Protein 5XKD (pdb70)

Sequence (1780 aa):
RQLHLAGFFSAGNVTHAHGAWRHVGATNGFLTGEFYKQIARTLERGKFDLLFLPDGLAIEDSYGDNLETGVGLGGQGAVALEPTSVIATMAAVTQRLGLGATVSTTYYPPYHVARVFATLDNLSDGRISWNVVTSLNDSEARNFGVDEHLEHDIRYDRADEFLEAVKKLWSSWSEDALLLDKVGGRFADPKKVQYVNHRGRWLSVRGPLQVPRSRQGEPVILQAGLSPRGRRFAGRWAEAVFSVSPNLDIMRAVYQDIKAHVAAAGRDPEQTKVFTAVMPVLGETEQVARERLEYLNSLVHPEVGLSTLSSHSGLNLSKYPLDTKFSDIVADLGDRHVPTMLQMFSAVAGGGADLTLAELGRRYGTNVGFVPQWAGTAEQIADQLISHFEAGAADGFIISPAYLPGIYEEFVDQVVPLLQQRGVFRTEYEGTTLREHLGLAHPEVRQLHLAGFFSAGNVTHAHGAWRHVGATNGFLTGEFYKQIARTLERGKFDLLFLPDGLAIEDSYGDNLETGVGLGGQGAVALEPTSVIATMAAVTQRLGLGATVSTTYYPPYHVARVFATLDNLSDGRISWNVVTSLNDSEARNFGVDEHLEHDIRYDRADEFLEAVKKLWSSWSEDALLLDKVGGRFADPKKVQYVNHRGRWLSVRGPLQVPRSRQGEPVILQAGLSPRGRRFAGRWAEAVFSVSPNLDIMRAVYQDIKAHVAAAGRDPEQTKVFTAVMPVLGETEQVARERLEYLNSLVHPEVGLSTLSSHSGLNLSKYPLDTKFSDIVADLGDRHVPTMLQMFSAVAGGGADLTLAELGRRYGTNVGFVPQWAGTAEQIADQLISHFEAGAADGFIISPAYLPGIYEEFVDQVVPLLQQRGVFRTEYEGTTLREHLGLAHPEVRQLHLAGFFSAGNVTHAHGAWRHVGATNGFLTGEFYKQIARTLERGKFDLLFLPDGLAIEDSYGDNLETGVGLGGQGAVALEPTSVIATMAAVTQRLGLGATVSTTYYPPYHVARVFATLDNLSDGRISWNVVTSLNDSEARNFGVDEHLEHDIRYDRADEFLEAVKKLWSSWSEDALLLDKVGGRFADPKKVQYVNHRGRWLSVRGPLQVPRSRQGEPVILQAGLSPRGRRFAGRWAEAVFSVSPNLDIMRAVYQDIKAHVAAAGRDPEQTKVFTAVMPVLGETEQVARERLEYLNSLVHPEVGLSTLSSHSGLNLSKYPLDTKFSDIVADLGDRHVPTMLQMFSAVAGGGADLTLAELGRRYGTNVGFVPQWAGTAEQIADQLISHFEAGAADGFIISPAYLPGIYEEFVDQVVPLLQQRGVFRTEYEGTTLREHLGLAHPEVRQLHLAGFFSAGNVTHAHGAWRHVGATNGFLTGEFYKQIARTLERGKFDLLFLPDGLAIEDSYGDNLETGVGLGGQGAVALEPTSVIATMAAVTQRLGLGATVSTTYYPPYHVARVFATLDNLSDGRISWNVVTSLNDSEARNFGVDEHLEHDIRYDRADEFLEAVKKLWSSWSEDALLLDKVGGRFADPKKVQYVNHRGRWLSVRGPLQVPRSRQGEPVILQAGLSPRGRRFAGRWAEAVFSVSPNLDIMRAVYQDIKAHVAAAGRDPEQTKVFTAVMPVLGETEQVARERLEYLNSLVHPEVGLSTLSSHSGLNLSKYPLDTKFSDIVADLGDRHVPTMLQMFSAVAGGGADLTLAELGRRYGTNVGFVPQWAGTAEQIADQLISHFEAGAADGFIISPAYLPGIYEEFVDQVVPLLQQRGVFRTEYEGTTLREHLGLAHPEV

Foldseek 3Di:
DFFAEEAEAFLAQGRFQLLFCVPPPFPRCSVDLVQLQVQLVLVVLLVHLAYEYEDDQAQQQPLPNDPCPCCVRPFPPVPGDQGLVNVLSNLQNDFFHAYEYEDAPPLDALLVVLQSQLVSCASNQFRYAYAYDQDDDVRSCVVSPDDDCQDDLVSLVLVVVSVVLSVLQLQQAAQQQADPPPVVPDGGNVVRGDWRQDDDPRDGDTDNHPHHAGPLSGHAYEYEDQPPSRLLSCLQHAQEYEEFAQDLVVLQVSLVSSLVSVVVNVHHSLSYFYAYEAAEFADQFLVRQVVVLVVLLVSFFLSSLLSLVCVVQVHNPSVDDQQDWVVVVCVVQPVVRGRPVVVVLVCVQCVNDTGGSSVSSSSCSRGVSTHYYHGGHLLVVLVVQVVSCVSNSTSYYYHHYSYPDPVSSVCSVRNSVVCVVVPRHDPHQPDRHSCSRSVHDRDHD/DFFAEEAEAFLAQGRFLQLQNVPPPFPRCSVDLVQLQVQLVLVVLLVHLAYEYEDDQAQDCVFPNHCCCCCVRPFPPVPGDQGLVNVLSNLQNHFFHAYEYEDAPPQDALLVVLQSQLVSCASSQFRYEYAYDLDDDVRSCVVSVDPPDDDPLVSLVLVVLSVVLSVLQLQQAAPQFADPPPVVPDGGNNVRGDWSQDDDPRHGDTDNRPHHAGPLSGHAYEYEDDDPSRLLSCLQHHQEYEEFAQDLVVLQVSLVSSLVSVVVNVHHSLRYFYAYEAEEFADQFLVRLVVVLVVLLVSFFLSSLLSLVCVVQVHRPSPDDQQDWVVVVCVVPPVVPGGPVSVVLCCVQCVNDGGGSSVSSSSCSRGVSTHYYHGGHLVVVLVVQVVSVVSRSTSYYHHYYSYPDPVSNVCSVRNSVVNVVVVNHDPHQPDRHSCSSSVHDRDHD/DFFAEEAEDFLAQGDFQQLQNVPPPFPRCSVDLVQLQVLLVLVVLLVHLAYEYEDDQAQLCVQPVDCCLCCVRPFPPVPGDDGLVNVLSNLQNDFFHAYEYEDAPPQDALLVVLQSQLVSCASNQFRYAYAYDQDDDVRSCVVSVHPDDDDDLVSLVLVVLSVVLSVLLLQQAAPQFADPPPVVPDGGNVVRGDWRQDDDPRHGDTDNRPGHAGPLSGHAYEYEDDDPSRLLSCLQHHQEYEEFAQDLVVLQVSLVSSLVSVVVNVHHSLRYFYAYEAEEFADQFLVRQVVVLVVLLVSFQLVSLLSLLCVVFVHRCSVDDQQQKPVNVCVVQPVPGGGPVSVVQVCVVVVHDIGGSSVSSSVCSRGVRTHYYHTGHLLVVLVVQVVSVVSRSTSYYHHYYSYPDPVSNVCSVRNSVVSVVVVNHDPHQPDRHSCSSSVHHRDRD/DFFAEEAEFFLAQGRQLQLQNVDPPFPRCSVDLVQLLVLLVLVVLLVHLAYEYEDDQAQLCVLPVHCCQCCVRPFPPVPGDQGLVNVLSNLQNHFFHAYEYEDAPPQDALLVVLQSQLVSCASNQFRYAYAYDQDDDDRNCVVSPHDDDDDPLVSLVLVVLSVVLSVLLLQQAAPQFADPPVVVPDGGNVVRGDWRQDDDDRHGDTDNRPHHAGPLSGHAYEYEDQDPSRLLSCLQHHQEYEEFAQDLVRLQVSLVSSLVSVVVNVHHSLRYFYAYEAEEFADQFLVRQVVVLVVSLVSFFLVSLLSVVCVVQVPHPNPDDQQRFVVVVCPVLPVVRGRCVLVVLCVLLPVVDGDGSSSSSSCCSRGVSTHYYHTGHLVVVLVVQVVSVVSRSTSYYYHYYSYPDPVSSVCSVRNSVVNVVVVNHDPDQPDRHSCSSSVHDRDRD

Structure (mmCIF, N/CA/C/O backbone):
data_5XKD
#
_entry.id   5XKD
#
_cell.length_a   131.616
_cell.length_b   175.890
_cell.length_c   84.934
_cell.angle_alpha   90.00
_cell.angle_beta   90.00
_cell.angle_gamma   90.00
#
_symmetry.space_group_name_H-M   'P 21 21 2'
#
loop_
_entity.id
_entity.type
_entity.pdbx_description
1 polymer 'Dibenzothiophene desulfurization enzyme A'
2 non-polymer 'FLAVIN MONONUCLEOTIDE'
3 water water
#
loop_
_atom_site.group_PDB
_atom_site.id
_atom_site.type_symbol
_atom_site.label_atom_id
_atom_site.label_alt_id
_atom_site.label_comp_id
_atom_site.label_asym_id
_atom_site.label_entity_id
_atom_site.label_seq_id
_atom_site.pdbx_PDB_ins_code
_atom_site.Cartn_x
_atom_site.Cartn_y
_atom_site.Cartn_z
_atom_site.occupancy
_atom_site.B_iso_or_equiv
_atom_site.auth_seq_id
_atom_site.auth_comp_id
_atom_site.auth_asym_id
_atom_site.auth_atom_id
_atom_site.pdbx_PDB_model_num
ATOM 1 N N . ARG A 1 5 ? 2.958 -42.411 1.368 1.00 56.15 5 ARG A N 1
ATOM 2 C CA . ARG A 1 5 ? 2.498 -41.033 1.197 1.00 55.60 5 ARG A CA 1
ATOM 3 C C . ARG A 1 5 ? 0.991 -40.930 1.340 1.00 52.92 5 ARG A C 1
ATOM 4 O O . ARG A 1 5 ? 0.258 -41.251 0.409 1.00 50.58 5 ARG A O 1
ATOM 12 N N . GLN A 1 6 ? 0.519 -40.439 2.480 1.00 48.37 6 GLN A N 1
ATOM 13 C CA . GLN A 1 6 ? -0.921 -40.427 2.692 1.00 45.36 6 GLN A CA 1
ATOM 14 C C . GLN A 1 6 ? -1.465 -39.014 2.779 1.00 41.99 6 GLN A C 1
ATOM 15 O O . GLN A 1 6 ? -0.775 -38.096 3.217 1.00 41.23 6 GLN A O 1
ATOM 21 N N . LEU A 1 7 ? -2.702 -38.849 2.322 1.00 35.09 7 LEU A N 1
ATOM 22 C CA . LEU A 1 7 ? -3.379 -37.567 2.377 1.00 41.63 7 LEU A CA 1
ATOM 23 C C . LEU A 1 7 ? -4.158 -37.438 3.695 1.00 39.57 7 LEU A C 1
ATOM 24 O O . LEU A 1 7 ? -4.415 -38.442 4.368 1.00 36.46 7 LEU A O 1
ATOM 29 N N . HIS A 1 8 ? -4.511 -36.204 4.049 1.00 32.59 8 HIS A N 1
ATOM 30 C CA . HIS A 1 8 ? -5.314 -35.931 5.232 1.00 33.34 8 HIS A CA 1
ATOM 31 C C . HIS A 1 8 ? -6.736 -35.477 4.880 1.00 32.42 8 HIS A C 1
ATOM 32 O O . HIS A 1 8 ? -7.004 -34.942 3.788 1.00 29.29 8 HIS A O 1
ATOM 39 N N . LEU A 1 9 ? -7.643 -35.688 5.826 1.00 31.04 9 LEU A N 1
ATOM 40 C CA . LEU A 1 9 ? -9.045 -35.348 5.642 1.00 29.38 9 LEU A CA 1
ATOM 41 C C . LEU A 1 9 ? -9.488 -34.529 6.819 1.00 30.63 9 LEU A C 1
ATOM 42 O O . LEU A 1 9 ? -9.143 -34.866 7.957 1.00 30.63 9 LEU A O 1
ATOM 47 N N . ALA A 1 10 ? -10.241 -33.457 6.555 1.00 27.31 10 ALA A N 1
ATOM 48 C CA . ALA A 1 10 ? -10.776 -32.611 7.623 1.00 28.04 10 ALA A CA 1
ATOM 49 C C . ALA A 1 10 ? -12.244 -32.324 7.359 1.00 28.24 10 ALA A C 1
ATOM 50 O O . ALA A 1 10 ? -12.655 -32.248 6.208 1.00 24.33 10 ALA A O 1
ATOM 52 N N . GLY A 1 11 ? -13.033 -32.190 8.425 1.00 25.73 11 GLY A N 1
ATOM 53 C CA . GLY A 1 11 ? -14.418 -31.756 8.306 1.00 25.88 11 GLY A CA 1
ATOM 54 C C . GLY A 1 11 ? -14.482 -30.264 8.607 1.00 29.17 11 GLY A C 1
ATOM 55 O O . GLY A 1 11 ? -13.587 -29.716 9.241 1.00 32.80 11 GLY A O 1
ATOM 56 N N . PHE A 1 12 ? -15.524 -29.598 8.142 1.00 28.77 12 PHE A N 1
ATOM 57 C CA . PHE A 1 12 ? -15.656 -28.154 8.307 1.00 30.21 12 PHE A CA 1
ATOM 58 C C . PHE A 1 12 ? -17.099 -27.756 8.098 1.00 30.39 12 PHE A C 1
ATOM 59 O O . PHE A 1 12 ? -17.685 -28.112 7.094 1.00 32.38 12 PHE A O 1
ATOM 67 N N . PHE A 1 13 ? -17.676 -27.045 9.047 1.00 25.59 13 PHE A N 1
ATOM 68 C CA . PHE A 1 13 ? -19.044 -26.558 8.906 1.00 28.28 13 PHE A CA 1
ATOM 69 C C . PHE A 1 13 ? -19.255 -25.581 10.027 1.00 25.98 13 PHE A C 1
ATOM 70 O O . PHE A 1 13 ? -18.591 -25.667 11.049 1.00 30.66 13 PHE A O 1
ATOM 78 N N . SER A 1 14 ? -20.176 -24.653 9.846 1.00 30.46 14 SER A N 1
ATOM 79 C CA . SER A 1 14 ? -20.469 -23.699 10.903 1.00 33.44 14 SER A CA 1
ATOM 80 C C . SER A 1 14 ? -21.412 -24.318 11.925 1.00 34.30 14 SER A C 1
ATOM 81 O O . SER A 1 14 ? -22.297 -25.098 11.571 1.00 29.53 14 SER A O 1
ATOM 84 N N . ALA A 1 15 ? -21.224 -23.962 13.193 1.00 33.99 15 ALA A N 1
ATOM 85 C CA . ALA A 1 15 ? -22.184 -24.328 14.220 1.00 32.93 15 ALA A CA 1
ATOM 86 C C . ALA A 1 15 ? -23.444 -23.481 14.023 1.00 35.00 15 ALA A C 1
ATOM 87 O O . ALA A 1 15 ? -23.691 -22.513 14.741 1.00 33.11 15 ALA A O 1
ATOM 89 N N . GLY A 1 16 ? -24.204 -23.809 12.980 1.00 34.13 16 GLY A N 1
ATOM 90 C CA . GLY A 1 16 ? -25.347 -22.995 12.612 1.00 32.31 16 GLY A CA 1
ATOM 91 C C . GLY A 1 16 ? -26.012 -23.453 11.333 1.00 32.94 16 GLY A C 1
ATOM 92 O O . GLY A 1 16 ? -25.812 -24.576 10.884 1.00 37.01 16 GLY A O 1
ATOM 93 N N . ASN A 1 17 ? -26.779 -22.562 10.718 1.00 35.98 17 ASN A N 1
ATOM 94 C CA . ASN A 1 17 ? -27.674 -22.953 9.647 1.00 35.78 17 ASN A CA 1
ATOM 95 C C . ASN A 1 17 ? -26.996 -23.177 8.294 1.00 35.00 17 ASN A C 1
ATOM 96 O O . ASN A 1 17 ? -27.458 -24.000 7.524 1.00 39.21 17 ASN A O 1
ATOM 101 N N . VAL A 1 18 ? -25.912 -22.470 7.998 1.00 33.14 18 VAL A N 1
ATOM 102 C CA . VAL A 1 18 ? -25.339 -22.545 6.654 1.00 33.00 18 VAL A CA 1
ATOM 103 C C . VAL A 1 18 ? -23.810 -22.542 6.657 1.00 30.76 18 VAL A C 1
ATOM 104 O O . VAL A 1 18 ? -23.193 -21.848 7.448 1.00 28.23 18 VAL A O 1
ATOM 108 N N . THR A 1 19 ? -23.191 -23.328 5.781 1.00 26.04 19 THR A N 1
ATOM 109 C CA . THR A 1 19 ? -21.743 -23.269 5.659 1.00 26.21 19 THR A CA 1
ATOM 110 C C . THR A 1 19 ? -21.405 -22.662 4.279 1.00 35.26 19 THR A C 1
ATOM 111 O O . THR A 1 19 ? -21.257 -21.441 4.165 1.00 32.42 19 THR A O 1
ATOM 115 N N . HIS A 1 20 ? -21.311 -23.499 3.242 1.00 30.68 20 HIS A N 1
ATOM 116 C CA . HIS A 1 20 ? -21.065 -23.023 1.869 1.00 34.22 20 HIS A CA 1
ATOM 117 C C . HIS A 1 20 ? -22.293 -23.149 0.949 1.00 31.37 20 HIS A C 1
ATOM 118 O O . HIS A 1 20 ? -22.586 -22.241 0.175 1.00 36.23 20 HIS A O 1
ATOM 125 N N . ALA A 1 21 ? -23.011 -24.258 1.048 1.00 28.65 21 ALA A N 1
ATOM 126 C CA . ALA A 1 21 ? -24.239 -24.484 0.291 1.00 29.54 21 ALA A CA 1
ATOM 127 C C . ALA A 1 21 ? -25.408 -23.759 0.931 1.00 34.57 21 ALA A C 1
ATOM 128 O O . ALA A 1 21 ? -25.872 -24.143 2.021 1.00 31.60 21 ALA A O 1
ATOM 130 N N . HIS A 1 22 ? -25.900 -22.713 0.281 1.00 31.93 22 HIS A N 1
ATOM 131 C CA . HIS A 1 22 ? -26.862 -21.846 0.953 1.00 31.56 22 HIS A CA 1
ATOM 132 C C . HIS A 1 22 ? -28.267 -22.441 0.958 1.00 34.32 22 HIS A C 1
ATOM 133 O O . HIS A 1 22 ? -29.178 -21.888 1.562 1.00 36.16 22 HIS A O 1
ATOM 140 N N . GLY A 1 23 ? -28.452 -23.570 0.287 1.00 34.24 23 GLY A N 1
ATOM 141 C CA . GLY A 1 23 ? -29.729 -24.248 0.361 1.00 32.50 23 GLY A CA 1
ATOM 142 C C . GLY A 1 23 ? -29.718 -25.407 1.346 1.00 36.82 23 GLY A C 1
ATOM 143 O O . GLY A 1 23 ? -30.720 -26.129 1.448 1.00 32.58 23 GLY A O 1
ATOM 144 N N . ALA A 1 24 ? -28.598 -25.581 2.059 1.00 30.05 24 ALA A N 1
ATOM 145 C CA . ALA A 1 24 ? -28.397 -26.760 2.919 1.00 31.55 24 ALA A CA 1
ATOM 146 C C . ALA A 1 24 ? -29.510 -26.964 3.946 1.00 31.04 24 ALA A C 1
ATOM 147 O O . ALA A 1 24 ? -29.969 -28.077 4.127 1.00 35.80 24 ALA A O 1
ATOM 149 N N . TRP A 1 25 ? -29.972 -25.913 4.605 1.00 29.57 25 TRP A N 1
ATOM 150 C CA . TRP A 1 25 ? -30.994 -26.114 5.636 1.00 33.19 25 TRP A CA 1
ATOM 151 C C . TRP A 1 25 ? -32.336 -26.552 5.033 1.00 33.28 25 TRP A C 1
ATOM 152 O O . TRP A 1 25 ? -33.221 -27.060 5.726 1.00 29.76 25 TRP A O 1
ATOM 163 N N . ARG A 1 26 ? -32.484 -26.384 3.725 1.00 34.08 26 ARG A N 1
ATOM 164 C CA . ARG A 1 26 ? -33.756 -26.728 3.085 1.00 31.62 26 ARG A CA 1
ATOM 165 C C . ARG A 1 26 ? -33.751 -28.142 2.533 1.00 29.27 26 ARG A C 1
ATOM 166 O O . ARG A 1 26 ? -34.788 -28.673 2.136 1.00 29.98 26 ARG A O 1
ATOM 174 N N . HIS A 1 27 ? -32.569 -28.739 2.491 1.00 27.09 27 HIS A N 1
ATOM 175 C CA . HIS A 1 27 ? -32.404 -30.087 1.976 1.00 29.72 27 HIS A CA 1
ATOM 176 C C . HIS A 1 27 ? -33.293 -31.052 2.741 1.00 30.64 27 HIS A C 1
ATOM 177 O O . HIS A 1 27 ? -33.418 -30.968 3.970 1.00 33.20 27 HIS A O 1
ATOM 184 N N . VAL A 1 28 ? -33.953 -31.937 2.011 1.00 30.69 28 VAL A N 1
ATOM 185 C CA . VAL A 1 28 ? -34.849 -32.907 2.627 1.00 34.15 28 VAL A CA 1
ATOM 186 C C . VAL A 1 28 ? -34.129 -33.694 3.732 1.00 33.78 28 VAL A C 1
ATOM 187 O O . VAL A 1 28 ? -34.767 -34.135 4.687 1.00 35.11 28 VAL A O 1
ATOM 191 N N . GLY A 1 29 ? -32.805 -33.832 3.618 1.00 31.00 29 GLY A N 1
ATOM 192 C CA . GLY A 1 29 ? -32.028 -34.598 4.574 1.00 31.25 29 GLY A CA 1
ATOM 193 C C . GLY A 1 29 ? -31.486 -33.812 5.765 1.00 36.85 29 GLY A C 1
ATOM 194 O O . GLY A 1 29 ? -31.077 -34.415 6.770 1.00 35.29 29 GLY A O 1
ATOM 195 N N . ALA A 1 30 ? -31.519 -32.481 5.682 1.00 32.58 30 ALA A N 1
ATOM 196 C CA . ALA A 1 30 ? -31.037 -31.623 6.772 1.00 32.26 30 ALA A CA 1
ATOM 197 C C . ALA A 1 30 ? -31.868 -31.770 8.037 1.00 33.56 30 ALA A C 1
ATOM 198 O O . ALA A 1 30 ? -33.065 -31.484 8.018 1.00 33.74 30 ALA A O 1
ATOM 200 N N . THR A 1 31 ? -31.233 -32.135 9.151 1.00 32.44 31 THR A N 1
ATOM 201 C CA . THR A 1 31 ? -31.958 -32.233 10.415 1.00 32.41 31 THR A CA 1
ATOM 202 C C . THR A 1 31 ? -32.100 -30.880 11.059 1.00 30.83 31 THR A C 1
ATOM 203 O O . THR A 1 31 ? -32.977 -30.687 11.882 1.00 33.03 31 THR A O 1
ATOM 207 N N . ASN A 1 32 ? -31.212 -29.957 10.698 1.00 34.60 32 ASN A N 1
ATOM 208 C CA . ASN A 1 32 ? -31.136 -28.635 11.325 1.00 34.69 32 ASN A CA 1
ATOM 209 C C . ASN A 1 32 ? -31.050 -28.758 12.858 1.00 34.04 32 ASN A C 1
ATOM 210 O O . ASN A 1 32 ? -31.620 -27.953 13.588 1.00 33.86 32 ASN A O 1
ATOM 215 N N . GLY A 1 33 ? -30.313 -29.760 13.328 1.00 29.13 33 GLY A N 1
ATOM 216 C CA . GLY A 1 33 ? -30.115 -29.984 14.745 1.00 29.01 33 GLY A CA 1
ATOM 217 C C . GLY A 1 33 ? -28.994 -29.125 15.316 1.00 35.56 33 GLY A C 1
ATOM 218 O O . GLY A 1 33 ? -28.493 -29.430 16.400 1.00 33.38 33 GLY A O 1
ATOM 219 N N . PHE A 1 34 ? -28.628 -28.040 14.616 1.00 29.35 34 PHE A N 1
ATOM 220 C CA . PHE A 1 34 ? -27.481 -27.210 15.010 1.00 32.19 34 PHE A CA 1
ATOM 221 C C . PHE A 1 34 ? -27.650 -26.437 16.343 1.00 31.45 34 PHE A C 1
ATOM 222 O O . PHE A 1 34 ? -26.751 -25.708 16.731 1.00 28.40 34 PHE A O 1
ATOM 230 N N . LEU A 1 35 ? -28.793 -26.572 17.018 1.00 30.70 35 LEU A N 1
ATOM 231 C CA . LEU A 1 35 ? -28.957 -26.015 18.365 1.00 33.01 35 LEU A CA 1
ATOM 232 C C . LEU A 1 35 ? -28.749 -27.069 19.480 1.00 34.50 35 LEU A C 1
ATOM 233 O O . LEU A 1 35 ? -28.696 -26.731 20.672 1.00 36.03 35 LEU A O 1
ATOM 238 N N . THR A 1 36 ? -28.623 -28.335 19.091 1.00 31.22 36 THR A N 1
ATOM 239 C CA . THR A 1 36 ? -28.566 -29.459 20.040 1.00 32.61 36 THR A CA 1
ATOM 240 C C . THR A 1 36 ? -27.158 -30.057 20.132 1.00 34.30 36 THR A C 1
ATOM 241 O O . THR A 1 36 ? -26.424 -30.061 19.137 1.00 35.12 36 THR A O 1
ATOM 245 N N . GLY A 1 37 ? -26.800 -30.600 21.297 1.00 30.57 37 GLY A N 1
ATOM 246 C CA . GLY A 1 37 ? -25.533 -31.293 21.470 1.00 29.14 37 GLY A CA 1
ATOM 247 C C . GLY A 1 37 ? -25.429 -32.522 20.569 1.00 35.24 37 GLY A C 1
ATOM 248 O O . GLY A 1 37 ? -24.358 -32.825 20.013 1.00 31.92 37 GLY A O 1
ATOM 249 N N . GLU A 1 38 ? -26.548 -33.229 20.422 1.00 34.63 38 GLU A N 1
ATOM 250 C CA . GLU A 1 38 ? -26.605 -34.483 19.663 1.00 34.51 38 GLU A CA 1
ATOM 251 C C . GLU A 1 38 ? -26.111 -34.391 18.219 1.00 35.88 38 GLU A C 1
ATOM 252 O O . GLU A 1 38 ? -25.334 -35.236 17.756 1.00 34.67 38 GLU A O 1
ATOM 258 N N . PHE A 1 39 ? -26.567 -33.357 17.526 1.00 34.34 39 PHE A N 1
ATOM 259 C CA . PHE A 1 39 ? -26.146 -33.039 16.169 1.00 32.75 39 PHE A CA 1
ATOM 260 C C . PHE A 1 39 ? -24.631 -32.999 16.076 1.00 34.69 39 PHE A C 1
ATOM 261 O O . PHE A 1 39 ? -24.033 -33.679 15.239 1.00 31.20 39 PHE A O 1
ATOM 269 N N . TYR A 1 40 ? -24.003 -32.234 16.965 1.00 30.80 40 TYR A N 1
ATOM 270 C CA . TYR A 1 40 ? -22.550 -32.114 16.917 1.00 32.18 40 TYR A CA 1
ATOM 271 C C . TYR A 1 40 ? -21.843 -33.409 17.327 1.00 33.02 40 TYR A C 1
ATOM 272 O O . TYR A 1 40 ? -20.815 -33.766 16.736 1.00 34.10 40 TYR A O 1
ATOM 281 N N . LYS A 1 41 ? -22.403 -34.122 18.303 1.00 34.23 41 LYS A N 1
ATOM 282 C CA . LYS A 1 41 ? -21.844 -35.397 18.741 1.00 33.28 41 LYS A CA 1
ATOM 283 C C . LYS A 1 41 ? -21.947 -36.441 17.644 1.00 32.01 41 LYS A C 1
ATOM 284 O O . LYS A 1 41 ? -20.997 -37.160 17.387 1.00 30.27 41 LYS A O 1
ATOM 290 N N . GLN A 1 42 ? -23.088 -36.514 16.969 1.00 32.13 42 GLN A N 1
ATOM 291 C CA . GLN A 1 42 ? -23.212 -37.471 15.882 1.00 35.17 42 GLN A CA 1
ATOM 292 C C . GLN A 1 42 ? -22.130 -37.255 14.800 1.00 36.38 42 GLN A C 1
ATOM 293 O O . GLN A 1 42 ? -21.440 -38.205 14.375 1.00 34.39 42 GLN A O 1
ATOM 299 N N . ILE A 1 43 ? -21.971 -36.000 14.377 1.00 31.22 43 ILE A N 1
ATOM 300 C CA . ILE A 1 43 ? -21.025 -35.668 13.317 1.00 30.52 43 ILE A CA 1
ATOM 301 C C . ILE A 1 43 ? -19.587 -35.947 13.745 1.00 33.45 43 ILE A C 1
ATOM 302 O O . ILE A 1 43 ? -18.797 -36.537 12.983 1.00 30.41 43 ILE A O 1
ATOM 307 N N . ALA A 1 44 ? -19.243 -35.543 14.968 1.00 29.22 44 ALA A N 1
ATOM 308 C CA . ALA A 1 44 ? -17.885 -35.772 15.446 1.00 27.09 44 ALA A CA 1
ATOM 309 C C . ALA A 1 44 ? -17.576 -37.274 15.550 1.00 30.45 44 ALA A C 1
ATOM 310 O O . ALA A 1 44 ? -16.472 -37.714 15.203 1.00 33.48 44 ALA A O 1
ATOM 312 N N . ARG A 1 45 ? -18.528 -38.077 16.016 1.00 28.74 45 ARG A N 1
ATOM 313 C CA . ARG A 1 45 ? -18.265 -39.523 16.086 1.00 33.99 45 ARG A CA 1
ATOM 314 C C . ARG A 1 45 ? -18.167 -40.125 14.692 1.00 31.98 45 ARG A C 1
ATOM 315 O O . ARG A 1 45 ? -17.361 -41.020 14.460 1.00 30.61 45 ARG A O 1
ATOM 323 N N . THR A 1 46 ? -18.980 -39.628 13.764 1.00 32.52 46 THR A N 1
ATOM 324 C CA . THR A 1 46 ? -18.931 -40.114 12.380 1.00 33.25 46 THR A CA 1
ATOM 325 C C . THR A 1 46 ? -17.561 -39.868 11.732 1.00 30.79 46 THR A C 1
ATOM 326 O O . THR A 1 46 ? -16.970 -40.776 11.132 1.00 28.51 46 THR A O 1
ATOM 330 N N . LEU A 1 47 ? -17.029 -38.663 11.887 1.00 28.99 47 LEU A N 1
ATOM 331 C CA . LEU A 1 47 ? -15.737 -38.369 11.291 1.00 28.74 47 LEU A CA 1
ATOM 332 C C . LEU A 1 47 ? -14.610 -39.161 11.951 1.00 28.86 47 LEU A C 1
ATOM 333 O O . LEU A 1 47 ? -13.642 -39.505 11.280 1.00 30.63 47 LEU A O 1
ATOM 338 N N . GLU A 1 48 ? -14.730 -39.455 13.246 1.00 29.83 48 GLU A N 1
ATOM 339 C CA . GLU A 1 48 ? -13.738 -40.283 13.940 1.00 29.08 48 GLU A CA 1
ATOM 340 C C . GLU A 1 48 ? -13.854 -41.715 13.466 1.00 31.05 48 GLU A C 1
ATOM 341 O O . GLU A 1 48 ? -12.857 -42.425 13.325 1.00 33.15 48 GLU A O 1
ATOM 347 N N . ARG A 1 49 ? -15.084 -42.155 13.238 1.00 27.94 49 ARG A N 1
ATOM 348 C CA . ARG A 1 49 ? -15.284 -43.480 12.684 1.00 31.57 49 ARG A CA 1
ATOM 349 C C . ARG A 1 49 ? -14.540 -43.561 11.321 1.00 33.28 49 ARG A C 1
ATOM 350 O O . ARG A 1 49 ? -13.945 -44.575 10.991 1.00 34.37 49 ARG A O 1
ATOM 358 N N . GLY A 1 50 ? -14.537 -42.469 10.566 1.00 29.14 50 GLY A N 1
ATOM 359 C CA . GLY A 1 50 ? -13.850 -42.418 9.281 1.00 29.51 50 GLY A CA 1
ATOM 360 C C . GLY A 1 50 ? -12.380 -42.021 9.348 1.00 32.05 50 GLY A C 1
ATOM 361 O O . GLY A 1 50 ? -11.783 -41.708 8.317 1.00 31.93 50 GLY A O 1
ATOM 362 N N . LYS A 1 51 ? -11.834 -41.954 10.569 1.00 32.54 51 LYS A N 1
ATOM 363 C CA . LYS A 1 51 ? -10.407 -41.720 10.818 1.00 28.01 51 LYS A CA 1
ATOM 364 C C . LYS A 1 51 ? -9.912 -40.359 10.345 1.00 29.19 51 LYS A C 1
ATOM 365 O O . LYS A 1 51 ? -8.726 -40.202 10.046 1.00 32.69 51 LYS A O 1
ATOM 371 N N . PHE A 1 52 ? -10.809 -39.385 10.251 1.00 27.12 52 PHE A N 1
ATOM 372 C CA . PHE A 1 52 ? -10.428 -38.034 9.868 1.00 26.02 52 PHE A CA 1
ATOM 373 C C . PHE A 1 52 ? -9.354 -37.477 10.806 1.00 31.36 52 PHE A C 1
ATOM 374 O O . PHE A 1 52 ? -9.337 -37.764 12.025 1.00 28.28 52 PHE A O 1
ATOM 382 N N . ASP A 1 53 ? -8.454 -36.682 10.241 1.00 31.21 53 ASP A N 1
ATOM 383 C CA . ASP A 1 53 ? -7.457 -35.970 11.032 1.00 32.19 53 ASP A CA 1
ATOM 384 C C . ASP A 1 53 ? -8.152 -35.012 11.970 1.00 33.06 53 ASP A C 1
ATOM 385 O O . ASP A 1 53 ? -7.830 -34.948 13.152 1.00 25.93 53 ASP A O 1
ATOM 390 N N . LEU A 1 54 ? -9.110 -34.259 11.442 1.00 30.37 54 LEU A N 1
ATOM 391 C CA . LEU A 1 54 ? -9.699 -33.204 12.255 1.00 31.52 54 LEU A CA 1
ATOM 392 C C . LEU A 1 54 ? -11.007 -32.675 11.703 1.00 31.71 54 LEU A C 1
ATOM 393 O O . LEU A 1 54 ? -11.409 -32.970 10.585 1.00 34.61 54 LEU A O 1
ATOM 398 N N . LEU A 1 55 ? -11.652 -31.890 12.548 1.00 32.08 55 LEU A N 1
ATOM 399 C CA . LEU A 1 55 ? -12.878 -31.160 12.287 1.00 32.32 55 LEU A CA 1
ATOM 400 C C . LEU A 1 55 ? -12.662 -29.752 12.862 1.00 32.90 55 LEU A C 1
ATOM 401 O O . LEU A 1 55 ? -12.142 -29.637 13.964 1.00 33.81 55 LEU A O 1
ATOM 406 N N . PHE A 1 56 ? -12.981 -28.691 12.122 1.00 31.71 56 PHE A N 1
ATOM 407 C CA . PHE A 1 56 ? -12.928 -27.352 12.708 1.00 27.48 56 PHE A CA 1
ATOM 408 C C . PHE A 1 56 ? -14.116 -26.516 12.252 1.00 30.00 56 PHE A C 1
ATOM 409 O O . PHE A 1 56 ? -14.821 -26.865 11.309 1.00 32.67 56 PHE A O 1
ATOM 417 N N . LEU A 1 57 ? -14.355 -25.438 12.979 1.00 29.58 57 LEU A N 1
ATOM 418 C CA . LEU A 1 57 ? -15.536 -24.610 12.822 1.00 30.20 57 LEU A CA 1
ATOM 419 C C . LEU A 1 57 ? -15.089 -23.196 12.510 1.00 35.71 57 LEU A C 1
ATOM 420 O O . LEU A 1 57 ? -14.130 -22.702 13.118 1.00 35.13 57 LEU A O 1
ATOM 425 N N . PRO A 1 58 ? -15.786 -22.530 11.584 1.00 30.12 58 PRO A N 1
ATOM 426 C CA . PRO A 1 58 ? -15.537 -21.110 11.324 1.00 37.05 58 PRO A CA 1
ATOM 427 C C . PRO A 1 58 ? -16.243 -20.302 12.394 1.00 37.23 58 PRO A C 1
ATOM 428 O O . PRO A 1 58 ? -16.934 -20.887 13.223 1.00 35.15 58 PRO A O 1
ATOM 432 N N . ASP A 1 59 ? -16.107 -18.984 12.366 1.00 35.21 59 ASP A N 1
ATOM 433 C CA . ASP A 1 59 ? -16.910 -18.169 13.239 1.00 39.36 59 ASP A CA 1
ATOM 434 C C . ASP A 1 59 ? -17.060 -16.715 12.772 1.00 41.28 59 ASP A C 1
ATOM 435 O O . ASP A 1 59 ? -16.119 -16.087 12.294 1.00 38.90 59 ASP A O 1
ATOM 440 N N . GLY A 1 60 ? -18.277 -16.210 12.965 1.00 43.16 60 GLY A N 1
ATOM 441 C CA . GLY A 1 60 ? -18.624 -14.820 12.783 1.00 50.39 60 GLY A CA 1
ATOM 442 C C . GLY A 1 60 ? -19.479 -14.372 13.964 1.00 61.05 60 GLY A C 1
ATOM 443 O O . GLY A 1 60 ? -20.397 -15.073 14.423 1.00 60.89 60 GLY A O 1
ATOM 444 N N . LEU A 1 61 ? -19.152 -13.188 14.469 1.00 66.04 61 LEU A N 1
ATOM 445 C CA . LEU A 1 61 ? -19.764 -12.659 15.689 1.00 66.98 61 LEU A CA 1
ATOM 446 C C . LEU A 1 61 ? -20.883 -11.657 15.413 1.00 66.89 61 LEU A C 1
ATOM 447 O O . LEU A 1 61 ? -21.067 -10.698 16.172 1.00 65.45 61 LEU A O 1
ATOM 452 N N . ALA A 1 62 ? -21.609 -11.861 14.321 1.00 63.03 62 ALA A N 1
ATOM 453 C CA . ALA A 1 62 ? -22.769 -11.051 13.977 1.00 66.68 62 ALA A CA 1
ATOM 454 C C . ALA A 1 62 ? -23.551 -11.673 12.839 1.00 65.89 62 ALA A C 1
ATOM 455 O O . ALA A 1 62 ? -22.985 -12.269 11.940 1.00 63.52 62 ALA A O 1
ATOM 457 N N . ILE A 1 63 ? -24.861 -11.513 12.879 1.00 64.14 63 ILE A N 1
ATOM 458 C CA . ILE A 1 63 ? -25.686 -11.875 11.759 1.00 67.05 63 ILE A CA 1
ATOM 459 C C . ILE A 1 63 ? -25.285 -10.934 10.652 1.00 73.99 63 ILE A C 1
ATOM 460 O O . ILE A 1 63 ? -25.264 -9.735 10.858 1.00 74.68 63 ILE A O 1
ATOM 465 N N . GLU A 1 64 ? -24.937 -11.470 9.493 1.00 67.39 64 GLU A N 1
ATOM 466 C CA . GLU A 1 64 ? -24.537 -10.634 8.385 1.00 73.28 64 GLU A CA 1
ATOM 467 C C . GLU A 1 64 ? -25.781 -9.894 7.967 1.00 75.37 64 GLU A C 1
ATOM 468 O O . GLU A 1 64 ? -26.807 -10.499 7.754 1.00 76.52 64 GLU A O 1
ATOM 474 N N . ASP A 1 65 ? -25.721 -8.574 8.029 1.00 75.30 65 ASP A N 1
ATOM 475 C CA . ASP A 1 65 ? -26.899 -7.747 7.837 1.00 82.66 65 ASP A CA 1
ATOM 476 C C . ASP A 1 65 ? -26.703 -6.579 6.884 1.00 85.46 65 ASP A C 1
ATOM 477 O O . ASP A 1 65 ? -27.568 -5.722 6.750 1.00 85.04 65 ASP A O 1
ATOM 482 N N . SER A 1 66 ? -25.561 -6.533 6.229 1.00 86.95 66 SER A N 1
ATOM 483 C CA . SER A 1 66 ? -25.281 -5.427 5.326 1.00 87.23 66 SER A CA 1
ATOM 484 C C . SER A 1 66 ? -26.185 -5.267 4.114 1.00 90.22 66 SER A C 1
ATOM 485 O O . SER A 1 66 ? -26.457 -4.148 3.732 1.00 89.90 66 SER A O 1
ATOM 488 N N . TYR A 1 67 ? -26.612 -6.342 3.459 1.00 88.81 67 TYR A N 1
ATOM 489 C CA . TYR A 1 67 ? -27.386 -6.089 2.264 1.00 80.73 67 TYR A CA 1
ATOM 490 C C . TYR A 1 67 ? -28.899 -6.027 2.508 1.00 83.57 67 TYR A C 1
ATOM 491 O O . TYR A 1 67 ? -29.596 -7.007 2.594 1.00 82.14 67 TYR A O 1
ATOM 500 N N . GLY A 1 68 ? -29.397 -4.806 2.454 1.00 84.10 68 GLY A N 1
ATOM 501 C CA . GLY A 1 68 ? -28.497 -3.731 2.763 1.00 84.91 68 GLY A CA 1
ATOM 502 C C . GLY A 1 68 ? -28.993 -3.328 4.139 1.00 90.44 68 GLY A C 1
ATOM 503 O O . GLY A 1 68 ? -30.118 -2.886 4.290 1.00 94.40 68 GLY A O 1
ATOM 504 N N . ASP A 1 69 ? -28.141 -3.575 5.126 1.00 90.48 69 ASP A N 1
ATOM 505 C CA . ASP A 1 69 ? -28.371 -3.245 6.522 1.00 89.72 69 ASP A CA 1
ATOM 506 C C . ASP A 1 69 ? -29.664 -3.765 7.140 1.00 88.82 69 ASP A C 1
ATOM 507 O O . ASP A 1 69 ? -30.320 -3.060 7.901 1.00 91.01 69 ASP A O 1
ATOM 512 N N . ASN A 1 70 ? -30.054 -4.986 6.817 1.00 85.67 70 ASN A N 1
ATOM 513 C CA . ASN A 1 70 ? -31.243 -5.512 7.450 1.00 79.70 70 ASN A CA 1
ATOM 514 C C . ASN A 1 70 ? -31.217 -6.971 7.869 1.00 78.26 70 ASN A C 1
ATOM 515 O O . ASN A 1 70 ? -30.523 -7.815 7.333 1.00 77.31 70 ASN A O 1
ATOM 520 N N . LEU A 1 71 ? -31.990 -7.204 8.897 1.00 77.43 71 LEU A N 1
ATOM 521 C CA . LEU A 1 71 ? -32.284 -8.489 9.447 1.00 69.91 71 LEU A CA 1
ATOM 522 C C . LEU A 1 71 ? -33.050 -9.366 8.474 1.00 64.46 71 LEU A C 1
ATOM 523 O O . LEU A 1 71 ? -32.858 -10.547 8.410 1.00 63.30 71 LEU A O 1
ATOM 528 N N . GLU A 1 72 ? -33.956 -8.769 7.734 1.00 67.11 72 GLU A N 1
ATOM 529 C CA . GLU A 1 72 ? -34.909 -9.516 6.961 1.00 66.23 72 GLU A CA 1
ATOM 530 C C . GLU A 1 72 ? -34.400 -10.524 5.964 1.00 60.54 72 GLU A C 1
ATOM 531 O O . GLU A 1 72 ? -34.991 -11.557 5.830 1.00 62.13 72 GLU A O 1
ATOM 537 N N . THR A 1 73 ? -33.337 -10.258 5.242 1.00 58.29 73 THR A N 1
ATOM 538 C CA . THR A 1 73 ? -32.890 -11.290 4.343 1.00 56.14 73 THR A CA 1
ATOM 539 C C . THR A 1 73 ? -32.141 -12.410 5.004 1.00 49.11 73 THR A C 1
ATOM 540 O O . THR A 1 73 ? -32.436 -13.543 4.787 1.00 48.74 73 THR A O 1
ATOM 544 N N . GLY A 1 74 ? -31.193 -12.060 5.848 1.00 47.93 74 GLY A N 1
ATOM 545 C CA . GLY A 1 74 ? -30.424 -13.007 6.639 1.00 48.93 74 GLY A CA 1
ATOM 546 C C . GLY A 1 74 ? -31.279 -13.910 7.511 1.00 48.81 74 GLY A C 1
ATOM 547 O O . GLY A 1 74 ? -31.196 -15.128 7.443 1.00 46.63 74 GLY A O 1
ATOM 548 N N . VAL A 1 75 ? -32.133 -13.302 8.316 1.00 46.46 75 VAL A N 1
ATOM 549 C CA . VAL A 1 75 ? -32.954 -14.044 9.246 1.00 46.99 75 VAL A CA 1
ATOM 550 C C . VAL A 1 75 ? -34.143 -14.720 8.565 1.00 44.95 75 VAL A C 1
ATOM 551 O O . VAL A 1 75 ? -34.448 -15.895 8.827 1.00 41.32 75 VAL A O 1
ATOM 555 N N . GLY A 1 76 ? -34.813 -13.993 7.683 1.00 45.88 76 GLY A N 1
ATOM 556 C CA . GLY A 1 76 ? -35.994 -14.534 7.024 1.00 40.97 76 GLY A CA 1
ATOM 557 C C . GLY A 1 76 ? -35.700 -15.725 6.123 1.00 40.30 76 GLY A C 1
ATOM 558 O O . GLY A 1 76 ? -36.494 -16.666 6.026 1.00 38.04 76 GLY A O 1
ATOM 559 N N . LEU A 1 77 ? -34.559 -15.690 5.447 1.00 36.55 77 LEU A N 1
ATOM 560 C CA . LEU A 1 77 ? -34.261 -16.717 4.461 1.00 41.27 77 LEU A CA 1
ATOM 561 C C . LEU A 1 77 ? -33.109 -17.630 4.890 1.00 40.93 77 LEU A C 1
ATOM 562 O O . LEU A 1 77 ? -32.808 -18.614 4.228 1.00 42.65 77 LEU A O 1
ATOM 567 N N . GLY A 1 78 ? -32.478 -17.315 6.011 1.00 41.63 78 GLY A N 1
ATOM 568 C CA . GLY A 1 78 ? -31.437 -18.175 6.527 1.00 39.86 78 GLY A CA 1
ATOM 569 C C . GLY A 1 78 ? -30.059 -17.975 5.943 1.00 39.06 78 GLY A C 1
ATOM 570 O O . GLY A 1 78 ? -29.399 -18.930 5.559 1.00 42.81 78 GLY A O 1
ATOM 571 N N . GLY A 1 79 ? -29.605 -16.732 5.934 1.00 38.76 79 GLY A N 1
ATOM 572 C CA . GLY A 1 79 ? -28.292 -16.401 5.428 1.00 40.05 79 GLY A CA 1
ATOM 573 C C . GLY A 1 79 ? -27.173 -16.709 6.398 1.00 46.85 79 GLY A C 1
ATOM 574 O O . GLY A 1 79 ? -27.385 -17.337 7.439 1.00 49.97 79 GLY A O 1
ATOM 575 N N . GLN A 1 80 ? -25.972 -16.266 6.041 1.00 51.17 80 GLN A N 1
ATOM 576 C CA . GLN A 1 80 ? -24.763 -16.479 6.826 1.00 49.22 80 GLN A CA 1
ATOM 577 C C . GLN A 1 80 ? -24.900 -15.949 8.239 1.00 53.15 80 GLN A C 1
ATOM 578 O O . GLN A 1 80 ? -25.284 -14.792 8.439 1.00 57.16 80 GLN A O 1
ATOM 584 N N . GLY A 1 81 ? -24.597 -16.798 9.219 1.00 48.81 81 GLY A N 1
ATOM 585 C CA . GLY A 1 81 ? -24.545 -16.367 10.601 1.00 43.72 81 GLY A CA 1
ATOM 586 C C . GLY A 1 81 ? -25.884 -15.999 11.198 1.00 43.63 81 GLY A C 1
ATOM 587 O O . GLY A 1 81 ? -25.931 -15.320 12.220 1.00 50.52 81 GLY A O 1
ATOM 588 N N . ALA A 1 82 ? -26.971 -16.430 10.568 1.00 41.35 82 ALA A N 1
ATOM 589 C CA . ALA A 1 82 ? -28.304 -16.204 11.122 1.00 44.27 82 ALA A CA 1
ATOM 590 C C . ALA A 1 82 ? -28.402 -16.878 12.489 1.00 43.68 82 ALA A C 1
ATOM 591 O O . ALA A 1 82 ? -28.926 -16.310 13.444 1.00 42.15 82 ALA A O 1
ATOM 593 N N . VAL A 1 83 ? -27.891 -18.104 12.564 1.00 41.09 83 VAL A N 1
ATOM 594 C CA . VAL A 1 83 ? -27.625 -18.754 13.835 1.00 37.19 83 VAL A CA 1
ATOM 595 C C . VAL A 1 83 ? -26.129 -19.069 13.844 1.00 38.95 83 VAL A C 1
ATOM 596 O O . VAL A 1 83 ? -25.602 -19.597 12.863 1.00 40.89 83 VAL A O 1
ATOM 600 N N . ALA A 1 84 ? -25.448 -18.728 14.931 1.00 36.78 84 ALA A N 1
ATOM 601 C CA . ALA A 1 84 ? -24.008 -18.953 15.062 1.00 35.02 84 ALA A CA 1
ATOM 602 C C . ALA A 1 84 ? -23.606 -19.208 16.529 1.00 35.99 84 ALA A C 1
ATOM 603 O O . ALA A 1 84 ? -23.388 -18.274 17.287 1.00 35.30 84 ALA A O 1
ATOM 605 N N . LEU A 1 85 ? -23.473 -20.471 16.903 1.00 36.28 85 LEU A N 1
ATOM 606 C CA . LEU A 1 85 ? -23.080 -20.844 18.262 1.00 35.95 85 LEU A CA 1
ATOM 607 C C . LEU A 1 85 ? -21.606 -20.509 18.555 1.00 34.37 85 LEU A C 1
ATOM 608 O O . LEU A 1 85 ? -20.779 -20.501 17.648 1.00 35.41 85 LEU A O 1
ATOM 613 N N . GLU A 1 86 ? -21.274 -20.211 19.807 1.00 32.78 86 GLU A N 1
ATOM 614 C CA . GLU A 1 86 ? -19.876 -19.961 20.150 1.00 33.85 86 GLU A CA 1
ATOM 615 C C . GLU A 1 86 ? -19.107 -21.242 19.865 1.00 30.67 86 GLU A C 1
ATOM 616 O O . GLU A 1 86 ? -19.458 -22.294 20.373 1.00 30.69 86 GLU A O 1
ATOM 622 N N . PRO A 1 87 ? -18.070 -21.160 19.018 1.00 36.06 87 PRO A N 1
ATOM 623 C CA . PRO A 1 87 ? -17.450 -22.388 18.513 1.00 35.13 87 PRO A CA 1
ATOM 624 C C . PRO A 1 87 ? -16.650 -23.212 19.542 1.00 34.35 87 PRO A C 1
ATOM 625 O O . PRO A 1 87 ? -16.669 -24.443 19.434 1.00 31.14 87 PRO A O 1
ATOM 629 N N . THR A 1 88 ? -15.966 -22.584 20.495 1.00 32.60 88 THR A N 1
ATOM 630 C CA . THR A 1 88 ? -15.140 -23.359 21.429 1.00 28.61 88 THR A CA 1
ATOM 631 C C . THR A 1 88 ? -15.991 -24.265 22.310 1.00 30.95 88 THR A C 1
ATOM 632 O O . THR A 1 88 ? -15.588 -25.412 22.589 1.00 30.95 88 THR A O 1
ATOM 636 N N . SER A 1 89 ? -17.168 -23.782 22.726 1.00 30.98 89 SER A N 1
ATOM 637 C CA . SER A 1 89 ? -18.131 -24.619 23.482 1.00 30.88 89 SER A CA 1
ATOM 638 C C . SER A 1 89 ? -18.498 -25.859 22.680 1.00 32.20 89 SER A C 1
ATOM 639 O O . SER A 1 89 ? -18.591 -26.974 23.204 1.00 30.03 89 SER A O 1
ATOM 642 N N . VAL A 1 90 ? -18.731 -25.634 21.390 1.00 30.65 90 VAL A N 1
ATOM 643 C CA . VAL A 1 90 ? -19.163 -26.688 20.513 1.00 30.43 90 VAL A CA 1
ATOM 644 C C . VAL A 1 90 ? -18.083 -27.752 20.393 1.00 29.81 90 VAL A C 1
ATOM 645 O O . VAL A 1 90 ? -18.395 -28.942 20.456 1.00 32.15 90 VAL A O 1
ATOM 649 N N . ILE A 1 91 ? -16.820 -27.375 20.208 1.00 26.10 91 ILE A N 1
ATOM 650 C CA . ILE A 1 91 ? -15.845 -28.459 20.053 1.00 29.73 91 ILE A CA 1
ATOM 651 C C . ILE A 1 91 ? -15.526 -29.119 21.394 1.00 32.05 91 ILE A C 1
ATOM 652 O O . ILE A 1 91 ? -15.146 -30.290 21.419 1.00 35.84 91 ILE A O 1
ATOM 657 N N . ALA A 1 92 ? -15.719 -28.404 22.504 1.00 27.74 92 ALA A N 1
ATOM 658 C CA . ALA A 1 92 ? -15.599 -29.033 23.805 1.00 29.53 92 ALA A CA 1
ATOM 659 C C . ALA A 1 92 ? -16.612 -30.165 23.908 1.00 28.73 92 ALA A C 1
ATOM 660 O O . ALA A 1 92 ? -16.295 -31.235 24.408 1.00 29.14 92 ALA A O 1
ATOM 662 N N . THR A 1 93 ? -17.830 -29.921 23.424 1.00 33.33 93 THR A N 1
ATOM 663 C CA . THR A 1 93 ? -18.888 -30.937 23.373 1.00 30.52 93 THR A CA 1
ATOM 664 C C . THR A 1 93 ? -18.447 -32.159 22.564 1.00 32.65 93 THR A C 1
ATOM 665 O O . THR A 1 93 ? -18.644 -33.295 22.970 1.00 29.80 93 THR A O 1
ATOM 669 N N . MET A 1 94 ? -17.823 -31.907 21.424 1.00 33.22 94 MET A N 1
ATOM 670 C CA . MET A 1 94 ? -17.380 -32.979 20.546 1.00 31.67 94 MET A CA 1
ATOM 671 C C . MET A 1 94 ? -16.242 -33.751 21.143 1.00 30.21 94 MET A C 1
ATOM 672 O O . MET A 1 94 ? -16.113 -34.957 20.908 1.00 28.46 94 MET A O 1
ATOM 677 N N . ALA A 1 95 ? -15.375 -33.041 21.858 1.00 29.30 95 ALA A N 1
ATOM 678 C CA . ALA A 1 95 ? -14.196 -33.668 22.420 1.00 25.94 95 ALA A CA 1
ATOM 679 C C . ALA A 1 95 ? -14.572 -34.688 23.491 1.00 30.54 95 ALA A C 1
ATOM 680 O O . ALA A 1 95 ? -13.929 -35.737 23.609 1.00 31.04 95 ALA A O 1
ATOM 682 N N . ALA A 1 96 ? -15.633 -34.392 24.239 1.00 31.53 96 ALA A N 1
ATOM 683 C CA . ALA A 1 96 ? -16.052 -35.228 25.368 1.00 34.06 96 ALA A CA 1
ATOM 684 C C . ALA A 1 96 ? -16.511 -36.574 24.869 1.00 33.51 96 ALA A C 1
ATOM 685 O O . ALA A 1 96 ? -16.559 -37.526 25.637 1.00 33.91 96 ALA A O 1
ATOM 687 N N . VAL A 1 97 ? -16.879 -36.661 23.589 1.00 33.05 97 VAL A N 1
ATOM 688 C CA . VAL A 1 97 ? -17.407 -37.932 23.099 1.00 33.71 97 VAL A CA 1
ATOM 689 C C . VAL A 1 97 ? -16.553 -38.573 22.022 1.00 32.05 97 VAL A C 1
ATOM 690 O O . VAL A 1 97 ? -16.992 -39.503 21.367 1.00 35.13 97 VAL A O 1
ATOM 694 N N . THR A 1 98 ? -15.326 -38.095 21.862 1.00 30.02 98 THR A N 1
ATOM 695 C CA . THR A 1 98 ? -14.367 -38.712 20.942 1.00 32.63 98 THR A CA 1
ATOM 696 C C . THR A 1 98 ? -13.030 -38.895 21.639 1.00 32.35 98 THR A C 1
ATOM 697 O O . THR A 1 98 ? -12.811 -38.324 22.695 1.00 32.32 98 THR A O 1
ATOM 701 N N . GLN A 1 99 ? -12.103 -39.618 21.014 1.00 37.71 99 GLN A N 1
ATOM 702 C CA . GLN A 1 99 ? -10.798 -39.822 21.635 1.00 34.53 99 GLN A CA 1
ATOM 703 C C . GLN A 1 99 ? -9.622 -39.716 20.666 1.00 35.59 99 GLN A C 1
ATOM 704 O O . GLN A 1 99 ? -8.472 -39.900 21.071 1.00 33.78 99 GLN A O 1
ATOM 710 N N . ARG A 1 100 ? -9.900 -39.452 19.387 1.00 37.98 100 ARG A N 1
ATOM 711 C CA . ARG A 1 100 ? -8.822 -39.358 18.399 1.00 35.15 100 ARG A CA 1
ATOM 712 C C . ARG A 1 100 ? -8.948 -38.172 17.463 1.00 33.46 100 ARG A C 1
ATOM 713 O O . ARG A 1 100 ? -7.952 -37.520 17.148 1.00 35.21 100 ARG A O 1
ATOM 721 N N . LEU A 1 101 ? -10.165 -37.925 16.992 1.00 30.77 101 LEU A N 1
ATOM 722 C CA . LEU A 1 101 ? -10.434 -36.823 16.084 1.00 29.87 101 LEU A CA 1
ATOM 723 C C . LEU A 1 101 ? -9.870 -35.487 16.596 1.00 33.01 101 LEU A C 1
ATOM 724 O O . LEU A 1 101 ? -10.040 -35.143 17.765 1.00 30.95 101 LEU A O 1
ATOM 729 N N . GLY A 1 102 ? -9.179 -34.758 15.727 1.00 26.59 102 GLY A N 1
ATOM 730 C CA . GLY A 1 102 ? -8.718 -33.418 16.054 1.00 30.05 102 GLY A CA 1
ATOM 731 C C . GLY A 1 102 ? -9.871 -32.424 15.981 1.00 32.15 102 GLY A C 1
ATOM 732 O O . GLY A 1 102 ? -10.830 -32.638 15.232 1.00 30.76 102 GLY A O 1
ATOM 733 N N . LEU A 1 103 ? -9.803 -31.347 16.766 1.00 31.37 103 LEU A N 1
ATOM 734 C CA . LEU A 1 103 ? -10.905 -30.379 16.819 1.00 31.94 103 LEU A CA 1
ATOM 735 C C . LEU A 1 103 ? -10.390 -28.958 16.874 1.00 33.70 103 LEU A C 1
ATOM 736 O O . LEU A 1 103 ? -9.583 -28.617 17.752 1.00 32.49 103 LEU A O 1
ATOM 741 N N . GLY A 1 104 ? -10.892 -28.122 15.964 1.00 26.45 104 GLY A N 1
ATOM 742 C CA . GLY A 1 104 ? -10.407 -26.771 15.850 1.00 23.69 104 GLY A CA 1
ATOM 743 C C . GLY A 1 104 ? -11.521 -25.758 15.900 1.00 27.77 104 GLY A C 1
ATOM 744 O O . GLY A 1 104 ? -12.683 -26.029 15.559 1.00 27.41 104 GLY A O 1
ATOM 745 N N . ALA A 1 105 ? -11.177 -24.570 16.365 1.00 27.46 105 ALA A N 1
ATOM 746 C CA . ALA A 1 105 ? -12.149 -23.501 16.393 1.00 31.82 105 ALA A CA 1
ATOM 747 C C . ALA A 1 105 ? -11.503 -22.218 15.899 1.00 33.74 105 ALA A C 1
ATOM 748 O O . ALA A 1 105 ? -10.351 -21.918 16.230 1.00 32.21 105 ALA A O 1
ATOM 750 N N . THR A 1 106 ? -12.277 -21.469 15.129 1.00 29.93 106 THR A N 1
ATOM 751 C CA . THR A 1 106 ? -11.857 -20.185 14.632 1.00 35.49 106 THR A CA 1
ATOM 752 C C . THR A 1 106 ? -12.123 -19.098 15.656 1.00 37.09 106 THR A C 1
ATOM 753 O O . THR A 1 106 ? -13.279 -18.866 16.050 1.00 38.40 106 THR A O 1
ATOM 757 N N . VAL A 1 107 ? -11.058 -18.407 16.059 1.00 33.38 107 VAL A N 1
ATOM 758 C CA . VAL A 1 107 ? -11.186 -17.270 16.965 1.00 36.40 107 VAL A CA 1
ATOM 759 C C . VAL A 1 107 ? -10.342 -16.107 16.469 1.00 31.72 107 VAL A C 1
ATOM 760 O O . VAL A 1 107 ? -9.157 -16.267 16.179 1.00 33.65 107 VAL A O 1
ATOM 764 N N . SER A 1 108 ? -10.940 -14.929 16.398 1.00 33.66 108 SER A N 1
ATOM 765 C CA . SER A 1 108 ? -10.204 -13.771 15.915 1.00 41.14 108 SER A CA 1
ATOM 766 C C . SER A 1 108 ? -9.269 -13.141 16.950 1.00 40.27 108 SER A C 1
ATOM 767 O O . SER A 1 108 ? -9.639 -12.968 18.103 1.00 43.17 108 SER A O 1
ATOM 770 N N . THR A 1 109 ? -8.066 -12.774 16.513 1.00 40.46 109 THR A N 1
ATOM 771 C CA . THR A 1 109 ? -7.129 -12.023 17.344 1.00 39.02 109 THR A CA 1
ATOM 772 C C . THR A 1 109 ? -7.640 -10.629 17.639 1.00 45.03 109 THR A C 1
ATOM 773 O O . THR A 1 109 ? -7.079 -9.927 18.474 1.00 47.37 109 THR A O 1
ATOM 777 N N . THR A 1 110 ? -8.665 -10.198 16.919 1.00 44.92 110 THR A N 1
ATOM 778 C CA . THR A 1 110 ? -9.192 -8.867 17.141 1.00 48.46 110 THR A CA 1
ATOM 779 C C . THR A 1 110 ? -9.922 -8.724 18.473 1.00 53.77 110 THR A C 1
ATOM 780 O O . THR A 1 110 ? -9.650 -7.807 19.239 1.00 54.62 110 THR A O 1
ATOM 784 N N . TYR A 1 111 ? -10.834 -9.647 18.760 1.00 56.40 111 TYR A N 1
ATOM 785 C CA . TYR A 1 111 ? -11.833 -9.424 19.807 1.00 50.89 111 TYR A CA 1
ATOM 786 C C . TYR A 1 111 ? -11.493 -9.980 21.188 1.00 52.36 111 TYR A C 1
ATOM 787 O O . TYR A 1 111 ? -12.246 -9.774 22.133 1.00 54.83 111 TYR A O 1
ATOM 796 N N . TYR A 1 112 ? -10.429 -10.764 21.304 1.00 52.53 112 TYR A N 1
ATOM 797 C CA . TYR A 1 112 ? -10.069 -11.320 22.610 1.00 47.11 112 TYR A CA 1
ATOM 798 C C . TYR A 1 112 ? -8.606 -11.060 22.976 1.00 48.95 112 TYR A C 1
ATOM 799 O O . TYR A 1 112 ? -7.748 -11.008 22.100 1.00 53.29 112 TYR A O 1
ATOM 808 N N . PRO A 1 113 ? -8.312 -10.909 24.274 1.00 49.44 113 PRO A N 1
ATOM 809 C CA . PRO A 1 113 ? -6.916 -10.801 24.727 1.00 44.42 113 PRO A CA 1
ATOM 810 C C . PRO A 1 113 ? -6.145 -12.120 24.588 1.00 49.70 113 PRO A C 1
ATOM 811 O O . PRO A 1 113 ? -6.748 -13.191 24.742 1.00 48.00 113 PRO A O 1
ATOM 815 N N . PRO A 1 114 ? -4.823 -12.052 24.331 1.00 48.78 114 PRO A N 1
ATOM 816 C CA . PRO A 1 114 ? -4.053 -13.297 24.215 1.00 41.42 114 PRO A CA 1
ATOM 817 C C . PRO A 1 114 ? -4.195 -14.190 25.447 1.00 41.32 114 PRO A C 1
ATOM 818 O O . PRO A 1 114 ? -4.098 -15.410 25.300 1.00 42.74 114 PRO A O 1
ATOM 822 N N . TYR A 1 115 ? -4.417 -13.618 26.628 1.00 43.07 115 TYR A N 1
ATOM 823 C CA . TYR A 1 115 ? -4.545 -14.447 27.825 1.00 43.84 115 TYR A CA 1
ATOM 824 C C . TYR A 1 115 ? -5.757 -15.363 27.733 1.00 40.14 115 TYR A C 1
ATOM 825 O O . TYR A 1 115 ? -5.687 -16.532 28.116 1.00 37.72 115 TYR A O 1
ATOM 834 N N . HIS A 1 116 ? -6.858 -14.827 27.218 1.00 40.40 116 HIS A N 1
ATOM 835 C CA . HIS A 1 116 ? -8.092 -15.592 27.066 1.00 47.51 116 HIS A CA 1
ATOM 836 C C . HIS A 1 116 ? -7.960 -16.738 26.051 1.00 43.45 116 HIS A C 1
ATOM 837 O O . HIS A 1 116 ? -8.320 -17.899 26.341 1.00 38.30 116 HIS A O 1
ATOM 844 N N . VAL A 1 117 ? -7.456 -16.398 24.869 1.00 37.19 117 VAL A N 1
ATOM 845 C CA . VAL A 1 117 ? -7.216 -17.383 23.826 1.00 35.54 117 VAL A CA 1
ATOM 846 C C . VAL A 1 117 ? -6.312 -18.489 24.338 1.00 32.82 117 VAL A C 1
ATOM 847 O O . VAL A 1 117 ? -6.638 -19.670 24.195 1.00 32.42 117 VAL A O 1
ATOM 851 N N . ALA A 1 118 ? -5.202 -18.112 24.970 1.00 31.69 118 ALA A N 1
ATOM 852 C CA . ALA A 1 118 ? -4.279 -19.117 25.496 1.00 36.76 118 ALA A CA 1
ATOM 853 C C . ALA A 1 118 ? -4.944 -20.045 26.510 1.00 34.91 118 ALA A C 1
ATOM 854 O O . ALA A 1 118 ? -4.769 -21.271 26.417 1.00 36.25 118 ALA A O 1
ATOM 856 N N . ARG A 1 119 ? -5.721 -19.488 27.448 1.00 33.70 119 ARG A N 1
ATOM 857 C CA . ARG A 1 119 ? -6.302 -20.311 28.527 1.00 37.86 119 ARG A CA 1
ATOM 858 C C . ARG A 1 119 ? -7.430 -21.225 27.994 1.00 35.39 119 ARG A C 1
ATOM 859 O O . ARG A 1 119 ? -7.507 -22.411 28.353 1.00 37.12 119 ARG A O 1
ATOM 867 N N . VAL A 1 120 ? -8.299 -20.678 27.152 1.00 30.70 120 VAL A N 1
ATOM 868 C CA . VAL A 1 120 ? -9.342 -21.472 26.533 1.00 34.26 120 VAL A CA 1
ATOM 869 C C . VAL A 1 120 ? -8.776 -22.662 25.757 1.00 35.25 120 VAL A C 1
ATOM 870 O O . VAL A 1 120 ? -9.186 -23.799 25.992 1.00 35.77 120 VAL A O 1
ATOM 874 N N . PHE A 1 121 ? -7.807 -22.440 24.874 1.00 33.42 121 PHE A N 1
ATOM 875 C CA . PHE A 1 121 ? -7.305 -23.578 24.090 1.00 33.20 121 PHE A CA 1
ATOM 876 C C . PHE A 1 121 ? -6.413 -24.518 24.887 1.00 34.88 121 PHE A C 1
ATOM 877 O O . PHE A 1 121 ? -6.424 -25.737 24.652 1.00 32.81 121 PHE A O 1
ATOM 885 N N . ALA A 1 122 ? -5.673 -23.984 25.856 1.00 33.86 122 ALA A N 1
ATOM 886 C CA . ALA A 1 122 ? -4.904 -24.862 26.734 1.00 33.97 122 ALA A CA 1
ATOM 887 C C . ALA A 1 122 ? -5.845 -25.782 27.509 1.00 33.27 122 ALA A C 1
ATOM 888 O O . ALA A 1 122 ? -5.545 -26.966 27.737 1.00 32.08 122 ALA A O 1
ATOM 890 N N . THR A 1 123 ? -6.981 -25.226 27.920 1.00 32.48 123 THR A N 1
ATOM 891 C CA . THR A 1 123 ? -7.980 -26.005 28.637 1.00 35.47 123 THR A CA 1
ATOM 892 C C . THR A 1 123 ? -8.525 -27.106 27.748 1.00 31.00 123 THR A C 1
ATOM 893 O O . THR A 1 123 ? -8.533 -28.290 28.134 1.00 30.27 123 THR A O 1
ATOM 897 N N . LEU A 1 124 ? -8.965 -26.710 26.551 1.00 34.18 124 LEU A N 1
ATOM 898 C CA . LEU A 1 124 ? -9.499 -27.661 25.577 1.00 34.44 124 LEU A CA 1
ATOM 899 C C . LEU A 1 124 ? -8.437 -28.672 25.196 1.00 30.52 124 LEU A C 1
ATOM 900 O O . LEU A 1 124 ? -8.724 -29.861 25.075 1.00 30.01 124 LEU A O 1
ATOM 905 N N . ASP A 1 125 ? -7.196 -28.214 25.070 1.00 30.19 125 ASP A N 1
ATOM 906 C CA . ASP A 1 125 ? -6.120 -29.132 24.723 1.00 31.56 125 ASP A CA 1
ATOM 907 C C . ASP A 1 125 ? -5.917 -30.177 25.826 1.00 32.21 125 ASP A C 1
ATOM 908 O O . ASP A 1 125 ? -5.667 -31.368 25.557 1.00 31.08 125 ASP A O 1
ATOM 913 N N . ASN A 1 126 ? -6.022 -29.746 27.078 1.00 35.53 126 ASN A N 1
ATOM 914 C CA . ASN A 1 126 ? -5.965 -30.713 28.179 1.00 33.95 126 ASN A CA 1
ATOM 915 C C . ASN A 1 126 ? -7.224 -31.580 28.274 1.00 32.86 126 ASN A C 1
ATOM 916 O O . ASN A 1 126 ? -7.116 -32.798 28.428 1.00 34.49 126 ASN A O 1
ATOM 921 N N . LEU A 1 127 ? -8.405 -30.974 28.189 1.00 29.80 127 LEU A N 1
ATOM 922 C CA . LEU A 1 127 ? -9.650 -31.750 28.234 1.00 31.61 127 LEU A CA 1
ATOM 923 C C . LEU A 1 127 ? -9.711 -32.812 27.138 1.00 35.23 127 LEU A C 1
ATOM 924 O O . LEU A 1 127 ? -10.276 -33.887 27.349 1.00 37.72 127 LEU A O 1
ATOM 929 N N . SER A 1 128 ? -9.100 -32.534 25.982 1.00 35.21 128 SER A N 1
ATOM 930 C CA . SER A 1 128 ? -9.190 -33.456 24.848 1.00 36.52 128 SER A CA 1
ATOM 931 C C . SER A 1 128 ? -7.959 -34.348 24.744 1.00 35.67 128 SER A C 1
ATOM 932 O O . SER A 1 128 ? -7.797 -35.098 23.762 1.00 36.06 128 SER A O 1
ATOM 935 N N . ASP A 1 129 ? -7.082 -34.235 25.734 1.00 31.54 129 ASP A N 1
ATOM 936 C CA . ASP A 1 129 ? -5.845 -35.007 25.774 1.00 32.37 129 ASP A CA 1
ATOM 937 C C . ASP A 1 129 ? -4.961 -34.762 24.536 1.00 36.13 129 ASP A C 1
ATOM 938 O O . ASP A 1 129 ? -4.357 -35.691 23.996 1.00 35.22 129 ASP A O 1
ATOM 943 N N . GLY A 1 130 ? -4.854 -33.504 24.116 1.00 33.88 130 GLY A N 1
ATOM 944 C CA . GLY A 1 130 ? -3.925 -33.142 23.053 1.00 34.69 130 GLY A CA 1
ATOM 945 C C . GLY A 1 130 ? -4.471 -33.227 21.632 1.00 36.29 130 GLY A C 1
ATOM 946 O O . GLY A 1 130 ? -3.777 -33.650 20.710 1.00 34.65 130 GLY A O 1
ATOM 947 N N . ARG A 1 131 ? -5.724 -32.828 21.451 1.00 36.82 131 ARG A N 1
ATOM 948 C CA . ARG A 1 131 ? -6.365 -32.939 20.153 1.00 31.72 131 ARG A CA 1
ATOM 949 C C . ARG A 1 131 ? -6.860 -31.603 19.588 1.00 33.52 131 ARG A C 1
ATOM 950 O O . ARG A 1 131 ? -7.543 -31.581 18.552 1.00 35.20 131 ARG A O 1
ATOM 958 N N . ILE A 1 132 ? -6.504 -30.492 20.228 1.00 26.27 132 ILE A N 1
ATOM 959 C CA . ILE A 1 132 ? -7.140 -29.231 19.885 1.00 29.84 132 ILE A CA 1
ATOM 960 C C . ILE A 1 132 ? -6.326 -28.380 18.921 1.00 29.39 132 ILE A C 1
ATOM 961 O O . ILE A 1 132 ? -5.097 -28.485 18.837 1.00 30.87 132 ILE A O 1
ATOM 966 N N . SER A 1 133 ? -7.036 -27.509 18.214 1.00 30.98 133 SER A N 1
ATOM 967 C CA . SER A 1 133 ? -6.422 -26.570 17.283 1.00 28.88 133 SER A CA 1
ATOM 968 C C . SER A 1 133 ? -7.114 -25.216 17.387 1.00 28.45 133 SER A C 1
ATOM 969 O O . SER A 1 133 ? -8.339 -25.136 17.555 1.00 28.12 133 SER A O 1
ATOM 972 N N . TRP A 1 134 ? -6.324 -24.150 17.304 1.00 28.72 134 TRP A N 1
ATOM 973 C CA . TRP A 1 134 ? -6.866 -22.809 17.165 1.00 29.62 134 TRP A CA 1
ATOM 974 C C . TRP A 1 134 ? -6.704 -22.353 15.700 1.00 34.06 134 TRP A C 1
ATOM 975 O O . TRP A 1 134 ? -5.585 -22.304 15.167 1.00 32.70 134 TRP A O 1
ATOM 986 N N . ASN A 1 135 ? -7.815 -22.043 15.035 1.00 33.93 135 ASN A N 1
ATOM 987 C CA . ASN A 1 135 ? -7.724 -21.462 13.704 1.00 31.20 135 ASN A CA 1
ATOM 988 C C . ASN A 1 135 ? -7.641 -19.957 13.832 1.00 33.65 135 ASN A C 1
ATOM 989 O O . ASN A 1 135 ? -8.632 -19.294 14.143 1.00 33.06 135 ASN A O 1
ATOM 994 N N . VAL A 1 136 ? -6.445 -19.431 13.589 1.00 33.58 136 VAL A N 1
ATOM 995 C CA . VAL A 1 136 ? -6.166 -18.018 13.751 1.00 33.17 136 VAL A CA 1
ATOM 996 C C . VAL A 1 136 ? -6.713 -17.189 12.593 1.00 38.34 136 VAL A C 1
ATOM 997 O O . VAL A 1 136 ? -6.436 -17.433 11.400 1.00 36.58 136 VAL A O 1
ATOM 1001 N N . VAL A 1 137 ? -7.468 -16.170 12.959 1.00 39.21 137 VAL A N 1
ATOM 1002 C CA . VAL A 1 137 ? -8.091 -15.309 11.981 1.00 37.24 137 VAL A CA 1
ATOM 1003 C C . VAL A 1 137 ? -7.911 -13.900 12.535 1.00 41.06 137 VAL A C 1
ATOM 1004 O O . VAL A 1 137 ? -7.771 -13.738 13.753 1.00 39.06 137 VAL A O 1
ATOM 1008 N N . THR A 1 138 ? -7.882 -12.897 11.680 1.00 42.41 138 THR A N 1
ATOM 1009 C CA . THR A 1 138 ? -7.618 -11.541 12.113 1.00 43.75 138 THR A CA 1
ATOM 1010 C C . THR A 1 138 ? -8.697 -10.572 11.751 1.00 46.39 138 THR A C 1
ATOM 1011 O O . THR A 1 138 ? -8.491 -9.397 11.748 1.00 48.24 138 THR A O 1
ATOM 1015 N N . SER A 1 139 ? -9.866 -11.083 11.472 1.00 43.41 139 SER A N 1
ATOM 1016 C CA . SER A 1 139 ? -10.958 -10.277 11.020 1.00 46.56 139 SER A CA 1
ATOM 1017 C C . SER A 1 139 ? -11.321 -9.147 11.911 1.00 48.68 139 SER A C 1
ATOM 1018 O O . SER A 1 139 ? -10.992 -9.130 13.053 1.00 52.10 139 SER A O 1
ATOM 1021 N N . LEU A 1 140 ? -12.053 -8.217 11.346 1.00 51.83 140 LEU A N 1
ATOM 1022 C CA . LEU A 1 140 ? -12.686 -7.137 12.057 1.00 56.44 140 LEU A CA 1
ATOM 1023 C C . LEU A 1 140 ? -13.641 -6.448 11.125 1.00 61.19 140 LEU A C 1
ATOM 1024 O O . LEU A 1 140 ? -13.229 -5.749 10.238 1.00 65.35 140 LEU A O 1
ATOM 1029 N N . ASN A 1 141 ? -14.922 -6.651 11.312 1.00 60.57 141 ASN A N 1
ATOM 1030 C CA . ASN A 1 141 ? -15.892 -5.964 10.468 1.00 72.80 141 ASN A CA 1
ATOM 1031 C C . ASN A 1 141 ? -16.799 -5.206 11.415 1.00 77.42 141 ASN A C 1
ATOM 1032 O O . ASN A 1 141 ? -16.920 -5.605 12.566 1.00 72.96 141 ASN A O 1
ATOM 1037 N N . ASP A 1 142 ? -17.482 -4.177 10.919 1.00 77.16 142 ASP A N 1
ATOM 1038 C CA . ASP A 1 142 ? -18.228 -3.242 11.762 1.00 78.69 142 ASP A CA 1
ATOM 1039 C C . ASP A 1 142 ? -19.367 -3.876 12.567 1.00 79.91 142 ASP A C 1
ATOM 1040 O O . ASP A 1 142 ? -19.553 -3.546 13.738 1.00 73.89 142 ASP A O 1
ATOM 1045 N N . SER A 1 143 ? -20.131 -4.779 11.993 1.00 81.49 143 SER A N 1
ATOM 1046 C CA . SER A 1 143 ? -21.217 -5.345 12.778 1.00 79.26 143 SER A CA 1
ATOM 1047 C C . SER A 1 143 ? -20.755 -6.106 14.018 1.00 78.66 143 SER A C 1
ATOM 1048 O O . SER A 1 143 ? -21.310 -5.911 15.075 1.00 76.48 143 SER A O 1
ATOM 1051 N N . GLU A 1 144 ? -19.717 -6.924 13.894 1.00 77.98 144 GLU A N 1
ATOM 1052 C CA . GLU A 1 144 ? -19.174 -7.683 15.019 1.00 73.08 144 GLU A CA 1
ATOM 1053 C C . GLU A 1 144 ? -18.641 -6.727 16.072 1.00 73.66 144 GLU A C 1
ATOM 1054 O O . GLU A 1 144 ? -18.763 -6.946 17.254 1.00 70.42 144 GLU A O 1
ATOM 1060 N N . ALA A 1 145 ? -18.014 -5.674 15.597 1.00 77.85 145 ALA A N 1
ATOM 1061 C CA . ALA A 1 145 ? -17.513 -4.595 16.423 1.00 80.59 145 ALA A CA 1
ATOM 1062 C C . ALA A 1 145 ? -18.697 -3.936 17.107 1.00 83.22 145 ALA A C 1
ATOM 1063 O O . ALA A 1 145 ? -18.608 -3.517 18.245 1.00 78.33 145 ALA A O 1
ATOM 1065 N N . ARG A 1 146 ? -19.795 -3.801 16.376 1.00 81.84 146 ARG A N 1
ATOM 1066 C CA . ARG A 1 146 ? -20.973 -3.133 16.911 1.00 82.58 146 ARG A CA 1
ATOM 1067 C C . ARG A 1 146 ? -21.482 -3.913 18.105 1.00 78.89 146 ARG A C 1
ATOM 1068 O O . ARG A 1 146 ? -21.917 -3.311 19.078 1.00 77.80 146 ARG A O 1
ATOM 1076 N N . ASN A 1 147 ? -21.454 -5.242 18.000 1.00 77.01 147 ASN A N 1
ATOM 1077 C CA . ASN A 1 147 ? -21.793 -6.187 19.079 1.00 70.89 147 ASN A CA 1
ATOM 1078 C C . ASN A 1 147 ? -20.856 -6.121 20.292 1.00 65.84 147 ASN A C 1
ATOM 1079 O O . ASN A 1 147 ? -21.274 -6.236 21.404 1.00 65.04 147 ASN A O 1
ATOM 1084 N N . PHE A 1 148 ? -19.571 -6.016 20.020 1.00 68.66 148 PHE A N 1
ATOM 1085 C CA . PHE A 1 148 ? -18.551 -5.992 21.036 1.00 70.57 148 PHE A CA 1
ATOM 1086 C C . PHE A 1 148 ? -18.462 -4.555 21.421 1.00 76.75 148 PHE A C 1
ATOM 1087 O O . PHE A 1 148 ? -17.635 -4.152 22.223 1.00 75.61 148 PHE A O 1
ATOM 1095 N N . GLY A 1 149 ? -19.279 -3.766 20.753 1.00 75.91 149 GLY A N 1
ATOM 1096 C CA . GLY A 1 149 ? -19.401 -2.372 21.059 1.00 79.57 149 GLY A CA 1
ATOM 1097 C C . GLY A 1 149 ? -18.106 -1.624 21.034 1.00 87.72 149 GLY A C 1
ATOM 1098 O O . GLY A 1 149 ? -17.900 -0.784 21.898 1.00 89.14 149 GLY A O 1
ATOM 1099 N N . VAL A 1 150 ? -17.231 -1.852 20.060 1.00 92.40 150 VAL A N 1
ATOM 1100 C CA . VAL A 1 150 ? -15.953 -1.122 20.051 1.00 96.68 150 VAL A CA 1
ATOM 1101 C C . VAL A 1 150 ? -15.706 -0.194 18.872 1.00 101.32 150 VAL A C 1
ATOM 1102 O O . VAL A 1 150 ? -16.179 -0.427 17.774 1.00 101.83 150 VAL A O 1
ATOM 1106 N N . ASP A 1 151 ? -14.959 0.876 19.112 1.00 105.01 151 ASP A N 1
ATOM 1107 C CA . ASP A 1 151 ? -14.616 1.751 18.024 1.00 107.30 151 ASP A CA 1
ATOM 1108 C C . ASP A 1 151 ? -13.167 1.434 17.691 1.00 108.40 151 ASP A C 1
ATOM 1109 O O . ASP A 1 151 ? -12.245 1.804 18.401 1.00 109.32 151 ASP A O 1
ATOM 1114 N N . GLU A 1 152 ? -12.954 0.762 16.582 1.00 105.63 152 GLU A N 1
ATOM 1115 C CA . GLU A 1 152 ? -11.611 0.504 16.150 1.00 102.18 152 GLU A CA 1
ATOM 1116 C C . GLU A 1 152 ? -11.712 0.263 14.691 1.00 97.87 152 GLU A C 1
ATOM 1117 O O . GLU A 1 152 ? -12.737 -0.164 14.192 1.00 97.90 152 GLU A O 1
ATOM 1123 N N . HIS A 1 153 ? -10.633 0.504 14.004 1.00 91.25 153 HIS A N 1
ATOM 1124 C CA . HIS A 1 153 ? -10.569 0.159 12.632 1.00 87.32 153 HIS A CA 1
ATOM 1125 C C . HIS A 1 153 ? -9.117 0.011 12.492 1.00 83.83 153 HIS A C 1
ATOM 1126 O O . HIS A 1 153 ? -8.412 0.972 12.315 1.00 89.02 153 HIS A O 1
ATOM 1133 N N . LEU A 1 154 ? -8.645 -1.198 12.591 1.00 76.48 154 LEU A N 1
ATOM 1134 C CA . LEU A 1 154 ? -7.247 -1.360 12.443 1.00 70.33 154 LEU A CA 1
ATOM 1135 C C . LEU A 1 154 ? -7.339 -1.785 11.035 1.00 71.73 154 LEU A C 1
ATOM 1136 O O . LEU A 1 154 ? -8.274 -2.449 10.671 1.00 73.16 154 LEU A O 1
ATOM 1141 N N . GLU A 1 155 ? -6.400 -1.358 10.226 1.00 67.82 155 GLU A N 1
ATOM 1142 C CA . GLU A 1 155 ? -6.443 -1.626 8.796 1.00 67.00 155 GLU A CA 1
ATOM 1143 C C . GLU A 1 155 ? -5.964 -3.059 8.608 1.00 60.02 155 GLU A C 1
ATOM 1144 O O . GLU A 1 155 ? -5.182 -3.566 9.419 1.00 55.23 155 GLU A O 1
ATOM 1150 N N . HIS A 1 156 ? -6.457 -3.703 7.557 1.00 53.46 156 HIS A N 1
ATOM 1151 C CA . HIS A 1 156 ? -6.247 -5.129 7.306 1.00 53.41 156 HIS A CA 1
ATOM 1152 C C . HIS A 1 156 ? -4.810 -5.642 7.559 1.00 53.10 156 HIS A C 1
ATOM 1153 O O . HIS A 1 156 ? -4.619 -6.558 8.355 1.00 49.20 156 HIS A O 1
ATOM 1160 N N . ASP A 1 157 ? -3.802 -5.061 6.916 1.00 56.03 157 ASP A N 1
ATOM 1161 C CA . ASP A 1 157 ? -2.434 -5.571 7.075 1.00 51.13 157 ASP A CA 1
ATOM 1162 C C . ASP A 1 157 ? -1.860 -5.293 8.467 1.00 52.45 157 ASP A C 1
ATOM 1163 O O . ASP A 1 157 ? -0.965 -6.003 8.944 1.00 48.29 157 ASP A O 1
ATOM 1168 N N . ILE A 1 158 ? -2.360 -4.254 9.120 1.00 51.42 158 ILE A N 1
ATOM 1169 C CA . ILE A 1 158 ? -1.859 -3.944 10.445 1.00 57.09 158 ILE A CA 1
ATOM 1170 C C . ILE A 1 158 ? -2.397 -4.975 11.436 1.00 50.81 158 ILE A C 1
ATOM 1171 O O . ILE A 1 158 ? -1.673 -5.390 12.341 1.00 48.59 158 ILE A O 1
ATOM 1176 N N . ARG A 1 159 ? -3.644 -5.415 11.234 1.00 53.24 159 ARG A N 1
ATOM 1177 C CA . ARG A 1 159 ? -4.232 -6.477 12.060 1.00 52.24 159 ARG A CA 1
ATOM 1178 C C . ARG A 1 159 ? -3.325 -7.701 12.086 1.00 46.90 159 ARG A C 1
ATOM 1179 O O . ARG A 1 159 ? -3.170 -8.339 13.139 1.00 42.33 159 ARG A O 1
ATOM 1187 N N . TYR A 1 160 ? -2.702 -8.016 10.950 1.00 41.67 160 TYR A N 1
ATOM 1188 C CA . TYR A 1 160 ? -1.734 -9.117 10.929 1.00 45.66 160 TYR A CA 1
ATOM 1189 C C . TYR A 1 160 ? -0.445 -8.835 11.733 1.00 46.46 160 TYR A C 1
ATOM 1190 O O . TYR A 1 160 ? 0.125 -9.762 12.323 1.00 45.09 160 TYR A O 1
ATOM 1199 N N . ASP A 1 161 ? 0.026 -7.580 11.743 1.00 48.43 161 ASP A N 1
ATOM 1200 C CA . ASP A 1 161 ? 1.237 -7.229 12.491 1.00 45.26 161 ASP A CA 1
ATOM 1201 C C . ASP A 1 161 ? 0.991 -7.427 13.991 1.00 47.24 161 ASP A C 1
ATOM 1202 O O . ASP A 1 161 ? 1.801 -8.026 14.701 1.00 42.29 161 ASP A O 1
ATOM 1207 N N . ARG A 1 162 ? -0.150 -6.937 14.457 1.00 48.08 162 ARG A N 1
ATOM 1208 C CA . ARG A 1 162 ? -0.579 -7.147 15.828 1.00 48.02 162 ARG A CA 1
ATOM 1209 C C . ARG A 1 162 ? -0.687 -8.651 16.111 1.00 49.69 162 ARG A C 1
ATOM 1210 O O . ARG A 1 162 ? -0.264 -9.129 17.173 1.00 48.79 162 ARG A O 1
ATOM 1218 N N . ALA A 1 163 ? -1.217 -9.400 15.142 1.00 45.51 163 ALA A N 1
ATOM 1219 C CA . ALA A 1 163 ? -1.378 -10.844 15.310 1.00 46.55 163 ALA A CA 1
ATOM 1220 C C . ALA A 1 163 ? -0.035 -11.555 15.504 1.00 49.23 163 ALA A C 1
ATOM 1221 O O . ALA A 1 163 ? 0.041 -12.557 16.235 1.00 45.13 163 ALA A O 1
ATOM 1223 N N . ASP A 1 164 ? 1.026 -11.025 14.891 1.00 44.87 164 ASP A N 1
ATOM 1224 C CA . ASP A 1 164 ? 2.351 -11.609 15.091 1.00 43.95 164 ASP A CA 1
ATOM 1225 C C . ASP A 1 164 ? 2.715 -11.585 16.568 1.00 46.44 164 ASP A C 1
ATOM 1226 O O . ASP A 1 164 ? 3.192 -12.578 17.124 1.00 44.26 164 ASP A O 1
ATOM 1231 N N . GLU A 1 165 ? 2.467 -10.451 17.210 1.00 44.95 165 GLU A N 1
ATOM 1232 C CA . GLU A 1 165 ? 2.871 -10.299 18.600 1.00 53.38 165 GLU A CA 1
ATOM 1233 C C . GLU A 1 165 ? 1.919 -11.111 19.461 1.00 45.07 165 GLU A C 1
ATOM 1234 O O . GLU A 1 165 ? 2.337 -11.758 20.418 1.00 44.85 165 GLU A O 1
ATOM 1240 N N . PHE A 1 166 ? 0.653 -11.126 19.045 1.00 44.71 166 PHE A N 1
ATOM 1241 C CA . PHE A 1 166 ? -0.398 -11.905 19.692 1.00 44.57 166 PHE A CA 1
ATOM 1242 C C . PHE A 1 166 ? -0.007 -13.383 19.809 1.00 43.75 166 PHE A C 1
ATOM 1243 O O . PHE A 1 166 ? -0.022 -13.943 20.910 1.00 44.80 166 PHE A O 1
ATOM 1251 N N . LEU A 1 167 ? 0.364 -13.995 18.683 1.00 39.97 167 LEU A N 1
ATOM 1252 C CA . LEU A 1 167 ? 0.795 -15.393 18.655 1.00 40.88 167 LEU A CA 1
ATOM 1253 C C . LEU A 1 167 ? 1.989 -15.628 19.539 1.00 43.03 167 LEU A C 1
ATOM 1254 O O . LEU A 1 167 ? 2.114 -16.672 20.186 1.00 41.38 167 LEU A O 1
ATOM 1259 N N . GLU A 1 168 ? 2.892 -14.662 19.524 1.00 43.35 168 GLU A N 1
ATOM 1260 C CA . GLU A 1 168 ? 4.091 -14.747 20.331 1.00 46.41 168 GLU A CA 1
ATOM 1261 C C . GLU A 1 168 ? 3.687 -14.769 21.808 1.00 45.94 168 GLU A C 1
ATOM 1262 O O . GLU A 1 168 ? 4.209 -15.566 22.592 1.00 48.04 168 GLU A O 1
ATOM 1268 N N . ALA A 1 169 ? 2.717 -13.933 22.173 1.00 44.68 169 ALA A N 1
ATOM 1269 C CA . ALA A 1 169 ? 2.241 -13.885 23.551 1.00 49.08 169 ALA A CA 1
ATOM 1270 C C . ALA A 1 169 ? 1.580 -15.211 23.950 1.00 49.11 169 ALA A C 1
ATOM 1271 O O . ALA A 1 169 ? 1.826 -15.743 25.046 1.00 40.93 169 ALA A O 1
ATOM 1273 N N . VAL A 1 170 ? 0.735 -15.738 23.059 1.00 45.86 170 VAL A N 1
ATOM 1274 C CA . VAL A 1 170 ? 0.036 -16.988 23.342 1.00 39.96 170 VAL A CA 1
ATOM 1275 C C . VAL A 1 170 ? 1.050 -18.115 23.487 1.00 39.22 170 VAL A C 1
ATOM 1276 O O . VAL A 1 170 ? 0.939 -18.951 24.383 1.00 42.26 170 VAL A O 1
ATOM 1280 N N . LYS A 1 171 ? 2.064 -18.125 22.636 1.00 38.69 171 LYS A N 1
ATOM 1281 C CA . LYS A 1 171 ? 3.046 -19.194 22.712 1.00 42.69 171 LYS A CA 1
ATOM 1282 C C . LYS A 1 171 ? 3.907 -19.073 23.968 1.00 43.29 171 LYS A C 1
ATOM 1283 O O . LYS A 1 171 ? 4.322 -20.089 24.510 1.00 42.06 171 LYS A O 1
ATOM 1289 N N . LYS A 1 172 ? 4.175 -17.848 24.432 1.00 39.55 172 LYS A N 1
ATOM 1290 C CA . LYS A 1 172 ? 4.880 -17.656 25.712 1.00 42.78 172 LYS A CA 1
ATOM 1291 C C . LYS A 1 172 ? 4.052 -18.242 26.850 1.00 42.62 172 LYS A C 1
ATOM 1292 O O . LYS A 1 172 ? 4.553 -19.023 27.657 1.00 40.46 172 LYS A O 1
ATOM 1298 N N . LEU A 1 173 ? 2.779 -17.866 26.890 1.00 36.87 173 LEU A N 1
ATOM 1299 C CA . LEU A 1 173 ? 1.863 -18.372 27.890 1.00 35.06 173 LEU A CA 1
ATOM 1300 C C . LEU A 1 173 ? 1.792 -19.905 27.897 1.00 42.76 173 LEU A C 1
ATOM 1301 O O . LEU A 1 173 ? 1.783 -20.516 28.981 1.00 42.81 173 LEU A O 1
ATOM 1306 N N . TRP A 1 174 ? 1.756 -20.530 26.713 1.00 37.79 174 TRP A N 1
ATOM 1307 C CA . TRP A 1 174 ? 1.691 -21.998 26.631 1.00 38.48 174 TRP A CA 1
ATOM 1308 C C . TRP A 1 174 ? 3.001 -22.611 27.069 1.00 38.56 174 TRP A C 1
ATOM 1309 O O . TRP A 1 174 ? 3.064 -23.808 27.321 1.00 36.18 174 TRP A O 1
ATOM 1320 N N . SER A 1 175 ? 4.040 -21.791 27.183 1.00 39.01 175 SER A N 1
ATOM 1321 C CA . SER A 1 175 ? 5.304 -22.287 27.722 1.00 46.98 175 SER A CA 1
ATOM 1322 C C . SER A 1 175 ? 5.510 -21.945 29.211 1.00 44.39 175 SER A C 1
ATOM 1323 O O . SER A 1 175 ? 6.590 -22.183 29.752 1.00 47.73 175 SER A O 1
ATOM 1326 N N . SER A 1 176 ? 4.481 -21.413 29.865 1.00 39.62 176 SER A N 1
ATOM 1327 C CA . SER A 1 176 ? 4.543 -21.153 31.312 1.00 48.47 176 SER A CA 1
ATOM 1328 C C . SER A 1 176 ? 4.990 -22.381 32.107 1.00 47.57 176 SER A C 1
ATOM 1329 O O . SER A 1 176 ? 5.846 -22.283 32.981 1.00 52.18 176 SER A O 1
ATOM 1332 N N . TRP A 1 177 ? 4.376 -23.523 31.808 1.00 40.59 177 TRP A N 1
ATOM 1333 C CA . TRP A 1 177 ? 4.684 -24.779 32.469 1.00 45.19 177 TRP A CA 1
ATOM 1334 C C . TRP A 1 177 ? 5.600 -25.653 31.629 1.00 42.64 177 TRP A C 1
ATOM 1335 O O . TRP A 1 177 ? 5.241 -26.032 30.530 1.00 49.34 177 TRP A O 1
ATOM 1346 N N . SER A 1 178 ? 6.763 -25.999 32.157 1.00 41.67 178 SER A N 1
ATOM 1347 C CA . SER A 1 178 ? 7.547 -27.075 31.579 1.00 45.03 178 SER A CA 1
ATOM 1348 C C . SER A 1 178 ? 6.752 -28.357 31.705 1.00 47.26 178 SER A C 1
ATOM 1349 O O . SER A 1 178 ? 5.910 -28.501 32.590 1.00 49.39 178 SER A O 1
ATOM 1352 N N . GLU A 1 179 ? 7.052 -29.311 30.842 1.00 51.88 179 GLU A N 1
ATOM 1353 C CA . GLU A 1 179 ? 6.286 -30.542 30.797 1.00 54.27 179 GLU A CA 1
ATOM 1354 C C . GLU A 1 179 ? 6.622 -31.481 31.947 1.00 53.86 179 GLU A C 1
ATOM 1355 O O . GLU A 1 179 ? 5.989 -32.525 32.110 1.00 55.69 179 GLU A O 1
ATOM 1361 N N . ASP A 1 180 ? 7.608 -31.096 32.753 1.00 52.00 180 ASP A N 1
ATOM 1362 C CA . ASP A 1 180 ? 7.964 -31.871 33.935 1.00 54.44 180 ASP A CA 1
ATOM 1363 C C . ASP A 1 180 ? 7.810 -31.056 35.220 1.00 48.93 180 ASP A C 1
ATOM 1364 O O . ASP A 1 180 ? 8.331 -31.439 36.262 1.00 58.20 180 ASP A O 1
ATOM 1369 N N . ALA A 1 181 ? 7.088 -29.943 35.146 1.00 42.39 181 ALA A N 1
ATOM 1370 C CA . ALA A 1 181 ? 6.884 -29.085 36.309 1.00 45.66 181 ALA A CA 1
ATOM 1371 C C . ALA A 1 181 ? 5.933 -29.733 37.327 1.00 49.43 181 ALA A C 1
ATOM 1372 O O . ALA A 1 181 ? 6.169 -29.671 38.544 1.00 52.18 181 ALA A O 1
ATOM 1374 N N . LEU A 1 182 ? 4.864 -30.357 36.834 1.00 43.28 182 LEU A N 1
ATOM 1375 C CA . LEU A 1 182 ? 3.858 -30.944 37.711 1.00 45.29 182 LEU A CA 1
ATOM 1376 C C . LEU A 1 182 ? 4.412 -32.190 38.385 1.00 41.64 182 LEU A C 1
ATOM 1377 O O . LEU A 1 182 ? 4.942 -33.067 37.728 1.00 43.69 182 LEU A O 1
ATOM 1382 N N . LEU A 1 183 ? 4.313 -32.251 39.710 1.00 44.18 183 LEU A N 1
ATOM 1383 C CA . LEU A 1 183 ? 4.894 -33.364 40.460 1.00 40.84 183 LEU A CA 1
ATOM 1384 C C . LEU A 1 183 ? 3.854 -34.256 41.130 1.00 41.96 183 LEU A C 1
ATOM 1385 O O . LEU A 1 183 ? 3.915 -35.482 41.016 1.00 37.57 183 LEU A O 1
ATOM 1390 N N . LEU A 1 184 ? 2.896 -33.636 41.819 1.00 43.45 184 LEU A N 1
ATOM 1391 C CA . LEU A 1 184 ? 1.883 -34.373 42.577 1.00 40.04 184 LEU A CA 1
ATOM 1392 C C . LEU A 1 184 ? 2.507 -35.352 43.574 1.00 42.02 184 LEU A C 1
ATOM 1393 O O . LEU A 1 184 ? 2.049 -36.493 43.720 1.00 40.96 184 LEU A O 1
ATOM 1398 N N . ASP A 1 185 ? 3.563 -34.910 44.247 1.00 41.46 185 ASP A N 1
ATOM 1399 C CA . ASP A 1 185 ? 4.193 -35.726 45.275 1.00 43.14 185 ASP A CA 1
ATOM 1400 C C . ASP A 1 185 ? 3.404 -35.566 46.568 1.00 39.19 185 ASP A C 1
ATOM 1401 O O . ASP A 1 185 ? 3.655 -34.640 47.336 1.00 45.00 185 ASP A O 1
ATOM 1406 N N . LYS A 1 186 ? 2.450 -36.459 46.794 1.00 35.96 186 LYS A N 1
ATOM 1407 C CA . LYS A 1 186 ? 1.547 -36.366 47.929 1.00 41.29 186 LYS A CA 1
ATOM 1408 C C . LYS A 1 186 ? 2.277 -36.528 49.264 1.00 44.91 186 LYS A C 1
ATOM 1409 O O . LYS A 1 186 ? 2.112 -35.714 50.187 1.00 36.94 186 LYS A O 1
ATOM 1415 N N . VAL A 1 187 ? 3.103 -37.570 49.352 1.00 42.50 187 VAL A N 1
ATOM 1416 C CA . VAL A 1 187 ? 3.825 -37.856 50.586 1.00 42.86 187 VAL A CA 1
ATOM 1417 C C . VAL A 1 187 ? 4.670 -36.647 51.000 1.00 43.90 187 VAL A C 1
ATOM 1418 O O . VAL A 1 187 ? 4.600 -36.190 52.138 1.00 41.78 187 VAL A O 1
ATOM 1422 N N . GLY A 1 188 ? 5.421 -36.089 50.065 1.00 42.18 188 GLY A N 1
ATOM 1423 C CA . GLY A 1 188 ? 6.289 -34.973 50.383 1.00 40.49 188 GLY A CA 1
ATOM 1424 C C . GLY A 1 188 ? 5.591 -33.623 50.385 1.00 42.78 188 GLY A C 1
ATOM 1425 O O . GLY A 1 188 ? 6.167 -32.631 50.809 1.00 46.30 188 GLY A O 1
ATOM 1426 N N . GLY A 1 189 ? 4.357 -33.568 49.896 1.00 43.19 189 GLY A N 1
ATOM 1427 C CA . GLY A 1 189 ? 3.634 -32.310 49.858 1.00 38.80 189 GLY A CA 1
ATOM 1428 C C . GLY A 1 189 ? 4.113 -31.395 48.731 1.00 43.25 189 GLY A C 1
ATOM 1429 O O . GLY A 1 189 ? 3.861 -30.192 48.752 1.00 44.93 189 GLY A O 1
ATOM 1430 N N . ARG A 1 190 ? 4.834 -31.936 47.754 1.00 42.22 190 ARG A N 1
ATOM 1431 C CA . ARG A 1 190 ? 5.291 -31.095 46.644 1.00 44.92 190 ARG A CA 1
ATOM 1432 C C . ARG A 1 190 ? 4.398 -31.225 45.409 1.00 40.77 190 ARG A C 1
ATOM 1433 O O . ARG A 1 190 ? 4.464 -32.209 44.670 1.00 39.19 190 ARG A O 1
ATOM 1441 N N . PHE A 1 191 ? 3.575 -30.209 45.194 1.00 41.17 191 PHE A N 1
ATOM 1442 C CA . PHE A 1 191 ? 2.639 -30.182 44.080 1.00 41.17 191 PHE A CA 1
ATOM 1443 C C . PHE A 1 191 ? 3.362 -30.087 42.730 1.00 44.82 191 PHE A C 1
ATOM 1444 O O . PHE A 1 191 ? 3.153 -30.909 41.827 1.00 41.97 191 PHE A O 1
ATOM 1452 N N . ALA A 1 192 ? 4.222 -29.082 42.624 1.00 40.47 192 ALA A N 1
ATOM 1453 C CA . ALA A 1 192 ? 4.940 -28.784 41.405 1.00 47.11 192 ALA A CA 1
ATOM 1454 C C . ALA A 1 192 ? 6.258 -28.094 41.714 1.00 47.78 192 ALA A C 1
ATOM 1455 O O . ALA A 1 192 ? 6.424 -27.503 42.779 1.00 49.73 192 ALA A O 1
ATOM 1457 N N . ASP A 1 193 ? 7.198 -28.204 40.785 1.00 54.36 193 ASP A N 1
ATOM 1458 C CA . ASP A 1 193 ? 8.493 -27.548 40.885 1.00 51.42 193 ASP A CA 1
ATOM 1459 C C . ASP A 1 193 ? 8.363 -26.094 40.420 1.00 54.75 193 ASP A C 1
ATOM 1460 O O . ASP A 1 193 ? 8.249 -25.828 39.221 1.00 53.46 193 ASP A O 1
ATOM 1465 N N . PRO A 1 194 ? 8.409 -25.141 41.365 1.00 55.38 194 PRO A N 1
ATOM 1466 C CA . PRO A 1 194 ? 8.168 -23.744 40.990 1.00 54.46 194 PRO A CA 1
ATOM 1467 C C . PRO A 1 194 ? 9.302 -23.170 40.139 1.00 55.55 194 PRO A C 1
ATOM 1468 O O . PRO A 1 194 ? 9.138 -22.094 39.564 1.00 55.88 194 PRO A O 1
ATOM 1472 N N . LYS A 1 195 ? 10.424 -23.877 40.038 1.00 54.17 195 LYS A N 1
ATOM 1473 C CA . LYS A 1 195 ? 11.497 -23.404 39.175 1.00 55.79 195 LYS A CA 1
ATOM 1474 C C . LYS A 1 195 ? 11.211 -23.775 37.713 1.00 54.95 195 LYS A C 1
ATOM 1475 O O . LYS A 1 195 ? 11.909 -23.324 36.823 1.00 53.50 195 LYS A O 1
ATOM 1481 N N . LYS A 1 196 ? 10.167 -24.565 37.466 1.00 53.68 196 LYS A N 1
ATOM 1482 C CA . LYS A 1 196 ? 9.805 -24.956 36.106 1.00 46.53 196 LYS A CA 1
ATOM 1483 C C . LYS A 1 196 ? 8.472 -24.346 35.681 1.00 49.18 196 LYS A C 1
ATOM 1484 O O . LYS A 1 196 ? 7.879 -24.744 34.681 1.00 48.63 196 LYS A O 1
ATOM 1490 N N . VAL A 1 197 ? 8.017 -23.364 36.445 1.00 48.82 197 VAL A N 1
ATOM 1491 C CA . VAL A 1 197 ? 6.843 -22.584 36.094 1.00 50.15 197 VAL A CA 1
ATOM 1492 C C . VAL A 1 197 ? 7.240 -21.128 36.089 1.00 52.40 197 VAL A C 1
ATOM 1493 O O . VAL A 1 197 ? 7.589 -20.562 37.125 1.00 58.33 197 VAL A O 1
ATOM 1497 N N . GLN A 1 198 ? 7.148 -20.509 34.925 1.00 53.22 198 GLN A N 1
ATOM 1498 C CA . GLN A 1 198 ? 7.782 -19.222 34.705 1.00 56.01 198 GLN A CA 1
ATOM 1499 C C . GLN A 1 198 ? 6.773 -18.102 34.458 1.00 56.54 198 GLN A C 1
ATOM 1500 O O . GLN A 1 198 ? 5.739 -18.316 33.821 1.00 52.29 198 GLN A O 1
ATOM 1506 N N . TYR A 1 199 ? 7.056 -16.923 35.014 1.00 56.31 199 TYR A N 1
ATOM 1507 C CA . TYR A 1 199 ? 6.312 -15.713 34.675 1.00 58.67 199 TYR A CA 1
ATOM 1508 C C . TYR A 1 199 ? 6.504 -15.396 33.208 1.00 60.38 199 TYR A C 1
ATOM 1509 O O . TYR A 1 199 ? 7.516 -15.769 32.624 1.00 66.04 199 TYR A O 1
ATOM 1518 N N . VAL A 1 200 ? 5.559 -14.696 32.603 1.00 59.87 200 VAL A N 1
ATOM 1519 C CA . VAL A 1 200 ? 5.687 -14.418 31.176 1.00 68.03 200 VAL A CA 1
ATOM 1520 C C . VAL A 1 200 ? 6.226 -12.998 30.974 1.00 66.13 200 VAL A C 1
ATOM 1521 O O . VAL A 1 200 ? 7.186 -12.797 30.223 1.00 67.11 200 VAL A O 1
ATOM 1525 N N . ASN A 1 201 ? 5.631 -12.034 31.670 1.00 64.07 201 ASN A N 1
ATOM 1526 C CA . ASN A 1 201 ? 6.081 -10.646 31.620 1.00 70.65 201 ASN A CA 1
ATOM 1527 C C . ASN A 1 201 ? 6.243 -10.137 30.184 1.00 69.15 201 ASN A C 1
ATOM 1528 O O . ASN A 1 201 ? 7.299 -9.623 29.822 1.00 71.26 201 ASN A O 1
ATOM 1533 N N . HIS A 1 202 ? 5.212 -10.291 29.364 1.00 65.21 202 HIS A N 1
ATOM 1534 C CA . HIS A 1 202 ? 5.284 -9.825 27.988 1.00 62.68 202 HIS A CA 1
ATOM 1535 C C . HIS A 1 202 ? 4.818 -8.394 27.879 1.00 61.66 202 HIS A C 1
ATOM 1536 O O . HIS A 1 202 ? 3.679 -8.081 28.227 1.00 59.70 202 HIS A O 1
ATOM 1543 N N . ARG A 1 203 ? 5.670 -7.538 27.338 1.00 62.83 203 ARG A N 1
ATOM 1544 C CA . ARG A 1 203 ? 5.259 -6.168 27.104 1.00 66.61 203 ARG A CA 1
ATOM 1545 C C . ARG A 1 203 ? 5.800 -5.777 25.734 1.00 64.99 203 ARG A C 1
ATOM 1546 O O . ARG A 1 203 ? 6.990 -5.478 25.577 1.00 65.93 203 ARG A O 1
ATOM 1554 N N . GLY A 1 204 ? 4.916 -5.781 24.745 1.00 61.54 204 GLY A N 1
ATOM 1555 C CA . GLY A 1 204 ? 5.284 -5.452 23.385 1.00 58.20 204 GLY A CA 1
ATOM 1556 C C . GLY A 1 204 ? 4.519 -4.225 22.947 1.00 60.87 204 GLY A C 1
ATOM 1557 O O . GLY A 1 204 ? 3.857 -3.577 23.751 1.00 65.18 204 GLY A O 1
ATOM 1558 N N . ARG A 1 205 ? 4.632 -3.883 21.671 1.00 63.55 205 ARG A N 1
ATOM 1559 C CA . ARG A 1 205 ? 3.969 -2.704 21.137 1.00 63.63 205 ARG A CA 1
ATOM 1560 C C . ARG A 1 205 ? 2.435 -2.795 21.279 1.00 65.03 205 ARG A C 1
ATOM 1561 O O . ARG A 1 205 ? 1.777 -1.802 21.596 1.00 65.47 205 ARG A O 1
ATOM 1569 N N . TRP A 1 206 ? 1.866 -3.980 21.091 1.00 62.42 206 TRP A N 1
ATOM 1570 C CA . TRP A 1 206 ? 0.420 -4.101 21.048 1.00 61.24 206 TRP A CA 1
ATOM 1571 C C . TRP A 1 206 ? -0.180 -4.629 22.356 1.00 61.49 206 TRP A C 1
ATOM 1572 O O . TRP A 1 206 ? -1.273 -4.230 22.771 1.00 58.54 206 TRP A O 1
ATOM 1583 N N . LEU A 1 207 ? 0.518 -5.552 22.998 1.00 57.37 207 LEU A N 1
ATOM 1584 C CA . LEU A 1 207 ? -0.114 -6.273 24.090 1.00 59.63 207 LEU A CA 1
ATOM 1585 C C . LEU A 1 207 ? 0.775 -6.405 25.314 1.00 59.98 207 LEU A C 1
ATOM 1586 O O . LEU A 1 207 ? 2.001 -6.338 25.219 1.00 63.07 207 LEU A O 1
ATOM 1591 N N . SER A 1 208 ? 0.142 -6.564 26.471 1.00 57.44 208 SER A N 1
ATOM 1592 C CA . SER A 1 208 ? 0.874 -6.886 27.682 1.00 60.09 208 SER A CA 1
ATOM 1593 C C . SER A 1 208 ? 0.146 -7.974 28.495 1.00 61.67 208 SER A C 1
ATOM 1594 O O . SER A 1 208 ? -1.015 -7.806 28.869 1.00 64.34 208 SER A O 1
ATOM 1597 N N . VAL A 1 209 ? 0.839 -9.078 28.769 1.00 57.82 209 VAL A N 1
ATOM 1598 C CA . VAL A 1 209 ? 0.313 -10.170 29.595 1.00 59.92 209 VAL A CA 1
ATOM 1599 C C . VAL A 1 209 ? 1.404 -10.673 30.562 1.00 60.87 209 VAL A C 1
ATOM 1600 O O . VAL A 1 209 ? 2.541 -10.841 30.146 1.00 59.36 209 VAL A O 1
ATOM 1604 N N . ARG A 1 210 ? 1.095 -10.895 31.841 1.00 62.13 210 ARG A N 1
ATOM 1605 C CA . ARG A 1 210 ? 2.159 -11.294 32.771 1.00 64.88 210 ARG A CA 1
ATOM 1606 C C . ARG A 1 210 ? 2.344 -12.795 32.959 1.00 65.83 210 ARG A C 1
ATOM 1607 O O . ARG A 1 210 ? 3.482 -13.272 32.987 1.00 65.89 210 ARG A O 1
ATOM 1615 N N . GLY A 1 211 ? 1.257 -13.542 33.111 1.00 59.80 211 GLY A N 1
ATOM 1616 C CA . GLY A 1 211 ? 1.406 -14.968 33.344 1.00 56.15 211 GLY A CA 1
ATOM 1617 C C . GLY A 1 211 ? 1.812 -15.272 34.779 1.00 60.49 211 GLY A C 1
ATOM 1618 O O . GLY A 1 211 ? 1.883 -14.370 35.614 1.00 61.25 211 GLY A O 1
ATOM 1619 N N . PRO A 1 212 ? 2.083 -16.550 35.080 1.00 55.08 212 PRO A N 1
ATOM 1620 C CA . PRO A 1 212 ? 2.019 -17.646 34.108 1.00 51.43 212 PRO A CA 1
ATOM 1621 C C . PRO A 1 212 ? 0.604 -18.128 33.800 1.00 48.51 212 PRO A C 1
ATOM 1622 O O . PRO A 1 212 ? -0.356 -17.739 34.456 1.00 45.88 212 PRO A O 1
ATOM 1626 N N . LEU A 1 213 ? 0.491 -18.968 32.779 1.00 45.55 213 LEU A N 1
ATOM 1627 C CA . LEU A 1 213 ? -0.766 -19.631 32.498 1.00 44.76 213 LEU A CA 1
ATOM 1628 C C . LEU A 1 213 ? -1.014 -20.628 33.611 1.00 42.23 213 LEU A C 1
ATOM 1629 O O . LEU A 1 213 ? -0.085 -21.296 34.083 1.00 39.51 213 LEU A O 1
ATOM 1634 N N . GLN A 1 214 ? -2.263 -20.697 34.046 1.00 37.86 214 GLN A N 1
ATOM 1635 C CA . GLN A 1 214 ? -2.673 -21.634 35.080 1.00 42.75 214 GLN A CA 1
ATOM 1636 C C . GLN A 1 214 ? -3.016 -23.011 34.524 1.00 40.67 214 GLN A C 1
ATOM 1637 O O . GLN A 1 214 ? -3.763 -23.770 35.146 1.00 39.26 214 GLN A O 1
ATOM 1643 N N . VAL A 1 215 ? -2.526 -23.311 33.328 1.00 38.97 215 VAL A N 1
ATOM 1644 C CA . VAL A 1 215 ? -2.876 -24.550 32.657 1.00 38.32 215 VAL A CA 1
ATOM 1645 C C . VAL A 1 215 ? -1.602 -25.162 32.106 1.00 35.22 215 VAL A C 1
ATOM 1646 O O . VAL A 1 215 ? -0.928 -24.547 31.308 1.00 40.82 215 VAL A O 1
ATOM 1650 N N . PRO A 1 216 ? -1.248 -26.365 32.566 1.00 37.68 216 PRO A N 1
ATOM 1651 C CA . PRO A 1 216 ? -0.070 -27.080 32.069 1.00 36.06 216 PRO A CA 1
ATOM 1652 C C . PRO A 1 216 ? -0.232 -27.500 30.611 1.00 39.43 216 PRO A C 1
ATOM 1653 O O . PRO A 1 216 ? -1.311 -27.337 30.009 1.00 38.22 216 PRO A O 1
ATOM 1657 N N . ARG A 1 217 ? 0.834 -28.055 30.048 1.00 41.80 217 ARG A N 1
ATOM 1658 C CA . ARG A 1 217 ? 0.846 -28.467 28.638 1.00 34.91 217 ARG A CA 1
ATOM 1659 C C . ARG A 1 217 ? 0.243 -29.846 28.476 1.00 39.28 217 ARG A C 1
ATOM 1660 O O . ARG A 1 217 ? 0.451 -30.724 29.337 1.00 37.59 217 ARG A O 1
ATOM 1668 N N . SER A 1 218 ? -0.504 -30.047 27.388 1.00 38.16 218 SER A N 1
ATOM 1669 C CA . SER A 1 218 ? -1.084 -31.364 27.082 1.00 32.18 218 SER A CA 1
ATOM 1670 C C . SER A 1 218 ? -0.006 -32.303 26.541 1.00 30.82 218 SER A C 1
ATOM 1671 O O . SER A 1 218 ? 1.151 -31.922 26.454 1.00 36.70 218 SER A O 1
ATOM 1674 N N . ARG A 1 219 ? -0.369 -33.530 26.186 1.00 33.58 219 ARG A N 1
ATOM 1675 C CA . ARG A 1 219 ? 0.601 -34.458 25.620 1.00 38.94 219 ARG A CA 1
ATOM 1676 C C . ARG A 1 219 ? 1.086 -34.058 24.207 1.00 37.39 219 ARG A C 1
ATOM 1677 O O . ARG A 1 219 ? 2.048 -3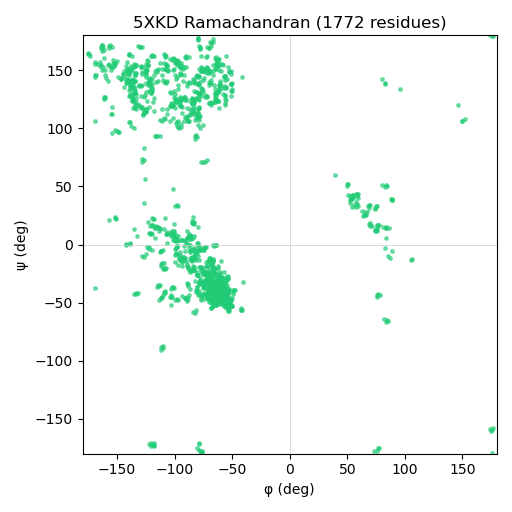4.646 23.714 1.00 34.85 219 ARG A O 1
ATOM 1685 N N . GLN A 1 220 ? 0.422 -33.104 23.545 1.00 34.14 220 GLN A N 1
ATOM 1686 C CA . GLN A 1 220 ? 0.912 -32.642 22.235 1.00 35.69 220 GLN A CA 1
ATOM 1687 C C . GLN A 1 220 ? 1.614 -31.290 22.367 1.00 39.10 220 GLN A C 1
ATOM 1688 O O . GLN A 1 220 ? 1.916 -30.629 21.367 1.00 36.89 220 GLN A O 1
ATOM 1694 N N . GLY A 1 221 ? 1.860 -30.885 23.614 1.00 36.13 221 GLY A N 1
ATOM 1695 C CA . GLY A 1 221 ? 2.633 -29.691 23.915 1.00 36.99 221 GLY A CA 1
ATOM 1696 C C . GLY A 1 221 ? 1.829 -28.411 23.873 1.00 39.35 221 GLY A C 1
ATOM 1697 O O . GLY A 1 221 ? 1.629 -27.757 24.893 1.00 43.52 221 GLY A O 1
ATOM 1698 N N . GLU A 1 222 ? 1.375 -28.060 22.675 1.00 39.32 222 GLU A N 1
ATOM 1699 C CA . GLU A 1 222 ? 0.609 -26.853 22.417 1.00 38.79 222 GLU A CA 1
ATOM 1700 C C . GLU A 1 222 ? -0.438 -27.206 21.387 1.00 37.86 222 GLU A C 1
ATOM 1701 O O . GLU A 1 222 ? -0.260 -28.156 20.625 1.00 40.35 222 GLU A O 1
ATOM 1707 N N . PRO A 1 223 ? -1.551 -26.477 21.384 1.00 38.33 223 PRO A N 1
ATOM 1708 C CA . PRO A 1 223 ? -2.513 -26.570 20.285 1.00 35.24 223 PRO A CA 1
ATOM 1709 C C . PRO A 1 223 ? -1.838 -26.397 18.918 1.00 36.07 223 PRO A C 1
ATOM 1710 O O . PRO A 1 223 ? -0.824 -25.706 18.783 1.00 36.46 223 PRO A O 1
ATOM 1714 N N . VAL A 1 224 ? -2.397 -27.052 17.913 1.00 34.03 224 VAL A N 1
ATOM 1715 C CA . VAL A 1 224 ? -1.937 -26.914 16.550 1.00 29.26 224 VAL A CA 1
ATOM 1716 C C . VAL A 1 224 ? -2.471 -25.582 16.013 1.00 32.65 224 VAL A C 1
ATOM 1717 O O . VAL A 1 224 ? -3.661 -25.288 16.147 1.00 33.52 224 VAL A O 1
ATOM 1721 N N . ILE A 1 225 ? -1.611 -24.776 15.400 1.00 30.25 225 ILE A N 1
ATOM 1722 C CA . ILE A 1 225 ? -2.058 -23.509 14.820 1.00 31.45 225 ILE A CA 1
ATOM 1723 C C . ILE A 1 225 ? -2.634 -23.719 13.394 1.00 36.32 225 ILE A C 1
ATOM 1724 O O . ILE A 1 225 ? -1.915 -24.061 12.464 1.00 32.41 225 ILE A O 1
ATOM 1729 N N . LEU A 1 226 ? -3.937 -23.514 13.239 1.00 38.01 226 LEU A N 1
ATOM 1730 C CA . LEU A 1 226 ? -4.555 -23.511 11.923 1.00 36.22 226 LEU A CA 1
ATOM 1731 C C . LEU A 1 226 ? -4.498 -22.089 11.425 1.00 36.82 226 LEU A C 1
ATOM 1732 O O . LEU A 1 226 ? -4.456 -21.155 12.207 1.00 37.23 226 LEU A O 1
ATOM 1737 N N . GLN A 1 227 ? -4.477 -21.861 10.130 1.00 40.77 227 GLN A N 1
ATOM 1738 C CA . GLN A 1 227 ? -4.741 -20.490 9.757 1.00 34.69 227 GLN A CA 1
ATOM 1739 C C . GLN A 1 227 ? -5.533 -20.384 8.497 1.00 37.00 227 GLN A C 1
ATOM 1740 O O . GLN A 1 227 ? -5.525 -21.283 7.640 1.00 36.01 227 GLN A O 1
ATOM 1746 N N . ALA A 1 228 ? -6.312 -19.305 8.460 1.00 36.59 228 ALA A N 1
ATOM 1747 C CA . ALA A 1 228 ? -7.143 -18.951 7.308 1.00 39.38 228 ALA A CA 1
ATOM 1748 C C . ALA A 1 228 ? -7.050 -17.438 6.970 1.00 45.85 228 ALA A C 1
ATOM 1749 O O . ALA A 1 228 ? -7.323 -16.556 7.815 1.00 40.24 228 ALA A O 1
ATOM 1751 N N . GLY A 1 229 ? -6.708 -17.158 5.713 1.00 45.04 229 GLY A N 1
ATOM 1752 C CA . GLY A 1 229 ? -6.463 -15.806 5.217 1.00 44.04 229 GLY A CA 1
ATOM 1753 C C . GLY A 1 229 ? -5.431 -15.866 4.096 1.00 42.58 229 GLY A C 1
ATOM 1754 O O . GLY A 1 229 ? -4.245 -16.088 4.361 1.00 43.35 229 GLY A O 1
ATOM 1755 N N . LEU A 1 230 ? -5.879 -15.693 2.852 1.00 44.00 230 LEU A N 1
ATOM 1756 C CA . LEU A 1 230 ? -5.022 -15.892 1.671 1.00 47.62 230 LEU A CA 1
ATOM 1757 C C . LEU A 1 230 ? -4.593 -14.584 0.983 1.00 48.73 230 LEU A C 1
ATOM 1758 O O . LEU A 1 230 ? -4.030 -14.610 -0.122 1.00 40.03 230 LEU A O 1
ATOM 1763 N N . SER A 1 231 ? -4.850 -13.453 1.640 1.00 44.65 231 SER A N 1
ATOM 1764 C CA . SER A 1 231 ? -4.322 -12.166 1.195 1.00 45.09 231 SER A CA 1
ATOM 1765 C C . SER A 1 231 ? -2.799 -12.235 1.234 1.00 47.09 231 SER A C 1
ATOM 1766 O O . SER A 1 231 ? -2.238 -13.107 1.912 1.00 48.58 231 SER A O 1
ATOM 1769 N N . PRO A 1 232 ? -2.117 -11.352 0.485 1.00 48.03 232 PRO A N 1
ATOM 1770 C CA . PRO A 1 232 ? -0.648 -11.401 0.493 1.00 47.43 232 PRO A CA 1
ATOM 1771 C C . PRO A 1 232 ? -0.055 -11.289 1.909 1.00 44.64 232 PRO A C 1
ATOM 1772 O O . PRO A 1 232 ? 0.937 -11.947 2.217 1.00 42.49 232 PRO A O 1
ATOM 1776 N N . ARG A 1 233 ? -0.640 -10.460 2.761 1.00 45.12 233 ARG A N 1
ATOM 1777 C CA . ARG A 1 233 ? -0.141 -10.356 4.133 1.00 46.48 233 ARG A CA 1
ATOM 1778 C C . ARG A 1 233 ? -0.414 -11.649 4.926 1.00 44.78 233 ARG A C 1
ATOM 1779 O O . ARG A 1 233 ? 0.461 -12.153 5.639 1.00 43.19 233 ARG A O 1
ATOM 1787 N N . GLY A 1 234 ? -1.590 -12.232 4.703 1.00 43.86 234 GLY A N 1
ATOM 1788 C CA . GLY A 1 234 ? -1.994 -13.474 5.340 1.00 43.21 234 GLY A CA 1
ATOM 1789 C C . GLY A 1 234 ? -1.111 -14.657 5.006 1.00 42.63 234 GLY A C 1
ATOM 1790 O O . GLY A 1 234 ? -0.885 -15.537 5.849 1.00 42.89 234 GLY A O 1
ATOM 1791 N N . ARG A 1 235 ? -0.668 -14.729 3.754 1.00 42.80 235 ARG A N 1
ATOM 1792 C CA . ARG A 1 235 ? 0.240 -15.796 3.358 1.00 43.02 235 ARG A CA 1
ATOM 1793 C C . ARG A 1 235 ? 1.602 -15.635 4.044 1.00 43.22 235 ARG A C 1
ATOM 1794 O O . ARG A 1 235 ? 2.263 -16.630 4.357 1.00 38.65 235 ARG A O 1
ATOM 1802 N N . ARG A 1 236 ? 2.016 -14.389 4.269 1.00 40.84 236 ARG A N 1
ATOM 1803 C CA . ARG A 1 236 ? 3.249 -14.119 4.999 1.00 44.96 236 ARG A CA 1
ATOM 1804 C C . ARG A 1 236 ? 3.077 -14.599 6.440 1.00 40.16 236 ARG A C 1
ATOM 1805 O O . ARG A 1 236 ? 3.944 -15.258 7.023 1.00 37.16 236 ARG A O 1
ATOM 1813 N N . PHE A 1 237 ? 1.925 -14.257 6.996 1.00 38.69 237 PHE A N 1
ATOM 1814 C CA . PHE A 1 237 ? 1.572 -14.674 8.335 1.00 44.62 237 PHE A CA 1
ATOM 1815 C C . PHE A 1 237 ? 1.553 -16.197 8.418 1.00 42.85 237 PHE A C 1
ATOM 1816 O O . PHE A 1 237 ? 2.123 -16.783 9.346 1.00 41.86 237 PHE A O 1
ATOM 1824 N N . ALA A 1 238 ? 0.960 -16.839 7.414 1.00 35.83 238 ALA A N 1
ATOM 1825 C CA . ALA A 1 238 ? 0.906 -18.299 7.416 1.00 38.28 238 ALA A CA 1
ATOM 1826 C C . ALA A 1 238 ? 2.313 -18.860 7.358 1.00 34.27 238 ALA A C 1
ATOM 1827 O O . ALA A 1 238 ? 2.615 -19.876 7.976 1.00 35.95 238 ALA A O 1
ATOM 1829 N N . GLY A 1 239 ? 3.180 -18.176 6.622 1.00 40.78 239 GLY A N 1
ATOM 1830 C CA . GLY A 1 239 ? 4.557 -18.606 6.485 1.00 44.15 239 GLY A CA 1
ATOM 1831 C C . GLY A 1 239 ? 5.229 -18.723 7.833 1.00 41.13 239 GLY A C 1
ATOM 1832 O O . GLY A 1 239 ? 5.942 -19.685 8.103 1.00 43.98 239 GLY A O 1
ATOM 1833 N N . ARG A 1 240 ? 4.966 -17.748 8.692 1.00 41.38 240 ARG A N 1
ATOM 1834 C CA . ARG A 1 240 ? 5.615 -17.694 9.995 1.00 43.53 240 ARG A CA 1
ATOM 1835 C C . ARG A 1 240 ? 4.950 -18.606 11.027 1.00 43.62 240 ARG A C 1
ATOM 1836 O O . ARG A 1 240 ? 5.637 -19.318 11.764 1.00 41.17 240 ARG A O 1
ATOM 1844 N N . TRP A 1 241 ? 3.619 -18.649 11.039 1.00 44.00 241 TRP A N 1
ATOM 1845 C CA . TRP A 1 241 ? 2.908 -19.281 12.162 1.00 39.86 241 TRP A CA 1
ATOM 1846 C C . TRP A 1 241 ? 2.136 -20.575 11.862 1.00 38.49 241 TRP A C 1
ATOM 1847 O O . TRP A 1 241 ? 2.033 -21.442 12.730 1.00 38.75 241 TRP A O 1
ATOM 1858 N N . ALA A 1 242 ? 1.558 -20.683 10.666 1.00 37.50 242 ALA A N 1
ATOM 1859 C CA . ALA A 1 242 ? 0.659 -21.793 10.343 1.00 36.23 242 ALA A CA 1
ATOM 1860 C C . ALA A 1 242 ? 1.329 -23.152 10.418 1.00 36.64 242 ALA A C 1
ATOM 1861 O O . ALA A 1 242 ? 2.459 -23.333 9.960 1.00 35.62 242 ALA A O 1
ATOM 1863 N N . GLU A 1 243 ? 0.614 -24.107 11.011 1.00 40.04 243 GLU A N 1
ATOM 1864 C CA . GLU A 1 243 ? 1.034 -25.503 11.029 1.00 37.53 243 GLU A CA 1
ATOM 1865 C C . GLU A 1 243 ? 0.099 -26.285 10.124 1.00 37.94 243 GLU A C 1
ATOM 1866 O O . GLU A 1 243 ? 0.395 -27.404 9.684 1.00 35.43 243 GLU A O 1
ATOM 1872 N N . ALA A 1 244 ? -1.061 -25.689 9.892 1.00 35.58 244 ALA A N 1
ATOM 1873 C CA . ALA A 1 244 ? -1.980 -26.178 8.898 1.00 37.44 244 ALA A CA 1
ATOM 1874 C C . ALA A 1 244 ? -2.733 -24.979 8.342 1.00 39.90 244 ALA A C 1
ATOM 1875 O O . ALA A 1 244 ? -2.984 -24.014 9.064 1.00 37.49 244 ALA A O 1
ATOM 1877 N N . VAL A 1 245 ? -3.035 -25.012 7.047 1.00 34.60 245 VAL A N 1
ATOM 1878 C CA . VAL A 1 245 ? -3.690 -23.884 6.394 1.00 37.66 245 VAL A CA 1
ATOM 1879 C C . VAL A 1 245 ? -5.028 -24.281 5.793 1.00 34.62 245 VAL A C 1
ATOM 1880 O O . VAL A 1 245 ? -5.142 -25.323 5.170 1.00 38.34 245 VAL A O 1
ATOM 1884 N N . PHE A 1 246 ? -6.038 -23.452 6.025 1.00 36.38 246 PHE A N 1
ATOM 1885 C CA . PHE A 1 246 ? -7.353 -23.597 5.417 1.00 37.32 246 PHE A CA 1
ATOM 1886 C C . PHE A 1 246 ? -7.371 -22.798 4.103 1.00 41.37 246 PHE A C 1
ATOM 1887 O O . PHE A 1 246 ? -7.354 -21.563 4.116 1.00 37.19 246 PHE A O 1
ATOM 1895 N N . SER A 1 247 ? -7.410 -23.493 2.969 1.00 38.80 247 SER A N 1
ATOM 1896 C CA . SER A 1 247 ? -7.497 -22.797 1.681 1.00 38.04 247 SER A CA 1
ATOM 1897 C C . SER A 1 247 ? -8.712 -23.238 0.852 1.00 32.98 247 SER A C 1
ATOM 1898 O O . SER A 1 247 ? -9.197 -24.371 0.982 1.00 37.70 247 SER A O 1
ATOM 1901 N N . VAL A 1 248 ? -9.172 -22.351 -0.027 1.00 37.45 248 VAL A N 1
ATOM 1902 C CA . VAL A 1 248 ? -10.268 -22.647 -0.954 1.00 39.35 248 VAL A CA 1
ATOM 1903 C C . VAL A 1 248 ? -9.912 -22.235 -2.381 1.00 41.87 248 VAL A C 1
ATOM 1904 O O . VAL A 1 248 ? -9.708 -21.050 -2.635 1.00 35.89 248 VAL A O 1
ATOM 1908 N N . SER A 1 249 ? -9.895 -23.195 -3.314 1.00 39.76 249 SER A N 1
ATOM 1909 C CA . SER A 1 249 ? -9.589 -22.902 -4.727 1.00 38.24 249 SER A CA 1
ATOM 1910 C C . SER A 1 249 ? -10.540 -23.596 -5.694 1.00 35.17 249 SER A C 1
ATOM 1911 O O . SER A 1 249 ? -10.779 -24.782 -5.573 1.00 35.71 249 SER A O 1
ATOM 1914 N N . PRO A 1 250 ? -11.019 -22.862 -6.710 1.00 37.58 250 PRO A N 1
ATOM 1915 C CA . PRO A 1 250 ? -12.036 -23.368 -7.648 1.00 35.55 250 PRO A CA 1
ATOM 1916 C C . PRO A 1 250 ? -11.545 -24.434 -8.619 1.00 36.29 250 PRO A C 1
ATOM 1917 O O . PRO A 1 250 ? -12.365 -25.191 -9.129 1.00 34.46 250 PRO A O 1
ATOM 1921 N N . ASN A 1 251 ? -10.243 -24.546 -8.834 1.00 33.25 251 ASN A N 1
ATOM 1922 C CA . ASN A 1 251 ? -9.766 -25.573 -9.745 1.00 29.06 251 ASN A CA 1
ATOM 1923 C C . ASN A 1 251 ? -8.321 -25.948 -9.451 1.00 33.99 251 ASN A C 1
ATOM 1924 O O . ASN A 1 251 ? -7.662 -25.294 -8.619 1.00 36.07 251 ASN A O 1
ATOM 1929 N N . LEU A 1 252 ? -7.847 -27.007 -10.115 1.00 30.22 252 LEU A N 1
ATOM 1930 C CA . LEU A 1 252 ? -6.508 -27.559 -9.900 1.00 29.76 252 LEU A CA 1
ATOM 1931 C C . LEU A 1 252 ? -5.360 -26.560 -10.127 1.00 35.02 252 LEU A C 1
ATOM 1932 O O . LEU A 1 252 ? -4.357 -26.619 -9.417 1.00 39.48 252 LEU A O 1
ATOM 1937 N N . ASP A 1 253 ? -5.489 -25.665 -11.112 1.00 32.00 253 ASP A N 1
ATOM 1938 C CA . ASP A 1 253 ? -4.429 -24.705 -11.417 1.00 29.51 253 ASP A CA 1
ATOM 1939 C C . ASP A 1 253 ? -4.198 -23.778 -10.228 1.00 35.11 253 ASP A C 1
ATOM 1940 O O . ASP A 1 253 ? -3.065 -23.564 -9.782 1.00 36.34 253 ASP A O 1
ATOM 1945 N N . ILE A 1 254 ? -5.289 -23.226 -9.710 1.00 32.73 254 ILE A N 1
ATOM 1946 C CA . ILE A 1 254 ? -5.202 -22.360 -8.544 1.00 34.64 254 ILE A CA 1
ATOM 1947 C C . ILE A 1 254 ? -4.787 -23.091 -7.248 1.00 36.29 254 ILE A C 1
ATOM 1948 O O . ILE A 1 254 ? -3.976 -22.557 -6.489 1.00 34.62 254 ILE A O 1
ATOM 1953 N N . MET A 1 255 ? -5.289 -24.310 -7.026 1.00 34.40 255 MET A N 1
ATOM 1954 C CA . MET A 1 255 ? -4.865 -25.121 -5.884 1.00 33.32 255 MET A CA 1
ATOM 1955 C C . MET A 1 255 ? -3.346 -25.267 -5.852 1.00 37.43 255 MET A C 1
ATOM 1956 O O . MET A 1 255 ? -2.718 -25.077 -4.812 1.00 37.77 255 MET A O 1
ATOM 1961 N N . ARG A 1 256 ? -2.760 -25.612 -6.996 1.00 34.43 256 ARG A N 1
ATOM 1962 C CA . ARG A 1 256 ? -1.325 -25.874 -7.070 1.00 38.52 256 ARG A CA 1
ATOM 1963 C C . ARG A 1 256 ? -0.524 -24.580 -6.834 1.00 36.75 256 ARG A C 1
ATOM 1964 O O . ARG A 1 256 ? 0.505 -24.582 -6.172 1.00 37.52 256 ARG A O 1
ATOM 1972 N N . ALA A 1 257 ? -1.012 -23.468 -7.365 1.00 37.20 257 ALA A N 1
ATOM 1973 C CA . ALA A 1 257 ? -0.327 -22.189 -7.196 1.00 33.22 257 ALA A CA 1
ATOM 1974 C C . ALA A 1 257 ? -0.380 -21.756 -5.714 1.00 37.39 257 ALA A C 1
ATOM 1975 O O . ALA A 1 257 ? 0.654 -21.426 -5.122 1.00 35.84 257 ALA A O 1
ATOM 1977 N N . VAL A 1 258 ? -1.573 -21.778 -5.116 1.00 37.87 258 VAL A N 1
ATOM 1978 C CA . VAL A 1 258 ? -1.720 -21.502 -3.680 1.00 36.77 258 VAL A CA 1
ATOM 1979 C C . VAL A 1 258 ? -0.829 -22.440 -2.865 1.00 35.96 258 VAL A C 1
ATOM 1980 O O . VAL A 1 258 ? -0.118 -22.009 -1.957 1.00 34.04 258 VAL A O 1
ATOM 1984 N N . TYR A 1 259 ? -0.851 -23.721 -3.215 1.00 37.32 259 TYR A N 1
ATOM 1985 C CA . TYR A 1 259 ? -0.018 -24.698 -2.525 1.00 36.89 259 TYR A CA 1
ATOM 1986 C C . TYR A 1 259 ? 1.452 -24.271 -2.504 1.00 39.94 259 TYR A C 1
ATOM 1987 O O . TYR A 1 259 ? 2.049 -24.135 -1.443 1.00 42.58 259 TYR A O 1
ATOM 1996 N N . GLN A 1 260 ? 2.016 -24.037 -3.687 1.00 40.46 260 GLN A N 1
ATOM 1997 C CA . GLN A 1 260 ? 3.442 -23.761 -3.834 1.00 40.42 260 GLN A CA 1
ATOM 1998 C C . GLN A 1 260 ? 3.852 -22.440 -3.214 1.00 39.23 260 GLN A C 1
ATOM 1999 O O . GLN A 1 260 ? 4.942 -22.329 -2.654 1.00 36.86 260 GLN A O 1
ATOM 2005 N N . ASP A 1 261 ? 2.963 -21.458 -3.331 1.00 33.68 261 ASP A N 1
ATOM 2006 C CA . ASP A 1 261 ? 3.134 -20.141 -2.746 1.00 37.27 261 ASP A CA 1
ATOM 2007 C C . ASP A 1 261 ? 3.185 -20.212 -1.203 1.00 43.80 261 ASP A C 1
ATOM 2008 O O . ASP A 1 261 ? 4.028 -19.566 -0.573 1.00 45.87 261 ASP A O 1
ATOM 2013 N N . ILE A 1 262 ? 2.284 -20.980 -0.593 1.00 39.40 262 ILE A N 1
ATOM 2014 C CA . ILE A 1 262 ? 2.305 -21.107 0.858 1.00 40.48 262 ILE A CA 1
ATOM 2015 C C . ILE A 1 262 ? 3.578 -21.794 1.310 1.00 39.68 262 ILE A C 1
ATOM 2016 O O . ILE A 1 262 ? 4.275 -21.291 2.193 1.00 36.99 262 ILE A O 1
ATOM 2021 N N . LYS A 1 263 ? 3.904 -22.911 0.669 1.00 36.99 263 LYS A N 1
ATOM 2022 C CA . LYS A 1 263 ? 5.095 -23.659 1.031 1.00 36.42 263 LYS A CA 1
ATOM 2023 C C . LYS A 1 263 ? 6.322 -22.781 0.906 1.00 41.97 263 LYS A C 1
ATOM 2024 O O . LYS A 1 263 ? 7.231 -22.879 1.727 1.00 45.93 263 LYS A O 1
ATOM 2030 N N . ALA A 1 264 ? 6.301 -21.869 -0.070 1.00 38.34 264 ALA A N 1
ATOM 2031 C CA . ALA A 1 264 ? 7.405 -20.946 -0.306 1.00 40.45 264 ALA A CA 1
ATOM 2032 C C . ALA A 1 264 ? 7.514 -19.912 0.817 1.00 42.10 264 ALA A C 1
ATOM 2033 O O . ALA A 1 264 ? 8.601 -19.662 1.337 1.00 45.87 264 ALA A O 1
ATOM 2035 N N . HIS A 1 265 ? 6.391 -19.311 1.193 1.00 37.71 265 HIS A N 1
ATOM 2036 C CA . HIS A 1 265 ? 6.379 -18.409 2.333 1.00 41.17 265 HIS A CA 1
ATOM 2037 C C . HIS A 1 265 ? 6.899 -19.080 3.627 1.00 46.30 265 HIS A C 1
ATOM 2038 O O . HIS A 1 265 ? 7.604 -18.453 4.422 1.00 43.78 265 HIS A O 1
ATOM 2045 N N . VAL A 1 266 ? 6.561 -20.356 3.823 1.00 41.31 266 VAL A N 1
ATOM 2046 C CA . VAL A 1 266 ? 6.982 -21.086 5.012 1.00 43.17 266 VAL A CA 1
ATOM 2047 C C . VAL A 1 266 ? 8.501 -21.252 4.995 1.00 46.62 266 VAL A C 1
ATOM 2048 O O . VAL A 1 266 ? 9.170 -21.080 6.027 1.00 47.22 266 VAL A O 1
ATOM 2052 N N . ALA A 1 267 ? 9.038 -21.650 3.841 1.00 44.11 267 ALA A N 1
ATOM 2053 C CA . ALA A 1 267 ? 10.485 -21.801 3.684 1.00 46.76 267 ALA A CA 1
ATOM 2054 C C . ALA A 1 267 ? 11.199 -20.466 3.872 1.00 43.19 267 ALA A C 1
ATOM 2055 O O . ALA A 1 267 ? 12.275 -20.404 4.459 1.00 46.17 267 ALA A O 1
ATOM 2057 N N . ALA A 1 268 ? 10.591 -19.400 3.366 1.00 47.69 268 ALA A N 1
ATOM 2058 C CA . ALA A 1 268 ? 11.171 -18.061 3.475 1.00 47.32 268 ALA A CA 1
ATOM 2059 C C . ALA A 1 268 ? 11.242 -17.597 4.924 1.00 49.43 268 ALA A C 1
ATOM 2060 O O . ALA A 1 268 ? 12.072 -16.761 5.275 1.00 57.02 268 ALA A O 1
ATOM 2062 N N . ALA A 1 269 ? 10.363 -18.135 5.762 1.00 46.59 269 ALA A N 1
ATOM 2063 C CA . ALA A 1 269 ? 10.333 -17.766 7.170 1.00 44.94 269 ALA A CA 1
ATOM 2064 C C . ALA A 1 269 ? 11.265 -18.642 7.995 1.00 48.85 269 ALA A C 1
ATOM 2065 O O . ALA A 1 269 ? 11.255 -18.576 9.223 1.00 48.40 269 ALA A O 1
ATOM 2067 N N . GLY A 1 270 ? 12.045 -19.491 7.329 1.00 45.75 270 GLY A N 1
ATOM 2068 C CA . GLY A 1 270 ? 13.001 -20.331 8.034 1.00 46.12 270 GLY A CA 1
ATOM 2069 C C . GLY A 1 270 ? 12.418 -21.617 8.599 1.00 48.10 270 GLY A C 1
ATOM 2070 O O . GLY A 1 270 ? 13.048 -22.289 9.420 1.00 47.48 270 GLY A O 1
ATOM 2071 N N . ARG A 1 271 ? 11.218 -21.983 8.160 1.00 47.30 271 ARG A N 1
ATOM 2072 C CA . ARG A 1 271 ? 10.581 -23.188 8.681 1.00 46.19 271 ARG A CA 1
ATOM 2073 C C . ARG A 1 271 ? 10.559 -24.304 7.633 1.00 46.30 271 ARG A C 1
ATOM 2074 O O . ARG A 1 271 ? 10.737 -24.057 6.442 1.00 55.16 271 ARG A O 1
ATOM 2082 N N . ASP A 1 272 ? 10.339 -25.528 8.091 1.00 42.14 272 ASP A N 1
ATOM 2083 C CA . ASP A 1 272 ? 10.249 -26.695 7.234 1.00 43.43 272 ASP A CA 1
ATOM 2084 C C . ASP A 1 272 ? 8.871 -26.759 6.598 1.00 47.15 272 ASP A C 1
ATOM 2085 O O . ASP A 1 272 ? 7.895 -26.962 7.313 1.00 46.92 272 ASP A O 1
ATOM 2090 N N . PRO A 1 273 ? 8.792 -26.655 5.250 1.00 44.71 273 PRO A N 1
ATOM 2091 C CA . PRO A 1 273 ? 7.491 -26.609 4.565 1.00 47.34 273 PRO A CA 1
ATOM 2092 C C . PRO A 1 273 ? 6.629 -27.849 4.773 1.00 43.14 273 PRO A C 1
ATOM 2093 O O . PRO A 1 273 ? 5.413 -27.736 4.696 1.00 43.95 273 PRO A O 1
ATOM 2097 N N . GLU A 1 274 ? 7.229 -29.000 5.051 1.00 41.87 274 GLU A N 1
ATOM 2098 C CA . GLU A 1 274 ? 6.433 -30.199 5.271 1.00 46.62 274 GLU A CA 1
ATOM 2099 C C . GLU A 1 274 ? 5.852 -30.236 6.687 1.00 49.90 274 GLU A C 1
ATOM 2100 O O . GLU A 1 274 ? 5.124 -31.164 7.042 1.00 48.84 274 GLU A O 1
ATOM 2106 N N . GLN A 1 275 ? 6.171 -29.215 7.483 1.00 42.58 275 GLN A N 1
ATOM 2107 C CA . GLN A 1 275 ? 5.603 -29.072 8.810 1.00 42.98 275 GLN A CA 1
ATOM 2108 C C . GLN A 1 275 ? 4.479 -28.038 8.761 1.00 41.98 275 GLN A C 1
ATOM 2109 O O . GLN A 1 275 ? 4.001 -27.573 9.794 1.00 44.18 275 GLN A O 1
ATOM 2115 N N . THR A 1 276 ? 4.075 -27.660 7.552 1.00 40.32 276 THR A N 1
ATOM 2116 C CA . THR A 1 276 ? 2.860 -26.871 7.377 1.00 38.41 276 THR A CA 1
ATOM 2117 C C . THR A 1 276 ? 1.977 -27.597 6.363 1.00 42.35 276 THR A C 1
ATOM 2118 O O . THR A 1 276 ? 2.335 -27.716 5.201 1.00 43.81 276 THR A O 1
ATOM 2122 N N . LYS A 1 277 ? 0.835 -28.107 6.818 1.00 41.08 277 LYS A N 1
ATOM 2123 C CA . LYS A 1 277 ? -0.051 -28.914 5.982 1.00 36.31 277 LYS A CA 1
ATOM 2124 C C . LYS A 1 277 ? -1.137 -28.058 5.349 1.00 39.92 277 LYS A C 1
ATOM 2125 O O . LYS A 1 277 ? -1.883 -27.380 6.057 1.00 36.30 277 LYS A O 1
ATOM 2131 N N . VAL A 1 278 ? -1.233 -28.112 4.017 1.00 35.05 278 VAL A N 1
ATOM 2132 C CA . VAL A 1 278 ? -2.201 -27.315 3.267 1.00 31.19 278 VAL A CA 1
ATOM 2133 C C . VAL A 1 278 ? -3.448 -28.141 2.897 1.00 35.17 278 VAL A C 1
ATOM 2134 O O . VAL A 1 278 ? -3.360 -29.197 2.255 1.00 34.15 278 VAL A O 1
ATOM 2138 N N . PHE A 1 279 ? -4.611 -27.661 3.315 1.00 34.32 279 PHE A N 1
ATOM 2139 C CA . PHE A 1 279 ? -5.860 -28.346 3.025 1.00 33.56 279 PHE A CA 1
ATOM 2140 C C . PHE A 1 279 ? -6.614 -27.526 2.018 1.00 33.88 279 PHE A C 1
ATOM 2141 O O . PHE A 1 279 ? -6.636 -26.292 2.133 1.00 31.92 279 PHE A O 1
ATOM 2149 N N . THR A 1 280 ? -7.256 -28.177 1.051 1.00 29.57 280 THR A N 1
ATOM 2150 C CA . THR A 1 280 ? -8.108 -27.415 0.156 1.00 30.75 280 THR A CA 1
ATOM 2151 C C . THR A 1 280 ? -9.530 -27.980 0.240 1.00 30.35 280 THR A C 1
ATOM 2152 O O . THR A 1 280 ? -9.712 -29.179 0.443 1.00 28.76 280 THR A O 1
ATOM 2156 N N . ALA A 1 281 ? -10.526 -27.105 0.155 1.00 27.33 281 ALA A N 1
ATOM 2157 C CA . ALA A 1 281 ? -11.916 -27.506 0.370 1.00 31.52 281 ALA A CA 1
ATOM 2158 C C . ALA A 1 281 ? -12.623 -27.971 -0.898 1.00 36.35 281 ALA A C 1
ATOM 2159 O O . ALA A 1 281 ? -12.449 -27.391 -1.970 1.00 32.11 281 ALA A O 1
ATOM 2161 N N . VAL A 1 282 ? -13.410 -29.036 -0.777 1.00 34.27 282 VAL A N 1
ATOM 2162 C CA . VAL A 1 282 ? -14.192 -29.537 -1.904 1.00 32.60 282 VAL A CA 1
ATOM 2163 C C . VAL A 1 282 ? -15.546 -29.963 -1.365 1.00 30.70 282 VAL A C 1
ATOM 2164 O O . VAL A 1 282 ? -15.653 -30.402 -0.219 1.00 28.57 282 VAL A O 1
ATOM 2168 N N . MET A 1 283 ? -16.582 -29.819 -2.182 1.00 31.06 283 MET A N 1
ATOM 2169 C CA . MET A 1 283 ? -17.931 -30.189 -1.769 1.00 32.30 283 MET A CA 1
ATOM 2170 C C . MET A 1 283 ? -18.415 -31.399 -2.588 1.00 35.37 283 MET A C 1
ATOM 2171 O O . MET A 1 283 ? -18.931 -31.252 -3.696 1.00 36.79 283 MET A O 1
ATOM 2176 N N . PRO A 1 284 ? -18.205 -32.613 -2.057 1.00 34.91 284 PRO A N 1
ATOM 2177 C CA . PRO A 1 284 ? -18.607 -33.806 -2.801 1.00 33.22 284 PRO A CA 1
ATOM 2178 C C . PRO A 1 284 ? -20.095 -34.098 -2.676 1.00 32.67 284 PRO A C 1
ATOM 2179 O O . PRO A 1 284 ? -20.694 -33.852 -1.638 1.00 34.97 284 PRO A O 1
ATOM 2183 N N . VAL A 1 285 ? -20.681 -34.596 -3.757 1.00 33.83 285 VAL A N 1
ATOM 2184 C CA . VAL A 1 285 ? -22.053 -35.079 -3.756 1.00 34.81 285 VAL A CA 1
ATOM 2185 C C . VAL A 1 285 ? -22.020 -36.470 -4.364 1.00 32.84 285 VAL A C 1
ATOM 2186 O O . VAL A 1 285 ? -21.607 -36.636 -5.507 1.00 35.04 285 VAL A O 1
ATOM 2190 N N . LEU A 1 286 ? -22.396 -37.469 -3.580 1.00 35.46 286 LEU A N 1
ATOM 2191 C CA . LEU A 1 286 ? -22.284 -38.865 -3.972 1.00 32.96 286 LEU A CA 1
ATOM 2192 C C . LEU A 1 286 ? -23.575 -39.400 -4.589 1.00 34.11 286 LEU A C 1
ATOM 2193 O O . LEU A 1 286 ? -24.654 -38.855 -4.357 1.00 34.82 286 LEU A O 1
ATOM 2198 N N . GLY A 1 287 ? -23.445 -40.446 -5.408 1.00 33.60 287 GLY A N 1
ATOM 2199 C CA . GLY A 1 287 ? -24.580 -41.224 -5.879 1.00 29.00 287 GLY A CA 1
ATOM 2200 C C . GLY A 1 287 ? -24.076 -42.620 -6.181 1.00 32.34 287 GLY A C 1
ATOM 2201 O O . GLY A 1 287 ? -22.876 -42.812 -6.354 1.00 35.47 287 GLY A O 1
ATOM 2202 N N . GLU A 1 288 ? -24.970 -43.602 -6.205 1.00 35.71 288 GLU A N 1
ATOM 2203 C CA . GLU A 1 288 ? -24.614 -44.979 -6.579 1.00 36.74 288 GLU A CA 1
ATOM 2204 C C . GLU A 1 288 ? -24.132 -45.020 -8.022 1.00 38.11 288 GLU A C 1
ATOM 2205 O O . GLU A 1 288 ? -23.201 -45.751 -8.354 1.00 38.62 288 GLU A O 1
ATOM 2211 N N . THR A 1 289 ? -24.762 -44.212 -8.871 1.00 33.74 289 THR A N 1
ATOM 2212 C CA . THR A 1 289 ? -24.273 -44.001 -10.231 1.00 43.40 289 THR A CA 1
ATOM 2213 C C . THR A 1 289 ? -23.927 -42.535 -10.374 1.00 47.31 289 THR A C 1
ATOM 2214 O O . THR A 1 289 ? -24.373 -41.707 -9.550 1.00 40.64 289 THR A O 1
ATOM 2218 N N . GLU A 1 290 ? -23.139 -42.208 -11.404 1.00 41.16 290 GLU A N 1
ATOM 2219 C CA . GLU A 1 290 ? -22.797 -40.814 -11.649 1.00 42.29 290 GLU A CA 1
ATOM 2220 C C . GLU A 1 290 ? -24.055 -40.028 -11.963 1.00 40.70 290 GLU A C 1
ATOM 2221 O O . GLU A 1 290 ? -24.195 -38.866 -11.589 1.00 43.69 290 GLU A O 1
ATOM 2227 N N . GLN A 1 291 ? -24.971 -40.672 -12.662 1.00 39.49 291 GLN A N 1
ATOM 2228 C CA . GLN A 1 291 ? -26.240 -40.049 -12.965 1.00 43.13 291 GLN A CA 1
ATOM 2229 C C . GLN A 1 291 ? -26.974 -39.648 -11.681 1.00 38.22 291 GLN A C 1
ATOM 2230 O O . GLN A 1 291 ? -27.479 -38.539 -11.581 1.00 40.55 291 GLN A O 1
ATOM 2236 N N . VAL A 1 292 ? -27.067 -40.559 -10.718 1.00 35.57 292 VAL A N 1
ATOM 2237 C CA . VAL A 1 292 ? -27.669 -40.222 -9.429 1.00 37.58 292 VAL A CA 1
ATOM 2238 C C . VAL A 1 292 ? -26.959 -39.051 -8.751 1.00 37.79 292 VAL A C 1
ATOM 2239 O O . VAL A 1 292 ? -27.622 -38.129 -8.264 1.00 34.61 292 VAL A O 1
ATOM 2243 N N . ALA A 1 293 ? -25.627 -39.062 -8.746 1.00 31.74 293 ALA A N 1
ATOM 2244 C CA . ALA A 1 293 ? -24.880 -37.966 -8.129 1.00 34.81 293 ALA A CA 1
ATOM 2245 C C . ALA A 1 293 ? -25.247 -36.613 -8.737 1.00 38.43 293 ALA A C 1
ATOM 2246 O O . ALA A 1 293 ? -25.522 -35.642 -7.999 1.00 37.41 293 ALA A O 1
ATOM 2248 N N . ARG A 1 294 ? -25.284 -36.544 -10.067 1.00 33.46 294 ARG A N 1
ATOM 2249 C CA . ARG A 1 294 ? -25.567 -35.273 -10.729 1.00 35.35 294 ARG A CA 1
ATOM 2250 C C . ARG A 1 294 ? -26.991 -34.803 -10.461 1.00 33.21 294 ARG A C 1
ATOM 2251 O O . ARG A 1 294 ? -27.230 -33.606 -10.295 1.00 38.44 294 ARG A O 1
ATOM 2259 N N . GLU A 1 295 ? -27.941 -35.715 -10.360 1.00 31.24 295 GLU A N 1
ATOM 2260 C CA . GLU A 1 295 ? -29.296 -35.268 -10.008 1.00 38.25 295 GLU A CA 1
ATOM 2261 C C . GLU A 1 295 ? -29.369 -34.745 -8.561 1.00 38.92 295 GLU A C 1
ATOM 2262 O O . GLU A 1 295 ? -30.136 -33.816 -8.253 1.00 39.49 295 GLU A O 1
ATOM 2268 N N . ARG A 1 296 ? -28.605 -35.354 -7.661 1.00 35.39 296 ARG A N 1
ATOM 2269 C CA . ARG A 1 296 ? -28.595 -34.880 -6.280 1.00 38.95 296 ARG A CA 1
ATOM 2270 C C . ARG A 1 296 ? -27.939 -33.505 -6.202 1.00 37.54 296 ARG A C 1
ATOM 2271 O O . ARG A 1 296 ? -28.371 -32.656 -5.440 1.00 35.67 296 ARG A O 1
ATOM 2279 N N . LEU A 1 297 ? -26.903 -33.284 -7.010 1.00 40.40 297 LEU A N 1
ATOM 2280 C CA . LEU A 1 297 ? -26.235 -31.985 -7.042 1.00 35.48 297 LEU A CA 1
ATOM 2281 C C . LEU A 1 297 ? -27.174 -30.931 -7.600 1.00 35.81 297 LEU A C 1
ATOM 2282 O O . LEU A 1 297 ? -27.311 -29.829 -7.045 1.00 33.01 297 LEU A O 1
ATOM 2287 N N . GLU A 1 298 ? -27.857 -31.276 -8.677 1.00 32.75 298 GLU A N 1
ATOM 2288 C CA . GLU A 1 298 ? -28.816 -30.341 -9.227 1.00 41.21 298 GLU A CA 1
ATOM 2289 C C . GLU A 1 298 ? -29.895 -30.038 -8.168 1.00 38.93 298 GLU A C 1
ATOM 2290 O O . GLU A 1 298 ? -30.279 -28.874 -7.956 1.00 35.20 298 GLU A O 1
ATOM 2296 N N . TYR A 1 299 ? -30.372 -31.075 -7.483 1.00 34.21 299 TYR A N 1
ATOM 2297 C CA . TYR A 1 299 ? -31.367 -30.857 -6.433 1.00 34.18 299 TYR A CA 1
ATOM 2298 C C . TYR A 1 299 ? -30.807 -29.920 -5.355 1.00 33.32 299 TYR A C 1
ATOM 2299 O O . TYR A 1 299 ? -31.467 -28.957 -4.950 1.00 31.26 299 TYR A O 1
ATOM 2308 N N . LEU A 1 300 ? -29.580 -30.197 -4.913 1.00 30.29 300 LEU A N 1
ATOM 2309 C CA . LEU A 1 300 ? -28.949 -29.385 -3.886 1.00 33.16 300 LEU A CA 1
ATOM 2310 C C . LEU A 1 300 ? -28.889 -27.923 -4.335 1.00 32.44 300 LEU A C 1
ATOM 2311 O O . LEU A 1 300 ? -29.331 -27.026 -3.615 1.00 30.39 300 LEU A O 1
ATOM 2316 N N . ASN A 1 301 ? -28.405 -27.692 -5.551 1.00 33.17 301 ASN A N 1
ATOM 2317 C CA . ASN A 1 301 ? -28.218 -26.322 -6.022 1.00 35.29 301 ASN A CA 1
ATOM 2318 C C . ASN A 1 301 ? -29.560 -25.595 -6.269 1.00 32.07 301 ASN A C 1
ATOM 2319 O O . ASN A 1 301 ? -29.628 -24.372 -6.187 1.00 30.33 301 ASN A O 1
ATOM 2324 N N . SER A 1 302 ? -30.628 -26.349 -6.524 1.00 30.50 302 SER A N 1
ATOM 2325 C CA . SER A 1 302 ? -31.958 -25.757 -6.741 1.00 30.39 302 SER A CA 1
ATOM 2326 C C . SER A 1 302 ? -32.622 -25.228 -5.477 1.00 36.21 302 SER A C 1
ATOM 2327 O O . SER A 1 302 ? -33.718 -24.679 -5.530 1.00 36.86 302 SER A O 1
ATOM 2330 N N . LEU A 1 303 ? -31.972 -25.400 -4.336 1.00 36.82 303 LEU A N 1
ATOM 2331 C CA . LEU A 1 303 ? -32.573 -25.000 -3.070 1.00 36.98 303 LEU A CA 1
ATOM 2332 C C . LEU A 1 303 ? -32.144 -23.589 -2.693 1.00 37.98 303 LEU A C 1
ATOM 2333 O O . LEU A 1 303 ? -32.774 -22.951 -1.846 1.00 37.90 303 LEU A O 1
ATOM 2338 N N . VAL A 1 304 ? -31.100 -23.092 -3.348 1.00 34.01 304 VAL A N 1
ATOM 2339 C CA . VAL A 1 304 ? -30.557 -21.782 -3.018 1.00 33.70 304 VAL A CA 1
ATOM 2340 C C . VAL A 1 304 ? -31.532 -20.678 -3.384 1.00 29.64 304 VAL A C 1
ATOM 2341 O O . VAL A 1 304 ? -31.898 -20.538 -4.539 1.00 38.24 304 VAL A O 1
ATOM 2345 N N . HIS A 1 305 ? -31.928 -19.875 -2.411 1.00 30.93 305 HIS A N 1
ATOM 2346 C CA . HIS A 1 305 ? -32.761 -18.715 -2.690 1.00 37.03 305 HIS A CA 1
ATOM 2347 C C . HIS A 1 305 ? -31.844 -17.622 -3.226 1.00 38.97 305 HIS A C 1
ATOM 2348 O O . HIS A 1 305 ? -30.797 -17.330 -2.629 1.00 36.97 305 HIS A O 1
ATOM 2355 N N . PRO A 1 306 ? -32.231 -17.019 -4.357 1.00 41.93 306 PRO A N 1
ATOM 2356 C CA . PRO A 1 306 ? -31.415 -15.986 -5.015 1.00 37.93 306 PRO A CA 1
ATOM 2357 C C . PRO A 1 306 ? -31.015 -14.854 -4.080 1.00 35.22 306 PRO A C 1
ATOM 2358 O O . PRO A 1 306 ? -29.864 -14.435 -4.089 1.00 36.28 306 PRO A O 1
ATOM 2362 N N . GLU A 1 307 ? -31.919 -14.409 -3.223 1.00 39.61 307 GLU A N 1
ATOM 2363 C CA . GLU A 1 307 ? -31.574 -13.300 -2.336 1.00 41.03 307 GLU A CA 1
ATOM 2364 C C . GLU A 1 307 ? -30.615 -13.662 -1.208 1.00 39.15 307 GLU A C 1
ATOM 2365 O O . GLU A 1 307 ? -29.833 -12.793 -0.820 1.00 35.65 307 GLU A O 1
ATOM 2371 N N . VAL A 1 308 ? -30.653 -14.895 -0.668 1.00 34.29 308 VAL A N 1
ATOM 2372 C CA . VAL A 1 308 ? -29.622 -15.242 0.326 1.00 37.37 308 VAL A CA 1
ATOM 2373 C C . VAL A 1 308 ? -28.287 -15.323 -0.376 1.00 35.20 308 VAL A C 1
ATOM 2374 O O . VAL A 1 308 ? -27.288 -14.830 0.138 1.00 36.52 308 VAL A O 1
ATOM 2378 N N . GLY A 1 309 ? -28.283 -15.905 -1.575 1.00 39.51 309 GLY A N 1
ATOM 2379 C CA . GLY A 1 309 ? -27.073 -15.963 -2.375 1.00 33.99 309 GLY A CA 1
ATOM 2380 C C . GLY A 1 309 ? -26.518 -14.571 -2.584 1.00 35.55 309 GLY A C 1
ATOM 2381 O O . GLY A 1 309 ? -25.323 -14.339 -2.377 1.00 32.39 309 GLY A O 1
ATOM 2382 N N . LEU A 1 310 ? -27.395 -13.630 -2.947 1.00 38.52 310 LEU A N 1
ATOM 2383 C CA . LEU A 1 310 ? -26.982 -12.248 -3.213 1.00 38.04 310 LEU A CA 1
ATOM 2384 C C . LEU A 1 310 ? -26.423 -11.557 -1.978 1.00 43.27 310 LEU A C 1
ATOM 2385 O O . LEU A 1 310 ? -25.455 -10.797 -2.065 1.00 43.76 310 LEU A O 1
ATOM 2390 N N . SER A 1 311 ? -27.050 -11.810 -0.835 1.00 41.71 311 SER A N 1
ATOM 2391 C CA . SER A 1 311 ? -26.577 -11.291 0.448 1.00 45.25 311 SER A CA 1
ATOM 2392 C C . SER A 1 311 ? -25.110 -11.643 0.718 1.00 45.36 311 SER A C 1
ATOM 2393 O O . SER A 1 311 ? -24.290 -10.760 0.966 1.00 46.73 311 SER A O 1
ATOM 2396 N N . THR A 1 312 ? -24.773 -12.928 0.650 1.00 40.06 312 THR A N 1
ATOM 2397 C CA . THR A 1 312 ? -23.394 -13.336 0.880 1.00 41.03 312 THR A CA 1
ATOM 2398 C C . THR A 1 312 ? -22.472 -12.724 -0.182 1.00 41.64 312 THR A C 1
ATOM 2399 O O . THR A 1 312 ? -21.371 -12.274 0.140 1.00 44.25 312 THR A O 1
ATOM 2403 N N . LEU A 1 313 ? -22.922 -12.687 -1.438 1.00 38.57 313 LEU A N 1
ATOM 2404 C CA . LEU A 1 313 ? -22.108 -12.108 -2.515 1.00 39.41 313 LEU A CA 1
ATOM 2405 C C . LEU A 1 313 ? -21.781 -10.628 -2.241 1.00 38.70 313 LEU A C 1
ATOM 2406 O O . LEU A 1 313 ? -20.655 -10.174 -2.463 1.00 35.16 313 LEU A O 1
ATOM 2411 N N . SER A 1 314 ? -22.767 -9.887 -1.752 1.00 35.29 314 SER A N 1
ATOM 2412 C CA . SER A 1 314 ? -22.550 -8.507 -1.321 1.00 44.47 314 SER A CA 1
ATOM 2413 C C . SER A 1 314 ? -21.528 -8.382 -0.193 1.00 46.79 314 SER A C 1
ATOM 2414 O O . SER A 1 314 ? -20.669 -7.503 -0.229 1.00 46.49 314 SER A O 1
ATOM 2417 N N . SER A 1 315 ? -21.637 -9.244 0.818 1.00 48.30 315 SER A N 1
ATOM 2418 C CA . SER A 1 315 ? -20.743 -9.169 1.972 1.00 48.36 315 SER A CA 1
ATOM 2419 C C . SER A 1 315 ? -19.304 -9.441 1.573 1.00 48.56 315 SER A C 1
ATOM 2420 O O . SER A 1 315 ? -18.395 -8.737 2.012 1.00 51.88 315 SER A O 1
ATOM 2423 N N . HIS A 1 316 ? -19.106 -10.461 0.737 1.00 42.87 316 HIS A N 1
ATOM 2424 C CA . HIS A 1 316 ? -17.775 -10.811 0.256 1.00 45.28 316 HIS A CA 1
ATOM 2425 C C . HIS A 1 316 ? -17.180 -9.834 -0.734 1.00 47.07 316 HIS A C 1
ATOM 2426 O O . HIS A 1 316 ? -15.959 -9.742 -0.849 1.00 50.33 316 HIS A O 1
ATOM 2433 N N . SER A 1 317 ? -18.028 -9.164 -1.504 1.00 46.92 317 SER A N 1
ATOM 2434 C CA . SER A 1 317 ? -17.531 -8.249 -2.527 1.00 47.79 317 SER A CA 1
ATOM 2435 C C . SER A 1 317 ? -17.337 -6.837 -1.963 1.00 52.55 317 SER A C 1
ATOM 2436 O O . SER A 1 317 ? -16.653 -6.008 -2.567 1.00 52.84 317 SER A O 1
ATOM 2439 N N . GLY A 1 318 ? -17.965 -6.555 -0.823 1.00 49.95 318 GLY A N 1
ATOM 2440 C CA . GLY A 1 318 ? -17.850 -5.239 -0.225 1.00 50.22 318 GLY A CA 1
ATOM 2441 C C . GLY A 1 318 ? -18.789 -4.256 -0.898 1.00 56.39 318 GLY A C 1
ATOM 2442 O O . GLY A 1 318 ? -18.654 -3.039 -0.750 1.00 59.74 318 GLY A O 1
ATOM 2443 N N . LEU A 1 319 ? -19.739 -4.783 -1.658 1.00 51.33 319 LEU A N 1
ATOM 2444 C CA . LEU A 1 319 ? -20.657 -3.943 -2.412 1.00 53.98 319 LEU A CA 1
ATOM 2445 C C . LEU A 1 319 ? -22.106 -4.287 -2.069 1.00 51.85 319 LEU A C 1
ATOM 2446 O O . LEU A 1 319 ? -22.473 -5.447 -2.104 1.00 57.22 319 LEU A O 1
ATOM 2451 N N . ASN A 1 320 ? -22.950 -3.310 -1.771 1.00 52.51 320 ASN A N 1
ATOM 2452 C CA . ASN A 1 320 ? -24.322 -3.655 -1.423 1.00 55.58 320 ASN A CA 1
ATOM 2453 C C . ASN A 1 320 ? -25.142 -3.692 -2.710 1.00 60.12 320 ASN A C 1
ATOM 2454 O O . ASN A 1 320 ? -25.336 -2.662 -3.356 1.00 61.84 320 ASN A O 1
ATOM 2459 N N . LEU A 1 321 ? -25.687 -4.868 -3.029 1.00 57.97 321 LEU A N 1
ATOM 2460 C CA . LEU A 1 321 ? -26.398 -5.068 -4.284 1.00 56.77 321 LEU A CA 1
ATOM 2461 C C . LEU A 1 321 ? -27.903 -5.218 -4.081 1.00 59.22 321 LEU A C 1
ATOM 2462 O O . LEU A 1 321 ? -28.641 -5.588 -4.995 1.00 59.04 321 LEU A O 1
ATOM 2467 N N . SER A 1 322 ? -28.348 -4.880 -2.881 1.00 61.83 322 SER A N 1
ATOM 2468 C CA . SER A 1 322 ? -29.759 -4.800 -2.553 1.00 61.65 322 SER A CA 1
ATOM 2469 C C . SER A 1 322 ? -30.328 -3.550 -3.189 1.00 63.33 322 SER A C 1
ATOM 2470 O O . SER A 1 322 ? -31.513 -3.482 -3.509 1.00 69.99 322 SER A O 1
ATOM 2473 N N . LYS A 1 323 ? -29.472 -2.592 -3.421 1.00 61.12 323 LYS A N 1
ATOM 2474 C CA . LYS A 1 323 ? -29.891 -1.344 -3.965 1.00 57.73 323 LYS A CA 1
ATOM 2475 C C . LYS A 1 323 ? -30.486 -1.518 -5.338 1.00 63.20 323 LYS A C 1
ATOM 2476 O O . LYS A 1 323 ? -31.136 -0.630 -5.828 1.00 72.68 323 LYS A O 1
ATOM 2482 N N . TYR A 1 324 ? -30.224 -2.634 -5.987 1.00 56.86 324 TYR A N 1
ATOM 2483 C CA . TYR A 1 324 ? -30.648 -2.814 -7.376 1.00 55.08 324 TYR A CA 1
ATOM 2484 C C . TYR A 1 324 ? -31.805 -3.781 -7.456 1.00 51.60 324 TYR A C 1
ATOM 2485 O O . TYR A 1 324 ? -31.952 -4.645 -6.600 1.00 52.41 324 TYR A O 1
ATOM 2494 N N . PRO A 1 325 ? -32.625 -3.655 -8.504 1.00 47.67 325 PRO A N 1
ATOM 2495 C CA . PRO A 1 325 ? -33.637 -4.684 -8.733 1.00 46.20 325 PRO A CA 1
ATOM 2496 C C . PRO A 1 325 ? -32.949 -6.009 -9.037 1.00 49.89 325 PRO A C 1
ATOM 2497 O O . PRO A 1 325 ? -31.834 -6.039 -9.578 1.00 45.61 325 PRO A O 1
ATOM 2501 N N . LEU A 1 326 ? -33.616 -7.103 -8.704 1.00 51.04 326 LEU A N 1
ATOM 2502 C CA . LEU A 1 326 ? -33.029 -8.415 -8.883 1.00 44.50 326 LEU A CA 1
ATOM 2503 C C . LEU A 1 326 ? -32.839 -8.790 -10.353 1.00 46.69 326 LEU A C 1
ATOM 2504 O O . LEU A 1 326 ? -32.011 -9.644 -10.669 1.00 44.74 326 LEU A O 1
ATOM 2509 N N . ASP A 1 327 ? -33.576 -8.150 -11.260 1.00 44.63 327 ASP A N 1
ATOM 2510 C CA . ASP A 1 327 ? -33.435 -8.507 -12.670 1.00 44.75 327 ASP A CA 1
ATOM 2511 C C . ASP A 1 327 ? -32.434 -7.613 -13.387 1.00 42.60 327 ASP A C 1
ATOM 2512 O O . ASP A 1 327 ? -32.246 -7.744 -14.588 1.00 48.25 327 ASP A O 1
ATOM 2517 N N . THR A 1 328 ? -31.785 -6.723 -12.641 1.00 42.06 328 THR A N 1
ATOM 2518 C CA . THR A 1 328 ? -30.685 -5.912 -13.152 1.00 43.56 328 THR A CA 1
ATOM 2519 C C . THR A 1 328 ? -29.614 -6.817 -13.724 1.00 42.98 328 THR A C 1
ATOM 2520 O O . THR A 1 328 ? -29.175 -7.734 -13.038 1.00 39.70 328 THR A O 1
ATOM 2524 N N . LYS A 1 329 ? -29.224 -6.631 -14.980 1.00 44.65 329 LYS A N 1
ATOM 2525 C CA . LYS A 1 329 ? -28.105 -7.431 -15.471 1.00 44.62 329 LYS A CA 1
ATOM 2526 C C . LYS A 1 329 ? -26.756 -6.909 -14.967 1.00 43.95 329 LYS A C 1
ATOM 2527 O O . LYS A 1 329 ? -26.614 -5.733 -14.594 1.00 41.70 329 LYS A O 1
ATOM 2533 N N . PHE A 1 330 ? -25.790 -7.822 -14.876 1.00 39.76 330 PHE A N 1
ATOM 2534 C CA . PHE A 1 330 ? -24.505 -7.520 -14.260 1.00 36.76 330 PHE A CA 1
ATOM 2535 C C . PHE A 1 330 ? -23.782 -6.401 -14.985 1.00 40.26 330 PHE A C 1
ATOM 2536 O O . PHE A 1 330 ? -23.000 -5.637 -14.380 1.00 39.29 330 PHE A O 1
ATOM 2544 N N . SER A 1 331 ? -24.059 -6.265 -16.273 1.00 36.06 331 SER A N 1
ATOM 2545 C CA . SER A 1 331 ? -23.374 -5.223 -17.005 1.00 41.32 331 SER A CA 1
ATOM 2546 C C . SER A 1 331 ? -23.965 -3.834 -16.756 1.00 42.48 331 SER A C 1
ATOM 2547 O O . SER A 1 331 ? -23.238 -2.853 -16.878 1.00 40.04 331 SER A O 1
ATOM 2550 N N . ASP A 1 332 ? -25.198 -3.725 -16.264 1.00 38.47 332 ASP A N 1
ATOM 2551 C CA . ASP A 1 332 ? -25.634 -2.405 -15.821 1.00 43.84 332 ASP A CA 1
ATOM 2552 C C . ASP A 1 332 ? -25.050 -2.026 -14.465 1.00 45.20 332 ASP A C 1
ATOM 2553 O O . ASP A 1 332 ? -24.974 -0.848 -14.121 1.00 44.48 332 ASP A O 1
ATOM 2558 N N . ILE A 1 333 ? -24.596 -3.022 -13.714 1.00 46.19 333 ILE A N 1
ATOM 2559 C CA . ILE A 1 333 ? -23.855 -2.780 -12.478 1.00 41.33 333 ILE A CA 1
ATOM 2560 C C . ILE A 1 333 ? -22.444 -2.308 -12.773 1.00 38.57 333 ILE A C 1
ATOM 2561 O O . ILE A 1 333 ? -21.908 -1.454 -12.082 1.00 45.01 333 ILE A O 1
ATOM 2566 N N . VAL A 1 334 ? -21.854 -2.852 -13.821 1.00 39.09 334 VAL A N 1
ATOM 2567 C CA . VAL A 1 334 ? -20.532 -2.419 -14.230 1.00 44.04 334 VAL A CA 1
ATOM 2568 C C . VAL A 1 334 ? -20.616 -1.028 -14.866 1.00 45.80 334 VAL A C 1
ATOM 2569 O O . VAL A 1 334 ? -19.713 -0.207 -14.711 1.00 45.77 334 VAL A O 1
ATOM 2573 N N . ALA A 1 335 ? -21.743 -0.757 -15.521 1.00 39.05 335 ALA A N 1
ATOM 2574 C CA . ALA A 1 335 ? -22.023 0.552 -16.084 1.00 46.55 335 ALA A CA 1
ATOM 2575 C C . ALA A 1 335 ? -22.201 1.541 -14.941 1.00 49.36 335 ALA A C 1
ATOM 2576 O O . ALA A 1 335 ? -21.702 2.661 -14.992 1.00 44.62 335 ALA A O 1
ATOM 2578 N N . ASP A 1 336 ? -22.895 1.104 -13.898 1.00 45.66 336 ASP A N 1
ATOM 2579 C CA . ASP A 1 336 ? -23.222 1.985 -12.791 1.00 49.42 336 ASP A CA 1
ATOM 2580 C C . ASP A 1 336 ? -22.063 2.350 -11.889 1.00 50.97 336 ASP A C 1
ATOM 2581 O O . ASP A 1 336 ? -22.115 3.371 -11.208 1.00 53.11 336 ASP A O 1
ATOM 2586 N N . LEU A 1 337 ? -20.957 1.631 -11.982 1.00 52.09 337 LEU A N 1
ATOM 2587 C CA . LEU A 1 337 ? -19.888 1.878 -11.029 1.00 48.90 337 LEU A CA 1
ATOM 2588 C C . LEU A 1 337 ? -18.554 2.112 -11.704 1.00 48.65 337 LEU A C 1
ATOM 2589 O O . LEU A 1 337 ? -17.607 2.551 -11.062 1.00 51.20 337 LEU A O 1
ATOM 2594 N N . GLY A 1 338 ? -18.500 1.862 -13.009 1.00 43.53 338 GLY A N 1
ATOM 2595 C CA . GLY A 1 338 ? -17.268 2.000 -13.761 1.00 50.18 338 GLY A CA 1
ATOM 2596 C C . GLY A 1 338 ? -16.459 0.719 -13.577 1.00 58.29 338 GLY A C 1
ATOM 2597 O O . GLY A 1 338 ? -16.376 0.198 -12.459 1.00 60.00 338 GLY A O 1
ATOM 2598 N N . ASP A 1 339 ? -15.849 0.219 -14.653 1.00 60.53 339 ASP A N 1
ATOM 2599 C CA . ASP A 1 339 ? -15.018 -0.990 -14.591 1.00 65.89 339 ASP A CA 1
ATOM 2600 C C . ASP A 1 339 ? -13.910 -0.928 -13.547 1.00 65.65 339 ASP A C 1
ATOM 2601 O O . ASP A 1 339 ? -13.553 -1.947 -12.956 1.00 63.49 339 ASP A O 1
ATOM 2606 N N . ARG A 1 340 ? -13.361 0.249 -13.351 1.00 70.01 340 ARG A N 1
ATOM 2607 C CA . ARG A 1 340 ? -12.306 0.463 -12.391 1.00 67.01 340 ARG A CA 1
ATOM 2608 C C . ARG A 1 340 ? -12.751 0.267 -10.976 1.00 67.71 340 ARG A C 1
ATOM 2609 O O . ARG A 1 340 ? -11.959 -0.090 -10.142 1.00 75.66 340 ARG A O 1
ATOM 2617 N N . HIS A 1 341 ? -13.999 0.559 -10.682 1.00 60.85 341 HIS A N 1
ATOM 2618 C CA . HIS A 1 341 ? -14.472 0.499 -9.300 1.00 63.35 341 HIS A CA 1
ATOM 2619 C C . HIS A 1 341 ? -15.251 -0.784 -8.996 1.00 61.53 341 HIS A C 1
ATOM 2620 O O . HIS A 1 341 ? -15.897 -0.872 -7.949 1.00 57.93 341 HIS A O 1
ATOM 2627 N N . VAL A 1 342 ? -15.112 -1.813 -9.830 1.00 58.32 342 VAL A N 1
ATOM 2628 C CA . VAL A 1 342 ? -15.828 -3.058 -9.568 1.00 53.41 342 VAL A CA 1
ATOM 2629 C C . VAL A 1 342 ? -14.813 -4.029 -9.006 1.00 44.85 342 VAL A C 1
ATOM 2630 O O . VAL A 1 342 ? -13.796 -4.303 -9.637 1.00 47.02 342 VAL A O 1
ATOM 2634 N N . PRO A 1 343 ? -15.073 -4.527 -7.798 1.00 43.43 343 PRO A N 1
ATOM 2635 C CA . PRO A 1 343 ? -14.071 -5.385 -7.147 1.00 46.73 343 PRO A CA 1
ATOM 2636 C C . PRO A 1 343 ? -13.717 -6.575 -8.017 1.00 46.04 343 PRO A C 1
ATOM 2637 O O . PRO A 1 343 ? -14.588 -7.149 -8.670 1.00 43.49 343 PRO A O 1
ATOM 2641 N N . THR A 1 344 ? -12.441 -6.935 -8.006 1.00 47.25 344 THR A N 1
ATOM 2642 C CA . THR A 1 344 ? -11.907 -7.914 -8.933 1.00 48.21 344 THR A CA 1
ATOM 2643 C C . THR A 1 344 ? -12.562 -9.269 -8.725 1.00 44.02 344 THR A C 1
ATOM 2644 O O . THR A 1 344 ? -12.922 -9.941 -9.695 1.00 49.41 344 THR A O 1
ATOM 2648 N N . MET A 1 345 ? -12.740 -9.657 -7.472 1.00 41.48 345 MET A N 1
ATOM 2649 C CA . MET A 1 345 ? -13.386 -10.924 -7.170 1.00 49.31 345 MET A CA 1
ATOM 2650 C C . MET A 1 345 ? -14.772 -10.967 -7.802 1.00 48.34 345 MET A C 1
ATOM 2651 O O . MET A 1 345 ? -15.203 -12.003 -8.322 1.00 40.81 345 MET A O 1
ATOM 2656 N N . LEU A 1 346 ? -15.459 -9.829 -7.782 1.00 46.02 346 LEU A N 1
ATOM 2657 C CA . LEU A 1 346 ? -16.797 -9.793 -8.329 1.00 41.36 346 LEU A CA 1
ATOM 2658 C C . LEU A 1 346 ? -16.753 -9.907 -9.847 1.00 43.44 346 LEU A C 1
ATOM 2659 O O . LEU A 1 346 ? -17.613 -10.560 -10.440 1.00 37.69 346 LEU A O 1
ATOM 2664 N N . GLN A 1 347 ? -15.689 -9.414 -10.469 1.00 42.23 347 GLN A N 1
ATOM 2665 C CA . GLN A 1 347 ? -15.643 -9.515 -11.914 1.00 45.28 347 GLN A CA 1
ATOM 2666 C C . GLN A 1 347 ? -15.194 -10.874 -12.325 1.00 43.05 347 GLN A C 1
ATOM 2667 O O . GLN A 1 347 ? -15.659 -11.391 -13.332 1.00 41.38 347 GLN A O 1
ATOM 2673 N N . MET A 1 348 ? -14.438 -11.532 -11.463 1.00 42.17 348 MET A N 1
ATOM 2674 C CA . MET A 1 348 ? -13.927 -12.831 -11.842 1.00 44.73 348 MET A CA 1
ATOM 2675 C C . MET A 1 348 ? -14.992 -13.870 -11.597 1.00 43.51 348 MET A C 1
ATOM 2676 O O . MET A 1 348 ? -15.147 -14.806 -12.377 1.00 41.47 348 MET A O 1
ATOM 2681 N N . PHE A 1 349 ? -15.821 -13.629 -10.592 1.00 42.64 349 PHE A N 1
ATOM 2682 C CA . PHE A 1 349 ? -16.870 -14.575 -10.301 1.00 37.39 349 PHE A CA 1
ATOM 2683 C C . PHE A 1 349 ? -17.965 -14.547 -11.358 1.00 33.21 349 PHE A C 1
ATOM 2684 O O . PHE A 1 349 ? -18.460 -15.600 -11.770 1.00 33.14 349 PHE A O 1
ATOM 2692 N N . SER A 1 350 ? -18.346 -13.348 -11.784 1.00 35.63 350 SER A N 1
ATOM 2693 C CA . SER A 1 350 ? -19.344 -13.185 -12.829 1.00 36.16 350 SER A CA 1
ATOM 2694 C C . SER A 1 350 ? -18.920 -13.821 -14.149 1.00 38.16 350 SER A C 1
ATOM 2695 O O . SER A 1 350 ? -19.733 -14.431 -14.836 1.00 36.58 350 SER A O 1
ATOM 2698 N N . ALA A 1 351 ? -17.631 -13.761 -14.458 1.00 38.81 351 ALA A N 1
ATOM 2699 C CA . ALA A 1 351 ? -17.175 -14.245 -15.750 1.00 39.27 351 ALA A CA 1
ATOM 2700 C C . ALA A 1 351 ? -17.106 -15.744 -15.669 1.00 38.36 351 ALA A C 1
ATOM 2701 O O . ALA A 1 351 ? -17.557 -16.439 -16.580 1.00 37.63 351 ALA A O 1
ATOM 2703 N N . VAL A 1 352 ? -16.591 -16.248 -14.554 1.00 37.00 352 VAL A N 1
ATOM 2704 C CA . VAL A 1 352 ? -16.500 -17.688 -14.396 1.00 38.17 352 VAL A CA 1
ATOM 2705 C C . VAL A 1 352 ? -17.868 -18.361 -14.259 1.00 36.27 352 VAL A C 1
ATOM 2706 O O . VAL A 1 352 ? -18.170 -19.315 -14.967 1.00 39.82 352 VAL A O 1
ATOM 2710 N N . ALA A 1 353 ? -18.758 -17.778 -13.473 1.00 34.66 353 ALA A N 1
ATOM 2711 C CA . ALA A 1 353 ? -20.002 -18.477 -13.175 1.00 33.60 353 ALA A CA 1
ATOM 2712 C C . ALA A 1 353 ? -21.002 -18.382 -14.317 1.00 34.32 353 ALA A C 1
ATOM 2713 O O . ALA A 1 353 ? -21.887 -19.222 -14.455 1.00 33.41 353 ALA A O 1
ATOM 2715 N N . GLY A 1 354 ? -20.853 -17.361 -15.145 1.00 35.43 354 GLY A N 1
ATOM 2716 C CA . GLY A 1 354 ? -21.734 -17.181 -16.278 1.00 37.42 354 GLY A CA 1
ATOM 2717 C C . GLY A 1 354 ? -21.117 -17.733 -17.552 1.00 36.32 354 GLY A C 1
ATOM 2718 O O . GLY A 1 354 ? -21.813 -17.956 -18.546 1.00 35.90 354 GLY A O 1
ATOM 2719 N N . GLY A 1 355 ? -19.802 -17.935 -17.521 1.00 35.47 355 GLY A N 1
ATOM 2720 C CA . GLY A 1 355 ? -19.075 -18.403 -18.683 1.00 31.56 355 GLY A CA 1
ATOM 2721 C C . GLY A 1 355 ? -19.112 -17.353 -19.787 1.00 41.18 355 GLY A C 1
ATOM 2722 O O . GLY A 1 355 ? -19.076 -17.693 -20.975 1.00 39.62 355 GLY A O 1
ATOM 2723 N N . GLY A 1 356 ? -19.230 -16.084 -19.403 1.00 34.23 356 GLY A N 1
ATOM 2724 C CA . GLY A 1 356 ? -19.318 -15.009 -20.374 1.00 32.29 356 GLY A CA 1
ATOM 2725 C C . GLY A 1 356 ? -20.723 -14.443 -20.513 1.00 36.35 356 GLY A C 1
ATOM 2726 O O . GLY A 1 356 ? -20.905 -13.360 -21.046 1.00 38.57 356 GLY A O 1
ATOM 2727 N N . ALA A 1 357 ? -21.720 -15.139 -19.976 1.00 35.23 357 ALA A N 1
ATOM 2728 C CA . ALA A 1 357 ? -23.106 -14.686 -20.096 1.00 35.01 357 ALA A CA 1
ATOM 2729 C C . ALA A 1 357 ? -23.385 -13.498 -19.177 1.00 37.79 357 ALA A C 1
ATOM 2730 O O . ALA A 1 357 ? -22.737 -13.347 -18.126 1.00 34.97 357 ALA A O 1
ATOM 2732 N N . ASP A 1 358 ? -24.214 -12.575 -19.668 1.00 36.28 358 ASP A N 1
ATOM 2733 C CA . ASP A 1 358 ? -24.704 -11.430 -18.886 1.00 37.21 358 ASP A CA 1
ATOM 2734 C C . ASP A 1 358 ? -25.864 -11.852 -17.963 1.00 41.02 358 ASP A C 1
ATOM 2735 O O . ASP A 1 358 ? -27.001 -11.993 -18.423 1.00 42.02 358 ASP A O 1
ATOM 2740 N N . LEU A 1 359 ? -25.603 -12.033 -16.672 1.00 40.17 359 LEU A N 1
ATOM 2741 C CA . LEU A 1 359 ? -26.633 -12.568 -15.787 1.00 34.97 359 LEU A CA 1
ATOM 2742 C C . LEU A 1 359 ? -27.326 -11.500 -14.962 1.00 35.44 359 LEU A C 1
ATOM 2743 O O . LEU A 1 359 ? -26.742 -10.445 -14.670 1.00 33.40 359 LEU A O 1
ATOM 2748 N N . THR A 1 360 ? -28.587 -11.769 -14.625 1.00 30.75 360 THR A N 1
ATOM 2749 C CA . THR A 1 360 ? -29.316 -10.986 -13.625 1.00 36.41 360 THR A CA 1
ATOM 2750 C C . THR A 1 360 ? -28.644 -11.093 -12.258 1.00 36.39 360 THR A C 1
ATOM 2751 O O . THR A 1 360 ? -27.881 -12.045 -11.994 1.00 32.90 360 THR A O 1
ATOM 2755 N N . LEU A 1 361 ? -28.929 -10.141 -11.374 1.00 35.03 361 LEU A N 1
ATOM 2756 C CA . LEU A 1 361 ? -28.388 -10.257 -10.027 1.00 38.47 361 LEU A CA 1
ATOM 2757 C C . LEU A 1 361 ? -28.946 -11.466 -9.294 1.00 35.05 361 LEU A C 1
ATOM 2758 O O . LEU A 1 361 ? -28.215 -12.161 -8.609 1.00 37.66 361 LEU A O 1
ATOM 2763 N N . ALA A 1 362 ? -30.227 -11.740 -9.503 1.00 32.26 362 ALA A N 1
ATOM 2764 C CA . ALA A 1 362 ? -30.856 -12.932 -8.979 1.00 37.02 362 ALA A CA 1
ATOM 2765 C C . ALA A 1 362 ? -30.067 -14.183 -9.359 1.00 38.90 362 ALA A C 1
ATOM 2766 O O . ALA A 1 362 ? -29.747 -15.025 -8.509 1.00 38.50 362 ALA A O 1
ATOM 2768 N N . GLU A 1 363 ? -29.767 -14.312 -10.641 1.00 33.11 363 GLU A N 1
ATOM 2769 C CA . GLU A 1 363 ? -29.103 -15.509 -11.097 1.00 36.28 363 GLU A CA 1
ATOM 2770 C C . GLU A 1 363 ? -27.646 -15.536 -10.620 1.00 32.87 363 GLU A C 1
ATOM 2771 O O . GLU A 1 363 ? -27.131 -16.602 -10.294 1.00 35.26 363 GLU A O 1
ATOM 2777 N N . LEU A 1 364 ? -26.991 -14.376 -10.540 1.00 30.77 364 LEU A N 1
ATOM 2778 C CA . LEU A 1 364 ? -25.630 -14.341 -10.016 1.00 33.23 364 LEU A CA 1
ATOM 2779 C C . LEU A 1 364 ? -25.586 -14.713 -8.526 1.00 35.39 364 LEU A C 1
ATOM 2780 O O . LEU A 1 364 ? -24.694 -15.451 -8.094 1.00 31.78 364 LEU A O 1
ATOM 2785 N N . GLY A 1 365 ? -26.566 -14.241 -7.762 1.00 32.76 365 GLY A N 1
ATOM 2786 C CA . GLY A 1 365 ? -26.607 -14.523 -6.330 1.00 35.96 365 GLY A CA 1
ATOM 2787 C C . GLY A 1 365 ? -26.959 -15.976 -6.105 1.00 37.50 365 GLY A C 1
ATOM 2788 O O . GLY A 1 365 ? -26.363 -16.636 -5.271 1.00 33.00 365 GLY A O 1
ATOM 2789 N N . ARG A 1 366 ? -27.875 -16.492 -6.924 1.00 38.20 366 ARG A N 1
ATOM 2790 C CA . ARG A 1 366 ? -28.267 -17.888 -6.837 1.00 36.38 366 ARG A CA 1
ATOM 2791 C C . ARG A 1 366 ? -27.074 -18.821 -7.074 1.00 36.33 366 ARG A C 1
ATOM 2792 O O . ARG A 1 366 ? -26.874 -19.791 -6.332 1.00 36.62 366 ARG A O 1
ATOM 2800 N N . ARG A 1 367 ? -26.275 -18.537 -8.095 1.00 33.94 367 ARG A N 1
ATOM 2801 C CA . ARG A 1 367 ? -25.130 -19.404 -8.365 1.00 33.65 367 ARG A CA 1
ATOM 2802 C C . ARG A 1 367 ? -24.068 -19.231 -7.290 1.00 30.44 367 ARG A C 1
ATOM 2803 O O . ARG A 1 367 ? -23.447 -20.206 -6.890 1.00 27.75 367 ARG A O 1
ATOM 2811 N N . TYR A 1 368 ? -23.892 -18.009 -6.780 1.00 29.05 368 TYR A N 1
ATOM 2812 C CA . TYR A 1 368 ? -22.903 -17.803 -5.723 1.00 32.91 368 TYR A CA 1
ATOM 2813 C C . TYR A 1 368 ? -23.296 -18.580 -4.459 1.00 32.33 368 TYR A C 1
ATOM 2814 O O . TYR A 1 368 ? -22.438 -19.129 -3.770 1.00 29.20 368 TYR A O 1
ATOM 2823 N N . GLY A 1 369 ? -24.599 -18.650 -4.196 1.00 29.72 369 GLY A N 1
ATOM 2824 C CA . GLY A 1 369 ? -25.111 -19.334 -3.033 1.00 30.42 369 GLY A CA 1
ATOM 2825 C C . GLY A 1 369 ? -24.882 -20.840 -3.044 1.00 35.63 369 GLY A C 1
ATOM 2826 O O . GLY A 1 369 ? -24.902 -21.463 -1.984 1.00 33.50 369 GLY A O 1
ATOM 2827 N N . THR A 1 370 ? -24.638 -21.424 -4.220 1.00 30.59 370 THR A N 1
ATOM 2828 C CA . THR A 1 370 ? -24.446 -22.862 -4.320 1.00 29.28 370 THR A CA 1
ATOM 2829 C C . THR A 1 370 ? -23.156 -23.279 -3.637 1.00 33.47 370 THR A C 1
ATOM 2830 O O . THR A 1 370 ? -23.094 -24.327 -2.985 1.00 32.09 370 THR A O 1
ATOM 2834 N N . ASN A 1 371 ? -22.111 -22.475 -3.807 1.00 30.08 371 ASN A N 1
ATOM 2835 C CA . ASN A 1 371 ? -20.803 -22.892 -3.336 1.00 30.15 371 ASN A CA 1
ATOM 2836 C C . ASN A 1 371 ? -19.915 -21.740 -2.949 1.00 31.60 371 ASN A C 1
ATOM 2837 O O . ASN A 1 371 ? -18.685 -21.881 -2.974 1.00 29.95 371 ASN A O 1
ATOM 2842 N N . VAL A 1 372 ? -20.518 -20.591 -2.641 1.00 35.90 372 VAL A N 1
ATOM 2843 C CA . VAL A 1 372 ? -19.721 -19.438 -2.217 1.00 35.17 372 VAL A CA 1
ATOM 2844 C C . VAL A 1 372 ? -18.699 -19.109 -3.335 1.00 33.38 372 VAL A C 1
ATOM 2845 O O . VAL A 1 372 ? -17.601 -18.611 -3.118 1.00 34.53 372 VAL A O 1
ATOM 2849 N N . GLY A 1 373 ? -19.125 -19.368 -4.575 1.00 33.90 373 GLY A N 1
ATOM 2850 C CA . GLY A 1 373 ? -18.343 -19.036 -5.757 1.00 31.43 373 GLY A CA 1
ATOM 2851 C C . GLY A 1 373 ? -17.165 -19.928 -6.099 1.00 38.95 373 GLY A C 1
ATOM 2852 O O . GLY A 1 373 ? -16.934 -20.223 -7.270 1.00 39.54 373 GLY A O 1
ATOM 2853 N N . PHE A 1 374 ? -16.392 -20.315 -5.089 1.00 37.08 374 PHE A N 1
ATOM 2854 C CA . PHE A 1 374 ? -15.083 -20.915 -5.321 1.00 33.64 374 PHE A CA 1
ATOM 2855 C C . PHE A 1 374 ? -14.827 -22.288 -4.707 1.00 33.06 374 PHE A C 1
ATOM 2856 O O . PHE A 1 374 ? -13.741 -22.828 -4.880 1.00 34.90 374 PHE A O 1
ATOM 2864 N N . VAL A 1 375 ? -15.791 -22.843 -3.970 1.00 32.53 375 VAL A N 1
ATOM 2865 C CA . VAL A 1 375 ? -15.651 -24.208 -3.472 1.00 32.89 375 VAL A CA 1
ATOM 2866 C C . VAL A 1 375 ? -16.101 -25.163 -4.566 1.00 31.95 375 VAL A C 1
ATOM 2867 O O . VAL A 1 375 ? -17.268 -25.150 -4.952 1.00 31.56 375 VAL A O 1
ATOM 2871 N N . PRO A 1 376 ? -15.180 -26.008 -5.055 1.00 33.52 376 PRO A N 1
ATOM 2872 C CA . PRO A 1 376 ? -15.472 -26.937 -6.155 1.00 31.56 376 PRO A CA 1
ATOM 2873 C C . PRO A 1 376 ? -16.563 -27.934 -5.789 1.00 34.93 376 PRO A C 1
ATOM 2874 O O . PRO A 1 376 ? -16.466 -28.560 -4.744 1.00 34.13 376 PRO A O 1
ATOM 2878 N N . GLN A 1 377 ? -17.563 -28.105 -6.647 1.00 36.88 377 GLN A N 1
ATOM 2879 C CA . GLN A 1 377 ? -18.564 -29.147 -6.438 1.00 34.83 377 GLN A CA 1
ATOM 2880 C C . GLN A 1 377 ? -18.206 -30.423 -7.214 1.00 34.89 377 GLN A C 1
ATOM 2881 O O . GLN A 1 377 ? -18.066 -30.393 -8.424 1.00 37.92 377 GLN A O 1
ATOM 2887 N N . TRP A 1 378 ? -18.025 -31.539 -6.516 1.00 32.81 378 TRP A N 1
ATOM 2888 C CA . TRP A 1 378 ? -17.698 -32.795 -7.184 1.00 35.41 378 TRP A CA 1
ATOM 2889 C C . TRP A 1 378 ? -18.831 -33.822 -7.114 1.00 36.23 378 TRP A C 1
ATOM 2890 O O . TRP A 1 378 ? -19.029 -34.448 -6.067 1.00 36.51 378 TRP A O 1
ATOM 2901 N N . ALA A 1 379 ? -19.523 -34.052 -8.227 1.00 36.19 379 ALA A N 1
ATOM 2902 C CA . ALA A 1 379 ? -20.578 -35.072 -8.260 1.00 37.50 379 ALA A CA 1
ATOM 2903 C C . ALA A 1 379 ? -20.041 -36.339 -8.894 1.00 38.89 379 ALA A C 1
ATOM 2904 O O . ALA A 1 379 ? -19.436 -36.292 -9.960 1.00 41.54 379 ALA A O 1
ATOM 2906 N N . GLY A 1 380 ? -20.242 -37.472 -8.223 1.00 37.69 380 GLY A N 1
ATOM 2907 C CA . GLY A 1 380 ? -19.820 -38.755 -8.759 1.00 37.57 380 GLY A CA 1
ATOM 2908 C C . GLY A 1 380 ? -20.070 -39.910 -7.809 1.00 37.51 380 GLY A C 1
ATOM 2909 O O . GLY A 1 380 ? -20.609 -39.723 -6.710 1.00 33.32 380 GLY A O 1
ATOM 2910 N N . THR A 1 381 ? -19.720 -41.112 -8.258 1.00 37.31 381 THR A N 1
ATOM 2911 C CA . THR A 1 381 ? -19.762 -42.303 -7.415 1.00 35.82 381 THR A CA 1
ATOM 2912 C C . THR A 1 381 ? -18.627 -42.211 -6.412 1.00 37.13 381 THR A C 1
ATOM 2913 O O . THR A 1 381 ? -17.734 -41.356 -6.552 1.00 34.76 381 THR A O 1
ATOM 2917 N N . ALA A 1 382 ? -18.646 -43.111 -5.429 1.00 32.96 382 ALA A N 1
ATOM 2918 C CA . ALA A 1 382 ? -17.615 -43.160 -4.415 1.00 32.15 382 ALA A CA 1
ATOM 2919 C C . ALA A 1 382 ? -16.251 -43.386 -5.050 1.00 33.62 382 ALA A C 1
ATOM 2920 O O . ALA A 1 382 ? -15.259 -42.797 -4.622 1.00 35.42 382 ALA A O 1
ATOM 2922 N N . GLU A 1 383 ? -16.190 -44.269 -6.037 1.00 37.07 383 GLU A N 1
ATOM 2923 C CA . GLU A 1 383 ? -14.925 -44.567 -6.695 1.00 42.37 383 GLU A CA 1
ATOM 2924 C C . GLU A 1 383 ? -14.401 -43.309 -7.402 1.00 39.96 383 GLU A C 1
ATOM 2925 O O . GLU A 1 383 ? -13.203 -43.020 -7.370 1.00 36.57 383 GLU A O 1
ATOM 2931 N N . GLN A 1 384 ? -15.297 -42.559 -8.039 1.00 36.52 384 GLN A N 1
ATOM 2932 C CA . GLN A 1 384 ? -14.876 -41.368 -8.759 1.00 40.36 384 GLN A CA 1
ATOM 2933 C C . GLN A 1 384 ? -14.363 -40.295 -7.795 1.00 39.11 384 GLN A C 1
ATOM 2934 O O . GLN A 1 384 ? -13.346 -39.643 -8.063 1.00 39.64 384 GLN A O 1
ATOM 2940 N N . ILE A 1 385 ? -15.059 -40.102 -6.679 1.00 34.97 385 ILE A N 1
ATOM 2941 C CA . ILE A 1 385 ? -14.621 -39.093 -5.722 1.00 35.72 385 ILE A CA 1
ATOM 2942 C C . ILE A 1 385 ? -13.264 -39.500 -5.159 1.00 35.11 385 ILE A C 1
ATOM 2943 O O . ILE A 1 385 ? -12.353 -38.676 -5.053 1.00 33.93 385 ILE A O 1
ATOM 2948 N N . ALA A 1 386 ? -13.121 -40.782 -4.836 1.00 31.31 386 ALA A N 1
ATOM 2949 C CA . ALA A 1 386 ? -11.845 -41.288 -4.345 1.00 34.86 386 ALA A CA 1
ATOM 2950 C C . ALA A 1 386 ? -10.730 -41.045 -5.378 1.00 39.80 386 ALA A C 1
ATOM 2951 O O . ALA A 1 386 ? -9.632 -40.585 -5.012 1.00 34.79 386 ALA A O 1
ATOM 2953 N N . ASP A 1 387 ? -11.023 -41.346 -6.652 1.00 36.53 387 ASP A N 1
ATOM 2954 C CA . ASP A 1 387 ? -10.090 -41.105 -7.760 1.00 39.47 387 ASP A CA 1
ATOM 2955 C C . ASP A 1 387 ? -9.669 -39.651 -7.829 1.00 38.11 387 ASP A C 1
ATOM 2956 O O . ASP A 1 387 ? -8.473 -39.353 -7.875 1.00 40.85 387 ASP A O 1
ATOM 2961 N N . GLN A 1 388 ? -10.651 -38.751 -7.848 1.00 33.73 388 GLN A N 1
ATOM 2962 C CA . GLN A 1 388 ? -10.368 -37.313 -7.925 1.00 39.38 388 GLN A CA 1
ATOM 2963 C C . GLN A 1 388 ? -9.526 -36.798 -6.745 1.00 38.08 388 GLN A C 1
ATOM 2964 O O . GLN A 1 388 ? -8.600 -36.004 -6.942 1.00 38.41 388 GLN A O 1
ATOM 2970 N N . LEU A 1 389 ? -9.845 -37.238 -5.528 1.00 34.19 389 LEU A N 1
ATOM 2971 C CA . LEU A 1 389 ? -9.048 -36.846 -4.369 1.00 40.09 389 LEU A CA 1
ATOM 2972 C C . LEU A 1 389 ? -7.609 -37.323 -4.555 1.00 37.56 389 LEU A C 1
ATOM 2973 O O . LEU A 1 389 ? -6.655 -36.584 -4.308 1.00 35.06 389 LEU A O 1
ATOM 2978 N N . ILE A 1 390 ? -7.459 -38.565 -4.990 1.00 37.87 390 ILE A N 1
ATOM 2979 C CA . ILE A 1 390 ? -6.130 -39.124 -5.170 1.00 41.01 390 ILE A CA 1
ATOM 2980 C C . ILE A 1 390 ? -5.354 -38.390 -6.261 1.00 38.41 390 ILE A C 1
ATOM 2981 O O . ILE A 1 390 ? -4.208 -37.980 -6.045 1.00 38.31 390 ILE A O 1
ATOM 2986 N N . SER A 1 391 ? -5.991 -38.144 -7.397 1.00 40.01 391 SER A N 1
ATOM 2987 C CA . SER A 1 391 ? -5.263 -37.529 -8.499 1.00 41.51 391 SER A CA 1
ATOM 2988 C C . SER A 1 391 ? -4.886 -36.087 -8.147 1.00 42.06 391 SER A C 1
ATOM 2989 O O . SER A 1 391 ? -3.770 -35.660 -8.453 1.00 42.77 391 SER A O 1
ATOM 2992 N N . HIS A 1 392 ? -5.776 -35.354 -7.470 1.00 40.13 392 HIS A N 1
ATOM 2993 C CA . HIS A 1 392 ? -5.452 -33.976 -7.066 1.00 38.22 392 HIS A CA 1
ATOM 2994 C C . HIS A 1 392 ? -4.285 -33.965 -6.073 1.00 40.50 392 HIS A C 1
ATOM 2995 O O . HIS A 1 392 ? -3.386 -33.115 -6.144 1.00 40.06 392 HIS A O 1
ATOM 3002 N N . PHE A 1 393 ? -4.305 -34.928 -5.159 1.00 39.10 393 PHE A N 1
ATOM 3003 C CA . PHE A 1 393 ? -3.236 -35.117 -4.192 1.00 40.66 393 PHE A CA 1
ATOM 3004 C C . PHE A 1 393 ? -1.913 -35.403 -4.921 1.00 43.08 393 PHE A C 1
ATOM 3005 O O . PHE A 1 393 ? -0.881 -34.788 -4.628 1.00 43.14 393 PHE A O 1
ATOM 3013 N N . GLU A 1 394 ? -1.959 -36.317 -5.888 1.00 41.57 394 GLU A N 1
ATOM 3014 C CA . GLU A 1 394 ? -0.765 -36.674 -6.657 1.00 43.46 394 GLU A CA 1
ATOM 3015 C C . GLU A 1 394 ? -0.301 -35.511 -7.541 1.00 42.06 394 GLU A C 1
ATOM 3016 O O . GLU A 1 394 ? 0.888 -35.383 -7.832 1.00 38.58 394 GLU A O 1
ATOM 3022 N N . ALA A 1 395 ? -1.235 -34.645 -7.927 1.00 40.02 395 ALA A N 1
ATOM 3023 C CA . ALA A 1 395 ? -0.914 -33.469 -8.733 1.00 39.37 395 ALA A CA 1
ATOM 3024 C C . ALA A 1 395 ? -0.467 -32.270 -7.901 1.00 37.20 395 ALA A C 1
ATOM 3025 O O . ALA A 1 395 ? -0.269 -31.192 -8.435 1.00 40.28 395 ALA A O 1
ATOM 3027 N N . GLY A 1 396 ? -0.318 -32.449 -6.593 1.00 40.55 396 GLY A N 1
ATOM 3028 C CA . GLY A 1 396 ? 0.166 -31.378 -5.733 1.00 34.87 396 GLY A CA 1
ATOM 3029 C C . GLY A 1 396 ? -0.829 -30.265 -5.450 1.00 37.42 396 GLY A C 1
ATOM 3030 O O . GLY A 1 396 ? -0.456 -29.099 -5.235 1.00 33.04 396 GLY A O 1
ATOM 3031 N N . ALA A 1 397 ? -2.109 -30.618 -5.433 1.00 36.60 397 ALA A N 1
ATOM 3032 C CA . ALA A 1 397 ? -3.134 -29.649 -5.070 1.00 33.31 397 ALA A CA 1
ATOM 3033 C C . ALA A 1 397 ? -3.086 -29.313 -3.558 1.00 31.74 397 ALA A C 1
ATOM 3034 O O . ALA A 1 397 ? -3.345 -28.179 -3.167 1.00 27.38 397 ALA A O 1
ATOM 3036 N N . ALA A 1 398 ? -2.733 -30.296 -2.723 1.00 32.40 398 ALA A N 1
ATOM 3037 C CA . ALA A 1 398 ? -2.843 -30.135 -1.273 1.00 34.73 398 ALA A CA 1
ATOM 3038 C C . ALA A 1 398 ? -2.249 -31.303 -0.484 1.00 38.30 398 ALA A C 1
ATOM 3039 O O . ALA A 1 398 ? -2.059 -32.398 -1.022 1.00 36.63 398 ALA A O 1
ATOM 3041 N N . ASP A 1 399 ? -1.979 -31.080 0.803 1.00 31.50 399 ASP A N 1
ATOM 3042 C CA . ASP A 1 399 ? -1.552 -32.188 1.642 1.00 34.37 399 ASP A CA 1
ATOM 3043 C C . ASP A 1 399 ? -2.777 -32.923 2.152 1.00 34.29 399 ASP A C 1
ATOM 3044 O O . ASP A 1 399 ? -2.683 -34.056 2.617 1.00 38.27 399 ASP A O 1
ATOM 3049 N N . GLY A 1 400 ? -3.926 -32.261 2.094 1.00 30.49 400 GLY A N 1
ATOM 3050 C CA . GLY A 1 400 ? -5.158 -32.862 2.565 1.00 33.19 400 GLY A CA 1
ATOM 3051 C C . GLY A 1 400 ? -6.394 -32.132 2.082 1.00 33.86 400 GLY A C 1
ATOM 3052 O O . GLY A 1 400 ? -6.299 -31.021 1.541 1.00 30.53 400 GLY A O 1
ATOM 3053 N N . PHE A 1 401 ? -7.559 -32.737 2.298 1.00 29.97 401 PHE A N 1
ATOM 3054 C CA . PHE A 1 401 ? -8.792 -32.137 1.822 1.00 30.34 401 PHE A CA 1
ATOM 3055 C C . PHE A 1 401 ? -9.787 -31.855 2.936 1.00 31.48 401 PHE A C 1
ATOM 3056 O O . PHE A 1 401 ? -9.963 -32.654 3.857 1.00 29.14 401 PHE A O 1
ATOM 3064 N N . ILE A 1 402 ? -10.398 -30.684 2.855 1.00 26.05 402 ILE A N 1
ATOM 3065 C CA . ILE A 1 402 ? -11.505 -30.319 3.712 1.00 27.31 402 ILE A CA 1
ATOM 3066 C C . ILE A 1 402 ? -12.793 -30.662 3.015 1.00 29.38 402 ILE A C 1
ATOM 3067 O O . ILE A 1 402 ? -13.035 -30.200 1.899 1.00 34.10 402 ILE A O 1
ATOM 3072 N N . ILE A 1 403 ? -13.640 -31.450 3.666 1.00 31.98 403 ILE A N 1
ATOM 3073 C CA . ILE A 1 403 ? -14.872 -31.896 3.021 1.00 29.72 403 ILE A CA 1
ATOM 3074 C C . ILE A 1 403 ? -16.033 -30.989 3.420 1.00 32.82 403 ILE A C 1
ATOM 3075 O O . ILE A 1 403 ? -16.589 -31.116 4.505 1.00 35.97 403 ILE A O 1
ATOM 3080 N N . SER A 1 404 ? -16.381 -30.061 2.533 1.00 34.44 404 SER A N 1
ATOM 3081 C CA . SER A 1 404 ? -17.453 -29.102 2.779 1.00 31.94 404 SER A CA 1
ATOM 3082 C C . SER A 1 404 ? -18.784 -29.787 2.544 1.00 29.98 404 SER A C 1
ATOM 3083 O O . SER A 1 404 ? -19.023 -30.314 1.475 1.00 37.54 404 SER A O 1
ATOM 3086 N N . PRO A 1 405 ? -19.660 -29.768 3.546 1.00 35.03 405 PRO A N 1
ATOM 3087 C CA . PRO A 1 405 ? -20.869 -30.603 3.513 1.00 33.52 405 PRO A CA 1
ATOM 3088 C C . PRO A 1 405 ? -22.020 -29.966 2.762 1.00 31.33 405 PRO A C 1
ATOM 3089 O O . PRO A 1 405 ? -22.373 -28.837 3.050 1.00 32.18 405 PRO A O 1
ATOM 3093 N N . ALA A 1 406 ? -22.575 -30.682 1.791 1.00 35.01 406 ALA A N 1
ATOM 3094 C CA . ALA A 1 406 ? -23.732 -30.200 1.055 1.00 33.04 406 ALA A CA 1
ATOM 3095 C C . ALA A 1 406 ? -24.897 -30.055 2.022 1.00 32.74 406 ALA A C 1
ATOM 3096 O O . ALA A 1 406 ? -25.701 -29.142 1.905 1.00 34.47 406 ALA A O 1
ATOM 3098 N N . TYR A 1 407 ? -24.977 -30.959 2.995 1.00 32.07 407 TYR A N 1
ATOM 3099 C CA . TYR A 1 407 ? -26.044 -30.905 3.990 1.00 34.16 407 TYR A CA 1
ATOM 3100 C C . TYR A 1 407 ? -25.661 -31.784 5.189 1.00 34.22 407 TYR A C 1
ATOM 3101 O O . TYR A 1 407 ? -24.882 -32.729 5.049 1.00 35.01 407 TYR A O 1
ATOM 3110 N N . LEU A 1 408 ? -26.202 -31.481 6.365 1.00 29.80 408 LEU A N 1
ATOM 3111 C CA . LEU A 1 408 ? -25.782 -32.176 7.572 1.00 31.11 408 LEU A CA 1
ATOM 3112 C C . LEU A 1 408 ? -26.939 -32.823 8.322 1.00 31.32 408 LEU A C 1
ATOM 3113 O O . LEU A 1 408 ? -28.071 -32.343 8.260 1.00 32.85 408 LEU A O 1
ATOM 3118 N N . PRO A 1 409 ? -26.659 -33.930 9.024 1.00 31.73 409 PRO A N 1
ATOM 3119 C CA . PRO A 1 409 ? -25.354 -34.593 9.140 1.00 27.26 409 PRO A CA 1
ATOM 3120 C C . PRO A 1 409 ? -25.080 -35.590 8.025 1.00 33.34 409 PRO A C 1
ATOM 3121 O O . PRO A 1 409 ? -23.960 -36.093 7.918 1.00 36.25 409 PRO A O 1
ATOM 3125 N N . GLY A 1 410 ? -26.113 -35.907 7.251 1.00 30.99 410 GLY A N 1
ATOM 3126 C CA . GLY A 1 410 ? -26.085 -37.018 6.322 1.00 31.84 410 GLY A CA 1
ATOM 3127 C C . GLY A 1 410 ? -24.907 -37.159 5.364 1.00 36.28 410 GLY A C 1
ATOM 3128 O O . GLY A 1 410 ? -24.462 -38.282 5.111 1.00 41.51 410 GLY A O 1
ATOM 3129 N N . ILE A 1 411 ? -24.403 -36.050 4.823 1.00 33.24 411 ILE A N 1
ATOM 3130 C CA . ILE A 1 411 ? -23.392 -36.148 3.782 1.00 37.88 411 ILE A CA 1
ATOM 3131 C C . ILE A 1 411 ? -22.126 -36.827 4.295 1.00 36.30 411 ILE A C 1
ATOM 3132 O O . ILE A 1 411 ? -21.521 -37.646 3.573 1.00 33.34 411 ILE A O 1
ATOM 3137 N N . TYR A 1 412 ? -21.781 -36.560 5.553 1.00 30.94 412 TYR A N 1
ATOM 3138 C CA . TYR A 1 412 ? -20.609 -37.162 6.191 1.00 34.03 412 TYR A CA 1
ATOM 3139 C C . TYR A 1 412 ? -20.826 -38.667 6.443 1.00 31.89 412 TYR A C 1
ATOM 3140 O O . TYR A 1 412 ? -19.873 -39.447 6.395 1.00 29.71 412 TYR A O 1
ATOM 3149 N N . GLU A 1 413 ? -22.063 -39.078 6.726 1.00 28.77 413 GLU A N 1
ATOM 3150 C CA . GLU A 1 413 ? -22.340 -40.510 6.859 1.00 34.57 413 GLU A CA 1
ATOM 3151 C C . GLU A 1 413 ? -22.033 -41.191 5.523 1.00 38.34 413 GLU A C 1
ATOM 3152 O O . GLU A 1 413 ? -21.410 -42.258 5.484 1.00 33.83 413 GLU A O 1
ATOM 3158 N N . GLU A 1 414 ? -22.471 -40.562 4.435 1.00 30.82 414 GLU A N 1
ATOM 3159 C CA . GLU A 1 414 ? -22.222 -41.100 3.108 1.00 33.97 414 GLU A CA 1
ATOM 3160 C C . GLU A 1 414 ? -20.726 -41.137 2.793 1.00 33.04 414 GLU A C 1
ATOM 3161 O O . GLU A 1 414 ? -20.232 -42.124 2.255 1.00 35.10 414 GLU A O 1
ATOM 3167 N N . PHE A 1 415 ? -20.013 -40.063 3.119 1.00 29.55 415 PHE A N 1
ATOM 3168 C CA . PHE A 1 415 ? -18.599 -39.965 2.766 1.00 30.63 415 PHE A CA 1
ATOM 3169 C C . PHE A 1 415 ? -17.793 -41.004 3.515 1.00 33.70 415 PHE A C 1
ATOM 3170 O O . PHE A 1 415 ? -17.001 -41.740 2.916 1.00 34.81 415 PHE A O 1
ATOM 3178 N N . VAL A 1 416 ? -18.047 -41.108 4.816 1.00 34.73 416 VAL A N 1
ATOM 3179 C CA . VAL A 1 416 ? -17.298 -42.015 5.666 1.00 31.10 416 VAL A CA 1
ATOM 3180 C C . VAL A 1 416 ? -17.603 -43.454 5.294 1.00 32.15 416 VAL A C 1
ATOM 3181 O O . VAL A 1 416 ? -16.706 -44.286 5.260 1.00 33.47 416 VAL A O 1
ATOM 3185 N N . ASP A 1 417 ? -18.853 -43.747 4.955 1.00 34.14 417 ASP A N 1
ATOM 3186 C CA . ASP A 1 417 ? -19.216 -45.130 4.641 1.00 34.71 417 ASP A CA 1
ATOM 3187 C C . ASP A 1 417 ? -18.783 -45.557 3.224 1.00 34.59 417 ASP A C 1
ATOM 3188 O O . ASP A 1 417 ? -18.457 -46.717 3.005 1.00 35.73 417 ASP A O 1
ATOM 3193 N N . GLN A 1 418 ? -18.790 -44.632 2.267 1.00 33.35 418 GLN A N 1
ATOM 3194 C CA . GLN A 1 418 ? -18.521 -44.978 0.858 1.00 31.93 418 GLN A CA 1
ATOM 3195 C C . GLN A 1 418 ? -17.123 -44.620 0.353 1.00 31.82 418 GLN A C 1
ATOM 3196 O O . GLN A 1 418 ? -16.514 -45.421 -0.336 1.00 29.82 418 GLN A O 1
ATOM 3202 N N . VAL A 1 419 ? -16.609 -43.432 0.677 1.00 30.93 419 VAL A N 1
ATOM 3203 C CA . VAL A 1 419 ? -15.333 -42.996 0.096 1.00 28.91 419 VAL A CA 1
ATOM 3204 C C . VAL A 1 419 ? -14.107 -43.419 0.906 1.00 31.39 419 VAL A C 1
ATOM 3205 O O . VAL A 1 419 ? -13.139 -43.966 0.353 1.00 32.14 419 VAL A O 1
ATOM 3209 N N . VAL A 1 420 ? -14.144 -43.187 2.213 1.00 29.94 420 VAL A N 1
ATOM 3210 C CA . VAL A 1 420 ? -12.994 -43.509 3.081 1.00 32.26 420 VAL A CA 1
ATOM 3211 C C . VAL A 1 420 ? -12.476 -44.954 2.904 1.00 34.33 420 VAL A C 1
ATOM 3212 O O . VAL A 1 420 ? -11.262 -45.156 2.749 1.00 34.89 420 VAL A O 1
ATOM 3216 N N . PRO A 1 421 ? -13.372 -45.964 2.912 1.00 32.97 421 PRO A N 1
ATOM 3217 C CA . PRO A 1 421 ? -12.838 -47.320 2.673 1.00 34.14 421 PRO A CA 1
ATOM 3218 C C . PRO A 1 421 ? -12.077 -47.460 1.341 1.00 34.91 421 PRO A C 1
ATOM 3219 O O . PRO A 1 421 ? -11.054 -48.149 1.281 1.00 34.01 421 PRO A O 1
ATOM 3223 N N . LEU A 1 422 ? -12.557 -46.809 0.290 1.00 32.84 422 LEU A N 1
ATOM 3224 C CA . LEU A 1 422 ? -11.848 -46.879 -0.980 1.00 38.24 422 LEU A CA 1
ATOM 3225 C C . LEU A 1 422 ? -10.455 -46.222 -0.864 1.00 36.62 422 LEU A C 1
ATOM 3226 O O . LEU A 1 422 ? -9.470 -46.756 -1.357 1.00 37.37 422 LEU A O 1
ATOM 3231 N N . LEU A 1 423 ? -10.368 -45.077 -0.201 1.00 34.19 423 LEU A N 1
ATOM 3232 C CA . LEU A 1 423 ? -9.071 -44.455 0.008 1.00 35.29 423 LEU A CA 1
ATOM 3233 C C . LEU A 1 423 ? -8.149 -45.371 0.822 1.00 38.29 423 LEU A C 1
ATOM 3234 O O . LEU A 1 423 ? -6.943 -45.452 0.578 1.00 40.31 423 LEU A O 1
ATOM 3239 N N . GLN A 1 424 ? -8.717 -46.062 1.799 1.00 36.82 424 GLN A N 1
ATOM 3240 C CA . GLN A 1 424 ? -7.917 -46.928 2.651 1.00 36.88 424 GLN A CA 1
ATOM 3241 C C . GLN A 1 424 ? -7.410 -48.142 1.871 1.00 39.94 424 GLN A C 1
ATOM 3242 O O . GLN A 1 424 ? -6.242 -48.517 1.998 1.00 38.49 424 GLN A O 1
ATOM 3248 N N . GLN A 1 425 ? -8.275 -48.751 1.059 1.00 38.85 425 GLN A N 1
ATOM 3249 C CA . GLN A 1 425 ? -7.871 -49.916 0.272 1.00 41.84 425 GLN A CA 1
ATOM 3250 C C . GLN A 1 425 ? -6.756 -49.585 -0.708 1.00 44.20 425 GLN A C 1
ATOM 3251 O O . GLN A 1 425 ? -5.912 -50.436 -0.991 1.00 46.22 425 GLN A O 1
ATOM 3257 N N . ARG A 1 426 ? -6.732 -48.338 -1.183 1.00 41.70 426 ARG A N 1
ATOM 3258 C CA . ARG A 1 426 ? -5.706 -47.876 -2.105 1.00 35.40 426 ARG A CA 1
ATOM 3259 C C . ARG A 1 426 ? -4.422 -47.475 -1.405 1.00 40.20 426 ARG A C 1
ATOM 3260 O O . ARG A 1 426 ? -3.449 -47.115 -2.065 1.00 41.48 426 ARG A O 1
ATOM 3268 N N . GLY A 1 427 ? -4.433 -47.497 -0.073 1.00 40.77 427 GLY A N 1
ATOM 3269 C CA . GLY A 1 427 ? -3.259 -47.154 0.712 1.00 38.77 427 GLY A CA 1
ATOM 3270 C C . GLY A 1 427 ? -2.911 -45.671 0.810 1.00 41.69 427 GLY A C 1
ATOM 3271 O O . GLY A 1 427 ? -1.812 -45.336 1.249 1.00 43.39 427 GLY A O 1
ATOM 3272 N N . VAL A 1 428 ? -3.816 -44.777 0.414 1.00 37.64 428 VAL A N 1
ATOM 3273 C CA . VAL A 1 428 ? -3.512 -43.345 0.490 1.00 41.52 428 VAL A CA 1
ATOM 3274 C C . VAL A 1 428 ? -4.104 -42.662 1.715 1.00 40.95 428 VAL A C 1
ATOM 3275 O O . VAL A 1 428 ? -3.872 -41.476 1.935 1.00 42.09 428 VAL A O 1
ATOM 3279 N N . PHE A 1 429 ? -4.856 -43.406 2.514 1.00 40.78 429 PHE A N 1
ATOM 3280 C CA . PHE A 1 429 ? -5.434 -42.856 3.741 1.00 42.50 429 PHE A CA 1
ATOM 3281 C C . PHE A 1 429 ? -5.369 -43.884 4.863 1.00 37.26 429 PHE A C 1
ATOM 3282 O O . PHE A 1 429 ? -5.597 -45.066 4.630 1.00 39.71 429 PHE A O 1
ATOM 3290 N N . ARG A 1 430 ? -5.051 -43.419 6.067 1.00 39.60 430 ARG A N 1
ATOM 3291 C CA . ARG A 1 430 ? -4.869 -44.277 7.242 1.00 37.84 430 ARG A CA 1
ATOM 3292 C C . ARG A 1 430 ? -6.047 -45.231 7.439 1.00 35.72 430 ARG A C 1
ATOM 3293 O O . ARG A 1 430 ? -7.199 -44.858 7.243 1.00 35.02 430 ARG A O 1
ATOM 3301 N N . THR A 1 431 ? -5.755 -46.478 7.782 1.00 38.14 431 THR A N 1
ATOM 3302 C CA . THR A 1 431 ? -6.810 -47.429 8.112 1.00 39.90 431 THR A CA 1
ATOM 3303 C C . THR A 1 431 ? -7.139 -47.313 9.596 1.00 41.00 431 THR A C 1
ATOM 3304 O O . THR A 1 431 ? -8.233 -47.667 10.049 1.00 40.65 431 THR A O 1
ATOM 3308 N N . GLU A 1 432 ? -6.177 -46.789 10.342 1.00 38.44 432 GLU A N 1
ATOM 3309 C CA . GLU A 1 432 ? -6.335 -46.620 11.770 1.00 41.84 432 GLU A CA 1
ATOM 3310 C C . GLU A 1 432 ? -5.458 -45.462 12.247 1.00 42.73 432 GLU A C 1
ATOM 3311 O O . GLU A 1 432 ? -4.475 -45.097 11.593 1.00 40.04 432 GLU A O 1
ATOM 3317 N N . TYR A 1 433 ? -5.866 -44.827 13.341 1.00 43.62 433 TYR A N 1
ATOM 3318 C CA . TYR A 1 433 ? -5.043 -43.798 13.960 1.00 40.04 433 TYR A CA 1
ATOM 3319 C C . TYR A 1 433 ? -3.769 -44.421 14.487 1.00 43.83 433 TYR A C 1
ATOM 3320 O O . TYR A 1 433 ? -3.796 -45.429 15.193 1.00 48.27 433 TYR A O 1
ATOM 3329 N N . GLU A 1 434 ? -2.654 -43.808 14.144 1.00 47.67 434 GLU A N 1
ATOM 3330 C CA . GLU A 1 434 ? -1.349 -44.289 14.556 1.00 51.58 434 GLU A CA 1
ATOM 3331 C C . GLU A 1 434 ? -0.962 -43.697 15.911 1.00 54.72 434 GLU A C 1
ATOM 3332 O O . GLU A 1 434 ? -0.331 -44.350 16.730 1.00 54.69 434 GLU A O 1
ATOM 3338 N N . GLY A 1 435 ? -1.342 -42.446 16.140 1.00 51.57 435 GLY A N 1
ATOM 3339 C CA . GLY A 1 435 ? -1.076 -41.796 17.405 1.00 52.34 435 GLY A CA 1
ATOM 3340 C C . GLY A 1 435 ? -2.358 -41.359 18.077 1.00 46.27 435 GLY A C 1
ATOM 3341 O O . GLY A 1 435 ? -3.449 -41.706 17.636 1.00 46.85 435 GLY A O 1
ATOM 3342 N N . THR A 1 436 ? -2.229 -40.588 19.146 1.00 42.19 436 THR A N 1
ATOM 3343 C CA . THR A 1 436 ? -3.405 -40.156 19.874 1.00 45.53 436 THR A CA 1
ATOM 3344 C C . THR A 1 436 ? -3.654 -38.658 19.742 1.00 43.95 436 THR A C 1
ATOM 3345 O O . THR A 1 436 ? -4.771 -38.193 19.944 1.00 45.43 436 THR A O 1
ATOM 3349 N N . THR A 1 437 ? -2.629 -37.911 19.349 1.00 45.37 437 THR A N 1
ATOM 3350 C CA . THR A 1 437 ? -2.739 -36.459 19.260 1.00 38.63 437 THR A CA 1
ATOM 3351 C C . THR A 1 437 ? -2.934 -35.934 17.841 1.00 38.66 437 THR A C 1
ATOM 3352 O O . THR A 1 437 ? -2.664 -36.626 16.850 1.00 36.22 437 THR A O 1
ATOM 3356 N N . LEU A 1 438 ? -3.427 -34.701 17.761 1.00 37.40 438 LEU A N 1
ATOM 3357 C CA . LEU A 1 438 ? -3.614 -34.054 16.483 1.00 36.04 438 LEU A CA 1
ATOM 3358 C C . LEU A 1 438 ? -2.276 -33.871 15.767 1.00 34.66 438 LEU A C 1
ATOM 3359 O O . LEU A 1 438 ? -2.185 -34.081 14.557 1.00 35.46 438 LEU A O 1
ATOM 3364 N N . ARG A 1 439 ? -1.235 -33.508 16.505 1.00 32.56 439 ARG A N 1
ATOM 3365 C CA . ARG A 1 439 ? 0.090 -33.392 15.897 1.00 35.82 439 ARG A CA 1
ATOM 3366 C C . ARG A 1 439 ? 0.550 -34.720 15.270 1.00 37.99 439 ARG A C 1
ATOM 3367 O O . ARG A 1 439 ? 1.080 -34.726 14.153 1.00 37.74 439 ARG A O 1
ATOM 3375 N N . GLU A 1 440 ? 0.341 -35.839 15.955 1.00 30.60 440 GLU A N 1
ATOM 3376 C CA . GLU A 1 440 ? 0.726 -37.124 15.367 1.00 35.69 440 GLU A CA 1
ATOM 3377 C C . GLU A 1 440 ? -0.046 -37.462 14.075 1.00 36.53 440 GLU A C 1
ATOM 3378 O O . GLU A 1 440 ? 0.542 -38.010 13.144 1.00 36.71 440 GLU A O 1
ATOM 3384 N N . HIS A 1 441 ? -1.341 -37.143 14.018 1.00 33.60 441 HIS A N 1
ATOM 3385 C CA . HIS A 1 441 ? -2.161 -37.424 12.829 1.00 36.51 441 HIS A CA 1
ATOM 3386 C C . HIS A 1 441 ? -1.672 -36.646 11.618 1.00 35.73 441 HIS A C 1
ATOM 3387 O O . HIS A 1 441 ? -1.714 -37.145 10.492 1.00 33.81 441 HIS A O 1
ATOM 3394 N N . LEU A 1 442 ? -1.282 -35.392 11.867 1.00 36.93 442 LEU A N 1
ATOM 3395 C CA . LEU A 1 442 ? -0.817 -34.470 10.841 1.00 36.89 442 LEU A CA 1
ATOM 3396 C C . LEU A 1 442 ? 0.685 -34.608 10.578 1.00 39.37 442 LEU A C 1
ATOM 3397 O O . LEU A 1 442 ? 1.217 -33.981 9.659 1.00 43.74 442 LEU A O 1
ATOM 3402 N N . GLY A 1 443 ? 1.358 -35.434 11.371 1.00 31.85 443 GLY A N 1
ATOM 3403 C CA . GLY A 1 443 ? 2.792 -35.592 11.247 1.00 36.26 443 GLY A CA 1
ATOM 3404 C C . GLY A 1 443 ? 3.571 -34.351 11.649 1.00 42.29 443 GLY A C 1
ATOM 3405 O O . GLY A 1 443 ? 4.628 -34.083 11.089 1.00 43.87 443 GLY A O 1
ATOM 3406 N N . LEU A 1 444 ? 3.063 -33.602 12.628 1.00 40.39 444 LEU A N 1
ATOM 3407 C CA . LEU A 1 444 ? 3.776 -32.433 13.137 1.00 41.57 444 LEU A CA 1
ATOM 3408 C C . LEU A 1 444 ? 4.649 -32.818 14.325 1.00 41.09 444 LEU A C 1
ATOM 3409 O O . LEU A 1 444 ? 4.284 -33.678 15.122 1.00 43.35 444 LEU A O 1
ATOM 3414 N N . ALA A 1 445 ? 5.800 -32.172 14.455 1.00 41.68 445 ALA A N 1
ATOM 3415 C CA . ALA A 1 445 ? 6.678 -32.454 15.584 1.00 46.06 445 ALA A CA 1
ATOM 3416 C C . ALA A 1 445 ? 6.081 -31.885 16.881 1.00 48.25 445 ALA A C 1
ATOM 3417 O O . ALA A 1 445 ? 5.338 -30.892 16.859 1.00 43.21 445 ALA A O 1
ATOM 3419 N N . HIS A 1 446 ? 6.417 -32.518 18.002 1.00 51.94 446 HIS A N 1
ATOM 3420 C CA . HIS A 1 446 ? 5.997 -32.061 19.332 1.00 48.27 446 HIS A CA 1
ATOM 3421 C C . HIS A 1 446 ? 6.923 -30.910 19.749 1.00 50.15 446 HIS A C 1
ATOM 3422 O O . HIS A 1 446 ? 8.109 -31.126 19.963 1.00 55.85 446 HIS A O 1
ATOM 3429 N N . PRO A 1 447 ? 6.380 -29.681 19.863 1.00 50.68 447 PRO A N 1
ATOM 3430 C CA . PRO A 1 447 ? 7.158 -28.462 20.143 1.00 54.25 447 PRO A CA 1
ATOM 3431 C C . PRO A 1 447 ? 7.836 -28.479 21.514 1.00 62.81 447 PRO A C 1
ATOM 3432 O O . PRO A 1 447 ? 7.322 -29.102 22.453 1.00 54.62 447 PRO A O 1
ATOM 3436 N N . GLU A 1 448 ? 8.969 -27.787 21.631 1.00 67.53 448 GLU A N 1
ATOM 3437 C CA . GLU A 1 448 ? 9.713 -27.778 22.884 1.00 66.55 448 GLU A CA 1
ATOM 3438 C C . GLU A 1 448 ? 9.327 -26.539 23.663 1.00 65.16 448 GLU A C 1
ATOM 3439 O O . GLU A 1 448 ? 8.889 -25.543 23.079 1.00 65.75 448 GLU A O 1
ATOM 3445 N N . VAL A 1 449 ? 9.504 -26.594 24.977 1.00 61.61 449 VAL A N 1
ATOM 3446 C CA . VAL A 1 449 ? 9.164 -25.467 25.835 1.00 62.91 449 VAL A CA 1
ATOM 3447 C C . VAL A 1 449 ? 10.171 -24.344 25.613 1.00 62.09 449 VAL A C 1
ATOM 3448 O O . VAL A 1 449 ? 11.377 -24.596 25.588 1.00 64.10 449 VAL A O 1
ATOM 3452 N N . ARG B 1 5 ? -42.189 -30.438 51.191 1.00 61.52 5 ARG B N 1
ATOM 3453 C CA . ARG B 1 5 ? -41.049 -29.525 51.182 1.00 58.03 5 ARG B CA 1
ATOM 3454 C C . ARG B 1 5 ? -39.745 -30.265 50.896 1.00 55.11 5 ARG B C 1
ATOM 3455 O O . ARG B 1 5 ? -39.228 -30.952 51.783 1.00 53.07 5 ARG B O 1
ATOM 3463 N N . GLN B 1 6 ? -39.188 -30.101 49.694 1.00 48.16 6 GLN B N 1
ATOM 3464 C CA . GLN B 1 6 ? -37.953 -30.811 49.361 1.00 48.29 6 GLN B CA 1
ATOM 3465 C C . GLN B 1 6 ? -36.788 -29.844 49.242 1.00 39.89 6 GLN B C 1
ATOM 3466 O O . GLN B 1 6 ? -36.950 -28.707 48.811 1.00 42.39 6 GLN B O 1
ATOM 3472 N N . LEU B 1 7 ? -35.610 -30.316 49.640 1.00 38.20 7 LEU B N 1
ATOM 3473 C CA . LEU B 1 7 ? -34.397 -29.517 49.553 1.00 41.64 7 LEU B CA 1
ATOM 3474 C C . LEU B 1 7 ? -33.695 -29.743 48.218 1.00 39.60 7 LEU B C 1
ATOM 3475 O O . LEU B 1 7 ? -33.932 -30.746 47.549 1.00 38.70 7 LEU B O 1
ATOM 3480 N N . HIS B 1 8 ? -32.821 -28.808 47.858 1.00 38.46 8 HIS B N 1
ATOM 3481 C CA . HIS B 1 8 ? -32.027 -28.915 46.645 1.00 38.53 8 HIS B CA 1
ATOM 3482 C C . HIS B 1 8 ? -30.583 -29.251 47.007 1.00 37.74 8 HIS B C 1
ATOM 3483 O O . HIS B 1 8 ? -30.133 -28.982 48.126 1.00 36.97 8 HIS B O 1
ATOM 3490 N N . LEU B 1 9 ? -29.875 -29.874 46.074 1.00 34.34 9 LEU B N 1
ATOM 3491 C CA . LEU B 1 9 ? -28.493 -30.257 46.300 1.00 30.08 9 LEU B CA 1
ATOM 3492 C C . LEU B 1 9 ? -27.669 -29.780 45.118 1.00 35.38 9 LEU B C 1
ATOM 3493 O O . LEU B 1 9 ? -28.097 -29.895 43.941 1.00 29.24 9 LEU B O 1
ATOM 3498 N N . ALA B 1 10 ? -26.498 -29.228 45.420 1.00 29.79 10 ALA B N 1
ATOM 3499 C CA . ALA B 1 10 ? -25.604 -28.779 44.363 1.00 31.60 10 ALA B CA 1
ATOM 3500 C C . ALA B 1 10 ? -24.163 -29.231 44.640 1.00 31.41 10 ALA B C 1
ATOM 3501 O O . ALA B 1 10 ? -23.750 -29.319 45.785 1.00 29.07 10 ALA B O 1
ATOM 3503 N N . GLY B 1 11 ? -23.414 -29.533 43.581 1.00 32.38 11 GLY B N 1
ATOM 3504 C CA . GLY B 1 11 ? -21.999 -29.843 43.696 1.00 29.14 11 GLY B CA 1
ATOM 3505 C C . GLY B 1 11 ? -21.202 -28.595 43.363 1.00 30.21 11 GLY B C 1
ATOM 3506 O O . GLY B 1 11 ? -21.692 -27.693 42.684 1.00 29.18 11 GLY B O 1
ATOM 3507 N N . PHE B 1 12 ? -19.968 -28.533 43.840 1.00 32.05 12 PHE B N 1
ATOM 3508 C CA . PHE B 1 12 ? -19.168 -27.333 43.669 1.00 30.06 12 PHE B CA 1
ATOM 3509 C C . PHE B 1 12 ? -17.704 -27.654 43.846 1.00 31.46 12 PHE B C 1
ATOM 3510 O O . PHE B 1 12 ? -17.342 -28.247 44.849 1.00 32.11 12 PHE B O 1
ATOM 3518 N N . PHE B 1 13 ? -16.867 -27.287 42.877 1.00 30.96 13 PHE B N 1
ATOM 3519 C CA . PHE B 1 13 ? -15.429 -27.515 43.012 1.00 30.45 13 PHE B CA 1
ATOM 3520 C C . PHE B 1 13 ? -14.662 -26.788 41.940 1.00 31.54 13 PHE B C 1
ATOM 3521 O O . PHE B 1 13 ? -15.187 -26.506 40.870 1.00 33.34 13 PHE B O 1
ATOM 3529 N N . SER B 1 14 ? -13.395 -26.524 42.209 1.00 32.60 14 SER B N 1
ATOM 3530 C CA . SER B 1 14 ? -12.561 -25.859 41.237 1.00 32.35 14 SER B CA 1
ATOM 3531 C C . SER B 1 14 ? -12.158 -26.832 40.128 1.00 34.74 14 SER B C 1
ATOM 3532 O O . SER B 1 14 ? -11.910 -28.010 40.396 1.00 32.96 14 SER B O 1
ATOM 3535 N N . ALA B 1 15 ? -12.120 -26.346 38.887 1.00 33.66 15 ALA B N 1
ATOM 3536 C CA . ALA B 1 15 ? -11.528 -27.089 37.774 1.00 36.18 15 ALA B CA 1
ATOM 3537 C C . ALA B 1 15 ? -10.023 -26.977 37.960 1.00 36.27 15 ALA B C 1
ATOM 3538 O O . ALA B 1 15 ? -9.351 -26.222 37.256 1.00 34.19 15 ALA B O 1
ATOM 3540 N N . GLY B 1 16 ? -9.518 -27.671 38.976 1.00 35.65 16 GLY B N 1
ATOM 3541 C CA . GLY B 1 16 ? -8.132 -27.537 39.376 1.00 34.19 16 GLY B CA 1
ATOM 3542 C C . GLY B 1 16 ? -7.790 -28.300 40.646 1.00 35.57 16 GLY B C 1
ATOM 3543 O O . GLY B 1 16 ? -8.477 -29.252 41.043 1.00 31.89 16 GLY B O 1
ATOM 3544 N N . ASN B 1 17 ? -6.712 -27.888 41.297 1.00 33.07 17 ASN B N 1
ATOM 3545 C CA . ASN B 1 17 ? -6.157 -28.718 42.347 1.00 36.09 17 ASN B CA 1
ATOM 3546 C C . ASN B 1 17 ? -6.899 -28.645 43.698 1.00 36.55 17 ASN B C 1
ATOM 3547 O O . ASN B 1 17 ? -7.049 -29.663 44.360 1.00 37.63 17 ASN B O 1
ATOM 3552 N N . VAL B 1 18 ? -7.436 -27.479 44.051 1.00 35.50 18 VAL B N 1
ATOM 3553 C CA . VAL B 1 18 ? -8.020 -27.272 45.375 1.00 37.37 18 VAL B CA 1
ATOM 3554 C C . VAL B 1 18 ? -9.304 -26.446 45.355 1.00 34.74 18 VAL B C 1
ATOM 3555 O O . VAL B 1 18 ? -9.417 -25.476 44.612 1.00 33.75 18 VAL B O 1
ATOM 3559 N N . THR B 1 19 ? -10.263 -26.825 46.192 1.00 31.08 19 THR B N 1
ATOM 3560 C CA . THR B 1 19 ? -11.474 -26.041 46.374 1.00 33.24 19 THR B CA 1
ATOM 3561 C C . THR B 1 19 ? -11.448 -25.400 47.786 1.00 38.05 19 THR B C 1
ATOM 3562 O O . THR B 1 19 ? -10.918 -24.302 47.944 1.00 31.36 19 THR B O 1
ATOM 3566 N N . HIS B 1 20 ? -11.968 -26.087 48.806 1.00 35.66 20 HIS B N 1
ATOM 3567 C CA . HIS B 1 20 ? -11.931 -25.549 50.182 1.00 34.30 20 HIS B CA 1
ATOM 3568 C C . HIS B 1 20 ? -10.960 -26.294 51.086 1.00 31.89 20 HIS B C 1
ATOM 3569 O O . HIS B 1 20 ? -10.268 -25.674 51.882 1.00 35.11 20 HIS B O 1
ATOM 3576 N N . ALA B 1 21 ? -10.915 -27.618 50.966 1.00 31.79 21 ALA B N 1
ATOM 3577 C CA . ALA B 1 21 ? -9.950 -28.422 51.712 1.00 31.89 21 ALA B CA 1
ATOM 3578 C C . ALA B 1 21 ? -8.581 -28.347 51.032 1.00 33.95 21 ALA B C 1
ATOM 3579 O O . ALA B 1 21 ? -8.364 -28.940 49.968 1.00 32.40 21 ALA B O 1
ATOM 3581 N N . HIS B 1 22 ? -7.647 -27.625 51.647 1.00 34.64 22 HIS B N 1
ATOM 3582 C CA . HIS B 1 22 ? -6.393 -27.282 50.959 1.00 33.06 22 HIS B CA 1
ATOM 3583 C C . HIS B 1 22 ? -5.400 -28.423 50.963 1.00 35.72 22 HIS B C 1
ATOM 3584 O O . HIS B 1 22 ? -4.305 -28.304 50.417 1.00 40.87 22 HIS B O 1
ATOM 3591 N N . GLY B 1 23 ? -5.739 -29.507 51.640 1.00 29.22 23 GLY B N 1
ATOM 3592 C CA . GLY B 1 23 ? -4.906 -30.684 51.542 1.00 33.62 23 GLY B CA 1
ATOM 3593 C C . GLY B 1 23 ? -5.472 -31.735 50.606 1.00 35.10 23 GLY B C 1
ATOM 3594 O O . GLY B 1 23 ? -4.915 -32.836 50.491 1.00 32.60 23 GLY B O 1
ATOM 3595 N N . ALA B 1 24 ? -6.584 -31.408 49.947 1.00 34.09 24 ALA B N 1
ATOM 3596 C CA . ALA B 1 24 ? -7.301 -32.397 49.138 1.00 33.98 24 ALA B CA 1
ATOM 3597 C C . ALA B 1 24 ? -6.433 -33.095 48.086 1.00 33.75 24 ALA B C 1
ATOM 3598 O O . ALA B 1 24 ? -6.575 -34.297 47.888 1.00 35.99 24 ALA B O 1
ATOM 3600 N N . TRP B 1 25 ? -5.548 -32.371 47.400 1.00 33.99 25 TRP B N 1
ATOM 3601 C CA . TRP B 1 25 ? -4.783 -33.012 46.318 1.00 36.43 25 TRP B CA 1
ATOM 3602 C C . TRP B 1 25 ? -3.807 -34.047 46.862 1.00 34.54 25 TRP B C 1
ATOM 3603 O O . TRP B 1 25 ? -3.285 -34.876 46.112 1.00 32.80 25 TRP B O 1
ATOM 3614 N N . ARG B 1 26 ? -3.573 -34.002 48.175 1.00 35.72 26 ARG B N 1
ATOM 3615 C CA . ARG B 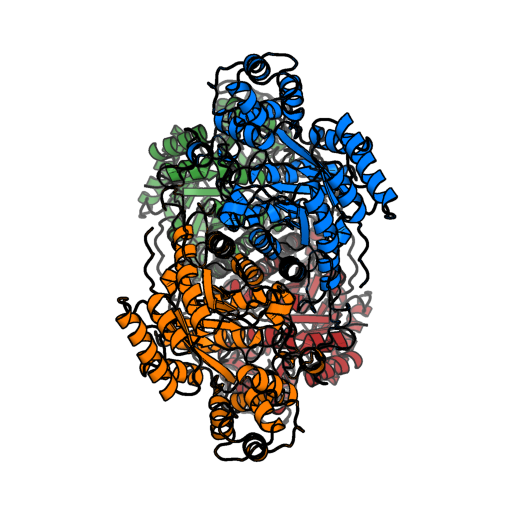1 26 ? -2.638 -34.914 48.819 1.00 32.84 26 ARG B CA 1
ATOM 3616 C C . ARG B 1 26 ? -3.358 -36.140 49.359 1.00 33.49 26 ARG B C 1
ATOM 3617 O O . ARG B 1 26 ? -2.722 -37.128 49.747 1.00 32.78 26 ARG B O 1
ATOM 3625 N N . HIS B 1 27 ? -4.682 -36.072 49.400 1.00 30.42 27 HIS B N 1
ATOM 3626 C CA . HIS B 1 27 ? -5.478 -37.184 49.905 1.00 33.37 27 HIS B CA 1
ATOM 3627 C C . HIS B 1 27 ? -5.147 -38.483 49.143 1.00 31.34 27 HIS B C 1
ATOM 3628 O O . HIS B 1 27 ? -5.021 -38.472 47.920 1.00 37.92 27 HIS B O 1
ATOM 3635 N N . VAL B 1 28 ? -4.974 -39.583 49.869 1.00 30.15 28 VAL B N 1
ATOM 3636 C CA . VAL B 1 28 ? -4.620 -40.873 49.280 1.00 33.23 28 VAL B CA 1
ATOM 3637 C C . VAL B 1 28 ? -5.619 -41.277 48.188 1.00 32.89 28 VAL B C 1
ATOM 3638 O O . VAL B 1 28 ? -5.279 -42.006 47.268 1.00 29.76 28 VAL B O 1
ATOM 3642 N N . GLY B 1 29 ? -6.856 -40.796 48.310 1.00 31.36 29 GLY B N 1
ATOM 3643 C CA . GLY B 1 29 ? -7.914 -41.112 47.366 1.00 30.42 29 GLY B CA 1
ATOM 3644 C C . GLY B 1 29 ? -8.048 -40.122 46.214 1.00 32.82 29 GLY B C 1
ATOM 3645 O O . GLY B 1 29 ? -8.808 -40.367 45.274 1.00 31.51 29 GLY B O 1
ATOM 3646 N N . ALA B 1 30 ? -7.357 -38.986 46.301 1.00 29.11 30 ALA B N 1
ATOM 3647 C CA . ALA B 1 30 ? -7.383 -38.004 45.217 1.00 34.59 30 ALA B CA 1
ATOM 3648 C C . ALA B 1 30 ? -6.760 -38.555 43.935 1.00 32.82 30 ALA B C 1
ATOM 3649 O O . ALA B 1 30 ? -5.626 -39.030 43.956 1.00 34.71 30 ALA B O 1
ATOM 3651 N N . THR B 1 31 ? -7.488 -38.515 42.822 1.00 30.09 31 THR B N 1
ATOM 3652 C CA . THR B 1 31 ? -6.874 -38.917 41.548 1.00 30.43 31 THR B CA 1
ATOM 3653 C C . THR B 1 31 ? -6.100 -37.757 40.912 1.00 33.11 31 THR B C 1
ATOM 3654 O O . THR B 1 31 ? -5.219 -37.966 40.089 1.00 34.35 31 THR B O 1
ATOM 3658 N N . ASN B 1 32 ? -6.443 -36.531 41.285 1.00 35.71 32 ASN B N 1
ATOM 3659 C CA . ASN B 1 32 ? -5.854 -35.356 40.659 1.00 33.77 32 ASN B CA 1
ATOM 3660 C C . ASN B 1 32 ? -5.991 -35.404 39.132 1.00 35.88 32 ASN B C 1
ATOM 3661 O O . ASN B 1 32 ? -5.097 -34.992 38.375 1.00 34.42 32 ASN B O 1
ATOM 3666 N N . GLY B 1 33 ? -7.147 -35.888 38.686 1.00 36.90 33 GLY B N 1
ATOM 3667 C CA . GLY B 1 33 ? -7.427 -35.969 37.266 1.00 31.39 33 GLY B CA 1
ATOM 3668 C C . GLY B 1 33 ? -7.958 -34.672 36.692 1.00 34.24 33 GLY B C 1
ATOM 3669 O O . GLY B 1 33 ? -8.505 -34.669 35.571 1.00 37.70 33 GLY B O 1
ATOM 3670 N N . PHE B 1 34 ? -7.749 -33.564 37.410 1.00 29.61 34 PHE B N 1
ATOM 3671 C CA . PHE B 1 34 ? -8.337 -32.272 37.021 1.00 33.26 34 PHE B CA 1
ATOM 3672 C C . PHE B 1 34 ? -7.817 -31.665 35.700 1.00 34.52 34 PHE B C 1
ATOM 3673 O O . PHE B 1 34 ? -8.297 -30.609 35.285 1.00 34.78 34 PHE B O 1
ATOM 3681 N N . LEU B 1 35 ? -6.869 -32.324 35.034 1.00 31.41 35 LEU B N 1
ATOM 3682 C CA . LEU B 1 35 ? -6.456 -31.888 33.700 1.00 33.98 35 LEU B CA 1
ATOM 3683 C C . LEU B 1 35 ? -7.161 -32.710 32.601 1.00 36.53 35 LEU B C 1
ATOM 3684 O O . LEU B 1 35 ? -7.078 -32.361 31.418 1.00 38.93 35 LEU B O 1
ATOM 3689 N N . THR B 1 36 ? -7.876 -33.767 32.996 1.00 32.01 36 THR B N 1
ATOM 3690 C CA . THR B 1 36 ? -8.464 -34.720 32.036 1.00 34.21 36 THR B CA 1
ATOM 3691 C C . THR B 1 36 ? -9.989 -34.603 31.910 1.00 35.06 36 THR B C 1
ATOM 3692 O O . THR B 1 36 ? -10.675 -34.227 32.866 1.00 36.71 36 THR B O 1
ATOM 3696 N N . GLY B 1 37 ? -10.519 -34.944 30.735 1.00 32.49 37 GLY B N 1
ATOM 3697 C CA . GLY B 1 37 ? -11.952 -34.954 30.521 1.00 29.18 37 GLY B CA 1
ATOM 3698 C C . GLY B 1 37 ? -12.672 -35.945 31.424 1.00 35.16 37 GLY B C 1
ATOM 3699 O O . GLY B 1 37 ? -13.742 -35.647 31.982 1.00 35.08 37 GLY B O 1
ATOM 3700 N N . GLU B 1 38 ? -12.063 -37.113 31.596 1.00 35.35 38 GLU B N 1
ATOM 3701 C CA . GLU B 1 38 ? -12.682 -38.230 32.306 1.00 37.75 38 GLU B CA 1
ATOM 3702 C C . GLU B 1 38 ? -13.089 -37.895 33.724 1.00 34.11 38 GLU B C 1
ATOM 3703 O O . GLU B 1 38 ? -14.173 -38.263 34.171 1.00 32.17 38 GLU B O 1
ATOM 3709 N N . PHE B 1 39 ? -12.184 -37.216 34.420 1.00 33.71 39 PHE B N 1
ATOM 3710 C CA . PHE B 1 39 ? -12.376 -36.745 35.779 1.00 32.21 39 PHE B CA 1
ATOM 3711 C C . PHE B 1 39 ? -13.689 -35.983 35.911 1.00 33.47 39 PHE B C 1
ATOM 3712 O O . PHE B 1 39 ? -14.528 -36.326 36.749 1.00 28.48 39 PHE B O 1
ATOM 3720 N N . TYR B 1 40 ? -13.888 -34.986 35.053 1.00 29.37 40 TYR B N 1
ATOM 3721 C CA . TYR B 1 40 ? -15.094 -34.159 35.122 1.00 32.04 40 TYR B CA 1
ATOM 3722 C C . TYR B 1 40 ? -16.339 -34.923 34.677 1.00 34.25 40 TYR B C 1
ATOM 3723 O O . TYR B 1 40 ? -17.427 -34.698 35.202 1.00 33.89 40 TYR B O 1
ATOM 3732 N N . LYS B 1 41 ? -16.178 -35.808 33.695 1.00 31.98 41 LYS B N 1
ATOM 3733 C CA . LYS B 1 41 ? -17.279 -36.647 33.237 1.00 34.01 41 LYS B CA 1
ATOM 3734 C C . LYS B 1 41 ? -17.735 -37.612 34.324 1.00 31.97 41 LYS B C 1
ATOM 3735 O O . LYS B 1 41 ? -18.932 -37.767 34.539 1.00 30.71 41 LYS B O 1
ATOM 3741 N N . GLN B 1 42 ? -16.789 -38.239 35.026 1.00 30.29 42 GLN B N 1
ATOM 3742 C CA . GLN B 1 42 ? -17.139 -39.130 36.128 1.00 32.89 42 GLN B CA 1
ATOM 3743 C C . GLN B 1 42 ? -17.940 -38.391 37.210 1.00 35.31 42 GLN B C 1
ATOM 3744 O O . GLN B 1 42 ? -18.997 -38.848 37.644 1.00 35.09 42 GLN B O 1
ATOM 3750 N N . ILE B 1 43 ? -17.447 -37.224 37.605 1.00 28.17 43 ILE B N 1
ATOM 3751 C CA . ILE B 1 43 ? -18.073 -36.454 38.651 1.00 28.85 43 ILE B CA 1
ATOM 3752 C C . ILE B 1 43 ? -19.458 -35.967 38.246 1.00 33.11 43 ILE B C 1
ATOM 3753 O O . ILE B 1 43 ? -20.421 -36.122 38.997 1.00 30.48 43 ILE B O 1
ATOM 3758 N N . ALA B 1 44 ? -19.575 -35.422 37.038 1.00 29.20 44 ALA B N 1
ATOM 3759 C CA . ALA B 1 44 ? -20.873 -34.962 36.563 1.00 28.56 44 ALA B CA 1
ATOM 3760 C C . ALA B 1 44 ? -21.866 -36.127 36.486 1.00 32.57 44 ALA B C 1
ATOM 3761 O O . ALA B 1 44 ? -23.029 -35.966 36.865 1.00 31.12 44 ALA B O 1
ATOM 3763 N N . ARG B 1 45 ? -21.416 -37.299 36.027 1.00 27.35 45 ARG B N 1
ATOM 3764 C CA . ARG B 1 45 ? -22.331 -38.433 35.928 1.00 31.30 45 ARG B CA 1
ATOM 3765 C C . ARG B 1 45 ? -22.748 -38.918 37.301 1.00 32.94 45 ARG B C 1
ATOM 3766 O O . ARG B 1 45 ? -23.886 -39.329 37.518 1.00 34.55 45 ARG B O 1
ATOM 3774 N N . THR B 1 46 ? -21.808 -38.893 38.228 1.00 32.89 46 THR B N 1
ATOM 3775 C CA . THR B 1 46 ? -22.096 -39.303 39.601 1.00 33.11 46 THR B CA 1
ATOM 3776 C C . THR B 1 46 ? -23.141 -38.375 40.248 1.00 31.83 46 THR B C 1
ATOM 3777 O O . THR B 1 46 ? -24.091 -38.849 40.874 1.00 30.52 46 THR B O 1
ATOM 3781 N N . LEU B 1 47 ? -22.994 -37.060 40.084 1.00 26.94 47 LEU B N 1
ATOM 3782 C CA . LEU B 1 47 ? -23.970 -36.169 40.705 1.00 29.98 47 LEU B CA 1
ATOM 3783 C C . LEU B 1 47 ? -25.348 -36.299 40.054 1.00 34.73 47 LEU B C 1
ATOM 3784 O O . LEU B 1 47 ? -26.372 -36.132 40.749 1.00 32.82 47 LEU B O 1
ATOM 3789 N N . GLU B 1 48 ? -25.382 -36.604 38.746 1.00 30.98 48 GLU B N 1
ATOM 3790 C CA . GLU B 1 48 ? -26.649 -36.855 38.053 1.00 31.32 48 GLU B CA 1
ATOM 3791 C C . GLU B 1 48 ? -27.262 -38.187 38.531 1.00 29.84 48 GLU B C 1
ATOM 3792 O O . GLU B 1 48 ? -28.477 -38.305 38.683 1.00 29.57 48 GLU B O 1
ATOM 3798 N N . ARG B 1 49 ? -26.431 -39.200 38.742 1.00 25.88 49 ARG B N 1
ATOM 3799 C CA . ARG B 1 49 ? -26.934 -40.437 39.305 1.00 31.80 49 ARG B CA 1
ATOM 3800 C C . ARG B 1 49 ? -27.574 -40.142 40.681 1.00 37.43 49 ARG B C 1
ATOM 3801 O O . ARG B 1 49 ? -28.569 -40.759 41.049 1.00 36.19 49 ARG B O 1
ATOM 3809 N N . GLY B 1 50 ? -27.013 -39.187 41.427 1.00 30.32 50 GLY B N 1
ATOM 3810 C CA . GLY B 1 50 ? -27.572 -38.809 42.722 1.00 33.68 50 GLY B CA 1
ATOM 3811 C C . GLY B 1 50 ? -28.664 -37.744 42.654 1.00 36.01 50 GLY B C 1
ATOM 3812 O O . GLY B 1 50 ? -29.086 -37.210 43.688 1.00 35.22 50 GLY B O 1
ATOM 3813 N N . LYS B 1 51 ? -29.086 -37.415 41.430 1.00 33.69 51 LYS B N 1
ATOM 3814 C CA . LYS B 1 51 ? -30.223 -36.520 41.160 1.00 30.47 51 LYS B CA 1
ATOM 3815 C C . LYS B 1 51 ? -30.009 -35.097 41.611 1.00 30.56 51 LYS B C 1
ATOM 3816 O O . LYS B 1 51 ? -30.975 -34.376 41.878 1.00 33.31 51 LYS B O 1
ATOM 3822 N N . PHE B 1 52 ? -28.752 -34.681 41.693 1.00 28.55 52 PHE B N 1
ATOM 3823 C CA . PHE B 1 52 ? -28.439 -33.304 42.071 1.00 29.45 52 PHE B CA 1
ATOM 3824 C C . PHE B 1 52 ? -29.103 -32.297 41.124 1.00 34.44 52 PHE B C 1
ATOM 3825 O O . PHE B 1 52 ? -29.283 -32.568 39.917 1.00 31.65 52 PHE B O 1
ATOM 3833 N N . ASP B 1 53 ? -29.512 -31.162 41.688 1.00 30.74 53 ASP B N 1
ATOM 3834 C CA . ASP B 1 53 ? -30.042 -30.051 40.906 1.00 34.68 53 ASP B CA 1
ATOM 3835 C C . ASP B 1 53 ? -28.975 -29.546 39.962 1.00 36.95 53 ASP B C 1
ATOM 3836 O O . ASP B 1 53 ? -29.229 -29.288 38.777 1.00 33.95 53 ASP B O 1
ATOM 3841 N N . LEU B 1 54 ? -27.773 -29.376 40.506 1.00 34.80 54 LEU B N 1
ATOM 3842 C CA . LEU B 1 54 ? -26.733 -28.723 39.748 1.00 33.13 54 LEU B CA 1
ATOM 3843 C C . LEU B 1 54 ? -25.319 -28.921 40.267 1.00 33.65 54 LEU B C 1
ATOM 3844 O O . LEU B 1 54 ? -25.088 -29.362 41.397 1.00 34.69 54 LEU B O 1
ATOM 3849 N N . LEU B 1 55 ? -24.386 -28.550 39.404 1.00 30.62 55 LEU B N 1
ATOM 3850 C CA . LEU B 1 55 ? -22.959 -28.539 39.656 1.00 29.46 55 LEU B CA 1
ATOM 3851 C C . LEU B 1 55 ? -22.449 -27.210 39.099 1.00 31.07 55 LEU B C 1
ATOM 3852 O O . LEU B 1 55 ? -22.783 -26.849 37.962 1.00 30.20 55 LEU B O 1
ATOM 3857 N N . PHE B 1 56 ? -21.664 -26.462 39.866 1.00 30.43 56 PHE B N 1
ATOM 3858 C CA . PHE B 1 56 ? -21.083 -25.254 39.287 1.00 31.92 56 PHE B CA 1
ATOM 3859 C C . PHE B 1 56 ? -19.636 -25.048 39.712 1.00 30.68 56 PHE B C 1
ATOM 3860 O O . PHE B 1 56 ? -19.154 -25.696 40.622 1.00 33.61 56 PHE B O 1
ATOM 3868 N N . LEU B 1 57 ? -18.940 -24.182 38.992 1.00 30.54 57 LEU B N 1
ATOM 3869 C CA . LEU B 1 57 ? -17.505 -24.034 39.144 1.00 32.37 57 LEU B CA 1
ATOM 3870 C C . LEU B 1 57 ? -17.177 -22.611 39.507 1.00 36.64 57 LEU B C 1
ATOM 3871 O O . LEU B 1 57 ? -17.773 -21.673 38.953 1.00 34.25 57 LEU B O 1
ATOM 3876 N N . PRO B 1 58 ? -16.233 -22.438 40.446 1.00 36.25 58 PRO B N 1
ATOM 3877 C CA . PRO B 1 58 ? -15.758 -21.088 40.762 1.00 36.60 58 PRO B CA 1
ATOM 3878 C C . PRO B 1 58 ? -14.767 -20.685 39.696 1.00 40.07 58 PRO B C 1
ATOM 3879 O O . PRO B 1 58 ? -14.465 -21.531 38.846 1.00 38.27 58 PRO B O 1
ATOM 3883 N N . ASP B 1 59 ? -14.253 -19.461 39.728 1.00 39.63 59 ASP B N 1
ATOM 3884 C CA . ASP B 1 59 ? -13.162 -19.118 38.823 1.00 40.56 59 ASP B CA 1
ATOM 3885 C C . ASP B 1 59 ? -12.374 -17.909 39.312 1.00 46.65 59 ASP B C 1
ATOM 3886 O O . ASP B 1 59 ? -12.920 -16.970 39.887 1.00 41.97 59 ASP B O 1
ATOM 3891 N N . GLY B 1 60 ? -11.070 -17.979 39.083 1.00 50.25 60 GLY B N 1
ATOM 3892 C CA . GLY B 1 60 ? -10.168 -16.862 39.238 1.00 55.01 60 GLY B CA 1
ATOM 3893 C C . GLY B 1 60 ? -9.251 -16.934 38.025 1.00 68.29 60 GLY B C 1
ATOM 3894 O O . GLY B 1 60 ? -8.812 -18.023 37.630 1.00 66.27 60 GLY B O 1
ATOM 3895 N N . LEU B 1 61 ? -8.909 -15.794 37.474 1.00 73.43 61 LEU B N 1
ATOM 3896 C CA . LEU B 1 61 ? -8.076 -15.766 36.302 1.00 74.43 61 LEU B CA 1
ATOM 3897 C C . LEU B 1 61 ? -6.566 -15.699 36.523 1.00 78.14 61 LEU B C 1
ATOM 3898 O O . LEU B 1 61 ? -5.835 -15.608 35.576 1.00 75.87 61 LEU B O 1
ATOM 3903 N N . ALA B 1 62 ? -6.103 -15.704 37.760 1.00 73.18 62 ALA B N 1
ATOM 3904 C CA . ALA B 1 62 ? -4.672 -15.653 38.000 1.00 74.91 62 ALA B CA 1
ATOM 3905 C C . ALA B 1 62 ? -4.229 -16.651 39.028 1.00 78.95 62 ALA B C 1
ATOM 3906 O O . ALA B 1 62 ? -4.944 -16.902 39.988 1.00 78.09 62 ALA B O 1
ATOM 3908 N N . ILE B 1 63 ? -3.031 -17.207 38.876 1.00 75.55 63 ILE B N 1
ATOM 3909 C CA . ILE B 1 63 ? -2.535 -18.116 39.897 1.00 76.64 63 ILE B CA 1
ATOM 3910 C C . ILE B 1 63 ? -2.382 -17.140 41.043 1.00 81.52 63 ILE B C 1
ATOM 3911 O O . ILE B 1 63 ? -2.220 -15.955 40.782 1.00 81.89 63 ILE B O 1
ATOM 3916 N N . GLU B 1 64 ? -2.425 -17.531 42.308 1.00 78.20 64 GLU B N 1
ATOM 3917 C CA . GLU B 1 64 ? -2.244 -16.396 43.167 1.00 82.43 64 GLU B CA 1
ATOM 3918 C C . GLU B 1 64 ? -0.807 -16.353 43.654 1.00 88.20 64 GLU B C 1
ATOM 3919 O O . GLU B 1 64 ? -0.301 -17.245 44.314 1.00 81.71 64 GLU B O 1
ATOM 3925 N N . ASP B 1 65 ? -0.182 -15.255 43.248 1.00 91.42 65 ASP B N 1
ATOM 3926 C CA . ASP B 1 65 ? 1.143 -14.792 43.594 1.00 92.67 65 ASP B CA 1
ATOM 3927 C C . ASP B 1 65 ? 0.921 -13.759 44.657 1.00 94.76 65 ASP B C 1
ATOM 3928 O O . ASP B 1 65 ? 1.851 -13.122 45.152 1.00 90.49 65 ASP B O 1
ATOM 3933 N N . SER B 1 66 ? -0.347 -13.618 45.005 1.00 92.29 66 SER B N 1
ATOM 3934 C CA . SER B 1 66 ? -0.823 -12.538 45.814 1.00 90.23 66 SER B CA 1
ATOM 3935 C C . SER B 1 66 ? -0.176 -12.564 47.176 1.00 90.35 66 SER B C 1
ATOM 3936 O O . SER B 1 66 ? 0.141 -11.508 47.690 1.00 90.96 66 SER B O 1
ATOM 3939 N N . TYR B 1 67 ? 0.011 -13.733 47.784 1.00 92.23 67 TYR B N 1
ATOM 3940 C CA . TYR B 1 67 ? 0.745 -13.747 49.048 1.00 81.97 67 TYR B CA 1
ATOM 3941 C C . TYR B 1 67 ? 2.057 -14.543 49.066 1.00 80.50 67 TYR B C 1
ATOM 3942 O O . TYR B 1 67 ? 2.104 -15.737 48.831 1.00 80.20 67 TYR B O 1
ATOM 3951 N N . GLY B 1 68 ? 3.088 -13.832 49.482 1.00 81.61 68 GLY B N 1
ATOM 3952 C CA . GLY B 1 68 ? 2.836 -12.423 49.512 1.00 79.31 68 GLY B CA 1
ATOM 3953 C C . GLY B 1 68 ? 3.712 -12.285 48.306 1.00 91.35 68 GLY B C 1
ATOM 3954 O O . GLY B 1 68 ? 4.904 -12.545 48.388 1.00 94.43 68 GLY B O 1
ATOM 3955 N N . ASP B 1 69 ? 3.138 -11.846 47.198 1.00 90.75 69 ASP B N 1
ATOM 3956 C CA . ASP B 1 69 ? 3.895 -11.651 45.979 1.00 90.08 69 ASP B CA 1
ATOM 3957 C C . ASP B 1 69 ? 4.690 -12.877 45.463 1.00 88.81 69 ASP B C 1
ATOM 3958 O O . ASP B 1 69 ? 5.807 -12.727 45.002 1.00 91.01 69 ASP B O 1
ATOM 3963 N N . ASN B 1 70 ? 4.145 -14.083 45.534 1.00 88.27 70 ASN B N 1
ATOM 3964 C CA . ASN B 1 70 ? 4.901 -15.241 45.029 1.00 87.64 70 ASN B CA 1
ATOM 3965 C C . ASN B 1 70 ? 4.102 -16.501 44.634 1.00 82.95 70 ASN B C 1
ATOM 3966 O O . ASN B 1 70 ? 3.035 -16.749 45.161 1.00 81.80 70 ASN B O 1
ATOM 3971 N N . LEU B 1 71 ? 4.658 -17.303 43.731 1.00 80.99 71 LEU B N 1
ATOM 3972 C CA . LEU B 1 71 ? 4.030 -18.541 43.268 1.00 75.16 71 LEU B CA 1
ATOM 3973 C C . LEU B 1 71 ? 4.654 -19.709 44.014 1.00 71.93 71 LEU B C 1
ATOM 3974 O O . LEU B 1 71 ? 4.134 -20.826 44.009 1.00 72.23 71 LEU B O 1
ATOM 3979 N N . GLU B 1 72 ? 5.791 -19.433 44.649 1.00 71.73 72 GLU B N 1
ATOM 3980 C CA . GLU B 1 72 ? 6.645 -20.487 45.177 1.00 68.86 72 GLU B CA 1
ATOM 3981 C C . GLU B 1 72 ? 5.816 -21.256 46.207 1.00 63.62 72 GLU B C 1
ATOM 3982 O O . GLU B 1 72 ? 5.981 -22.464 46.374 1.00 65.20 72 GLU B O 1
ATOM 3988 N N . THR B 1 73 ? 4.855 -20.569 46.819 1.00 63.45 73 THR B N 1
ATOM 3989 C CA . THR B 1 73 ? 3.936 -21.215 47.736 1.00 60.59 73 THR B CA 1
ATOM 3990 C C . THR B 1 73 ? 2.828 -21.880 46.947 1.00 53.08 73 THR B C 1
ATOM 3991 O O . THR B 1 73 ? 2.658 -23.088 47.015 1.00 49.60 73 THR B O 1
ATOM 3995 N N . GLY B 1 74 ? 2.102 -21.080 46.175 1.00 54.17 74 GLY B N 1
ATOM 3996 C CA . GLY B 1 74 ? 0.999 -21.571 45.370 1.00 51.91 74 GLY B CA 1
ATOM 3997 C C . GLY B 1 74 ? 1.325 -22.767 44.482 1.00 54.51 74 GLY B C 1
ATOM 3998 O O . GLY B 1 74 ? 0.647 -23.803 44.539 1.00 47.02 74 GLY B O 1
ATOM 3999 N N . VAL B 1 75 ? 2.374 -22.631 43.675 1.00 52.83 75 VAL B N 1
ATOM 4000 C CA . VAL B 1 75 ? 2.760 -23.665 42.715 1.00 52.75 75 VAL B CA 1
ATOM 4001 C C . VAL B 1 75 ? 3.460 -24.820 43.416 1.00 49.69 75 VAL B C 1
ATOM 4002 O O . VAL B 1 75 ? 3.195 -25.999 43.136 1.00 45.14 75 VAL B O 1
ATOM 4006 N N . GLY B 1 76 ? 4.361 -24.480 44.329 1.00 50.57 76 GLY B N 1
ATOM 4007 C CA . GLY B 1 76 ? 5.146 -25.489 45.012 1.00 47.92 76 GLY B CA 1
ATOM 4008 C C . GLY B 1 76 ? 4.319 -26.400 45.899 1.00 41.68 76 GLY B C 1
ATOM 4009 O O . GLY B 1 76 ? 4.578 -27.598 45.996 1.00 40.85 76 GLY B O 1
ATOM 4010 N N . LEU B 1 77 ? 3.311 -25.831 46.547 1.00 41.02 77 LEU B N 1
ATOM 4011 C CA . LEU B 1 77 ? 2.563 -26.580 47.553 1.00 47.08 77 LEU B CA 1
ATOM 4012 C C . LEU B 1 77 ? 1.114 -26.882 47.173 1.00 44.70 77 LEU B C 1
ATOM 4013 O O . LEU B 1 77 ? 0.418 -27.622 47.875 1.00 45.67 77 LEU B O 1
ATOM 4018 N N . GLY B 1 78 ? 0.672 -26.332 46.053 1.00 40.22 78 GLY B N 1
ATOM 4019 C CA . GLY B 1 78 ? -0.671 -26.589 45.574 1.00 41.84 78 GLY B CA 1
ATOM 4020 C C . GLY B 1 78 ? -1.733 -25.701 46.190 1.00 40.97 78 GLY B C 1
ATOM 4021 O O . GLY B 1 78 ? -2.746 -26.192 46.679 1.00 43.67 78 GLY B O 1
ATOM 4022 N N . GLY B 1 79 ? -1.499 -24.392 46.176 1.00 39.95 79 GLY B N 1
ATOM 4023 C CA . GLY B 1 79 ? -2.468 -23.462 46.711 1.00 39.25 79 GLY B CA 1
ATOM 4024 C C . GLY B 1 79 ? -3.576 -23.177 45.717 1.00 52.34 79 GLY B C 1
ATOM 4025 O O . GLY B 1 79 ? -3.615 -23.741 44.612 1.00 48.67 79 GLY B O 1
ATOM 4026 N N . GLN B 1 80 ? -4.448 -22.252 46.094 1.00 50.75 80 GLN B N 1
ATOM 4027 C CA . GLN B 1 80 ? -5.584 -21.848 45.276 1.00 57.00 80 GLN B CA 1
ATOM 4028 C C . GLN B 1 80 ? -5.192 -21.367 43.887 1.00 57.66 80 GLN B C 1
ATOM 4029 O O . GLN B 1 80 ? -4.330 -20.495 43.748 1.00 60.57 80 GLN B O 1
ATOM 4035 N N . GLY B 1 81 ? -5.838 -21.932 42.867 1.00 52.08 81 GLY B N 1
ATOM 4036 C CA . GLY B 1 81 ? -5.651 -21.488 41.497 1.00 46.99 81 GLY B CA 1
ATOM 4037 C C . GLY B 1 81 ? -4.286 -21.803 40.908 1.00 49.15 81 GLY B C 1
ATOM 4038 O O . GLY B 1 81 ? -3.906 -21.241 39.881 1.00 50.65 81 GLY B O 1
ATOM 4039 N N . ALA B 1 82 ? -3.553 -22.710 41.544 1.00 43.92 82 ALA B N 1
ATOM 4040 C CA . ALA B 1 82 ? -2.275 -23.170 41.014 1.00 47.22 82 ALA B CA 1
ATOM 4041 C C . ALA B 1 82 ? -2.504 -23.816 39.645 1.00 47.14 82 ALA B C 1
ATOM 4042 O O . ALA B 1 82 ? -1.742 -23.592 38.707 1.00 42.78 82 ALA B O 1
ATOM 4044 N N . VAL B 1 83 ? -3.555 -24.627 39.555 1.00 41.10 83 VAL B N 1
ATOM 4045 C CA . VAL B 1 83 ? -4.098 -25.074 38.276 1.00 36.36 83 VAL B CA 1
ATOM 4046 C C . VAL B 1 83 ? -5.565 -24.602 38.225 1.00 40.56 83 VAL B C 1
ATOM 4047 O O . VAL B 1 83 ? -6.313 -24.812 39.186 1.00 39.58 83 VAL B O 1
ATOM 4051 N N . ALA B 1 84 ? -5.968 -23.954 37.129 1.00 33.42 84 ALA B N 1
ATOM 4052 C CA . ALA B 1 84 ? -7.337 -23.454 36.989 1.00 33.07 84 ALA B CA 1
ATOM 4053 C C . ALA B 1 84 ? -7.806 -23.435 35.525 1.00 38.61 84 ALA B C 1
ATOM 4054 O O . ALA B 1 84 ? -7.528 -22.487 34.776 1.00 37.07 84 ALA B O 1
ATOM 4056 N N . LEU B 1 85 ? -8.540 -24.469 35.129 1.00 36.33 85 LEU B N 1
ATOM 4057 C CA . LEU B 1 85 ? -9.076 -24.563 33.770 1.00 35.75 85 LEU B CA 1
ATOM 4058 C C . LEU B 1 85 ? -10.201 -23.557 33.543 1.00 37.32 85 LEU B C 1
ATOM 4059 O O . LEU B 1 85 ? -10.926 -23.186 34.470 1.00 37.73 85 LEU B O 1
ATOM 4064 N N . GLU B 1 86 ? -10.341 -23.099 32.307 1.00 37.18 86 GLU B N 1
ATOM 4065 C CA . GLU B 1 86 ? -11.428 -22.185 31.988 1.00 37.91 86 GLU B CA 1
ATOM 4066 C C . GLU B 1 86 ? -12.734 -22.929 32.236 1.00 32.48 86 GLU B C 1
ATOM 4067 O O . GLU B 1 86 ? -12.934 -24.021 31.705 1.00 33.79 86 GLU B O 1
ATOM 4073 N N . PRO B 1 87 ? -13.603 -22.377 33.085 1.00 34.19 87 PRO B N 1
ATOM 4074 C CA . PRO B 1 87 ? -14.753 -23.158 33.568 1.00 35.18 87 PRO B CA 1
ATOM 4075 C C . PRO B 1 87 ? -15.850 -23.453 32.532 1.00 29.32 87 PRO B C 1
ATOM 4076 O O . PRO B 1 87 ? -16.494 -24.480 32.644 1.00 33.57 87 PRO B O 1
ATOM 4080 N N . THR B 1 88 ? -16.120 -22.566 31.586 1.00 35.14 88 THR B N 1
ATOM 4081 C CA . THR B 1 88 ? -17.196 -22.846 30.624 1.00 33.32 88 THR B CA 1
ATOM 4082 C C . THR B 1 88 ? -16.881 -24.032 29.696 1.00 31.19 88 THR B C 1
ATOM 4083 O O . THR B 1 88 ? -17.791 -24.778 29.313 1.00 29.74 88 THR B O 1
ATOM 4087 N N . SER B 1 89 ? -15.616 -24.190 29.304 1.00 29.85 89 SER B N 1
ATOM 4088 C CA . SER B 1 89 ? -15.195 -25.377 28.526 1.00 32.13 89 SER B CA 1
ATOM 4089 C C . SER B 1 89 ? -15.476 -26.670 29.306 1.00 33.86 89 SER B C 1
ATOM 4090 O O . SER B 1 89 ? -15.928 -27.690 28.753 1.00 30.36 89 SER B O 1
ATOM 4093 N N . VAL B 1 90 ? -15.164 -26.619 30.600 1.00 28.59 90 VAL B N 1
ATOM 4094 C CA . VAL B 1 90 ? -15.304 -27.772 31.481 1.00 31.97 90 VAL B CA 1
ATOM 4095 C C . VAL B 1 90 ? -16.765 -28.176 31.592 1.00 29.07 90 VAL B C 1
ATOM 4096 O O . VAL B 1 90 ? -17.084 -29.363 31.515 1.00 29.17 90 VAL B O 1
ATOM 4100 N N . ILE B 1 91 ? -17.668 -27.219 31.776 1.00 26.44 91 ILE B N 1
ATOM 4101 C CA . ILE B 1 91 ? -19.069 -27.636 31.902 1.00 30.19 91 ILE B CA 1
ATOM 4102 C C . ILE B 1 91 ? -19.700 -28.044 30.560 1.00 33.46 91 ILE B C 1
ATOM 4103 O O . ILE B 1 91 ? -20.655 -28.837 30.545 1.00 32.55 91 ILE B O 1
ATOM 4108 N N . ALA B 1 92 ? -19.189 -27.519 29.443 1.00 27.62 92 ALA B N 1
ATOM 4109 C CA . ALA B 1 92 ? -19.610 -28.036 28.149 1.00 30.57 92 ALA B CA 1
ATOM 4110 C C . ALA B 1 92 ? -19.212 -29.513 28.078 1.00 29.08 92 ALA B C 1
ATOM 4111 O O . ALA B 1 92 ? -19.973 -30.354 27.609 1.00 27.12 92 ALA B O 1
ATOM 4113 N N . THR B 1 93 ? -18.011 -29.824 28.551 1.00 30.49 93 THR B N 1
ATOM 4114 C CA . THR B 1 93 ? -17.561 -31.210 28.596 1.00 30.89 93 THR B CA 1
ATOM 4115 C C . THR B 1 93 ? -18.533 -32.056 29.412 1.00 30.84 93 THR B C 1
ATOM 4116 O O . THR B 1 93 ? -18.910 -33.153 28.999 1.00 30.96 93 THR B O 1
ATOM 4120 N N . MET B 1 94 ? -18.952 -31.531 30.560 1.00 27.66 94 MET B N 1
ATOM 4121 C CA . MET B 1 94 ? -19.863 -32.265 31.446 1.00 31.96 94 MET B CA 1
ATOM 4122 C C . MET B 1 94 ? -21.267 -32.361 30.863 1.00 27.58 94 MET B C 1
ATOM 4123 O O . MET B 1 94 ? -21.983 -33.346 31.080 1.00 28.62 94 MET B O 1
ATOM 4128 N N . ALA B 1 95 ? -21.673 -31.311 30.160 1.00 27.43 95 ALA B N 1
ATOM 4129 C CA . ALA B 1 95 ? -23.012 -31.250 29.582 1.00 30.54 95 ALA B CA 1
ATOM 4130 C C . ALA B 1 95 ? -23.180 -32.302 28.526 1.00 30.36 95 ALA B C 1
ATOM 4131 O O . ALA B 1 95 ? -24.278 -32.826 28.343 1.00 32.09 95 ALA B O 1
ATOM 4133 N N . ALA B 1 96 ? -22.084 -32.603 27.831 1.00 32.75 96 ALA B N 1
ATOM 4134 C CA . ALA B 1 96 ? -22.108 -33.535 26.706 1.00 32.67 96 ALA B CA 1
ATOM 4135 C C . ALA B 1 96 ? -22.447 -34.941 27.146 1.00 32.40 96 ALA B C 1
ATOM 4136 O O . ALA B 1 96 ? -22.959 -35.708 26.340 1.00 32.61 96 ALA B O 1
ATOM 4138 N N . VAL B 1 97 ? -22.177 -35.273 28.420 1.00 34.83 97 VAL B N 1
ATOM 4139 C CA . VAL B 1 97 ? -22.394 -36.642 28.917 1.00 31.22 97 VAL B CA 1
ATOM 4140 C C . VAL B 1 97 ? -23.435 -36.757 30.037 1.00 32.54 97 VAL B C 1
ATOM 4141 O O . VAL B 1 97 ? -23.540 -37.785 30.676 1.00 31.27 97 VAL B O 1
ATOM 4145 N N . THR B 1 98 ? -24.229 -35.719 30.251 1.00 34.87 98 THR B N 1
ATOM 4146 C CA . THR B 1 98 ? -25.334 -35.802 31.197 1.00 30.81 98 THR B CA 1
ATOM 4147 C C . THR B 1 98 ? -26.580 -35.327 30.480 1.00 33.06 98 THR B C 1
ATOM 4148 O O . THR B 1 98 ? -26.475 -34.755 29.393 1.00 31.77 98 THR B O 1
ATOM 4152 N N . GLN B 1 99 ? -27.756 -35.500 31.077 1.00 33.99 99 GLN B N 1
ATOM 4153 C CA . GLN B 1 99 ? -28.966 -34.998 30.409 1.00 37.14 99 GLN B CA 1
ATOM 4154 C C . GLN B 1 99 ? -29.983 -34.313 31.326 1.00 39.97 99 GLN B C 1
ATOM 4155 O O . GLN B 1 99 ? -31.050 -33.896 30.857 1.00 39.89 99 GLN B O 1
ATOM 4161 N N . ARG B 1 100 ? -29.675 -34.219 32.623 1.00 36.50 100 ARG B N 1
ATOM 4162 C CA . ARG B 1 100 ? -30.589 -33.602 33.581 1.00 33.51 100 ARG B CA 1
ATOM 4163 C C . ARG B 1 100 ? -29.883 -32.621 34.511 1.00 35.58 100 ARG B C 1
ATOM 4164 O O . ARG B 1 100 ? -30.412 -31.545 34.809 1.00 33.56 100 ARG B O 1
ATOM 4172 N N . LEU B 1 101 ? -28.702 -33.015 34.988 1.00 36.18 101 LEU B N 1
ATOM 4173 C CA . LEU B 1 101 ? -27.907 -32.200 35.899 1.00 33.81 101 LEU B CA 1
ATOM 4174 C C . LEU B 1 101 ? -27.711 -30.767 35.381 1.00 31.97 101 LEU B C 1
ATOM 4175 O O . LEU B 1 101 ? -27.222 -30.559 34.276 1.00 32.36 101 LEU B O 1
ATOM 4180 N N . GLY B 1 102 ? -28.018 -29.786 36.215 1.00 31.02 102 GLY B N 1
ATOM 4181 C CA . GLY B 1 102 ? -27.777 -28.395 35.877 1.00 32.04 102 GLY B CA 1
ATOM 4182 C C . GLY B 1 102 ? -26.298 -28.090 36.008 1.00 33.88 102 GLY B C 1
ATOM 4183 O O . GLY B 1 102 ? -25.598 -28.721 36.803 1.00 31.91 102 GLY B O 1
ATOM 4184 N N . LEU B 1 103 ? -25.811 -27.130 35.225 1.00 29.92 103 LEU B N 1
ATOM 4185 C CA . LEU B 1 103 ? -24.378 -26.835 35.175 1.00 28.30 103 LEU B CA 1
ATOM 4186 C C . LEU B 1 103 ? -24.089 -25.344 35.130 1.00 29.17 103 LEU B C 1
ATOM 4187 O O . LEU B 1 103 ? -24.660 -24.607 34.316 1.00 32.44 103 LEU B O 1
ATOM 4192 N N . GLY B 1 104 ? -23.205 -24.899 36.014 1.00 29.48 104 GLY B N 1
ATOM 4193 C CA . GLY B 1 104 ? -22.900 -23.484 36.139 1.00 29.50 104 GLY B CA 1
ATOM 4194 C C . GLY B 1 104 ? -21.422 -23.159 36.099 1.00 32.61 104 GLY B C 1
ATOM 4195 O O . GLY B 1 104 ? -20.559 -23.988 36.453 1.00 26.78 104 GLY B O 1
ATOM 4196 N N . ALA B 1 105 ? -21.124 -21.944 35.659 1.00 29.66 105 ALA B N 1
ATOM 4197 C CA . ALA B 1 105 ? -19.756 -21.478 35.647 1.00 29.45 105 ALA B CA 1
ATOM 4198 C C . ALA B 1 105 ? -19.724 -20.056 36.159 1.00 35.07 105 ALA B C 1
ATOM 4199 O O . ALA B 1 105 ? -20.613 -19.244 35.860 1.00 34.11 105 ALA B O 1
ATOM 4201 N N . THR B 1 106 ? -18.683 -19.750 36.917 1.00 34.04 106 THR B N 1
ATOM 4202 C CA . THR B 1 106 ? -18.490 -18.405 37.421 1.00 35.86 106 THR B CA 1
ATOM 4203 C C . THR B 1 106 ? -17.800 -17.551 36.340 1.00 37.18 106 THR B C 1
ATOM 4204 O O . THR B 1 106 ? -16.745 -17.924 35.814 1.00 39.29 106 THR B O 1
ATOM 4208 N N . VAL B 1 107 ? -18.433 -16.445 35.947 1.00 40.09 107 VAL B N 1
ATOM 4209 C CA . VAL B 1 107 ? -17.778 -15.501 35.042 1.00 37.51 107 VAL B CA 1
ATOM 4210 C C . VAL B 1 107 ? -17.957 -14.077 35.566 1.00 37.57 107 VAL B C 1
ATOM 4211 O O . VAL B 1 107 ? -19.070 -13.650 35.868 1.00 34.34 107 VAL B O 1
ATOM 4215 N N . SER B 1 108 ? -16.851 -13.343 35.663 1.00 35.79 108 SER B N 1
ATOM 4216 C CA . SER B 1 108 ? -16.895 -11.975 36.157 1.00 41.12 108 SER B CA 1
ATOM 4217 C C . SER B 1 108 ? -17.346 -11.005 35.080 1.00 44.66 108 SER B C 1
ATOM 4218 O O . SER B 1 108 ? -16.917 -11.099 33.935 1.00 48.12 108 SER B O 1
ATOM 4221 N N . THR B 1 109 ? -18.206 -10.066 35.463 1.00 45.66 109 THR B N 1
ATOM 4222 C CA . THR B 1 109 ? -18.657 -8.990 34.584 1.00 43.29 109 THR B CA 1
ATOM 4223 C C . THR B 1 109 ? -17.524 -8.044 34.236 1.00 43.36 109 THR B C 1
ATOM 4224 O O . THR B 1 109 ? -17.635 -7.221 33.331 1.00 46.59 109 THR B O 1
ATOM 4228 N N . THR B 1 110 ? -16.444 -8.154 34.987 1.00 45.97 110 THR B N 1
ATOM 4229 C CA . THR B 1 110 ? -15.305 -7.284 34.810 1.00 47.07 110 THR B CA 1
ATOM 4230 C C . THR B 1 110 ? -14.586 -7.513 33.500 1.00 50.05 110 THR B C 1
ATOM 4231 O O . THR B 1 110 ? -14.266 -6.561 32.799 1.00 52.47 110 THR B O 1
ATOM 4235 N N . TYR B 1 111 ? -14.301 -8.770 33.178 1.00 49.30 111 TYR B N 1
ATOM 4236 C CA . TYR B 1 111 ? -13.312 -9.039 32.143 1.00 49.93 111 TYR B CA 1
ATOM 4237 C C . TYR B 1 111 ? -13.845 -9.298 30.749 1.00 47.87 111 TYR B C 1
ATOM 4238 O O . TYR B 1 111 ? -13.071 -9.287 29.804 1.00 51.90 111 TYR B O 1
ATOM 4247 N N . TYR B 1 112 ? -15.147 -9.518 30.608 1.00 45.00 112 TYR B N 1
ATOM 4248 C CA . TYR B 1 112 ? -15.701 -9.827 29.290 1.00 49.82 112 TYR B CA 1
ATOM 4249 C C . TYR B 1 112 ? -16.826 -8.869 28.936 1.00 47.07 112 TYR B C 1
ATOM 4250 O O . TYR B 1 112 ? -17.534 -8.392 29.822 1.00 44.11 112 TYR B O 1
ATOM 4259 N N . PRO B 1 113 ? -16.987 -8.575 27.639 1.00 44.46 113 PRO B N 1
ATOM 4260 C CA . PRO B 1 113 ? -18.123 -7.773 27.168 1.00 43.06 113 PRO B CA 1
ATOM 4261 C C . PRO B 1 113 ? -19.418 -8.561 27.296 1.00 46.63 113 PRO B C 1
ATOM 4262 O O . PRO B 1 113 ? -19.380 -9.789 27.227 1.00 43.44 113 PRO B O 1
ATOM 4266 N N . PRO B 1 114 ? -20.548 -7.872 27.511 1.00 48.37 114 PRO B N 1
ATOM 4267 C CA . PRO B 1 114 ? -21.828 -8.574 27.649 1.00 45.12 114 PRO B CA 1
ATOM 4268 C C . PRO B 1 114 ? -22.173 -9.452 26.441 1.00 45.06 114 PRO B C 1
ATOM 4269 O O . PRO B 1 114 ? -22.834 -10.475 26.648 1.00 43.53 114 PRO B O 1
ATOM 4273 N N . TYR B 1 115 ? -21.747 -9.088 25.227 1.00 43.19 115 TYR B N 1
ATOM 4274 C CA . TYR B 1 115 ? -22.075 -9.910 24.058 1.00 43.87 115 TYR B CA 1
ATOM 4275 C C . TYR B 1 115 ? -21.443 -11.289 24.186 1.00 39.75 115 TYR B C 1
ATOM 4276 O O . TYR B 1 115 ? -22.076 -12.311 23.904 1.00 36.10 115 TYR B O 1
ATOM 4285 N N . HIS B 1 116 ? -20.206 -11.314 24.660 1.00 38.61 116 HIS B N 1
ATOM 4286 C CA . HIS B 1 116 ? -19.485 -12.559 24.794 1.00 37.11 116 HIS B CA 1
ATOM 4287 C C . HIS B 1 116 ? -20.171 -13.469 25.816 1.00 40.25 116 HIS B C 1
ATOM 4288 O O . HIS B 1 116 ? -20.527 -14.618 25.509 1.00 33.52 116 HIS B O 1
ATOM 4295 N N . VAL B 1 117 ? -20.412 -12.916 27.003 1.00 37.75 117 VAL B N 1
ATOM 4296 C CA . VAL B 1 117 ? -21.096 -13.632 28.065 1.00 37.01 117 VAL B CA 1
ATOM 4297 C C . VAL B 1 117 ? -22.454 -14.149 27.603 1.00 35.24 117 VAL B C 1
ATOM 4298 O O . VAL B 1 117 ? -22.771 -15.322 27.791 1.00 32.22 117 VAL B O 1
ATOM 4302 N N . ALA B 1 118 ? -23.236 -13.286 26.966 1.00 35.44 118 ALA B N 1
ATOM 4303 C CA . ALA B 1 118 ? -24.561 -13.682 26.503 1.00 38.04 118 ALA B CA 1
ATOM 4304 C C . ALA B 1 118 ? -24.501 -14.858 25.513 1.00 38.21 118 ALA B C 1
ATOM 4305 O O . ALA B 1 118 ? -25.271 -15.813 25.650 1.00 35.40 118 ALA B O 1
ATOM 4307 N N . ARG B 1 119 ? -23.580 -14.799 24.546 1.00 33.88 119 ARG B N 1
ATOM 4308 C CA . ARG B 1 119 ? -23.515 -15.833 23.500 1.00 37.10 119 ARG B CA 1
ATOM 4309 C C . ARG B 1 119 ? -22.953 -17.139 24.073 1.00 30.96 119 ARG B C 1
ATOM 4310 O O . ARG B 1 119 ? -23.495 -18.209 23.817 1.00 33.05 119 ARG B O 1
ATOM 4318 N N . VAL B 1 120 ? -21.893 -17.055 24.868 1.00 33.44 120 VAL B N 1
ATOM 4319 C CA . VAL B 1 120 ? -21.336 -18.257 25.499 1.00 32.18 120 VAL B CA 1
ATOM 4320 C C . VAL B 1 120 ? -22.406 -19.018 26.291 1.00 32.74 120 VAL B C 1
ATOM 4321 O O . VAL B 1 120 ? -22.558 -20.229 26.109 1.00 36.21 120 VAL B O 1
ATOM 4325 N N . PHE B 1 121 ? -23.158 -18.337 27.154 1.00 29.86 121 PHE B N 1
ATOM 4326 C CA . PHE B 1 121 ? -24.155 -19.060 27.949 1.00 32.97 121 PHE B CA 1
ATOM 4327 C C . PHE B 1 121 ? -25.421 -19.461 27.169 1.00 32.81 121 PHE B C 1
ATOM 4328 O O . PHE B 1 121 ? -26.012 -20.514 27.447 1.00 32.51 121 PHE B O 1
ATOM 4336 N N . ALA B 1 122 ? -25.831 -18.658 26.194 1.00 32.73 122 ALA B N 1
ATOM 4337 C CA . ALA B 1 122 ? -26.924 -19.058 25.299 1.00 33.48 122 ALA B CA 1
ATOM 4338 C C . ALA B 1 122 ? -26.537 -20.293 24.488 1.00 31.65 122 ALA B C 1
ATOM 4339 O O . ALA B 1 122 ? -27.367 -21.184 24.237 1.00 32.42 122 ALA B O 1
ATOM 4341 N N . THR B 1 123 ? -25.275 -20.359 24.069 1.00 34.47 123 THR B N 1
ATOM 4342 C CA . THR B 1 123 ? -24.794 -21.540 23.335 1.00 34.03 123 THR B CA 1
ATOM 4343 C C . THR B 1 123 ? -24.848 -22.776 24.238 1.00 29.93 123 THR B C 1
ATOM 4344 O O . THR B 1 123 ? -25.383 -23.829 23.865 1.00 30.99 123 THR B O 1
ATOM 4348 N N . LEU B 1 124 ? -24.281 -22.648 25.434 1.00 34.07 124 LEU B N 1
ATOM 4349 C CA . LEU B 1 124 ? -24.268 -23.758 26.403 1.00 32.65 124 LEU B CA 1
ATOM 4350 C C . LEU B 1 124 ? -25.683 -24.167 26.789 1.00 30.48 124 LEU B C 1
ATOM 4351 O O . LEU B 1 124 ? -25.992 -25.359 26.889 1.00 31.19 124 LEU B O 1
ATOM 4356 N N . ASP B 1 125 ? -26.559 -23.175 26.928 1.00 32.52 125 ASP B N 1
ATOM 4357 C CA . ASP B 1 125 ? -27.938 -23.434 27.300 1.00 31.87 125 ASP B CA 1
ATOM 4358 C C . ASP B 1 125 ? -28.644 -24.253 26.238 1.00 35.59 125 ASP B C 1
ATOM 4359 O O . ASP B 1 125 ? -29.388 -25.186 26.556 1.00 35.26 125 ASP B O 1
ATOM 4364 N N . ASN B 1 126 ? -28.390 -23.929 24.976 1.00 34.41 126 ASN B N 1
ATOM 4365 C CA . ASN B 1 126 ? -28.947 -24.723 23.899 1.00 32.40 126 ASN B CA 1
ATOM 4366 C C . ASN B 1 126 ? -28.291 -26.099 23.811 1.00 32.87 126 ASN B C 1
ATOM 4367 O O . ASN B 1 126 ? -28.999 -27.103 23.743 1.00 28.91 126 ASN B O 1
ATOM 4372 N N . LEU B 1 127 ? -26.955 -26.156 23.848 1.00 34.53 127 LEU B N 1
ATOM 4373 C CA . LEU B 1 127 ? -26.252 -27.447 23.748 1.00 31.28 127 LEU B CA 1
ATOM 4374 C C . LEU B 1 127 ? -26.673 -28.414 24.834 1.00 32.56 127 LEU B C 1
ATOM 4375 O O . LEU B 1 127 ? -26.636 -29.616 24.636 1.00 39.54 127 LEU B O 1
ATOM 4380 N N . SER B 1 128 ? -27.043 -27.894 25.997 1.00 36.32 128 SER B N 1
ATOM 4381 C CA . SER B 1 128 ? -27.401 -28.738 27.144 1.00 35.63 128 SER B CA 1
ATOM 4382 C C . SER B 1 128 ? -28.914 -28.870 27.297 1.00 36.29 128 SER B C 1
ATOM 4383 O O . SER B 1 128 ? -29.420 -29.358 28.321 1.00 36.11 128 SER B O 1
ATOM 4386 N N . ASP B 1 129 ? -29.622 -28.327 26.324 1.00 32.27 129 ASP B N 1
ATOM 4387 C CA . ASP B 1 129 ? -31.071 -28.375 26.291 1.00 35.17 129 ASP B CA 1
ATOM 4388 C C . ASP B 1 129 ? -31.737 -27.737 27.515 1.00 37.90 129 ASP B C 1
ATOM 4389 O O . ASP B 1 129 ? -32.698 -28.282 28.059 1.00 36.40 129 ASP B O 1
ATOM 4394 N N . GLY B 1 130 ? -31.222 -26.577 27.930 1.00 34.35 130 GLY B N 1
ATOM 4395 C CA . GLY B 1 130 ? -31.836 -25.789 28.987 1.00 36.88 130 GLY B CA 1
ATOM 4396 C C . GLY B 1 130 ? -31.406 -26.126 30.414 1.00 37.71 130 GLY B C 1
ATOM 4397 O O . GLY B 1 130 ? -32.230 -26.121 31.332 1.00 36.01 130 GLY B O 1
ATOM 4398 N N . ARG B 1 131 ? -30.121 -26.417 30.601 1.00 35.21 131 ARG B N 1
ATOM 4399 C CA . ARG B 1 131 ? -29.602 -26.826 31.904 1.00 31.95 131 ARG B CA 1
ATOM 4400 C C . ARG B 1 131 ? -28.509 -25.898 32.446 1.00 33.64 131 ARG B C 1
ATOM 4401 O O . ARG B 1 131 ? -27.847 -26.230 33.435 1.00 33.83 131 ARG B O 1
ATOM 4409 N N . ILE B 1 132 ? -28.295 -24.746 31.814 1.00 31.83 132 ILE B N 1
ATOM 4410 C CA . ILE B 1 132 ? -27.116 -23.968 32.172 1.00 34.50 132 ILE B CA 1
ATOM 4411 C C . ILE B 1 132 ? -27.404 -22.820 33.151 1.00 32.02 132 ILE B C 1
ATOM 4412 O O . ILE B 1 132 ? -28.529 -22.326 33.253 1.00 31.28 132 ILE B O 1
ATOM 4417 N N . SER B 1 133 ? -26.358 -22.412 33.861 1.00 28.71 133 SER B N 1
ATOM 4418 C CA . SER B 1 133 ? -26.432 -21.303 34.787 1.00 30.08 133 SER B CA 1
ATOM 4419 C C . SER B 1 133 ? -25.168 -20.457 34.716 1.00 29.74 133 SER B C 1
ATOM 4420 O O . SER B 1 133 ? -24.062 -20.985 34.572 1.00 31.82 133 SER B O 1
ATOM 4423 N N . TRP B 1 134 ? -25.333 -19.143 34.812 1.00 28.97 134 TRP B N 1
ATOM 4424 C CA . TRP B 1 134 ? -24.205 -18.245 34.945 1.00 30.72 134 TRP B CA 1
ATOM 4425 C C . TRP B 1 134 ? -24.117 -17.768 36.393 1.00 35.80 134 TRP B C 1
ATOM 4426 O O . TRP B 1 134 ? -25.057 -17.153 36.909 1.00 32.65 134 TRP B O 1
ATOM 4437 N N . ASN B 1 135 ? -22.998 -18.063 37.052 1.00 34.16 135 ASN B N 1
ATOM 4438 C CA . ASN B 1 135 ? -22.763 -17.522 38.382 1.00 32.89 135 ASN B CA 1
ATOM 4439 C C . ASN B 1 135 ? -22.070 -16.167 38.269 1.00 35.92 135 ASN B C 1
ATOM 4440 O O . ASN B 1 135 ? -20.877 -16.085 37.951 1.00 35.85 135 ASN B O 1
ATOM 4445 N N . VAL B 1 136 ? -22.840 -15.113 38.526 1.00 34.25 136 VAL B N 1
ATOM 4446 C CA . VAL B 1 136 ? -22.382 -13.739 38.377 1.00 36.69 136 VAL B CA 1
ATOM 4447 C C . VAL B 1 136 ? -21.519 -13.259 39.554 1.00 38.98 136 VAL B C 1
ATOM 4448 O O . VAL B 1 136 ? -21.890 -13.337 40.723 1.00 36.06 136 VAL B O 1
ATOM 4452 N N . VAL B 1 137 ? -20.365 -12.727 39.214 1.00 40.24 137 VAL B N 1
ATOM 4453 C CA . VAL B 1 137 ? -19.426 -12.223 40.192 1.00 35.91 137 VAL B CA 1
ATOM 4454 C C . VAL B 1 137 ? -18.900 -10.907 39.590 1.00 40.61 137 VAL B C 1
ATOM 4455 O O . VAL B 1 137 ? -18.917 -10.729 38.357 1.00 40.49 137 VAL B O 1
ATOM 4459 N N . THR B 1 138 ? -18.491 -9.975 40.444 1.00 41.59 138 THR B N 1
ATOM 4460 C CA . THR B 1 138 ? -18.097 -8.641 40.011 1.00 39.60 138 THR B CA 1
ATOM 4461 C C . THR B 1 138 ? -16.641 -8.379 40.351 1.00 44.72 138 THR B C 1
ATOM 4462 O O . THR B 1 138 ? -16.205 -7.232 40.393 1.00 46.20 138 THR B O 1
ATOM 4466 N N . SER B 1 139 ? -15.878 -9.455 40.528 1.00 43.15 139 SER B N 1
ATOM 4467 C CA . SER B 1 139 ? -14.480 -9.361 40.953 1.00 45.92 139 SER B CA 1
ATOM 4468 C C . SER B 1 139 ? -13.564 -8.550 40.051 1.00 52.43 139 SER B C 1
ATOM 4469 O O . SER B 1 139 ? -13.782 -8.418 38.842 1.00 53.29 139 SER B O 1
ATOM 4472 N N . LEU B 1 140 ? -12.511 -8.032 40.658 1.00 51.17 140 LEU B N 1
ATOM 4473 C CA . LEU B 1 140 ? -11.431 -7.403 39.925 1.00 53.85 140 LEU B CA 1
ATOM 4474 C C . LEU B 1 140 ? -10.220 -7.537 40.806 1.00 60.17 140 LEU B C 1
ATOM 4475 O O . LEU B 1 140 ? -10.171 -6.961 41.886 1.00 68.79 140 LEU B O 1
ATOM 4480 N N . ASN B 1 141 ? -9.234 -8.241 40.298 1.00 64.37 141 ASN B N 1
ATOM 4481 C CA . ASN B 1 141 ? -7.977 -8.420 40.976 1.00 74.19 141 ASN B CA 1
ATOM 4482 C C . ASN B 1 141 ? -6.886 -7.953 40.028 1.00 81.22 141 ASN B C 1
ATOM 4483 O O . ASN B 1 141 ? -7.013 -8.091 38.839 1.00 77.38 141 ASN B O 1
ATOM 4488 N N . ASP B 1 142 ? -5.835 -7.342 40.548 1.00 85.83 142 ASP B N 1
ATOM 4489 C CA . ASP B 1 142 ? -4.808 -6.815 39.671 1.00 86.56 142 ASP B CA 1
ATOM 4490 C C . ASP B 1 142 ? -4.110 -7.878 38.863 1.00 89.29 142 ASP B C 1
ATOM 4491 O O . ASP B 1 142 ? -3.875 -7.712 37.671 1.00 84.80 142 ASP B O 1
ATOM 4496 N N . SER B 1 143 ? -3.787 -8.985 39.506 1.00 90.62 143 SER B N 1
ATOM 4497 C CA . SER B 1 143 ? -3.101 -10.054 38.817 1.00 88.04 143 SER B CA 1
ATOM 4498 C C . SER B 1 143 ? -3.984 -10.540 37.686 1.00 88.02 143 SER B C 1
ATOM 4499 O O . SER B 1 143 ? -3.517 -10.734 36.569 1.00 86.02 143 SER B O 1
ATOM 4502 N N . GLU B 1 144 ? -5.277 -10.669 37.958 1.00 86.11 144 GLU B N 1
ATOM 4503 C CA . GLU B 1 144 ? -6.206 -11.097 36.933 1.00 82.20 144 GLU B CA 1
ATOM 4504 C C . GLU B 1 144 ? -6.089 -9.994 35.933 1.00 77.49 144 GLU B C 1
ATOM 4505 O O . GLU B 1 144 ? -6.089 -10.221 34.753 1.00 75.65 144 GLU B O 1
ATOM 4511 N N . ALA B 1 145 ? -5.971 -8.793 36.466 1.00 84.24 145 ALA B N 1
ATOM 4512 C CA . ALA B 1 145 ? -5.800 -7.573 35.699 1.00 88.67 145 ALA B CA 1
ATOM 4513 C C . ALA B 1 145 ? -4.512 -7.680 34.943 1.00 90.54 145 ALA B C 1
ATOM 4514 O O . ALA B 1 145 ? -4.411 -7.246 33.791 1.00 83.73 145 ALA B O 1
ATOM 4516 N N . ARG B 1 146 ? -3.498 -8.192 35.632 1.00 89.72 146 ARG B N 1
ATOM 4517 C CA . ARG B 1 146 ? -2.233 -8.342 34.978 1.00 88.25 146 ARG B CA 1
ATOM 4518 C C . ARG B 1 146 ? -2.369 -9.319 33.843 1.00 85.46 146 ARG B C 1
ATOM 4519 O O . ARG B 1 146 ? -1.786 -9.110 32.791 1.00 83.43 146 ARG B O 1
ATOM 4527 N N . ASN B 1 147 ? -3.086 -10.421 34.058 1.00 86.10 147 ASN B N 1
ATOM 4528 C CA . ASN B 1 147 ? -3.292 -11.353 32.950 1.00 79.48 147 ASN B CA 1
ATOM 4529 C C . ASN B 1 147 ? -4.097 -10.872 31.745 1.00 71.13 147 ASN B C 1
ATOM 4530 O O . ASN B 1 147 ? -3.721 -11.078 30.629 1.00 63.88 147 ASN B O 1
ATOM 4535 N N . PHE B 1 148 ? -5.242 -10.272 32.002 1.00 77.36 148 PHE B N 1
ATOM 4536 C CA . PHE B 1 148 ? -6.103 -9.783 30.950 1.00 75.45 148 PHE B CA 1
ATOM 4537 C C . PHE B 1 148 ? -5.553 -8.468 30.669 1.00 79.43 148 PHE B C 1
ATOM 4538 O O . PHE B 1 148 ? -5.937 -7.802 29.729 1.00 82.65 148 PHE B O 1
ATOM 4546 N N . GLY B 1 149 ? -4.673 -8.083 31.565 1.00 80.02 149 GLY B N 1
ATOM 4547 C CA . GLY B 1 149 ? -3.990 -6.826 31.508 1.00 80.81 149 GLY B CA 1
ATOM 4548 C C . GLY B 1 149 ? -4.788 -5.536 31.486 1.00 89.31 149 GLY B C 1
ATOM 4549 O O . GLY B 1 149 ? -4.343 -4.641 30.797 1.00 93.25 149 GLY B O 1
ATOM 4550 N N . VAL B 1 150 ? -5.920 -5.373 32.187 1.00 91.01 150 VAL B N 1
ATOM 4551 C CA . VAL B 1 150 ? -6.515 -4.014 32.149 1.00 98.52 150 VAL B CA 1
ATOM 4552 C C . VAL B 1 150 ? -6.582 -3.395 33.552 1.00 103.93 150 VAL B C 1
ATOM 4553 O O . VAL B 1 150 ? -7.179 -3.967 34.447 1.00 105.82 150 VAL B O 1
ATOM 4557 N N . ASP B 1 151 ? -5.963 -2.233 33.727 1.00 101.62 151 ASP B N 1
ATOM 4558 C CA . ASP B 1 151 ? -5.898 -1.581 35.041 1.00 102.63 151 ASP B CA 1
ATOM 4559 C C . ASP B 1 151 ? -6.892 -0.502 35.482 1.00 99.07 151 ASP B C 1
ATOM 4560 O O . ASP B 1 151 ? -6.855 -0.085 36.628 1.00 96.36 151 ASP B O 1
ATOM 4565 N N . GLU B 1 152 ? -7.779 -0.035 34.630 1.00 100.12 152 GLU B N 1
ATOM 4566 C CA . GLU B 1 152 ? -8.631 0.954 35.197 1.00 92.98 152 GLU B CA 1
ATOM 4567 C C . GLU B 1 152 ? -9.276 0.137 36.287 1.00 89.27 152 GLU B C 1
ATOM 4568 O O . GLU B 1 152 ? -10.001 -0.807 36.015 1.00 90.80 152 GLU B O 1
ATOM 4574 N N . HIS B 1 153 ? -9.052 0.539 37.529 1.00 84.05 153 HIS B N 1
ATOM 4575 C CA . HIS B 1 153 ? -9.573 -0.194 38.655 1.00 73.14 153 HIS B CA 1
ATOM 4576 C C . HIS B 1 153 ? -10.752 0.528 39.202 1.00 67.94 153 HIS B C 1
ATOM 4577 O O . HIS B 1 153 ? -10.649 1.642 39.629 1.00 74.04 153 HIS B O 1
ATOM 4584 N N . LEU B 1 154 ? -11.884 -0.134 39.181 1.00 63.84 154 LEU B N 1
ATOM 4585 C CA . LEU B 1 154 ? -13.124 0.444 39.634 1.00 59.71 154 LEU B CA 1
ATOM 4586 C C . LEU B 1 154 ? -13.418 -0.046 41.044 1.00 59.92 154 LEU B C 1
ATOM 4587 O O . LEU B 1 154 ? -13.095 -1.183 41.414 1.00 63.20 154 LEU B O 1
ATOM 4592 N N . GLU B 1 155 ? -14.027 0.831 41.832 1.00 60.12 155 GLU B N 1
ATOM 4593 C CA . GLU B 1 155 ? -14.211 0.581 43.248 1.00 58.58 155 GLU B CA 1
ATOM 4594 C C . GLU B 1 155 ? -15.281 -0.494 43.401 1.00 51.35 155 GLU B C 1
ATOM 4595 O O . GLU B 1 155 ? -16.218 -0.564 42.607 1.00 50.84 155 GLU B O 1
ATOM 4601 N N . HIS B 1 156 ? -15.122 -1.306 44.444 1.00 54.46 156 HIS B N 1
ATOM 4602 C CA . HIS B 1 156 ? -15.912 -2.511 44.695 1.00 53.18 156 HIS B CA 1
ATOM 4603 C C . HIS B 1 156 ? -17.400 -2.294 44.414 1.00 52.12 156 HIS B C 1
ATOM 4604 O O . HIS B 1 156 ? -18.012 -3.030 43.629 1.00 49.06 156 HIS B O 1
ATOM 4611 N N . ASP B 1 157 ? -17.978 -1.281 45.048 1.00 50.63 157 ASP B N 1
ATOM 4612 C CA . ASP B 1 157 ? -19.413 -1.036 44.927 1.00 51.62 157 ASP B CA 1
ATOM 4613 C C . ASP B 1 157 ? -19.820 -0.508 43.552 1.00 48.74 157 ASP B C 1
ATOM 4614 O O . ASP B 1 157 ? -20.961 -0.694 43.126 1.00 47.87 157 ASP B O 1
ATOM 4619 N N . ILE B 1 158 ? -18.908 0.163 42.863 1.00 47.57 158 ILE B N 1
ATOM 4620 C CA . ILE B 1 158 ? -19.231 0.682 41.539 1.00 50.86 158 ILE B CA 1
ATOM 4621 C C . ILE B 1 158 ? -19.236 -0.463 40.509 1.00 50.23 158 ILE B C 1
ATOM 4622 O O . ILE B 1 158 ? -20.034 -0.459 39.560 1.00 42.03 158 ILE B O 1
ATOM 4627 N N . ARG B 1 159 ? -18.348 -1.439 40.706 1.00 51.04 159 ARG B N 1
ATOM 4628 C CA . ARG B 1 159 ? -18.355 -2.645 39.874 1.00 49.39 159 ARG B CA 1
ATOM 4629 C C . ARG B 1 159 ? -19.745 -3.281 39.885 1.00 44.90 159 ARG B C 1
ATOM 4630 O O . ARG B 1 159 ? -20.236 -3.703 38.841 1.00 44.31 159 ARG B O 1
ATOM 4638 N N . TYR B 1 160 ? -20.406 -3.295 41.041 1.00 41.99 160 TYR B N 1
ATOM 4639 C CA . TYR B 1 160 ? -21.785 -3.785 41.091 1.00 44.00 160 TYR B CA 1
ATOM 4640 C C . TYR B 1 160 ? -22.758 -2.870 40.320 1.00 43.36 160 TYR B C 1
ATOM 4641 O O . TYR B 1 160 ? -23.743 -3.343 39.744 1.00 39.47 160 TYR B O 1
ATOM 4650 N N . ASP B 1 161 ? -22.513 -1.561 40.338 1.00 43.47 161 ASP B N 1
ATOM 4651 C CA . ASP B 1 161 ? -23.382 -0.649 39.601 1.00 46.39 161 ASP B CA 1
ATOM 4652 C C . ASP B 1 161 ? -23.258 -0.949 38.109 1.00 44.60 161 ASP B C 1
ATOM 4653 O O . ASP B 1 161 ? -24.257 -1.064 37.395 1.00 41.58 161 ASP B O 1
ATOM 4658 N N . ARG B 1 162 ? -22.020 -1.108 37.655 1.00 44.27 162 ARG B N 1
ATOM 4659 C CA . ARG B 1 162 ? -21.762 -1.462 36.273 1.00 47.45 162 ARG B CA 1
ATOM 4660 C C . ARG B 1 162 ? -22.418 -2.796 35.947 1.00 45.40 162 ARG B C 1
ATOM 4661 O O . ARG B 1 162 ? -23.051 -2.950 34.884 1.00 45.04 162 ARG B O 1
ATOM 4669 N N . ALA B 1 163 ? -22.313 -3.733 36.889 1.00 43.63 163 ALA B N 1
ATOM 4670 C CA . ALA B 1 163 ? -22.874 -5.071 36.726 1.00 43.93 163 ALA B CA 1
ATOM 4671 C C . ALA B 1 163 ? -24.392 -5.038 36.546 1.00 45.84 163 ALA B C 1
ATOM 4672 O O . ALA B 1 163 ? -24.966 -5.940 35.908 1.00 41.19 163 ALA B O 1
ATOM 4674 N N . ASP B 1 164 ? -25.048 -4.031 37.126 1.00 43.36 164 ASP B N 1
ATOM 4675 C CA . ASP B 1 164 ? -26.486 -3.863 36.904 1.00 42.60 164 ASP B CA 1
ATOM 4676 C C . ASP B 1 164 ? -26.741 -3.627 35.420 1.00 43.07 164 ASP B C 1
ATOM 4677 O O . ASP B 1 164 ? -27.662 -4.201 34.835 1.00 44.27 164 ASP B O 1
ATOM 4682 N N . GLU B 1 165 ? -25.917 -2.789 34.799 1.00 40.36 165 GLU B N 1
ATOM 4683 C CA . GLU B 1 165 ? -26.158 -2.476 33.401 1.00 53.56 165 GLU B CA 1
ATOM 4684 C C . GLU B 1 165 ? -25.768 -3.682 32.563 1.00 42.28 165 GLU B C 1
ATOM 4685 O O . GLU B 1 165 ? -26.403 -3.976 31.559 1.00 44.43 165 GLU B O 1
ATOM 4691 N N . PHE B 1 166 ? -24.727 -4.377 33.008 1.00 42.98 166 PHE B N 1
ATOM 4692 C CA . PHE B 1 166 ? -24.249 -5.599 32.361 1.00 42.52 166 PHE B CA 1
ATOM 4693 C C . PHE B 1 166 ? -25.346 -6.660 32.244 1.00 40.72 166 PHE B C 1
ATOM 4694 O O . PHE B 1 166 ? -25.601 -7.176 31.154 1.00 45.24 166 PHE B O 1
ATOM 4702 N N . LEU B 1 167 ? -25.997 -6.968 33.361 1.00 41.14 167 LEU B N 1
ATOM 4703 C CA . LEU B 1 167 ? -27.072 -7.956 33.389 1.00 43.66 167 LEU B CA 1
ATOM 4704 C C . LEU B 1 167 ? -28.220 -7.560 32.482 1.00 43.17 167 LEU B C 1
ATOM 4705 O O . LEU B 1 167 ? -28.768 -8.396 31.754 1.00 46.42 167 LEU B O 1
ATOM 4710 N N . GLU B 1 168 ? -28.562 -6.280 32.504 1.00 44.98 168 GLU B N 1
ATOM 4711 C CA . GLU B 1 168 ? -29.636 -5.790 31.655 1.00 48.07 168 GLU B CA 1
ATOM 4712 C C . GLU B 1 168 ? -29.278 -5.989 30.181 1.00 42.37 168 GLU B C 1
ATOM 4713 O O . GLU B 1 168 ? -30.111 -6.449 29.411 1.00 41.12 168 GLU B O 1
ATOM 4719 N N . ALA B 1 169 ? -28.031 -5.709 29.815 1.00 40.96 169 ALA B N 1
ATOM 4720 C CA . ALA B 1 169 ? -27.575 -5.879 28.441 1.00 44.80 169 ALA B CA 1
ATOM 4721 C C . ALA B 1 169 ? -27.618 -7.361 28.033 1.00 43.29 169 ALA B C 1
ATOM 4722 O O . ALA B 1 169 ? -28.108 -7.713 26.953 1.00 42.88 169 ALA B O 1
ATOM 4724 N N . VAL B 1 170 ? -27.132 -8.227 28.917 1.00 41.63 170 VAL B N 1
ATOM 4725 C CA . VAL B 1 170 ? -27.128 -9.654 28.653 1.00 38.65 170 VAL B CA 1
ATOM 4726 C C . VAL B 1 170 ? -28.553 -10.165 28.484 1.00 40.17 170 VAL B C 1
ATOM 4727 O O . VAL B 1 170 ? -28.829 -10.941 27.571 1.00 37.18 170 VAL B O 1
ATOM 4731 N N . LYS B 1 171 ? -29.472 -9.718 29.335 1.00 39.52 171 LYS B N 1
ATOM 4732 C CA . LYS B 1 171 ? -30.845 -10.202 29.207 1.00 41.25 171 LYS B CA 1
ATOM 4733 C C . LYS B 1 171 ? -31.589 -9.656 27.977 1.00 42.95 171 LYS B C 1
ATOM 4734 O O . LYS B 1 171 ? -32.431 -10.351 27.405 1.00 38.54 171 LYS B O 1
ATOM 4740 N N . LYS B 1 172 ? -31.269 -8.431 27.561 1.00 40.74 172 LYS B N 1
ATOM 4741 C CA . LYS B 1 172 ? -31.817 -7.895 26.330 1.00 43.54 172 LYS B CA 1
ATOM 4742 C C . LYS B 1 172 ? -31.406 -8.820 25.180 1.00 43.78 172 LYS B C 1
ATOM 4743 O O . LYS B 1 172 ? -32.240 -9.224 24.370 1.00 40.79 172 LYS B O 1
ATOM 4749 N N . LEU B 1 173 ? -30.118 -9.150 25.127 1.00 42.97 173 LEU B N 1
ATOM 4750 C CA . LEU B 1 173 ? -29.588 -10.056 24.118 1.00 39.21 173 LEU B CA 1
ATOM 4751 C C . LEU B 1 173 ? -30.271 -11.433 24.121 1.00 44.23 173 LEU B C 1
ATOM 4752 O O . LEU B 1 173 ? -30.581 -11.977 23.050 1.00 40.32 173 LEU B O 1
ATOM 4757 N N . TRP B 1 174 ? -30.530 -11.986 25.305 1.00 39.98 174 TRP B N 1
ATOM 4758 C CA . TRP B 1 174 ? -31.194 -13.294 25.399 1.00 43.56 174 TRP B CA 1
ATOM 4759 C C . TRP B 1 174 ? -32.643 -13.207 24.955 1.00 42.63 174 TRP B C 1
ATOM 4760 O O . TRP B 1 174 ? -33.305 -14.235 24.778 1.00 41.87 174 TRP B O 1
ATOM 4771 N N . SER B 1 175 ? -33.142 -11.985 24.805 1.00 41.55 175 SER B N 1
ATOM 4772 C CA . SER B 1 175 ? -34.487 -11.782 24.285 1.00 47.22 175 SER B CA 1
ATOM 4773 C C . SER B 1 175 ? -34.529 -11.369 22.804 1.00 48.45 175 SER B C 1
ATOM 4774 O O . SER B 1 175 ? -35.612 -11.056 22.290 1.00 46.74 175 SER B O 1
ATOM 4777 N N . SER B 1 176 ? -33.376 -11.382 22.125 1.00 42.29 176 SER B N 1
ATOM 4778 C CA . SER B 1 176 ? -33.315 -11.093 20.681 1.00 42.95 176 SER B CA 1
ATOM 4779 C C . SER B 1 176 ? -34.323 -11.924 19.903 1.00 45.41 176 SER B C 1
ATOM 4780 O O . SER B 1 176 ? -35.039 -11.415 19.046 1.00 47.00 176 SER B O 1
ATOM 4783 N N . TRP B 1 177 ? -34.361 -13.212 20.220 1.00 41.78 177 TRP B N 1
ATOM 4784 C CA . TRP B 1 177 ? -35.216 -14.164 19.541 1.00 44.18 177 TRP B CA 1
ATOM 4785 C C . TRP B 1 177 ? -36.498 -14.473 20.302 1.00 48.58 177 TRP B C 1
ATOM 4786 O O . TRP B 1 177 ? -36.451 -14.874 21.467 1.00 47.52 177 TRP B O 1
ATOM 4797 N N . SER B 1 178 ? -37.644 -14.280 19.656 1.00 47.51 178 SER B N 1
ATOM 4798 C CA . SER B 1 178 ? -38.880 -14.839 20.195 1.00 52.05 178 SER B CA 1
ATOM 4799 C C . SER B 1 178 ? -38.734 -16.343 20.186 1.00 49.93 178 SER B C 1
ATOM 4800 O O . SER B 1 178 ? -37.980 -16.887 19.379 1.00 53.79 178 SER B O 1
ATOM 4803 N N . GLU B 1 179 ? -39.470 -17.016 21.059 1.00 49.98 179 GLU B N 1
ATOM 4804 C CA . GLU B 1 179 ? -39.380 -18.459 21.164 1.00 48.51 179 GLU B CA 1
ATOM 4805 C C . GLU B 1 179 ? -40.156 -19.115 20.021 1.00 50.81 179 GLU B C 1
ATOM 4806 O O . GLU B 1 179 ? -40.104 -20.331 19.823 1.00 47.10 179 GLU B O 1
ATOM 4812 N N . ASP B 1 180 ? -40.835 -18.293 19.231 1.00 50.17 180 ASP B N 1
ATOM 4813 C CA . ASP B 1 180 ? -41.530 -18.799 18.061 1.00 49.32 180 ASP B CA 1
ATOM 4814 C C . ASP B 1 180 ? -40.969 -18.168 16.777 1.00 47.67 180 ASP B C 1
ATOM 4815 O O . ASP B 1 180 ? -41.595 -18.234 15.723 1.00 50.71 180 ASP B O 1
ATOM 4820 N N . ALA B 1 181 ? -39.784 -17.565 16.870 1.00 45.77 181 ALA B N 1
ATOM 4821 C CA . ALA B 1 181 ? -39.169 -16.902 15.718 1.00 44.40 181 ALA B CA 1
ATOM 4822 C C . ALA B 1 181 ? -38.655 -17.894 14.671 1.00 42.80 181 ALA B C 1
ATOM 4823 O O . ALA B 1 181 ? -38.832 -17.684 13.484 1.00 41.11 181 ALA B O 1
ATOM 4825 N N . LEU B 1 182 ? -38.002 -18.961 15.119 1.00 42.14 182 LEU B N 1
ATOM 4826 C CA . LEU B 1 182 ? -37.428 -19.944 14.214 1.00 41.31 182 LEU B CA 1
ATOM 4827 C C . LEU B 1 182 ? -38.529 -20.777 13.562 1.00 41.53 182 LEU B C 1
ATOM 4828 O O . LEU B 1 182 ? -39.368 -21.343 14.245 1.00 42.40 182 LEU B O 1
ATOM 4833 N N . LEU B 1 183 ? -38.527 -20.849 12.235 1.00 39.52 183 LEU B N 1
ATOM 4834 C CA . LEU B 1 183 ? -39.599 -21.550 11.515 1.00 40.52 183 LEU B CA 1
ATOM 4835 C C . LEU B 1 183 ? -39.119 -22.818 10.827 1.00 38.89 183 LEU B C 1
ATOM 4836 O O . LEU B 1 183 ? -39.770 -23.859 10.910 1.00 37.35 183 LEU B O 1
ATOM 4841 N N . LEU B 1 184 ? -37.983 -22.714 10.143 1.00 37.13 184 LEU B N 1
ATOM 4842 C CA . LEU B 1 184 ? -37.435 -23.823 9.367 1.00 41.69 184 LEU B CA 1
ATOM 4843 C C . LEU B 1 184 ? -38.440 -24.391 8.367 1.00 41.22 184 LEU B C 1
ATOM 4844 O O . LEU B 1 184 ? -38.582 -25.601 8.238 1.00 44.50 184 LEU B O 1
ATOM 4849 N N . ASP B 1 185 ? -39.157 -23.515 7.682 1.00 41.09 185 ASP B N 1
ATOM 4850 C CA . ASP B 1 185 ? -40.081 -23.941 6.642 1.00 41.82 185 ASP B CA 1
ATOM 4851 C C . ASP B 1 185 ? -39.301 -24.202 5.359 1.00 40.79 185 ASP B C 1
ATOM 4852 O O . ASP B 1 185 ? -39.014 -23.272 4.600 1.00 37.62 185 ASP B O 1
ATOM 4857 N N . LYS B 1 186 ? -38.931 -25.465 5.154 1.00 37.57 186 LYS B N 1
ATOM 4858 C CA . LYS B 1 186 ? -38.092 -25.861 4.029 1.00 37.86 186 LYS B CA 1
ATOM 4859 C C . LYS B 1 186 ? -38.789 -25.641 2.692 1.00 44.16 186 LYS B C 1
ATOM 4860 O O . LYS B 1 186 ? -38.220 -25.049 1.766 1.00 39.30 186 LYS B O 1
ATOM 4866 N N . VAL B 1 187 ? -40.021 -26.120 2.601 1.00 43.58 187 VAL B N 1
ATOM 4867 C CA . VAL B 1 187 ? -40.770 -26.037 1.364 1.00 44.07 187 VAL B CA 1
ATOM 4868 C C . VAL B 1 187 ? -40.910 -24.578 0.930 1.00 47.82 187 VAL B C 1
ATOM 4869 O O . VAL B 1 187 ? -40.619 -24.225 -0.223 1.00 41.54 187 VAL B O 1
ATOM 4873 N N . GLY B 1 188 ? -41.318 -23.740 1.881 1.00 45.58 188 GLY B N 1
ATOM 4874 C CA . GLY B 1 188 ? -41.555 -22.333 1.633 1.00 42.28 188 GLY B CA 1
ATOM 4875 C C . GLY B 1 188 ? -40.320 -21.451 1.676 1.00 45.95 188 GLY B C 1
ATOM 4876 O O . GLY B 1 188 ? -40.372 -20.297 1.246 1.00 49.31 188 GLY B O 1
ATOM 4877 N N . GLY B 1 189 ? -39.208 -21.978 2.182 1.00 42.95 189 GLY B N 1
ATOM 4878 C CA . GLY B 1 189 ? -37.963 -21.224 2.251 1.00 38.20 189 GLY B CA 1
ATOM 4879 C C . GLY B 1 189 ? -37.927 -20.182 3.364 1.00 40.86 189 GLY B C 1
ATOM 4880 O O . GLY B 1 189 ? -37.044 -19.325 3.399 1.00 42.00 189 GLY B O 1
ATOM 4881 N N . ARG B 1 190 ? -38.854 -20.271 4.311 1.00 42.61 190 ARG B N 1
ATOM 4882 C CA . ARG B 1 190 ? -38.857 -19.326 5.424 1.00 40.67 190 ARG B CA 1
ATOM 4883 C C . ARG B 1 190 ? -38.104 -19.922 6.616 1.00 41.04 190 ARG B C 1
ATOM 4884 O O . ARG B 1 190 ? -38.616 -20.811 7.328 1.00 39.57 190 ARG B O 1
ATOM 4892 N N . PHE B 1 191 ? -36.877 -19.435 6.807 1.00 33.99 191 PHE B N 1
ATOM 4893 C CA . PHE B 1 191 ? -36.016 -19.864 7.902 1.00 38.90 191 PHE B CA 1
ATOM 4894 C C . PHE B 1 191 ? -36.555 -19.395 9.263 1.00 40.08 191 PHE B C 1
ATOM 4895 O O . PHE B 1 191 ? -36.752 -20.191 10.179 1.00 40.19 191 PHE B O 1
ATOM 4903 N N . ALA B 1 192 ? -36.786 -18.094 9.377 1.00 37.81 192 ALA B N 1
ATOM 4904 C CA . ALA B 1 192 ? -37.249 -17.509 10.622 1.00 45.76 192 ALA B CA 1
ATOM 4905 C C . ALA B 1 192 ? -38.063 -16.239 10.345 1.00 44.71 192 ALA B C 1
ATOM 4906 O O . ALA B 1 192 ? -37.861 -15.579 9.325 1.00 42.71 192 ALA B O 1
ATOM 4908 N N . ASP B 1 193 ? -38.970 -15.905 11.258 1.00 40.74 193 ASP B N 1
ATOM 4909 C CA . ASP B 1 193 ? -39.782 -14.698 11.133 1.00 45.62 193 ASP B CA 1
ATOM 4910 C C . ASP B 1 193 ? -38.955 -13.502 11.583 1.00 45.42 193 ASP B C 1
ATOM 4911 O O . ASP B 1 193 ? -38.680 -13.341 12.768 1.00 47.86 193 ASP B O 1
ATOM 4916 N N . PRO B 1 194 ? -38.548 -12.658 10.637 1.00 48.35 194 PRO B N 1
ATOM 4917 C CA . PRO B 1 194 ? -37.637 -11.574 11.020 1.00 49.57 194 PRO B CA 1
ATOM 4918 C C . PRO B 1 194 ? -38.308 -10.510 11.890 1.00 49.50 194 PRO B C 1
ATOM 4919 O O . PRO B 1 194 ? -37.624 -9.710 12.540 1.00 50.24 194 PRO B O 1
ATOM 4923 N N . LYS B 1 195 ? -39.636 -10.547 11.959 1.00 47.73 195 LYS B N 1
ATOM 4924 C CA . LYS B 1 195 ? -40.385 -9.625 12.807 1.00 48.62 195 LYS B CA 1
ATOM 4925 C C . LYS B 1 195 ? -40.411 -10.106 14.266 1.00 52.33 195 LYS B C 1
ATOM 4926 O O . LYS B 1 195 ? -40.872 -9.391 15.165 1.00 44.31 195 LYS B O 1
ATOM 4932 N N . LYS B 1 196 ? -39.891 -11.311 14.498 1.00 46.49 196 LYS B N 1
ATOM 4933 C CA . LYS B 1 196 ? -39.773 -11.856 15.848 1.00 47.92 196 LYS B CA 1
ATOM 4934 C C . LYS B 1 196 ? -38.317 -12.031 16.287 1.00 47.04 196 LYS B C 1
ATOM 4935 O O . LYS B 1 196 ? -38.034 -12.758 17.227 1.00 43.95 196 LYS B O 1
ATOM 4941 N N . VAL B 1 197 ? -37.399 -11.397 15.566 1.00 50.44 197 VAL B N 1
ATOM 4942 C CA . VAL B 1 197 ? -35.999 -11.306 15.968 1.00 45.03 197 VAL B CA 1
ATOM 4943 C C . VAL B 1 197 ? -35.639 -9.840 15.938 1.00 49.07 197 VAL B C 1
ATOM 4944 O O . VAL B 1 197 ? -35.656 -9.225 14.877 1.00 58.27 197 VAL B O 1
ATOM 4948 N N . GLN B 1 198 ? -35.320 -9.266 17.087 1.00 52.56 198 GLN B N 1
ATOM 4949 C CA . GLN B 1 198 ? -35.238 -7.819 17.178 1.00 55.19 198 GLN B CA 1
ATOM 4950 C C . GLN B 1 198 ? -33.833 -7.370 17.551 1.00 57.08 198 GLN B C 1
ATOM 4951 O O . GLN B 1 198 ? -33.121 -8.070 18.267 1.00 55.54 198 GLN B O 1
ATOM 4957 N N . TYR B 1 199 ? -33.423 -6.222 17.023 1.00 62.12 199 TYR B N 1
ATOM 4958 C CA . TYR B 1 199 ? -32.176 -5.589 17.440 1.00 61.37 199 TYR B CA 1
ATOM 4959 C C . TYR B 1 199 ? -32.202 -5.236 18.920 1.00 63.54 199 TYR B C 1
ATOM 4960 O O . TYR B 1 199 ? -33.267 -5.057 19.511 1.00 65.22 199 TYR B O 1
ATOM 4969 N N . VAL B 1 200 ? -31.025 -5.127 19.522 1.00 61.69 200 VAL B N 1
ATOM 4970 C CA . VAL B 1 200 ? -30.969 -4.800 20.937 1.00 64.39 200 VAL B CA 1
ATOM 4971 C C . VAL B 1 200 ? -30.744 -3.305 21.118 1.00 65.42 200 VAL B C 1
ATOM 4972 O O . VAL B 1 200 ? -31.441 -2.679 21.924 1.00 66.11 200 VAL B O 1
ATOM 4976 N N . ASN B 1 201 ? -29.783 -2.735 20.394 1.00 57.28 201 ASN B N 1
ATOM 4977 C CA . ASN B 1 201 ? -29.610 -1.300 20.460 1.00 62.35 201 ASN B CA 1
ATOM 4978 C C . ASN B 1 201 ? -29.534 -0.726 21.864 1.00 64.69 201 ASN B C 1
ATOM 4979 O O . ASN B 1 201 ? -30.241 0.218 22.204 1.00 74.30 201 ASN B O 1
ATOM 4984 N N . HIS B 1 202 ? -28.668 -1.331 22.672 1.00 62.91 202 HIS B N 1
ATOM 4985 C CA . HIS B 1 202 ? -28.418 -0.893 24.041 1.00 62.84 202 HIS B CA 1
ATOM 4986 C C . HIS B 1 202 ? -27.274 0.112 24.106 1.00 63.48 202 HIS B C 1
ATOM 4987 O O . HIS B 1 202 ? -26.155 -0.172 23.672 1.00 61.01 202 HIS B O 1
ATOM 4994 N N . ARG B 1 203 ? -27.549 1.278 24.670 1.00 64.97 203 ARG B N 1
ATOM 4995 C CA . ARG B 1 203 ? -26.503 2.247 24.951 1.00 68.60 203 ARG B CA 1
ATOM 4996 C C . ARG B 1 203 ? -26.770 2.871 26.299 1.00 67.05 203 ARG B C 1
ATOM 4997 O O . ARG B 1 203 ? -27.690 3.672 26.453 1.00 68.64 203 ARG B O 1
ATOM 5005 N N . GLY B 1 204 ? -25.983 2.458 27.281 1.00 64.24 204 GLY B N 1
ATOM 5006 C CA . GLY B 1 204 ? -26.102 2.977 28.625 1.00 63.33 204 GLY B CA 1
ATOM 5007 C C . GLY B 1 204 ? -24.788 3.645 28.953 1.00 64.70 204 GLY B C 1
ATOM 5008 O O . GLY B 1 204 ? -23.928 3.780 28.073 1.00 63.27 204 GLY B O 1
ATOM 5009 N N . ARG B 1 205 ? -24.627 4.054 30.208 1.00 61.99 205 ARG B N 1
ATOM 5010 C CA . ARG B 1 205 ? -23.416 4.751 30.639 1.00 63.53 205 ARG B CA 1
ATOM 5011 C C . ARG B 1 205 ? -22.142 3.924 30.496 1.00 64.77 205 ARG B C 1
ATOM 5012 O O . ARG B 1 205 ? -21.083 4.464 30.164 1.00 60.80 205 ARG B O 1
ATOM 5020 N N . TRP B 1 206 ? -22.255 2.615 30.723 1.00 62.89 206 TRP B N 1
ATOM 5021 C CA . TRP B 1 206 ? -21.089 1.734 30.773 1.00 55.74 206 TRP B CA 1
ATOM 5022 C C . TRP B 1 206 ? -20.854 0.942 29.493 1.00 59.63 206 TRP B C 1
ATOM 5023 O O . TRP B 1 206 ? -19.712 0.724 29.078 1.00 58.27 206 TRP B O 1
ATOM 5034 N N . LEU B 1 207 ? -21.940 0.512 28.864 1.00 60.09 207 LEU B N 1
ATOM 5035 C CA . LEU B 1 207 ? -21.834 -0.497 27.823 1.00 60.77 207 LEU B CA 1
ATOM 5036 C C . LEU B 1 207 ? -22.626 -0.167 26.581 1.00 62.54 207 LEU B C 1
ATOM 5037 O O . LEU B 1 207 ? -23.631 0.546 26.621 1.00 62.73 207 LEU B O 1
ATOM 5042 N N . SER B 1 208 ? -22.165 -0.719 25.471 1.00 65.69 208 SER B N 1
ATOM 5043 C CA . SER B 1 208 ? -22.887 -0.599 24.232 1.00 62.18 208 SER B CA 1
ATOM 5044 C C . SER B 1 208 ? -22.893 -1.940 23.546 1.00 61.10 208 SER B C 1
ATOM 5045 O O . SER B 1 208 ? -21.840 -2.536 23.352 1.00 62.41 208 SER B O 1
ATOM 5048 N N . VAL B 1 209 ? -24.079 -2.443 23.232 1.00 61.67 209 VAL B N 1
ATOM 5049 C CA . VAL B 1 209 ? -24.191 -3.675 22.455 1.00 62.46 209 VAL B CA 1
ATOM 5050 C C . VAL B 1 209 ? -25.316 -3.553 21.424 1.00 60.77 209 VAL B C 1
ATOM 5051 O O . VAL B 1 209 ? -26.418 -3.113 21.751 1.00 58.56 209 VAL B O 1
ATOM 5055 N N . ARG B 1 210 ? -25.053 -3.964 20.184 1.00 64.04 210 ARG B N 1
ATOM 5056 C CA . ARG B 1 210 ? -26.024 -3.743 19.118 1.00 62.41 210 ARG B CA 1
ATOM 5057 C C . ARG B 1 210 ? -27.027 -4.880 18.902 1.00 65.21 210 ARG B C 1
ATOM 5058 O O . ARG B 1 210 ? -28.224 -4.622 18.746 1.00 67.58 210 ARG B O 1
ATOM 5066 N N . GLY B 1 211 ? -26.555 -6.123 18.868 1.00 58.62 211 GLY B N 1
ATOM 5067 C CA . GLY B 1 211 ? -27.447 -7.251 18.643 1.00 55.36 211 GLY B CA 1
ATOM 5068 C C . GLY B 1 211 ? -27.896 -7.399 17.195 1.00 57.89 211 GLY B C 1
ATOM 5069 O O . GLY B 1 211 ? -27.461 -6.633 16.334 1.00 56.89 211 GLY B O 1
ATOM 5070 N N . PRO B 1 212 ? -28.765 -8.391 16.914 1.00 54.88 212 PRO B N 1
ATOM 5071 C CA . PRO B 1 212 ? -29.285 -9.347 17.892 1.00 49.81 212 PRO B CA 1
ATOM 5072 C C . PRO B 1 212 ? -28.286 -10.455 18.230 1.00 47.90 212 PRO B C 1
ATOM 5073 O O . PRO B 1 212 ? -27.265 -10.589 17.563 1.00 50.33 212 PRO B O 1
ATOM 5077 N N . LEU B 1 213 ? -28.572 -11.234 19.265 1.00 44.34 213 LEU B N 1
ATOM 5078 C CA . LEU B 1 213 ? -27.759 -12.397 19.534 1.00 40.54 213 LEU B CA 1
ATOM 5079 C C . LEU B 1 213 ? -28.045 -13.397 18.441 1.00 38.01 213 LEU B C 1
ATOM 5080 O O . LEU B 1 213 ? -29.204 -13.593 18.079 1.00 40.07 213 LEU B O 1
ATOM 5085 N N . GLN B 1 214 ? -26.998 -14.036 17.922 1.00 38.77 214 GLN B N 1
ATOM 5086 C CA . GLN B 1 214 ? -27.154 -15.064 16.888 1.00 40.39 214 GLN B CA 1
ATOM 5087 C C . GLN B 1 214 ? -27.480 -16.454 17.443 1.00 40.56 214 GLN B C 1
ATOM 5088 O O . GLN B 1 214 ? -27.161 -17.470 16.797 1.00 36.89 214 GLN B O 1
ATOM 5094 N N . VAL B 1 215 ? -28.043 -16.500 18.652 1.00 36.24 215 VAL B N 1
ATOM 5095 C CA . VAL B 1 215 ? -28.333 -17.751 19.339 1.00 33.95 215 VAL B CA 1
ATOM 5096 C C . VAL B 1 215 ? -29.753 -17.674 19.889 1.00 36.62 215 VAL B C 1
ATOM 5097 O O . VAL B 1 215 ? -30.047 -16.836 20.721 1.00 36.66 215 VAL B O 1
ATOM 5101 N N . PRO B 1 216 ? -30.647 -18.542 19.414 1.00 39.22 216 PRO B N 1
ATOM 5102 C CA . PRO B 1 216 ? -32.026 -18.539 19.927 1.00 41.03 216 PRO B CA 1
ATOM 5103 C C . PRO B 1 216 ? -32.141 -19.015 21.399 1.00 44.22 216 PRO B C 1
ATOM 5104 O O . PRO B 1 216 ? -31.184 -19.516 22.009 1.00 37.61 216 PRO B O 1
ATOM 5108 N N . ARG B 1 217 ? -33.344 -18.890 21.946 1.00 44.91 217 ARG B N 1
ATOM 5109 C CA . ARG B 1 217 ? -33.591 -19.248 23.332 1.00 39.26 217 ARG B CA 1
ATOM 5110 C C . ARG B 1 217 ? -33.839 -20.730 23.464 1.00 36.77 217 ARG B C 1
ATOM 5111 O O . ARG B 1 217 ? -34.541 -21.322 22.648 1.00 38.59 217 ARG B O 1
ATOM 5119 N N . SER B 1 218 ? -33.277 -21.324 24.507 1.00 36.86 218 SER B N 1
ATOM 5120 C CA . SER B 1 218 ? -33.461 -22.755 24.786 1.00 36.93 218 SER B CA 1
ATOM 5121 C C . SER B 1 218 ? -34.836 -23.050 25.400 1.00 36.79 218 SER B C 1
ATOM 5122 O O . SER B 1 218 ? -35.637 -22.131 25.612 1.00 35.45 218 SER B O 1
ATOM 5125 N N . ARG B 1 219 ? -35.103 -24.317 25.715 1.00 32.63 219 ARG B N 1
ATOM 5126 C CA . ARG B 1 219 ? -36.386 -24.664 26.328 1.00 37.98 219 ARG B CA 1
ATOM 5127 C C . ARG B 1 219 ? -36.568 -24.095 27.756 1.00 43.80 219 ARG B C 1
ATOM 5128 O O . ARG B 1 219 ? -37.674 -24.164 28.283 1.00 42.87 219 ARG B O 1
ATOM 5136 N N . GLN B 1 220 ? -35.511 -23.580 28.400 1.00 40.10 220 GLN B N 1
ATOM 5137 C CA . GLN B 1 220 ? -35.716 -22.921 29.693 1.00 41.74 220 GLN B CA 1
ATOM 5138 C C . GLN B 1 220 ? -35.670 -21.410 29.497 1.00 41.68 220 GLN B C 1
ATOM 5139 O O . GLN B 1 220 ? -35.643 -20.635 30.459 1.00 43.78 220 GLN B O 1
ATOM 5145 N N . GLY B 1 221 ? -35.655 -20.982 28.238 1.00 43.81 221 GLY B N 1
ATOM 5146 C CA . GLY B 1 221 ? -35.763 -19.565 27.938 1.00 40.22 221 GLY B CA 1
ATOM 5147 C C . GLY B 1 221 ? -34.459 -18.808 28.054 1.00 40.80 221 GLY B C 1
ATOM 5148 O O . GLY B 1 221 ? -33.980 -18.221 27.074 1.00 41.41 221 GLY B O 1
ATOM 5149 N N . GLU B 1 222 ? -33.934 -18.769 29.279 1.00 40.75 222 GLU B N 1
ATOM 5150 C CA . GLU B 1 222 ? -32.687 -18.070 29.617 1.00 42.39 222 GLU B CA 1
ATOM 5151 C C . GLU B 1 222 ? -31.921 -18.902 30.623 1.00 41.25 222 GLU B C 1
ATOM 5152 O O . GLU B 1 222 ? -32.522 -19.637 31.403 1.00 39.49 222 GLU B O 1
ATOM 5158 N N . PRO B 1 223 ? -30.591 -18.807 30.599 1.00 38.62 223 PRO B N 1
ATOM 5159 C CA . PRO B 1 223 ? -29.782 -19.407 31.661 1.00 37.42 223 PRO B CA 1
ATOM 5160 C C . PRO B 1 223 ? -30.229 -18.952 33.066 1.00 38.95 223 PRO B C 1
ATOM 5161 O O . PRO B 1 223 ? -30.732 -17.841 33.230 1.00 37.93 223 PRO B O 1
ATOM 5165 N N . VAL B 1 224 ? -30.068 -19.806 34.068 1.00 32.30 224 VAL B N 1
ATOM 5166 C CA . VAL B 1 224 ? -30.382 -19.396 35.422 1.00 34.98 224 VAL B CA 1
ATOM 5167 C C . VAL B 1 224 ? -29.276 -18.503 35.963 1.00 36.12 224 VAL B C 1
ATOM 5168 O O . VAL B 1 224 ? -28.084 -18.791 35.800 1.00 36.53 224 VAL B O 1
ATOM 5172 N N . ILE B 1 225 ? -29.668 -17.398 36.582 1.00 32.03 225 ILE B N 1
ATOM 5173 C CA . ILE B 1 225 ? -28.689 -16.517 37.189 1.00 36.72 225 ILE B CA 1
ATOM 5174 C C . ILE B 1 225 ? -28.331 -17.021 38.590 1.00 35.60 225 ILE B C 1
ATOM 5175 O O . ILE B 1 225 ? -29.185 -17.083 39.470 1.00 35.96 225 ILE B O 1
ATOM 5180 N N . LEU B 1 226 ? -27.080 -17.442 38.750 1.00 36.99 226 LEU B N 1
ATOM 5181 C CA . LEU B 1 226 ? -26.475 -17.715 40.044 1.00 35.80 226 LEU B CA 1
ATOM 5182 C C . LEU B 1 226 ? -25.768 -16.441 40.487 1.00 37.12 226 LEU B C 1
ATOM 5183 O O . LEU B 1 226 ? -25.346 -15.636 39.653 1.00 35.08 226 LEU B O 1
ATOM 5188 N N . GLN B 1 227 ? -25.655 -16.232 41.777 1.00 33.66 227 GLN B N 1
ATOM 5189 C CA . GLN B 1 227 ? -24.934 -15.097 42.292 1.00 35.25 227 GLN B CA 1
ATOM 5190 C C . GLN B 1 227 ? -24.074 -15.448 43.505 1.00 39.01 227 GLN B C 1
ATOM 5191 O O . GLN B 1 227 ? -24.472 -16.170 44.374 1.00 35.46 227 GLN B O 1
ATOM 5197 N N . ALA B 1 228 ? -22.859 -14.956 43.527 1.00 39.79 228 ALA B N 1
ATOM 5198 C CA . ALA B 1 228 ? -22.008 -15.121 44.672 1.00 41.75 228 ALA B CA 1
ATOM 5199 C C . ALA B 1 228 ? -21.444 -13.769 45.092 1.00 46.86 228 ALA B C 1
ATOM 5200 O O . ALA B 1 228 ? -20.855 -13.072 44.303 1.00 38.80 228 ALA B O 1
ATOM 5202 N N . GLY B 1 229 ? -21.590 -13.436 46.351 1.00 40.04 229 GLY B N 1
ATOM 5203 C CA . GLY B 1 229 ? -21.043 -12.223 46.921 1.00 42.82 229 GLY B CA 1
ATOM 5204 C C . GLY B 1 229 ? -21.954 -11.702 47.997 1.00 45.11 229 GLY B C 1
ATOM 5205 O O . GLY B 1 229 ? -23.079 -11.300 47.777 1.00 43.12 229 GLY B O 1
ATOM 5206 N N . LEU B 1 230 ? -21.391 -11.624 49.177 1.00 40.12 230 LEU B N 1
ATOM 5207 C CA . LEU B 1 230 ? -22.146 -11.283 50.345 1.00 44.84 230 LEU B CA 1
ATOM 5208 C C . LEU B 1 230 ? -21.948 -9.908 50.947 1.00 45.89 230 LEU B C 1
ATOM 5209 O O . LEU B 1 230 ? -22.431 -9.624 52.009 1.00 43.99 230 LEU B O 1
ATOM 5214 N N . SER B 1 231 ? -21.234 -9.062 50.247 1.00 41.14 231 SER B N 1
ATOM 5215 C CA . SER B 1 231 ? -21.059 -7.689 50.700 1.00 39.74 231 SER B CA 1
ATOM 5216 C C . SER B 1 231 ? -22.421 -6.994 50.698 1.00 46.25 231 SER B C 1
ATOM 5217 O O . SER B 1 231 ? -23.348 -7.451 50.012 1.00 47.80 231 SER B O 1
ATOM 5220 N N . PRO B 1 232 ? -22.558 -5.898 51.472 1.00 47.53 232 PRO B N 1
ATOM 5221 C CA . PRO B 1 232 ? -23.853 -5.205 51.509 1.00 48.57 232 PRO B CA 1
ATOM 5222 C C . PRO B 1 232 ? -24.331 -4.818 50.111 1.00 46.91 232 PRO B C 1
ATOM 5223 O O . PRO B 1 232 ? -25.496 -5.044 49.774 1.00 44.02 232 PRO B O 1
ATOM 5227 N N . ARG B 1 233 ? -23.417 -4.328 49.283 1.00 42.98 233 ARG B N 1
ATOM 5228 C CA . ARG B 1 233 ? -23.754 -4.006 47.908 1.00 44.33 233 ARG B CA 1
ATOM 5229 C C . ARG B 1 233 ? -24.098 -5.284 47.121 1.00 45.91 233 ARG B C 1
ATOM 5230 O O . ARG B 1 233 ? -25.014 -5.295 46.291 1.00 41.88 233 ARG B O 1
ATOM 5238 N N . GLY B 1 234 ? -23.383 -6.367 47.422 1.00 43.81 234 GLY B N 1
ATOM 5239 C CA . GLY B 1 234 ? -23.630 -7.661 46.801 1.00 40.58 234 GLY B CA 1
ATOM 5240 C C . GLY B 1 234 ? -24.993 -8.241 47.109 1.00 40.66 234 GLY B C 1
ATOM 5241 O O . GLY B 1 234 ? -25.635 -8.822 46.237 1.00 41.69 234 GLY B O 1
ATOM 5242 N N . ARG B 1 235 ? -25.441 -8.117 48.355 1.00 43.99 235 ARG B N 1
ATOM 5243 C CA . ARG B 1 235 ? -26.782 -8.587 48.706 1.00 42.72 235 ARG B CA 1
ATOM 5244 C C . ARG B 1 235 ? -27.880 -7.778 48.015 1.00 42.55 235 ARG B C 1
ATOM 5245 O O . ARG B 1 235 ? -28.930 -8.323 47.671 1.00 45.71 235 ARG B O 1
ATOM 5253 N N . ARG B 1 236 ? -27.648 -6.483 47.823 1.00 39.64 236 ARG B N 1
ATOM 5254 C CA . ARG B 1 236 ? -28.593 -5.652 47.078 1.00 45.69 236 ARG B CA 1
ATOM 5255 C C . ARG B 1 236 ? -28.643 -6.143 45.627 1.00 44.71 236 ARG B C 1
ATOM 5256 O O . ARG B 1 236 ? -29.718 -6.307 45.048 1.00 41.92 236 ARG B O 1
ATOM 5264 N N . PHE B 1 237 ? -27.467 -6.412 45.066 1.00 41.89 237 PHE B N 1
ATOM 5265 C CA . PHE B 1 237 ? -27.360 -6.940 43.713 1.00 46.02 237 PHE B CA 1
ATOM 5266 C C . PHE B 1 237 ? -28.132 -8.249 43.599 1.00 43.48 237 PHE B C 1
ATOM 5267 O O . PHE B 1 237 ? -28.842 -8.474 42.609 1.00 41.95 237 PHE B O 1
ATOM 5275 N N . ALA B 1 238 ? -27.998 -9.096 44.620 1.00 38.39 238 ALA B N 1
ATOM 5276 C CA . ALA B 1 238 ? -28.693 -10.374 44.649 1.00 38.41 238 ALA B CA 1
ATOM 5277 C C . ALA B 1 238 ? -30.203 -10.183 44.726 1.00 42.66 238 ALA B C 1
ATOM 5278 O O . ALA B 1 238 ? -30.969 -10.958 44.130 1.00 43.93 238 ALA B O 1
ATOM 5280 N N . GLY B 1 239 ? -30.635 -9.158 45.461 1.00 41.57 239 GLY B N 1
ATOM 5281 C CA . GLY B 1 239 ? -32.057 -8.893 45.587 1.00 44.53 239 GLY B CA 1
ATOM 5282 C C . GLY B 1 239 ? -32.701 -8.695 44.226 1.00 48.16 239 GLY B C 1
ATOM 5283 O O . GLY B 1 239 ? -33.747 -9.286 43.928 1.00 48.36 239 GLY B O 1
ATOM 5284 N N . ARG B 1 240 ? -32.025 -7.930 43.371 1.00 42.76 240 ARG B N 1
ATOM 5285 C CA . ARG B 1 240 ? -32.553 -7.609 42.053 1.00 45.83 240 ARG B CA 1
ATOM 5286 C C . ARG B 1 240 ? -32.383 -8.755 41.041 1.00 48.54 240 ARG B C 1
ATOM 5287 O O . ARG B 1 240 ? -33.305 -9.041 40.279 1.00 53.26 240 ARG B O 1
ATOM 5295 N N . TRP B 1 241 ? -31.244 -9.450 41.048 1.00 46.82 241 TRP B N 1
ATOM 5296 C CA . TRP B 1 241 ? -30.948 -10.358 39.928 1.00 43.73 241 TRP B CA 1
ATOM 5297 C C . TRP B 1 241 ? -30.900 -11.861 40.240 1.00 43.80 241 TRP B C 1
ATOM 5298 O O . TRP B 1 241 ? -31.252 -12.675 39.396 1.00 45.73 241 TRP B O 1
ATOM 5309 N N . ALA B 1 242 ? -30.415 -12.230 41.420 1.00 42.86 242 ALA B N 1
ATOM 5310 C CA . ALA B 1 242 ? -30.156 -13.635 41.723 1.00 40.14 242 ALA B CA 1
ATOM 5311 C C . ALA B 1 242 ? -31.415 -14.495 41.639 1.00 40.48 242 ALA B C 1
ATOM 5312 O O . ALA B 1 242 ? -32.502 -14.065 42.040 1.00 41.36 242 ALA B O 1
ATOM 5314 N N . GLU B 1 243 ? -31.263 -15.690 41.068 1.00 37.71 243 GLU B N 1
ATOM 5315 C CA . GLU B 1 243 ? -32.313 -16.707 41.071 1.00 36.52 243 GLU B CA 1
ATOM 5316 C C . GLU B 1 243 ? -31.888 -17.863 41.985 1.00 39.21 243 GLU B C 1
ATOM 5317 O O . GLU B 1 243 ? -32.709 -18.655 42.485 1.00 33.40 243 GLU B O 1
ATOM 5323 N N . ALA B 1 244 ? -30.581 -17.946 42.201 1.00 36.66 244 ALA B N 1
ATOM 5324 C CA . ALA B 1 244 ? -30.025 -18.834 43.212 1.00 34.85 244 ALA B CA 1
ATOM 5325 C C . ALA B 1 244 ? -28.798 -18.152 43.775 1.00 37.72 244 ALA B C 1
ATOM 5326 O O . ALA B 1 244 ? -28.071 -17.482 43.038 1.00 38.23 244 ALA B O 1
ATOM 5328 N N . VAL B 1 245 ? -28.571 -18.296 45.080 1.00 38.46 245 VAL B N 1
ATOM 5329 C CA . VAL B 1 245 ? -27.456 -17.606 45.714 1.00 33.95 245 VAL B CA 1
ATOM 5330 C C . VAL B 1 245 ? -26.484 -18.606 46.344 1.00 36.07 245 VAL B C 1
ATOM 5331 O O . VAL B 1 245 ? -26.891 -19.555 47.014 1.00 38.01 245 VAL B O 1
ATOM 5335 N N . PHE B 1 246 ? -25.197 -18.381 46.113 1.00 37.43 246 PHE B N 1
ATOM 5336 C CA . PHE B 1 246 ? -24.122 -19.155 46.719 1.00 34.21 246 PHE B CA 1
ATOM 5337 C C . PHE B 1 246 ? -23.707 -18.513 48.053 1.00 34.45 246 PHE B C 1
ATOM 5338 O O . PHE B 1 246 ? -23.117 -17.437 48.081 1.00 37.31 246 PHE B O 1
ATOM 5346 N N . SER B 1 247 ? -24.020 -19.170 49.162 1.00 36.32 247 SER B N 1
ATOM 5347 C CA . SER B 1 247 ? -23.619 -18.644 50.464 1.00 37.67 247 SER B CA 1
ATOM 5348 C C . SER B 1 247 ? -22.796 -19.646 51.293 1.00 36.08 247 SER B C 1
ATOM 5349 O O . SER B 1 247 ? -22.940 -20.858 51.154 1.00 35.54 247 SER B O 1
ATOM 5352 N N . VAL B 1 248 ? -21.967 -19.111 52.180 1.00 35.95 248 VAL B N 1
ATOM 5353 C CA . VAL B 1 248 ? -21.159 -19.904 53.093 1.00 34.40 248 VAL B CA 1
ATOM 5354 C C . VAL B 1 248 ? -21.329 -19.354 54.499 1.00 37.80 248 VAL B C 1
ATOM 5355 O O . VAL B 1 248 ? -21.040 -18.193 54.741 1.00 32.42 248 VAL B O 1
ATOM 5359 N N . SER B 1 249 ? -21.817 -20.185 55.418 1.00 38.99 249 SER B N 1
ATOM 5360 C CA . SER B 1 249 ? -21.952 -19.776 56.814 1.00 36.14 249 SER B CA 1
ATOM 5361 C C . SER B 1 249 ? -21.485 -20.890 57.724 1.00 35.17 249 SER B C 1
ATOM 5362 O O . SER B 1 249 ? -21.809 -22.056 57.503 1.00 33.73 249 SER B O 1
ATOM 5365 N N . PRO B 1 250 ? -20.717 -20.527 58.757 1.00 33.24 250 PRO B N 1
ATOM 5366 C CA . PRO B 1 250 ? -20.117 -21.506 59.665 1.00 36.27 250 PRO B CA 1
ATOM 5367 C C . PRO B 1 250 ? -21.110 -22.193 60.624 1.00 34.93 250 PRO B C 1
ATOM 5368 O O . PRO B 1 250 ? -20.788 -23.269 61.139 1.00 34.47 250 PRO B O 1
ATOM 5372 N N . ASN B 1 251 ? -22.294 -21.628 60.837 1.00 31.31 251 ASN B N 1
ATOM 5373 C CA . ASN B 1 251 ? -23.255 -22.259 61.755 1.00 33.42 251 ASN B CA 1
ATOM 5374 C C . ASN B 1 251 ? -24.698 -21.854 61.476 1.00 32.47 251 ASN B C 1
ATOM 5375 O O . ASN B 1 251 ? -24.955 -20.910 60.742 1.00 35.10 251 ASN B O 1
ATOM 5380 N N . LEU B 1 252 ? -25.629 -22.555 62.106 1.00 32.08 252 LEU B N 1
ATOM 5381 C CA . LEU B 1 252 ? -27.052 -22.371 61.860 1.00 31.80 252 LEU B CA 1
ATOM 5382 C C . LEU B 1 252 ? -27.520 -20.937 62.070 1.00 35.72 252 LEU B C 1
ATOM 5383 O O . LEU B 1 252 ? -28.346 -20.445 61.296 1.00 39.05 252 LEU B O 1
ATOM 5388 N N . ASP B 1 253 ? -26.994 -20.259 63.093 1.00 32.96 253 ASP B N 1
ATOM 5389 C CA . ASP B 1 253 ? -27.411 -18.886 63.371 1.00 35.54 253 ASP B CA 1
ATOM 5390 C C . ASP B 1 253 ? -27.063 -17.969 62.214 1.00 36.10 253 ASP B C 1
ATOM 5391 O O . ASP B 1 253 ? -27.897 -17.208 61.726 1.00 36.67 253 ASP B O 1
ATOM 5396 N N . ILE B 1 254 ? -25.826 -18.058 61.758 1.00 33.51 254 ILE B N 1
ATOM 5397 C CA . ILE B 1 254 ? -25.409 -17.228 60.654 1.00 33.92 254 ILE B CA 1
ATOM 5398 C C . ILE B 1 254 ? -26.148 -17.648 59.372 1.00 36.70 254 ILE B C 1
ATOM 5399 O O . ILE B 1 254 ? -26.545 -16.786 58.585 1.00 36.72 254 ILE B O 1
ATOM 5404 N N . MET B 1 255 ? -26.368 -18.950 59.184 1.00 31.77 255 MET B N 1
ATOM 5405 C CA . MET B 1 255 ? -27.162 -19.430 58.044 1.00 35.21 255 MET B CA 1
ATOM 5406 C C . MET B 1 255 ? -28.549 -18.777 58.009 1.00 40.86 255 MET B C 1
ATOM 5407 O O . MET B 1 255 ? -28.994 -18.296 56.955 1.00 38.60 255 MET B O 1
ATOM 5412 N N . ARG B 1 256 ? -29.238 -18.771 59.151 1.00 37.80 256 ARG B N 1
ATOM 5413 C CA . ARG B 1 256 ? -30.611 -18.262 59.188 1.00 37.90 256 ARG B CA 1
ATOM 5414 C C . ARG B 1 256 ? -30.641 -16.760 58.941 1.00 41.40 256 ARG B C 1
ATOM 5415 O O . ARG B 1 256 ? -31.553 -16.254 58.284 1.00 42.87 256 ARG B O 1
ATOM 5423 N N . ALA B 1 257 ? -29.647 -16.040 59.459 1.00 39.89 257 ALA B N 1
ATOM 5424 C CA . ALA B 1 257 ? -29.608 -14.587 59.264 1.00 41.41 257 ALA B CA 1
ATOM 5425 C C . ALA B 1 257 ? -29.362 -14.254 57.796 1.00 40.97 257 ALA B C 1
ATOM 5426 O O . ALA B 1 257 ? -30.064 -13.421 57.211 1.00 39.48 257 ALA B O 1
ATOM 5428 N N . VAL B 1 258 ? -28.352 -14.894 57.204 1.00 38.69 258 VAL B N 1
ATOM 5429 C CA . VAL B 1 258 ? -28.082 -14.714 55.782 1.00 42.80 258 VAL B CA 1
ATOM 5430 C C . VAL B 1 258 ? -29.321 -15.046 54.938 1.00 38.66 258 VAL B C 1
ATOM 5431 O O . VAL B 1 258 ? -29.715 -14.277 54.070 1.00 35.83 258 VAL B O 1
ATOM 5435 N N . TYR B 1 259 ? -29.955 -16.171 55.237 1.00 39.70 259 TYR B N 1
ATOM 5436 C CA . TYR B 1 259 ? -31.162 -16.586 54.525 1.00 40.51 259 TYR B CA 1
ATOM 5437 C C . TYR B 1 259 ? -32.220 -15.483 54.524 1.00 43.16 259 TYR B C 1
ATOM 5438 O O . TYR B 1 259 ? -32.662 -15.031 53.461 1.00 39.11 259 TYR B O 1
ATOM 5447 N N . GLN B 1 260 ? -32.604 -15.039 55.724 1.00 43.33 260 GLN B N 1
ATOM 5448 C CA . GLN B 1 260 ? -33.688 -14.072 55.880 1.00 40.17 260 GLN B CA 1
ATOM 5449 C C . GLN B 1 260 ? -33.280 -12.718 55.311 1.00 39.92 260 GLN B C 1
ATOM 5450 O O . GLN B 1 260 ? -34.098 -12.031 54.695 1.00 42.69 260 GLN B O 1
ATOM 5456 N N . ASP B 1 261 ? -32.010 -12.357 55.470 1.00 36.16 261 ASP B N 1
ATOM 5457 C CA . ASP B 1 261 ? -31.499 -11.116 54.889 1.00 38.42 261 ASP B CA 1
ATOM 5458 C C . ASP B 1 261 ? -31.602 -11.123 53.346 1.00 47.52 261 ASP B C 1
ATOM 5459 O O . ASP B 1 261 ? -31.990 -10.118 52.732 1.00 46.66 261 ASP B O 1
ATOM 5464 N N . ILE B 1 262 ? -31.232 -12.237 52.723 1.00 42.99 262 ILE B N 1
ATOM 5465 C CA . ILE B 1 262 ? -31.327 -12.363 51.269 1.00 40.94 262 ILE B CA 1
ATOM 5466 C C . ILE B 1 262 ? -32.773 -12.362 50.785 1.00 42.50 262 ILE B C 1
ATOM 5467 O O . ILE B 1 262 ? -33.106 -11.651 49.829 1.00 38.58 262 ILE B O 1
ATOM 5472 N N . LYS B 1 263 ? -33.632 -13.147 51.435 1.00 46.68 263 LYS B N 1
ATOM 5473 C CA . LYS B 1 263 ? -35.056 -13.161 51.087 1.00 44.06 263 LYS B CA 1
ATOM 5474 C C . LYS B 1 263 ? -35.669 -11.766 51.250 1.00 49.55 263 LYS B C 1
ATOM 5475 O O . LYS B 1 263 ? -36.571 -11.386 50.505 1.00 51.15 263 LYS B O 1
ATOM 5481 N N . ALA B 1 264 ? -35.156 -10.995 52.209 1.00 47.18 264 ALA B N 1
ATOM 5482 C CA . ALA B 1 264 ? -35.634 -9.628 52.423 1.00 49.85 264 ALA B CA 1
ATOM 5483 C C . ALA B 1 264 ? -35.222 -8.692 51.271 1.00 53.40 264 ALA B C 1
ATOM 5484 O O . ALA B 1 264 ? -36.042 -7.936 50.736 1.00 50.43 264 ALA B O 1
ATOM 5486 N N . HIS B 1 265 ? -33.950 -8.747 50.891 1.00 48.48 265 HIS B N 1
ATOM 5487 C CA . HIS B 1 265 ? -33.479 -7.985 49.754 1.00 47.81 265 HIS B CA 1
ATOM 5488 C C . HIS B 1 265 ? -34.256 -8.294 48.467 1.00 52.41 265 HIS B C 1
ATOM 5489 O O . HIS B 1 265 ? -34.510 -7.391 47.669 1.00 51.92 265 HIS B O 1
ATOM 5496 N N . VAL B 1 266 ? -34.638 -9.556 48.274 1.00 50.35 266 VAL B N 1
ATOM 5497 C CA . VAL B 1 266 ? -35.390 -9.951 47.089 1.00 48.50 266 VAL B CA 1
ATOM 5498 C C . VAL B 1 266 ? -36.787 -9.326 47.071 1.00 55.06 266 VAL B C 1
ATOM 5499 O O . VAL B 1 266 ? -37.187 -8.686 46.095 1.00 55.42 266 VAL B O 1
ATOM 5503 N N . ALA B 1 267 ? -37.502 -9.480 48.182 1.00 56.97 267 ALA B N 1
ATOM 5504 C CA . ALA B 1 267 ? -38.832 -8.908 48.347 1.00 53.19 267 ALA B CA 1
ATOM 5505 C C . ALA B 1 267 ? -38.784 -7.393 48.214 1.00 50.59 267 ALA B C 1
ATOM 5506 O O . ALA B 1 267 ? -39.671 -6.797 47.618 1.00 51.51 267 ALA B O 1
ATOM 5508 N N . ALA B 1 268 ? -37.736 -6.781 48.756 1.00 50.15 268 ALA B N 1
ATOM 5509 C CA . ALA B 1 268 ? -37.579 -5.335 48.698 1.00 51.18 268 ALA B CA 1
ATOM 5510 C C . ALA B 1 268 ? -37.421 -4.847 47.257 1.00 58.18 268 ALA B C 1
ATOM 5511 O O . ALA B 1 268 ? -37.766 -3.714 46.925 1.00 61.25 268 ALA B O 1
ATOM 5513 N N . ALA B 1 269 ? -36.908 -5.716 46.396 1.00 59.05 269 ALA B N 1
ATOM 5514 C CA . ALA B 1 269 ? -36.703 -5.357 45.000 1.00 60.51 269 ALA B CA 1
ATOM 5515 C C . ALA B 1 269 ? -37.945 -5.664 44.157 1.00 54.18 269 ALA B C 1
ATOM 5516 O O . ALA B 1 269 ? -37.929 -5.491 42.947 1.00 56.17 269 ALA B O 1
ATOM 5518 N N . GLY B 1 270 ? -39.026 -6.082 44.806 1.00 52.38 270 GLY B N 1
ATOM 5519 C CA . GLY B 1 270 ? -40.275 -6.347 44.118 1.00 49.81 270 GLY B CA 1
ATOM 5520 C C . GLY B 1 270 ? -40.413 -7.737 43.535 1.00 55.46 270 GLY B C 1
ATOM 5521 O O . GLY B 1 270 ? -41.320 -7.999 42.739 1.00 58.13 270 GLY B O 1
ATOM 5522 N N . ARG B 1 271 ? -39.539 -8.650 43.950 1.00 55.32 271 ARG B N 1
ATOM 5523 C CA . ARG B 1 271 ? -39.574 -10.004 43.409 1.00 53.60 271 ARG B CA 1
ATOM 5524 C C . ARG B 1 271 ? -40.106 -10.967 44.456 1.00 55.96 271 ARG B C 1
ATOM 5525 O O . ARG B 1 271 ? -40.144 -10.641 45.643 1.00 54.94 271 ARG B O 1
ATOM 5533 N N . ASP B 1 272 ? -40.526 -12.144 44.006 1.00 52.31 272 ASP B N 1
ATOM 5534 C CA . ASP B 1 272 ? -41.034 -13.181 44.888 1.00 54.73 272 ASP B CA 1
ATOM 5535 C C . ASP B 1 272 ? -39.866 -13.903 45.555 1.00 56.74 272 ASP B C 1
ATOM 5536 O O . ASP B 1 272 ? -39.062 -14.551 44.880 1.00 58.61 272 ASP B O 1
ATOM 5541 N N . PRO B 1 273 ? -39.785 -13.821 46.890 1.00 58.30 273 PRO B N 1
ATOM 5542 C CA . PRO B 1 273 ? -38.666 -14.432 47.618 1.00 55.20 273 PRO B CA 1
ATOM 5543 C C . PRO B 1 273 ? -38.582 -15.946 47.422 1.00 53.47 273 PRO B C 1
ATOM 5544 O O . PRO B 1 273 ? -37.495 -16.504 47.556 1.00 51.48 273 PRO B O 1
ATOM 5548 N N . GLU B 1 274 ? -39.694 -16.592 47.083 1.00 54.47 274 GLU B N 1
ATOM 5549 C CA . GLU B 1 274 ? -39.682 -18.027 46.815 1.00 53.46 274 GLU B CA 1
ATOM 5550 C C . GLU B 1 274 ? -39.136 -18.324 45.406 1.00 53.93 274 GLU B C 1
ATOM 5551 O O . GLU B 1 274 ? -39.040 -19.477 45.006 1.00 55.06 274 GLU B O 1
ATOM 5557 N N . GLN B 1 275 ? -38.799 -17.287 44.645 1.00 52.30 275 GLN B N 1
ATOM 5558 C CA . GLN B 1 275 ? -38.174 -17.494 43.339 1.00 52.74 275 GLN B CA 1
ATOM 5559 C C . GLN B 1 275 ? -36.667 -17.243 43.387 1.00 51.21 275 GLN B C 1
ATOM 5560 O O . GLN B 1 275 ? -36.002 -17.172 42.351 1.00 45.32 275 GLN B O 1
ATOM 5566 N N . THR B 1 276 ? -36.129 -17.119 44.594 1.00 43.87 276 THR B N 1
ATOM 5567 C CA . THR B 1 276 ? -34.692 -17.068 44.765 1.00 40.53 276 THR B CA 1
ATOM 5568 C C . THR B 1 276 ? -34.288 -18.167 45.742 1.00 41.52 276 THR B C 1
ATOM 5569 O O . THR B 1 276 ? -34.725 -18.201 46.893 1.00 47.37 276 THR B O 1
ATOM 5573 N N . LYS B 1 277 ? -33.528 -19.130 45.243 1.00 38.55 277 LYS B N 1
ATOM 5574 C CA . LYS B 1 277 ? -33.152 -20.274 46.058 1.00 41.15 277 LYS B CA 1
ATOM 5575 C C . LYS B 1 277 ? -31.779 -20.050 46.679 1.00 42.85 277 LYS B C 1
ATOM 5576 O O . LYS B 1 277 ? -30.800 -19.831 45.969 1.00 41.24 277 LYS B O 1
ATOM 5582 N N . VAL B 1 278 ? -31.714 -20.115 48.009 1.00 37.27 278 VAL B N 1
ATOM 5583 C CA . VAL B 1 278 ? -30.470 -19.896 48.732 1.00 33.49 278 VAL B CA 1
ATOM 5584 C C . VAL B 1 278 ? -29.829 -21.233 49.088 1.00 36.69 278 VAL B C 1
ATOM 5585 O O . VAL B 1 278 ? -30.446 -22.088 49.746 1.00 36.41 278 VAL B O 1
ATOM 5589 N N . PHE B 1 279 ? -28.585 -21.404 48.654 1.00 35.89 279 PHE B N 1
ATOM 5590 C CA . PHE B 1 279 ? -27.798 -22.603 48.939 1.00 34.43 279 PHE B CA 1
ATOM 5591 C C . PHE B 1 279 ? -26.730 -22.243 49.972 1.00 31.80 279 PHE B C 1
ATOM 5592 O O . PHE B 1 279 ? -26.143 -21.147 49.905 1.00 31.27 279 PHE B O 1
ATOM 5600 N N . THR B 1 280 ? -26.460 -23.125 50.925 1.00 29.72 280 THR B N 1
ATOM 5601 C CA . THR B 1 280 ? -25.350 -22.861 51.839 1.00 29.87 280 THR B CA 1
ATOM 5602 C C . THR B 1 280 ? -24.380 -24.033 51.744 1.00 30.81 280 THR B C 1
ATOM 5603 O O . THR B 1 280 ? -24.795 -25.184 51.580 1.00 29.36 280 THR B O 1
ATOM 5607 N N . ALA B 1 281 ? -23.086 -23.748 51.809 1.00 26.82 281 ALA B N 1
ATOM 5608 C CA . ALA B 1 281 ? -22.110 -24.802 51.547 1.00 31.09 281 ALA B CA 1
ATOM 5609 C C . ALA B 1 281 ? -21.751 -25.595 52.792 1.00 32.41 281 ALA B C 1
ATOM 5610 O O . ALA B 1 281 ? -21.558 -25.042 53.879 1.00 32.16 281 ALA B O 1
ATOM 5612 N N . VAL B 1 282 ? -21.626 -26.902 52.620 1.00 32.66 282 VAL B N 1
ATOM 5613 C CA . VAL B 1 282 ? -21.284 -27.737 53.739 1.00 30.04 282 VAL B CA 1
ATOM 5614 C C . VAL B 1 282 ? -20.284 -28.795 53.250 1.00 33.64 282 VAL B C 1
ATOM 5615 O O . VAL B 1 282 ? -20.342 -29.203 52.096 1.00 34.51 282 VAL B O 1
ATOM 5619 N N . MET B 1 283 ? -19.336 -29.196 54.100 1.00 33.80 283 MET B N 1
ATOM 5620 C CA . MET B 1 283 ? -18.318 -30.178 53.705 1.00 32.94 283 MET B CA 1
ATOM 5621 C C . MET B 1 283 ? -18.427 -31.471 54.516 1.00 39.26 283 MET B C 1
ATOM 5622 O O . MET B 1 283 ? -17.866 -31.572 55.605 1.00 33.29 283 MET B O 1
ATOM 5627 N N . PRO B 1 284 ? -19.163 -32.459 53.996 1.00 35.52 284 PRO B N 1
ATOM 5628 C CA . PRO B 1 284 ? -19.337 -33.702 54.749 1.00 35.91 284 PRO B CA 1
ATOM 5629 C C . PRO B 1 284 ? -18.160 -34.660 54.634 1.00 38.98 284 PRO B C 1
ATOM 5630 O O . PRO B 1 284 ? -17.504 -34.718 53.591 1.00 33.89 284 PRO B O 1
ATOM 5634 N N . VAL B 1 285 ? -17.888 -35.379 55.723 1.00 36.07 285 VAL B N 1
ATOM 5635 C CA . VAL B 1 285 ? -16.929 -36.474 55.722 1.00 30.23 285 VAL B CA 1
ATOM 5636 C C . VAL B 1 285 ? -17.610 -37.682 56.347 1.00 32.44 285 VAL B C 1
ATOM 5637 O O . VAL B 1 285 ? -18.060 -37.641 57.495 1.00 36.09 285 VAL B O 1
ATOM 5641 N N . LEU B 1 286 ? -17.740 -38.735 55.555 1.00 38.30 286 LEU B N 1
ATOM 5642 C CA . LEU B 1 286 ? -18.506 -39.912 55.923 1.00 33.83 286 LEU B CA 1
ATOM 5643 C C . LEU B 1 286 ? -17.643 -41.003 56.522 1.00 36.62 286 LEU B C 1
ATOM 5644 O O . LEU B 1 286 ? -16.461 -41.122 56.178 1.00 32.94 286 LEU B O 1
ATOM 5649 N N . GLY B 1 287 ? -18.255 -41.832 57.373 1.00 33.42 287 GLY B N 1
ATOM 5650 C CA . GLY B 1 287 ? -17.620 -43.048 57.853 1.00 32.10 287 GLY B CA 1
ATOM 5651 C C . GLY B 1 287 ? -18.688 -44.087 58.146 1.00 35.79 287 GLY B C 1
ATOM 5652 O O . GLY B 1 287 ? -19.856 -43.738 58.342 1.00 37.82 287 GLY B O 1
ATOM 5653 N N . GLU B 1 288 ? -18.310 -45.361 58.147 1.00 37.41 288 GLU B N 1
ATOM 5654 C CA . GLU B 1 288 ? -19.253 -46.431 58.483 1.00 40.72 288 GLU B CA 1
ATOM 5655 C C . GLU B 1 288 ? -19.743 -46.265 59.917 1.00 41.96 288 GLU B C 1
ATOM 5656 O O . GLU B 1 288 ? -20.914 -46.511 60.211 1.00 42.21 288 GLU B O 1
ATOM 5662 N N . THR B 1 289 ? -18.830 -45.840 60.788 1.00 38.86 289 THR B N 1
ATOM 5663 C CA . THR B 1 289 ? -19.145 -45.393 62.146 1.00 44.75 289 THR B CA 1
ATOM 5664 C C . THR B 1 289 ? -18.703 -43.940 62.271 1.00 43.62 289 THR B C 1
ATOM 5665 O O . THR B 1 289 ? -17.863 -43.462 61.475 1.00 39.54 289 THR B O 1
ATOM 5669 N N . GLU B 1 290 ? -19.233 -43.259 63.283 1.00 41.33 290 GLU B N 1
ATOM 5670 C CA . GLU B 1 290 ? -18.888 -41.862 63.557 1.00 44.34 290 GLU B CA 1
ATOM 5671 C C . GLU B 1 290 ? -17.400 -41.731 63.875 1.00 45.60 290 GLU B C 1
ATOM 5672 O O . GLU B 1 290 ? -16.765 -40.721 63.559 1.00 44.74 290 GLU B O 1
ATOM 5678 N N . GLN B 1 291 ? -16.865 -42.750 64.542 1.00 42.51 291 GLN B N 1
ATOM 5679 C CA . GLN B 1 291 ? -15.442 -42.820 64.855 1.00 46.49 291 GLN B CA 1
ATOM 5680 C C . GLN B 1 291 ? -14.550 -42.801 63.593 1.00 42.98 291 GLN B C 1
ATOM 5681 O O . GLN B 1 291 ? -13.602 -42.006 63.492 1.00 38.97 291 GLN B O 1
ATOM 5687 N N . VAL B 1 292 ? -14.861 -43.681 62.644 1.00 41.07 292 VAL B N 1
ATOM 5688 C CA . VAL B 1 292 ? -14.180 -43.712 61.356 1.00 39.00 292 VAL B CA 1
ATOM 5689 C C . VAL B 1 292 ? -14.292 -42.338 60.665 1.00 39.07 292 VAL B C 1
ATOM 5690 O O . VAL B 1 292 ? -13.292 -41.755 60.226 1.00 32.96 292 VAL B O 1
ATOM 5694 N N . ALA B 1 293 ? -15.499 -41.788 60.653 1.00 35.33 293 ALA B N 1
ATOM 5695 C CA . ALA B 1 293 ? -15.712 -40.501 60.029 1.00 34.41 293 ALA B CA 1
ATOM 5696 C C . ALA B 1 293 ? -14.805 -39.445 60.664 1.00 38.79 293 ALA B C 1
ATOM 5697 O O . ALA B 1 293 ? -14.182 -38.633 59.947 1.00 37.19 293 ALA B O 1
ATOM 5699 N N . ARG B 1 294 ? -14.744 -39.431 61.997 1.00 39.76 294 ARG B N 1
ATOM 5700 C CA . ARG B 1 294 ? -13.911 -38.446 62.693 1.00 40.16 294 ARG B CA 1
ATOM 5701 C C . ARG B 1 294 ? -12.422 -38.699 62.462 1.00 35.92 294 ARG B C 1
ATOM 5702 O O . ARG B 1 294 ? -11.642 -37.762 62.379 1.00 33.55 294 ARG B O 1
ATOM 5710 N N . GLU B 1 295 ? -12.023 -39.956 62.344 1.00 38.09 295 GLU B N 1
ATOM 5711 C CA . GLU B 1 295 ? -10.635 -40.240 62.004 1.00 42.24 295 GLU B CA 1
ATOM 5712 C C . GLU B 1 295 ? -10.325 -39.824 60.564 1.00 36.02 295 GLU B C 1
ATOM 5713 O O . GLU B 1 295 ? -9.237 -39.310 60.285 1.00 33.62 295 GLU B O 1
ATOM 5719 N N . ARG B 1 296 ? -11.281 -40.005 59.658 1.00 34.67 296 ARG B N 1
ATOM 5720 C CA . ARG B 1 296 ? -11.047 -39.616 58.251 1.00 34.61 296 ARG B CA 1
ATOM 5721 C C . ARG B 1 296 ? -10.911 -38.108 58.148 1.00 35.63 296 ARG B C 1
ATOM 5722 O O . ARG B 1 296 ? -10.057 -37.604 57.422 1.00 32.21 296 ARG B O 1
ATOM 5730 N N . LEU B 1 297 ? -11.715 -37.392 58.936 1.00 34.06 297 LEU B N 1
ATOM 5731 C CA . LEU B 1 297 ? -11.661 -35.939 58.940 1.00 32.83 297 LEU B CA 1
ATOM 5732 C C . LEU B 1 297 ? -10.330 -35.446 59.490 1.00 34.13 297 LEU B C 1
ATOM 5733 O O . LEU B 1 297 ? -9.716 -34.521 58.947 1.00 34.64 297 LEU B O 1
ATOM 5738 N N . GLU B 1 298 ? -9.887 -36.083 60.562 1.00 34.56 298 GLU B N 1
ATOM 5739 C CA . GLU B 1 298 ? -8.620 -35.750 61.185 1.00 36.64 298 GLU B CA 1
ATOM 5740 C C . GLU B 1 298 ? -7.486 -35.970 60.167 1.00 34.68 298 GLU B C 1
ATOM 5741 O O . GLU B 1 298 ? -6.601 -35.126 60.019 1.00 33.47 298 GLU B O 1
ATOM 5747 N N . TYR B 1 299 ? -7.536 -37.089 59.445 1.00 31.53 299 TYR B N 1
ATOM 5748 C CA . TYR B 1 299 ? -6.559 -37.366 58.387 1.00 35.08 299 TYR B CA 1
ATOM 5749 C C . TYR B 1 299 ? -6.588 -36.245 57.331 1.00 37.25 299 TYR B C 1
ATOM 5750 O O . TYR B 1 299 ? -5.546 -35.694 56.934 1.00 35.95 299 TYR B O 1
ATOM 5759 N N . LEU B 1 300 ? -7.795 -35.891 56.904 1.00 33.58 300 LEU B N 1
ATOM 5760 C CA . LEU B 1 300 ? -7.963 -34.873 55.886 1.00 32.76 300 LEU B CA 1
ATOM 5761 C C . LEU B 1 300 ? -7.353 -33.553 56.335 1.00 35.38 300 LEU B C 1
ATOM 5762 O O . LEU B 1 300 ? -6.569 -32.940 55.609 1.00 34.08 300 LEU B O 1
ATOM 5767 N N . ASN B 1 301 ? -7.696 -33.127 57.544 1.00 32.87 301 ASN B N 1
ATOM 5768 C CA . ASN B 1 301 ? -7.245 -31.832 58.007 1.00 31.98 301 ASN B CA 1
ATOM 5769 C C . ASN B 1 301 ? -5.734 -31.809 58.285 1.00 33.44 301 ASN B C 1
ATOM 5770 O O . ASN B 1 301 ? -5.107 -30.752 58.218 1.00 34.01 301 ASN B O 1
ATOM 5775 N N . SER B 1 302 ? -5.139 -32.967 58.554 1.00 30.70 302 SER B N 1
ATOM 5776 C CA . SER B 1 302 ? -3.688 -33.037 58.746 1.00 32.98 302 SER B CA 1
ATOM 5777 C C . SER B 1 302 ? -2.861 -32.887 57.443 1.00 37.59 302 SER B C 1
ATOM 5778 O O . SER B 1 302 ? -1.636 -32.959 57.489 1.00 37.13 302 SER B O 1
ATOM 5781 N N . LEU B 1 303 ? -3.504 -32.747 56.284 1.00 35.18 303 LEU B N 1
ATOM 5782 C CA . LEU B 1 303 ? -2.754 -32.664 55.022 1.00 35.12 303 LEU B CA 1
ATOM 5783 C C . LEU B 1 303 ? -2.490 -31.208 54.636 1.00 37.00 303 LEU B C 1
ATOM 5784 O O . LEU B 1 303 ? -1.666 -30.922 53.770 1.00 36.16 303 LEU B O 1
ATOM 5789 N N . VAL B 1 304 ? -3.202 -30.299 55.290 1.00 31.12 304 VAL B N 1
ATOM 5790 C CA . VAL B 1 304 ? -3.072 -28.885 55.024 1.00 30.68 304 VAL B CA 1
ATOM 5791 C C . VAL B 1 304 ? -1.708 -28.366 55.469 1.00 32.76 304 VAL B C 1
ATOM 5792 O O . VAL B 1 304 ? -1.333 -28.465 56.640 1.00 39.84 304 VAL B O 1
ATOM 5796 N N . HIS B 1 305 ? -0.976 -27.794 54.531 1.00 32.88 305 HIS B N 1
ATOM 5797 C CA . HIS B 1 305 ? 0.282 -27.137 54.827 1.00 36.16 305 HIS B CA 1
ATOM 5798 C C . HIS B 1 305 ? 0.006 -25.728 55.362 1.00 35.01 305 HIS B C 1
ATOM 5799 O O . HIS B 1 305 ? -0.779 -24.987 54.794 1.00 35.39 305 HIS B O 1
ATOM 5806 N N . PRO B 1 306 ? 0.640 -25.361 56.478 1.00 37.28 306 PRO B N 1
ATOM 5807 C CA . PRO B 1 306 ? 0.397 -24.058 57.117 1.00 35.38 306 PRO B CA 1
ATOM 5808 C C . PRO B 1 306 ? 0.568 -22.884 56.160 1.00 33.45 306 PRO B C 1
ATOM 5809 O O . PRO B 1 306 ? -0.216 -21.938 56.208 1.00 34.74 306 PRO B O 1
ATOM 5813 N N . GLU B 1 307 ? 1.559 -22.940 55.283 1.00 33.06 307 GLU B N 1
ATOM 5814 C CA . GLU B 1 307 ? 1.750 -21.836 54.336 1.00 39.47 307 GLU B CA 1
ATOM 5815 C C . GLU B 1 307 ? 0.691 -21.744 53.219 1.00 38.79 307 GLU B C 1
ATOM 5816 O O . GLU B 1 307 ? 0.378 -20.623 52.779 1.00 38.24 307 GLU B O 1
ATOM 5822 N N . VAL B 1 308 ? 0.140 -22.874 52.745 1.00 31.93 308 VAL B N 1
ATOM 5823 C CA . VAL B 1 308 ? -0.926 -22.754 51.733 1.00 37.01 308 VAL B CA 1
ATOM 5824 C C . VAL B 1 308 ? -2.155 -22.165 52.382 1.00 32.34 308 VAL B C 1
ATOM 5825 O O . VAL B 1 308 ? -2.801 -21.291 51.806 1.00 34.62 308 VAL B O 1
ATOM 5829 N N . GLY B 1 309 ? -2.458 -22.622 53.594 1.00 32.41 309 GLY B N 1
ATOM 5830 C CA . GLY B 1 309 ? -3.556 -22.057 54.355 1.00 30.31 309 GLY B CA 1
ATOM 5831 C C . GLY B 1 309 ? -3.394 -20.561 54.564 1.00 33.15 309 GLY B C 1
ATOM 5832 O O . GLY B 1 309 ? -4.330 -19.786 54.317 1.00 34.74 309 GLY B O 1
ATOM 5833 N N . LEU B 1 310 ? -2.193 -20.145 54.969 1.00 32.52 310 LEU B N 1
ATOM 5834 C CA . LEU B 1 310 ? -1.929 -18.722 55.234 1.00 38.52 310 LEU B CA 1
ATOM 5835 C C . LEU B 1 310 ? -2.091 -17.857 53.987 1.00 41.13 310 LEU B C 1
ATOM 5836 O O . LEU B 1 310 ? -2.609 -16.714 54.030 1.00 31.83 310 LEU B O 1
ATOM 5841 N N . SER B 1 311 ? -1.612 -18.413 52.881 1.00 40.11 311 SER B N 1
ATOM 5842 C CA . SER B 1 311 ? -1.722 -17.754 51.589 1.00 45.22 311 SER B CA 1
ATOM 5843 C C . SER B 1 311 ? -3.168 -17.377 51.270 1.00 40.10 311 SER B C 1
ATOM 5844 O O . SER B 1 311 ? -3.461 -16.208 51.048 1.00 40.26 311 SER B O 1
ATOM 5847 N N . THR B 1 312 ? -4.076 -18.353 51.321 1.00 39.09 312 THR B N 1
ATOM 5848 C CA . THR B 1 312 ? -5.486 -18.074 51.067 1.00 38.18 312 THR B CA 1
ATOM 5849 C C . THR B 1 312 ? -6.036 -17.069 52.088 1.00 39.10 312 THR B C 1
ATOM 5850 O O . THR B 1 312 ? -6.732 -16.126 51.714 1.00 38.03 312 THR B O 1
ATOM 5854 N N . LEU B 1 313 ? -5.689 -17.246 53.365 1.00 36.23 313 LEU B N 1
ATOM 5855 C CA . LEU B 1 313 ? -6.138 -16.325 54.412 1.00 37.77 313 LEU B CA 1
ATOM 5856 C C . LEU B 1 313 ? -5.643 -14.902 54.125 1.00 38.69 313 LEU B C 1
ATOM 5857 O O . LEU B 1 313 ? -6.367 -13.919 54.324 1.00 35.79 313 LEU B O 1
ATOM 5862 N N . SER B 1 314 ? -4.404 -14.788 53.666 1.00 37.66 314 SER B N 1
ATOM 5863 C CA . SER B 1 314 ? -3.900 -13.486 53.236 1.00 43.26 314 SER B CA 1
ATOM 5864 C C . SER B 1 314 ? -4.751 -12.925 52.081 1.00 44.70 314 SER B C 1
ATOM 5865 O O . SER B 1 314 ? -5.071 -11.729 52.066 1.00 42.11 314 SER B O 1
ATOM 5868 N N . SER B 1 315 ? -5.075 -13.768 51.095 1.00 40.33 315 SER B N 1
ATOM 5869 C CA . SER B 1 315 ? -5.845 -13.286 49.944 1.00 41.97 315 SER B CA 1
ATOM 5870 C C . SER B 1 315 ? -7.246 -12.844 50.321 1.00 43.48 315 SER B C 1
ATOM 5871 O O . SER B 1 315 ? -7.659 -11.734 49.976 1.00 36.77 315 SER B O 1
ATOM 5874 N N . HIS B 1 316 ? -7.941 -13.666 51.107 1.00 41.25 316 HIS B N 1
ATOM 5875 C CA . HIS B 1 316 ? -9.291 -13.313 51.527 1.00 42.36 316 HIS B CA 1
ATOM 5876 C C . HIS B 1 316 ? -9.380 -12.129 52.468 1.00 43.27 316 HIS B C 1
ATOM 5877 O O . HIS B 1 316 ? -10.376 -11.416 52.457 1.00 49.11 316 HIS B O 1
ATOM 5884 N N . SER B 1 317 ? -8.361 -11.918 53.287 1.00 45.47 317 SER B N 1
ATOM 5885 C CA . SER B 1 317 ? -8.425 -10.838 54.269 1.00 44.72 317 SER B CA 1
ATOM 5886 C C . SER B 1 317 ? -7.917 -9.505 53.715 1.00 46.32 317 SER B C 1
ATOM 5887 O O . SER B 1 317 ? -8.269 -8.449 54.225 1.00 46.21 317 SER B O 1
ATOM 5890 N N . GLY B 1 318 ? -7.145 -9.552 52.634 1.00 46.28 318 GLY B N 1
ATOM 5891 C CA . GLY B 1 318 ? -6.557 -8.346 52.077 1.00 47.02 318 GLY B CA 1
ATOM 5892 C C . GLY B 1 318 ? -5.244 -7.952 52.744 1.00 53.12 318 GLY B C 1
ATOM 5893 O O . GLY B 1 318 ? -4.561 -7.038 52.300 1.00 55.05 318 GLY B O 1
ATOM 5894 N N . LEU B 1 319 ? -4.908 -8.604 53.848 1.00 52.13 319 LEU B N 1
ATOM 5895 C CA . LEU B 1 319 ? -3.642 -8.340 54.533 1.00 48.11 319 LEU B CA 1
ATOM 5896 C C . LEU B 1 319 ? -2.565 -9.365 54.143 1.00 51.14 319 LEU B C 1
ATOM 5897 O O . LEU B 1 319 ? -2.814 -10.571 54.184 1.00 55.51 319 LEU B O 1
ATOM 5902 N N . ASN B 1 320 ? -1.356 -8.918 53.828 1.00 47.95 320 ASN B N 1
ATOM 5903 C CA . ASN B 1 320 ? -0.317 -9.855 53.429 1.00 46.46 320 ASN B CA 1
ATOM 5904 C C . ASN B 1 320 ? 0.388 -10.354 54.702 1.00 47.37 320 ASN B C 1
ATOM 5905 O O . ASN B 1 320 ? 1.091 -9.602 55.370 1.00 50.49 320 ASN B O 1
ATOM 5910 N N . LEU B 1 321 ? 0.300 -11.646 54.977 1.00 44.74 321 LEU B N 1
ATOM 5911 C CA . LEU B 1 321 ? 0.817 -12.155 56.243 1.00 52.13 321 LEU B CA 1
ATOM 5912 C C . LEU B 1 321 ? 2.116 -12.930 56.097 1.00 49.78 321 LEU B C 1
ATOM 5913 O O . LEU B 1 321 ? 2.713 -13.334 57.099 1.00 47.87 321 LEU B O 1
ATOM 5918 N N . SER B 1 322 ? 2.592 -13.009 54.856 1.00 49.73 322 SER B N 1
ATOM 5919 C CA . SER B 1 322 ? 3.892 -13.581 54.499 1.00 51.12 322 SER B CA 1
ATOM 5920 C C . SER B 1 322 ? 5.055 -12.739 55.010 1.00 50.67 322 SER B C 1
ATOM 5921 O O . SER B 1 322 ? 6.155 -13.259 55.230 1.00 52.02 322 SER B O 1
ATOM 5924 N N . LYS B 1 323 ? 4.822 -11.437 55.156 1.00 46.08 323 LYS B N 1
ATOM 5925 C CA . LYS B 1 323 ? 5.827 -10.508 55.676 1.00 44.12 323 LYS B CA 1
ATOM 5926 C C . LYS B 1 323 ? 6.311 -10.860 57.095 1.00 53.48 323 LYS B C 1
ATOM 5927 O O . LYS B 1 323 ? 7.359 -10.387 57.539 1.00 56.13 323 LYS B O 1
ATOM 5933 N N . TYR B 1 324 ? 5.602 -11.740 57.796 1.00 48.79 324 TYR B N 1
ATOM 5934 C CA . TYR B 1 324 ? 5.971 -12.020 59.177 1.00 43.39 324 TYR B CA 1
ATOM 5935 C C . TYR B 1 324 ? 6.476 -13.435 59.309 1.00 43.84 324 TYR B C 1
ATOM 5936 O O . TYR B 1 324 ? 6.103 -14.305 58.526 1.00 44.54 324 TYR B O 1
ATOM 5945 N N . PRO B 1 325 ? 7.293 -13.678 60.342 1.00 45.89 325 PRO B N 1
ATOM 5946 C CA . PRO B 1 325 ? 7.671 -15.060 60.608 1.00 38.93 325 PRO B CA 1
ATOM 5947 C C . PRO B 1 325 ? 6.396 -15.817 60.908 1.00 38.55 325 PRO B C 1
ATOM 5948 O O . PRO B 1 325 ? 5.455 -15.249 61.485 1.00 37.96 325 PRO B O 1
ATOM 5952 N N . LEU B 1 326 ? 6.381 -17.097 60.587 1.00 39.37 326 LEU B N 1
ATOM 5953 C CA . LEU B 1 326 ? 5.181 -17.891 60.760 1.00 38.07 326 LEU B CA 1
ATOM 5954 C C . LEU B 1 326 ? 4.780 -18.091 62.222 1.00 38.50 326 LEU B C 1
ATOM 5955 O O . LEU B 1 326 ? 3.618 -18.407 62.485 1.00 36.33 326 LEU B O 1
ATOM 5960 N N . ASP B 1 327 ? 5.705 -17.874 63.164 1.00 39.12 327 ASP B N 1
ATOM 5961 C CA . ASP B 1 327 ? 5.382 -18.083 64.584 1.00 39.80 327 ASP B CA 1
ATOM 5962 C C . ASP B 1 327 ? 4.866 -16.828 65.262 1.00 38.28 327 ASP B C 1
ATOM 5963 O O . ASP B 1 327 ? 4.621 -16.841 66.459 1.00 37.97 327 ASP B O 1
ATOM 5968 N N . THR B 1 328 ? 4.714 -15.752 64.500 1.00 39.88 328 THR B N 1
ATOM 5969 C CA . THR B 1 328 ? 4.117 -14.536 65.014 1.00 32.99 328 THR B CA 1
ATOM 5970 C C . THR B 1 328 ? 2.733 -14.812 65.579 1.00 36.20 328 THR B C 1
ATOM 5971 O O . THR B 1 328 ? 1.861 -15.310 64.858 1.00 38.58 328 THR B O 1
ATOM 5975 N N . LYS B 1 329 ? 2.520 -14.503 66.859 1.00 35.91 329 LYS B N 1
ATOM 5976 C CA . LYS B 1 329 ? 1.191 -14.659 67.434 1.00 32.42 329 LYS B CA 1
ATOM 5977 C C . LYS B 1 329 ? 0.300 -13.552 66.927 1.00 35.51 329 LYS B C 1
ATOM 5978 O O . LYS B 1 329 ? 0.764 -12.463 66.566 1.00 36.33 329 LYS B O 1
ATOM 5984 N N . PHE B 1 330 ? -0.985 -13.862 66.837 1.00 35.26 330 PHE B N 1
ATOM 5985 C CA . PHE B 1 330 ? -1.925 -12.950 66.211 1.00 35.56 330 PHE B CA 1
ATOM 5986 C C . PHE B 1 330 ? -1.990 -11.646 67.005 1.00 38.61 330 PHE B C 1
ATOM 5987 O O . PHE B 1 330 ? -2.193 -10.572 66.447 1.00 35.38 330 PHE B O 1
ATOM 5995 N N . SER B 1 331 ? -1.739 -11.712 68.310 1.00 39.54 331 SER B N 1
ATOM 5996 C CA . SER B 1 331 ? -1.810 -10.479 69.065 1.00 38.05 331 SER B CA 1
ATOM 5997 C C . SER B 1 331 ? -0.575 -9.620 68.847 1.00 40.02 331 SER B C 1
ATOM 5998 O O . SER B 1 331 ? -0.668 -8.398 68.927 1.00 39.31 331 SER B O 1
ATOM 6001 N N . ASP B 1 332 ? 0.528 -10.207 68.390 1.00 40.25 332 ASP B N 1
ATOM 6002 C CA . ASP B 1 332 ? 1.632 -9.357 67.950 1.00 42.72 332 ASP B CA 1
ATOM 6003 C C . ASP B 1 332 ? 1.403 -8.716 66.613 1.00 42.23 332 ASP B C 1
ATOM 6004 O O . ASP B 1 332 ? 2.016 -7.701 66.324 1.00 49.07 332 ASP B O 1
ATOM 6009 N N . ILE B 1 333 ? 0.503 -9.267 65.812 1.00 37.12 333 ILE B N 1
ATOM 6010 C CA . ILE B 1 333 ? 0.113 -8.608 64.573 1.00 38.23 333 ILE B CA 1
ATOM 6011 C C . ILE B 1 333 ? -0.815 -7.428 64.816 1.00 43.51 333 ILE B C 1
ATOM 6012 O O . ILE B 1 333 ? -0.681 -6.388 64.160 1.00 44.42 333 ILE B O 1
ATOM 6017 N N . VAL B 1 334 ? -1.717 -7.559 65.781 1.00 37.36 334 VAL B N 1
ATOM 6018 C CA . VAL B 1 334 ? -2.601 -6.453 66.091 1.00 40.23 334 VAL B CA 1
ATOM 6019 C C . VAL B 1 334 ? -1.813 -5.364 66.813 1.00 43.05 334 VAL B C 1
ATOM 6020 O O . VAL B 1 334 ? -2.041 -4.173 66.598 1.00 45.37 334 VAL B O 1
ATOM 6024 N N . ALA B 1 335 ? -0.803 -5.781 67.564 1.00 38.70 335 ALA B N 1
ATOM 6025 C CA . ALA B 1 335 ? 0.107 -4.866 68.241 1.00 41.77 335 ALA B CA 1
ATOM 6026 C C . ALA B 1 335 ? 0.935 -4.059 67.247 1.00 46.68 335 ALA B C 1
ATOM 6027 O O . ALA B 1 335 ? 1.109 -2.847 67.407 1.00 47.55 335 ALA B O 1
ATOM 6029 N N . ASP B 1 336 ? 1.435 -4.749 66.223 1.00 46.14 336 ASP B N 1
ATOM 6030 C CA . ASP B 1 336 ? 2.315 -4.170 65.208 1.00 43.66 336 ASP B CA 1
ATOM 6031 C C . ASP B 1 336 ? 1.638 -3.245 64.203 1.00 46.64 336 ASP B C 1
ATOM 6032 O O . ASP B 1 336 ? 2.273 -2.333 63.675 1.00 47.43 336 ASP B O 1
ATOM 6037 N N . LEU B 1 337 ? 0.337 -3.399 64.004 1.00 45.73 337 LEU B N 1
ATOM 6038 C CA . LEU B 1 337 ? -0.331 -2.637 62.953 1.00 47.26 337 LEU B CA 1
ATOM 6039 C C . LEU B 1 337 ? -1.506 -1.824 63.472 1.00 48.10 337 LEU B C 1
ATOM 6040 O O . LEU B 1 337 ? -2.041 -0.993 62.737 1.00 47.06 337 LEU B O 1
ATOM 6045 N N . GLY B 1 338 ? -1.871 -2.028 64.742 1.00 47.56 338 GLY B N 1
ATOM 6046 C CA . GLY B 1 338 ? -2.962 -1.290 65.363 1.00 40.36 338 GLY B CA 1
ATOM 6047 C C . GLY B 1 338 ? -4.245 -1.995 64.952 1.00 46.85 338 GLY B C 1
ATOM 6048 O O . GLY B 1 338 ? -4.364 -2.414 63.802 1.00 49.52 338 GLY B O 1
ATOM 6049 N N . ASP B 1 339 ? -5.193 -2.156 65.870 1.00 44.06 339 ASP B N 1
ATOM 6050 C CA . ASP B 1 339 ? -6.471 -2.807 65.546 1.00 50.91 339 ASP B CA 1
ATOM 6051 C C . ASP B 1 339 ? -7.243 -2.155 64.399 1.00 53.32 339 ASP B C 1
ATOM 6052 O O . ASP B 1 339 ? -8.068 -2.807 63.764 1.00 54.55 339 ASP B O 1
ATOM 6057 N N . ARG B 1 340 ? -7.003 -0.873 64.134 1.00 53.96 340 ARG B N 1
ATOM 6058 C CA . ARG B 1 340 ? -7.736 -0.225 63.053 1.00 55.89 340 ARG B CA 1
ATOM 6059 C C . ARG B 1 340 ? -7.246 -0.775 61.711 1.00 50.14 340 ARG B C 1
ATOM 6060 O O . ARG B 1 340 ? -7.967 -0.722 60.721 1.00 52.46 340 ARG B O 1
ATOM 6068 N N . HIS B 1 341 ? -6.030 -1.312 61.664 1.00 50.03 341 HIS B N 1
ATOM 6069 C CA . HIS B 1 341 ? -5.522 -1.780 60.378 1.00 51.51 341 HIS B CA 1
ATOM 6070 C C . HIS B 1 341 ? -5.458 -3.310 60.261 1.00 48.40 341 HIS B C 1
ATOM 6071 O O . HIS B 1 341 ? -4.747 -3.854 59.414 1.00 47.21 341 HIS B O 1
ATOM 6078 N N . VAL B 1 342 ? -6.255 -4.013 61.050 1.00 46.38 342 VAL B N 1
ATOM 6079 C CA . VAL B 1 342 ? -6.294 -5.454 60.890 1.00 47.56 342 VAL B CA 1
ATOM 6080 C C . VAL B 1 342 ? -7.749 -5.754 60.605 1.00 41.41 342 VAL B C 1
ATOM 6081 O O . VAL B 1 342 ? -8.598 -5.508 61.451 1.00 44.39 342 VAL B O 1
ATOM 6085 N N . PRO B 1 343 ? -8.034 -6.312 59.422 1.00 41.96 343 PRO B N 1
ATOM 6086 C CA . PRO B 1 343 ? -9.423 -6.504 58.994 1.00 44.91 343 PRO B CA 1
ATOM 6087 C C . PRO B 1 343 ? -10.262 -7.287 60.003 1.00 46.19 343 PRO B C 1
ATOM 6088 O O . PRO B 1 343 ? -9.762 -8.237 60.618 1.00 46.26 343 PRO B O 1
ATOM 6092 N N . THR B 1 344 ? -11.526 -6.896 60.151 1.00 44.16 344 THR B N 1
ATOM 6093 C CA . THR B 1 344 ? -12.412 -7.431 61.183 1.00 49.02 344 THR B CA 1
ATOM 6094 C C . THR B 1 344 ? -12.642 -8.920 60.986 1.00 45.10 344 THR B C 1
ATOM 6095 O O . THR B 1 344 ? -12.620 -9.702 61.932 1.00 48.02 344 THR B O 1
ATOM 6099 N N . MET B 1 345 ? -12.839 -9.291 59.734 1.00 41.27 345 MET B N 1
ATOM 6100 C CA . MET B 1 345 ? -13.022 -10.662 59.346 1.00 44.09 345 MET B CA 1
ATOM 6101 C C . MET B 1 345 ? -11.821 -11.474 59.823 1.00 44.38 345 MET B C 1
ATOM 6102 O O . MET B 1 345 ? -11.975 -12.591 60.325 1.00 39.84 345 MET B O 1
ATOM 6107 N N . LEU B 1 346 ? -10.634 -10.889 59.728 1.00 41.38 346 LEU B N 1
ATOM 6108 C CA . LEU B 1 346 ? -9.434 -11.579 60.170 1.00 39.52 346 LEU B CA 1
ATOM 6109 C C . LEU B 1 346 ? -9.363 -11.668 61.700 1.00 40.43 346 LEU B C 1
ATOM 6110 O O . LEU B 1 346 ? -8.913 -12.684 62.238 1.00 38.47 346 LEU B O 1
ATOM 6115 N N . GLN B 1 347 ? -9.922 -10.680 62.394 1.00 37.39 347 GLN B N 1
ATOM 6116 C CA . GLN B 1 347 ? -9.893 -10.714 63.847 1.00 41.03 347 GLN B CA 1
ATOM 6117 C C . GLN B 1 347 ? -10.986 -11.613 64.341 1.00 39.38 347 GLN B C 1
ATOM 6118 O O . GLN B 1 347 ? -10.802 -12.327 65.327 1.00 38.27 347 GLN B O 1
ATOM 6124 N N . MET B 1 348 ? -12.031 -11.748 63.545 1.00 37.41 348 MET B N 1
ATOM 6125 C CA . MET B 1 348 ? -13.110 -12.632 63.933 1.00 39.38 348 MET B CA 1
ATOM 6126 C C . MET B 1 348 ? -12.730 -14.063 63.617 1.00 37.84 348 MET B C 1
ATOM 6127 O O . MET B 1 348 ? -13.119 -14.966 64.338 1.00 39.97 348 MET B O 1
ATOM 6132 N N . PHE B 1 349 ? -11.856 -14.268 62.634 1.00 38.48 349 PHE B N 1
ATOM 6133 C CA . PHE B 1 349 ? -11.460 -15.631 62.330 1.00 36.75 349 PHE B CA 1
ATOM 6134 C C . PHE B 1 349 ? -10.489 -16.112 63.403 1.00 31.05 349 PHE B C 1
ATOM 6135 O O . PHE B 1 349 ? -10.602 -17.232 63.872 1.00 34.99 349 PHE B O 1
ATOM 6143 N N . SER B 1 350 ? -9.558 -15.265 63.807 1.00 31.91 350 SER B N 1
ATOM 6144 C CA . SER B 1 350 ? -8.637 -15.636 64.876 1.00 33.36 350 SER B CA 1
ATOM 6145 C C . SER B 1 350 ? -9.353 -15.983 66.179 1.00 37.68 350 SER B C 1
ATOM 6146 O O . SER B 1 350 ? -8.958 -16.922 66.865 1.00 37.57 350 SER B O 1
ATOM 6149 N N . ALA B 1 351 ? -10.457 -15.301 66.469 1.00 35.12 351 ALA B N 1
ATOM 6150 C CA . ALA B 1 351 ? -11.109 -15.495 67.747 1.00 36.40 351 ALA B CA 1
ATOM 6151 C C . ALA B 1 351 ? -11.940 -16.764 67.699 1.00 41.97 351 ALA B C 1
ATOM 6152 O O . ALA B 1 351 ? -11.927 -17.568 68.651 1.00 41.26 351 ALA B O 1
ATOM 6154 N N . VAL B 1 352 ? -12.657 -16.964 66.599 1.00 36.56 352 VAL B N 1
ATOM 6155 C CA . VAL B 1 352 ? -13.458 -18.175 66.483 1.00 34.07 352 VAL B CA 1
ATOM 6156 C C . VAL B 1 352 ? -12.610 -19.428 66.298 1.00 36.53 352 VAL B C 1
ATOM 6157 O O . VAL B 1 352 ? -12.863 -20.453 66.913 1.00 41.82 352 VAL B O 1
ATOM 6161 N N . ALA B 1 353 ? -11.537 -19.327 65.523 1.00 42.15 353 ALA B N 1
ATOM 6162 C CA . ALA B 1 353 ? -10.785 -20.531 65.174 1.00 38.48 353 ALA B CA 1
ATOM 6163 C C . ALA B 1 353 ? -9.871 -20.948 66.309 1.00 39.04 353 ALA B C 1
ATOM 6164 O O . ALA B 1 353 ? -9.522 -22.127 66.438 1.00 38.18 353 ALA B O 1
ATOM 6166 N N . GLY B 1 354 ? -9.478 -19.980 67.127 1.00 36.10 354 GLY B N 1
ATOM 6167 C CA . GLY B 1 354 ? -8.626 -20.271 68.258 1.00 39.54 354 GLY B CA 1
ATOM 6168 C C . GLY B 1 354 ? -9.417 -20.515 69.531 1.00 40.09 354 GLY B C 1
ATOM 6169 O O . GLY B 1 354 ? -8.890 -21.085 70.478 1.00 39.62 354 GLY B O 1
ATOM 6170 N N . GLY B 1 355 ? -10.679 -20.081 69.554 1.00 39.29 355 GLY B N 1
ATOM 6171 C CA . GLY B 1 355 ? -11.518 -20.221 70.733 1.00 33.45 355 GLY B CA 1
ATOM 6172 C C . GLY B 1 355 ? -11.055 -19.365 71.908 1.00 34.45 355 GLY B C 1
ATOM 6173 O O . GLY B 1 355 ? -11.280 -19.706 73.076 1.00 33.36 355 GLY B O 1
ATOM 6174 N N . GLY B 1 356 ? -10.405 -18.248 71.598 1.00 38.92 356 GLY B N 1
ATOM 6175 C CA . GLY B 1 356 ? -9.861 -17.365 72.615 1.00 33.73 356 GLY B CA 1
ATOM 6176 C C . GLY B 1 356 ? -8.358 -17.524 72.652 1.00 36.61 356 GLY B C 1
ATOM 6177 O O . GLY B 1 356 ? -7.650 -16.714 73.221 1.00 36.02 356 GLY B O 1
ATOM 6178 N N . ALA B 1 357 ? -7.858 -18.563 71.995 1.00 36.58 357 ALA B N 1
ATOM 6179 C CA . ALA B 1 357 ? -6.429 -18.825 71.992 1.00 33.39 357 ALA B CA 1
ATOM 6180 C C . ALA B 1 357 ? -5.670 -17.870 71.058 1.00 40.84 357 ALA B C 1
ATOM 6181 O O . ALA B 1 357 ? -6.137 -17.521 69.967 1.00 36.17 357 ALA B O 1
ATOM 6183 N N . ASP B 1 358 ? -4.580 -17.328 71.573 1.00 35.83 358 ASP B N 1
ATOM 6184 C CA . ASP B 1 358 ? -3.668 -16.520 70.788 1.00 38.22 358 ASP B CA 1
ATOM 6185 C C . ASP B 1 358 ? -2.829 -17.429 69.897 1.00 40.12 358 ASP B C 1
ATOM 6186 O O . ASP B 1 358 ? -1.884 -18.047 70.387 1.00 41.23 358 ASP B O 1
ATOM 6191 N N . LEU B 1 359 ? -3.159 -17.509 68.603 1.00 35.51 359 LEU B N 1
ATOM 6192 C CA . LEU B 1 359 ? -2.484 -18.448 67.707 1.00 34.12 359 LEU B CA 1
ATOM 6193 C C . LEU B 1 359 ? -1.421 -17.807 66.832 1.00 35.00 359 LEU B C 1
ATOM 6194 O O . LEU B 1 359 ? -1.454 -16.613 66.545 1.00 31.82 359 LEU B O 1
ATOM 6199 N N . THR B 1 360 ? -0.414 -18.608 66.508 1.00 34.38 360 THR B N 1
ATOM 6200 C CA . THR B 1 360 ? 0.579 -18.246 65.521 1.00 34.89 360 THR B CA 1
ATOM 6201 C C . THR B 1 360 ? -0.073 -18.133 64.149 1.00 32.13 360 THR B C 1
ATOM 6202 O O . THR B 1 360 ? -1.169 -18.665 63.899 1.00 27.54 360 THR B O 1
ATOM 6206 N N . LEU B 1 361 ? 0.618 -17.435 63.262 1.00 34.02 361 LEU B N 1
ATOM 6207 C CA . LEU B 1 361 ? 0.180 -17.308 61.884 1.00 29.68 361 LEU B CA 1
ATOM 6208 C C . LEU B 1 361 ? 0.195 -18.699 61.220 1.00 34.15 361 LEU B C 1
ATOM 6209 O O . LEU B 1 361 ? -0.742 -19.056 60.508 1.00 31.47 361 LEU B O 1
ATOM 6214 N N . ALA B 1 362 ? 1.198 -19.522 61.540 1.00 31.65 362 ALA B N 1
ATOM 6215 C CA . ALA B 1 362 ? 1.228 -20.902 61.044 1.00 35.10 362 ALA B CA 1
ATOM 6216 C C . ALA B 1 362 ? -0.059 -21.665 61.352 1.00 33.74 362 ALA B C 1
ATOM 6217 O O . ALA B 1 362 ? -0.675 -22.244 60.464 1.00 33.68 362 ALA B O 1
ATOM 6219 N N . GLU B 1 363 ? -0.455 -21.660 62.612 1.00 35.54 363 GLU B N 1
ATOM 6220 C CA . GLU B 1 363 ? -1.618 -22.412 63.054 1.00 33.76 363 GLU B CA 1
ATOM 6221 C C . GLU B 1 363 ? -2.935 -21.794 62.549 1.00 33.78 363 GLU B C 1
ATOM 6222 O O . GLU B 1 363 ? -3.893 -22.522 62.250 1.00 33.31 363 GLU B O 1
ATOM 6228 N N . LEU B 1 364 ? -2.983 -20.463 62.444 1.00 31.01 364 LEU B N 1
ATOM 6229 C CA . LEU B 1 364 ? -4.169 -19.807 61.906 1.00 37.14 364 LEU B CA 1
ATOM 6230 C C . LEU B 1 364 ? -4.354 -20.148 60.423 1.00 33.12 364 LEU B C 1
ATOM 6231 O O . LEU B 1 364 ? -5.476 -20.378 59.962 1.00 34.52 364 LEU B O 1
ATOM 6236 N N . GLY B 1 365 ? -3.252 -20.196 59.691 1.00 31.51 365 GLY B N 1
ATOM 6237 C CA . GLY B 1 365 ? -3.294 -20.505 58.267 1.00 33.40 365 GLY B CA 1
ATOM 6238 C C . GLY B 1 365 ? -3.610 -21.973 58.097 1.00 37.21 365 GLY B C 1
ATOM 6239 O O . GLY B 1 365 ? -4.388 -22.357 57.222 1.00 31.01 365 GLY B O 1
ATOM 6240 N N . ARG B 1 366 ? -3.042 -22.801 58.975 1.00 35.49 366 ARG B N 1
ATOM 6241 C CA . ARG B 1 366 ? -3.328 -24.226 58.924 1.00 34.29 366 ARG B CA 1
ATOM 6242 C C . ARG B 1 366 ? -4.824 -24.495 59.146 1.00 35.46 366 ARG B C 1
ATOM 6243 O O . ARG B 1 366 ? -5.413 -25.351 58.487 1.00 33.79 366 ARG B O 1
ATOM 6251 N N . ARG B 1 367 ? -5.435 -23.809 60.107 1.00 36.80 367 ARG B N 1
ATOM 6252 C CA . ARG B 1 367 ? -6.846 -24.068 60.369 1.00 33.67 367 ARG B CA 1
ATOM 6253 C C . ARG B 1 367 ? -7.718 -23.474 59.285 1.00 33.87 367 ARG B C 1
ATOM 6254 O O . ARG B 1 367 ? -8.700 -24.098 58.880 1.00 32.81 367 ARG B O 1
ATOM 6262 N N . TYR B 1 368 ? -7.322 -22.302 58.778 1.00 29.80 368 TYR B N 1
ATOM 6263 C CA . TYR B 1 368 ? -8.071 -21.648 57.714 1.00 31.47 368 TYR B CA 1
ATOM 6264 C C . TYR B 1 368 ? -8.044 -22.533 56.454 1.00 31.67 368 TYR B C 1
ATOM 6265 O O . TYR B 1 368 ? -9.033 -22.639 55.740 1.00 28.13 368 TYR B O 1
ATOM 6274 N N . GLY B 1 369 ? -6.912 -23.195 56.233 1.00 30.38 369 GLY B N 1
ATOM 6275 C CA . GLY B 1 369 ? -6.729 -24.048 55.090 1.00 31.84 369 GLY B CA 1
ATOM 6276 C C . GLY B 1 369 ? -7.617 -25.284 55.098 1.00 34.57 369 GLY B C 1
ATOM 6277 O O . GLY B 1 369 ? -7.815 -25.884 54.048 1.00 33.00 369 GLY B O 1
ATOM 6278 N N . THR B 1 370 ? -8.145 -25.674 56.259 1.00 28.68 370 THR B N 1
ATOM 6279 C CA . THR B 1 370 ? -8.987 -26.869 56.318 1.00 29.65 370 THR B CA 1
ATOM 6280 C C . THR B 1 370 ? -10.303 -26.660 55.604 1.00 35.14 370 THR B C 1
ATOM 6281 O O . THR B 1 370 ? -10.814 -27.569 54.930 1.00 33.85 370 THR B O 1
ATOM 6285 N N . ASN B 1 371 ? -10.862 -25.466 55.762 1.00 30.76 371 ASN B N 1
ATOM 6286 C CA . ASN B 1 371 ? -12.215 -25.255 55.316 1.00 31.20 371 ASN B CA 1
ATOM 6287 C C . ASN B 1 371 ? -12.463 -23.815 54.933 1.00 32.57 371 ASN B C 1
ATOM 6288 O O . ASN B 1 371 ? -13.605 -23.345 54.987 1.00 34.28 371 ASN B O 1
ATOM 6293 N N . VAL B 1 372 ? -11.391 -23.098 54.607 1.00 35.40 372 VAL B N 1
ATOM 6294 C CA . VAL B 1 372 ? -11.522 -21.719 54.159 1.00 33.97 372 VAL B CA 1
ATOM 6295 C C . VAL B 1 372 ? -12.232 -20.913 55.268 1.00 33.31 372 VAL B C 1
ATOM 6296 O O . VAL B 1 372 ? -12.997 -19.980 55.062 1.00 33.92 372 VAL B O 1
ATOM 6300 N N . GLY B 1 373 ? -11.925 -21.299 56.497 1.00 37.18 373 GLY B N 1
ATOM 6301 C CA . GLY B 1 373 ? -12.432 -20.602 57.657 1.00 36.63 373 GLY B CA 1
ATOM 6302 C C . GLY B 1 373 ? -13.887 -20.873 57.998 1.00 40.30 373 GLY B C 1
ATOM 6303 O O . GLY B 1 373 ? -14.202 -21.123 59.159 1.00 45.73 373 GLY B O 1
ATOM 6304 N N . PHE B 1 374 ? -14.768 -20.851 57.001 1.00 37.85 374 PHE B N 1
ATOM 6305 C CA . PHE B 1 374 ? -16.200 -20.834 57.278 1.00 36.43 374 PHE B CA 1
ATOM 6306 C C . PHE B 1 374 ? -17.084 -21.934 56.708 1.00 39.32 374 PHE B C 1
ATOM 6307 O O . PHE B 1 374 ? -18.289 -21.950 56.976 1.00 38.17 374 PHE B O 1
ATOM 6315 N N . VAL B 1 375 ? -16.519 -22.853 55.939 1.00 35.67 375 VAL B N 1
ATOM 6316 C CA . VAL B 1 375 ? -17.331 -23.954 55.484 1.00 35.63 375 VAL B CA 1
ATOM 6317 C C . VAL B 1 375 ? -17.360 -24.989 56.590 1.00 34.28 375 VAL B C 1
ATOM 6318 O O . VAL B 1 375 ? -16.322 -25.505 56.991 1.00 38.17 375 VAL B O 1
ATOM 6322 N N . PRO B 1 376 ? -18.554 -25.268 57.116 1.00 33.47 376 PRO B N 1
ATOM 6323 C CA . PRO B 1 376 ? -18.714 -26.240 58.202 1.00 32.81 376 PRO B CA 1
ATOM 6324 C C . PRO B 1 376 ? -18.260 -27.642 57.783 1.00 35.67 376 PRO B C 1
ATOM 6325 O O . PRO B 1 376 ? -18.602 -28.116 56.695 1.00 37.98 376 PRO B O 1
ATOM 6329 N N . GLN B 1 377 ? -17.472 -28.286 58.633 1.00 34.44 377 GLN B N 1
ATOM 6330 C CA . GLN B 1 377 ? -17.096 -29.674 58.436 1.00 33.00 377 GLN B CA 1
ATOM 6331 C C . GLN B 1 377 ? -18.015 -30.580 59.248 1.00 35.84 377 GLN B C 1
ATOM 6332 O O . GLN B 1 377 ? -18.125 -30.407 60.453 1.00 35.94 377 GLN B O 1
ATOM 6338 N N . TRP B 1 378 ? -18.719 -31.491 58.577 1.00 33.44 378 TRP B N 1
ATOM 6339 C CA . TRP B 1 378 ? -19.616 -32.440 59.229 1.00 30.38 378 TRP B CA 1
ATOM 6340 C C . TRP B 1 378 ? -19.075 -33.847 59.090 1.00 36.45 378 TRP B C 1
ATOM 6341 O O . TRP B 1 378 ? -19.164 -34.426 58.007 1.00 40.01 378 TRP B O 1
ATOM 6352 N N . ALA B 1 379 ? -18.560 -34.410 60.181 1.00 32.88 379 ALA B N 1
ATOM 6353 C CA . ALA B 1 379 ? -18.085 -35.772 60.194 1.00 29.44 379 ALA B CA 1
ATOM 6354 C C . ALA B 1 379 ? -19.138 -36.668 60.837 1.00 37.40 379 ALA B C 1
ATOM 6355 O O . ALA B 1 379 ? -19.560 -36.422 61.963 1.00 44.91 379 ALA B O 1
ATOM 6357 N N . GLY B 1 380 ? -19.530 -37.730 60.139 1.00 37.74 380 GLY B N 1
ATOM 6358 C CA . GLY B 1 380 ? -20.484 -38.678 60.683 1.00 37.66 380 GLY B CA 1
ATOM 6359 C C . GLY B 1 380 ? -20.895 -39.764 59.708 1.00 39.71 380 GLY B C 1
ATOM 6360 O O . GLY B 1 380 ? -20.465 -39.790 58.535 1.00 39.07 380 GLY B O 1
ATOM 6361 N N . THR B 1 381 ? -21.757 -40.657 60.180 1.00 38.19 381 THR B N 1
ATOM 6362 C CA . T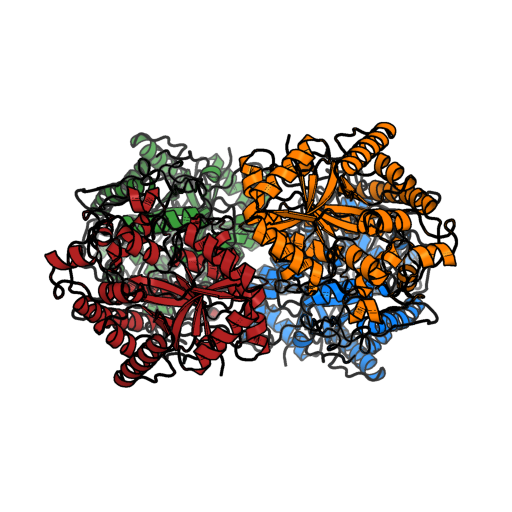HR B 1 381 ? -22.322 -41.684 59.313 1.00 40.57 381 THR B CA 1
ATOM 6363 C C . THR B 1 381 ? -23.296 -41.041 58.317 1.00 34.04 381 THR B C 1
ATOM 6364 O O . THR B 1 381 ? -23.707 -39.890 58.491 1.00 32.46 381 THR B O 1
ATOM 6368 N N . ALA B 1 382 ? -23.712 -41.813 57.321 1.00 30.72 382 ALA B N 1
ATOM 6369 C CA . ALA B 1 382 ? -24.651 -41.318 56.316 1.00 39.53 382 ALA B CA 1
ATOM 6370 C C . ALA B 1 382 ? -25.941 -40.850 56.980 1.00 33.97 382 ALA B C 1
ATOM 6371 O O . ALA B 1 382 ? -26.518 -39.831 56.596 1.00 34.07 382 ALA B O 1
ATOM 6373 N N . GLU B 1 383 ? -26.391 -41.610 57.967 1.00 36.96 383 GLU B N 1
ATOM 6374 C CA . GLU B 1 383 ? -27.611 -41.289 58.689 1.00 40.58 383 GLU B CA 1
ATOM 6375 C C . GLU B 1 383 ? -27.488 -39.957 59.421 1.00 37.03 383 GLU B C 1
ATOM 6376 O O . GLU B 1 383 ? -28.417 -39.137 59.428 1.00 34.95 383 GLU B O 1
ATOM 6382 N N . GLN B 1 384 ? -26.332 -39.735 60.030 1.00 36.09 384 GLN B N 1
ATOM 6383 C CA . GLN B 1 384 ? -26.108 -38.494 60.763 1.00 36.31 384 GLN B CA 1
ATOM 6384 C C . GLN B 1 384 ? -26.085 -37.316 59.810 1.00 38.27 384 GLN B C 1
ATOM 6385 O O . GLN B 1 384 ? -26.667 -36.261 60.099 1.00 41.27 384 GLN B O 1
ATOM 6391 N N . ILE B 1 385 ? -25.411 -37.484 58.671 1.00 34.42 385 ILE B N 1
ATOM 6392 C CA . ILE B 1 385 ? -25.339 -36.404 57.695 1.00 36.14 385 ILE B CA 1
ATOM 6393 C C . ILE B 1 385 ? -26.723 -36.118 57.119 1.00 37.14 385 ILE B C 1
ATOM 6394 O O . ILE B 1 385 ? -27.108 -34.956 56.952 1.00 36.13 385 ILE B O 1
ATOM 6399 N N . ALA B 1 386 ? -27.481 -37.176 56.837 1.00 32.18 386 ALA B N 1
ATOM 6400 C CA . ALA B 1 386 ? -28.837 -36.990 56.325 1.00 38.19 386 ALA B CA 1
ATOM 6401 C C . ALA B 1 386 ? -29.656 -36.180 57.313 1.00 40.26 386 ALA B C 1
ATOM 6402 O O . ALA B 1 386 ? -30.287 -35.170 56.938 1.00 36.29 386 ALA B O 1
ATOM 6404 N N . ASP B 1 387 ? -29.580 -36.596 58.583 1.00 40.64 387 ASP B N 1
ATOM 6405 C CA . ASP B 1 387 ? -30.247 -35.913 59.693 1.00 41.10 387 ASP B CA 1
ATOM 6406 C C . ASP B 1 387 ? -29.867 -34.461 59.798 1.00 38.88 387 ASP B C 1
ATOM 6407 O O . ASP B 1 387 ? -30.742 -33.594 59.865 1.00 40.48 387 ASP B O 1
ATOM 6412 N N . GLN B 1 388 ? -28.565 -34.193 59.804 1.00 36.97 388 GLN B N 1
ATOM 6413 C CA . GLN B 1 388 ? -28.105 -32.818 59.921 1.00 38.58 388 GLN B CA 1
ATOM 6414 C C . GLN B 1 388 ? -28.630 -31.963 58.787 1.00 37.75 388 GLN B C 1
ATOM 6415 O O . GLN B 1 388 ? -29.116 -30.857 59.027 1.00 40.06 388 GLN B O 1
ATOM 6421 N N . LEU B 1 389 ? -28.568 -32.487 57.561 1.00 41.89 389 LEU B N 1
ATOM 6422 C CA . LEU B 1 389 ? -29.082 -31.767 56.400 1.00 36.43 389 LEU B CA 1
ATOM 6423 C C . LEU B 1 389 ? -30.575 -31.495 56.549 1.00 36.69 389 LEU B C 1
ATOM 6424 O O . LEU B 1 389 ? -31.044 -30.387 56.290 1.00 35.39 389 LEU B O 1
ATOM 6429 N N . ILE B 1 390 ? -31.324 -32.511 56.961 1.00 36.76 390 ILE B N 1
ATOM 6430 C CA . ILE B 1 390 ? -32.765 -32.345 57.109 1.00 38.50 390 ILE B CA 1
ATOM 6431 C C . ILE B 1 390 ? -33.097 -31.332 58.202 1.00 41.46 390 ILE B C 1
ATOM 6432 O O . ILE B 1 390 ? -33.919 -30.428 57.992 1.00 40.98 390 ILE B O 1
ATOM 6437 N N . SER B 1 391 ? -32.434 -31.437 59.353 1.00 38.46 391 SER B N 1
ATOM 6438 C CA . SER B 1 391 ? -32.771 -30.524 60.449 1.00 42.84 391 SER B CA 1
ATOM 6439 C C . SER B 1 391 ? -32.357 -29.063 60.133 1.00 40.30 391 SER B C 1
ATOM 6440 O O . SER B 1 391 ? -33.093 -28.142 60.473 1.00 41.20 391 SER B O 1
ATOM 6443 N N . HIS B 1 392 ? -31.222 -28.839 59.468 1.00 38.60 392 HIS B N 1
ATOM 6444 C CA . HIS B 1 392 ? -30.849 -27.465 59.093 1.00 37.45 392 HIS B CA 1
ATOM 6445 C C . HIS B 1 392 ? -31.848 -26.887 58.098 1.00 39.99 392 HIS B C 1
ATOM 6446 O O . HIS B 1 392 ? -32.189 -25.700 58.146 1.00 39.83 392 HIS B O 1
ATOM 6453 N N . PHE B 1 393 ? -32.292 -27.730 57.178 1.00 35.37 393 PHE B N 1
ATOM 6454 C CA . PHE B 1 393 ? -33.310 -27.355 56.211 1.00 37.83 393 PHE B CA 1
ATOM 6455 C C . PHE B 1 393 ? -34.597 -26.963 56.920 1.00 40.99 393 PHE B C 1
ATOM 6456 O O . PHE B 1 393 ? -35.221 -25.956 56.591 1.00 39.73 393 PHE B O 1
ATOM 6464 N N . GLU B 1 394 ? -35.001 -27.785 57.888 1.00 43.40 394 GLU B N 1
ATOM 6465 C CA . GLU B 1 394 ? -36.247 -27.556 58.611 1.00 43.59 394 GLU B CA 1
ATOM 6466 C C . GLU B 1 394 ? -36.143 -26.347 59.537 1.00 41.69 394 GLU B C 1
ATOM 6467 O O . GLU B 1 394 ? -37.138 -25.674 59.819 1.00 41.44 394 GLU B O 1
ATOM 6473 N N . ALA B 1 395 ? -34.932 -26.048 59.989 1.00 40.99 395 ALA B N 1
ATOM 6474 C CA . ALA B 1 395 ? -34.724 -24.870 60.829 1.00 40.18 395 ALA B CA 1
ATOM 6475 C C . ALA B 1 395 ? -34.542 -23.604 59.985 1.00 40.17 395 ALA B C 1
ATOM 6476 O O . ALA B 1 395 ? -34.269 -22.531 60.509 1.00 39.04 395 ALA B O 1
ATOM 6478 N N . GLY B 1 396 ? -34.706 -23.733 58.672 1.00 40.33 396 GLY B N 1
ATOM 6479 C CA . GLY B 1 396 ? -34.593 -22.593 57.773 1.00 40.43 396 GLY B CA 1
ATOM 6480 C C . GLY B 1 396 ? -33.187 -22.088 57.465 1.00 41.43 396 GLY B C 1
ATOM 6481 O O . GLY B 1 396 ? -32.990 -20.888 57.234 1.00 38.04 396 GLY B O 1
ATOM 6482 N N . ALA B 1 397 ? -32.209 -22.992 57.423 1.00 38.31 397 ALA B N 1
ATOM 6483 C CA . ALA B 1 397 ? -30.843 -22.591 57.081 1.00 38.05 397 ALA B CA 1
ATOM 6484 C C . ALA B 1 397 ? -30.694 -22.173 55.607 1.00 36.99 397 ALA B C 1
ATOM 6485 O O . ALA B 1 397 ? -29.912 -21.268 55.294 1.00 34.12 397 ALA B O 1
ATOM 6487 N N . ALA B 1 398 ? -31.447 -22.832 54.722 1.00 34.15 398 ALA B N 1
ATOM 6488 C CA . ALA B 1 398 ? -31.264 -22.691 53.283 1.00 37.35 398 ALA B CA 1
ATOM 6489 C C . ALA B 1 398 ? -32.331 -23.457 52.492 1.00 41.57 398 ALA B C 1
ATOM 6490 O O . ALA B 1 398 ? -32.999 -24.348 53.034 1.00 47.89 398 ALA B O 1
ATOM 6492 N N . ASP B 1 399 ? -32.466 -23.143 51.204 1.00 35.65 399 ASP B N 1
ATOM 6493 C CA . ASP B 1 399 ? -33.359 -23.905 50.349 1.00 34.02 399 ASP B CA 1
ATOM 6494 C C . ASP B 1 399 ? -32.663 -25.150 49.819 1.00 36.01 399 ASP B C 1
ATOM 6495 O O . ASP B 1 399 ? -33.310 -26.108 49.402 1.00 34.83 399 ASP B O 1
ATOM 6500 N N . GLY B 1 400 ? -31.337 -25.133 49.847 1.00 33.69 400 GLY B N 1
ATOM 6501 C CA . GLY B 1 400 ? -30.564 -26.277 49.411 1.00 36.12 400 GLY B CA 1
ATOM 6502 C C . GLY B 1 400 ? -29.137 -26.181 49.915 1.00 36.41 400 GLY B C 1
ATOM 6503 O O . GLY B 1 400 ? -28.728 -25.137 50.440 1.00 31.16 400 GLY B O 1
ATOM 6504 N N . PHE B 1 401 ? -28.368 -27.251 49.732 1.00 32.60 401 PHE B N 1
ATOM 6505 C CA . PHE B 1 401 ? -26.994 -27.277 50.224 1.00 31.24 401 PHE B CA 1
ATOM 6506 C C . PHE B 1 401 ? -25.996 -27.504 49.115 1.00 33.01 401 PHE B C 1
ATOM 6507 O O . PHE B 1 401 ? -26.218 -28.326 48.224 1.00 33.20 401 PHE B O 1
ATOM 6515 N N . ILE B 1 402 ? -24.891 -26.777 49.177 1.00 29.85 402 ILE B N 1
ATOM 6516 C CA . ILE B 1 402 ? -23.758 -27.062 48.320 1.00 30.36 402 ILE B CA 1
ATOM 6517 C C . ILE B 1 402 ? -22.838 -28.028 49.056 1.00 33.20 402 ILE B C 1
ATOM 6518 O O . ILE B 1 402 ? -22.450 -27.773 50.200 1.00 34.45 402 ILE B O 1
ATOM 6523 N N . ILE B 1 403 ? -22.507 -29.141 48.413 1.00 31.46 403 ILE B N 1
ATOM 6524 C CA . ILE B 1 403 ? -21.671 -30.158 49.028 1.00 30.31 403 ILE B CA 1
ATOM 6525 C C . ILE B 1 403 ? -20.212 -29.925 48.623 1.00 36.54 403 ILE B C 1
ATOM 6526 O O . ILE B 1 403 ? -19.799 -30.243 47.501 1.00 35.62 403 ILE B O 1
ATOM 6531 N N . SER B 1 404 ? -19.441 -29.339 49.529 1.00 34.04 404 SER B N 1
ATOM 6532 C CA . SER B 1 404 ? -18.043 -29.018 49.262 1.00 33.37 404 SER B CA 1
ATOM 6533 C C . SER B 1 404 ? -17.223 -30.276 49.447 1.00 33.44 404 SER B C 1
ATOM 6534 O O . SER B 1 404 ? -17.331 -30.928 50.471 1.00 36.02 404 SER B O 1
ATOM 6537 N N . PRO B 1 405 ? -16.432 -30.646 48.429 1.00 37.88 405 PRO B N 1
ATOM 6538 C CA . PRO B 1 405 ? -15.764 -31.958 48.388 1.00 36.48 405 PRO B CA 1
ATOM 6539 C C . PRO B 1 405 ? -14.440 -32.004 49.137 1.00 33.69 405 PRO B C 1
ATOM 6540 O O . PRO B 1 405 ? -13.541 -31.201 48.887 1.00 39.25 405 PRO B O 1
ATOM 6544 N N . ALA B 1 406 ? -14.339 -32.944 50.058 1.00 31.74 406 ALA B N 1
ATOM 6545 C CA . ALA B 1 406 ? -13.122 -33.131 50.831 1.00 39.46 406 ALA B CA 1
ATOM 6546 C C . ALA B 1 406 ? -11.989 -33.627 49.929 1.00 38.45 406 ALA B C 1
ATOM 6547 O O . ALA B 1 406 ? -10.823 -33.270 50.127 1.00 35.04 406 ALA B O 1
ATOM 6549 N N . TYR B 1 407 ? -12.337 -34.441 48.938 1.00 33.40 407 TYR B N 1
ATOM 6550 C CA . TYR B 1 407 ? -11.353 -34.936 47.969 1.00 36.47 407 TYR B CA 1
ATOM 6551 C C . TYR B 1 407 ? -12.138 -35.455 46.746 1.00 34.88 407 TYR B C 1
ATOM 6552 O O . TYR B 1 407 ? -13.297 -35.829 46.869 1.00 33.95 407 TYR B O 1
ATOM 6561 N N . LEU B 1 408 ? -11.531 -35.441 45.564 1.00 34.17 408 LEU B N 1
ATOM 6562 C CA . LEU B 1 408 ? -12.264 -35.800 44.355 1.00 30.96 408 LEU B CA 1
ATOM 6563 C C . LEU B 1 408 ? -11.560 -36.917 43.596 1.00 34.66 408 LEU B C 1
ATOM 6564 O O . LEU B 1 408 ? -10.326 -36.980 43.601 1.00 35.08 408 LEU B O 1
ATOM 6569 N N . PRO B 1 409 ? -12.332 -37.787 42.910 1.00 37.24 409 PRO B N 1
ATOM 6570 C CA . PRO B 1 409 ? -13.801 -37.784 42.799 1.00 36.48 409 PRO B CA 1
ATOM 6571 C C . PRO B 1 409 ? -14.523 -38.494 43.935 1.00 34.18 409 PRO B C 1
ATOM 6572 O O . PRO B 1 409 ? -15.734 -38.296 44.099 1.00 35.02 409 PRO B O 1
ATOM 6576 N N . GLY B 1 410 ? -13.781 -39.271 44.721 1.00 34.85 410 GLY B N 1
ATOM 6577 C CA . GLY B 1 410 ? -14.350 -40.206 45.683 1.00 32.59 410 GLY B CA 1
ATOM 6578 C C . GLY B 1 410 ? -15.441 -39.732 46.636 1.00 35.72 410 GLY B C 1
ATOM 6579 O O . GLY B 1 410 ? -16.371 -40.487 46.938 1.00 36.26 410 GLY B O 1
ATOM 6580 N N . ILE B 1 411 ? -15.330 -38.514 47.160 1.00 34.21 411 ILE B N 1
ATOM 6581 C CA . ILE B 1 411 ? -16.323 -38.073 48.132 1.00 33.89 411 ILE B CA 1
ATOM 6582 C C . ILE B 1 411 ? -17.729 -38.000 47.515 1.00 35.19 411 ILE B C 1
ATOM 6583 O O . ILE B 1 411 ? -18.719 -38.348 48.168 1.00 34.26 411 ILE B O 1
ATOM 6588 N N . TYR B 1 412 ? -17.832 -37.608 46.249 1.00 35.38 412 TYR B N 1
ATOM 6589 C CA . TYR B 1 412 ? -19.151 -37.544 45.631 1.00 34.48 412 TYR B CA 1
ATOM 6590 C C . TYR B 1 412 ? -19.709 -38.947 45.395 1.00 33.70 412 TYR B C 1
ATOM 6591 O O . TYR B 1 412 ? -20.927 -39.137 45.442 1.00 33.27 412 TYR B O 1
ATOM 6600 N N . GLU B 1 413 ? -18.842 -39.926 45.131 1.00 32.07 413 GLU B N 1
ATOM 6601 C CA . GLU B 1 413 ? -19.312 -41.318 45.061 1.00 35.98 413 GLU B CA 1
ATOM 6602 C C . GLU B 1 413 ? -19.883 -41.748 46.416 1.00 37.73 413 GLU B C 1
ATOM 6603 O O . GLU B 1 413 ? -20.969 -42.330 46.483 1.00 34.20 413 GLU B O 1
ATOM 6609 N N . GLU B 1 414 ? -19.169 -41.427 47.498 1.00 35.28 414 GLU B N 1
ATOM 6610 C CA . GLU B 1 414 ? -19.644 -41.779 48.837 1.00 36.24 414 GLU B CA 1
ATOM 6611 C C . GLU B 1 414 ? -20.965 -41.083 49.168 1.00 34.34 414 GLU B C 1
ATOM 6612 O O . GLU B 1 414 ? -21.900 -41.717 49.670 1.00 34.97 414 GLU B O 1
ATOM 6618 N N . PHE B 1 415 ? -21.056 -39.795 48.861 1.00 29.71 415 PHE B N 1
ATOM 6619 C CA . PHE B 1 415 ? -22.239 -39.033 49.229 1.00 33.22 415 PHE B CA 1
ATOM 6620 C C . PHE B 1 415 ? -23.465 -39.530 48.457 1.00 32.23 415 PHE B C 1
ATOM 6621 O O . PHE B 1 415 ? -24.568 -39.634 49.011 1.00 31.54 415 PHE B O 1
ATOM 6629 N N . VAL B 1 416 ? -23.278 -39.799 47.168 1.00 31.00 416 VAL B N 1
ATOM 6630 C CA . VAL B 1 416 ? -24.380 -40.259 46.326 1.00 33.16 416 VAL B CA 1
ATOM 6631 C C . VAL B 1 416 ? -24.814 -41.688 46.663 1.00 32.92 416 VAL B C 1
ATOM 6632 O O . VAL B 1 416 ? -26.000 -42.009 46.666 1.00 33.14 416 VAL B O 1
ATOM 6636 N N . ASP B 1 417 ? -23.860 -42.549 46.975 1.00 32.03 417 ASP B N 1
ATOM 6637 C CA . ASP B 1 417 ? -24.219 -43.923 47.262 1.00 33.92 417 ASP B CA 1
ATOM 6638 C C . ASP B 1 417 ? -24.786 -44.080 48.695 1.00 40.33 417 ASP B C 1
ATOM 6639 O O . ASP B 1 417 ? -25.652 -44.931 48.917 1.00 46.69 417 ASP B O 1
ATOM 6644 N N . GLN B 1 418 ? -24.319 -43.273 49.654 1.00 32.56 418 GLN B N 1
ATOM 6645 C CA . GLN B 1 418 ? -24.734 -43.442 51.069 1.00 37.89 418 GLN B CA 1
ATOM 6646 C C . GLN B 1 418 ? -25.771 -42.437 51.560 1.00 33.84 418 GLN B C 1
ATOM 6647 O O . GLN B 1 418 ? -26.734 -42.812 52.214 1.00 39.31 418 GLN B O 1
ATOM 6653 N N . VAL B 1 419 ? -25.581 -41.162 51.251 1.00 33.58 419 VAL B N 1
ATOM 6654 C CA . VAL B 1 419 ? -26.438 -40.134 51.820 1.00 33.23 419 VAL B CA 1
ATOM 6655 C C . VAL B 1 419 ? -27.694 -39.875 50.979 1.00 34.23 419 VAL B C 1
ATOM 6656 O O . VAL B 1 419 ? -28.794 -39.820 51.533 1.00 33.66 419 VAL B O 1
ATOM 6660 N N . VAL B 1 420 ? -27.551 -39.722 49.658 1.00 31.38 420 VAL B N 1
ATOM 6661 C CA . VAL B 1 420 ? -28.721 -39.443 48.817 1.00 33.04 420 VAL B CA 1
ATOM 6662 C C . VAL B 1 420 ? -29.896 -40.437 49.017 1.00 34.42 420 VAL B C 1
ATOM 6663 O O . VAL B 1 420 ? -31.035 -39.988 49.192 1.00 34.12 420 VAL B O 1
ATOM 6667 N N . PRO B 1 421 ? -29.638 -41.764 49.015 1.00 30.13 421 PRO B N 1
ATOM 6668 C CA . PRO B 1 421 ? -30.778 -42.682 49.219 1.00 35.83 421 PRO B CA 1
ATOM 6669 C C . PRO B 1 421 ? -31.543 -42.457 50.542 1.00 37.37 421 PRO B C 1
ATOM 6670 O O . PRO B 1 421 ? -32.773 -42.562 50.564 1.00 37.65 421 PRO B O 1
ATOM 6674 N N . LEU B 1 422 ? -30.829 -42.147 51.621 1.00 38.76 422 LEU B N 1
ATOM 6675 C CA . LEU B 1 422 ? -31.482 -41.883 52.899 1.00 40.07 422 LEU B CA 1
ATOM 6676 C C . LEU B 1 422 ? -32.383 -40.648 52.787 1.00 37.06 422 LEU B C 1
ATOM 6677 O O . LEU B 1 422 ? -33.519 -40.666 53.254 1.00 39.04 422 LEU B O 1
ATOM 6682 N N . LEU B 1 423 ? -31.898 -39.602 52.123 1.00 35.05 423 LEU B N 1
ATOM 6683 C CA . LEU B 1 423 ? -32.710 -38.394 51.901 1.00 40.34 423 LEU B CA 1
ATOM 6684 C C . LEU B 1 423 ? -33.970 -38.714 51.093 1.00 40.61 423 LEU B C 1
ATOM 6685 O O . LEU B 1 423 ? -35.042 -38.140 51.319 1.00 42.57 423 LEU B O 1
ATOM 6690 N N . GLN B 1 424 ? -33.835 -39.624 50.138 1.00 38.96 424 GLN B N 1
ATOM 6691 C CA . GLN B 1 424 ? -34.963 -39.967 49.287 1.00 41.84 424 GLN B CA 1
ATOM 6692 C C . GLN B 1 424 ? -35.992 -40.725 50.105 1.00 40.36 424 GLN B C 1
ATOM 6693 O O . GLN B 1 424 ? -37.176 -40.384 50.076 1.00 40.11 424 GLN B O 1
ATOM 6699 N N . GLN B 1 425 ? -35.523 -41.682 50.903 1.00 39.80 425 GLN B N 1
ATOM 6700 C CA . GLN B 1 425 ? -36.400 -42.470 51.775 1.00 44.91 425 GLN B CA 1
ATOM 6701 C C . GLN B 1 425 ? -37.158 -41.596 52.783 1.00 41.26 425 GLN B C 1
ATOM 6702 O O . GLN B 1 425 ? -38.250 -41.946 53.195 1.00 44.73 425 GLN B O 1
ATOM 6708 N N . ARG B 1 426 ? -36.599 -40.458 53.172 1.00 40.49 426 ARG B N 1
ATOM 6709 C CA . ARG B 1 426 ? -37.307 -39.562 54.091 1.00 39.22 426 ARG B CA 1
ATOM 6710 C C . ARG B 1 426 ? -38.279 -38.645 53.373 1.00 45.85 426 ARG B C 1
ATOM 6711 O O . ARG B 1 426 ? -39.010 -37.897 54.015 1.00 46.70 426 ARG B O 1
ATOM 6719 N N . GLY B 1 427 ? -38.268 -38.688 52.042 1.00 42.21 427 GLY B N 1
ATOM 6720 C CA . GLY B 1 427 ? -39.155 -37.865 51.242 1.00 37.92 427 GLY B CA 1
ATOM 6721 C C . GLY B 1 427 ? -38.760 -36.401 51.149 1.00 44.91 427 GLY B C 1
ATOM 6722 O O . GLY B 1 427 ? -39.541 -35.588 50.664 1.00 47.79 427 GLY B O 1
ATOM 6723 N N . VAL B 1 428 ? -37.551 -36.047 51.577 1.00 42.01 428 VAL B N 1
ATOM 6724 C CA . VAL B 1 428 ? -37.130 -34.643 51.496 1.00 42.72 428 VAL B CA 1
ATOM 6725 C C . VAL B 1 428 ? -36.268 -34.333 50.268 1.00 44.52 428 VAL B C 1
ATOM 6726 O O . VAL B 1 428 ? -35.884 -33.180 50.053 1.00 42.64 428 VAL B O 1
ATOM 6730 N N . PHE B 1 429 ? -35.972 -35.352 49.463 1.00 43.22 429 PHE B N 1
ATOM 6731 C CA . PHE B 1 429 ? -35.186 -35.149 48.243 1.00 41.57 429 PHE B CA 1
ATOM 6732 C C . PHE B 1 429 ? -35.719 -36.013 47.129 1.00 40.07 429 PHE B C 1
ATOM 6733 O O . PHE B 1 429 ? -36.067 -37.176 47.368 1.00 37.70 429 PHE B O 1
ATOM 6741 N N . ARG B 1 430 ? -35.765 -35.446 45.918 1.00 41.96 430 ARG B N 1
ATOM 6742 C CA . ARG B 1 430 ? -36.343 -36.118 44.738 1.00 39.39 430 ARG B CA 1
ATOM 6743 C C . ARG B 1 430 ? -35.805 -37.533 44.521 1.00 38.08 430 ARG B C 1
ATOM 6744 O O . ARG B 1 430 ? -34.620 -37.803 44.691 1.00 39.80 430 ARG B O 1
ATOM 6752 N N . THR B 1 431 ? -36.689 -38.446 44.161 1.00 40.58 431 THR B N 1
ATOM 6753 C CA . THR B 1 431 ? -36.275 -39.788 43.794 1.00 37.23 431 THR B CA 1
ATOM 6754 C C . THR B 1 431 ? -35.905 -39.840 42.308 1.00 41.16 431 THR B C 1
ATOM 6755 O O . THR B 1 431 ? -35.132 -40.700 41.858 1.00 39.07 431 THR B O 1
ATOM 6759 N N . GLU B 1 432 ? -36.454 -38.898 41.553 1.00 35.23 432 GLU B N 1
ATOM 6760 C CA . GLU B 1 432 ? -36.203 -38.812 40.125 1.00 42.51 432 GLU B CA 1
ATOM 6761 C C . GLU B 1 432 ? -36.443 -37.380 39.665 1.00 45.95 432 GLU B C 1
ATOM 6762 O O . GLU B 1 432 ? -37.204 -36.637 40.304 1.00 44.01 432 GLU B O 1
ATOM 6768 N N . TYR B 1 433 ? -35.772 -36.977 38.588 1.00 40.84 433 TYR B N 1
ATOM 6769 C CA . TYR B 1 433 ? -35.989 -35.656 38.014 1.00 37.74 433 TYR B CA 1
ATOM 6770 C C . TYR B 1 433 ? -37.416 -35.536 37.533 1.00 40.73 433 TYR B C 1
ATOM 6771 O O . TYR B 1 433 ? -37.938 -36.439 36.887 1.00 43.50 433 TYR B O 1
ATOM 6780 N N . GLU B 1 434 ? -38.053 -34.429 37.883 1.00 44.65 434 GLU B N 1
ATOM 6781 C CA . GLU B 1 434 ? -39.435 -34.201 37.523 1.00 50.13 434 GLU B CA 1
ATOM 6782 C C . GLU B 1 434 ? -39.521 -33.570 36.152 1.00 49.67 434 GLU B C 1
ATOM 6783 O O . GLU B 1 434 ? -40.398 -33.893 35.358 1.00 58.22 434 GLU B O 1
ATOM 6789 N N . GLY B 1 435 ? -38.584 -32.673 35.888 1.00 46.07 435 GLY B N 1
ATOM 6790 C CA . GLY B 1 435 ? -38.492 -31.986 34.615 1.00 49.02 435 GLY B CA 1
ATOM 6791 C C . GLY B 1 435 ? -37.152 -32.206 33.952 1.00 44.19 435 GLY B C 1
ATOM 6792 O O . GLY B 1 435 ? -36.344 -33.010 34.418 1.00 43.62 435 GLY B O 1
ATOM 6793 N N . THR B 1 436 ? -36.899 -31.485 32.868 1.00 43.49 436 THR B N 1
ATOM 6794 C CA . THR B 1 436 ? -35.642 -31.679 32.168 1.00 43.49 436 THR B CA 1
ATOM 6795 C C . THR B 1 436 ? -34.726 -30.465 32.295 1.00 40.41 436 THR B C 1
ATOM 6796 O O . THR B 1 436 ? -33.521 -30.580 32.082 1.00 44.13 436 THR B O 1
ATOM 6800 N N . THR B 1 437 ? -35.275 -29.319 32.691 1.00 39.29 437 THR B N 1
ATOM 6801 C CA . THR B 1 437 ? -34.471 -28.100 32.767 1.00 40.87 437 THR B CA 1
ATOM 6802 C C . THR B 1 437 ? -34.019 -27.749 34.175 1.00 40.83 437 THR B C 1
ATOM 6803 O O . THR B 1 437 ? -34.600 -28.214 35.173 1.00 40.76 437 THR B O 1
ATOM 6807 N N . LEU B 1 438 ? -32.967 -26.936 34.250 1.00 37.74 438 LEU B N 1
ATOM 6808 C CA . LEU B 1 438 ? -32.480 -26.441 35.534 1.00 39.39 438 LEU B CA 1
ATOM 6809 C C . LEU B 1 438 ? -33.553 -25.585 36.218 1.00 41.84 438 LEU B C 1
ATOM 6810 O O . LEU B 1 438 ? -33.706 -25.627 37.442 1.00 40.67 438 LEU B O 1
ATOM 6815 N N . ARG B 1 439 ? -34.292 -24.804 35.440 1.00 39.49 439 ARG B N 1
ATOM 6816 C CA . ARG B 1 439 ? -35.388 -24.026 36.024 1.00 43.71 439 ARG B CA 1
ATOM 6817 C C . ARG B 1 439 ? -36.425 -24.920 36.700 1.00 44.25 439 ARG B C 1
ATOM 6818 O O . ARG B 1 439 ? -36.886 -24.616 37.814 1.00 39.03 439 ARG B O 1
ATOM 6826 N N . GLU B 1 440 ? -36.782 -26.026 36.047 1.00 37.78 440 GLU B N 1
ATOM 6827 C CA . GLU B 1 440 ? -37.744 -26.946 36.645 1.00 39.52 440 GLU B CA 1
ATOM 6828 C C . GLU B 1 440 ? -37.243 -27.618 37.934 1.00 40.29 440 GLU B C 1
ATOM 6829 O O . GLU B 1 440 ? -38.017 -27.791 38.873 1.00 41.47 440 GLU B O 1
ATOM 6835 N N . HIS B 1 441 ? -35.966 -27.994 37.979 1.00 40.61 441 HIS B N 1
ATOM 6836 C CA . HIS B 1 441 ? -35.403 -28.608 39.182 1.00 38.62 441 HIS B CA 1
ATOM 6837 C C . HIS B 1 441 ? -35.479 -27.627 40.343 1.00 37.11 441 HIS B C 1
ATOM 6838 O O . HIS B 1 441 ? -35.783 -28.004 41.465 1.00 39.79 441 HIS B O 1
ATOM 6845 N N . LEU B 1 442 ? -35.199 -26.361 40.056 1.00 40.63 442 LEU B N 1
ATOM 6846 C CA . LEU B 1 442 ? -35.151 -25.335 41.087 1.00 38.30 442 LEU B CA 1
ATOM 6847 C C . LEU B 1 442 ? -36.518 -24.728 41.397 1.00 42.72 442 LEU B C 1
ATOM 6848 O O . LEU B 1 442 ? -36.641 -23.929 42.320 1.00 46.48 442 LEU B O 1
ATOM 6853 N N . GLY B 1 443 ? -37.543 -25.113 40.646 1.00 40.34 443 GLY B N 1
ATOM 6854 C CA . GLY B 1 443 ? -38.871 -24.550 40.820 1.00 35.55 443 GLY B CA 1
ATOM 6855 C C . GLY B 1 443 ? -38.941 -23.095 40.403 1.00 41.47 443 GLY B C 1
ATOM 6856 O O . GLY B 1 443 ? -39.728 -22.343 40.955 1.00 46.34 443 GLY B O 1
ATOM 6857 N N . LEU B 1 444 ? -38.141 -22.707 39.407 1.00 42.56 444 LEU B N 1
ATOM 6858 C CA . LEU B 1 444 ? -38.168 -21.343 38.854 1.00 47.58 444 LEU B CA 1
ATOM 6859 C C . LEU B 1 444 ? -39.062 -21.212 37.615 1.00 48.83 444 LEU B C 1
ATOM 6860 O O . LEU B 1 444 ? -39.157 -22.113 36.783 1.00 49.18 444 LEU B O 1
ATOM 6865 N N . ALA B 1 445 ? -39.694 -20.062 37.476 1.00 49.40 445 ALA B N 1
ATOM 6866 C CA . ALA B 1 445 ? -40.562 -19.844 36.342 1.00 52.77 445 ALA B CA 1
ATOM 6867 C C . ALA B 1 445 ? -39.760 -19.652 35.051 1.00 52.48 445 ALA B C 1
ATOM 6868 O O . ALA B 1 445 ? -38.614 -19.186 35.060 1.00 48.94 445 ALA B O 1
ATOM 6870 N N . HIS B 1 446 ? -40.380 -20.023 33.939 1.00 54.38 446 HIS B N 1
ATOM 6871 C CA . HIS B 1 446 ? -39.791 -19.822 32.623 1.00 56.48 446 HIS B CA 1
ATOM 6872 C C . HIS B 1 446 ? -40.003 -18.367 32.218 1.00 53.98 446 HIS B C 1
ATOM 6873 O O . HIS B 1 446 ? -41.137 -17.934 32.049 1.00 60.17 446 HIS B O 1
ATOM 6880 N N . PRO B 1 447 ? -38.915 -17.588 32.118 1.00 50.35 447 PRO B N 1
ATOM 6881 C CA . PRO B 1 447 ? -39.049 -16.158 31.821 1.00 53.38 447 PRO B CA 1
ATOM 6882 C C . PRO B 1 447 ? -39.588 -15.897 30.419 1.00 61.31 447 PRO B C 1
ATOM 6883 O O . PRO B 1 447 ? -39.347 -16.664 29.480 1.00 58.50 447 PRO B O 1
ATOM 6887 N N . GLU B 1 448 ? -40.316 -14.801 30.276 1.00 66.73 448 GLU B N 1
ATOM 6888 C CA . GLU B 1 448 ? -40.910 -14.473 28.988 1.00 69.98 448 GLU B CA 1
ATOM 6889 C C . GLU B 1 448 ? -40.046 -13.421 28.288 1.00 64.03 448 GLU B C 1
ATOM 6890 O O . GLU B 1 448 ? -39.269 -12.716 28.936 1.00 66.35 448 GLU B O 1
ATOM 6896 N N . VAL B 1 449 ? -40.164 -13.328 26.971 1.00 59.71 449 VAL B N 1
ATOM 6897 C CA . VAL B 1 449 ? -39.298 -12.434 26.206 1.00 59.60 449 VAL B CA 1
ATOM 6898 C C . VAL B 1 449 ? -39.585 -10.953 26.448 1.00 54.75 449 VAL B C 1
ATOM 6899 O O . VAL B 1 449 ? -40.737 -10.535 26.481 1.00 55.49 449 VAL B O 1
ATOM 6903 N N . ARG C 1 5 ? -54.432 -40.763 17.247 1.00 58.88 5 ARG C N 1
ATOM 6904 C CA . ARG C 1 5 ? -54.104 -42.141 16.903 1.00 55.85 5 ARG C CA 1
ATOM 6905 C C . ARG C 1 5 ? -52.770 -42.133 16.159 1.00 56.87 5 ARG C C 1
ATOM 6906 O O . ARG C 1 5 ? -52.674 -41.631 15.027 1.00 56.14 5 ARG C O 1
ATOM 6914 N N . GLN C 1 6 ? -51.729 -42.655 16.804 1.00 48.76 6 GLN C N 1
ATOM 6915 C CA . GLN C 1 6 ? -50.390 -42.604 16.217 1.00 49.35 6 GLN C CA 1
ATOM 6916 C C . GLN C 1 6 ? -49.873 -43.978 15.781 1.00 45.02 6 GLN C C 1
ATOM 6917 O O . GLN C 1 6 ? -50.303 -45.012 16.287 1.00 43.98 6 GLN C O 1
ATOM 6923 N N . LEU C 1 7 ? -49.014 -43.993 14.769 1.00 41.24 7 LEU C N 1
ATOM 6924 C CA . LEU C 1 7 ? -48.468 -45.258 14.307 1.00 39.04 7 LEU C CA 1
ATOM 6925 C C . LEU C 1 7 ? -47.171 -45.601 15.050 1.00 37.52 7 LEU C C 1
ATOM 6926 O O . LEU C 1 7 ? -46.538 -44.729 15.629 1.00 38.73 7 LEU C O 1
ATOM 6931 N N . HIS C 1 8 ? -46.786 -46.873 15.023 1.00 31.91 8 HIS C N 1
ATOM 6932 C CA . HIS C 1 8 ? -45.536 -47.321 15.623 1.00 30.47 8 HIS C CA 1
ATOM 6933 C C . HIS C 1 8 ? -44.508 -47.675 14.534 1.00 36.12 8 HIS C C 1
ATOM 6934 O O . HIS C 1 8 ? -44.856 -47.948 13.368 1.00 30.70 8 HIS C O 1
ATOM 6941 N N . LEU C 1 9 ? -43.233 -47.601 14.904 1.00 34.41 9 LEU C N 1
ATOM 6942 C CA . LEU C 1 9 ? -42.149 -47.856 13.967 1.00 30.47 9 LEU C CA 1
ATOM 6943 C C . LEU C 1 9 ? -41.166 -48.832 14.581 1.00 33.11 9 LEU C C 1
ATOM 6944 O O . LEU C 1 9 ? -40.827 -48.702 15.763 1.00 33.03 9 LEU C O 1
ATOM 6949 N N . ALA C 1 10 ? -40.713 -49.809 13.792 1.00 30.13 10 ALA C N 1
ATOM 6950 C CA . ALA C 1 10 ? -39.730 -50.767 14.275 1.00 29.49 10 ALA C CA 1
ATOM 6951 C C . ALA C 1 10 ? -38.626 -50.965 13.253 1.00 30.92 10 ALA C C 1
ATOM 6952 O O . ALA C 1 10 ? -38.865 -50.888 12.050 1.00 28.47 10 ALA C O 1
ATOM 6954 N N . GLY C 1 11 ? -37.417 -51.216 13.737 1.00 30.90 11 GLY C N 1
ATOM 6955 C CA . GLY C 1 11 ? -36.310 -51.581 12.871 1.00 31.14 11 GLY C CA 1
ATOM 6956 C C . GLY C 1 11 ? -36.166 -53.093 12.922 1.00 39.04 11 GLY C C 1
ATOM 6957 O O . GLY C 1 11 ? -36.633 -53.734 13.864 1.00 32.64 11 GLY C O 1
ATOM 6958 N N . PHE C 1 12 ? -35.555 -53.670 11.893 1.00 37.17 12 PHE C N 1
ATOM 6959 C CA . PHE C 1 12 ? -35.408 -55.110 11.814 1.00 33.88 12 PHE C CA 1
ATOM 6960 C C . PHE C 1 12 ? -34.294 -55.461 10.837 1.00 35.10 12 PHE C C 1
ATOM 6961 O O . PHE C 1 12 ? -34.329 -55.044 9.688 1.00 30.18 12 PHE C O 1
ATOM 6969 N N . PHE C 1 13 ? -33.326 -56.249 11.299 1.00 30.76 13 PHE C N 1
ATOM 6970 C CA . PHE C 1 13 ? -32.224 -56.666 10.454 1.00 35.14 13 PHE C CA 1
ATOM 6971 C C . PHE C 1 13 ? -31.489 -57.828 11.106 1.00 35.00 13 PHE C C 1
ATOM 6972 O O . PHE C 1 13 ? -31.547 -58.038 12.323 1.00 34.48 13 PHE C O 1
ATOM 6980 N N . SER C 1 14 ? -30.799 -58.585 10.279 1.00 34.53 14 SER C N 1
ATOM 6981 C CA . SER C 1 14 ? -30.024 -59.708 10.761 1.00 35.37 14 SER C CA 1
ATOM 6982 C C . SER C 1 14 ? -28.718 -59.221 11.383 1.00 34.51 14 SER C C 1
ATOM 6983 O O . SER C 1 14 ? -28.097 -58.301 10.870 1.00 35.76 14 SER C O 1
ATOM 6986 N N . ALA C 1 15 ? -28.305 -59.819 12.495 1.00 36.20 15 ALA C N 1
ATOM 6987 C CA . ALA C 1 15 ? -26.972 -59.572 13.012 1.00 34.38 15 ALA C CA 1
ATOM 6988 C C . ALA C 1 15 ? -26.001 -60.373 12.144 1.00 37.56 15 ALA C C 1
ATOM 6989 O O . ALA C 1 15 ? -25.434 -61.375 12.576 1.00 41.51 15 ALA C O 1
ATOM 6991 N N . GLY C 1 16 ? -25.832 -59.929 10.905 1.00 34.35 16 GLY C N 1
ATOM 6992 C CA . GLY C 1 16 ? -25.043 -60.654 9.938 1.00 36.58 16 GLY C CA 1
ATOM 6993 C C . GLY C 1 16 ? -25.105 -59.995 8.581 1.00 38.96 16 GLY C C 1
ATOM 6994 O O . GLY C 1 16 ? -25.455 -58.830 8.458 1.00 39.64 16 GLY C O 1
ATOM 6995 N N . ASN C 1 17 ? -24.790 -60.742 7.537 1.00 41.14 17 ASN C N 1
ATOM 6996 C CA . ASN C 1 17 ? -24.556 -60.101 6.256 1.00 40.66 17 ASN C CA 1
ATOM 6997 C C . ASN C 1 17 ? -25.810 -59.679 5.481 1.00 42.14 17 ASN C C 1
ATOM 6998 O O . ASN C 1 17 ? -25.749 -58.731 4.712 1.00 44.51 17 ASN C O 1
ATOM 7003 N N . VAL C 1 18 ? -26.926 -60.381 5.659 1.00 38.48 18 VAL C N 1
ATOM 7004 C CA . VAL C 1 18 ? -28.104 -60.146 4.827 1.00 36.90 18 VAL C CA 1
ATOM 7005 C C . VAL C 1 18 ? -29.436 -60.232 5.568 1.00 35.81 18 VAL C C 1
ATOM 7006 O O . VAL C 1 18 ? -29.603 -61.093 6.448 1.00 36.34 18 VAL C O 1
ATOM 7010 N N . THR C 1 19 ? -30.386 -59.360 5.213 1.00 32.00 19 THR C N 1
ATOM 7011 C CA . THR C 1 19 ? -31.745 -59.469 5.762 1.00 36.16 19 THR C CA 1
ATOM 7012 C C . THR C 1 19 ? -32.757 -59.876 4.674 1.00 42.87 19 THR C C 1
ATOM 7013 O O . THR C 1 19 ? -32.934 -61.062 4.412 1.00 44.32 19 THR C O 1
ATOM 7017 N N . HIS C 1 20 ? -33.365 -58.906 3.994 1.00 41.79 20 HIS C N 1
ATOM 7018 C CA . HIS C 1 20 ? -34.322 -59.214 2.937 1.00 40.33 20 HIS C CA 1
ATOM 7019 C C . HIS C 1 20 ? -33.749 -58.902 1.564 1.00 42.03 20 HIS C C 1
ATOM 7020 O O . HIS C 1 20 ? -33.990 -59.647 0.617 1.00 45.74 20 HIS C O 1
ATOM 7027 N N . ALA C 1 21 ? -33.031 -57.785 1.454 1.00 38.35 21 ALA C N 1
ATOM 7028 C CA . ALA C 1 21 ? -32.326 -57.421 0.224 1.00 44.15 21 ALA C CA 1
ATOM 7029 C C . ALA C 1 21 ? -31.007 -58.200 0.139 1.00 45.38 21 ALA C C 1
ATOM 7030 O O . ALA C 1 21 ? -30.116 -57.983 0.949 1.00 46.56 21 ALA C O 1
ATOM 7032 N N . HIS C 1 22 ? -30.892 -59.141 -0.793 1.00 44.64 22 HIS C N 1
ATOM 7033 C CA . HIS C 1 22 ? -29.749 -60.062 -0.752 1.00 48.58 22 HIS C CA 1
ATOM 7034 C C . HIS C 1 22 ? -28.455 -59.517 -1.355 1.00 44.60 22 HIS C C 1
ATOM 7035 O O . HIS C 1 22 ? -27.392 -60.096 -1.169 1.00 47.15 22 HIS C O 1
ATOM 7042 N N . GLY C 1 23 ? -28.525 -58.369 -2.009 1.00 45.54 23 GLY C N 1
ATOM 7043 C CA . GLY C 1 23 ? -27.323 -57.729 -2.511 1.00 46.64 23 GLY C CA 1
ATOM 7044 C C . GLY C 1 23 ? -26.804 -56.652 -1.562 1.00 47.72 23 GLY C C 1
ATOM 7045 O O . GLY C 1 23 ? -25.876 -55.906 -1.913 1.00 41.97 23 GLY C O 1
ATOM 7046 N N . ALA C 1 24 ? -27.423 -56.563 -0.378 1.00 41.30 24 ALA C N 1
ATOM 7047 C CA . ALA C 1 24 ? -27.137 -55.505 0.602 1.00 40.71 24 ALA C CA 1
ATOM 7048 C C . ALA C 1 24 ? -25.660 -55.417 0.961 1.00 41.37 24 ALA C C 1
ATOM 7049 O O . ALA C 1 24 ? -25.124 -54.323 1.085 1.00 42.35 24 ALA C O 1
ATOM 7051 N N . TRP C 1 25 ? -24.998 -56.554 1.141 1.00 40.47 25 TRP C N 1
ATOM 7052 C CA . TRP C 1 25 ? -23.602 -56.509 1.552 1.00 40.87 25 TRP C CA 1
ATOM 7053 C C . TRP C 1 25 ? -22.687 -55.939 0.459 1.00 41.82 25 TRP C C 1
ATOM 7054 O O . TRP C 1 25 ? -21.561 -55.527 0.734 1.00 40.94 25 TRP C O 1
ATOM 7065 N N . ARG C 1 26 ? -23.188 -55.886 -0.771 1.00 42.41 26 ARG C N 1
ATOM 7066 C CA . ARG C 1 26 ? -22.396 -55.424 -1.898 1.00 42.86 26 ARG C CA 1
ATOM 7067 C C . ARG C 1 26 ? -22.629 -53.949 -2.181 1.00 41.34 26 ARG C C 1
ATOM 7068 O O . ARG C 1 26 ? -21.888 -53.335 -2.954 1.00 38.78 26 ARG C O 1
ATOM 7076 N N . HIS C 1 27 ? -23.678 -53.394 -1.579 1.00 41.91 27 HIS C N 1
ATOM 7077 C CA . HIS C 1 27 ? -24.029 -51.983 -1.774 1.00 40.38 27 HIS C CA 1
ATOM 7078 C C . HIS C 1 27 ? -22.839 -51.094 -1.430 1.00 37.14 27 HIS C C 1
ATOM 7079 O O . HIS C 1 27 ? -22.140 -51.347 -0.448 1.00 37.73 27 HIS C O 1
ATOM 7086 N N . VAL C 1 28 ? -22.577 -50.100 -2.276 1.00 34.98 28 VAL C N 1
ATOM 7087 C CA . VAL C 1 28 ? -21.425 -49.217 -2.088 1.00 39.31 28 VAL C CA 1
ATOM 7088 C C . VAL C 1 28 ? -21.423 -48.550 -0.695 1.00 37.57 28 VAL C C 1
ATOM 7089 O O . VAL C 1 28 ? -20.363 -48.253 -0.134 1.00 38.84 28 VAL C O 1
ATOM 7093 N N . GLY C 1 29 ? -22.607 -48.362 -0.123 1.00 35.13 29 GLY C N 1
ATOM 7094 C CA . GLY C 1 29 ? -22.730 -47.745 1.180 1.00 34.94 29 GLY C CA 1
ATOM 7095 C C . GLY C 1 29 ? -22.710 -48.726 2.355 1.00 39.44 29 GLY C C 1
ATOM 7096 O O . GLY C 1 29 ? -22.600 -48.295 3.505 1.00 36.21 29 GLY C O 1
ATOM 7097 N N . ALA C 1 30 ? -22.823 -50.030 2.086 1.00 36.54 30 ALA C N 1
ATOM 7098 C CA . ALA C 1 30 ? -22.773 -51.037 3.153 1.00 36.53 30 ALA C CA 1
ATOM 7099 C C . ALA C 1 30 ? -21.407 -51.064 3.843 1.00 38.96 30 ALA C C 1
ATOM 7100 O O . ALA C 1 30 ? -20.389 -51.289 3.188 1.00 35.29 30 ALA C O 1
ATOM 7102 N N . THR C 1 31 ? -21.377 -50.878 5.167 1.00 36.59 31 THR C N 1
ATOM 7103 C CA . THR C 1 31 ? -20.095 -50.923 5.867 1.00 34.02 31 THR C CA 1
ATOM 7104 C C . THR C 1 31 ? -19.718 -52.355 6.176 1.00 38.37 31 THR C C 1
ATOM 7105 O O . THR C 1 31 ? -18.545 -52.650 6.380 1.00 38.99 31 THR C O 1
ATOM 7109 N N . ASN C 1 32 ? -20.715 -53.240 6.213 1.00 35.94 32 ASN C N 1
ATOM 7110 C CA . ASN C 1 32 ? -20.494 -54.626 6.613 1.00 37.85 32 ASN C CA 1
ATOM 7111 C C . ASN C 1 32 ? -19.791 -54.748 7.953 1.00 40.85 32 ASN C C 1
ATOM 7112 O O . ASN C 1 32 ? -18.937 -55.627 8.137 1.00 40.35 32 ASN C O 1
ATOM 7117 N N . GLY C 1 33 ? -20.164 -53.862 8.882 1.00 39.11 33 GLY C N 1
ATOM 7118 C CA . GLY C 1 33 ? -19.602 -53.860 10.221 1.00 34.97 33 GLY C CA 1
ATOM 7119 C C . GLY C 1 33 ? -20.300 -54.823 11.163 1.00 39.79 33 GLY C C 1
ATOM 7120 O O . GLY C 1 33 ? -20.116 -54.751 12.384 1.00 40.48 33 GLY C O 1
ATOM 7121 N N . PHE C 1 34 ? -21.038 -55.782 10.603 1.00 39.80 34 PHE C N 1
ATOM 7122 C CA . PHE C 1 34 ? -21.861 -56.688 11.407 1.00 37.33 34 PHE C CA 1
ATOM 7123 C C . PHE C 1 34 ? -21.078 -57.607 12.372 1.00 37.94 34 PHE C C 1
ATOM 7124 O O . PHE C 1 34 ? -21.683 -58.408 13.092 1.00 37.55 34 PHE C O 1
ATOM 7132 N N . LEU C 1 35 ? -19.749 -57.519 12.388 1.00 36.67 35 LEU C N 1
ATOM 7133 C CA . LEU C 1 35 ? -18.973 -58.255 13.395 1.00 42.94 35 LEU C CA 1
ATOM 7134 C C . LEU C 1 35 ? -18.543 -57.371 14.593 1.00 40.62 35 LEU C C 1
ATOM 7135 O O . LEU C 1 35 ? -18.018 -57.875 15.583 1.00 43.07 35 LEU C O 1
ATOM 7140 N N . THR C 1 36 ? -18.780 -56.067 14.493 1.00 36.50 36 THR C N 1
ATOM 7141 C CA . THR C 1 36 ? -18.305 -55.091 15.478 1.00 34.85 36 THR C CA 1
ATOM 7142 C C . THR C 1 36 ? -19.432 -54.531 16.338 1.00 37.39 36 THR C C 1
ATOM 7143 O O . THR C 1 36 ? -20.582 -54.455 15.889 1.00 37.40 36 THR C O 1
ATOM 7147 N N . GLY C 1 37 ? -19.106 -54.142 17.570 1.00 37.09 37 GLY C N 1
ATOM 7148 C CA . GLY C 1 37 ? -20.060 -53.480 18.440 1.00 34.67 37 GLY C CA 1
ATOM 7149 C C . GLY C 1 37 ? -20.520 -52.151 17.863 1.00 38.67 37 GLY C C 1
ATOM 7150 O O . GLY C 1 37 ? -21.711 -51.812 17.922 1.00 36.09 37 GLY C O 1
ATOM 7151 N N . GLU C 1 38 ? -19.583 -51.409 17.272 1.00 38.92 38 GLU C N 1
ATOM 7152 C CA . GLU C 1 38 ? -19.880 -50.066 16.763 1.00 40.96 38 GLU C CA 1
ATOM 7153 C C . GLU C 1 38 ? -21.057 -49.997 15.776 1.00 39.51 38 GLU C C 1
ATOM 7154 O O . GLU C 1 38 ? -21.907 -49.103 15.879 1.00 37.72 38 GLU C O 1
ATOM 7160 N N . PHE C 1 39 ? -21.078 -50.923 14.823 1.00 32.41 39 PHE C N 1
ATOM 7161 C CA . PHE C 1 39 ? -22.154 -51.070 13.844 1.00 33.79 39 PHE C CA 1
ATOM 7162 C C . PHE C 1 39 ? -23.546 -51.144 14.508 1.00 33.67 39 PHE C C 1
ATOM 7163 O O . PHE C 1 39 ? -24.454 -50.392 14.162 1.00 31.43 39 PHE C O 1
ATOM 7171 N N . TYR C 1 40 ? -23.695 -52.047 15.471 1.00 29.79 40 TYR C N 1
ATOM 7172 C CA . TYR C 1 40 ? -24.968 -52.217 16.164 1.00 36.58 40 TYR C CA 1
ATOM 7173 C C . TYR C 1 40 ? -25.289 -51.040 17.092 1.00 35.95 40 TYR C C 1
ATOM 7174 O O . TYR C 1 40 ? -26.443 -50.623 17.186 1.00 34.87 40 TYR C O 1
ATOM 7183 N N . LYS C 1 41 ? -24.274 -50.481 17.748 1.00 34.45 41 LYS C N 1
ATOM 7184 C CA . LYS C 1 41 ? -24.501 -49.316 18.617 1.00 37.18 41 LYS C CA 1
ATOM 7185 C C . LYS C 1 41 ? -25.022 -48.131 17.800 1.00 35.50 41 LYS C C 1
ATOM 7186 O O . LYS C 1 41 ? -25.972 -47.446 18.204 1.00 36.92 41 LYS C O 1
ATOM 7192 N N . GLN C 1 42 ? -24.413 -47.913 16.637 1.00 28.91 42 GLN C N 1
ATOM 7193 C CA . GLN C 1 42 ? -24.807 -46.814 15.765 1.00 34.74 42 GLN C CA 1
ATOM 7194 C C . GLN C 1 42 ? -26.262 -46.904 15.314 1.00 33.60 42 GLN C C 1
ATOM 7195 O O . GLN C 1 42 ? -26.989 -45.906 15.333 1.00 34.09 42 GLN C O 1
ATOM 7201 N N . ILE C 1 43 ? -26.676 -48.094 14.882 1.00 33.48 43 ILE C N 1
ATOM 7202 C CA . ILE C 1 43 ? -28.020 -48.281 14.360 1.00 32.42 43 ILE C CA 1
ATOM 7203 C C . ILE C 1 43 ? -29.065 -48.073 15.453 1.00 29.92 43 ILE C C 1
ATOM 7204 O O . ILE C 1 43 ? -30.088 -47.424 15.232 1.00 32.91 43 ILE C O 1
ATOM 7209 N N . ALA C 1 44 ? -28.805 -48.626 16.628 1.00 27.95 44 ALA C N 1
ATOM 7210 C CA . ALA C 1 44 ? -29.711 -48.472 17.760 1.00 32.07 44 ALA C CA 1
ATOM 7211 C C . ALA C 1 44 ? -29.806 -47.004 18.187 1.00 28.90 44 ALA C C 1
ATOM 7212 O O . ALA C 1 44 ? -30.907 -46.485 18.424 1.00 26.89 44 ALA C O 1
ATOM 7214 N N . ARG C 1 45 ? -28.669 -46.321 18.237 1.00 25.79 45 ARG C N 1
ATOM 7215 C CA . ARG C 1 45 ? -28.677 -44.911 18.648 1.00 32.17 45 ARG C CA 1
ATOM 7216 C C . ARG C 1 45 ? -29.419 -44.098 17.589 1.00 32.73 45 ARG C C 1
ATOM 7217 O O . ARG C 1 45 ? -30.149 -43.156 17.906 1.00 32.46 45 ARG C O 1
ATOM 7225 N N . THR C 1 46 ? -29.248 -44.478 16.324 1.00 33.40 46 THR C N 1
ATOM 7226 C CA . THR C 1 46 ? -29.974 -43.827 15.245 1.00 32.52 46 THR C CA 1
ATOM 7227 C C . THR C 1 46 ? -31.499 -44.043 15.347 1.00 34.13 46 THR C C 1
ATOM 7228 O O . THR C 1 46 ? -32.267 -43.083 15.283 1.00 32.11 46 THR C O 1
ATOM 7232 N N . LEU C 1 47 ? -31.944 -45.284 15.549 1.00 28.74 47 LEU C N 1
ATOM 7233 C CA . LEU C 1 47 ? -33.383 -45.528 15.617 1.00 27.77 47 LEU C CA 1
ATOM 7234 C C . LEU C 1 47 ? -33.988 -44.862 16.871 1.00 32.54 47 LEU C C 1
ATOM 7235 O O . LEU C 1 47 ? -35.155 -44.452 16.872 1.00 29.42 47 LEU C O 1
ATOM 7240 N N . GLU C 1 48 ? -33.199 -44.754 17.939 1.00 31.83 48 GLU C N 1
ATOM 7241 C CA . GLU C 1 48 ? -33.650 -44.031 19.122 1.00 31.71 48 GLU C CA 1
ATOM 7242 C C . GLU C 1 48 ? -33.725 -42.531 18.845 1.00 30.35 48 GLU C C 1
ATOM 7243 O O . GLU C 1 48 ? -34.686 -41.867 19.246 1.00 29.48 48 GLU C O 1
ATOM 7249 N N . ARG C 1 49 ? -32.743 -42.007 18.117 1.00 32.29 49 ARG C N 1
ATOM 7250 C CA . ARG C 1 49 ? -32.785 -40.605 17.714 1.00 29.01 49 ARG C CA 1
ATOM 7251 C C . ARG C 1 49 ? -34.092 -40.369 16.957 1.00 31.75 49 ARG C C 1
ATOM 7252 O O . ARG C 1 49 ? -34.724 -39.331 17.124 1.00 35.35 49 ARG C O 1
ATOM 7260 N N . GLY C 1 50 ? -34.532 -41.352 16.171 1.00 31.23 50 GLY C N 1
ATOM 7261 C CA . GLY C 1 50 ? -35.785 -41.223 15.436 1.00 30.07 50 GLY C CA 1
ATOM 7262 C C . GLY C 1 50 ? -37.051 -41.651 16.169 1.00 29.75 50 GLY C C 1
ATOM 7263 O O . GLY C 1 50 ? -38.128 -41.698 15.566 1.00 28.49 50 GLY C O 1
ATOM 7264 N N . LYS C 1 51 ? -36.924 -41.959 17.462 1.00 29.93 51 LYS C N 1
ATOM 7265 C CA . LYS C 1 51 ? -38.063 -42.268 18.349 1.00 28.17 51 LYS C CA 1
ATOM 7266 C C . LYS C 1 51 ? -38.796 -43.559 17.988 1.00 31.06 51 LYS C C 1
ATOM 7267 O O . LYS C 1 51 ? -39.997 -43.710 18.300 1.00 31.44 51 LYS C O 1
ATOM 7273 N N . PHE C 1 52 ? -38.083 -44.482 17.334 1.00 28.09 52 PHE C N 1
ATOM 7274 C CA . PHE C 1 52 ? -38.630 -45.795 16.992 1.00 27.82 52 PHE C CA 1
ATOM 7275 C C . PHE C 1 52 ? -39.114 -46.521 18.241 1.00 33.62 52 PHE C C 1
ATOM 7276 O O . PHE C 1 52 ? -38.489 -46.432 19.313 1.00 27.54 52 PHE C O 1
ATOM 7284 N N . ASP C 1 53 ? -40.204 -47.268 18.100 1.00 32.39 53 ASP C N 1
ATOM 7285 C CA . ASP C 1 53 ? -40.664 -48.105 19.192 1.00 28.12 53 ASP C CA 1
ATOM 7286 C C . ASP C 1 53 ? -39.654 -49.165 19.541 1.00 33.39 53 ASP C C 1
ATOM 7287 O O . ASP C 1 53 ? -39.354 -49.381 20.721 1.00 33.39 53 ASP C O 1
ATOM 7292 N N . LEU C 1 54 ? -39.121 -49.844 18.529 1.00 32.68 54 LEU C N 1
ATOM 7293 C CA . LEU C 1 54 ? -38.287 -50.993 18.835 1.00 31.80 54 LEU C CA 1
ATOM 7294 C C . LEU C 1 54 ? -37.393 -51.395 17.664 1.00 30.73 54 LEU C C 1
ATOM 7295 O O . LEU C 1 54 ? -37.538 -50.933 16.538 1.00 31.62 54 LEU C O 1
ATOM 7300 N N . LEU C 1 55 ? -36.440 -52.247 17.984 1.00 31.66 55 LEU C N 1
ATOM 7301 C CA . LEU C 1 55 ? -35.533 -52.832 17.033 1.00 33.94 55 LEU C CA 1
ATOM 7302 C C . LEU C 1 55 ? -35.473 -54.313 17.396 1.00 34.67 55 LEU C C 1
ATOM 7303 O O . LEU C 1 55 ? -35.297 -54.630 18.567 1.00 32.02 55 LEU C O 1
ATOM 7308 N N . PHE C 1 56 ? -35.647 -55.226 16.443 1.00 30.90 56 PHE C N 1
ATOM 7309 C CA . PHE C 1 56 ? -35.437 -56.618 16.812 1.00 35.20 56 PHE C CA 1
ATOM 7310 C C . PHE C 1 56 ? -34.717 -57.389 15.711 1.00 35.21 56 PHE C C 1
ATOM 7311 O O . PHE C 1 56 ? -34.614 -56.932 14.572 1.00 31.88 56 PHE C O 1
ATOM 7319 N N . LEU C 1 57 ? -34.193 -58.552 16.087 1.00 34.27 57 LEU C N 1
ATOM 7320 C CA . LEU C 1 57 ? -33.295 -59.329 15.247 1.00 34.81 57 LEU C CA 1
ATOM 7321 C C . LEU C 1 57 ? -33.883 -60.715 14.987 1.00 35.15 57 LEU C C 1
ATOM 7322 O O . LEU C 1 57 ? -34.415 -61.330 15.905 1.00 35.79 57 LEU C O 1
ATOM 7327 N N . PRO C 1 58 ? -33.783 -61.215 13.741 1.00 32.45 58 PRO C N 1
ATOM 7328 C CA . PRO C 1 58 ? -34.180 -62.601 13.458 1.00 37.46 58 PRO C CA 1
ATOM 7329 C C . PRO C 1 58 ? -33.079 -63.547 13.884 1.00 37.74 58 PRO C C 1
ATOM 7330 O O . PRO C 1 58 ? -32.014 -63.093 14.311 1.00 39.16 58 PRO C O 1
ATOM 7334 N N . ASP C 1 59 ? -33.309 -64.844 13.758 1.00 42.75 59 ASP C N 1
ATOM 7335 C CA . ASP C 1 59 ? -32.223 -65.785 13.986 1.00 42.89 59 ASP C CA 1
ATOM 7336 C C . ASP C 1 59 ? -32.492 -67.143 13.370 1.00 45.27 59 ASP C C 1
ATOM 7337 O O . ASP C 1 59 ? -33.636 -67.599 13.292 1.00 39.56 59 ASP C O 1
ATOM 7342 N N . GLY C 1 60 ? -31.399 -67.744 12.914 1.00 48.67 60 GLY C N 1
ATOM 7343 C CA . GLY C 1 60 ? -31.317 -69.126 12.504 1.00 54.04 60 GLY C CA 1
ATOM 7344 C C . GLY C 1 60 ? -30.010 -69.638 13.102 1.00 65.70 60 GLY C C 1
ATOM 7345 O O . GLY C 1 60 ? -29.002 -68.921 13.104 1.00 66.19 60 GLY C O 1
ATOM 7346 N N . LEU C 1 61 ? -30.023 -70.859 13.633 1.00 68.41 61 LEU C N 1
ATOM 7347 C CA . LEU C 1 61 ? -28.857 -71.414 14.325 1.00 69.52 61 LEU C CA 1
ATOM 7348 C C . LEU C 1 61 ? -28.008 -72.327 13.416 1.00 75.08 61 LEU C C 1
ATOM 7349 O O . LEU C 1 61 ? -27.414 -73.309 13.896 1.00 68.81 61 LEU C O 1
ATOM 7354 N N . ALA C 1 62 ? -27.958 -71.998 12.120 1.00 64.53 62 ALA C N 1
ATOM 7355 C CA . ALA C 1 62 ? -27.152 -72.733 11.139 1.00 73.58 62 ALA C CA 1
ATOM 7356 C C . ALA C 1 62 ? -27.082 -71.982 9.809 1.00 76.67 62 ALA C C 1
ATOM 7357 O O . ALA C 1 62 ? -28.061 -71.344 9.405 1.00 78.71 62 ALA C O 1
ATOM 7359 N N . ILE C 1 63 ? -25.934 -72.055 9.131 1.00 78.32 63 ILE C N 1
ATOM 7360 C CA . ILE C 1 63 ? -25.827 -71.509 7.774 1.00 77.41 63 ILE C CA 1
ATOM 7361 C C . ILE C 1 63 ? -26.806 -72.302 6.912 1.00 79.07 63 ILE C C 1
ATOM 7362 O O . ILE C 1 63 ? -26.895 -73.526 7.040 1.00 77.45 63 ILE C O 1
ATOM 7367 N N . GLU C 1 64 ? -27.619 -71.606 6.151 1.00 79.82 64 GLU C N 1
ATOM 7368 C CA . GLU C 1 64 ? -28.582 -72.334 5.398 1.00 85.05 64 GLU C CA 1
ATOM 7369 C C . GLU C 1 64 ? -27.694 -73.133 4.490 1.00 86.58 64 GLU C C 1
ATOM 7370 O O . GLU C 1 64 ? -26.775 -72.612 3.900 1.00 88.74 64 GLU C O 1
ATOM 7376 N N . ASP C 1 65 ? -27.894 -74.436 4.447 1.00 83.26 65 ASP C N 1
ATOM 7377 C CA . ASP C 1 65 ? -27.093 -75.250 3.544 1.00 88.19 65 ASP C CA 1
ATOM 7378 C C . ASP C 1 65 ? -27.955 -76.248 2.795 1.00 88.45 65 ASP C C 1
ATOM 7379 O O . ASP C 1 65 ? -27.443 -77.180 2.188 1.00 87.50 65 ASP C O 1
ATOM 7384 N N . SER C 1 66 ? -29.266 -76.045 2.850 1.00 87.69 66 SER C N 1
ATOM 7385 C CA . SER C 1 66 ? -30.188 -76.963 2.197 1.00 90.83 66 SER C CA 1
ATOM 7386 C C . SER C 1 66 ? -29.973 -77.001 0.699 1.00 91.74 66 SER C C 1
ATOM 7387 O O . SER C 1 66 ? -29.994 -78.060 0.096 1.00 91.00 66 SER C O 1
ATOM 7390 N N . TYR C 1 67 ? -29.755 -75.861 0.072 1.00 89.21 67 TYR C N 1
ATOM 7391 C CA . TYR C 1 67 ? -29.461 -75.973 -1.321 1.00 87.23 67 TYR C CA 1
ATOM 7392 C C . TYR C 1 67 ? -28.039 -75.561 -1.330 1.00 88.93 67 TYR C C 1
ATOM 7393 O O . TYR C 1 67 ? -27.727 -74.428 -1.039 1.00 88.26 67 TYR C O 1
ATOM 7402 N N . GLY C 1 68 ? -27.191 -76.493 -1.729 1.00 89.60 68 GLY C N 1
ATOM 7403 C CA . GLY C 1 68 ? -27.714 -77.823 -1.965 1.00 88.86 68 GLY C CA 1
ATOM 7404 C C . GLY C 1 68 ? -26.839 -78.777 -1.173 1.00 89.69 68 GLY C C 1
ATOM 7405 O O . GLY C 1 68 ? -26.022 -79.542 -1.678 1.00 87.90 68 GLY C O 1
ATOM 7406 N N . ASP C 1 69 ? -27.042 -78.671 0.136 1.00 88.90 69 ASP C N 1
ATOM 7407 C CA . ASP C 1 69 ? -26.402 -79.479 1.144 1.00 90.10 69 ASP C CA 1
ATOM 7408 C C . ASP C 1 69 ? -24.972 -79.029 1.293 1.00 91.61 69 ASP C C 1
ATOM 7409 O O . ASP C 1 69 ? -24.172 -79.699 1.916 1.00 91.48 69 ASP C O 1
ATOM 7414 N N . ASN C 1 70 ? -24.668 -77.885 0.702 1.00 87.23 70 ASN C N 1
ATOM 7415 C CA . ASN C 1 70 ? -23.326 -77.325 0.690 1.00 84.89 70 ASN C CA 1
ATOM 7416 C C . ASN C 1 70 ? -23.316 -75.832 1.009 1.00 83.42 70 ASN C C 1
ATOM 7417 O O . ASN C 1 70 ? -24.294 -75.127 0.783 1.00 74.24 70 ASN C O 1
ATOM 7422 N N . LEU C 1 71 ? -22.194 -75.376 1.541 1.00 78.55 71 LEU C N 1
ATOM 7423 C CA . LEU C 1 71 ? -22.034 -73.991 1.880 1.00 73.13 71 LEU C CA 1
ATOM 7424 C C . LEU C 1 71 ? -21.419 -73.178 0.772 1.00 71.80 71 LEU C C 1
ATOM 7425 O O . LEU C 1 71 ? -21.235 -71.988 0.917 1.00 68.79 71 LEU C O 1
ATOM 7430 N N . GLU C 1 72 ? -21.086 -73.803 -0.339 1.00 70.87 72 GLU C N 1
ATOM 7431 C CA . GLU C 1 72 ? -20.427 -73.037 -1.371 1.00 69.22 72 GLU C CA 1
ATOM 7432 C C . GLU C 1 72 ? -21.239 -71.850 -1.836 1.00 67.23 72 GLU C C 1
ATOM 7433 O O . GLU C 1 72 ? -20.699 -70.844 -2.210 1.00 67.22 72 GLU C O 1
ATOM 7439 N N . THR C 1 73 ? -22.542 -71.978 -1.859 1.00 62.97 73 THR C N 1
ATOM 7440 C CA . THR C 1 73 ? -23.378 -70.872 -2.337 1.00 64.74 73 THR C CA 1
ATOM 7441 C C . THR C 1 73 ? -23.595 -69.832 -1.236 1.00 63.66 73 THR C C 1
ATOM 7442 O O . THR C 1 73 ? -23.314 -68.648 -1.423 1.00 59.41 73 THR C O 1
ATOM 7446 N N . GLY C 1 74 ? -24.129 -70.287 -0.106 1.00 63.19 74 GLY C N 1
ATOM 7447 C CA . GLY C 1 74 ? -24.355 -69.451 1.057 1.00 57.22 74 GLY C CA 1
ATOM 7448 C C . GLY C 1 74 ? -23.109 -68.715 1.505 1.00 58.14 74 GLY C C 1
ATOM 7449 O O . GLY C 1 74 ? -23.103 -67.490 1.627 1.00 56.55 74 GLY C O 1
ATOM 7450 N N . VAL C 1 75 ? -22.035 -69.460 1.732 1.00 56.53 75 VAL C N 1
ATOM 7451 C CA . VAL C 1 75 ? -20.811 -68.851 2.232 1.00 55.37 75 VAL C CA 1
ATOM 7452 C C . VAL C 1 75 ? -20.107 -68.071 1.105 1.00 58.99 75 VAL C C 1
ATOM 7453 O O . VAL C 1 75 ? -19.625 -66.953 1.321 1.00 52.56 75 VAL C O 1
ATOM 7457 N N . GLY C 1 76 ? -20.074 -68.644 -0.097 1.00 57.26 76 GLY C N 1
ATOM 7458 C CA . GLY C 1 76 ? -19.386 -68.028 -1.218 1.00 52.55 76 GLY C CA 1
ATOM 7459 C C . GLY C 1 76 ? -19.955 -66.708 -1.713 1.00 52.13 76 GLY C C 1
ATOM 7460 O O . GLY C 1 76 ? -19.213 -65.824 -2.139 1.00 49.99 76 GLY C O 1
ATOM 7461 N N . LEU C 1 77 ? -21.277 -66.578 -1.689 1.00 52.56 77 LEU C N 1
ATOM 7462 C CA . LEU C 1 77 ? -21.929 -65.407 -2.255 1.00 50.83 77 LEU C CA 1
ATOM 7463 C C . LEU C 1 77 ? -22.594 -64.485 -1.212 1.00 50.66 77 LEU C C 1
ATOM 7464 O O . LEU C 1 77 ? -23.098 -63.415 -1.554 1.00 45.11 77 LEU C O 1
ATOM 7469 N N . GLY C 1 78 ? -22.597 -64.914 0.048 1.00 48.54 78 GLY C N 1
ATOM 7470 C CA . GLY C 1 78 ? -23.154 -64.137 1.143 1.00 48.62 78 GLY C CA 1
ATOM 7471 C C . GLY C 1 78 ? -24.658 -64.276 1.300 1.00 51.68 78 GLY C C 1
ATOM 7472 O O . GLY C 1 78 ? -25.373 -63.287 1.449 1.00 51.04 78 GLY C O 1
ATOM 7473 N N . GLY C 1 79 ? -25.129 -65.517 1.320 1.00 56.14 79 GLY C N 1
ATOM 7474 C CA . GLY C 1 79 ? -26.545 -65.813 1.445 1.00 54.65 79 GLY C CA 1
ATOM 7475 C C . GLY C 1 79 ? -27.033 -65.696 2.865 1.00 56.93 79 GLY C C 1
ATOM 7476 O O . GLY C 1 79 ? -26.300 -65.231 3.736 1.00 57.66 79 GLY C O 1
ATOM 7477 N N . GLN C 1 80 ? -28.270 -66.128 3.098 1.00 62.03 80 GLN C N 1
ATOM 7478 C CA . GLN C 1 80 ? -28.885 -66.058 4.420 1.00 64.54 80 GLN C CA 1
ATOM 7479 C C . GLN C 1 80 ? -28.067 -66.760 5.484 1.00 62.98 80 GLN C C 1
ATOM 7480 O O . GLN C 1 80 ? -27.782 -67.955 5.378 1.00 67.23 80 GLN C O 1
ATOM 7486 N N . GLY C 1 81 ? -27.739 -66.027 6.540 1.00 52.52 81 GLY C N 1
ATOM 7487 C CA . GLY C 1 81 ? -27.089 -66.632 7.679 1.00 55.69 81 GLY C CA 1
ATOM 7488 C C . GLY C 1 81 ? -25.662 -67.081 7.450 1.00 55.30 81 GLY C C 1
ATOM 7489 O O . GLY C 1 81 ? -25.164 -67.900 8.219 1.00 58.67 81 GLY C O 1
ATOM 7490 N N . ALA C 1 82 ? -25.003 -66.563 6.411 1.00 51.89 82 ALA C N 1
ATOM 7491 C CA . ALA C 1 82 ? -23.590 -66.875 6.200 1.00 49.52 82 ALA C CA 1
ATOM 7492 C C . ALA C 1 82 ? -22.789 -66.431 7.434 1.00 54.75 82 ALA C C 1
ATOM 7493 O O . ALA C 1 82 ? -21.928 -67.172 7.923 1.00 53.51 82 ALA C O 1
ATOM 7495 N N . VAL C 1 83 ? -23.101 -65.236 7.941 1.00 47.70 83 VAL C N 1
ATOM 7496 C CA . VAL C 1 83 ? -22.647 -64.806 9.259 1.00 45.21 83 VAL C CA 1
ATOM 7497 C C . VAL C 1 83 ? -23.898 -64.542 10.092 1.00 47.76 83 VAL C C 1
ATOM 7498 O O . VAL C 1 83 ? -24.842 -63.891 9.626 1.00 48.45 83 VAL C O 1
ATOM 7502 N N . ALA C 1 84 ? -23.921 -65.073 11.310 1.00 45.84 84 ALA C N 1
ATOM 7503 C CA . ALA C 1 84 ? -25.085 -64.920 12.163 1.00 46.20 84 ALA C CA 1
ATOM 7504 C C . ALA C 1 84 ? -24.683 -64.864 13.625 1.00 46.69 84 ALA C C 1
ATOM 7505 O O . ALA C 1 84 ? -24.477 -65.895 14.260 1.00 45.41 84 ALA C O 1
ATOM 7507 N N . LEU C 1 85 ? -24.570 -63.651 14.156 1.00 44.71 85 LEU C N 1
ATOM 7508 C CA . LEU C 1 85 ? -24.214 -63.473 15.559 1.00 38.16 85 LEU C CA 1
ATOM 7509 C C . LEU C 1 85 ? -25.381 -63.869 16.458 1.00 41.80 85 LEU C C 1
ATOM 7510 O O . LEU C 1 85 ? -26.537 -63.803 16.043 1.00 42.49 85 LEU C O 1
ATOM 7515 N N . GLU C 1 86 ? -25.070 -64.329 17.668 1.00 40.93 86 GLU C N 1
ATOM 7516 C CA . GLU C 1 86 ? -26.091 -64.673 18.638 1.00 37.26 86 GLU C CA 1
ATOM 7517 C C . GLU C 1 86 ? -26.849 -63.389 19.026 1.00 37.01 86 GLU C C 1
ATOM 7518 O O . GLU C 1 86 ? -26.246 -62.409 19.479 1.00 38.87 86 GLU C O 1
ATOM 7524 N N . PRO C 1 87 ? -28.177 -63.387 18.829 1.00 37.17 87 PRO C N 1
ATOM 7525 C CA . PRO C 1 87 ? -28.936 -62.130 18.895 1.00 36.10 87 PRO C CA 1
ATOM 7526 C C . PRO C 1 87 ? -29.096 -61.515 20.298 1.00 35.47 87 PRO C C 1
ATOM 7527 O O . PRO C 1 87 ? -29.027 -60.283 20.379 1.00 37.89 87 PRO C O 1
ATOM 7531 N N . THR C 1 88 ? -29.258 -62.297 21.369 1.00 37.02 88 THR C N 1
ATOM 7532 C CA . THR C 1 88 ? -29.400 -61.688 22.714 1.00 38.96 88 THR C CA 1
ATOM 7533 C C . THR C 1 88 ? -28.138 -60.921 23.137 1.00 37.23 88 THR C C 1
ATOM 7534 O O . THR C 1 88 ? -28.244 -59.860 23.754 1.00 35.46 88 THR C O 1
ATOM 7538 N N . SER C 1 89 ? -26.960 -61.445 22.791 1.00 32.74 89 SER C N 1
ATOM 7539 C CA . SER C 1 89 ? -25.701 -60.732 23.014 1.00 35.52 89 SER C CA 1
ATOM 7540 C C . SER C 1 89 ? -25.706 -59.373 22.310 1.00 39.61 89 SER C C 1
ATOM 7541 O O . SER C 1 89 ? -25.244 -58.370 22.865 1.00 33.52 89 SER C O 1
ATOM 7544 N N . VAL C 1 90 ? -26.191 -59.363 21.066 1.00 30.65 90 VAL C N 1
ATOM 7545 C CA . VAL C 1 90 ? -26.215 -58.149 20.286 1.00 31.93 90 VAL C CA 1
ATOM 7546 C C . VAL C 1 90 ? -27.168 -57.122 20.884 1.00 33.57 90 VAL C C 1
ATOM 7547 O O . VAL C 1 90 ? -26.802 -55.952 21.005 1.00 37.40 90 VAL C O 1
ATOM 7551 N N . ILE C 1 91 ? -28.383 -57.517 21.263 1.00 33.83 91 ILE C N 1
ATOM 7552 C CA . ILE C 1 91 ? -29.302 -56.498 21.781 1.00 34.75 91 ILE C CA 1
ATOM 7553 C C . ILE C 1 91 ? -28.905 -56.045 23.180 1.00 36.77 91 ILE C C 1
ATOM 7554 O O . ILE C 1 91 ? -29.259 -54.938 23.583 1.00 40.19 91 ILE C O 1
ATOM 7559 N N . ALA C 1 92 ? -28.179 -56.880 23.923 1.00 33.94 92 ALA C N 1
ATOM 7560 C CA . ALA C 1 92 ? -27.600 -56.419 25.182 1.00 34.74 92 ALA C CA 1
ATOM 7561 C C . ALA C 1 92 ? -26.624 -55.289 24.895 1.00 36.15 92 ALA C C 1
ATOM 7562 O O . ALA C 1 92 ? -26.583 -54.292 25.618 1.00 37.71 92 ALA C O 1
ATOM 7564 N N . THR C 1 93 ? -25.823 -55.473 23.849 1.00 34.99 93 THR C N 1
ATOM 7565 C CA . THR C 1 93 ? -24.875 -54.466 23.391 1.00 34.11 93 THR C CA 1
ATOM 7566 C C . THR C 1 93 ? -25.589 -53.162 23.057 1.00 35.44 93 THR C C 1
ATOM 7567 O O . THR C 1 93 ? -25.136 -52.084 23.447 1.00 32.00 93 THR C O 1
ATOM 7571 N N . MET C 1 94 ? -26.719 -53.268 22.361 1.00 36.10 94 MET C N 1
ATOM 7572 C CA . MET C 1 94 ? -27.491 -52.086 21.985 1.00 35.61 94 MET C CA 1
ATOM 7573 C C . MET C 1 94 ? -28.150 -51.423 23.194 1.00 33.48 94 MET C C 1
ATOM 7574 O O . MET C 1 94 ? -28.258 -50.190 23.257 1.00 32.44 94 MET C O 1
ATOM 7579 N N . ALA C 1 95 ? -28.598 -52.233 24.146 1.00 32.72 95 ALA C N 1
ATOM 7580 C CA . ALA C 1 95 ? -29.292 -51.695 25.322 1.00 36.52 95 ALA C CA 1
ATOM 7581 C C . ALA C 1 95 ? -28.367 -50.829 26.131 1.00 33.94 95 ALA C C 1
ATOM 7582 O O . ALA C 1 95 ? -28.796 -49.846 26.732 1.00 35.06 95 ALA C O 1
ATOM 7584 N N . ALA C 1 96 ? -27.094 -51.205 26.140 1.00 32.93 96 ALA C N 1
ATOM 7585 C CA . ALA C 1 96 ? -26.107 -50.524 26.962 1.00 35.71 96 ALA C CA 1
ATOM 7586 C C . ALA C 1 96 ? -25.881 -49.078 26.511 1.00 35.46 96 ALA C C 1
ATOM 7587 O O . ALA C 1 96 ? -25.469 -48.249 27.315 1.00 36.06 96 ALA C O 1
ATOM 7589 N N . VAL C 1 97 ? -26.160 -48.762 25.246 1.00 34.73 97 VAL C N 1
ATOM 7590 C CA . VAL C 1 97 ? -25.903 -47.399 24.757 1.00 33.42 97 VAL C CA 1
ATOM 7591 C C . VAL C 1 97 ? -27.172 -46.670 24.356 1.00 31.15 97 VAL C C 1
ATOM 7592 O O . VAL C 1 97 ? -27.100 -45.618 23.755 1.00 30.28 97 VAL C O 1
ATOM 7596 N N . THR C 1 98 ? -28.325 -47.197 24.765 1.00 28.21 98 THR C N 1
ATOM 7597 C CA . THR C 1 98 ? -29.611 -46.538 24.541 1.00 28.58 98 THR C CA 1
ATOM 7598 C C . THR C 1 98 ? -30.406 -46.475 25.859 1.00 31.46 98 THR C C 1
ATOM 7599 O O . THR C 1 98 ? -30.033 -47.096 26.834 1.00 30.24 98 THR C O 1
ATOM 7603 N N . GLN C 1 99 ? -31.507 -45.739 25.897 1.00 32.01 99 GLN C N 1
ATOM 7604 C CA . GLN C 1 99 ? -32.287 -45.699 27.126 1.00 33.22 99 GLN C CA 1
ATOM 7605 C C . GLN C 1 99 ? -33.802 -45.665 26.875 1.00 33.33 99 GLN C C 1
ATOM 7606 O O . GLN C 1 99 ? -34.576 -45.613 27.821 1.00 34.16 99 GLN C O 1
ATOM 7612 N N . ARG C 1 100 ? -34.236 -45.679 25.614 1.00 30.53 100 ARG C N 1
ATOM 7613 C CA . ARG C 1 100 ? -35.678 -45.613 25.348 1.00 31.37 100 ARG C CA 1
ATOM 7614 C C . ARG C 1 100 ? -36.121 -46.680 24.341 1.00 31.81 100 ARG C C 1
ATOM 7615 O O . ARG C 1 100 ? -37.160 -47.313 24.525 1.00 31.49 100 ARG C O 1
ATOM 7623 N N . LEU C 1 101 ? -35.327 -46.876 23.291 1.00 31.04 101 LEU C N 1
ATOM 7624 C CA . LEU C 1 101 ? -35.598 -47.864 22.261 1.00 30.81 101 LEU C CA 1
ATOM 7625 C C . LEU C 1 101 ? -35.898 -49.275 22.809 1.00 30.52 101 LEU C C 1
ATOM 7626 O O . LEU C 1 101 ? -35.178 -49.783 23.671 1.00 30.62 101 LEU C O 1
ATOM 7631 N N . GLY C 1 102 ? -36.960 -49.903 22.316 1.00 29.80 102 GLY C N 1
ATOM 7632 C CA . GLY C 1 102 ? -37.225 -51.295 22.651 1.00 33.06 102 GLY C CA 1
ATOM 7633 C C . GLY C 1 102 ? -36.301 -52.206 21.851 1.00 32.47 102 GLY C C 1
ATOM 7634 O O . GLY C 1 102 ? -35.913 -51.879 20.725 1.00 32.67 102 GLY C O 1
ATOM 7635 N N . LEU C 1 103 ? -35.952 -53.355 22.417 1.00 32.81 103 LEU C N 1
ATOM 7636 C CA . LEU C 1 103 ? -34.995 -54.255 21.782 1.00 33.04 103 LEU C CA 1
ATOM 7637 C C . LEU C 1 103 ? -35.456 -55.694 21.910 1.00 34.64 103 LEU C C 1
ATOM 7638 O O . LEU C 1 103 ? -35.757 -56.155 23.011 1.00 35.32 103 LEU C O 1
ATOM 7643 N N . GLY C 1 104 ? -35.507 -56.399 20.781 1.00 29.66 104 GLY C N 1
ATOM 7644 C CA . GLY C 1 104 ? -36.001 -57.752 20.763 1.00 33.08 104 GLY C CA 1
ATOM 7645 C C . GLY C 1 104 ? -35.086 -58.753 20.089 1.00 36.62 104 GLY C C 1
ATOM 7646 O O . GLY C 1 104 ? -34.302 -58.414 19.203 1.00 32.10 104 GLY C O 1
ATOM 7647 N N . ALA C 1 105 ? -35.200 -60.007 20.507 1.00 35.06 105 ALA C N 1
ATOM 7648 C CA . ALA C 1 105 ? -34.448 -61.083 19.877 1.00 37.87 105 ALA C CA 1
ATOM 7649 C C . ALA C 1 105 ? -35.349 -62.280 19.621 1.00 35.77 105 ALA C C 1
ATOM 7650 O O . ALA C 1 105 ? -36.209 -62.605 20.435 1.00 34.31 105 ALA C O 1
ATOM 7652 N N . THR C 1 106 ? -35.141 -62.914 18.476 1.00 35.04 106 THR C N 1
ATOM 7653 C CA . THR C 1 106 ? -35.843 -64.121 18.108 1.00 34.99 106 THR C CA 1
ATOM 7654 C C . THR C 1 106 ? -35.145 -65.324 18.740 1.00 40.36 106 THR C C 1
ATOM 7655 O O . THR C 1 106 ? -33.949 -65.550 18.546 1.00 42.16 106 THR C O 1
ATOM 7659 N N . VAL C 1 107 ? -35.881 -66.080 19.533 1.00 35.25 107 VAL C N 1
ATOM 7660 C CA . VAL C 1 107 ? -35.336 -67.312 20.070 1.00 36.65 107 VAL C CA 1
ATOM 7661 C C . VAL C 1 107 ? -36.402 -68.384 19.893 1.00 37.83 107 VAL C C 1
ATOM 7662 O O . VAL C 1 107 ? -37.589 -68.152 20.157 1.00 35.94 107 VAL C O 1
ATOM 7666 N N . SER C 1 108 ? -35.990 -69.536 19.384 1.00 39.43 108 SER C N 1
ATOM 7667 C CA . SER C 1 108 ? -36.920 -70.627 19.158 1.00 40.71 108 SER C CA 1
ATOM 7668 C C . SER C 1 108 ? -37.214 -71.382 20.442 1.00 40.19 108 SER C C 1
ATOM 7669 O O . SER C 1 108 ? -36.317 -71.648 21.245 1.00 40.19 108 SER C O 1
ATOM 7672 N N . THR C 1 109 ? -38.479 -71.737 20.618 1.00 38.15 109 THR C N 1
ATOM 7673 C CA . THR C 1 109 ? -38.899 -72.576 21.735 1.00 41.18 109 THR C CA 1
ATOM 7674 C C . THR C 1 109 ? -38.360 -74.003 21.650 1.00 41.60 109 THR C C 1
ATOM 7675 O O . THR C 1 109 ? -38.393 -74.736 22.631 1.00 43.05 109 THR C O 1
ATOM 7679 N N . THR C 1 110 ? -37.885 -74.395 20.471 1.00 45.65 110 THR C N 1
ATOM 7680 C CA . THR C 1 110 ? -37.379 -75.745 20.235 1.00 45.30 110 THR C CA 1
ATOM 7681 C C . THR C 1 110 ? -36.065 -76.064 20.964 1.00 45.82 110 THR C C 1
ATOM 7682 O O . THR C 1 110 ? -35.955 -77.099 21.613 1.00 49.76 110 THR C O 1
ATOM 7686 N N . TYR C 1 111 ? -35.079 -75.174 20.877 1.00 45.81 111 TYR C N 1
ATOM 7687 C CA . TYR C 1 111 ? -33.695 -75.537 21.217 1.00 51.43 111 TYR C CA 1
ATOM 7688 C C . TYR C 1 111 ? -33.210 -75.221 22.625 1.00 52.51 111 TYR C C 1
ATOM 7689 O O . TYR C 1 111 ? -32.127 -75.662 23.014 1.00 59.03 111 TYR C O 1
ATOM 7698 N N . TYR C 1 112 ? -33.985 -74.454 23.380 1.00 47.50 112 TYR C N 1
ATOM 7699 C CA . TYR C 1 112 ? -33.600 -74.081 24.732 1.00 44.03 112 TYR C CA 1
ATOM 7700 C C . TYR C 1 112 ? -34.664 -74.475 25.743 1.00 45.57 112 TYR C C 1
ATOM 7701 O O . TYR C 1 112 ? -35.848 -74.557 25.404 1.00 44.78 112 TYR C O 1
ATOM 7710 N N . PRO C 1 113 ? -34.235 -74.770 26.981 1.00 44.82 113 PRO C N 1
ATOM 7711 C CA . PRO C 1 113 ? -35.162 -75.003 28.090 1.00 44.54 113 PRO C CA 1
ATOM 7712 C C . PRO C 1 113 ? -35.839 -73.690 28.485 1.00 47.10 113 PRO C C 1
ATOM 7713 O O . PRO C 1 113 ? -35.247 -72.615 28.342 1.00 42.44 113 PRO C O 1
ATOM 7717 N N . PRO C 1 114 ? -37.080 -73.773 28.961 1.00 45.41 114 PRO C N 1
ATOM 7718 C CA . PRO C 1 114 ? -37.833 -72.584 29.363 1.00 42.89 114 PRO C CA 1
ATOM 7719 C C . PRO C 1 114 ? -37.127 -71.734 30.424 1.00 43.77 114 PRO C C 1
ATOM 7720 O O . PRO C 1 114 ? -37.238 -70.495 30.399 1.00 39.64 114 PRO C O 1
ATOM 7724 N N . TYR C 1 115 ? -36.388 -72.382 31.318 1.00 42.29 115 TYR C N 1
ATOM 7725 C CA . TYR C 1 115 ? -35.717 -71.665 32.394 1.00 42.69 115 TYR C CA 1
ATOM 7726 C C . TYR C 1 115 ? -34.673 -70.743 31.776 1.00 42.32 115 TYR C C 1
ATOM 7727 O O . TYR C 1 115 ? -34.496 -69.600 32.207 1.00 42.44 115 TYR C O 1
ATOM 7736 N N . HIS C 1 116 ? -33.995 -71.248 30.751 1.00 43.62 116 HIS C N 1
ATOM 7737 C CA . HIS C 1 116 ? -32.935 -70.492 30.107 1.00 41.66 116 HIS C CA 1
ATOM 7738 C C . HIS C 1 116 ? -33.491 -69.254 29.403 1.00 40.61 116 HIS C C 1
ATOM 7739 O O . HIS C 1 116 ? -32.975 -68.153 29.573 1.00 35.94 116 HIS C O 1
ATOM 7746 N N . VAL C 1 117 ? -34.532 -69.450 28.608 1.00 38.18 117 VAL C N 1
ATOM 7747 C CA . VAL C 1 117 ? -35.218 -68.348 27.934 1.00 36.87 117 VAL C CA 1
ATOM 7748 C C . VAL C 1 117 ? -35.720 -67.310 28.952 1.00 40.58 117 VAL C C 1
ATOM 7749 O O . VAL C 1 117 ? -35.531 -66.104 28.768 1.00 40.48 117 VAL C O 1
ATOM 7753 N N . ALA C 1 118 ? -36.354 -67.775 30.027 1.00 40.05 118 ALA C N 1
ATOM 7754 C CA . ALA C 1 118 ? -36.856 -66.872 31.057 1.00 36.79 118 ALA C CA 1
ATOM 7755 C C . ALA C 1 118 ? -35.742 -66.055 31.694 1.00 37.64 118 ALA C C 1
ATOM 7756 O O . ALA C 1 118 ? -35.893 -64.851 31.899 1.00 36.40 118 ALA C O 1
ATOM 7758 N N . ARG C 1 119 ? -34.631 -66.704 32.022 1.00 36.03 119 ARG C N 1
ATOM 7759 C CA . ARG C 1 119 ? -33.582 -66.008 32.755 1.00 36.57 119 ARG C CA 1
ATOM 7760 C C . ARG C 1 119 ? -32.862 -65.018 31.868 1.00 37.11 119 ARG C C 1
ATOM 7761 O O . ARG C 1 119 ? -32.605 -63.897 32.290 1.00 34.00 119 ARG C O 1
ATOM 7769 N N . VAL C 1 120 ? -32.544 -65.429 30.640 1.00 36.88 120 VAL C N 1
ATOM 7770 C CA . VAL C 1 120 ? -31.893 -64.533 29.686 1.00 38.37 120 VAL C CA 1
ATOM 7771 C C . VAL C 1 120 ? -32.700 -63.250 29.468 1.00 36.09 120 VAL C C 1
ATOM 7772 O O . VAL C 1 120 ? -32.173 -62.147 29.612 1.00 36.66 120 VAL C O 1
ATOM 7776 N N . PHE C 1 121 ? -33.986 -63.390 29.161 1.00 33.09 121 PHE C N 1
ATOM 7777 C CA . PHE C 1 121 ? -34.784 -62.210 28.877 1.00 36.72 121 PHE C CA 1
ATOM 7778 C C . PHE C 1 121 ? -35.136 -61.385 30.126 1.00 35.88 121 PHE C C 1
ATOM 7779 O O . PHE C 1 121 ? -35.235 -60.155 30.035 1.00 35.60 121 PHE C O 1
ATOM 7787 N N . ALA C 1 122 ? -35.312 -62.037 31.274 1.00 32.43 122 ALA C N 1
ATOM 7788 C CA . ALA C 1 122 ? -35.528 -61.301 32.524 1.00 37.64 122 ALA C CA 1
ATOM 7789 C C . ALA C 1 122 ? -34.303 -60.464 32.849 1.00 35.75 122 ALA C C 1
ATOM 7790 O O . ALA C 1 122 ? -34.411 -59.337 33.347 1.00 31.04 122 ALA C O 1
ATOM 7792 N N . THR C 1 123 ? -33.135 -61.038 32.566 1.00 36.60 123 THR C N 1
ATOM 7793 C CA . THR C 1 123 ? -31.873 -60.349 32.76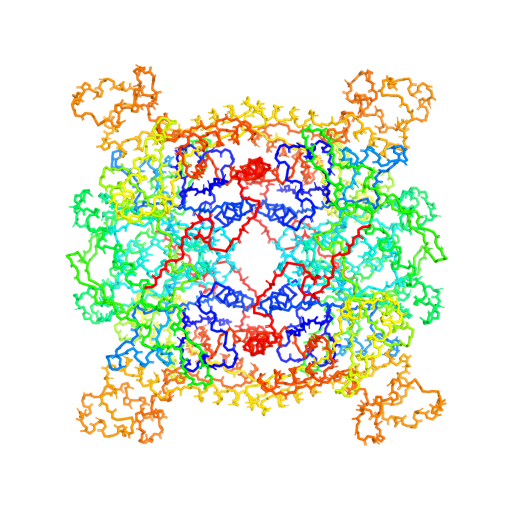8 1.00 37.84 123 THR C CA 1
ATOM 7794 C C . THR C 1 123 ? -31.755 -59.127 31.852 1.00 37.89 123 THR C C 1
ATOM 7795 O O . THR C 1 123 ? -31.484 -58.011 32.320 1.00 36.32 123 THR C O 1
ATOM 7799 N N . LEU C 1 124 ? -31.970 -59.330 30.553 1.00 34.35 124 LEU C N 1
ATOM 7800 C CA . LEU C 1 124 ? -31.893 -58.227 29.610 1.00 31.36 124 LEU C CA 1
ATOM 7801 C C . LEU C 1 124 ? -32.939 -57.176 29.937 1.00 34.90 124 LEU C C 1
ATOM 7802 O O . LEU C 1 124 ? -32.688 -55.970 29.816 1.00 34.40 124 LEU C O 1
ATOM 7807 N N . ASP C 1 125 ? -34.112 -57.629 30.378 1.00 32.45 125 ASP C N 1
ATOM 7808 C CA . ASP C 1 125 ? -35.193 -56.706 30.709 1.00 29.62 125 ASP C CA 1
ATOM 7809 C C . ASP C 1 125 ? -34.791 -55.806 31.867 1.00 35.49 125 ASP C C 1
ATOM 7810 O O . ASP C 1 125 ? -35.070 -54.593 31.853 1.00 35.16 125 ASP C O 1
ATOM 7815 N N . ASN C 1 126 ? -34.115 -56.386 32.859 1.00 32.79 126 ASN C N 1
ATOM 7816 C CA . ASN C 1 126 ? -33.621 -55.594 33.973 1.00 34.08 126 ASN C CA 1
ATOM 7817 C C . ASN C 1 126 ? -32.473 -54.691 33.547 1.00 35.43 126 ASN C C 1
ATOM 7818 O O . ASN C 1 126 ? -32.492 -53.506 33.848 1.00 35.92 126 ASN C O 1
ATOM 7823 N N . LEU C 1 127 ? -31.502 -55.245 32.818 1.00 35.61 127 LEU C N 1
ATOM 7824 C CA . LEU C 1 127 ? -30.350 -54.474 32.321 1.00 38.88 127 LEU C CA 1
ATOM 7825 C C . LEU C 1 127 ? -30.764 -53.257 31.506 1.00 36.84 127 LEU C C 1
ATOM 7826 O O . LEU C 1 127 ? -30.061 -52.249 31.497 1.00 36.51 127 LEU C O 1
ATOM 7831 N N . SER C 1 128 ? -31.900 -53.365 30.825 1.00 32.86 128 SER C N 1
ATOM 7832 C CA . SER C 1 128 ? -32.368 -52.309 29.947 1.00 32.21 128 SER C CA 1
ATOM 7833 C C . SER C 1 128 ? -33.448 -51.440 30.597 1.00 31.91 128 SER C C 1
ATOM 7834 O O . SER C 1 128 ? -34.006 -50.545 29.955 1.00 30.07 128 SER C O 1
ATOM 7837 N N . ASP C 1 129 ? -33.745 -51.714 31.863 1.00 35.28 129 ASP C N 1
ATOM 7838 C CA . ASP C 1 129 ? -34.763 -50.970 32.608 1.00 32.33 129 ASP C CA 1
ATOM 7839 C C . ASP C 1 129 ? -36.144 -51.070 31.929 1.00 33.18 129 ASP C C 1
ATOM 7840 O O . ASP C 1 129 ? -36.870 -50.072 31.810 1.00 34.96 129 ASP C O 1
ATOM 7845 N N . GLY C 1 130 ? -36.503 -52.274 31.480 1.00 30.77 130 GLY C N 1
ATOM 7846 C CA . GLY C 1 130 ? -37.833 -52.530 30.933 1.00 31.00 130 GLY C CA 1
ATOM 7847 C C . GLY C 1 130 ? -38.022 -52.294 29.430 1.00 33.26 130 GLY C C 1
ATOM 7848 O O . GLY C 1 130 ? -39.071 -51.825 28.999 1.00 34.06 130 GLY C O 1
ATOM 7849 N N . ARG C 1 131 ? -37.029 -52.628 28.612 1.00 29.36 131 ARG C N 1
ATOM 7850 C CA . ARG C 1 131 ? -37.156 -52.333 27.191 1.00 32.92 131 ARG C CA 1
ATOM 7851 C C . ARG C 1 131 ? -37.036 -53.561 26.267 1.00 33.50 131 ARG C C 1
ATOM 7852 O O . ARG C 1 131 ? -36.967 -53.424 25.048 1.00 31.86 131 ARG C O 1
ATOM 7860 N N . ILE C 1 132 ? -37.033 -54.753 26.842 1.00 32.36 132 ILE C N 1
ATOM 7861 C CA . ILE C 1 132 ? -36.686 -55.940 26.074 1.00 36.65 132 ILE C CA 1
ATOM 7862 C C . ILE C 1 132 ? -37.929 -56.669 25.549 1.00 35.55 132 ILE C C 1
ATOM 7863 O O . ILE C 1 132 ? -39.017 -56.605 26.140 1.00 35.65 132 ILE C O 1
ATOM 7868 N N . SER C 1 133 ? -37.744 -57.398 24.459 1.00 33.65 133 SER C N 1
ATOM 7869 C CA . SER C 1 133 ? -38.817 -58.185 23.876 1.00 32.75 133 SER C CA 1
ATOM 7870 C C . SER C 1 133 ? -38.287 -59.542 23.427 1.00 35.86 133 SER C C 1
ATOM 7871 O O . SER C 1 133 ? -37.165 -59.638 22.923 1.00 35.88 133 SER C O 1
ATOM 7874 N N . TRP C 1 134 ? -39.079 -60.591 23.632 1.00 34.03 134 TRP C N 1
ATOM 7875 C CA . TRP C 1 134 ? -38.775 -61.906 23.059 1.00 31.72 134 TRP C CA 1
ATOM 7876 C C . TRP C 1 134 ? -39.667 -62.146 21.855 1.00 36.10 134 TRP C C 1
ATOM 7877 O O . TRP C 1 134 ? -40.895 -62.162 21.977 1.00 36.50 134 TRP C O 1
ATOM 7888 N N . ASN C 1 135 ? -39.051 -62.323 20.692 1.00 30.45 135 ASN C N 1
ATOM 7889 C CA . ASN C 1 135 ? -39.790 -62.715 19.510 1.00 33.55 135 ASN C CA 1
ATOM 7890 C C . ASN C 1 135 ? -39.879 -64.228 19.463 1.00 33.65 135 ASN C C 1
ATOM 7891 O O . ASN C 1 135 ? -38.878 -64.903 19.181 1.00 33.58 135 ASN C O 1
ATOM 7896 N N . VAL C 1 136 ? -41.070 -64.751 19.759 1.00 32.33 136 VAL C N 1
ATOM 7897 C CA . VAL C 1 136 ? -41.279 -66.189 19.848 1.00 33.62 136 VAL C CA 1
ATOM 7898 C C . VAL C 1 136 ? -41.424 -66.846 18.488 1.00 34.39 136 VAL C C 1
ATOM 7899 O O . VAL C 1 136 ? -42.215 -66.429 17.635 1.00 38.95 136 VAL C O 1
ATOM 7903 N N . VAL C 1 137 ? -40.640 -67.894 18.316 1.00 35.89 137 VAL C N 1
ATOM 7904 C CA . VAL C 1 137 ? -40.589 -68.657 17.089 1.00 38.10 137 VAL C CA 1
ATOM 7905 C C . VAL C 1 137 ? -40.514 -70.156 17.455 1.00 39.78 137 VAL C C 1
ATOM 7906 O O . VAL C 1 137 ? -40.024 -70.512 18.530 1.00 38.57 137 VAL C O 1
ATOM 7910 N N . THR C 1 138 ? -41.055 -71.025 16.601 1.00 43.84 138 THR C N 1
ATOM 7911 C CA . THR C 1 138 ? -41.166 -72.460 16.927 1.00 43.51 138 THR C CA 1
ATOM 7912 C C . THR C 1 138 ? -40.400 -73.344 15.949 1.00 44.87 138 THR C C 1
ATOM 7913 O O . THR C 1 138 ? -40.658 -74.539 15.858 1.00 43.83 138 THR C O 1
ATOM 7917 N N . SER C 1 139 ? -39.423 -72.759 15.262 1.00 46.64 139 SER C N 1
ATOM 7918 C CA . SER C 1 139 ? -38.699 -73.459 14.214 1.00 45.33 139 SER C CA 1
ATOM 7919 C C . SER C 1 139 ? -37.971 -74.725 14.672 1.00 47.54 139 SER C C 1
ATOM 7920 O O . SER C 1 139 ? -37.486 -74.821 15.796 1.00 39.58 139 SER C O 1
ATOM 7923 N N . LEU C 1 140 ? -37.863 -75.672 13.746 1.00 54.25 140 LEU C N 1
ATOM 7924 C CA . LEU C 1 140 ? -37.057 -76.871 13.911 1.00 49.47 140 LEU C CA 1
ATOM 7925 C C . LEU C 1 140 ? -36.685 -77.347 12.499 1.00 53.65 140 LEU C C 1
ATOM 7926 O O . LEU C 1 140 ? -37.549 -77.663 11.702 1.00 55.79 140 LEU C O 1
ATOM 7931 N N . ASN C 1 141 ? -35.404 -77.232 12.219 1.00 55.44 141 ASN C N 1
ATOM 7932 C CA . ASN C 1 141 ? -34.787 -77.601 10.966 1.00 67.05 141 ASN C CA 1
ATOM 7933 C C . ASN C 1 141 ? -33.632 -78.507 11.316 1.00 69.94 141 ASN C C 1
ATOM 7934 O O . ASN C 1 141 ? -33.046 -78.384 12.361 1.00 69.46 141 ASN C O 1
ATOM 7939 N N . ASP C 1 142 ? -33.340 -79.463 10.462 1.00 76.53 142 ASP C N 1
ATOM 7940 C CA . ASP C 1 142 ? -32.277 -80.420 10.764 1.00 80.26 142 ASP C CA 1
ATOM 7941 C C . ASP C 1 142 ? -30.836 -79.904 10.905 1.00 77.47 142 ASP C C 1
ATOM 7942 O O . ASP C 1 142 ? -30.114 -80.339 11.799 1.00 71.62 142 ASP C O 1
ATOM 7947 N N . SER C 1 143 ? -30.423 -78.976 10.051 1.00 76.33 143 SER C N 1
ATOM 7948 C CA . SER C 1 143 ? -29.078 -78.430 10.180 1.00 78.69 143 SER C CA 1
ATOM 7949 C C . SER C 1 143 ? -28.927 -77.720 11.516 1.00 77.95 143 SER C C 1
ATOM 7950 O O . SER C 1 143 ? -27.944 -77.885 12.197 1.00 80.10 143 SER C O 1
ATOM 7953 N N . GLU C 1 144 ? -29.955 -77.005 11.936 1.00 74.30 144 GLU C N 1
ATOM 7954 C CA . GLU C 1 144 ? -29.960 -76.379 13.246 1.00 75.37 144 GLU C CA 1
ATOM 7955 C C . GLU C 1 144 ? -29.878 -77.478 14.295 1.00 69.23 144 GLU C C 1
ATOM 7956 O O . GLU C 1 144 ? -29.194 -77.379 15.281 1.00 64.89 144 GLU C O 1
ATOM 7962 N N . ALA C 1 145 ? -30.628 -78.526 14.053 1.00 70.53 145 ALA C N 1
ATOM 7963 C CA . ALA C 1 145 ? -30.672 -79.702 14.887 1.00 74.53 145 ALA C CA 1
ATOM 7964 C C . ALA C 1 145 ? -29.324 -80.392 14.907 1.00 76.04 145 ALA C C 1
ATOM 7965 O O . ALA C 1 145 ? -28.901 -80.918 15.930 1.00 72.24 145 ALA C O 1
ATOM 7967 N N . ARG C 1 146 ? -28.674 -80.400 13.746 1.00 73.75 146 ARG C N 1
ATOM 7968 C CA . ARG C 1 146 ? -27.384 -81.049 13.591 1.00 78.32 146 ARG C CA 1
ATOM 7969 C C . ARG C 1 146 ? -26.395 -80.369 14.494 1.00 75.79 146 ARG C C 1
ATOM 7970 O O . ARG C 1 146 ? -25.519 -81.000 15.046 1.00 73.91 146 ARG C O 1
ATOM 7978 N N . ASN C 1 147 ? -26.517 -79.061 14.593 1.00 75.09 147 ASN C N 1
ATOM 7979 C CA . ASN C 1 147 ? -25.658 -78.272 15.449 1.00 69.50 147 ASN C CA 1
ATOM 7980 C C . ASN C 1 147 ? -25.848 -78.510 16.929 1.00 65.63 147 ASN C C 1
ATOM 7981 O O . ASN C 1 147 ? -24.908 -78.546 17.665 1.00 69.57 147 ASN C O 1
ATOM 7986 N N . PHE C 1 148 ? -27.090 -78.688 17.323 1.00 67.70 148 PHE C N 1
ATOM 7987 C CA . PHE C 1 148 ? -27.463 -78.864 18.710 1.00 68.71 148 PHE C CA 1
ATOM 7988 C C . PHE C 1 148 ? -27.438 -80.326 19.056 1.00 73.90 148 PHE C C 1
ATOM 7989 O O . PHE C 1 148 ? -27.774 -80.711 20.155 1.00 75.10 148 PHE C O 1
ATOM 7997 N N . GLY C 1 149 ? -26.999 -81.136 18.112 1.00 73.66 149 GLY C N 1
ATOM 7998 C CA . GLY C 1 149 ? -26.930 -82.553 18.332 1.00 72.42 149 GLY C CA 1
ATOM 7999 C C . GLY C 1 149 ? -28.256 -83.157 18.649 1.00 80.72 149 GLY C C 1
ATOM 8000 O O . GLY C 1 149 ? -28.402 -84.025 19.488 1.00 81.68 149 GLY C O 1
ATOM 8001 N N . VAL C 1 150 ? -29.252 -82.682 17.940 1.00 82.71 150 VAL C N 1
ATOM 8002 C CA . VAL C 1 150 ? -30.572 -83.182 18.161 1.00 84.82 150 VAL C CA 1
ATOM 8003 C C . VAL C 1 150 ? -31.011 -84.007 16.989 1.00 86.00 150 VAL C C 1
ATOM 8004 O O . VAL C 1 150 ? -30.694 -83.709 15.849 1.00 85.17 150 VAL C O 1
ATOM 8008 N N . ASP C 1 151 ? -31.718 -85.079 17.294 1.00 86.22 151 ASP C N 1
ATOM 8009 C CA . ASP C 1 151 ? -32.297 -85.892 16.263 1.00 87.82 151 ASP C CA 1
ATOM 8010 C C . ASP C 1 151 ? -33.761 -85.954 16.650 1.00 83.01 151 ASP C C 1
ATOM 8011 O O . ASP C 1 151 ? -34.340 -87.006 16.840 1.00 77.48 151 ASP C O 1
ATOM 8016 N N . GLU C 1 152 ? -34.325 -84.754 16.763 1.00 84.64 152 GLU C N 1
ATOM 8017 C CA . GLU C 1 152 ? -35.732 -84.525 17.046 1.00 77.89 152 GLU C CA 1
ATOM 8018 C C . GLU C 1 152 ? -36.553 -84.257 15.801 1.00 68.90 152 GLU C C 1
ATOM 8019 O O . GLU C 1 152 ? -36.129 -83.585 14.854 1.00 66.90 152 GLU C O 1
ATOM 8025 N N . HIS C 1 153 ? -37.710 -84.891 15.804 1.00 61.66 153 HIS C N 1
ATOM 8026 C CA . HIS C 1 153 ? -38.752 -84.664 14.843 1.00 55.39 153 HIS C CA 1
ATOM 8027 C C . HIS C 1 153 ? -40.011 -84.288 15.596 1.00 52.24 153 HIS C C 1
ATOM 8028 O O . HIS C 1 153 ? -40.389 -84.953 16.553 1.00 50.06 153 HIS C O 1
ATOM 8035 N N . LEU C 1 154 ? -40.566 -83.135 15.275 1.00 47.65 154 LEU C N 1
ATOM 8036 C CA . LEU C 1 154 ? -41.881 -82.781 15.777 1.00 43.84 154 LEU C CA 1
ATOM 8037 C C . LEU C 1 154 ? -42.576 -82.014 14.691 1.00 46.70 154 LEU C C 1
ATOM 8038 O O . LEU C 1 154 ? -42.003 -81.087 14.116 1.00 45.48 154 LEU C O 1
ATOM 8043 N N . GLU C 1 155 ? -43.841 -82.344 14.464 1.00 45.49 155 GLU C N 1
ATOM 8044 C CA . GLU C 1 155 ? -44.542 -81.783 13.324 1.00 49.42 155 GLU C CA 1
ATOM 8045 C C . GLU C 1 155 ? -44.913 -80.324 13.617 1.00 45.18 155 GLU C C 1
ATOM 8046 O O . GLU C 1 155 ? -45.182 -79.961 14.760 1.00 41.33 155 GLU C O 1
ATOM 8052 N N . HIS C 1 156 ? -44.952 -79.528 12.551 1.00 46.28 156 HIS C N 1
ATOM 8053 C CA . HIS C 1 156 ? -45.123 -78.078 12.584 1.00 43.70 156 HIS C CA 1
ATOM 8054 C C . HIS C 1 156 ? -46.168 -77.602 13.610 1.00 44.56 156 HIS C C 1
ATOM 8055 O O . HIS C 1 156 ? -45.845 -76.826 14.523 1.00 41.91 156 HIS C O 1
ATOM 8062 N N . ASP C 1 157 ? -47.395 -78.102 13.507 1.00 46.72 157 ASP C N 1
ATOM 8063 C CA . ASP C 1 157 ? -48.461 -77.636 14.389 1.00 44.37 157 ASP C CA 1
ATOM 8064 C C . ASP C 1 157 ? -48.242 -78.097 15.823 1.00 44.13 157 ASP C C 1
ATOM 8065 O O . ASP C 1 157 ? -48.625 -77.412 16.768 1.00 42.14 157 ASP C O 1
ATOM 8070 N N . ILE C 1 158 ? -47.594 -79.241 15.996 1.00 46.50 158 ILE C N 1
ATOM 8071 C CA . ILE C 1 158 ? -47.402 -79.761 17.350 1.00 47.28 158 ILE C CA 1
ATOM 8072 C C . ILE C 1 158 ? -46.344 -78.932 18.082 1.00 43.49 158 ILE C C 1
ATOM 8073 O O . ILE C 1 158 ? -46.430 -78.731 19.304 1.00 42.44 158 ILE C O 1
ATOM 8078 N N . ARG C 1 159 ? -45.351 -78.449 17.340 1.00 40.74 159 ARG C N 1
ATOM 8079 C CA . ARG C 1 159 ? -44.361 -77.545 17.917 1.00 42.07 159 ARG C CA 1
ATOM 8080 C C . ARG C 1 159 ? -45.020 -76.339 18.599 1.00 42.59 159 ARG C C 1
ATOM 8081 O O . ARG C 1 159 ? -44.606 -75.923 19.686 1.00 42.12 159 ARG C O 1
ATOM 8089 N N . TYR C 1 160 ? -46.069 -75.811 17.976 1.00 37.51 160 TYR C N 1
ATOM 8090 C CA . TYR C 1 160 ? -46.844 -74.741 18.571 1.00 38.65 160 TYR C CA 1
ATOM 8091 C C . TYR C 1 160 ? -47.604 -75.180 19.827 1.00 42.48 160 TYR C C 1
ATOM 8092 O O . TYR C 1 160 ? -47.686 -74.409 20.799 1.00 37.92 160 TYR C O 1
ATOM 8101 N N . ASP C 1 161 ? -48.130 -76.413 19.835 1.00 44.52 161 ASP C N 1
ATOM 8102 C CA . ASP C 1 161 ? -48.863 -76.909 21.016 1.00 39.29 161 ASP C CA 1
ATOM 8103 C C . ASP C 1 161 ? -47.863 -76.968 22.149 1.00 40.40 161 ASP C C 1
ATOM 8104 O O . ASP C 1 161 ? -48.139 -76.539 23.273 1.00 39.24 161 ASP C O 1
ATOM 8109 N N . ARG C 1 162 ? -46.680 -77.496 21.840 1.00 42.05 162 ARG C N 1
ATOM 8110 C CA . ARG C 1 162 ? -45.589 -77.523 22.810 1.00 40.68 162 ARG C CA 1
ATOM 8111 C C . ARG C 1 162 ? -45.228 -76.090 23.269 1.00 39.29 162 ARG C C 1
ATOM 8112 O O . ARG C 1 162 ? -44.999 -75.857 24.451 1.00 40.96 162 ARG C O 1
ATOM 8120 N N . ALA C 1 163 ? -45.199 -75.140 22.333 1.00 37.23 163 ALA C N 1
ATOM 8121 C CA . ALA C 1 163 ? -44.869 -73.745 22.645 1.00 40.79 163 ALA C CA 1
ATOM 8122 C C . ALA C 1 163 ? -45.867 -73.095 23.606 1.00 39.68 163 ALA C C 1
ATOM 8123 O O . ALA C 1 163 ? -45.494 -72.192 24.365 1.00 35.25 163 ALA C O 1
ATOM 8125 N N . ASP C 1 164 ? -47.127 -73.538 23.564 1.00 37.54 164 ASP C N 1
ATOM 8126 C CA . ASP C 1 164 ? -48.142 -73.030 24.485 1.00 37.71 164 ASP C CA 1
ATOM 8127 C C . ASP C 1 164 ? -47.726 -73.309 25.924 1.00 37.32 164 ASP C C 1
ATOM 8128 O O . ASP C 1 164 ? -47.838 -72.450 26.801 1.00 36.00 164 ASP C O 1
ATOM 8133 N N . GLU C 1 165 ? -47.230 -74.517 26.157 1.00 38.46 165 GLU C N 1
ATOM 8134 C CA . GLU C 1 165 ? -46.808 -74.897 27.478 1.00 40.92 165 GLU C CA 1
ATOM 8135 C C . GLU C 1 165 ? -45.509 -74.173 27.792 1.00 38.64 165 GLU C C 1
ATOM 8136 O O . GLU C 1 165 ? -45.266 -73.796 28.942 1.00 39.00 165 GLU C O 1
ATOM 8142 N N . PHE C 1 166 ? -44.673 -74.000 26.773 1.00 35.25 166 PHE C N 1
ATOM 8143 C CA . PHE C 1 166 ? -43.415 -73.265 26.926 1.00 40.17 166 PHE C CA 1
ATOM 8144 C C . PHE C 1 166 ? -43.674 -71.851 27.436 1.00 37.50 166 PHE C C 1
ATOM 8145 O O . PHE C 1 166 ? -43.111 -71.434 28.453 1.00 36.42 166 PHE C O 1
ATOM 8153 N N . LEU C 1 167 ? -44.555 -71.136 26.744 1.00 36.04 167 LEU C N 1
ATOM 8154 C CA . LEU C 1 167 ? -44.917 -69.780 27.135 1.00 37.07 167 LEU C CA 1
ATOM 8155 C C . LEU C 1 167 ? -45.472 -69.756 28.540 1.00 39.60 167 LEU C C 1
ATOM 8156 O O . LEU C 1 167 ? -45.115 -68.886 29.334 1.00 40.93 167 LEU C O 1
ATOM 8161 N N . GLU C 1 168 ? -46.302 -70.738 28.869 1.00 40.09 168 GLU C N 1
ATOM 8162 C CA . GLU C 1 168 ? -46.860 -70.818 30.211 1.00 40.21 168 GLU C CA 1
ATOM 8163 C C . GLU C 1 168 ? -45.767 -71.017 31.274 1.00 40.11 168 GLU C C 1
ATOM 8164 O O . GLU C 1 168 ? -45.813 -70.402 32.349 1.00 42.77 168 GLU C O 1
ATOM 8170 N N . ALA C 1 169 ? -44.787 -71.863 30.983 1.00 36.41 169 ALA C N 1
ATOM 8171 C CA . ALA C 1 169 ? -43.716 -72.101 31.942 1.00 39.32 169 ALA C CA 1
ATOM 8172 C C . ALA C 1 169 ? -42.892 -70.825 32.156 1.00 41.34 169 ALA C C 1
ATOM 8173 O O . ALA C 1 169 ? -42.638 -70.409 33.303 1.00 38.93 169 ALA C O 1
ATOM 8175 N N . VAL C 1 170 ? -42.530 -70.181 31.046 1.00 36.72 170 VAL C N 1
ATOM 8176 C CA . VAL C 1 170 ? -41.745 -68.958 31.086 1.00 38.20 170 VAL C CA 1
ATOM 8177 C C . VAL C 1 170 ? -42.495 -67.858 31.853 1.00 38.41 170 VAL C C 1
ATOM 8178 O O . VAL C 1 170 ? -41.910 -67.182 32.705 1.00 36.81 170 VAL C O 1
ATOM 8182 N N . LYS C 1 171 ? -43.795 -67.718 31.614 1.00 36.16 171 LYS C N 1
ATOM 8183 C CA . LYS C 1 171 ? -44.532 -66.653 32.283 1.00 38.13 171 LYS C CA 1
ATOM 8184 C C . LYS C 1 171 ? -44.681 -66.941 33.776 1.00 41.91 171 LYS C C 1
ATOM 8185 O O . LYS C 1 171 ? -44.692 -66.005 34.573 1.00 48.09 171 LYS C O 1
ATOM 8191 N N . LYS C 1 172 ? -44.748 -68.216 34.163 1.00 37.70 172 LYS C N 1
ATOM 8192 C CA . LYS C 1 172 ? -44.729 -68.570 35.584 1.00 43.77 172 LYS C CA 1
ATOM 8193 C C . LYS C 1 172 ? -43.416 -68.098 36.204 1.00 43.85 172 LYS C C 1
ATOM 8194 O O . LYS C 1 172 ? -43.404 -67.433 37.250 1.00 39.82 172 LYS C O 1
ATOM 8200 N N . LEU C 1 173 ? -42.316 -68.460 35.545 1.00 39.50 173 LEU C N 1
ATOM 8201 C CA . LEU C 1 173 ? -40.984 -68.091 35.996 1.00 39.93 173 LEU C CA 1
ATOM 8202 C C . LEU C 1 173 ? -40.856 -66.576 36.174 1.00 42.74 173 LEU C C 1
ATOM 8203 O O . LEU C 1 173 ? -40.238 -66.125 37.129 1.00 41.03 173 LEU C O 1
ATOM 8208 N N . TRP C 1 174 ? -41.437 -65.795 35.267 1.00 40.63 174 TRP C N 1
ATOM 8209 C CA . TRP C 1 174 ? -41.388 -64.331 35.379 1.00 44.16 174 TRP C CA 1
ATOM 8210 C C . TRP C 1 174 ? -42.247 -63.803 36.524 1.00 44.81 174 TRP C C 1
ATOM 8211 O O . TRP C 1 174 ? -42.116 -62.646 36.923 1.00 46.43 174 TRP C O 1
ATOM 8222 N N . SER C 1 175 ? -43.116 -64.654 37.061 1.00 46.19 175 SER C N 1
ATOM 8223 C CA . SER C 1 175 ? -43.925 -64.296 38.231 1.00 47.44 175 SER C CA 1
ATOM 8224 C C . SER C 1 175 ? -43.383 -64.889 39.527 1.00 48.74 175 SER C C 1
ATOM 8225 O O . SER C 1 175 ? -44.054 -64.808 40.563 1.00 50.48 175 SER C O 1
ATOM 8228 N N . SER C 1 176 ? -42.198 -65.503 39.458 1.00 43.28 176 SER C N 1
ATOM 8229 C CA . SER C 1 176 ? -41.523 -66.033 40.645 1.00 47.25 176 SER C CA 1
ATOM 8230 C C . SER C 1 176 ? -41.447 -64.983 41.729 1.00 49.25 176 SER C C 1
ATOM 8231 O O . SER C 1 176 ? -41.771 -65.243 42.889 1.00 51.91 176 SER C O 1
ATOM 8234 N N . TRP C 1 177 ? -41.009 -63.792 41.325 1.00 44.74 177 TRP C N 1
ATOM 8235 C CA . TRP C 1 177 ? -40.835 -62.669 42.232 1.00 45.26 177 TRP C CA 1
ATOM 8236 C C . TRP C 1 177 ? -42.017 -61.719 42.173 1.00 47.95 177 TRP C C 1
ATOM 8237 O O . TRP C 1 177 ? -42.373 -61.225 41.101 1.00 46.88 177 TRP C O 1
ATOM 8248 N N . SER C 1 178 ? -42.644 -61.474 43.318 1.00 50.91 178 SER C N 1
ATOM 8249 C CA . SER C 1 178 ? -43.579 -60.366 43.402 1.00 52.67 178 SER C CA 1
ATOM 8250 C C . SER C 1 178 ? -42.809 -59.076 43.195 1.00 49.08 178 SER C C 1
ATOM 8251 O O . SER C 1 178 ? -41.612 -59.011 43.450 1.00 49.63 178 SER C O 1
ATOM 8254 N N . GLU C 1 179 ? -43.504 -58.045 42.746 1.00 50.01 179 GLU C N 1
ATOM 8255 C CA . GLU C 1 179 ? -42.865 -56.770 42.482 1.00 51.87 179 GLU C CA 1
ATOM 8256 C C . GLU C 1 179 ? -42.569 -56.013 43.773 1.00 51.88 179 GLU C C 1
ATOM 8257 O O . GLU C 1 179 ? -41.938 -54.958 43.753 1.00 55.73 179 GLU C O 1
ATOM 8263 N N . ASP C 1 180 ? -43.005 -56.578 44.895 1.00 52.93 180 ASP C N 1
ATOM 8264 C CA . ASP C 1 180 ? -42.709 -56.036 46.218 1.00 55.39 180 ASP C CA 1
ATOM 8265 C C . ASP C 1 180 ? -41.933 -57.054 47.082 1.00 55.23 180 ASP C C 1
ATOM 8266 O O . ASP C 1 180 ? -41.859 -56.922 48.305 1.00 53.08 180 ASP C O 1
ATOM 8271 N N . ALA C 1 181 ? -41.357 -58.066 46.439 1.00 52.18 181 ALA C N 1
ATOM 8272 C CA . ALA C 1 181 ? -40.624 -59.105 47.152 1.00 48.71 181 ALA C CA 1
ATOM 8273 C C . ALA C 1 181 ? -39.293 -58.611 47.707 1.00 47.02 181 ALA C C 1
ATOM 8274 O O . ALA C 1 181 ? -38.929 -58.929 48.841 1.00 46.69 181 ALA C O 1
ATOM 8276 N N . LEU C 1 182 ? -38.563 -57.851 46.891 1.00 47.45 182 LEU C N 1
ATOM 8277 C CA . LEU C 1 182 ? -37.225 -57.384 47.240 1.00 43.08 182 LEU C CA 1
ATOM 8278 C C . LEU C 1 182 ? -37.269 -56.270 48.280 1.00 47.28 182 LEU C C 1
ATOM 8279 O O . LEU C 1 182 ? -37.978 -55.289 48.104 1.00 49.20 182 LEU C O 1
ATOM 8284 N N . LEU C 1 183 ? -36.516 -56.402 49.368 1.00 45.18 183 LEU C N 1
ATOM 8285 C CA . LEU C 1 183 ? -36.636 -55.404 50.427 1.00 47.23 183 LEU C CA 1
ATOM 8286 C C . LEU C 1 183 ? -35.387 -54.532 50.562 1.00 45.59 183 LEU C C 1
ATOM 8287 O O . LEU C 1 183 ? -35.493 -53.309 50.702 1.00 45.59 183 LEU C O 1
ATOM 8292 N N . LEU C 1 184 ? -34.216 -55.167 50.545 1.00 46.10 184 LEU C N 1
ATOM 8293 C CA . LEU C 1 184 ? -32.940 -54.478 50.762 1.00 43.82 184 LEU C CA 1
ATOM 8294 C C . LEU C 1 184 ? -32.967 -53.660 52.055 1.00 46.25 184 LEU C C 1
ATOM 8295 O O . LEU C 1 184 ? -32.506 -52.523 52.090 1.00 48.46 184 LEU C O 1
ATOM 8300 N N . ASP C 1 185 ? -33.537 -54.247 53.102 1.00 46.41 185 ASP C N 1
ATOM 8301 C CA . ASP C 1 185 ? -33.552 -53.649 54.438 1.00 48.45 185 ASP C CA 1
ATOM 8302 C C . ASP C 1 185 ? -32.221 -53.936 55.132 1.00 46.79 185 ASP C C 1
ATOM 8303 O O . ASP C 1 185 ? -32.080 -54.939 55.840 1.00 49.45 185 ASP C O 1
ATOM 8308 N N . LYS C 1 186 ? -31.265 -53.031 54.961 1.00 42.55 186 LYS C N 1
ATOM 8309 C CA . LYS C 1 186 ? -29.902 -53.248 55.450 1.00 48.62 186 LYS C CA 1
ATOM 8310 C C . LYS C 1 186 ? -29.818 -53.309 56.978 1.00 43.66 186 LYS C C 1
ATOM 8311 O O . LYS C 1 186 ? -29.181 -54.194 57.553 1.00 39.99 186 LYS C O 1
ATOM 8317 N N . VAL C 1 187 ? -30.426 -52.326 57.620 1.00 45.30 187 VAL C N 1
ATOM 8318 C CA . VAL C 1 187 ? -30.395 -52.230 59.065 1.00 48.59 187 VAL C CA 1
ATOM 8319 C C . VAL C 1 187 ? -31.027 -53.484 59.680 1.00 52.04 187 VAL C C 1
ATOM 8320 O O . VAL C 1 187 ? -30.420 -54.120 60.538 1.00 50.49 187 VAL C O 1
ATOM 8324 N N . GLY C 1 188 ? -32.197 -53.889 59.186 1.00 50.91 188 GLY C N 1
ATOM 8325 C CA . GLY C 1 188 ? -32.890 -55.031 59.757 1.00 44.19 188 GLY C CA 1
ATOM 8326 C C . GLY C 1 188 ? -32.380 -56.380 59.269 1.00 50.01 188 GLY C C 1
ATOM 8327 O O . GLY C 1 188 ? -32.682 -57.421 59.864 1.00 52.26 188 GLY C O 1
ATOM 8328 N N . GLY C 1 189 ? -31.577 -56.361 58.210 1.00 51.70 189 GLY C N 1
ATOM 8329 C CA . GLY C 1 189 ? -30.995 -57.572 57.655 1.00 49.12 189 GLY C CA 1
ATOM 8330 C C . GLY C 1 189 ? -31.915 -58.426 56.803 1.00 45.04 189 GLY C C 1
ATOM 8331 O O . GLY C 1 189 ? -31.623 -59.596 56.568 1.00 48.64 189 GLY C O 1
ATOM 8332 N N . ARG C 1 190 ? -33.027 -57.855 56.352 1.00 43.84 190 ARG C N 1
ATOM 8333 C CA . ARG C 1 190 ? -33.969 -58.587 55.506 1.00 48.08 190 ARG C CA 1
ATOM 8334 C C . ARG C 1 190 ? -33.747 -58.284 54.008 1.00 46.75 190 ARG C C 1
ATOM 8335 O O . ARG C 1 190 ? -34.072 -57.197 53.525 1.00 44.60 190 ARG C O 1
ATOM 8343 N N . PHE C 1 191 ? -33.184 -59.237 53.276 1.00 43.47 191 PHE C N 1
ATOM 8344 C CA . PHE C 1 191 ? -32.942 -59.031 51.855 1.00 45.31 191 PHE C CA 1
ATOM 8345 C C . PHE C 1 191 ? -34.242 -58.937 51.063 1.00 44.57 191 PHE C C 1
ATOM 8346 O O . PHE C 1 191 ? -34.482 -57.961 50.322 1.00 36.91 191 PHE C O 1
ATOM 8354 N N . ALA C 1 192 ? -35.080 -59.957 51.228 1.00 43.65 192 ALA C N 1
ATOM 8355 C CA . ALA C 1 192 ? -36.332 -60.055 50.487 1.00 45.67 192 ALA C CA 1
ATOM 8356 C C . ALA C 1 192 ? -37.386 -60.841 51.274 1.00 50.08 192 ALA C C 1
ATOM 8357 O O . ALA C 1 192 ? -37.062 -61.657 52.136 1.00 50.87 192 ALA C O 1
ATOM 8359 N N . ASP C 1 193 ? -38.648 -60.593 50.958 1.00 51.07 193 ASP C N 1
ATOM 8360 C CA . ASP C 1 193 ? -39.768 -61.247 51.612 1.00 49.83 193 ASP C CA 1
ATOM 8361 C C . ASP C 1 193 ? -39.929 -62.656 51.037 1.00 54.63 193 ASP C C 1
ATOM 8362 O O . ASP C 1 193 ? -40.320 -62.812 49.878 1.00 53.50 193 ASP C O 1
ATOM 8367 N N . PRO C 1 194 ? -39.622 -63.690 51.843 1.00 57.17 194 PRO C N 1
ATOM 8368 C CA . PRO C 1 194 ? -39.615 -65.053 51.292 1.00 56.95 194 PRO C CA 1
ATOM 8369 C C . PRO C 1 194 ? -41.000 -65.592 50.908 1.00 57.46 194 PRO C C 1
ATOM 8370 O O . PRO C 1 194 ? -41.056 -66.532 50.110 1.00 58.11 194 PRO C O 1
ATOM 8374 N N . LYS C 1 195 ? -42.079 -64.980 51.398 1.00 55.82 195 LYS C N 1
ATOM 8375 C CA . LYS C 1 195 ? -43.420 -65.407 51.010 1.00 55.35 195 LYS C CA 1
ATOM 8376 C C . LYS C 1 195 ? -43.855 -64.760 49.697 1.00 61.03 195 LYS C C 1
ATOM 8377 O O . LYS C 1 195 ? -44.936 -65.068 49.177 1.00 63.49 195 LYS C O 1
ATOM 8383 N N . LYS C 1 196 ? -43.020 -63.867 49.161 1.00 58.38 196 LYS C N 1
ATOM 8384 C CA . LYS C 1 196 ? -43.313 -63.232 47.878 1.00 55.47 196 LYS C CA 1
ATOM 8385 C C . LYS C 1 196 ? -42.347 -63.642 46.767 1.00 54.05 196 LYS C C 1
ATOM 8386 O O . LYS C 1 196 ? -42.316 -63.022 45.700 1.00 52.88 196 LYS C O 1
ATOM 8392 N N . VAL C 1 197 ? -41.579 -64.696 47.028 1.00 51.65 197 VAL C N 1
ATOM 8393 C CA . VAL C 1 197 ? -40.769 -65.352 46.012 1.00 50.78 197 VAL C CA 1
ATOM 8394 C C . VAL C 1 197 ? -41.186 -66.818 46.045 1.00 54.55 197 VAL C C 1
ATOM 8395 O O . VAL C 1 197 ? -40.977 -67.478 47.060 1.00 56.38 197 VAL C O 1
ATOM 8399 N N . GLN C 1 198 ? -41.801 -67.320 44.974 1.00 54.84 198 GLN C N 1
ATOM 8400 C CA . GLN C 1 198 ? -42.439 -68.643 45.017 1.00 52.89 198 GLN C CA 1
ATOM 8401 C C . GLN C 1 198 ? -41.847 -69.620 44.011 1.00 55.46 198 GLN C C 1
ATOM 8402 O O . GLN C 1 198 ? -41.515 -69.250 42.872 1.00 52.90 198 GLN C O 1
ATOM 8408 N N . TYR C 1 199 ? -41.739 -70.877 44.424 1.00 51.47 199 TYR C N 1
ATOM 8409 C CA . TYR C 1 199 ? -41.353 -71.948 43.518 1.00 52.97 199 TYR C CA 1
ATOM 8410 C C . TYR C 1 199 ? -42.387 -72.068 42.417 1.00 54.95 199 TYR C C 1
ATOM 8411 O O . TYR C 1 199 ? -43.554 -71.725 42.612 1.00 59.22 199 TYR C O 1
ATOM 8420 N N . VAL C 1 200 ? -41.977 -72.593 41.271 1.00 54.59 200 VAL C N 1
ATOM 8421 C CA . VAL C 1 200 ? -42.891 -72.718 40.148 1.00 56.32 200 VAL C CA 1
ATOM 8422 C C . VAL C 1 200 ? -43.458 -74.146 40.080 1.00 55.67 200 VAL C C 1
ATOM 8423 O O . VAL C 1 200 ? -44.670 -74.323 39.916 1.00 58.42 200 VAL C O 1
ATOM 8427 N N . ASN C 1 201 ? -42.589 -75.150 40.202 1.00 52.96 201 ASN C N 1
ATOM 8428 C CA . ASN C 1 201 ? -43.003 -76.565 40.166 1.00 60.74 201 ASN C CA 1
ATOM 8429 C C . ASN C 1 201 ? -43.895 -76.866 38.969 1.00 55.29 201 ASN C C 1
ATOM 8430 O O . ASN C 1 201 ? -44.969 -77.453 39.099 1.00 55.95 201 ASN C O 1
ATOM 8435 N N . HIS C 1 202 ? -43.427 -76.485 37.791 1.00 55.03 202 HIS C N 1
ATOM 8436 C CA . HIS C 1 202 ? -44.195 -76.726 36.589 1.00 52.89 202 HIS C CA 1
ATOM 8437 C C . HIS C 1 202 ? -43.868 -78.127 36.117 1.00 52.75 202 HIS C C 1
ATOM 8438 O O . HIS C 1 202 ? -42.710 -78.443 35.825 1.00 51.44 202 HIS C O 1
ATOM 8445 N N . ARG C 1 203 ? -44.902 -78.951 35.993 1.00 55.48 203 ARG C N 1
ATOM 8446 C CA . ARG C 1 203 ? -44.739 -80.296 35.467 1.00 54.41 203 ARG C CA 1
ATOM 8447 C C . ARG C 1 203 ? -45.859 -80.513 34.473 1.00 60.04 203 ARG C C 1
ATOM 8448 O O . ARG C 1 203 ? -46.993 -80.801 34.859 1.00 65.42 203 ARG C O 1
ATOM 8456 N N . GLY C 1 204 ? -45.541 -80.383 33.189 1.00 55.42 204 GLY C N 1
ATOM 8457 C CA . GLY C 1 204 ? -46.549 -80.541 32.159 1.00 51.07 204 GLY C CA 1
ATOM 8458 C C . GLY C 1 204 ? -46.225 -81.684 31.226 1.00 50.81 204 GLY C C 1
ATOM 8459 O O . GLY C 1 204 ? -45.260 -82.426 31.428 1.00 57.32 204 GLY C O 1
ATOM 8460 N N . ARG C 1 205 ? -47.012 -81.795 30.169 1.00 50.59 205 ARG C N 1
ATOM 8461 C CA . ARG C 1 205 ? -46.854 -82.866 29.213 1.00 49.81 205 ARG C CA 1
ATOM 8462 C C . ARG C 1 205 ? -45.471 -82.823 28.558 1.00 55.23 205 ARG C C 1
ATOM 8463 O O . ARG C 1 205 ? -44.829 -83.851 28.350 1.00 54.23 205 ARG C O 1
ATOM 8471 N N . TRP C 1 206 ? -44.990 -81.616 28.294 1.00 55.48 206 TRP C N 1
ATOM 8472 C CA . TRP C 1 206 ? -43.751 -81.423 27.539 1.00 48.87 206 TRP C CA 1
ATOM 8473 C C . TRP C 1 206 ? -42.536 -81.068 28.392 1.00 50.01 206 TRP C C 1
ATOM 8474 O O . TRP C 1 206 ? -41.419 -81.491 28.091 1.00 49.50 206 TRP C O 1
ATOM 8485 N N . LEU C 1 207 ? -42.757 -80.275 29.440 1.00 49.45 207 LEU C N 1
ATOM 8486 C CA . LEU C 1 207 ? -41.661 -79.636 30.165 1.00 45.14 207 LEU C CA 1
ATOM 8487 C C . LEU C 1 207 ? -41.816 -79.731 31.660 1.00 41.70 207 LEU C C 1
ATOM 8488 O O . LEU C 1 207 ? -42.929 -79.811 32.180 1.00 44.15 207 LEU C O 1
ATOM 8493 N N . SER C 1 208 ? -40.688 -79.709 32.355 1.00 42.65 208 SER C N 1
ATOM 8494 C CA . SER C 1 208 ? -40.719 -79.566 33.801 1.00 53.08 208 SER C CA 1
ATOM 8495 C C . SER C 1 208 ? -39.628 -78.586 34.231 1.00 52.85 208 SER C C 1
ATOM 8496 O O . SER C 1 208 ? -38.468 -78.706 33.814 1.00 52.06 208 SER C O 1
ATOM 8499 N N . VAL C 1 209 ? -40.026 -77.576 34.999 1.00 53.07 209 VAL C N 1
ATOM 8500 C CA . VAL C 1 209 ? -39.094 -76.600 35.571 1.00 53.44 209 VAL C CA 1
ATOM 8501 C C . VAL C 1 209 ? -39.485 -76.286 37.019 1.00 51.54 209 VAL C C 1
ATOM 8502 O O . VAL C 1 209 ? -40.662 -76.108 37.316 1.00 52.20 209 VAL C O 1
ATOM 8506 N N . ARG C 1 210 ? -38.508 -76.219 37.921 1.00 52.85 210 ARG C N 1
ATOM 8507 C CA . ARG C 1 210 ? -38.814 -76.050 39.339 1.00 61.66 210 ARG C CA 1
ATOM 8508 C C . ARG C 1 210 ? -38.897 -74.578 39.798 1.00 58.59 210 ARG C C 1
ATOM 8509 O O . ARG C 1 210 ? -39.865 -74.181 40.466 1.00 55.34 210 ARG C O 1
ATOM 8517 N N . GLY C 1 211 ? -37.921 -73.758 39.415 1.00 52.57 211 GLY C N 1
ATOM 8518 C CA . GLY C 1 211 ? -37.913 -72.385 39.891 1.00 49.67 211 GLY C CA 1
ATOM 8519 C C . GLY C 1 211 ? -37.435 -72.298 41.336 1.00 53.06 211 GLY C C 1
ATOM 8520 O O . GLY C 1 211 ? -36.981 -73.284 41.909 1.00 52.94 211 GLY C O 1
ATOM 8521 N N . PRO C 1 212 ? -37.478 -71.095 41.921 1.00 55.58 212 PRO C N 1
ATOM 8522 C CA . PRO C 1 212 ? -37.922 -69.885 41.213 1.00 50.50 212 PRO C CA 1
ATOM 8523 C C . PRO C 1 212 ? -36.833 -69.327 40.302 1.00 47.52 212 PRO C C 1
ATOM 8524 O O . PRO C 1 212 ? -35.695 -69.807 40.328 1.00 43.15 212 PRO C O 1
ATOM 8528 N N . LEU C 1 213 ? -37.198 -68.347 39.485 1.00 47.88 213 LEU C N 1
ATOM 8529 C CA . LEU C 1 213 ? -36.227 -67.632 38.666 1.00 43.35 213 LEU C CA 1
ATOM 8530 C C . LEU C 1 213 ? -35.329 -66.801 39.596 1.00 43.39 213 LEU C C 1
ATOM 8531 O O . LEU C 1 213 ? -35.808 -66.186 40.569 1.00 39.96 213 LEU C O 1
ATOM 8536 N N . GLN C 1 214 ? -34.034 -66.776 39.293 1.00 40.50 214 GLN C N 1
ATOM 8537 C CA . GLN C 1 214 ? -33.081 -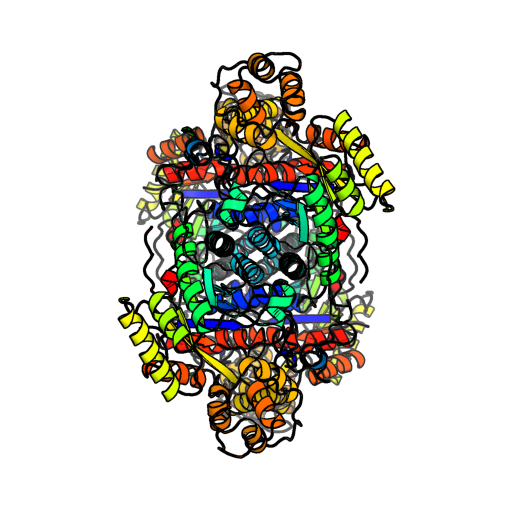65.992 40.069 1.00 42.26 214 GLN C CA 1
ATOM 8538 C C . GLN C 1 214 ? -33.097 -64.508 39.699 1.00 41.64 214 GLN C C 1
ATOM 8539 O O . GLN C 1 214 ? -32.196 -63.769 40.086 1.00 37.35 214 GLN C O 1
ATOM 8545 N N . VAL C 1 215 ? -34.140 -64.074 38.992 1.00 41.19 215 VAL C N 1
ATOM 8546 C CA . VAL C 1 215 ? -34.212 -62.716 38.462 1.00 42.19 215 VAL C CA 1
ATOM 8547 C C . VAL C 1 215 ? -35.577 -62.088 38.712 1.00 38.35 215 VAL C C 1
ATOM 8548 O O . VAL C 1 215 ? -36.591 -62.601 38.266 1.00 39.10 215 VAL C O 1
ATOM 8552 N N . PRO C 1 216 ? -35.606 -60.989 39.469 1.00 41.41 216 PRO C N 1
ATOM 8553 C CA . PRO C 1 216 ? -36.863 -60.277 39.736 1.00 42.48 216 PRO C CA 1
ATOM 8554 C C . PRO C 1 216 ? -37.424 -59.591 38.492 1.00 36.58 216 PRO C C 1
ATOM 8555 O O . PRO C 1 216 ? -36.793 -59.562 37.439 1.00 37.73 216 PRO C O 1
ATOM 8559 N N . ARG C 1 217 ? -38.613 -59.029 38.636 1.00 35.02 217 ARG C N 1
ATOM 8560 C CA . ARG C 1 217 ? -39.301 -58.369 37.548 1.00 37.54 217 ARG C CA 1
ATOM 8561 C C . ARG C 1 217 ? -38.822 -56.940 37.363 1.00 39.79 217 ARG C C 1
ATOM 8562 O O . ARG C 1 217 ? -38.576 -56.244 38.346 1.00 40.26 217 ARG C O 1
ATOM 8570 N N . SER C 1 218 ? -38.681 -56.517 36.107 1.00 36.29 218 SER C N 1
ATOM 8571 C CA . SER C 1 218 ? -38.281 -55.146 35.773 1.00 38.29 218 SER C CA 1
ATOM 8572 C C . SER C 1 218 ? -39.440 -54.164 35.901 1.00 36.34 218 SER C C 1
ATOM 8573 O O . SER C 1 218 ? -40.550 -54.547 36.256 1.00 40.91 218 SER C O 1
ATOM 8576 N N . ARG C 1 219 ? -39.205 -52.898 35.582 1.00 35.63 219 ARG C N 1
ATOM 8577 C CA . ARG C 1 219 ? -40.298 -51.920 35.661 1.00 43.02 219 ARG C CA 1
ATOM 8578 C C . ARG C 1 219 ? -41.435 -52.095 34.644 1.00 42.48 219 ARG C C 1
ATOM 8579 O O . ARG C 1 219 ? -42.489 -51.480 34.799 1.00 44.20 219 ARG C O 1
ATOM 8587 N N . GLN C 1 220 ? -41.254 -52.907 33.606 1.00 35.10 220 GLN C N 1
ATOM 8588 C CA . GLN C 1 220 ? -42.381 -53.131 32.712 1.00 33.23 220 GLN C CA 1
ATOM 8589 C C . GLN C 1 220 ? -43.022 -54.487 33.020 1.00 34.29 220 GLN C C 1
ATOM 8590 O O . GLN C 1 220 ? -43.907 -54.948 32.306 1.00 39.18 220 GLN C O 1
ATOM 8596 N N . GLY C 1 221 ? -42.587 -55.107 34.114 1.00 37.41 221 GLY C N 1
ATOM 8597 C CA . GLY C 1 221 ? -43.195 -56.340 34.595 1.00 37.94 221 GLY C CA 1
ATOM 8598 C C . GLY C 1 221 ? -42.638 -57.579 33.924 1.00 38.45 221 GLY C C 1
ATOM 8599 O O . GLY C 1 221 ? -42.009 -58.420 34.581 1.00 37.37 221 GLY C O 1
ATOM 8600 N N . GLU C 1 222 ? -42.886 -57.684 32.620 1.00 34.06 222 GLU C N 1
ATOM 8601 C CA . GLU C 1 222 ? -42.432 -58.799 31.791 1.00 35.78 222 GLU C CA 1
ATOM 8602 C C . GLU C 1 222 ? -41.986 -58.318 30.411 1.00 37.84 222 GLU C C 1
ATOM 8603 O O . GLU C 1 222 ? -42.546 -57.346 29.864 1.00 34.04 222 GLU C O 1
ATOM 8609 N N . PRO C 1 223 ? -41.011 -59.024 29.823 1.00 34.84 223 PRO C N 1
ATOM 8610 C CA . PRO C 1 223 ? -40.644 -58.776 28.428 1.00 35.28 223 PRO C CA 1
ATOM 8611 C C . PRO C 1 223 ? -41.875 -58.809 27.552 1.00 32.79 223 PRO C C 1
ATOM 8612 O O . PRO C 1 223 ? -42.810 -59.542 27.850 1.00 32.04 223 PRO C O 1
ATOM 8616 N N . VAL C 1 224 ? -41.878 -58.004 26.503 1.00 29.75 224 VAL C N 1
ATOM 8617 C CA . VAL C 1 224 ? -42.960 -58.015 25.543 1.00 32.33 224 VAL C CA 1
ATOM 8618 C C . VAL C 1 224 ? -42.825 -59.229 24.623 1.00 34.97 224 VAL C C 1
ATOM 8619 O O . VAL C 1 224 ? -41.718 -59.560 24.163 1.00 32.35 224 VAL C O 1
ATOM 8623 N N . ILE C 1 225 ? -43.941 -59.923 24.401 1.00 34.66 225 ILE C N 1
ATOM 8624 C CA . ILE C 1 225 ? -43.953 -61.054 23.481 1.00 29.56 225 ILE C CA 1
ATOM 8625 C C . ILE C 1 225 ? -44.217 -60.590 22.053 1.00 34.09 225 ILE C C 1
ATOM 8626 O O . ILE C 1 225 ? -45.296 -60.089 21.723 1.00 33.52 225 ILE C O 1
ATOM 8631 N N . LEU C 1 226 ? -43.190 -60.728 21.224 1.00 35.79 226 LEU C N 1
ATOM 8632 C CA . LEU C 1 226 ? -43.287 -60.594 19.784 1.00 34.13 226 LEU C CA 1
ATOM 8633 C 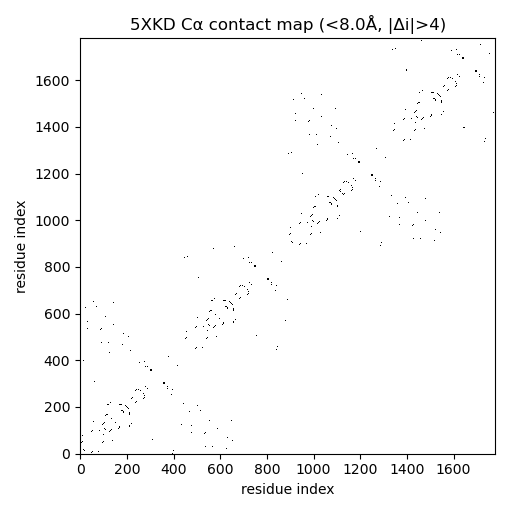C . LEU C 1 226 ? -43.496 -61.987 19.197 1.00 36.41 226 LEU C C 1
ATOM 8634 O O . LEU C 1 226 ? -43.068 -62.980 19.795 1.00 32.94 226 LEU C O 1
ATOM 8639 N N . GLN C 1 227 ? -44.151 -62.078 18.047 1.00 30.15 227 GLN C N 1
ATOM 8640 C CA . GLN C 1 227 ? -44.232 -63.357 17.385 1.00 34.46 227 GLN C CA 1
ATOM 8641 C C . GLN C 1 227 ? -44.191 -63.211 15.871 1.00 38.64 227 GLN C C 1
ATOM 8642 O O . GLN C 1 227 ? -44.648 -62.215 15.280 1.00 37.92 227 GLN C O 1
ATOM 8648 N N . ALA C 1 228 ? -43.595 -64.205 15.268 1.00 34.02 228 ALA C N 1
ATOM 8649 C CA . ALA C 1 228 ? -43.502 -64.290 13.862 1.00 35.76 228 ALA C CA 1
ATOM 8650 C C . ALA C 1 228 ? -43.879 -65.687 13.478 1.00 38.21 228 ALA C C 1
ATOM 8651 O O . ALA C 1 228 ? -43.331 -66.643 13.960 1.00 36.42 228 ALA C O 1
ATOM 8653 N N . GLY C 1 229 ? -44.828 -65.776 12.587 1.00 40.83 229 GLY C N 1
ATOM 8654 C CA . GLY C 1 229 ? -45.314 -67.035 12.098 1.00 41.58 229 GLY C CA 1
ATOM 8655 C C . GLY C 1 229 ? -46.734 -66.855 11.667 1.00 40.30 229 GLY C C 1
ATOM 8656 O O . GLY C 1 229 ? -47.636 -66.752 12.459 1.00 37.45 229 GLY C O 1
ATOM 8657 N N . LEU C 1 230 ? -46.904 -66.871 10.367 1.00 38.25 230 LEU C N 1
ATOM 8658 C CA . LEU C 1 230 ? -48.162 -66.620 9.751 1.00 43.50 230 LEU C CA 1
ATOM 8659 C C . LEU C 1 230 ? -48.997 -67.812 9.342 1.00 41.62 230 LEU C C 1
ATOM 8660 O O . LEU C 1 230 ? -50.029 -67.645 8.752 1.00 43.30 230 LEU C O 1
ATOM 8665 N N . SER C 1 231 ? -48.544 -69.005 9.635 1.00 36.31 231 SER C N 1
ATOM 8666 C CA . SER C 1 231 ? -49.308 -70.215 9.305 1.00 39.30 231 SER C CA 1
ATOM 8667 C C . SER C 1 231 ? -50.621 -70.217 10.104 1.00 41.22 231 SER C C 1
ATOM 8668 O O . SER C 1 231 ? -50.758 -69.463 11.087 1.00 39.47 231 SER C O 1
ATOM 8671 N N . PRO C 1 232 ? -51.611 -71.017 9.665 1.00 40.30 232 PRO C N 1
ATOM 8672 C CA . PRO C 1 232 ? -52.882 -71.049 10.407 1.00 36.67 232 PRO C CA 1
ATOM 8673 C C . PRO C 1 232 ? -52.701 -71.366 11.888 1.00 38.09 232 PRO C C 1
ATOM 8674 O O . PRO C 1 232 ? -53.360 -70.757 12.733 1.00 42.05 232 PRO C O 1
ATOM 8678 N N . ARG C 1 233 ? -51.804 -72.287 12.209 1.00 35.82 233 ARG C N 1
ATOM 8679 C CA . ARG C 1 233 ? -51.524 -72.590 13.613 1.00 39.88 233 ARG C CA 1
ATOM 8680 C C . ARG C 1 233 ? -50.778 -71.410 14.266 1.00 38.81 233 ARG C C 1
ATOM 8681 O O . ARG C 1 233 ? -50.953 -71.119 15.459 1.00 38.42 233 ARG C O 1
ATOM 8689 N N . GLY C 1 234 ? -49.940 -70.751 13.465 1.00 41.87 234 GLY C N 1
ATOM 8690 C CA . GLY C 1 234 ? -49.181 -69.576 13.882 1.00 39.86 234 GLY C CA 1
ATOM 8691 C C . GLY C 1 234 ? -50.035 -68.378 14.269 1.00 38.82 234 GLY C C 1
ATOM 8692 O O . GLY C 1 234 ? -49.739 -67.690 15.253 1.00 39.26 234 GLY C O 1
ATOM 8693 N N . ARG C 1 235 ? -51.088 -68.109 13.502 1.00 41.81 235 ARG C N 1
ATOM 8694 C CA . ARG C 1 235 ? -52.010 -67.036 13.865 1.00 39.81 235 ARG C CA 1
ATOM 8695 C C . ARG C 1 235 ? -52.785 -67.361 15.154 1.00 41.08 235 ARG C C 1
ATOM 8696 O O . ARG C 1 235 ? -53.037 -66.461 15.967 1.00 37.68 235 ARG C O 1
ATOM 8704 N N . ARG C 1 236 ? -53.123 -68.634 15.380 1.00 40.18 236 ARG C N 1
ATOM 8705 C CA . ARG C 1 236 ? -53.789 -68.987 16.644 1.00 40.78 236 ARG C CA 1
ATOM 8706 C C . ARG C 1 236 ? -52.835 -68.738 17.785 1.00 37.47 236 ARG C C 1
ATOM 8707 O O . ARG C 1 236 ? -53.208 -68.160 18.798 1.00 39.47 236 ARG C O 1
ATOM 8715 N N . PHE C 1 237 ? -51.590 -69.164 17.611 1.00 39.18 237 PHE C N 1
ATOM 8716 C CA . PHE C 1 237 ? -50.576 -68.919 18.624 1.00 36.59 237 PHE C CA 1
ATOM 8717 C C . PHE C 1 237 ? -50.411 -67.405 18.885 1.00 39.39 237 PHE C C 1
ATOM 8718 O O . PHE C 1 237 ? -50.288 -66.972 20.032 1.00 32.86 237 PHE C O 1
ATOM 8726 N N . ALA C 1 238 ? -50.406 -66.604 17.824 1.00 35.62 238 ALA C N 1
ATOM 8727 C CA . ALA C 1 238 ? -50.302 -65.159 18.001 1.00 37.08 238 ALA C CA 1
ATOM 8728 C C . ALA C 1 238 ? -51.540 -64.640 18.723 1.00 34.41 238 ALA C C 1
ATOM 8729 O O . ALA C 1 238 ? -51.445 -63.798 19.614 1.00 35.25 238 ALA C O 1
ATOM 8731 N N . GLY C 1 239 ? -52.692 -65.202 18.368 1.00 39.67 239 GLY C N 1
ATOM 8732 C CA . GLY C 1 239 ? -53.962 -64.822 18.959 1.00 35.20 239 GLY C CA 1
ATOM 8733 C C . GLY C 1 239 ? -53.931 -64.968 20.463 1.00 36.99 239 GLY C C 1
ATOM 8734 O O . GLY C 1 239 ? -54.424 -64.108 21.197 1.00 41.23 239 GLY C O 1
ATOM 8735 N N . ARG C 1 240 ? -53.326 -66.052 20.927 1.00 35.83 240 ARG C N 1
ATOM 8736 C CA . ARG C 1 240 ? -53.263 -66.334 22.360 1.00 37.27 240 ARG C CA 1
ATOM 8737 C C . ARG C 1 240 ? -52.146 -65.588 23.113 1.00 35.97 240 ARG C C 1
ATOM 8738 O O . ARG C 1 240 ? -52.336 -65.157 24.249 1.00 36.83 240 ARG C O 1
ATOM 8746 N N . TRP C 1 241 ? -50.972 -65.458 22.496 1.00 35.47 241 TRP C N 1
ATOM 8747 C CA . TRP C 1 241 ? -49.777 -64.978 23.206 1.00 37.27 241 TRP C CA 1
ATOM 8748 C C . TRP C 1 241 ? -49.205 -63.624 22.740 1.00 34.54 241 TRP C C 1
ATOM 8749 O O . TRP C 1 241 ? -48.642 -62.892 23.524 1.00 35.07 241 TRP C O 1
ATOM 8760 N N . ALA C 1 242 ? -49.284 -63.332 21.454 1.00 34.52 242 ALA C N 1
ATOM 8761 C CA . ALA C 1 242 ? -48.611 -62.161 20.909 1.00 35.91 242 ALA C CA 1
ATOM 8762 C C . ALA C 1 242 ? -49.094 -60.842 21.498 1.00 34.76 242 ALA C C 1
ATOM 8763 O O . ALA C 1 242 ? -50.297 -60.629 21.671 1.00 35.72 242 ALA C O 1
ATOM 8765 N N . GLU C 1 243 ? -48.136 -59.960 21.788 1.00 36.01 243 GLU C N 1
ATOM 8766 C CA . GLU C 1 243 ? -48.405 -58.581 22.197 1.00 34.25 243 GLU C CA 1
ATOM 8767 C C . GLU C 1 243 ? -48.010 -57.686 21.037 1.00 38.19 243 GLU C C 1
ATOM 8768 O O . GLU C 1 243 ? -48.493 -56.558 20.901 1.00 41.32 243 GLU C O 1
ATOM 8774 N N . ALA C 1 244 ? -47.155 -58.224 20.173 1.00 35.70 244 ALA C N 1
ATOM 8775 C CA . ALA C 1 244 ? -46.846 -57.589 18.898 1.00 38.10 244 ALA C CA 1
ATOM 8776 C C . ALA C 1 244 ? -46.582 -58.674 17.851 1.00 38.24 244 ALA C C 1
ATOM 8777 O O . ALA C 1 244 ? -46.042 -59.736 18.170 1.00 36.10 244 ALA C O 1
ATOM 8779 N N . VAL C 1 245 ? -47.009 -58.428 16.616 1.00 37.15 245 VAL C N 1
ATOM 8780 C CA . VAL C 1 245 ? -46.868 -59.413 15.558 1.00 35.29 245 VAL C CA 1
ATOM 8781 C C . VAL C 1 245 ? -46.055 -58.845 14.387 1.00 37.23 245 VAL C C 1
ATOM 8782 O O . VAL C 1 245 ? -46.309 -57.740 13.909 1.00 34.28 245 VAL C O 1
ATOM 8786 N N . PHE C 1 246 ? -45.084 -59.635 13.936 1.00 39.99 246 PHE C N 1
ATOM 8787 C CA . PHE C 1 246 ? -44.259 -59.367 12.750 1.00 35.92 246 PHE C CA 1
ATOM 8788 C C . PHE C 1 246 ? -44.946 -59.989 11.537 1.00 37.92 246 PHE C C 1
ATOM 8789 O O . PHE C 1 246 ? -44.950 -61.209 11.391 1.00 35.70 246 PHE C O 1
ATOM 8797 N N . SER C 1 247 ? -45.498 -59.164 10.653 1.00 36.33 247 SER C N 1
ATOM 8798 C CA . SER C 1 247 ? -46.134 -59.688 9.448 1.00 35.44 247 SER C CA 1
ATOM 8799 C C . SER C 1 247 ? -45.531 -59.095 8.193 1.00 36.56 247 SER C C 1
ATOM 8800 O O . SER C 1 247 ? -44.895 -58.039 8.252 1.00 38.59 247 SER C O 1
ATOM 8803 N N . VAL C 1 248 ? -45.696 -59.805 7.075 1.00 31.70 248 VAL C N 1
ATOM 8804 C CA . VAL C 1 248 ? -45.259 -59.353 5.757 1.00 35.40 248 VAL C CA 1
ATOM 8805 C C . VAL C 1 248 ? -46.362 -59.551 4.693 1.00 40.16 248 VAL C C 1
ATOM 8806 O O . VAL C 1 248 ? -46.840 -60.663 4.508 1.00 40.82 248 VAL C O 1
ATOM 8810 N N . SER C 1 249 ? -46.773 -58.477 4.027 1.00 34.69 249 SER C N 1
ATOM 8811 C CA . SER C 1 249 ? -47.764 -58.516 2.952 1.00 34.77 249 SER C CA 1
ATOM 8812 C C . SER C 1 249 ? -47.306 -57.620 1.816 1.00 38.57 249 SER C C 1
ATOM 8813 O O . SER C 1 249 ? -46.757 -56.552 2.063 1.00 34.98 249 SER C O 1
ATOM 8816 N N . PRO C 1 250 ? -47.497 -58.075 0.565 1.00 41.93 250 PRO C N 1
ATOM 8817 C CA . PRO C 1 250 ? -47.029 -57.372 -0.636 1.00 34.51 250 PRO C CA 1
ATOM 8818 C C . PRO C 1 250 ? -47.808 -56.106 -0.995 1.00 42.77 250 PRO C C 1
ATOM 8819 O O . PRO C 1 250 ? -47.287 -55.295 -1.767 1.00 46.04 250 PRO C O 1
ATOM 8823 N N . ASN C 1 251 ? -49.019 -55.924 -0.474 1.00 38.48 251 ASN C N 1
ATOM 8824 C CA . ASN C 1 251 ? -49.777 -54.718 -0.794 1.00 38.61 251 ASN C CA 1
ATOM 8825 C C . ASN C 1 251 ? -50.821 -54.420 0.273 1.00 42.46 251 ASN C C 1
ATOM 8826 O O . ASN C 1 251 ? -51.074 -55.250 1.151 1.00 42.10 251 ASN C O 1
ATOM 8831 N N . LEU C 1 252 ? -51.426 -53.240 0.176 1.00 40.69 252 LEU C N 1
ATOM 8832 C CA . LEU C 1 252 ? -52.387 -52.753 1.162 1.00 39.96 252 LEU C CA 1
ATOM 8833 C C . LEU C 1 252 ? -53.562 -53.685 1.409 1.00 42.77 252 LEU C C 1
ATOM 8834 O O . LEU C 1 252 ? -54.009 -53.849 2.544 1.00 47.41 252 LEU C O 1
ATOM 8839 N N . ASP C 1 253 ? -54.077 -54.282 0.348 1.00 44.46 253 ASP C N 1
ATOM 8840 C CA . ASP C 1 253 ? -55.260 -55.126 0.463 1.00 46.38 253 ASP C CA 1
ATOM 8841 C C . ASP C 1 253 ? -54.985 -56.399 1.264 1.00 41.12 253 ASP C C 1
ATOM 8842 O O . ASP C 1 253 ? -55.798 -56.789 2.099 1.00 44.32 253 ASP C O 1
ATOM 8847 N N . ILE C 1 254 ? -53.863 -57.056 0.990 1.00 39.29 254 ILE C N 1
ATOM 8848 C CA . ILE C 1 254 ? -53.448 -58.229 1.761 1.00 39.09 254 ILE C CA 1
ATOM 8849 C C . ILE C 1 254 ? -53.004 -57.822 3.178 1.00 41.79 254 ILE C C 1
ATOM 8850 O O . ILE C 1 254 ? -53.307 -58.521 4.153 1.00 41.68 254 ILE C O 1
ATOM 8855 N N . MET C 1 255 ? -52.316 -56.683 3.293 1.00 41.79 255 MET C N 1
ATOM 8856 C CA . MET C 1 255 ? -51.988 -56.119 4.606 1.00 43.44 255 MET C CA 1
ATOM 8857 C C . MET C 1 255 ? -53.256 -56.008 5.421 1.00 40.66 255 MET C C 1
ATOM 8858 O O . MET C 1 255 ? -53.302 -56.416 6.575 1.00 39.19 255 MET C O 1
ATOM 8863 N N . ARG C 1 256 ? -54.288 -55.462 4.788 1.00 38.23 256 ARG C N 1
ATOM 8864 C CA . ARG C 1 256 ? -55.543 -55.188 5.456 1.00 38.70 256 ARG C CA 1
ATOM 8865 C C . ARG C 1 256 ? -56.189 -56.497 5.906 1.00 42.69 256 ARG C C 1
ATOM 8866 O O . ARG C 1 256 ? -56.643 -56.612 7.056 1.00 39.60 256 ARG C O 1
ATOM 8874 N N . ALA C 1 257 ? -56.119 -57.508 5.039 1.00 38.38 257 ALA C N 1
ATOM 8875 C CA . ALA C 1 257 ? -56.713 -58.814 5.308 1.00 37.63 257 ALA C CA 1
ATOM 8876 C C . ALA C 1 257 ? -55.998 -59.552 6.439 1.00 39.49 257 ALA C C 1
ATOM 8877 O O . ALA C 1 257 ? -56.645 -60.060 7.358 1.00 44.15 257 ALA C O 1
ATOM 8879 N N . VAL C 1 258 ? -54.670 -59.634 6.366 1.00 42.64 258 VAL C N 1
ATOM 8880 C CA . VAL C 1 258 ? -53.858 -60.204 7.458 1.00 39.23 258 VAL C CA 1
ATOM 8881 C C . VAL C 1 258 ? -54.105 -59.460 8.774 1.00 40.41 258 VAL C C 1
ATOM 8882 O O . VAL C 1 258 ? -54.251 -60.072 9.841 1.00 37.04 258 VAL C O 1
ATOM 8886 N N . TYR C 1 259 ? -54.140 -58.132 8.688 1.00 39.29 259 TYR C N 1
ATOM 8887 C CA . TYR C 1 259 ? -54.411 -57.290 9.846 1.00 38.47 259 TYR C CA 1
ATOM 8888 C C . TYR C 1 259 ? -55.688 -57.710 10.566 1.00 42.75 259 TYR C C 1
ATOM 8889 O O . TYR C 1 259 ? -55.682 -57.930 11.783 1.00 39.14 259 TYR C O 1
ATOM 8898 N N . GLN C 1 260 ? -56.797 -57.754 9.829 1.00 44.84 260 GLN C N 1
ATOM 8899 C CA . GLN C 1 260 ? -58.077 -58.090 10.447 1.00 47.91 260 GLN C CA 1
ATOM 8900 C C . GLN C 1 260 ? -58.112 -59.552 10.902 1.00 43.97 260 GLN C C 1
ATOM 8901 O O . GLN C 1 260 ? -58.724 -59.876 11.924 1.00 43.14 260 GLN C O 1
ATOM 8907 N N . ASP C 1 261 ? -57.438 -60.425 10.161 1.00 42.18 261 ASP C N 1
ATOM 8908 C CA . ASP C 1 261 ? -57.367 -61.816 10.566 1.00 41.61 261 ASP C CA 1
ATOM 8909 C C . ASP C 1 261 ? -56.676 -61.977 11.922 1.00 37.79 261 ASP C C 1
ATOM 8910 O O . ASP C 1 261 ? -57.163 -62.701 12.800 1.00 39.33 261 ASP C O 1
ATOM 8915 N N . ILE C 1 262 ? -55.554 -61.299 12.113 1.00 40.05 262 ILE C N 1
ATOM 8916 C CA . ILE C 1 262 ? -54.860 -61.393 13.392 1.00 38.29 262 ILE C CA 1
ATOM 8917 C C . ILE C 1 262 ? -55.691 -60.797 14.529 1.00 37.89 262 ILE C C 1
ATOM 8918 O O . ILE C 1 262 ? -55.805 -61.404 15.597 1.00 38.81 262 ILE C O 1
ATOM 8923 N N . LYS C 1 263 ? -56.273 -59.621 14.321 1.00 35.91 263 LYS C N 1
ATOM 8924 C CA . LYS C 1 263 ? -57.095 -59.019 15.379 1.00 39.87 263 LYS C CA 1
ATOM 8925 C C . LYS C 1 263 ? -58.254 -59.952 15.762 1.00 43.21 263 LYS C C 1
ATOM 8926 O O . LYS C 1 263 ? -58.647 -60.021 16.937 1.00 40.93 263 LYS C O 1
ATOM 8932 N N . ALA C 1 264 ? -58.758 -60.698 14.771 1.00 37.01 264 ALA C N 1
ATOM 8933 C CA . ALA C 1 264 ? -59.854 -61.642 14.976 1.00 35.46 264 ALA C CA 1
ATOM 8934 C C . ALA C 1 264 ? -59.362 -62.818 15.807 1.00 35.75 264 ALA C C 1
ATOM 8935 O O . ALA C 1 264 ? -60.068 -63.297 16.690 1.00 39.64 264 ALA C O 1
ATOM 8937 N N . HIS C 1 265 ? -58.182 -63.335 15.479 1.00 35.76 265 HIS C N 1
ATOM 8938 C CA . HIS C 1 265 ? -57.578 -64.380 16.294 1.00 35.19 265 HIS C CA 1
ATOM 8939 C C . HIS C 1 265 ? -57.348 -63.940 17.745 1.00 36.40 265 HIS C C 1
ATOM 8940 O O . HIS C 1 265 ? -57.536 -64.729 18.669 1.00 36.90 265 HIS C O 1
ATOM 8947 N N . VAL C 1 266 ? -56.952 -62.685 17.949 1.00 38.88 266 VAL C N 1
ATOM 8948 C CA . VAL C 1 266 ? -56.728 -62.186 19.310 1.00 40.17 266 VAL C CA 1
ATOM 8949 C C . VAL C 1 266 ? -58.058 -62.134 20.067 1.00 39.21 266 VAL C C 1
ATOM 8950 O O . VAL C 1 266 ? -58.162 -62.591 21.209 1.00 36.78 266 VAL C O 1
ATOM 8954 N N . ALA C 1 267 ? -59.075 -61.577 19.412 1.00 40.33 267 ALA C N 1
ATOM 8955 C CA . ALA C 1 267 ? -60.414 -61.513 19.982 1.00 40.29 267 ALA C CA 1
ATOM 8956 C C . ALA C 1 267 ? -60.946 -62.924 20.248 1.00 43.66 267 ALA C C 1
ATOM 8957 O O . ALA C 1 267 ? -61.555 -63.181 21.299 1.00 44.20 267 ALA C O 1
ATOM 8959 N N . ALA C 1 268 ? -60.675 -63.846 19.319 1.00 33.13 268 ALA C N 1
ATOM 8960 C CA . ALA C 1 268 ? -61.132 -65.231 19.462 1.00 36.59 268 ALA C CA 1
ATOM 8961 C C . ALA C 1 268 ? -60.484 -65.911 20.647 1.00 39.07 268 ALA C C 1
ATOM 8962 O O . ALA C 1 268 ? -61.048 -66.843 21.207 1.00 45.33 268 ALA C O 1
ATOM 8964 N N . ALA C 1 269 ? -59.301 -65.448 21.039 1.00 36.43 269 ALA C N 1
ATOM 8965 C CA . ALA C 1 269 ? -58.603 -66.041 22.172 1.00 35.85 269 ALA C CA 1
ATOM 8966 C C . ALA C 1 269 ? -59.020 -65.389 23.484 1.00 39.27 269 ALA C C 1
ATOM 8967 O O . ALA C 1 269 ? -58.442 -65.663 24.539 1.00 41.92 269 ALA C O 1
ATOM 8969 N N . GLY C 1 270 ? -60.015 -64.513 23.430 1.00 39.39 270 GLY C N 1
ATOM 8970 C CA . GLY C 1 270 ? -60.498 -63.891 24.653 1.00 44.25 270 GLY C CA 1
ATOM 8971 C C . GLY C 1 270 ? -59.700 -62.670 25.101 1.00 43.42 270 GLY C C 1
ATOM 8972 O O . GLY C 1 270 ? -59.825 -62.222 26.243 1.00 42.80 270 GLY C O 1
ATOM 8973 N N . ARG C 1 271 ? -58.872 -62.135 24.207 1.00 43.96 271 ARG C N 1
ATOM 8974 C CA . ARG C 1 271 ? -58.030 -60.989 24.542 1.00 45.51 271 ARG C CA 1
ATOM 8975 C C . ARG C 1 271 ? -58.502 -59.724 23.842 1.00 42.04 271 ARG C C 1
ATOM 8976 O O . ARG C 1 271 ? -59.304 -59.776 22.918 1.00 41.76 271 ARG C O 1
ATOM 8984 N N . ASP C 1 272 ? -58.022 -58.586 24.326 1.00 44.75 272 ASP C N 1
ATOM 8985 C CA . ASP C 1 272 ? -58.335 -57.284 23.740 1.00 46.63 272 ASP C CA 1
ATOM 8986 C C . ASP C 1 272 ? -57.478 -57.055 22.495 1.00 40.60 272 ASP C C 1
ATOM 8987 O O . ASP C 1 272 ? -56.256 -57.034 22.581 1.00 43.26 272 ASP C O 1
ATOM 8992 N N . PRO C 1 273 ? -58.116 -56.900 21.328 1.00 44.45 273 PRO C N 1
ATOM 8993 C CA . PRO C 1 273 ? -57.390 -56.725 20.060 1.00 40.73 273 PRO C CA 1
ATOM 8994 C C . PRO C 1 273 ? -56.527 -55.462 20.012 1.00 44.43 273 PRO C C 1
ATOM 8995 O O . PRO C 1 273 ? -55.542 -55.408 19.274 1.00 42.02 273 PRO C O 1
ATOM 8999 N N . GLU C 1 274 ? -56.872 -54.460 20.812 1.00 48.12 274 GLU C N 1
ATOM 9000 C CA . GLU C 1 274 ? -56.080 -53.238 20.848 1.00 48.07 274 GLU C CA 1
ATOM 9001 C C . GLU C 1 274 ? -54.815 -53.420 21.669 1.00 46.62 274 GLU C C 1
ATOM 9002 O O . GLU C 1 274 ? -53.987 -52.514 21.726 1.00 46.80 274 GLU C O 1
ATOM 9008 N N . GLN C 1 275 ? -54.668 -54.589 22.295 1.00 42.95 275 GLN C N 1
ATOM 9009 C CA . GLN C 1 275 ? -53.482 -54.907 23.087 1.00 42.55 275 GLN C CA 1
ATOM 9010 C C . GLN C 1 275 ? -52.522 -55.836 22.359 1.00 38.16 275 GLN C C 1
ATOM 9011 O O . GLN C 1 275 ? -51.564 -56.338 22.944 1.00 37.32 275 GLN C O 1
ATOM 9017 N N . THR C 1 276 ? -52.776 -56.058 21.078 1.00 41.13 276 THR C N 1
ATOM 9018 C CA . THR C 1 276 ? -51.821 -56.757 20.227 1.00 39.45 276 THR C CA 1
ATOM 9019 C C . THR C 1 276 ? -51.562 -55.872 19.015 1.00 38.36 276 THR C C 1
ATOM 9020 O O . THR C 1 276 ? -52.469 -55.618 18.233 1.00 44.95 276 THR C O 1
ATOM 9024 N N . LYS C 1 277 ? -50.335 -55.370 18.889 1.00 37.68 277 LYS C N 1
ATOM 9025 C CA . LYS C 1 277 ? -50.001 -54.417 17.831 1.00 39.84 277 LYS C CA 1
ATOM 9026 C C . LYS C 1 277 ? -49.385 -55.120 16.627 1.00 36.52 277 LYS C C 1
ATOM 9027 O O . LYS C 1 277 ? -48.369 -55.801 16.741 1.00 36.85 277 LYS C O 1
ATOM 9033 N N . VAL C 1 278 ? -49.987 -54.929 15.462 1.00 38.67 278 VAL C N 1
ATOM 9034 C CA . VAL C 1 278 ? -49.534 -55.621 14.251 1.00 39.48 278 VAL C CA 1
ATOM 9035 C C . VAL C 1 278 ? -48.624 -54.740 13.419 1.00 35.01 278 VAL C C 1
ATOM 9036 O O . VAL C 1 278 ? -48.987 -53.602 13.089 1.00 36.85 278 VAL C O 1
ATOM 9040 N N . PHE C 1 279 ? -47.431 -55.249 13.129 1.00 33.74 279 PHE C N 1
ATOM 9041 C CA . PHE C 1 279 ? -46.455 -54.536 12.306 1.00 38.44 279 PHE C CA 1
ATOM 9042 C C . PHE C 1 279 ? -46.354 -55.199 10.939 1.00 37.50 279 PHE C C 1
ATOM 9043 O O . PHE C 1 279 ? -46.350 -56.429 10.842 1.00 36.73 279 PHE C O 1
ATOM 9051 N N . THR C 1 280 ? -46.258 -54.405 9.883 1.00 31.63 280 THR C N 1
ATOM 9052 C CA . THR C 1 280 ? -46.028 -54.995 8.587 1.00 33.98 280 THR C CA 1
ATOM 9053 C C . THR C 1 280 ? -44.745 -54.414 7.986 1.00 37.46 280 THR C C 1
ATOM 9054 O O . THR C 1 280 ? -44.469 -53.218 8.090 1.00 33.88 280 THR C O 1
ATOM 9058 N N . ALA C 1 281 ? -43.973 -55.272 7.334 1.00 37.29 281 ALA C N 1
ATOM 9059 C CA . ALA C 1 281 ? -42.646 -54.886 6.884 1.00 36.95 281 ALA C CA 1
ATOM 9060 C C . ALA C 1 281 ? -42.703 -54.215 5.517 1.00 38.22 281 ALA C C 1
ATOM 9061 O O . ALA C 1 281 ? -43.447 -54.623 4.628 1.00 38.99 281 ALA C O 1
ATOM 9063 N N . VAL C 1 282 ? -41.917 -53.159 5.375 1.00 35.24 282 VAL C N 1
ATOM 9064 C CA . VAL C 1 282 ? -41.852 -52.407 4.137 1.00 37.61 282 VAL C CA 1
ATOM 9065 C C . VAL C 1 282 ? -40.390 -52.012 3.919 1.00 34.66 282 VAL C C 1
ATOM 9066 O O . VAL C 1 282 ? -39.637 -51.860 4.886 1.00 33.76 282 VAL C O 1
ATOM 9070 N N . MET C 1 283 ? -39.962 -51.949 2.665 1.00 33.48 283 MET C N 1
ATOM 9071 C CA . MET C 1 283 ? -38.569 -51.627 2.369 1.00 36.81 283 MET C CA 1
ATOM 9072 C C . MET C 1 283 ? -38.476 -50.324 1.586 1.00 38.19 283 MET C C 1
ATOM 9073 O O . MET C 1 283 ? -38.563 -50.341 0.364 1.00 35.62 283 MET C O 1
ATOM 9078 N N . PRO C 1 284 ? -38.298 -49.192 2.288 1.00 34.55 284 PRO C N 1
ATOM 9079 C CA . PRO C 1 284 ? -38.232 -47.907 1.572 1.00 32.97 284 PRO C CA 1
ATOM 9080 C C . PRO C 1 284 ? -36.884 -47.637 0.907 1.00 35.39 284 PRO C C 1
ATOM 9081 O O . PRO C 1 284 ? -35.838 -48.026 1.425 1.00 35.35 284 PRO C O 1
ATOM 9085 N N . VAL C 1 285 ? -36.930 -46.989 -0.255 1.00 34.40 285 VAL C N 1
ATOM 9086 C CA . VAL C 1 285 ? -35.734 -46.491 -0.909 1.00 35.04 285 VAL C CA 1
ATOM 9087 C C . VAL C 1 285 ? -35.975 -45.018 -1.211 1.00 40.54 285 VAL C C 1
ATOM 9088 O O . VAL C 1 285 ? -36.786 -44.680 -2.078 1.00 42.73 285 VAL C O 1
ATOM 9092 N N . LEU C 1 286 ? -35.226 -44.151 -0.538 1.00 37.62 286 LEU C N 1
ATOM 9093 C CA . LEU C 1 286 ? -35.445 -42.723 -0.612 1.00 39.03 286 LEU C CA 1
ATOM 9094 C C . LEU C 1 286 ? -34.595 -42.099 -1.710 1.00 34.84 286 LEU C C 1
ATOM 9095 O O . LEU C 1 286 ? -33.527 -42.606 -2.033 1.00 31.53 286 LEU C O 1
ATOM 9100 N N . GLY C 1 287 ? -35.064 -40.981 -2.254 1.00 35.62 287 GLY C N 1
ATOM 9101 C CA . GLY C 1 287 ? -34.268 -40.168 -3.156 1.00 30.57 287 GLY C CA 1
ATOM 9102 C C . GLY C 1 287 ? -34.767 -38.740 -3.017 1.00 35.29 287 GLY C C 1
ATOM 9103 O O . GLY C 1 287 ? -35.928 -38.522 -2.650 1.00 36.35 287 GLY C O 1
ATOM 9104 N N . GLU C 1 288 ? -33.920 -37.763 -3.327 1.00 32.61 288 GLU C N 1
ATOM 9105 C CA . GLU C 1 288 ? -34.341 -36.369 -3.227 1.00 36.19 288 GLU C CA 1
ATOM 9106 C C . GLU C 1 288 ? -35.492 -36.101 -4.180 1.00 38.06 288 GLU C C 1
ATOM 9107 O O . GLU C 1 288 ? -36.389 -35.316 -3.862 1.00 36.17 288 GLU C O 1
ATOM 9113 N N . THR C 1 289 ? -35.445 -36.737 -5.352 1.00 33.19 289 THR C N 1
ATOM 9114 C CA . THR C 1 289 ? -36.577 -36.758 -6.265 1.00 31.98 289 THR C CA 1
ATOM 9115 C C . THR C 1 289 ? -36.992 -38.212 -6.473 1.00 37.88 289 THR C C 1
ATOM 9116 O O . THR C 1 289 ? -36.216 -39.139 -6.200 1.00 35.98 289 THR C O 1
ATOM 9120 N N . GLU C 1 290 ? -38.200 -38.407 -6.984 1.00 41.79 290 GLU C N 1
ATOM 9121 C CA . GLU C 1 290 ? -38.701 -39.741 -7.274 1.00 43.99 290 GLU C CA 1
ATOM 9122 C C . GLU C 1 290 ? -37.802 -40.482 -8.282 1.00 47.01 290 GLU C C 1
ATOM 9123 O O . GLU C 1 290 ? -37.539 -41.681 -8.131 1.00 46.03 290 GLU C O 1
ATOM 9129 N N . GLN C 1 291 ? -37.298 -39.752 -9.269 1.00 40.13 291 GLN C N 1
ATOM 9130 C CA . GLN C 1 291 ? -36.400 -40.302 -10.281 1.00 44.04 291 GLN C CA 1
ATOM 9131 C C . GLN C 1 291 ? -35.150 -40.911 -9.641 1.00 43.54 291 GLN C C 1
ATOM 9132 O O . GLN C 1 291 ? -34.770 -42.060 -9.929 1.00 39.82 291 GLN C O 1
ATOM 9138 N N . VAL C 1 292 ? -34.506 -40.121 -8.775 1.00 39.34 292 VAL C N 1
ATOM 9139 C CA . VAL C 1 292 ? -33.346 -40.587 -8.020 1.00 36.84 292 VAL C CA 1
ATOM 9140 C C . VAL C 1 292 ? -33.682 -41.834 -7.228 1.00 37.30 292 VAL C C 1
ATOM 9141 O O . VAL C 1 292 ? -32.906 -42.790 -7.230 1.00 36.89 292 VAL C O 1
ATOM 9145 N N . ALA C 1 293 ? -34.835 -41.821 -6.562 1.00 36.93 293 ALA C N 1
ATOM 9146 C CA . ALA C 1 293 ? -35.274 -42.955 -5.752 1.00 39.59 293 ALA C CA 1
ATOM 9147 C C . ALA C 1 293 ? -35.403 -44.218 -6.597 1.00 40.51 293 ALA C C 1
ATOM 9148 O O . ALA C 1 293 ? -34.930 -45.286 -6.209 1.00 40.39 293 ALA C O 1
ATOM 9150 N N . ARG C 1 294 ? -36.044 -44.106 -7.750 1.00 40.13 294 ARG C N 1
ATOM 9151 C CA . ARG C 1 294 ? -36.209 -45.280 -8.601 1.00 45.27 294 ARG C CA 1
ATOM 9152 C C . ARG C 1 294 ? -34.876 -45.776 -9.173 1.00 46.03 294 ARG C C 1
ATOM 9153 O O . ARG C 1 294 ? -34.672 -46.992 -9.309 1.00 41.00 294 ARG C O 1
ATOM 9161 N N . GLU C 1 295 ? -33.958 -44.855 -9.474 1.00 40.19 295 GLU C N 1
ATOM 9162 C CA . GLU C 1 295 ? -32.650 -45.270 -9.974 1.00 38.45 295 GLU C CA 1
ATOM 9163 C C . GLU C 1 295 ? -31.892 -45.998 -8.875 1.00 41.58 295 GLU C C 1
ATOM 9164 O O . GLU C 1 295 ? -31.193 -46.983 -9.136 1.00 40.78 295 GLU C O 1
ATOM 9170 N N . ARG C 1 296 ? -32.052 -45.536 -7.636 1.00 39.05 296 ARG C N 1
ATOM 9171 C CA . ARG C 1 296 ? -31.388 -46.184 -6.516 1.00 35.68 296 ARG C CA 1
ATOM 9172 C C . ARG C 1 296 ? -31.944 -47.570 -6.230 1.00 39.25 296 ARG C C 1
ATOM 9173 O O . ARG C 1 296 ? -31.184 -48.487 -5.900 1.00 37.54 296 ARG C O 1
ATOM 9181 N N . LEU C 1 297 ? -33.258 -47.736 -6.372 1.00 38.51 297 LEU C N 1
ATOM 9182 C CA . LEU C 1 297 ? -33.868 -49.055 -6.198 1.00 41.05 297 LEU C CA 1
ATOM 9183 C C . LEU C 1 297 ? -33.382 -49.997 -7.280 1.00 40.37 297 LEU C C 1
ATOM 9184 O O . LEU C 1 297 ? -33.088 -51.169 -7.011 1.00 40.34 297 LEU C O 1
ATOM 9189 N N . GLU C 1 298 ? -33.296 -49.487 -8.503 1.00 38.56 298 GLU C N 1
ATOM 9190 C CA . GLU C 1 298 ? -32.763 -50.286 -9.599 1.00 43.46 298 GLU C CA 1
ATOM 9191 C C . GLU C 1 298 ? -31.316 -50.719 -9.322 1.00 42.85 298 GLU C C 1
ATOM 9192 O O . GLU C 1 298 ? -30.981 -51.899 -9.443 1.00 42.49 298 GLU C O 1
ATOM 9198 N N . TYR C 1 299 ? -30.478 -49.792 -8.868 1.00 42.48 299 TYR C N 1
ATOM 9199 C CA . TYR C 1 299 ? -29.102 -50.148 -8.523 1.00 36.07 299 TYR C CA 1
ATOM 9200 C C . TYR C 1 299 ? -29.037 -51.233 -7.459 1.00 40.30 299 TYR C C 1
ATOM 9201 O O . TYR C 1 299 ? -28.222 -52.150 -7.562 1.00 40.15 299 TYR C O 1
ATOM 9210 N N . LEU C 1 300 ? -29.845 -51.086 -6.408 1.00 42.88 300 LEU C N 1
ATOM 9211 C CA . LEU C 1 300 ? -29.880 -52.044 -5.294 1.00 41.83 300 LEU C CA 1
ATOM 9212 C C . LEU C 1 300 ? -30.295 -53.439 -5.782 1.00 43.86 300 LEU C C 1
ATOM 9213 O O . LEU C 1 300 ? -29.681 -54.446 -5.413 1.00 41.52 300 LEU C O 1
ATOM 9218 N N . ASN C 1 301 ? -31.360 -53.483 -6.583 1.00 41.35 301 ASN C N 1
ATOM 9219 C CA . ASN C 1 301 ? -31.896 -54.749 -7.079 1.00 43.98 301 ASN C CA 1
ATOM 9220 C C . ASN C 1 301 ? -30.938 -55.428 -8.040 1.00 46.49 301 ASN C C 1
ATOM 9221 O O . ASN C 1 301 ? -30.922 -56.654 -8.142 1.00 47.33 301 ASN C O 1
ATOM 9226 N N . SER C 1 302 ? -30.093 -54.643 -8.701 1.00 44.19 302 SER C N 1
ATOM 9227 C CA . SER C 1 302 ? -29.138 -55.224 -9.641 1.00 46.34 302 SER C CA 1
ATOM 9228 C C . SER C 1 302 ? -27.965 -55.948 -8.966 1.00 48.37 302 SER C C 1
ATOM 9229 O O . SER C 1 302 ? -27.162 -56.573 -9.646 1.00 53.88 302 SER C O 1
ATOM 9232 N N . LEU C 1 303 ? -27.884 -55.898 -7.639 1.00 45.81 303 LEU C N 1
ATOM 9233 C CA . LEU C 1 303 ? -26.761 -56.493 -6.915 1.00 45.82 303 LEU C CA 1
ATOM 9234 C C . LEU C 1 303 ? -27.054 -57.933 -6.490 1.00 47.46 303 LEU C C 1
ATOM 9235 O O . LEU C 1 303 ? -26.159 -58.662 -6.057 1.00 44.35 303 LEU C O 1
ATOM 9240 N N . VAL C 1 304 ? -28.322 -58.321 -6.579 1.00 49.28 304 VAL C N 1
ATOM 9241 C CA . VAL C 1 304 ? -28.750 -59.665 -6.218 1.00 46.28 304 VAL C CA 1
ATOM 9242 C C . VAL C 1 304 ? -28.274 -60.739 -7.209 1.00 53.22 304 VAL C C 1
ATOM 9243 O O . VAL C 1 304 ? -28.593 -60.705 -8.396 1.00 49.78 304 VAL C O 1
ATOM 9247 N N . HIS C 1 305 ? -27.524 -61.705 -6.696 1.00 54.31 305 HIS C N 1
ATOM 9248 C CA . HIS C 1 305 ? -27.121 -62.856 -7.476 1.00 52.26 305 HIS C CA 1
ATOM 9249 C C . HIS C 1 305 ? -28.285 -63.863 -7.499 1.00 55.74 305 HIS C C 1
ATOM 9250 O O . HIS C 1 305 ? -28.860 -64.167 -6.454 1.00 54.49 305 HIS C O 1
ATOM 9257 N N . PRO C 1 306 ? -28.646 -64.374 -8.689 1.00 53.43 306 PRO C N 1
ATOM 9258 C CA . PRO C 1 306 ? -29.790 -65.290 -8.848 1.00 54.56 306 PRO C CA 1
ATOM 9259 C C . PRO C 1 306 ? -29.744 -66.522 -7.930 1.00 57.86 306 PRO C C 1
ATOM 9260 O O . PRO C 1 306 ? -30.783 -66.964 -7.426 1.00 60.93 306 PRO C O 1
ATOM 9264 N N . GLU C 1 307 ? -28.558 -67.077 -7.722 1.00 52.25 307 GLU C N 1
ATOM 9265 C CA . GLU C 1 307 ? -28.414 -68.262 -6.878 1.00 60.64 307 GLU C CA 1
ATOM 9266 C C . GLU C 1 307 ? -28.563 -68.016 -5.354 1.00 62.88 307 GLU C C 1
ATOM 9267 O O . GLU C 1 307 ? -28.996 -68.924 -4.631 1.00 57.31 307 GLU C O 1
ATOM 9273 N N . VAL C 1 308 ? -28.193 -66.832 -4.845 1.00 57.05 308 VAL C N 1
ATOM 9274 C CA . VAL C 1 308 ? -28.423 -66.581 -3.420 1.00 53.84 308 VAL C CA 1
ATOM 9275 C C . VAL C 1 308 ? -29.928 -66.438 -3.150 1.00 59.37 308 VAL C C 1
ATOM 9276 O O . VAL C 1 308 ? -30.441 -66.965 -2.159 1.00 59.69 308 VAL C O 1
ATOM 9280 N N . GLY C 1 309 ? -30.627 -65.720 -4.029 1.00 59.91 309 GLY C N 1
ATOM 9281 C CA . GLY C 1 309 ? -32.070 -65.577 -3.947 1.00 58.84 309 GLY C CA 1
ATOM 9282 C C . GLY C 1 309 ? -32.741 -66.931 -3.983 1.00 61.99 309 GLY C C 1
ATOM 9283 O O . GLY C 1 309 ? -33.691 -67.208 -3.252 1.00 62.53 309 GLY C O 1
ATOM 9284 N N . LEU C 1 310 ? -32.255 -67.765 -4.892 1.00 63.94 310 LEU C N 1
ATOM 9285 C CA . LEU C 1 310 ? -32.775 -69.111 -5.069 1.00 68.97 310 LEU C CA 1
ATOM 9286 C C . LEU C 1 310 ? -32.552 -70.009 -3.865 1.00 64.94 310 LEU C C 1
ATOM 9287 O O . LEU C 1 310 ? -33.430 -70.787 -3.495 1.00 62.50 310 LEU C O 1
ATOM 9292 N N . SER C 1 311 ? -31.366 -69.898 -3.277 1.00 64.09 311 SER C N 1
ATOM 9293 C CA . SER C 1 311 ? -31.020 -70.618 -2.063 1.00 68.77 311 SER C CA 1
ATOM 9294 C C . SER C 1 311 ? -32.076 -70.353 -0.982 1.00 69.35 311 SER C C 1
ATOM 9295 O O . SER C 1 311 ? -32.643 -71.284 -0.401 1.00 67.03 311 SER C O 1
ATOM 9298 N N . THR C 1 312 ? -32.335 -69.071 -0.731 1.00 68.87 312 THR C N 1
ATOM 9299 C CA . THR C 1 312 ? -33.345 -68.634 0.231 1.00 66.83 312 THR C CA 1
ATOM 9300 C C . THR C 1 312 ? -34.763 -69.073 -0.146 1.00 64.09 312 THR C C 1
ATOM 9301 O O . THR C 1 312 ? -35.534 -69.485 0.717 1.00 62.65 312 THR C O 1
ATOM 9305 N N . LEU C 1 313 ? -35.102 -68.963 -1.430 1.00 63.98 313 LEU C N 1
ATOM 9306 C CA . LEU C 1 313 ? -36.420 -69.362 -1.938 1.00 65.73 313 LEU C CA 1
ATOM 9307 C C . LEU C 1 313 ? -36.674 -70.837 -1.650 1.00 71.13 313 LEU C C 1
ATOM 9308 O O . LEU C 1 313 ? -37.785 -71.239 -1.295 1.00 69.54 313 LEU C O 1
ATOM 9313 N N . SER C 1 314 ? -35.622 -71.631 -1.802 1.00 72.91 314 SER C N 1
ATOM 9314 C CA . SER C 1 314 ? -35.675 -73.043 -1.476 1.00 75.60 314 SER C CA 1
ATOM 9315 C C . SER C 1 314 ? -36.044 -73.286 -0.023 1.00 76.28 314 SER C C 1
ATOM 9316 O O . SER C 1 314 ? -36.949 -74.062 0.291 1.00 79.29 314 SER C O 1
ATOM 9319 N N . SER C 1 315 ? -35.345 -72.592 0.859 1.00 72.22 315 SER C N 1
ATOM 9320 C CA . SER C 1 315 ? -35.503 -72.795 2.290 1.00 78.04 315 SER C CA 1
ATOM 9321 C C . SER C 1 315 ? -36.897 -72.413 2.801 1.00 77.27 315 SER C C 1
ATOM 9322 O O . SER C 1 315 ? -37.475 -73.124 3.625 1.00 77.88 315 SER C O 1
ATOM 9325 N N . HIS C 1 316 ? -37.430 -71.292 2.318 1.00 73.26 316 HIS C N 1
ATOM 9326 C CA . HIS C 1 316 ? -38.785 -70.877 2.684 1.00 75.94 316 HIS C CA 1
ATOM 9327 C C . HIS C 1 316 ? -39.897 -71.746 2.095 1.00 81.04 316 HIS C C 1
ATOM 9328 O O . HIS C 1 316 ? -40.941 -71.918 2.727 1.00 80.44 316 HIS C O 1
ATOM 9335 N N . SER C 1 317 ? -39.693 -72.290 0.898 1.00 83.96 317 SER C N 1
ATOM 9336 C CA . SER C 1 317 ? -40.760 -73.063 0.263 1.00 85.13 317 SER C CA 1
ATOM 9337 C C . SER C 1 317 ? -40.702 -74.543 0.659 1.00 86.17 317 SER C C 1
ATOM 9338 O O . SER C 1 317 ? -41.694 -75.245 0.540 1.00 89.73 317 SER C O 1
ATOM 9341 N N . GLY C 1 318 ? -39.567 -74.993 1.192 1.00 83.30 318 GLY C N 1
ATOM 9342 C CA . GLY C 1 318 ? -39.374 -76.390 1.564 1.00 83.16 318 GLY C CA 1
ATOM 9343 C C . GLY C 1 318 ? -38.868 -77.310 0.449 1.00 87.36 318 GLY C C 1
ATOM 9344 O O . GLY C 1 318 ? -38.447 -78.434 0.715 1.00 91.55 318 GLY C O 1
ATOM 9345 N N . LEU C 1 319 ? -38.889 -76.823 -0.780 1.00 83.13 319 LEU C N 1
ATOM 9346 C CA . LEU C 1 319 ? -38.423 -77.596 -1.907 1.00 86.30 319 LEU C CA 1
ATOM 9347 C C . LEU C 1 319 ? -37.062 -77.111 -2.226 1.00 88.61 319 LEU C C 1
ATOM 9348 O O . LEU C 1 319 ? -36.849 -75.929 -2.308 1.00 89.30 319 LEU C O 1
ATOM 9353 N N . ASN C 1 320 ? -36.122 -78.014 -2.401 1.00 91.10 320 ASN C N 1
ATOM 9354 C CA . ASN C 1 320 ? -34.790 -77.587 -2.718 1.00 93.87 320 ASN C CA 1
ATOM 9355 C C . ASN C 1 320 ? -34.679 -77.591 -4.212 1.00 92.35 320 ASN C C 1
ATOM 9356 O O . ASN C 1 320 ? -34.759 -78.609 -4.835 1.00 90.15 320 ASN C O 1
ATOM 9361 N N . LEU C 1 321 ? -34.533 -76.394 -4.751 1.00 93.40 321 LEU C N 1
ATOM 9362 C CA . LEU C 1 321 ? -34.500 -76.126 -6.176 1.00 93.51 321 LEU C CA 1
ATOM 9363 C C . LEU C 1 321 ? -33.124 -76.227 -6.771 1.00 95.81 321 LEU C C 1
ATOM 9364 O O . LEU C 1 321 ? -32.930 -76.037 -7.952 1.00 97.33 321 LEU C O 1
ATOM 9369 N N . SER C 1 322 ? -32.177 -76.547 -5.918 1.00 92.55 322 SER C N 1
ATOM 9370 C CA . SER C 1 322 ? -30.787 -76.696 -6.274 1.00 94.18 322 SER C CA 1
ATOM 9371 C C . SER C 1 322 ? -30.603 -77.819 -7.269 1.00 96.02 322 SER C C 1
ATOM 9372 O O . SER C 1 322 ? -29.754 -77.734 -8.139 1.00 96.20 322 SER C O 1
ATOM 9375 N N . LYS C 1 323 ? -31.374 -78.887 -7.122 1.00 96.12 323 LYS C N 1
ATOM 9376 C CA . LYS C 1 323 ? -31.226 -80.042 -7.991 1.00 94.95 323 LYS C CA 1
ATOM 9377 C C . LYS C 1 323 ? -31.479 -79.673 -9.422 1.00 93.34 323 LYS C C 1
ATOM 9378 O O . LYS C 1 323 ? -30.791 -80.160 -10.298 1.00 92.00 323 LYS C O 1
ATOM 9384 N N . TYR C 1 324 ? -32.466 -78.831 -9.666 1.00 95.10 324 TYR C N 1
ATOM 9385 C CA . TYR C 1 324 ? -32.797 -78.398 -11.017 1.00 92.43 324 TYR C CA 1
ATOM 9386 C C . TYR C 1 324 ? -31.777 -77.435 -11.621 1.00 90.65 324 TYR C C 1
ATOM 9387 O O . TYR C 1 324 ? -30.969 -76.862 -10.929 1.00 89.46 324 TYR C O 1
ATOM 9396 N N . PRO C 1 325 ? -31.823 -77.292 -12.934 1.00 86.30 325 PRO C N 1
ATOM 9397 C CA . PRO C 1 325 ? -30.956 -76.401 -13.692 1.00 90.65 325 PRO C CA 1
ATOM 9398 C C . PRO C 1 325 ? -31.455 -74.980 -13.519 1.00 87.32 325 PRO C C 1
ATOM 9399 O O . PRO C 1 325 ? -32.594 -74.858 -13.119 1.00 81.51 325 PRO C O 1
ATOM 9403 N N . LEU C 1 326 ? -30.658 -73.948 -13.803 1.00 87.02 326 LEU C N 1
ATOM 9404 C CA . LEU C 1 326 ? -31.112 -72.583 -13.541 1.00 83.85 326 LEU C CA 1
ATOM 9405 C C . LEU C 1 326 ? -32.120 -72.117 -14.588 1.00 82.52 326 LEU C C 1
ATOM 9406 O O . LEU C 1 326 ? -32.910 -71.207 -14.342 1.00 80.50 326 LEU C O 1
ATOM 9411 N N . ASP C 1 327 ? -32.095 -72.763 -15.751 1.00 84.73 327 ASP C N 1
ATOM 9412 C CA . ASP C 1 327 ? -32.987 -72.404 -16.844 1.00 84.60 327 ASP C CA 1
ATOM 9413 C C . ASP C 1 327 ? -34.264 -73.242 -16.877 1.00 84.31 327 ASP C C 1
ATOM 9414 O O . ASP C 1 327 ? -35.092 -73.070 -17.780 1.00 87.21 327 ASP C O 1
ATOM 9419 N N . THR C 1 328 ? -34.424 -74.116 -15.882 1.00 79.74 328 THR C N 1
ATOM 9420 C CA . THR C 1 328 ? -35.646 -74.893 -15.713 1.00 82.98 328 THR C CA 1
ATOM 9421 C C . THR C 1 328 ? -36.791 -73.904 -15.621 1.00 84.35 328 THR C C 1
ATOM 9422 O O . THR C 1 328 ? -36.814 -73.061 -14.723 1.00 86.82 328 THR C O 1
ATOM 9426 N N . LYS C 1 329 ? -37.746 -73.998 -16.538 1.00 83.82 329 LYS C N 1
ATOM 9427 C CA . LYS C 1 329 ? -38.882 -73.090 -16.487 1.00 85.29 329 LYS C CA 1
ATOM 9428 C C . LYS C 1 329 ? -39.833 -73.510 -15.397 1.00 89.86 329 LYS C C 1
ATOM 9429 O O . LYS C 1 329 ? -39.938 -74.693 -15.066 1.00 91.08 329 LYS C O 1
ATOM 9435 N N . PHE C 1 330 ? -40.511 -72.520 -14.826 1.00 93.62 330 PHE C N 1
ATOM 9436 C CA . PHE C 1 330 ? -41.331 -72.757 -13.649 1.00 91.52 330 PHE C CA 1
ATOM 9437 C C . PHE C 1 330 ? -42.513 -73.720 -13.868 1.00 95.98 330 PHE C C 1
ATOM 9438 O O . PHE C 1 330 ? -42.962 -74.372 -12.920 1.00 96.09 330 PHE C O 1
ATOM 9446 N N . SER C 1 331 ? -43.057 -73.802 -15.081 1.00 97.85 331 SER C N 1
ATOM 9447 C CA . SER C 1 331 ? -44.185 -74.712 -15.254 1.00 96.22 331 SER C CA 1
ATOM 9448 C C . SER C 1 331 ? -43.704 -76.124 -15.553 1.00 97.77 331 SER C C 1
ATOM 9449 O O . SER C 1 331 ? -44.470 -77.082 -15.433 1.00 99.28 331 SER C O 1
ATOM 9452 N N . ASP C 1 332 ? -42.424 -76.261 -15.886 1.00 98.29 332 ASP C N 1
ATOM 9453 C CA . ASP C 1 332 ? -41.856 -77.582 -16.032 1.00 94.46 332 ASP C CA 1
ATOM 9454 C C . ASP C 1 332 ? -41.512 -78.235 -14.707 1.00 98.59 332 ASP C C 1
ATOM 9455 O O . ASP C 1 332 ? -41.351 -79.454 -14.651 1.00 106.71 332 ASP C O 1
ATOM 9460 N N . ILE C 1 333 ? -41.377 -77.455 -13.637 1.00 100.92 333 ILE C N 1
ATOM 9461 C CA . ILE C 1 333 ? -41.190 -78.061 -12.313 1.00 101.83 333 ILE C CA 1
ATOM 9462 C C . ILE C 1 333 ? -42.545 -78.510 -11.744 1.00 102.64 333 ILE C C 1
ATOM 9463 O O . ILE C 1 333 ? -42.609 -79.538 -11.077 1.00 101.92 333 ILE C O 1
ATOM 9468 N N . VAL C 1 334 ? -43.618 -77.750 -11.992 1.00 102.97 334 VAL C N 1
ATOM 9469 C CA . VAL C 1 334 ? -44.932 -78.170 -11.510 1.00 104.34 334 VAL C CA 1
ATOM 9470 C C . VAL C 1 334 ? -45.463 -79.315 -12.370 1.00 107.49 334 VAL C C 1
ATOM 9471 O O . VAL C 1 334 ? -46.335 -80.068 -11.929 1.00 107.40 334 VAL C O 1
ATOM 9475 N N . ALA C 1 335 ? -44.971 -79.427 -13.601 1.00 103.95 335 ALA C N 1
ATOM 9476 C CA . ALA C 1 335 ? -45.345 -80.557 -14.438 1.00 104.26 335 ALA C CA 1
ATOM 9477 C C . ALA C 1 335 ? -44.810 -81.833 -13.803 1.00 108.24 335 ALA C C 1
ATOM 9478 O O . ALA C 1 335 ? -45.544 -82.791 -13.593 1.00 113.11 335 ALA C O 1
ATOM 9480 N N . ASP C 1 336 ? -43.525 -81.839 -13.477 1.00 107.96 336 ASP C N 1
ATOM 9481 C CA . ASP C 1 336 ? -42.916 -83.023 -12.885 1.00 105.38 336 ASP C CA 1
ATOM 9482 C C . ASP C 1 336 ? -43.174 -83.167 -11.385 1.00 102.65 336 ASP C C 1
ATOM 9483 O O . ASP C 1 336 ? -42.703 -84.118 -10.755 1.00 101.17 336 ASP C O 1
ATOM 9488 N N . LEU C 1 337 ? -43.926 -82.224 -10.820 1.00 104.98 337 LEU C N 1
ATOM 9489 C CA . LEU C 1 337 ? -44.277 -82.295 -9.401 1.00 105.07 337 LEU C CA 1
ATOM 9490 C C . LEU C 1 337 ? -45.788 -82.193 -9.166 1.00 107.52 337 LEU C C 1
ATOM 9491 O O . LEU C 1 337 ? -46.260 -82.465 -8.058 1.00 105.84 337 LEU C O 1
ATOM 9496 N N . GLY C 1 338 ? -46.556 -81.837 -10.196 1.00 106.06 338 GLY C N 1
ATOM 9497 C CA . GLY C 1 338 ? -48.004 -81.865 -10.060 1.00 108.15 338 GLY C CA 1
ATOM 9498 C C . GLY C 1 338 ? -48.554 -80.649 -9.341 1.00 110.41 338 GLY C C 1
ATOM 9499 O O . GLY C 1 338 ? -47.914 -80.149 -8.410 1.00 109.66 338 GLY C O 1
ATOM 9500 N N . ASP C 1 339 ? -49.719 -80.162 -9.776 1.00 112.69 339 ASP C N 1
ATOM 9501 C CA . ASP C 1 339 ? -50.399 -79.041 -9.121 1.00 115.33 339 ASP C CA 1
ATOM 9502 C C . ASP C 1 339 ? -50.535 -79.417 -7.631 1.00 113.11 339 ASP C C 1
ATOM 9503 O O . ASP C 1 339 ? -50.471 -78.566 -6.737 1.00 109.21 339 ASP C O 1
ATOM 9508 N N . ARG C 1 340 ? -50.626 -80.720 -7.382 1.00 114.31 340 ARG C N 1
ATOM 9509 C CA . ARG C 1 340 ? -50.791 -81.239 -6.038 1.00 112.07 340 ARG C CA 1
ATOM 9510 C C . ARG C 1 340 ? -49.515 -81.141 -5.176 1.00 109.49 340 ARG C C 1
ATOM 9511 O O . ARG C 1 340 ? -49.645 -81.025 -3.956 1.00 105.39 340 ARG C O 1
ATOM 9519 N N . HIS C 1 341 ? -48.292 -81.165 -5.728 1.00 111.95 341 HIS C N 1
ATOM 9520 C CA . HIS C 1 341 ? -47.207 -81.204 -4.743 1.00 108.83 341 HIS C CA 1
ATOM 9521 C C . HIS C 1 341 ? -46.062 -80.147 -4.815 1.00 106.52 341 HIS C C 1
ATOM 9522 O O . HIS C 1 341 ? -44.906 -80.478 -4.552 1.00 108.14 341 HIS C O 1
ATOM 9529 N N . VAL C 1 342 ? -46.354 -78.903 -5.190 1.00 103.48 342 VAL C N 1
ATOM 9530 C CA . VAL C 1 342 ? -45.366 -77.840 -4.972 1.00 101.56 342 VAL C CA 1
ATOM 9531 C C . VAL C 1 342 ? -46.041 -76.700 -4.167 1.00 101.87 342 VAL C C 1
ATOM 9532 O O . VAL C 1 342 ? -47.122 -76.222 -4.539 1.00 99.80 342 VAL C O 1
ATOM 9536 N N . PRO C 1 343 ? -45.402 -76.273 -3.048 1.00 100.47 343 PRO C N 1
ATOM 9537 C CA . PRO C 1 343 ? -45.910 -75.326 -2.033 1.00 99.69 343 PRO C CA 1
ATOM 9538 C C . PRO C 1 343 ? -46.667 -74.090 -2.521 1.00 98.83 343 PRO C C 1
ATOM 9539 O O . PRO C 1 343 ? -46.361 -73.510 -3.565 1.00 97.36 343 PRO C O 1
ATOM 9543 N N . THR C 1 344 ? -47.681 -73.710 -1.742 1.00 98.47 344 THR C N 1
ATOM 9544 C CA . THR C 1 344 ? -48.645 -72.682 -2.149 1.00 96.37 344 THR C CA 1
ATOM 9545 C C . THR C 1 344 ? -47.998 -71.304 -2.271 1.00 94.57 344 THR C C 1
ATOM 9546 O O . THR C 1 344 ? -48.234 -70.574 -3.243 1.00 88.99 344 THR C O 1
ATOM 9550 N N . MET C 1 345 ? -47.154 -70.972 -1.295 1.00 97.29 345 MET C N 1
ATOM 9551 C CA . MET C 1 345 ? -46.432 -69.705 -1.308 1.00 95.53 345 MET C CA 1
ATOM 9552 C C . MET C 1 345 ? -45.559 -69.630 -2.554 1.00 92.57 345 MET C C 1
ATOM 9553 O O . MET C 1 345 ? -45.312 -68.541 -3.070 1.00 88.05 345 MET C O 1
ATOM 9558 N N . LEU C 1 346 ? -45.080 -70.777 -3.036 1.00 92.78 346 LEU C N 1
ATOM 9559 C CA . LEU C 1 346 ? -44.061 -70.721 -4.067 1.00 89.11 346 LEU C CA 1
ATOM 9560 C C . LEU C 1 346 ? -44.601 -70.163 -5.405 1.00 91.01 346 LEU C C 1
ATOM 9561 O O . LEU C 1 346 ? -43.882 -69.426 -6.077 1.00 92.05 346 LEU C O 1
ATOM 9566 N N . GLN C 1 347 ? -45.847 -70.478 -5.787 1.00 90.28 347 GLN C N 1
ATOM 9567 C CA . GLN C 1 347 ? -46.421 -69.881 -7.017 1.00 92.99 347 GLN C CA 1
ATOM 9568 C C . GLN C 1 347 ? -47.383 -68.674 -6.786 1.00 91.29 347 GLN C C 1
ATOM 9569 O O . GLN C 1 347 ? -47.841 -68.057 -7.774 1.00 91.35 347 GLN C O 1
ATOM 9575 N N . MET C 1 348 ? -47.688 -68.300 -5.534 1.00 88.58 348 MET C N 1
ATOM 9576 C CA . MET C 1 348 ? -48.435 -67.055 -5.384 1.00 86.93 348 MET C CA 1
ATOM 9577 C C . MET C 1 348 ? -47.348 -66.013 -5.531 1.00 87.60 348 MET C C 1
ATOM 9578 O O . MET C 1 348 ? -47.611 -64.821 -5.637 1.00 84.11 348 MET C O 1
ATOM 9583 N N . PHE C 1 349 ? -46.113 -66.515 -5.531 1.00 87.36 349 PHE C N 1
ATOM 9584 C CA . PHE C 1 349 ? -44.929 -65.738 -5.826 1.00 86.21 349 PHE C CA 1
ATOM 9585 C C . PHE C 1 349 ? -44.623 -65.692 -7.325 1.00 84.64 349 PHE C C 1
ATOM 9586 O O . PHE C 1 349 ? -44.259 -64.637 -7.840 1.00 86.62 349 PHE C O 1
ATOM 9594 N N . SER C 1 350 ? -44.732 -66.825 -7.986 1.00 81.53 350 SER C N 1
ATOM 9595 C CA . SER C 1 350 ? -44.430 -66.815 -9.380 1.00 84.01 350 SER C CA 1
ATOM 9596 C C . SER C 1 350 ? -45.414 -65.989 -10.139 1.00 89.55 350 SER C C 1
ATOM 9597 O O . SER C 1 350 ? -45.043 -65.146 -10.928 1.00 91.52 350 SER C O 1
ATOM 9600 N N . ALA C 1 351 ? -46.688 -66.214 -9.903 1.00 89.74 351 ALA C N 1
ATOM 9601 C CA . ALA C 1 351 ? -47.648 -65.430 -10.630 1.00 89.48 351 ALA C CA 1
ATOM 9602 C C . ALA C 1 351 ? -47.504 -63.987 -10.262 1.00 91.29 351 ALA C C 1
ATOM 9603 O O . ALA C 1 351 ? -47.556 -63.092 -11.097 1.00 90.41 351 ALA C O 1
ATOM 9605 N N . VAL C 1 352 ? -47.313 -63.749 -8.982 1.00 90.40 352 VAL C N 1
ATOM 9606 C CA . VAL C 1 352 ? -47.216 -62.387 -8.619 1.00 85.98 352 VAL C CA 1
ATOM 9607 C C . VAL C 1 352 ? -46.019 -61.801 -9.287 1.00 92.12 352 VAL C C 1
ATOM 9608 O O . VAL C 1 352 ? -46.103 -60.704 -9.784 1.00 95.76 352 VAL C O 1
ATOM 9612 N N . ALA C 1 353 ? -44.883 -62.485 -9.320 1.00 90.73 353 ALA C N 1
ATOM 9613 C CA . ALA C 1 353 ? -43.816 -61.799 -9.988 1.00 89.64 353 ALA C CA 1
ATOM 9614 C C . ALA C 1 353 ? -43.996 -61.525 -11.470 1.00 91.45 353 ALA C C 1
ATOM 9615 O O . ALA C 1 353 ? -43.770 -60.412 -11.900 1.00 91.51 353 ALA C O 1
ATOM 9617 N N . GLY C 1 354 ? -44.453 -62.502 -12.252 1.00 95.35 354 GLY C N 1
ATOM 9618 C CA . GLY C 1 354 ? -44.806 -62.270 -13.646 1.00 98.70 354 GLY C CA 1
ATOM 9619 C C . GLY C 1 354 ? -46.001 -61.354 -13.769 1.00 97.10 354 GLY C C 1
ATOM 9620 O O . GLY C 1 354 ? -46.183 -60.465 -14.588 1.00 98.01 354 GLY C O 1
ATOM 9621 N N . GLY C 1 355 ? -46.872 -61.717 -12.861 1.00 92.01 355 GLY C N 1
ATOM 9622 C CA . GLY C 1 355 ? -48.186 -61.185 -12.628 1.00 93.21 355 GLY C CA 1
ATOM 9623 C C . GLY C 1 355 ? -48.928 -61.985 -13.682 1.00 97.88 355 GLY C C 1
ATOM 9624 O O . GLY C 1 355 ? -50.135 -61.899 -13.797 1.00 98.44 355 GLY C O 1
ATOM 9625 N N . GLY C 1 356 ? -48.164 -62.785 -14.433 1.00 100.10 356 GLY C N 1
ATOM 9626 C CA . GLY C 1 356 ? -48.671 -63.686 -15.448 1.00 96.91 356 GLY C CA 1
ATOM 9627 C C . GLY C 1 356 ? -47.714 -64.710 -16.047 1.00 98.50 356 GLY C C 1
ATOM 9628 O O . GLY C 1 356 ? -48.059 -65.844 -16.353 1.00 99.02 356 GLY C O 1
ATOM 9629 N N . ALA C 1 357 ? -46.482 -64.254 -16.218 1.00 98.13 357 ALA C N 1
ATOM 9630 C CA . ALA C 1 357 ? -45.411 -64.935 -16.940 1.00 97.20 357 ALA C CA 1
ATOM 9631 C C . ALA C 1 357 ? -44.670 -66.157 -16.414 1.00 98.26 357 ALA C C 1
ATOM 9632 O O . ALA C 1 357 ? -44.686 -66.451 -15.232 1.00 99.74 357 ALA C O 1
ATOM 9634 N N . ASP C 1 358 ? -44.022 -66.861 -17.344 1.00 95.03 358 ASP C N 1
ATOM 9635 C CA . ASP C 1 358 ? -43.178 -68.008 -17.042 1.00 95.03 358 ASP C CA 1
ATOM 9636 C C . ASP C 1 358 ? -41.723 -67.550 -17.087 1.00 93.55 358 ASP C C 1
ATOM 9637 O O . ASP C 1 358 ? -41.229 -67.100 -18.109 1.00 94.53 358 ASP C O 1
ATOM 9642 N N . LEU C 1 359 ? -41.045 -67.683 -15.960 1.00 92.15 359 LEU C N 1
ATOM 9643 C CA . LEU C 1 359 ? -39.668 -67.227 -15.780 1.00 86.69 359 LEU C CA 1
ATOM 9644 C C . LEU C 1 359 ? -38.738 -68.414 -15.523 1.00 82.76 359 LEU C C 1
ATOM 9645 O O . LEU C 1 359 ? -39.172 -69.419 -14.956 1.00 80.33 359 LEU C O 1
ATOM 9650 N N . THR C 1 360 ? -37.471 -68.316 -15.931 1.00 79.78 360 THR C N 1
ATOM 9651 C CA . THR C 1 360 ? -36.496 -69.316 -15.497 1.00 79.74 360 THR C CA 1
ATOM 9652 C C . THR C 1 360 ? -36.397 -69.240 -13.972 1.00 79.03 360 THR C C 1
ATOM 9653 O O . THR C 1 360 ? -36.681 -68.194 -13.376 1.00 79.34 360 THR C O 1
ATOM 9657 N N . LEU C 1 361 ? -36.016 -70.336 -13.328 1.00 78.21 361 LEU C N 1
ATOM 9658 C CA . LEU C 1 361 ? -35.864 -70.292 -11.878 1.00 76.68 361 LEU C CA 1
ATOM 9659 C C . LEU C 1 361 ? -34.685 -69.401 -11.485 1.00 74.74 361 LEU C C 1
ATOM 9660 O O . LEU C 1 361 ? -34.661 -68.877 -10.373 1.00 74.46 361 LEU C O 1
ATOM 9665 N N . ALA C 1 362 ? -33.707 -69.249 -12.375 1.00 73.08 362 ALA C N 1
ATOM 9666 C CA . ALA C 1 362 ? -32.686 -68.216 -12.207 1.00 72.26 362 ALA C CA 1
ATOM 9667 C C . ALA C 1 362 ? -33.359 -66.854 -11.948 1.00 71.18 362 ALA C C 1
ATOM 9668 O O . ALA C 1 362 ? -33.041 -66.163 -10.970 1.00 69.28 362 ALA C O 1
ATOM 9670 N N . GLU C 1 363 ? -34.299 -66.485 -12.815 1.00 65.79 363 GLU C N 1
ATOM 9671 C CA . GLU C 1 363 ? -34.967 -65.193 -12.713 1.00 71.07 363 GLU C CA 1
ATOM 9672 C C . GLU C 1 363 ? -35.875 -65.129 -11.486 1.00 69.96 363 GLU C C 1
ATOM 9673 O O . GLU C 1 363 ? -35.998 -64.095 -10.833 1.00 63.29 363 GLU C O 1
ATOM 9679 N N . LEU C 1 364 ? -36.479 -66.261 -11.159 1.00 71.46 364 LEU C N 1
ATOM 9680 C CA . LEU C 1 364 ? -37.363 -66.362 -10.014 1.00 65.24 364 LEU C CA 1
ATOM 9681 C C . LEU C 1 364 ? -36.571 -66.215 -8.714 1.00 68.33 364 LEU C C 1
ATOM 9682 O O . LEU C 1 364 ? -37.032 -65.598 -7.741 1.00 61.54 364 LEU C O 1
ATOM 9687 N N . GLY C 1 365 ? -35.372 -66.787 -8.701 1.00 65.48 365 GLY C N 1
ATOM 9688 C CA . GLY C 1 365 ? -34.513 -66.698 -7.538 1.00 64.97 365 GLY C CA 1
ATOM 9689 C C . GLY C 1 365 ? -33.958 -65.293 -7.412 1.00 62.75 365 GLY C C 1
ATOM 9690 O O . GLY C 1 365 ? -33.816 -64.766 -6.313 1.00 60.75 365 GLY C O 1
ATOM 9691 N N . ARG C 1 366 ? -33.645 -64.685 -8.550 1.00 59.41 366 ARG C N 1
ATOM 9692 C CA . ARG C 1 366 ? -33.133 -63.326 -8.571 1.00 57.56 366 ARG C CA 1
ATOM 9693 C C . ARG C 1 366 ? -34.162 -62.364 -7.977 1.00 58.33 366 ARG C C 1
ATOM 9694 O O . ARG C 1 366 ? -33.836 -61.531 -7.113 1.00 51.34 366 ARG C O 1
ATOM 9702 N N . ARG C 1 367 ? -35.411 -62.502 -8.417 1.00 56.59 367 ARG C N 1
ATOM 9703 C CA . ARG C 1 367 ? -36.469 -61.611 -7.965 1.00 53.83 367 ARG C CA 1
ATOM 9704 C C . ARG C 1 367 ? -36.833 -61.870 -6.518 1.00 57.00 367 ARG C C 1
ATOM 9705 O O . ARG C 1 367 ? -37.188 -60.938 -5.779 1.00 50.44 367 ARG C O 1
ATOM 9713 N N . TYR C 1 368 ? -36.746 -63.129 -6.109 1.00 56.21 368 TYR C N 1
ATOM 9714 C CA . TYR C 1 368 ? -37.016 -63.459 -4.720 1.00 53.48 368 TYR C CA 1
ATOM 9715 C C . TYR C 1 368 ? -35.946 -62.841 -3.837 1.00 52.56 368 TYR C C 1
ATOM 9716 O O . TYR C 1 368 ? -36.225 -62.437 -2.715 1.00 52.53 368 TYR C O 1
ATOM 9725 N N . GLY C 1 369 ? -34.719 -62.783 -4.348 1.00 52.66 369 GLY C N 1
ATOM 9726 C CA . GLY C 1 369 ? -33.600 -62.235 -3.608 1.00 46.37 369 GLY C CA 1
ATOM 9727 C C . GLY C 1 369 ? -33.670 -60.740 -3.335 1.00 46.93 369 GLY C C 1
ATOM 9728 O O . GLY C 1 369 ? -33.006 -60.250 -2.431 1.00 49.38 369 GLY C O 1
ATOM 9729 N N . THR C 1 370 ? -34.459 -60.003 -4.106 1.00 44.85 370 THR C N 1
ATOM 9730 C CA . THR C 1 370 ? -34.558 -58.559 -3.892 1.00 48.09 370 THR C CA 1
ATOM 9731 C C . THR C 1 370 ? -35.298 -58.181 -2.603 1.00 49.47 370 THR C C 1
ATOM 9732 O O . THR C 1 370 ? -34.948 -57.201 -1.944 1.00 45.25 370 THR C O 1
ATOM 9736 N N . ASN C 1 371 ? -36.352 -58.923 -2.278 1.00 44.66 371 ASN C N 1
ATOM 9737 C CA . ASN C 1 371 ? -37.263 -58.525 -1.209 1.00 42.44 371 ASN C CA 1
ATOM 9738 C C . ASN C 1 371 ? -37.938 -59.706 -0.536 1.00 48.51 371 ASN C C 1
ATOM 9739 O O . ASN C 1 371 ? -39.049 -59.568 -0.023 1.00 44.54 371 ASN C O 1
ATOM 9744 N N . VAL C 1 372 ? -37.298 -60.870 -0.622 1.00 48.51 372 VAL C N 1
ATOM 9745 C CA . VAL C 1 372 ? -37.768 -62.123 -0.031 1.00 49.82 372 VAL C CA 1
ATOM 9746 C C . VAL C 1 372 ? -39.199 -62.405 -0.565 1.00 48.13 372 VAL C C 1
ATOM 9747 O O . VAL C 1 372 ? -40.062 -62.988 0.096 1.00 47.81 372 VAL C O 1
ATOM 9751 N N . GLY C 1 373 ? -39.415 -62.001 -1.815 1.00 49.48 373 GLY C N 1
ATOM 9752 C CA . GLY C 1 373 ? -40.674 -62.238 -2.502 1.00 51.50 373 GLY C CA 1
ATOM 9753 C C . GLY C 1 373 ? -41.827 -61.318 -2.144 1.00 47.46 373 GLY C C 1
ATOM 9754 O O . GLY C 1 373 ? -42.552 -60.878 -3.028 1.00 51.35 373 GLY C O 1
ATOM 9755 N N . PHE C 1 374 ? -42.011 -61.033 -0.858 1.00 47.88 374 PHE C N 1
ATOM 9756 C CA . PHE C 1 374 ? -43.224 -60.353 -0.401 1.00 46.96 374 PHE C CA 1
ATOM 9757 C C . PHE C 1 374 ? -43.038 -59.025 0.345 1.00 42.86 374 PHE C C 1
ATOM 9758 O O . PHE C 1 374 ? -44.032 -58.354 0.625 1.00 42.27 374 PHE C O 1
ATOM 9766 N N . VAL C 1 375 ? -41.804 -58.599 0.614 1.00 41.69 375 VAL C N 1
ATOM 9767 C CA . VAL C 1 375 ? -41.633 -57.302 1.263 1.00 38.93 375 VAL C CA 1
ATOM 9768 C C . VAL C 1 375 ? -41.680 -56.204 0.207 1.00 37.19 375 VAL C C 1
ATOM 9769 O O . VAL C 1 375 ? -40.791 -56.109 -0.630 1.00 36.46 375 VAL C O 1
ATOM 9773 N N . PRO C 1 376 ? -42.698 -55.340 0.275 1.00 35.11 376 PRO C N 1
ATOM 9774 C CA . PRO C 1 376 ? -42.870 -54.300 -0.742 1.00 38.64 376 PRO C CA 1
ATOM 9775 C C . PRO C 1 376 ? -41.690 -53.331 -0.790 1.00 40.10 376 PRO C C 1
ATOM 9776 O O . PRO C 1 376 ? -41.225 -52.825 0.250 1.00 36.80 376 PRO C O 1
ATOM 9780 N N . GLN C 1 377 ? -41.210 -53.062 -1.994 1.00 39.14 377 GLN C N 1
ATOM 9781 C CA . GLN C 1 377 ? -40.182 -52.051 -2.148 1.00 38.91 377 GLN C CA 1
ATOM 9782 C C . GLN C 1 377 ? -40.862 -50.728 -2.469 1.00 35.83 377 GLN C C 1
ATOM 9783 O O . GLN C 1 377 ? -41.529 -50.621 -3.479 1.00 42.64 377 GLN C O 1
ATOM 9789 N N . TRP C 1 378 ? -40.699 -49.728 -1.600 1.00 41.06 378 TRP C N 1
ATOM 9790 C CA . TRP C 1 378 ? -41.285 -48.391 -1.813 1.00 39.09 378 TRP C CA 1
ATOM 9791 C C . TRP C 1 378 ? -40.195 -47.401 -2.161 1.00 38.44 378 TRP C C 1
ATOM 9792 O O . TRP C 1 378 ? -39.379 -47.048 -1.304 1.00 39.80 378 TRP C O 1
ATOM 9803 N N . ALA C 1 379 ? -40.157 -46.981 -3.422 1.00 39.77 379 ALA C N 1
ATOM 9804 C CA . ALA C 1 379 ? -39.213 -45.962 -3.868 1.00 36.66 379 ALA C CA 1
ATOM 9805 C C . ALA C 1 379 ? -39.933 -44.633 -4.031 1.00 42.01 379 ALA C C 1
ATOM 9806 O O . ALA C 1 379 ? -40.987 -44.569 -4.659 1.00 45.57 379 ALA C O 1
ATOM 9808 N N . GLY C 1 380 ? -39.374 -43.574 -3.455 1.00 39.50 380 GLY C N 1
ATOM 9809 C CA . GLY C 1 380 ? -39.957 -42.253 -3.593 1.00 38.99 380 GLY C CA 1
ATOM 9810 C C . GLY C 1 380 ? -39.220 -41.210 -2.773 1.00 38.17 380 GLY C C 1
ATOM 9811 O O . GLY C 1 380 ? -38.212 -41.507 -2.134 1.00 37.08 380 GLY C O 1
ATOM 9812 N N . THR C 1 381 ? -39.701 -39.974 -2.836 1.00 35.91 381 THR C N 1
ATOM 9813 C CA . THR C 1 381 ? -39.199 -38.911 -1.981 1.00 38.96 381 THR C CA 1
ATOM 9814 C C . THR C 1 381 ? -39.634 -39.164 -0.555 1.00 39.41 381 THR C C 1
ATOM 9815 O O . THR C 1 381 ? -40.504 -40.003 -0.306 1.00 41.39 381 THR C O 1
ATOM 9819 N N . ALA C 1 382 ? -39.065 -38.414 0.380 1.00 37.48 382 ALA C N 1
ATOM 9820 C CA . ALA C 1 382 ? -39.463 -38.549 1.774 1.00 38.80 382 ALA C CA 1
ATOM 9821 C C . ALA C 1 382 ? -40.945 -38.255 1.927 1.00 39.48 382 ALA C C 1
ATOM 9822 O O . ALA C 1 382 ? -41.660 -38.979 2.623 1.00 40.43 382 ALA C O 1
ATOM 9824 N N . GLU C 1 383 ? -41.411 -37.219 1.240 1.00 37.73 383 GLU C N 1
ATOM 9825 C CA . GLU C 1 383 ? -42.813 -36.836 1.316 1.00 38.86 383 GLU C CA 1
ATOM 9826 C C . GLU C 1 383 ? -43.737 -37.962 0.830 1.00 39.23 383 GLU C C 1
ATOM 9827 O O . GLU C 1 383 ? -44.745 -38.252 1.465 1.00 40.21 383 GLU C O 1
ATOM 9833 N N . GLN C 1 384 ? -43.374 -38.616 -0.273 1.00 36.37 384 GLN C N 1
ATOM 9834 C CA . GLN C 1 384 ? -44.184 -39.708 -0.818 1.00 40.82 384 GLN C CA 1
ATOM 9835 C C . GLN C 1 384 ? -44.206 -40.911 0.112 1.00 40.08 384 GLN C C 1
ATOM 9836 O O . GLN C 1 384 ? -45.257 -41.508 0.342 1.00 40.36 384 GLN C O 1
ATOM 9842 N N . ILE C 1 385 ? -43.042 -41.255 0.652 1.00 35.84 385 ILE C N 1
ATOM 9843 C CA . ILE C 1 385 ? -42.951 -42.356 1.586 1.00 37.60 385 ILE C CA 1
ATOM 9844 C C . ILE C 1 385 ? -43.766 -42.044 2.831 1.00 38.22 385 ILE C C 1
ATOM 9845 O O . ILE C 1 385 ? -44.469 -42.919 3.341 1.00 37.74 385 ILE C O 1
ATOM 9850 N N . ALA C 1 386 ? -43.669 -40.808 3.330 1.00 35.37 386 ALA C N 1
ATOM 9851 C CA . ALA C 1 386 ? -44.442 -40.413 4.517 1.00 37.10 386 ALA C CA 1
ATOM 9852 C C . ALA C 1 386 ? -45.933 -40.526 4.238 1.00 39.55 386 ALA C C 1
ATOM 9853 O O . ALA C 1 386 ? -46.692 -41.081 5.045 1.00 34.41 386 ALA C O 1
ATOM 9855 N N . ASP C 1 387 ? -46.323 -40.009 3.072 1.00 39.42 387 ASP C N 1
ATOM 9856 C CA . ASP C 1 387 ? -47.694 -40.074 2.586 1.00 38.44 387 ASP C CA 1
ATOM 9857 C C . ASP C 1 387 ? -48.220 -41.479 2.554 1.00 37.34 387 ASP C C 1
ATOM 9858 O O . ASP C 1 387 ? -49.323 -41.725 3.007 1.00 38.27 387 ASP C O 1
ATOM 9863 N N . GLN C 1 388 ? -47.451 -42.380 1.953 1.00 37.01 388 GLN C N 1
ATOM 9864 C CA . GLN C 1 388 ? -47.842 -43.776 1.857 1.00 41.51 388 GLN C CA 1
ATOM 9865 C C . GLN C 1 388 ? -47.988 -44.473 3.205 1.00 40.04 388 GLN C C 1
ATOM 9866 O O . GLN C 1 388 ? -48.926 -45.250 3.390 1.00 39.86 388 GLN C O 1
ATOM 9872 N N . LEU C 1 389 ? -47.054 -44.227 4.123 1.00 36.18 389 LEU C N 1
ATOM 9873 C CA . LEU C 1 389 ? -47.144 -44.805 5.461 1.00 37.76 389 LEU C CA 1
ATOM 9874 C C . LEU C 1 389 ? -48.417 -44.342 6.167 1.00 39.92 389 LEU C C 1
ATOM 9875 O O . LEU C 1 389 ? -49.115 -45.142 6.781 1.00 39.61 389 LEU C O 1
ATOM 9880 N N . ILE C 1 390 ? -48.703 -43.043 6.092 1.00 42.34 390 ILE C N 1
ATOM 9881 C CA . ILE C 1 390 ? -49.892 -42.482 6.733 1.00 42.97 390 ILE C CA 1
ATOM 9882 C C . ILE C 1 390 ? -51.122 -43.048 6.058 1.00 43.69 390 ILE C C 1
ATOM 9883 O O . ILE C 1 390 ? -52.108 -43.405 6.706 1.00 41.75 390 ILE C O 1
ATOM 9888 N N . SER C 1 391 ? -51.047 -43.124 4.736 1.00 40.20 391 SER C N 1
ATOM 9889 C CA . SER C 1 391 ? -52.169 -43.584 3.945 1.00 43.52 391 SER C CA 1
ATOM 9890 C C . SER C 1 391 ? -52.469 -45.067 4.223 1.00 45.08 391 SER C C 1
ATOM 9891 O O . SER C 1 391 ? -53.631 -45.435 4.359 1.00 45.64 391 SER C O 1
ATOM 9894 N N . HIS C 1 392 ? -51.437 -45.902 4.345 1.00 40.98 392 HIS C N 1
ATOM 9895 C CA . HIS C 1 392 ? -51.638 -47.318 4.674 1.00 40.80 392 HIS C CA 1
ATOM 9896 C C . HIS C 1 392 ? -52.150 -47.506 6.100 1.00 43.45 392 HIS C C 1
ATOM 9897 O O . HIS C 1 392 ? -53.036 -48.327 6.350 1.00 40.89 392 HIS C O 1
ATOM 9904 N N . PHE C 1 393 ? -51.591 -46.728 7.024 1.00 42.52 393 PHE C N 1
ATOM 9905 C CA . PHE C 1 393 ? -52.011 -46.720 8.415 1.00 41.10 393 PHE C CA 1
ATOM 9906 C C . PHE C 1 393 ? -53.477 -46.299 8.552 1.00 46.72 393 PHE C C 1
ATOM 9907 O O . PHE C 1 393 ? -54.263 -46.933 9.278 1.00 44.44 393 PHE C O 1
ATOM 9915 N N . GLU C 1 394 ? -53.848 -45.229 7.851 1.00 45.23 394 GLU C N 1
ATOM 9916 C CA . GLU C 1 394 ? -55.215 -44.729 7.940 1.00 45.65 394 GLU C CA 1
ATOM 9917 C C . GLU C 1 394 ? -56.176 -45.719 7.304 1.00 46.11 394 GLU C C 1
ATOM 9918 O O . GLU C 1 394 ? -57.334 -45.796 7.705 1.00 49.72 394 GLU C O 1
ATOM 9924 N N . ALA C 1 395 ? -55.681 -46.491 6.339 1.00 42.45 395 ALA C N 1
ATOM 9925 C CA . ALA C 1 395 ? -56.472 -47.517 5.662 1.00 42.41 395 ALA C CA 1
ATOM 9926 C C . ALA C 1 395 ? -56.489 -48.862 6.405 1.00 50.20 395 ALA C C 1
ATOM 9927 O O . ALA C 1 395 ? -56.977 -49.862 5.871 1.00 47.92 395 ALA C O 1
ATOM 9929 N N . GLY C 1 396 ? -55.929 -48.895 7.612 1.00 45.32 396 GLY C N 1
ATOM 9930 C CA . GLY C 1 396 ? -55.951 -50.098 8.424 1.00 40.86 396 GLY C CA 1
ATOM 9931 C C . GLY C 1 396 ? -55.008 -51.205 7.980 1.00 43.10 396 GLY C C 1
ATOM 9932 O O . GLY C 1 396 ? -55.290 -52.386 8.192 1.00 43.68 396 GLY C O 1
ATOM 9933 N N . ALA C 1 397 ? -53.867 -50.839 7.400 1.00 41.14 397 ALA C N 1
ATOM 9934 C CA . ALA C 1 397 ? -52.877 -51.841 7.003 1.00 38.73 397 ALA C CA 1
ATOM 9935 C C . ALA C 1 397 ? -52.200 -52.482 8.219 1.00 39.46 397 ALA C C 1
ATOM 9936 O O . ALA C 1 397 ? -51.857 -53.665 8.184 1.00 38.51 397 ALA C O 1
ATOM 9938 N N . ALA C 1 398 ? -52.008 -51.694 9.283 1.00 35.15 398 ALA C N 1
ATOM 9939 C CA . ALA C 1 398 ? -51.205 -52.115 10.429 1.00 37.73 398 ALA C CA 1
ATOM 9940 C C . ALA C 1 398 ? -51.245 -51.094 11.556 1.00 35.88 398 ALA C C 1
ATOM 9941 O O . ALA C 1 398 ? -51.665 -49.953 11.358 1.00 37.15 398 ALA C O 1
ATOM 9943 N N . ASP C 1 399 ? -50.811 -51.504 12.744 1.00 35.55 399 ASP C N 1
ATOM 9944 C CA . ASP C 1 399 ? -50.680 -50.560 13.848 1.00 34.32 399 ASP C CA 1
ATOM 9945 C C . ASP C 1 399 ? -49.334 -49.849 13.756 1.00 36.95 399 ASP C C 1
ATOM 9946 O O . ASP C 1 399 ? -49.158 -48.756 14.293 1.00 37.16 399 ASP C O 1
ATOM 9951 N N . GLY C 1 400 ? -48.400 -50.468 13.036 1.00 33.19 400 GLY C N 1
ATOM 9952 C CA . GLY C 1 400 ? -47.068 -49.929 12.876 1.00 32.63 400 GLY C CA 1
ATOM 9953 C C . GLY C 1 400 ? -46.337 -50.565 11.708 1.00 37.90 400 GLY C C 1
ATOM 9954 O O . GLY C 1 400 ? -46.834 -51.519 11.102 1.00 35.57 400 GLY C O 1
ATOM 9955 N N . PHE C 1 401 ? -45.167 -50.024 11.372 1.00 33.47 401 PHE C N 1
ATOM 9956 C CA . PHE C 1 401 ? -44.383 -50.545 10.259 1.00 33.69 401 PHE C CA 1
ATOM 9957 C C . PHE C 1 401 ? -42.991 -50.964 10.673 1.00 33.66 401 PHE C C 1
ATOM 9958 O O . PHE C 1 401 ? -42.310 -50.270 11.440 1.00 31.77 401 PHE C O 1
ATOM 9966 N N . ILE C 1 402 ? -42.581 -52.107 10.142 1.00 32.19 402 ILE C N 1
ATOM 9967 C CA . ILE C 1 402 ? -41.214 -52.561 10.231 1.00 29.81 402 ILE C CA 1
ATOM 9968 C C . ILE C 1 402 ? -40.494 -52.046 8.992 1.00 33.28 402 ILE C C 1
ATOM 9969 O O . ILE C 1 402 ? -40.969 -52.184 7.849 1.00 33.73 402 ILE C O 1
ATOM 9974 N N . ILE C 1 403 ? -39.386 -51.366 9.240 1.00 33.92 403 ILE C N 1
ATOM 9975 C CA . ILE C 1 403 ? -38.626 -50.748 8.180 1.00 34.92 403 ILE C CA 1
ATOM 9976 C C . ILE C 1 403 ? -37.494 -51.673 7.818 1.00 31.95 403 ILE C C 1
ATOM 9977 O O . ILE C 1 403 ? -36.516 -51.777 8.558 1.00 32.93 403 ILE C O 1
ATOM 9982 N N . SER C 1 404 ? -37.664 -52.394 6.714 1.00 33.73 404 SER C N 1
ATOM 9983 C CA . SER C 1 404 ? -36.658 -53.350 6.267 1.00 32.67 404 SER C CA 1
ATOM 9984 C C . SER C 1 404 ? -35.564 -52.622 5.497 1.00 30.51 404 SER C C 1
ATOM 9985 O O . SER C 1 404 ? -35.843 -51.905 4.547 1.00 35.23 404 SER C O 1
ATOM 9988 N N . PRO C 1 405 ? -34.309 -52.795 5.919 1.00 33.42 405 PRO C N 1
ATOM 9989 C CA . PRO C 1 405 ? -33.202 -51.975 5.419 1.00 32.81 405 PRO C CA 1
ATOM 9990 C C . PRO C 1 405 ? -32.592 -52.492 4.119 1.00 34.31 405 PRO C C 1
ATOM 9991 O O . PRO C 1 405 ? -32.180 -53.649 4.049 1.00 38.36 405 PRO C O 1
ATOM 9995 N N . ALA C 1 406 ? -32.542 -51.635 3.105 1.00 33.47 406 ALA C N 1
ATOM 9996 C CA . ALA C 1 406 ? -31.915 -51.982 1.833 1.00 38.28 406 ALA C CA 1
ATOM 9997 C C . ALA C 1 406 ? -30.415 -52.229 2.023 1.00 39.84 406 ALA C C 1
ATOM 9998 O O . ALA C 1 406 ? -29.832 -53.066 1.336 1.00 40.60 406 ALA C O 1
ATOM 10000 N N . TYR C 1 407 ? -29.806 -51.487 2.950 1.00 32.40 407 TYR C N 1
ATOM 10001 C CA . TYR C 1 407 ? -28.391 -51.618 3.254 1.00 33.99 407 TYR C CA 1
ATOM 10002 C C . TYR C 1 407 ? -28.091 -50.918 4.583 1.00 36.97 407 TYR C C 1
ATOM 10003 O O . TYR C 1 407 ? -28.806 -49.987 4.965 1.00 40.53 407 TYR C O 1
ATOM 10012 N N . LEU C 1 408 ? -27.047 -51.351 5.285 1.00 33.99 408 LEU C N 1
ATOM 10013 C CA . LEU C 1 408 ? -26.776 -50.838 6.631 1.00 34.64 408 LEU C CA 1
ATOM 10014 C C . LEU C 1 408 ? -25.376 -50.256 6.809 1.00 38.83 408 LEU C C 1
ATOM 10015 O O . LEU C 1 408 ? -24.423 -50.703 6.168 1.00 36.95 408 LEU C O 1
ATOM 10020 N N . PRO C 1 409 ? -25.242 -49.256 7.702 1.00 44.63 409 PRO C N 1
ATOM 10021 C CA . PRO C 1 409 ? -26.272 -48.632 8.550 1.00 35.79 409 PRO C CA 1
ATOM 10022 C C . PRO C 1 409 ? -27.052 -47.532 7.840 1.00 41.85 409 PRO C C 1
ATOM 10023 O O . PRO C 1 409 ? -28.068 -47.048 8.370 1.00 34.59 409 PRO C O 1
ATOM 10027 N N . GLY C 1 410 ? -26.560 -47.149 6.658 1.00 38.40 410 GLY C N 1
ATOM 10028 C CA . GLY C 1 410 ? -26.994 -45.955 5.953 1.00 36.46 410 GLY C CA 1
ATOM 10029 C C . GLY C 1 410 ? -28.473 -45.687 5.744 1.00 36.96 410 GLY C C 1
ATOM 10030 O O . GLY C 1 410 ? -28.911 -44.540 5.869 1.00 37.18 410 GLY C O 1
ATOM 10031 N N . ILE C 1 411 ? -29.254 -46.713 5.418 1.00 34.32 411 ILE C N 1
ATOM 10032 C CA . ILE C 1 411 ? -30.660 -46.470 5.106 1.00 33.52 411 ILE C CA 1
ATOM 10033 C C . ILE C 1 411 ? -31.464 -45.916 6.319 1.00 34.43 411 ILE C C 1
ATOM 10034 O O . ILE C 1 411 ? -32.371 -45.086 6.143 1.00 31.42 411 ILE C O 1
ATOM 10039 N N . TYR C 1 412 ? -31.119 -46.349 7.534 1.00 29.57 412 TYR C N 1
ATOM 10040 C CA . TYR C 1 412 ? -31.771 -45.858 8.737 1.00 30.66 412 TYR C CA 1
ATOM 10041 C C . TYR C 1 412 ? -31.395 -44.392 9.031 1.00 33.01 412 TYR C C 1
ATOM 10042 O O . TYR C 1 412 ? -32.241 -43.610 9.485 1.00 33.11 412 TYR C O 1
ATOM 10051 N N . GLU C 1 413 ? -30.161 -43.993 8.736 1.00 30.15 413 GLU C N 1
ATOM 10052 C CA . GLU C 1 413 ? -29.816 -42.563 8.859 1.00 31.72 413 GLU C CA 1
ATOM 10053 C C . GLU C 1 413 ? -30.725 -41.734 7.942 1.00 33.28 413 GLU C C 1
ATOM 10054 O O . GLU C 1 413 ? -31.274 -40.725 8.386 1.00 33.47 413 GLU C O 1
ATOM 10060 N N . GLU C 1 414 ? -30.912 -42.174 6.686 1.00 29.93 414 GLU C N 1
ATOM 10061 C CA . GLU C 1 414 ? -31.767 -41.439 5.739 1.00 31.93 414 GLU C CA 1
ATOM 10062 C C . GLU C 1 414 ? -33.224 -41.395 6.198 1.00 33.30 414 GLU C C 1
ATOM 10063 O O . GLU C 1 414 ? -33.876 -40.348 6.137 1.00 30.25 414 GLU C O 1
ATOM 10069 N N . PHE C 1 415 ? -33.737 -42.539 6.643 1.00 28.57 415 PHE C N 1
ATOM 10070 C CA . PHE C 1 415 ? -35.135 -42.633 7.046 1.00 31.60 415 PHE C CA 1
ATOM 10071 C C . PHE C 1 415 ? -35.417 -41.778 8.290 1.00 31.13 415 PHE C C 1
ATOM 10072 O O . PHE C 1 415 ? -36.441 -41.085 8.366 1.00 31.81 415 PHE C O 1
ATOM 10080 N N . VAL C 1 416 ? -34.518 -41.828 9.267 1.00 27.91 416 VAL C N 1
ATOM 10081 C CA . VAL C 1 416 ? -34.712 -41.041 10.485 1.00 30.92 416 VAL C CA 1
ATOM 10082 C C . VAL C 1 416 ? -34.608 -39.536 10.188 1.00 31.58 416 VAL C C 1
ATOM 10083 O O . VAL C 1 416 ? -35.335 -38.746 10.766 1.00 30.71 416 VAL C O 1
ATOM 10087 N N . ASP C 1 417 ? -33.720 -39.150 9.275 1.00 32.19 417 ASP C N 1
ATOM 10088 C CA . ASP C 1 417 ? -33.509 -37.732 8.938 1.00 35.88 417 ASP C CA 1
ATOM 10089 C C . ASP C 1 417 ? -34.575 -37.178 8.000 1.00 31.57 417 ASP C C 1
ATOM 10090 O O . ASP C 1 417 ? -34.899 -36.007 8.051 1.00 32.11 417 ASP C O 1
ATOM 10095 N N . GLN C 1 418 ? -35.110 -38.004 7.114 1.00 33.09 418 GLN C N 1
ATOM 10096 C CA . GLN C 1 418 ? -36.025 -37.469 6.113 1.00 31.59 418 GLN C CA 1
ATOM 10097 C C . GLN C 1 418 ? -37.509 -37.751 6.373 1.00 33.04 418 GLN C C 1
ATOM 10098 O O . GLN C 1 418 ? -38.354 -36.857 6.233 1.00 33.74 418 GLN C O 1
ATOM 10104 N N . VAL C 1 419 ? -37.839 -38.983 6.737 1.00 27.46 419 VAL C N 1
ATOM 10105 C CA . VAL C 1 419 ? -39.249 -39.362 6.809 1.00 33.41 419 VAL C CA 1
ATOM 10106 C C . VAL C 1 419 ? -39.864 -39.099 8.182 1.00 31.22 419 VAL C C 1
ATOM 10107 O O . VAL C 1 419 ? -40.969 -38.571 8.284 1.00 32.70 419 VAL C O 1
ATOM 10111 N N . VAL C 1 420 ? -39.149 -39.476 9.230 1.00 31.19 420 VAL C N 1
ATOM 10112 C CA . VAL C 1 420 ? -39.634 -39.314 10.588 1.00 31.57 420 VAL C CA 1
ATOM 10113 C C . VAL C 1 420 ? -40.123 -37.889 10.928 1.00 35.84 420 VAL C C 1
ATOM 10114 O O . VAL C 1 420 ? -41.238 -37.749 11.462 1.00 35.13 420 VAL C O 1
ATOM 10118 N N . PRO C 1 421 ? -39.322 -36.833 10.623 1.00 35.80 421 PRO C N 1
ATOM 10119 C CA . PRO C 1 421 ? -39.819 -35.479 10.950 1.00 35.02 421 PRO C CA 1
ATOM 10120 C C . PRO C 1 421 ? -41.150 -35.153 10.265 1.00 34.27 421 PRO C C 1
ATOM 10121 O O . PRO C 1 421 ? -41.988 -34.463 10.832 1.00 35.21 421 PRO C O 1
ATOM 10125 N N . LEU C 1 422 ? -41.318 -35.634 9.039 1.00 35.06 422 LEU C N 1
ATOM 10126 C CA . LEU C 1 422 ? -42.554 -35.438 8.281 1.00 40.03 422 LEU C CA 1
ATOM 10127 C C . LEU C 1 422 ? -43.737 -36.130 8.966 1.00 38.09 422 LEU C C 1
ATOM 10128 O O . LEU C 1 422 ? -44.831 -35.573 9.034 1.00 41.61 422 LEU C O 1
ATOM 10133 N N . LEU C 1 423 ? -43.513 -37.343 9.462 1.00 37.08 423 LEU C N 1
ATOM 10134 C CA . LEU C 1 423 ? -44.534 -38.054 10.234 1.00 37.74 423 LEU C CA 1
ATOM 10135 C C . LEU C 1 423 ? -44.877 -37.279 11.503 1.00 40.20 423 LEU C C 1
ATOM 10136 O O . LEU C 1 423 ? -46.052 -37.177 11.907 1.00 38.12 423 LEU C O 1
ATOM 10141 N N . GLN C 1 424 ? -43.844 -36.714 12.119 1.00 32.32 424 GLN C N 1
ATOM 10142 C CA . GLN C 1 424 ? -44.029 -36.009 13.371 1.00 39.15 424 GLN C CA 1
ATOM 10143 C C . GLN C 1 424 ? -44.829 -34.721 13.143 1.00 45.35 424 GLN C C 1
ATOM 10144 O O . GLN C 1 424 ? -45.751 -34.427 13.911 1.00 43.09 424 GLN C O 1
ATOM 10150 N N . GLN C 1 425 ? -44.488 -33.979 12.084 1.00 38.21 425 GLN C N 1
ATOM 10151 C CA . GLN C 1 425 ? -45.182 -32.738 11.729 1.00 40.83 425 GLN C CA 1
ATOM 10152 C C . GLN C 1 425 ? -46.657 -32.976 11.377 1.00 46.43 425 GLN C C 1
ATOM 10153 O O . GLN C 1 425 ? -47.502 -32.106 11.606 1.00 44.83 425 GLN C O 1
ATOM 10159 N N . ARG C 1 426 ? -46.966 -34.156 10.842 1.00 40.70 426 ARG C N 1
ATOM 10160 C CA . ARG C 1 426 ? -48.350 -34.508 10.562 1.00 40.40 426 ARG C CA 1
ATOM 10161 C C . ARG C 1 426 ? -49.075 -35.003 11.818 1.00 44.17 426 ARG C C 1
ATOM 10162 O O . ARG C 1 426 ? -50.276 -35.246 11.788 1.00 46.87 426 ARG C O 1
ATOM 10170 N N . GLY C 1 427 ? -48.344 -35.154 12.916 1.00 36.31 427 GLY C N 1
ATOM 10171 C CA . GLY C 1 427 ? -48.939 -35.584 14.171 1.00 40.82 427 GLY C CA 1
ATOM 10172 C C . GLY C 1 427 ? -49.301 -37.060 14.278 1.00 45.19 427 GLY C C 1
ATOM 10173 O O . GLY C 1 427 ? -49.982 -37.451 15.225 1.00 41.25 427 GLY C O 1
ATOM 10174 N N . VAL C 1 428 ? -48.829 -37.888 13.342 1.00 41.94 428 VAL C N 1
ATOM 10175 C CA . VAL C 1 428 ? -49.148 -39.314 13.376 1.00 41.34 428 VAL C CA 1
ATOM 10176 C C . VAL C 1 428 ? -48.034 -40.140 14.007 1.00 40.41 428 VAL C C 1
ATOM 10177 O O . VAL C 1 428 ? -48.175 -41.353 14.132 1.00 41.67 428 VAL C O 1
ATOM 10181 N N . PHE C 1 429 ? -46.937 -39.492 14.405 1.00 36.43 429 PHE C N 1
ATOM 10182 C CA . PHE C 1 429 ? -45.830 -40.188 15.062 1.00 35.23 429 PHE C CA 1
ATOM 10183 C C . PHE C 1 429 ? -45.248 -39.334 16.183 1.00 35.39 429 PHE C C 1
ATOM 10184 O O . PHE C 1 429 ? -45.099 -38.130 16.025 1.00 38.17 429 PHE C O 1
ATOM 10192 N N . ARG C 1 430 ? -44.919 -39.969 17.310 1.00 35.55 430 ARG C N 1
ATOM 10193 C CA . ARG C 1 430 ? -44.442 -39.279 18.511 1.00 35.47 430 ARG C CA 1
ATOM 10194 C C . ARG C 1 430 ? -43.297 -38.322 18.192 1.00 36.59 430 ARG C C 1
ATOM 10195 O O . ARG C 1 430 ? -42.412 -38.651 17.410 1.00 35.54 430 ARG C O 1
ATOM 10203 N N . THR C 1 431 ? -43.323 -37.134 18.795 1.00 37.41 431 THR C N 1
ATOM 10204 C CA . THR C 1 431 ? -42.218 -36.202 18.649 1.00 41.67 431 THR C CA 1
ATOM 10205 C C . THR C 1 431 ? -41.189 -36.555 19.710 1.00 39.63 431 THR C C 1
ATOM 10206 O O . THR C 1 431 ? -40.001 -36.257 19.563 1.00 39.11 431 THR C O 1
ATOM 10210 N N . GLU C 1 432 ? -41.654 -37.224 20.764 1.00 35.42 432 GLU C N 1
ATOM 10211 C CA . GLU C 1 432 ? -40.790 -37.618 21.869 1.00 36.33 432 GLU C CA 1
ATOM 10212 C C . GLU C 1 432 ? -41.392 -38.831 22.582 1.00 37.53 432 GLU C C 1
ATOM 10213 O O . GLU C 1 432 ? -42.610 -39.041 22.541 1.00 38.33 432 GLU C O 1
ATOM 10219 N N . TYR C 1 433 ? -40.546 -39.646 23.206 1.00 36.31 433 TYR C N 1
ATOM 10220 C CA . TYR C 1 433 ? -41.018 -40.774 24.021 1.00 39.32 433 TYR C CA 1
ATOM 10221 C C . TYR C 1 433 ? -41.814 -40.278 25.234 1.00 39.13 433 TYR C C 1
ATOM 10222 O O . TYR C 1 433 ? -41.345 -39.402 25.954 1.00 38.69 433 TYR C O 1
ATOM 10231 N N . GLU C 1 434 ? -42.998 -40.837 25.473 1.00 44.15 434 GLU C N 1
ATOM 10232 C CA . GLU C 1 434 ? -43.817 -40.406 26.605 1.00 43.69 434 GLU C CA 1
ATOM 10233 C C . GLU C 1 434 ? -43.454 -41.200 27.862 1.00 45.26 434 GLU C C 1
ATOM 10234 O O . GLU C 1 434 ? -43.539 -40.695 28.978 1.00 43.85 434 GLU C O 1
ATOM 10240 N N . GLY C 1 435 ? -43.095 -42.466 27.678 1.00 39.88 435 GLY C N 1
ATOM 10241 C CA . GLY C 1 435 ? -42.654 -43.278 28.791 1.00 37.45 435 GLY C CA 1
ATOM 10242 C C . GLY C 1 435 ? -41.248 -43.798 28.590 1.00 38.22 435 GLY C C 1
ATOM 10243 O O . GLY C 1 435 ? -40.580 -43.480 27.598 1.00 37.10 435 GLY C O 1
ATOM 10244 N N . THR C 1 436 ? -40.820 -44.665 29.496 1.00 35.31 436 THR C N 1
ATOM 10245 C CA . THR C 1 436 ? -39.477 -45.208 29.419 1.00 37.72 436 THR C CA 1
ATOM 10246 C C . THR C 1 436 ? -39.424 -46.695 29.029 1.00 38.65 436 THR C C 1
ATOM 10247 O O . THR C 1 436 ? -38.369 -47.188 28.638 1.00 41.46 436 THR C O 1
ATOM 10251 N N . THR C 1 437 ? -40.547 -47.406 29.111 1.00 38.96 437 THR C N 1
ATOM 10252 C CA . THR C 1 437 ? -40.550 -48.846 28.819 1.00 38.01 437 THR C CA 1
ATOM 10253 C C . THR C 1 437 ? -41.081 -49.147 27.416 1.00 38.33 437 THR C C 1
ATOM 10254 O O . THR C 1 437 ? -41.767 -48.306 26.797 1.00 32.51 437 THR C O 1
ATOM 10258 N N . LEU C 1 438 ? -40.746 -50.337 26.901 1.00 34.66 438 LEU C N 1
ATOM 10259 C CA . LEU C 1 438 ? -41.266 -50.768 25.607 1.00 28.99 438 LEU C CA 1
ATOM 10260 C C . LEU C 1 438 ? -42.790 -50.910 25.670 1.00 32.95 438 LEU C C 1
ATOM 10261 O O . LEU C 1 438 ? -43.485 -50.560 24.705 1.00 32.46 438 LEU C O 1
ATOM 10266 N N . ARG C 1 439 ? -43.314 -51.401 26.798 1.00 30.70 439 ARG C N 1
ATOM 10267 C CA . ARG C 1 439 ? -44.770 -51.477 26.954 1.00 36.16 439 ARG C CA 1
ATOM 10268 C C . ARG C 1 439 ? -45.447 -50.114 26.802 1.00 35.33 439 ARG C C 1
ATOM 10269 O O . ARG C 1 439 ? -46.430 -49.982 26.056 1.00 35.36 439 ARG C O 1
ATOM 10277 N N . GLU C 1 440 ? -44.900 -49.087 27.441 1.00 32.88 440 GLU C N 1
ATOM 10278 C CA . GLU C 1 440 ? -45.484 -47.748 27.299 1.00 35.84 440 GLU C CA 1
ATOM 10279 C C . GLU C 1 440 ? -45.403 -47.241 25.871 1.00 33.12 440 GLU C C 1
ATOM 10280 O O . GLU C 1 440 ? -46.345 -46.617 25.401 1.00 36.55 440 GLU C O 1
ATOM 10286 N N . HIS C 1 441 ? -44.301 -47.512 25.174 1.00 32.97 441 HIS C N 1
ATOM 10287 C CA . HIS C 1 441 ? -44.191 -47.074 23.782 1.00 35.05 441 HIS C CA 1
ATOM 10288 C C . HIS C 1 441 ? -45.281 -47.724 22.953 1.00 35.93 441 HIS C C 1
ATOM 10289 O O . HIS C 1 441 ? -45.838 -47.090 22.068 1.00 35.75 441 HIS C O 1
ATOM 10296 N N . LEU C 1 442 ? -45.567 -48.999 23.222 1.00 37.18 442 LEU C N 1
ATOM 10297 C CA . LEU C 1 442 ? -46.546 -49.735 22.414 1.00 39.40 442 LEU C CA 1
ATOM 10298 C C . LEU C 1 442 ? -47.978 -49.549 22.907 1.00 41.09 442 LEU C C 1
ATOM 10299 O O . LEU C 1 442 ? -48.922 -49.971 22.234 1.00 40.70 442 LEU C O 1
ATOM 10304 N N . GLY C 1 443 ? -48.137 -48.881 24.053 1.00 39.22 443 GLY C N 1
ATOM 10305 C CA . GLY C 1 443 ? -49.447 -48.690 24.659 1.00 37.59 443 GLY C CA 1
ATOM 10306 C C . GLY C 1 443 ? -50.031 -49.980 25.216 1.00 43.07 443 GLY C C 1
ATOM 10307 O O . GLY C 1 443 ? -51.242 -50.192 25.184 1.00 42.92 443 GLY C O 1
ATOM 10308 N N . LEU C 1 444 ? -49.150 -50.844 25.717 1.00 43.27 444 LEU C N 1
ATOM 10309 C CA . LEU C 1 444 ? -49.530 -52.094 26.374 1.00 42.77 444 LEU C CA 1
ATOM 10310 C C . LEU C 1 444 ? -49.619 -51.966 27.884 1.00 43.05 444 LEU C C 1
ATOM 10311 O O . LEU C 1 444 ? -48.835 -51.251 28.499 1.00 39.55 444 LEU C O 1
ATOM 10316 N N . ALA C 1 445 ? -50.542 -52.707 28.486 1.00 43.31 445 ALA C N 1
ATOM 10317 C CA . ALA C 1 445 ? -50.690 -52.674 29.935 1.00 45.08 445 ALA C CA 1
ATOM 10318 C C . ALA C 1 445 ? -49.523 -53.374 30.615 1.00 46.82 445 ALA C C 1
ATOM 10319 O O . ALA C 1 445 ? -48.877 -54.253 30.034 1.00 46.41 445 ALA C O 1
ATOM 10321 N N . HIS C 1 446 ? -49.246 -52.942 31.840 1.00 48.77 446 HIS C N 1
ATOM 10322 C CA . HIS C 1 446 ? -48.234 -53.537 32.694 1.00 45.68 446 HIS C CA 1
ATOM 10323 C C . HIS C 1 446 ? -48.867 -54.775 33.333 1.00 49.17 446 HIS C C 1
ATOM 10324 O O . HIS C 1 446 ? -49.762 -54.658 34.160 1.00 52.09 446 HIS C O 1
ATOM 10331 N N . PRO C 1 447 ? -48.400 -55.970 32.945 1.00 47.38 447 PRO C N 1
ATOM 10332 C CA . PRO C 1 447 ? -49.002 -57.243 33.361 1.00 52.72 447 PRO C CA 1
ATOM 10333 C C . PRO C 1 447 ? -48.878 -57.497 34.869 1.00 53.44 447 PRO C C 1
ATOM 10334 O O . PRO C 1 447 ? -47.940 -57.012 35.504 1.00 51.75 447 PRO C O 1
ATOM 10338 N N . GLU C 1 448 ? -49.821 -58.237 35.442 1.00 58.24 448 GLU C N 1
ATOM 10339 C CA . GLU C 1 448 ? -49.761 -58.513 36.876 1.00 63.98 448 GLU C CA 1
ATOM 10340 C C . GLU C 1 448 ? -49.136 -59.854 37.213 1.00 57.15 448 GLU C C 1
ATOM 10341 O O . GLU C 1 448 ? -49.086 -60.761 36.385 1.00 63.99 448 GLU C O 1
ATOM 10347 N N . VAL C 1 449 ? -48.645 -59.950 38.446 1.00 57.93 449 VAL C N 1
ATOM 10348 C CA . VAL C 1 449 ? -48.029 -61.165 38.960 1.00 60.96 449 VAL C CA 1
ATOM 10349 C C . VAL C 1 449 ? -49.100 -62.229 39.203 1.00 61.23 449 VAL C C 1
ATOM 10350 O O . VAL C 1 449 ? -48.976 -63.371 38.745 1.00 66.99 449 VAL C O 1
ATOM 10354 N N . ARG D 1 5 ? 8.888 -57.465 34.540 1.00 68.31 5 ARG D N 1
ATOM 10355 C CA . ARG D 1 5 ? 7.996 -58.507 35.039 1.00 70.82 5 ARG D CA 1
ATOM 10356 C C . ARG D 1 5 ? 6.855 -57.894 35.861 1.00 72.85 5 ARG D C 1
ATOM 10357 O O . ARG D 1 5 ? 7.065 -57.401 36.977 1.00 67.44 5 ARG D O 1
ATOM 10365 N N . GLN D 1 6 ? 5.651 -57.915 35.300 1.00 68.25 6 GLN D N 1
ATOM 10366 C CA . GLN D 1 6 ? 4.506 -57.276 35.939 1.00 61.18 6 GLN D CA 1
ATOM 10367 C C . GLN D 1 6 ? 3.438 -58.293 36.354 1.00 51.23 6 GLN D C 1
ATOM 10368 O O . GLN D 1 6 ? 3.305 -59.350 35.751 1.00 57.41 6 GLN D O 1
ATOM 10374 N N . LEU D 1 7 ? 2.698 -57.976 37.405 1.00 55.24 7 LEU D N 1
ATOM 10375 C CA . LEU D 1 7 ? 1.623 -58.841 37.869 1.00 54.57 7 LEU D CA 1
ATOM 10376 C C . LEU D 1 7 ? 0.343 -58.480 37.129 1.00 51.00 7 LEU D C 1
ATOM 10377 O O . LEU D 1 7 ? 0.227 -57.384 36.580 1.00 51.86 7 LEU D O 1
ATOM 10382 N N . HIS D 1 8 ? -0.621 -59.390 37.130 1.00 49.44 8 HIS D N 1
ATOM 10383 C CA . HIS D 1 8 ? -1.898 -59.128 36.484 1.00 46.02 8 HIS D CA 1
ATOM 10384 C C . HIS D 1 8 ? -2.993 -58.887 37.507 1.00 46.80 8 HIS D C 1
ATOM 10385 O O . HIS D 1 8 ? -2.934 -59.400 38.624 1.00 44.96 8 HIS D O 1
ATOM 10392 N N . LEU D 1 9 ? -4.014 -58.130 37.123 1.00 42.36 9 LEU D N 1
ATOM 10393 C CA . LEU D 1 9 ? -5.093 -57.858 38.054 1.00 40.14 9 LEU D CA 1
ATOM 10394 C C . LEU D 1 9 ? -6.437 -58.188 37.428 1.00 43.39 9 LEU D C 1
ATOM 10395 O O . LEU D 1 9 ? -6.683 -57.878 36.254 1.00 41.93 9 LEU D O 1
ATOM 10400 N N . ALA D 1 10 ? -7.306 -58.827 38.213 1.00 40.02 10 ALA D N 1
ATOM 10401 C CA . ALA D 1 10 ? -8.636 -59.162 37.723 1.00 43.26 10 ALA D CA 1
ATOM 10402 C C . ALA D 1 10 ? -9.707 -58.810 38.743 1.00 39.97 10 ALA D C 1
ATOM 10403 O O . ALA D 1 10 ? -9.468 -58.865 39.944 1.00 37.99 10 ALA D O 1
ATOM 10405 N N . GLY D 1 11 ? -10.877 -58.411 38.240 1.00 40.18 11 GLY D N 1
ATOM 10406 C CA . GLY D 1 11 ? -12.051 -58.192 39.068 1.00 39.64 11 GLY D CA 1
ATOM 10407 C C . GLY D 1 11 ? -12.960 -59.412 38.979 1.00 40.33 11 GLY D C 1
ATOM 10408 O O . GLY D 1 11 ? -12.938 -60.153 37.987 1.00 41.67 11 GLY D O 1
ATOM 10409 N N . PHE D 1 12 ? -13.782 -59.597 40.005 1.00 40.25 12 PHE D N 1
ATOM 10410 C CA . PHE D 1 12 ? -14.611 -60.778 40.132 1.00 37.64 12 PHE D CA 1
ATOM 10411 C C . PHE D 1 12 ? -15.744 -60.518 41.100 1.00 37.85 12 PHE D C 1
ATOM 10412 O O . PHE D 1 12 ? -15.509 -60.141 42.246 1.00 38.57 12 PHE D O 1
ATOM 10420 N N . PHE D 1 13 ? -16.975 -60.739 40.658 1.00 36.05 13 PHE D N 1
ATOM 10421 C CA . PHE D 1 13 ? -18.119 -60.565 41.544 1.00 35.45 13 PHE D CA 1
ATOM 10422 C C . PHE D 1 13 ? -19.349 -61.180 40.918 1.00 39.70 13 PHE D C 1
ATOM 10423 O O . PHE D 1 13 ? -19.438 -61.287 39.694 1.00 35.89 13 PHE D O 1
ATOM 10431 N N . SER D 1 14 ? -20.320 -61.564 41.741 1.00 37.39 14 SER D N 1
ATOM 10432 C CA . SER D 1 14 ? -21.508 -62.145 41.149 1.00 41.86 14 SER D CA 1
ATOM 10433 C C . SER D 1 14 ? -22.406 -61.031 40.589 1.00 40.08 14 SER D C 1
ATOM 10434 O O . SER D 1 14 ? -22.467 -59.929 41.130 1.00 35.76 14 SER D O 1
ATOM 10437 N N . ALA D 1 15 ? -23.060 -61.318 39.468 1.00 41.01 15 ALA D N 1
ATOM 10438 C CA . ALA D 1 15 ? -24.095 -60.446 38.943 1.00 35.43 15 ALA D CA 1
ATOM 10439 C C . ALA D 1 15 ? -25.319 -60.610 39.829 1.00 36.26 15 ALA D C 1
ATOM 10440 O O . ALA D 1 15 ? -26.331 -61.168 39.414 1.00 37.49 15 ALA D O 1
ATOM 10442 N N . GLY D 1 16 ? -25.228 -60.102 41.053 1.00 33.98 16 GLY D N 1
ATOM 10443 C CA . GLY D 1 16 ? -26.273 -60.311 42.032 1.00 37.91 16 GLY D CA 1
ATOM 10444 C C . GLY D 1 16 ? -25.921 -59.709 43.373 1.00 36.99 16 GLY D C 1
ATOM 10445 O O . GLY D 1 16 ? -25.096 -58.812 43.463 1.00 39.88 16 GLY D O 1
ATOM 10446 N N . ASN D 1 17 ? -26.546 -60.202 44.430 1.00 40.17 17 ASN D N 1
ATOM 10447 C CA . ASN D 1 17 ? -26.478 -59.506 45.701 1.00 44.50 17 ASN D CA 1
ATOM 10448 C C . ASN D 1 17 ? -25.165 -59.673 46.491 1.00 43.36 17 ASN D C 1
ATOM 10449 O O . ASN D 1 17 ? -24.710 -58.714 47.129 1.00 41.42 17 ASN D O 1
ATOM 10454 N N . VAL D 1 18 ? -24.549 -60.853 46.397 1.00 38.36 18 VAL D N 1
ATOM 10455 C CA . VAL D 1 18 ? -23.372 -61.227 47.195 1.00 44.43 18 VAL D CA 1
ATOM 10456 C C . VAL D 1 18 ? -22.333 -62.092 46.459 1.00 42.12 18 VAL D C 1
ATOM 10457 O O . VAL D 1 18 ? -22.683 -62.952 45.646 1.00 37.91 18 VAL D O 1
ATOM 10461 N N . THR D 1 19 ? -21.056 -61.865 46.767 1.00 40.95 19 THR D N 1
ATOM 10462 C CA . THR D 1 19 ? -19.963 -62.670 46.221 1.00 43.22 19 THR D CA 1
ATOM 10463 C C . THR D 1 19 ? -19.324 -63.562 47.306 1.00 48.23 19 THR D C 1
ATOM 10464 O O . THR D 1 19 ? -19.700 -64.725 47.458 1.00 53.11 19 THR D O 1
ATOM 10468 N N . HIS D 1 20 ? -18.344 -63.017 48.029 1.00 44.15 20 HIS D N 1
ATOM 10469 C CA . HIS D 1 20 ? -17.692 -63.701 49.139 1.00 46.75 20 HIS D CA 1
ATOM 10470 C C . HIS D 1 20 ? -18.049 -63.089 50.516 1.00 51.46 20 HIS D C 1
ATOM 10471 O O . HIS D 1 20 ? -18.311 -63.818 51.483 1.00 49.73 20 HIS D O 1
ATOM 10478 N N . ALA D 1 21 ? -18.060 -61.759 50.606 1.00 45.97 21 ALA D N 1
ATOM 10479 C CA . ALA D 1 21 ? -18.488 -61.092 51.830 1.00 47.76 21 ALA D CA 1
ATOM 10480 C C . ALA D 1 21 ? -20.017 -61.105 51.873 1.00 49.42 21 ALA D C 1
ATOM 10481 O O . ALA D 1 21 ? -20.670 -60.485 51.041 1.00 48.91 21 ALA D O 1
ATOM 10483 N N . HIS D 1 22 ? -20.587 -61.875 52.793 1.00 51.64 22 HIS D N 1
ATOM 10484 C CA . HIS D 1 22 ? -22.024 -62.134 52.758 1.00 51.97 22 HIS D CA 1
ATOM 10485 C C . HIS D 1 22 ? -22.882 -61.035 53.373 1.00 49.98 22 HIS D C 1
ATOM 10486 O O . HIS D 1 22 ? -24.107 -61.049 53.231 1.00 54.36 22 HIS D O 1
ATOM 10493 N N . GLY D 1 23 ? -22.246 -60.064 54.014 1.00 45.95 23 GLY D N 1
ATOM 10494 C CA . GLY D 1 23 ? -22.974 -58.916 54.523 1.00 47.25 23 GLY D CA 1
ATOM 10495 C C . GLY D 1 23 ? -22.896 -57.721 53.579 1.00 45.49 23 GLY D C 1
ATOM 10496 O O . GLY D 1 23 ? -23.434 -56.646 53.875 1.00 40.91 23 GLY D O 1
ATOM 10497 N N . ALA D 1 24 ? -22.266 -57.929 52.423 1.00 42.57 24 ALA D N 1
ATOM 10498 C CA . ALA D 1 24 ? -21.984 -56.853 51.473 1.00 47.37 24 ALA D CA 1
ATOM 10499 C C . ALA D 1 24 ? -23.227 -56.051 51.094 1.00 44.05 24 ALA D C 1
ATOM 10500 O O . ALA D 1 24 ? -23.180 -54.825 51.063 1.00 42.89 24 ALA D O 1
ATOM 10502 N N . TRP D 1 25 ? -24.348 -56.729 50.857 1.00 43.60 25 TRP D N 1
ATOM 10503 C CA . TRP D 1 25 ? -25.549 -56.021 50.415 1.00 43.50 25 TRP D CA 1
ATOM 10504 C C . TRP D 1 25 ? -26.073 -55.113 51.530 1.00 43.68 25 TRP D C 1
ATOM 10505 O O . TRP D 1 25 ? -26.898 -54.234 51.294 1.00 45.29 25 TRP D O 1
ATOM 10516 N N . ARG D 1 26 ? -25.577 -55.321 52.745 1.00 43.16 26 ARG D N 1
ATOM 10517 C CA . ARG D 1 26 ? -26.025 -54.551 53.904 1.00 47.23 26 ARG D CA 1
ATOM 10518 C C . ARG D 1 26 ? -25.122 -53.346 54.193 1.00 44.46 26 ARG D C 1
ATOM 10519 O O . ARG D 1 26 ? -25.461 -52.478 55.009 1.00 37.93 26 ARG D O 1
ATOM 10527 N N . HIS D 1 27 ? -23.959 -53.329 53.551 1.00 37.89 27 HIS D N 1
ATOM 10528 C CA . HIS D 1 27 ? -22.992 -52.262 53.740 1.00 40.27 27 HIS D CA 1
ATOM 10529 C C . HIS D 1 27 ? -23.623 -50.893 53.424 1.00 42.93 27 HIS D C 1
ATOM 10530 O O . HIS D 1 27 ? -24.332 -50.745 52.417 1.00 41.03 27 HIS D O 1
ATOM 10537 N N . VAL D 1 28 ? -23.380 -49.904 54.288 1.00 37.50 28 VAL D N 1
ATOM 10538 C CA . VAL D 1 28 ? -23.939 -48.567 54.092 1.00 36.83 28 VAL D CA 1
ATOM 10539 C C . VAL D 1 28 ? -23.608 -47.997 52.690 1.00 40.76 28 VAL D C 1
ATOM 10540 O O . VAL D 1 28 ? -24.389 -47.238 52.122 1.00 39.80 28 VAL D O 1
ATOM 10544 N N . GLY D 1 29 ? -22.479 -48.413 52.115 1.00 39.21 29 GLY D N 1
ATOM 10545 C CA . GLY D 1 29 ? -22.060 -47.912 50.821 1.00 41.68 29 GLY D CA 1
ATOM 10546 C C . GLY D 1 29 ? -22.520 -48.711 49.603 1.00 39.67 29 GLY D C 1
ATOM 10547 O O . GLY D 1 29 ? -22.413 -48.235 48.481 1.00 39.14 29 GLY D O 1
ATOM 10548 N N . ALA D 1 30 ? -23.025 -49.919 49.825 1.00 40.67 30 ALA D N 1
ATOM 10549 C CA . ALA D 1 30 ? -23.520 -50.768 48.750 1.00 42.44 30 ALA D CA 1
ATOM 10550 C C . ALA D 1 30 ? -24.724 -50.125 48.076 1.00 43.58 30 ALA D C 1
ATOM 10551 O O . ALA D 1 30 ? -25.692 -49.782 48.748 1.00 44.29 30 ALA D O 1
ATOM 10553 N N . THR D 1 31 ? -24.679 -49.955 46.755 1.00 37.63 31 THR D N 1
ATOM 10554 C CA . THR D 1 31 ? -25.842 -49.394 46.070 1.00 41.10 31 THR D CA 1
ATOM 10555 C C . THR D 1 31 ? -26.876 -50.473 45.786 1.00 40.47 31 THR D C 1
ATOM 10556 O O . THR D 1 31 ? -28.047 -50.163 45.587 1.00 39.97 31 THR D O 1
ATOM 10560 N N . ASN D 1 32 ? -26.438 -51.734 45.772 1.00 40.24 32 ASN D N 1
ATOM 10561 C CA . ASN D 1 32 ? -27.300 -52.845 45.401 1.00 36.93 32 ASN D CA 1
ATOM 10562 C C . ASN D 1 32 ? -27.947 -52.583 44.042 1.00 39.62 32 ASN D C 1
ATOM 10563 O O . ASN D 1 32 ? -29.123 -52.870 43.837 1.00 39.59 32 ASN D O 1
ATOM 10568 N N . GLY D 1 33 ? -27.176 -52.012 43.117 1.00 40.22 33 GLY D N 1
ATOM 10569 C CA . GLY D 1 33 ? -27.680 -51.719 41.784 1.00 32.72 33 GLY D CA 1
ATOM 10570 C C . GLY D 1 33 ? -27.596 -52.917 40.842 1.00 39.51 33 GLY D C 1
ATOM 10571 O O . GLY D 1 33 ? -27.724 -52.760 39.618 1.00 40.01 33 GLY D O 1
ATOM 10572 N N . PHE D 1 34 ? -27.465 -54.120 41.405 1.00 35.09 34 PHE D N 1
ATOM 10573 C CA . PHE D 1 34 ? -27.206 -55.322 40.606 1.00 38.41 34 PHE D CA 1
ATOM 10574 C C . PHE D 1 34 ? -28.327 -55.717 39.627 1.00 38.68 34 PHE D C 1
ATOM 10575 O O . PHE D 1 34 ? -28.178 -56.695 38.912 1.00 35.60 34 PHE D O 1
ATOM 10583 N N . LEU D 1 35 ? -29.432 -54.966 39.587 1.00 39.09 35 LEU D N 1
ATOM 10584 C CA . LEU D 1 35 ? -30.478 -55.212 38.581 1.00 38.14 35 LEU D CA 1
ATOM 10585 C C . LEU D 1 35 ? -30.390 -54.239 37.378 1.00 41.47 35 LEU D C 1
ATOM 10586 O O . LEU D 1 35 ? -31.064 -54.432 36.356 1.00 38.71 35 LEU D O 1
ATOM 10591 N N . THR D 1 36 ? -29.535 -53.222 37.500 1.00 33.87 36 THR D N 1
ATOM 10592 C CA . THR D 1 36 ? -29.424 -52.135 36.516 1.00 35.25 36 THR D CA 1
ATOM 10593 C C . THR D 1 36 ? -28.179 -52.220 35.647 1.00 33.35 36 THR D C 1
ATOM 10594 O O . THR D 1 36 ? -27.145 -52.702 36.100 1.00 40.34 36 THR D O 1
ATOM 10598 N N . GLY D 1 37 ? -28.262 -51.734 34.410 1.00 34.01 37 GLY D N 1
ATOM 10599 C CA . GLY D 1 37 ? -27.097 -51.656 33.540 1.00 33.99 37 GLY D CA 1
ATOM 10600 C C . GLY D 1 37 ? -26.019 -50.724 34.085 1.00 34.49 37 GLY D C 1
ATOM 10601 O O . GLY D 1 37 ? -24.809 -51.017 34.022 1.00 30.82 37 GLY D O 1
ATOM 10602 N N . GLU D 1 38 ? -26.468 -49.607 34.642 1.00 34.75 38 GLU D N 1
ATOM 10603 C CA . GLU D 1 38 ? -25.569 -48.565 35.140 1.00 38.07 38 GLU D CA 1
ATOM 10604 C C . GLU D 1 38 ? -24.555 -49.102 36.145 1.00 36.96 38 GLU D C 1
ATOM 10605 O O . GLU D 1 38 ? -23.369 -48.795 36.049 1.00 38.79 38 GLU D O 1
ATOM 10611 N N . PHE D 1 39 ? -25.020 -49.918 37.080 1.00 33.25 39 PHE D N 1
ATOM 10612 C CA . PHE D 1 39 ? -24.164 -50.573 38.067 1.00 32.37 39 PHE D CA 1
ATOM 10613 C C . PHE D 1 39 ? -22.967 -51.277 37.411 1.00 32.99 39 PHE D C 1
ATOM 10614 O O . PHE D 1 39 ? -21.820 -51.008 37.766 1.00 32.92 39 PHE D O 1
ATOM 10622 N N . TYR D 1 40 ? -23.240 -52.139 36.430 1.00 34.74 40 TYR D N 1
ATOM 10623 C CA . TYR D 1 40 ? -22.206 -52.893 35.714 1.00 34.01 40 TYR D CA 1
ATOM 10624 C C . TYR D 1 40 ? -21.358 -52.012 34.780 1.00 33.43 40 TYR D C 1
ATOM 10625 O O . TYR D 1 40 ? -20.146 -52.205 34.669 1.00 31.15 40 TYR D O 1
ATOM 10634 N N . LYS D 1 41 ? -21.965 -51.026 34.132 1.00 35.87 41 LYS D N 1
ATOM 10635 C CA . LYS D 1 41 ? -21.175 -50.131 33.282 1.00 35.02 41 LYS D CA 1
ATOM 10636 C C . LYS D 1 41 ? -20.154 -49.361 34.131 1.00 36.62 41 LYS D C 1
ATOM 10637 O O . LYS D 1 41 ? -19.012 -49.152 33.702 1.00 35.15 41 LYS D O 1
ATOM 10643 N N . GLN D 1 42 ? -20.574 -48.918 35.320 1.00 31.92 42 GLN D N 1
ATOM 10644 C CA . GLN D 1 42 ? -19.678 -48.212 36.227 1.00 31.15 42 GLN D CA 1
ATOM 10645 C C . GLN D 1 42 ? -18.492 -49.041 36.713 1.00 36.38 42 GLN D C 1
ATOM 10646 O O . GLN D 1 42 ? -17.359 -48.549 36.753 1.00 34.60 42 GLN D O 1
ATOM 10652 N N . ILE D 1 43 ? -18.750 -50.278 37.130 1.00 31.62 43 ILE D N 1
ATOM 10653 C CA . ILE D 1 43 ? -17.672 -51.107 37.633 1.00 32.58 43 ILE D CA 1
ATOM 10654 C C . ILE D 1 43 ? -16.675 -51.427 36.519 1.00 31.32 43 ILE D C 1
ATOM 10655 O O . ILE D 1 43 ? -15.464 -51.336 36.710 1.00 33.42 43 ILE D O 1
ATOM 10660 N N . ALA D 1 44 ? -17.184 -51.782 35.346 1.00 32.17 44 ALA D N 1
ATOM 10661 C CA . ALA D 1 44 ? -16.322 -52.092 34.205 1.00 33.43 44 ALA D CA 1
ATOM 10662 C C . ALA D 1 44 ? -15.483 -50.885 33.756 1.00 35.19 44 ALA D C 1
ATOM 10663 O O . ALA D 1 44 ? -14.308 -51.042 33.415 1.00 35.90 44 ALA D O 1
ATOM 10665 N N . ARG D 1 45 ? -16.070 -49.692 33.745 1.00 31.67 45 ARG D N 1
ATOM 10666 C CA . ARG D 1 45 ? -15.304 -48.500 33.353 1.00 37.00 45 ARG D CA 1
ATOM 10667 C C . ARG D 1 45 ? -14.214 -48.184 34.379 1.00 36.83 45 ARG D C 1
ATOM 10668 O O . ARG D 1 45 ? -13.110 -47.778 34.022 1.00 37.44 45 ARG D O 1
ATOM 10676 N N . THR D 1 46 ? -14.533 -48.393 35.650 1.00 33.05 46 THR D N 1
ATOM 10677 C CA . THR D 1 46 ? -13.593 -48.192 36.743 1.00 35.44 46 THR D CA 1
ATOM 10678 C C . THR D 1 46 ? -12.400 -49.145 36.651 1.00 33.68 46 THR D C 1
ATOM 10679 O O . THR D 1 46 ? -11.254 -48.750 36.866 1.00 33.67 46 THR D O 1
ATOM 10683 N N . LEU D 1 47 ? -12.666 -50.417 36.385 1.00 34.56 47 LEU D N 1
ATOM 10684 C CA . LEU D 1 47 ? -11.566 -51.363 36.274 1.00 36.76 47 LEU D CA 1
ATOM 10685 C C . LEU D 1 47 ? -10.738 -51.072 35.020 1.00 36.92 47 LEU D C 1
ATOM 10686 O O . LEU D 1 47 ? -9.516 -51.275 35.016 1.00 36.33 47 LEU D O 1
ATOM 10691 N N . GLU D 1 48 ? -11.388 -50.570 33.967 1.00 37.88 48 GLU D N 1
ATOM 10692 C CA . GLU D 1 48 ? -10.662 -50.197 32.749 1.00 34.92 48 GLU D CA 1
ATOM 10693 C C . GLU D 1 48 ? -9.794 -48.963 33.000 1.00 38.05 48 GLU D C 1
ATOM 10694 O O . GLU D 1 48 ? -8.665 -48.881 32.522 1.00 38.67 48 GLU D O 1
ATOM 10700 N N . ARG D 1 49 ? -10.331 -48.008 33.752 1.00 30.57 49 ARG D N 1
ATOM 10701 C CA . ARG D 1 49 ? -9.560 -46.855 34.196 1.00 37.84 49 ARG D CA 1
ATOM 10702 C C . ARG D 1 49 ? -8.333 -47.285 35.025 1.00 39.46 49 ARG D C 1
ATOM 10703 O O . ARG D 1 49 ? -7.272 -46.659 34.951 1.00 39.72 49 ARG D O 1
ATOM 10711 N N . GLY D 1 50 ? -8.479 -48.362 35.795 1.00 38.27 50 GLY D N 1
ATOM 10712 C CA . GLY D 1 50 ? -7.384 -48.906 36.583 1.00 38.16 50 GLY D CA 1
ATOM 10713 C C . GLY D 1 50 ? -6.517 -49.911 35.840 1.00 41.99 50 GLY D C 1
ATOM 10714 O O . GLY D 1 50 ? -5.646 -50.555 36.448 1.00 38.47 50 GLY D O 1
ATOM 10715 N N . LYS D 1 51 ? -6.777 -50.056 34.534 1.00 40.39 51 LYS D N 1
ATOM 10716 C CA . LYS D 1 51 ? -5.962 -50.870 33.620 1.00 38.01 51 LYS D CA 1
ATOM 10717 C C . LYS D 1 51 ? -5.984 -52.372 33.964 1.00 40.97 51 LYS D C 1
ATOM 10718 O O . LYS D 1 51 ? -5.047 -53.105 33.627 1.00 38.61 51 LYS D O 1
ATOM 10724 N N . PHE D 1 52 ? -7.049 -52.825 34.621 1.00 38.19 52 PHE D N 1
ATOM 10725 C CA . PHE D 1 52 ? -7.199 -54.232 34.960 1.00 36.70 52 PHE D CA 1
ATOM 10726 C C . PHE D 1 52 ? -7.111 -55.078 33.707 1.00 43.09 52 PHE D C 1
ATOM 10727 O O . PHE D 1 52 ? -7.524 -54.644 32.624 1.00 37.47 52 PHE D O 1
ATOM 10735 N N . ASP D 1 53 ? -6.525 -56.264 33.859 1.00 42.71 53 ASP D N 1
ATOM 10736 C CA . ASP D 1 53 ? -6.489 -57.276 32.808 1.00 42.94 53 ASP D CA 1
ATOM 10737 C C . ASP D 1 53 ? -7.878 -57.752 32.446 1.00 43.71 53 ASP D C 1
ATOM 10738 O O . ASP D 1 53 ? -8.214 -57.932 31.274 1.00 40.35 53 ASP D O 1
ATOM 10743 N N . LEU D 1 54 ? -8.675 -57.987 33.478 1.00 40.06 54 LEU D N 1
ATOM 10744 C CA . LEU D 1 54 ? -9.924 -58.682 33.296 1.00 39.63 54 LEU D CA 1
ATOM 10745 C C . LEU D 1 54 ? -10.918 -58.493 34.438 1.00 38.95 54 LEU D C 1
ATOM 10746 O O . LEU D 1 54 ? -10.550 -58.171 35.565 1.00 40.42 54 LEU D O 1
ATOM 10751 N N . LEU D 1 55 ? -12.174 -58.769 34.126 1.00 36.84 55 LEU D N 1
ATOM 10752 C CA . LEU D 1 55 ? -13.271 -58.814 35.070 1.00 38.58 55 LEU D CA 1
ATOM 10753 C C . LEU D 1 55 ? -14.028 -60.063 34.650 1.00 40.48 55 LEU D C 1
ATOM 10754 O O . LEU D 1 55 ? -14.392 -60.183 33.484 1.00 38.84 55 LEU D O 1
ATOM 10759 N N . PHE D 1 56 ? -14.314 -60.979 35.565 1.00 40.64 56 PHE D N 1
ATOM 10760 C CA . PHE D 1 56 ? -15.135 -62.104 35.152 1.00 41.29 56 PHE D CA 1
ATOM 10761 C C . PHE D 1 56 ? -16.166 -62.396 36.220 1.00 42.24 56 PHE D C 1
ATOM 10762 O O . PHE D 1 56 ? -16.048 -61.921 37.354 1.00 36.10 56 PHE D O 1
ATOM 10770 N N . LEU D 1 57 ? -17.199 -63.141 35.830 1.00 41.29 57 LEU D N 1
ATOM 10771 C CA . LEU D 1 57 ? -18.360 -63.370 36.690 1.00 41.71 57 LEU D CA 1
ATOM 10772 C C . LEU D 1 57 ? -18.564 -64.864 36.928 1.00 41.58 57 LEU D C 1
ATOM 10773 O O . LEU D 1 57 ? -18.366 -65.660 36.010 1.00 44.50 57 LEU D O 1
ATOM 10778 N N . PRO D 1 58 ? -18.929 -65.248 38.162 1.00 36.10 58 PRO D N 1
ATOM 10779 C CA . PRO D 1 58 ? -19.305 -66.626 38.494 1.00 42.33 58 PRO D CA 1
ATOM 10780 C C . PRO D 1 58 ? -20.739 -66.877 38.059 1.00 43.35 58 PRO D C 1
ATOM 10781 O O . PRO D 1 58 ? -21.373 -65.949 37.581 1.00 42.34 58 PRO D O 1
ATOM 10785 N N . ASP D 1 59 ? -21.251 -68.087 38.232 1.00 46.18 59 ASP D N 1
ATOM 10786 C CA . ASP D 1 59 ? -22.660 -68.332 37.961 1.00 46.40 59 ASP D CA 1
ATOM 10787 C C . ASP D 1 59 ? -23.191 -69.600 38.641 1.00 50.05 59 ASP D C 1
ATOM 10788 O O . ASP D 1 59 ? -22.443 -70.529 38.925 1.00 49.20 59 ASP D O 1
ATOM 10793 N N . GLY D 1 60 ? -24.477 -69.573 38.973 1.00 52.75 60 GLY D N 1
ATOM 10794 C CA . GLY D 1 60 ? -25.228 -70.737 39.407 1.00 56.25 60 GLY D CA 1
ATOM 10795 C C . GLY D 1 60 ? -26.598 -70.704 38.738 1.00 62.60 60 GLY D C 1
ATOM 10796 O O . GLY D 1 60 ? -27.157 -69.618 38.551 1.00 59.77 60 GLY D O 1
ATOM 10797 N N . LEU D 1 61 ? -27.130 -71.854 38.318 1.00 60.35 61 LEU D N 1
ATOM 10798 C CA . LEU D 1 61 ? -28.419 -71.841 37.617 1.00 57.81 61 LEU D CA 1
ATOM 10799 C C . LEU D 1 61 ? -29.637 -72.164 38.509 1.00 58.53 61 LEU D C 1
ATOM 10800 O O . LEU D 1 61 ? -30.615 -72.757 38.046 1.00 57.44 61 LEU D O 1
ATOM 10805 N N . ALA D 1 62 ? -29.582 -71.741 39.771 1.00 57.12 62 ALA D N 1
ATOM 10806 C CA . ALA D 1 62 ? -30.700 -71.897 40.705 1.00 61.54 62 ALA D CA 1
ATOM 10807 C C . ALA D 1 62 ? -30.437 -71.071 41.953 1.00 59.55 62 ALA D C 1
ATOM 10808 O O . ALA D 1 62 ? -29.284 -70.939 42.371 1.00 60.13 62 ALA D O 1
ATOM 10810 N N . ILE D 1 63 ? -31.490 -70.515 42.551 1.00 59.33 63 ILE D N 1
ATOM 10811 C CA . ILE D 1 63 ? -31.332 -69.841 43.842 1.00 65.24 63 ILE D CA 1
ATOM 10812 C C . ILE D 1 63 ? -30.828 -70.867 44.850 1.00 69.47 63 ILE D C 1
ATOM 10813 O O . ILE D 1 63 ? -31.261 -72.024 44.822 1.00 66.82 63 ILE D O 1
ATOM 10818 N N . GLU D 1 64 ? -29.915 -70.464 45.733 1.00 75.12 64 GLU D N 1
ATOM 10819 C CA . GLU D 1 64 ? -29.351 -71.419 46.683 1.00 74.12 64 GLU D CA 1
ATOM 10820 C C . GLU D 1 64 ? -30.314 -71.691 47.816 1.00 73.97 64 GLU D C 1
ATOM 10821 O O . GLU D 1 64 ? -30.458 -70.896 48.747 1.00 77.28 64 GLU D O 1
ATOM 10827 N N . ASP D 1 65 ? -30.989 -72.825 47.689 1.00 74.36 65 ASP D N 1
ATOM 10828 C CA . ASP D 1 65 ? -32.026 -73.243 48.608 1.00 75.83 65 ASP D CA 1
ATOM 10829 C C . ASP D 1 65 ? -31.687 -74.531 49.353 1.00 76.46 65 ASP D C 1
ATOM 10830 O O . ASP D 1 65 ? -32.545 -75.072 50.038 1.00 79.37 65 ASP D O 1
ATOM 10835 N N . SER D 1 66 ? -30.486 -75.023 49.172 1.00 74.18 66 SER D N 1
ATOM 10836 C CA . SER D 1 66 ? -30.124 -76.302 49.712 1.00 80.98 66 SER D CA 1
ATOM 10837 C C . SER D 1 66 ? -30.256 -76.360 51.213 1.00 85.05 66 SER D C 1
ATOM 10838 O O . SER D 1 66 ? -30.719 -77.342 51.746 1.00 83.76 66 SER D O 1
ATOM 10841 N N . TYR D 1 67 ? -29.872 -75.311 51.909 1.00 84.82 67 TYR D N 1
ATOM 10842 C CA . TYR D 1 67 ? -30.079 -75.353 53.319 1.00 81.52 67 TYR D CA 1
ATOM 10843 C C . TYR D 1 67 ? -31.301 -74.495 53.456 1.00 82.22 67 TYR D C 1
ATOM 10844 O O . TYR D 1 67 ? -31.215 -73.295 53.325 1.00 80.71 67 TYR D O 1
ATOM 10853 N N . GLY D 1 68 ? -32.435 -75.093 53.767 1.00 81.45 68 GLY D N 1
ATOM 10854 C CA . GLY D 1 68 ? -32.527 -76.527 53.870 1.00 83.98 68 GLY D CA 1
ATOM 10855 C C . GLY D 1 68 ? -33.700 -76.911 52.988 1.00 83.78 68 GLY D C 1
ATOM 10856 O O . GLY D 1 68 ? -34.780 -77.260 53.432 1.00 81.48 68 GLY D O 1
ATOM 10857 N N . ASP D 1 69 ? -33.423 -76.817 51.691 1.00 83.06 69 ASP D N 1
ATOM 10858 C CA . ASP D 1 69 ? -34.350 -77.074 50.598 1.00 85.20 69 ASP D CA 1
ATOM 10859 C C . ASP D 1 69 ? -35.507 -76.094 50.645 1.00 82.95 69 ASP D C 1
ATOM 10860 O O . ASP D 1 69 ? -36.600 -76.375 50.182 1.00 86.24 69 ASP D O 1
ATOM 10865 N N . ASN D 1 70 ? -35.239 -74.918 51.176 1.00 76.89 70 ASN D N 1
ATOM 10866 C CA . ASN D 1 70 ? -36.228 -73.859 51.242 1.00 78.02 70 ASN D CA 1
ATOM 10867 C C . ASN D 1 70 ? -35.503 -72.565 50.958 1.00 75.64 70 ASN D C 1
ATOM 10868 O O . ASN D 1 70 ? -34.314 -72.477 51.116 1.00 75.90 70 ASN D O 1
ATOM 10873 N N . LEU D 1 71 ? -36.222 -71.564 50.516 1.00 70.65 71 LEU D N 1
ATOM 10874 C CA . LEU D 1 71 ? -35.595 -70.303 50.162 1.00 71.74 71 LEU D CA 1
ATOM 10875 C C . LEU D 1 71 ? -35.521 -69.291 51.313 1.00 64.48 71 LEU D C 1
ATOM 10876 O O . LEU D 1 71 ? -34.921 -68.225 51.149 1.00 62.86 71 LEU D O 1
ATOM 10881 N N . GLU D 1 72 ? -36.118 -69.607 52.464 1.00 66.92 72 GLU D N 1
ATOM 10882 C CA . GLU D 1 72 ? -36.255 -68.620 53.547 1.00 65.23 72 GLU D CA 1
ATOM 10883 C C . GLU D 1 72 ? -34.917 -68.064 54.030 1.00 60.03 72 GLU D C 1
ATOM 10884 O O . GLU D 1 72 ? -34.837 -66.911 54.463 1.00 62.75 72 GLU D O 1
ATOM 10890 N N . THR D 1 73 ? -33.857 -68.852 53.921 1.00 55.07 73 THR D N 1
ATOM 10891 C CA . THR D 1 73 ? -32.541 -68.364 54.308 1.00 58.57 73 THR D CA 1
ATOM 10892 C C . THR D 1 73 ? -31.872 -67.580 53.167 1.00 60.85 73 THR D C 1
ATOM 10893 O O . THR D 1 73 ? -31.535 -66.399 53.334 1.00 57.87 73 THR D O 1
ATOM 10897 N N . GLY D 1 74 ? -31.705 -68.234 52.018 1.00 53.82 74 GLY D N 1
ATOM 10898 C CA . GLY D 1 74 ? -31.111 -67.629 50.840 1.00 59.86 74 GLY D CA 1
ATOM 10899 C C . GLY D 1 74 ? -31.759 -66.319 50.437 1.00 55.07 74 GLY D C 1
ATOM 10900 O O . GLY D 1 74 ? -31.073 -65.303 50.295 1.00 53.56 74 GLY D O 1
ATOM 10901 N N . VAL D 1 75 ? -33.079 -66.352 50.260 1.00 53.67 75 VAL D N 1
ATOM 10902 C CA . VAL D 1 75 ? -33.857 -65.190 49.841 1.00 50.46 75 VAL D CA 1
ATOM 10903 C C . VAL D 1 75 ? -34.095 -64.183 50.969 1.00 54.75 75 VAL D C 1
ATOM 10904 O O . VAL D 1 75 ? -33.881 -62.973 50.799 1.00 46.96 75 VAL D O 1
ATOM 10908 N N . GLY D 1 76 ? -34.483 -64.693 52.137 1.00 55.40 76 GLY D N 1
ATOM 10909 C CA . GLY D 1 76 ? -34.832 -63.837 53.251 1.00 51.25 76 GLY D CA 1
ATOM 10910 C C . GLY D 1 76 ? -33.665 -63.013 53.746 1.00 46.38 76 GLY D C 1
ATOM 10911 O O . GLY D 1 76 ? -33.841 -61.837 54.071 1.00 46.89 76 GLY D O 1
ATOM 10912 N N . LEU D 1 77 ? -32.474 -63.606 53.762 1.00 44.02 77 LEU D N 1
ATOM 10913 C CA . LEU D 1 77 ? -31.301 -62.943 54.328 1.00 49.95 77 LEU D CA 1
ATOM 10914 C C . LEU D 1 77 ? -30.258 -62.535 53.284 1.00 51.28 77 LEU D C 1
ATOM 10915 O O . LEU D 1 77 ? -29.235 -61.933 53.627 1.00 49.39 77 LEU D O 1
ATOM 10920 N N . GLY D 1 78 ? -30.479 -62.906 52.028 1.00 49.49 78 GLY D N 1
ATOM 10921 C CA . GLY D 1 78 ? -29.581 -62.481 50.975 1.00 50.39 78 GLY D CA 1
ATOM 10922 C C . GLY D 1 78 ? -28.319 -63.304 50.904 1.00 51.86 78 GLY D C 1
ATOM 10923 O O . GLY D 1 78 ? -27.217 -62.751 50.909 1.00 53.35 78 GLY D O 1
ATOM 10924 N N . GLY D 1 79 ? -28.458 -64.623 50.857 1.00 55.10 79 GLY D N 1
ATOM 10925 C CA . GLY D 1 79 ? -27.277 -65.452 50.764 1.00 55.45 79 GLY D CA 1
ATOM 10926 C C . GLY D 1 79 ? -26.847 -65.403 49.317 1.00 58.95 79 GLY D C 1
ATOM 10927 O O . GLY D 1 79 ? -27.455 -64.688 48.523 1.00 55.65 79 GLY D O 1
ATOM 10928 N N . GLN D 1 80 ? -25.809 -66.163 48.981 1.00 63.67 80 GLN D N 1
ATOM 10929 C CA . GLN D 1 80 ? -25.271 -66.236 47.623 1.00 63.33 80 GLN D CA 1
ATOM 10930 C C . GLN D 1 80 ? -26.300 -66.725 46.626 1.00 63.57 80 GLN D C 1
ATOM 10931 O O . GLN D 1 80 ? -27.057 -67.654 46.904 1.00 62.04 80 GLN D O 1
ATOM 10937 N N . GLY D 1 81 ? -26.359 -66.036 45.493 1.00 54.91 81 GLY D N 1
ATOM 10938 C CA . GLY D 1 81 ? -27.180 -66.442 44.369 1.00 49.48 81 GLY D CA 1
ATOM 10939 C C . GLY D 1 81 ? -28.672 -66.281 44.558 1.00 52.55 81 GLY D C 1
ATOM 10940 O O . GLY D 1 81 ? -29.456 -66.850 43.790 1.00 52.41 81 GLY D O 1
ATOM 10941 N N . ALA D 1 82 ? -29.066 -65.498 45.564 1.00 44.59 82 ALA D N 1
ATOM 10942 C CA . ALA D 1 82 ? -30.475 -65.161 45.753 1.00 50.22 82 ALA D CA 1
ATOM 10943 C C . ALA D 1 82 ? -30.995 -64.396 44.529 1.00 51.88 82 ALA D C 1
ATOM 10944 O O . ALA D 1 82 ? -32.112 -64.628 44.047 1.00 49.39 82 ALA D O 1
ATOM 10946 N N . VAL D 1 83 ? -30.171 -63.470 44.044 1.00 49.73 83 VAL D N 1
ATOM 10947 C CA . VAL D 1 83 ? -30.389 -62.815 42.768 1.00 39.85 83 VAL D CA 1
ATOM 10948 C C . VAL D 1 83 ? -29.171 -63.146 41.952 1.00 46.86 83 VAL D C 1
ATOM 10949 O O . VAL D 1 83 ? -28.046 -63.011 42.451 1.00 46.82 83 VAL D O 1
ATOM 10953 N N . ALA D 1 84 ? -29.384 -63.615 40.725 1.00 37.56 84 ALA D N 1
ATOM 10954 C CA . ALA D 1 84 ? -28.280 -64.006 39.868 1.00 40.30 84 ALA D CA 1
ATOM 10955 C C . ALA D 1 84 ? -28.644 -63.832 38.392 1.00 41.67 84 ALA D C 1
ATOM 10956 O O . ALA D 1 84 ? -29.299 -64.693 37.797 1.00 42.12 84 ALA D O 1
ATOM 10958 N N . LEU D 1 85 ? -28.209 -62.716 37.818 1.00 38.84 85 LEU D N 1
ATOM 10959 C CA . LEU D 1 85 ? -28.455 -62.414 36.415 1.00 38.73 85 LEU D CA 1
ATOM 10960 C C . LEU D 1 85 ? -27.625 -63.320 35.512 1.00 39.55 85 LEU D C 1
ATOM 10961 O O . LEU D 1 85 ? -26.541 -63.759 35.889 1.00 43.03 85 LEU D O 1
ATOM 10966 N N . GLU D 1 86 ? -28.147 -63.617 34.330 1.00 37.84 86 GLU D N 1
ATOM 10967 C CA . GLU D 1 86 ? -27.402 -64.410 33.367 1.00 43.32 86 GLU D CA 1
ATOM 10968 C C . GLU D 1 86 ? -26.124 -63.638 32.979 1.00 41.53 86 GLU D C 1
ATOM 10969 O O . GLU D 1 86 ? -26.197 -62.494 32.560 1.00 35.68 86 GLU D O 1
ATOM 10975 N N . PRO D 1 87 ? -24.952 -64.266 33.166 1.00 43.26 87 PRO D N 1
ATOM 10976 C CA . PRO D 1 87 ? -23.653 -63.581 33.112 1.00 40.48 87 PRO D CA 1
ATOM 10977 C C . PRO D 1 87 ? -23.206 -63.134 31.716 1.00 38.11 87 PRO D C 1
ATOM 10978 O O . PRO D 1 87 ? -22.612 -62.054 31.596 1.00 36.24 87 PRO D O 1
ATOM 10982 N N . THR D 1 88 ? -23.485 -63.911 30.678 1.00 38.58 88 THR D N 1
ATOM 10983 C CA . THR D 1 88 ? -23.040 -63.493 29.347 1.00 41.17 88 THR D CA 1
ATOM 10984 C C . THR D 1 88 ? -23.721 -62.174 28.932 1.00 36.60 88 THR D C 1
ATOM 10985 O O . THR D 1 88 ? -23.063 -61.283 28.399 1.00 33.60 88 THR D O 1
ATOM 10989 N N . SER D 1 89 ? -25.007 -62.027 29.242 1.00 33.95 89 SER D N 1
ATOM 10990 C CA . SER D 1 89 ? -25.703 -60.757 29.018 1.00 38.13 89 SER D CA 1
ATOM 10991 C C . SER D 1 89 ? -25.010 -59.595 29.730 1.00 37.57 89 SER D C 1
ATOM 10992 O O . SER D 1 89 ? -24.852 -58.515 29.155 1.00 30.73 89 SER D O 1
ATOM 10995 N N . VAL D 1 90 ? -24.599 -59.828 30.980 1.00 31.17 90 VAL D N 1
ATOM 10996 C CA . VAL D 1 90 ? -23.988 -58.774 31.782 1.00 35.58 90 VAL D CA 1
ATOM 10997 C C . VAL D 1 90 ? -22.667 -58.286 31.155 1.00 37.22 90 VAL D C 1
ATOM 10998 O O . VAL D 1 90 ? -22.462 -57.076 30.995 1.00 37.54 90 VAL D O 1
ATOM 11002 N N . ILE D 1 91 ? -21.789 -59.207 30.756 1.00 36.30 91 ILE D N 1
ATOM 11003 C CA . ILE D 1 91 ? -20.493 -58.786 30.225 1.00 36.83 91 ILE D CA 1
ATOM 11004 C C . ILE D 1 91 ? -20.607 -58.197 28.816 1.00 38.25 91 ILE D C 1
ATOM 11005 O O . ILE D 1 91 ? -19.763 -57.389 28.417 1.00 35.65 91 ILE D O 1
ATOM 11010 N N . ALA D 1 92 ? -21.642 -58.587 28.071 1.00 34.96 92 ALA D N 1
ATOM 11011 C CA . ALA D 1 92 ? -21.940 -57.930 26.806 1.00 36.68 92 ALA D CA 1
ATOM 11012 C C . ALA D 1 92 ? -22.226 -56.453 27.079 1.00 39.30 92 ALA D C 1
ATOM 11013 O O . ALA D 1 92 ? -21.756 -55.572 26.369 1.00 34.31 92 ALA D O 1
ATOM 11015 N N . THR D 1 93 ? -23.002 -56.203 28.130 1.00 39.95 93 THR D N 1
ATOM 11016 C CA . THR D 1 93 ? -23.320 -54.855 28.562 1.00 36.62 93 THR D CA 1
ATOM 11017 C C . THR D 1 93 ? -22.033 -54.105 28.885 1.00 38.68 93 THR D C 1
ATOM 11018 O O . THR D 1 93 ? -21.837 -52.969 28.461 1.00 35.42 93 THR D O 1
ATOM 11022 N N . MET D 1 94 ? -21.134 -54.764 29.606 1.00 38.09 94 MET D N 1
ATOM 11023 C CA . MET D 1 94 ? -19.883 -54.122 29.993 1.00 35.53 94 MET D CA 1
ATOM 11024 C C . MET D 1 94 ? -18.973 -53.882 28.796 1.00 36.41 94 MET D C 1
ATOM 11025 O O . MET D 1 94 ? -18.288 -52.850 28.733 1.00 33.59 94 MET D O 1
ATOM 11030 N N . ALA D 1 95 ? -18.986 -54.820 27.848 1.00 29.90 95 ALA D N 1
ATOM 11031 C CA . ALA D 1 95 ? -18.129 -54.746 26.669 1.00 34.88 95 ALA D CA 1
ATOM 11032 C C . ALA D 1 95 ? -18.501 -53.551 25.814 1.00 34.45 95 ALA D C 1
ATOM 11033 O O . ALA D 1 95 ? -17.648 -52.944 25.175 1.00 34.32 95 ALA D O 1
ATOM 11035 N N . ALA D 1 96 ? -19.784 -53.220 25.809 1.00 30.16 96 ALA D N 1
ATOM 11036 C CA . ALA D 1 96 ? -20.271 -52.143 24.977 1.00 31.98 96 ALA D CA 1
ATOM 11037 C C . ALA D 1 96 ? -19.739 -50.789 25.429 1.00 37.82 96 ALA D C 1
ATOM 11038 O O . ALA D 1 96 ? -19.692 -49.861 24.632 1.00 36.56 96 ALA D O 1
ATOM 11040 N N . VAL D 1 97 ? -19.356 -50.662 26.703 1.00 37.89 97 VAL D N 1
ATOM 11041 C CA . VAL D 1 97 ? -18.920 -49.358 27.215 1.00 35.39 97 VAL D CA 1
ATOM 11042 C C . VAL D 1 97 ? -17.457 -49.372 27.649 1.00 33.64 97 VAL D C 1
ATOM 11043 O O . VAL D 1 97 ? -17.005 -48.469 28.326 1.00 36.47 97 VAL D O 1
ATOM 11047 N N . THR D 1 98 ? -16.717 -50.392 27.228 1.00 37.17 98 THR D N 1
ATOM 11048 C CA . THR D 1 98 ? -15.278 -50.471 27.488 1.00 35.55 98 THR D CA 1
ATOM 11049 C C . THR D 1 98 ? -14.589 -50.765 26.158 1.00 36.93 98 THR D C 1
ATOM 11050 O O . THR D 1 98 ? -15.256 -51.059 25.177 1.00 35.15 98 THR D O 1
ATOM 11054 N N . GLN D 1 99 ? -13.264 -50.678 26.113 1.00 39.29 99 GLN D N 1
ATOM 11055 C CA . GLN D 1 99 ? -12.546 -50.990 24.875 1.00 42.20 99 GLN D CA 1
ATOM 11056 C C . GLN D 1 99 ? -11.225 -51.730 25.114 1.00 39.45 99 GLN D C 1
ATOM 11057 O O . GLN D 1 99 ? -10.523 -52.072 24.168 1.00 37.22 99 GLN D O 1
ATOM 11063 N N . ARG D 1 100 ? -10.882 -51.991 26.371 1.00 37.99 100 ARG D N 1
ATOM 11064 C CA . ARG D 1 100 ? -9.620 -52.692 26.648 1.00 41.35 100 ARG D CA 1
ATOM 11065 C C . ARG D 1 100 ? -9.773 -53.818 27.643 1.00 36.68 100 ARG D C 1
ATOM 11066 O O . ARG D 1 100 ? -9.171 -54.878 27.482 1.00 37.35 100 ARG D O 1
ATOM 11074 N N . LEU D 1 101 ? -10.555 -53.562 28.686 1.00 37.45 101 LEU D N 1
ATOM 11075 C CA . LEU D 1 101 ? -10.798 -54.521 29.751 1.00 33.74 101 LEU D CA 1
ATOM 11076 C C . LEU D 1 101 ? -11.220 -55.908 29.229 1.00 36.86 101 LEU D C 1
ATOM 11077 O O . LEU D 1 101 ? -12.059 -56.025 28.318 1.00 35.95 101 LEU D O 1
ATOM 11082 N N . GLY D 1 102 ? -10.608 -56.952 29.772 1.00 34.10 102 GLY D N 1
ATOM 11083 C CA . GLY D 1 102 ? -11.026 -58.305 29.461 1.00 34.84 102 GLY D CA 1
ATOM 11084 C C . GLY D 1 102 ? -12.298 -58.663 30.208 1.00 36.61 102 GLY D C 1
ATOM 11085 O O . GLY D 1 102 ? -12.547 -58.170 31.318 1.00 39.99 102 GLY D O 1
ATOM 11086 N N . LEU D 1 103 ? -13.114 -59.523 29.614 1.00 35.65 103 LEU D N 1
ATOM 11087 C CA . LEU D 1 103 ? -14.395 -59.874 30.221 1.00 37.44 103 LEU D CA 1
ATOM 11088 C C . LEU D 1 103 ? -14.675 -61.368 30.093 1.00 43.09 103 LEU D C 1
ATOM 11089 O O . LEU D 1 103 ? -14.606 -61.943 28.998 1.00 40.46 103 LEU D O 1
ATOM 11094 N N . GLY D 1 104 ? -14.983 -61.995 31.224 1.00 40.72 104 GLY D N 1
ATOM 11095 C CA . GLY D 1 104 ? -15.220 -63.417 31.248 1.00 34.99 104 GLY D CA 1
ATOM 11096 C C . GLY D 1 104 ? -16.517 -63.796 31.923 1.00 39.03 104 GLY D C 1
ATOM 11097 O O . GLY D 1 104 ? -16.994 -63.105 32.809 1.00 36.97 104 GLY D O 1
ATOM 11098 N N . ALA D 1 105 ? -17.079 -64.927 31.514 1.00 44.20 105 ALA D N 1
ATOM 11099 C CA . ALA D 1 105 ? -18.283 -65.447 32.138 1.00 44.64 105 ALA D CA 1
ATOM 11100 C C . ALA D 1 105 ? -18.158 -66.950 32.405 1.00 41.69 105 ALA D C 1
ATOM 11101 O O . ALA D 1 105 ? -17.612 -67.706 31.580 1.00 38.18 105 ALA D O 1
ATOM 11103 N N . THR D 1 106 ? -18.674 -67.365 33.559 1.00 42.76 106 THR D N 1
ATOM 11104 C CA . THR D 1 106 ? -18.720 -68.773 33.953 1.00 42.78 106 THR D CA 1
ATOM 11105 C C . THR D 1 106 ? -19.955 -69.477 33.373 1.00 47.79 106 THR D C 1
ATOM 11106 O O . THR D 1 106 ? -21.101 -69.072 33.618 1.00 48.51 106 THR D O 1
ATOM 11110 N N . VAL D 1 107 ? -19.712 -70.530 32.604 1.00 43.36 107 VAL D N 1
ATOM 11111 C CA . VAL D 1 107 ? -20.772 -71.352 32.039 1.00 46.61 107 VAL D CA 1
ATOM 11112 C C . VAL D 1 107 ? -20.409 -72.815 32.241 1.00 48.97 107 VAL D C 1
ATOM 11113 O O . VAL D 1 107 ? -19.280 -73.221 31.965 1.00 45.93 107 VAL D O 1
ATOM 11117 N N . SER D 1 108 ? -21.357 -73.597 32.744 1.00 47.64 108 SER D N 1
ATOM 11118 C CA . SER D 1 108 ? -21.118 -75.009 32.997 1.00 49.47 108 SER D CA 1
ATOM 11119 C C . SER D 1 108 ? -21.241 -75.841 31.721 1.00 52.65 108 SER D C 1
ATOM 11120 O O . SER D 1 108 ? -22.141 -75.614 30.905 1.00 54.06 108 SER D O 1
ATOM 11123 N N . THR D 1 109 ? -20.329 -76.794 31.545 1.00 49.79 109 THR D N 1
ATOM 11124 C CA . THR D 1 109 ? -20.401 -77.732 30.422 1.00 51.82 109 THR D CA 1
ATOM 11125 C C . THR D 1 109 ? -21.586 -78.686 30.541 1.00 50.45 109 THR D C 1
ATOM 11126 O O . THR D 1 109 ? -22.020 -79.273 29.556 1.00 53.57 109 THR D O 1
ATOM 11130 N N . THR D 1 110 ? -22.137 -78.795 31.743 1.00 49.97 110 THR D N 1
ATOM 11131 C CA . THR D 1 110 ? -23.252 -79.701 32.005 1.00 52.46 110 THR D CA 1
ATOM 11132 C C . THR D 1 110 ? -24.546 -79.304 31.297 1.00 57.74 110 THR D C 1
ATOM 11133 O O . THR D 1 110 ? -25.213 -80.140 30.694 1.00 56.76 110 THR D O 1
ATOM 11137 N N . TYR D 1 111 ? -24.913 -78.028 31.390 1.00 61.47 111 TYR D N 1
ATOM 11138 C CA . TYR D 1 111 ? -26.264 -77.605 31.023 1.00 59.74 111 TYR D CA 1
ATOM 11139 C C . TYR D 1 111 ? -26.425 -77.058 29.598 1.00 54.77 111 TYR D C 1
ATOM 11140 O O . TYR D 1 111 ? -27.555 -76.882 29.129 1.00 54.46 111 TYR D O 1
ATOM 11149 N N . TYR D 1 112 ? -25.320 -76.796 28.904 1.00 50.08 112 TYR D N 1
ATOM 11150 C CA . TYR D 1 112 ? -25.427 -76.267 27.544 1.00 53.22 112 TYR D CA 1
ATOM 11151 C C . TYR D 1 112 ? -24.675 -77.123 26.536 1.00 53.21 112 TYR D C 1
ATOM 11152 O O . TYR D 1 112 ? -23.621 -77.677 26.835 1.00 52.91 112 TYR D O 1
ATOM 11161 N N . PRO D 1 113 ? -25.213 -77.211 25.319 1.00 52.83 113 PRO D N 1
ATOM 11162 C CA . PRO D 1 113 ? -24.526 -77.896 24.226 1.00 50.97 113 PRO D CA 1
ATOM 11163 C C . PRO D 1 113 ? -23.302 -77.100 23.801 1.00 56.30 113 PRO D C 1
ATOM 11164 O O . PRO D 1 113 ? -23.301 -75.877 23.933 1.00 52.58 113 PRO D O 1
ATOM 11168 N N . PRO D 1 114 ? -22.258 -77.789 23.324 1.00 57.80 114 PRO D N 1
ATOM 11169 C CA . PRO D 1 114 ? -21.027 -77.126 22.886 1.00 51.71 114 PRO D CA 1
ATOM 11170 C C . PRO D 1 114 ? -21.265 -76.075 21.813 1.00 49.27 114 PRO D C 1
ATOM 11171 O O . PRO D 1 114 ? -20.523 -75.093 21.759 1.00 50.01 114 PRO D O 1
ATOM 11175 N N . TYR D 1 115 ? -22.266 -76.281 20.965 1.00 46.22 115 TYR D N 1
ATOM 11176 C CA . TYR D 1 115 ? -22.531 -75.326 19.891 1.00 52.76 115 TYR D CA 1
ATOM 11177 C C . TYR D 1 115 ? -22.966 -73.975 20.455 1.00 52.42 115 TYR D C 1
ATOM 11178 O O . TYR D 1 115 ? -22.615 -72.917 19.908 1.00 47.51 115 TYR D O 1
ATOM 11187 N N . HIS D 1 116 ? -23.773 -74.038 21.514 1.00 46.71 116 HIS D N 1
ATOM 11188 C CA . HIS D 1 116 ? -24.299 -72.857 22.180 1.00 48.87 116 HIS D CA 1
ATOM 11189 C C . HIS D 1 116 ? -23.190 -72.082 22.875 1.00 49.71 116 HIS D C 1
ATOM 11190 O O . HIS D 1 116 ? -23.104 -70.862 22.741 1.00 44.44 116 HIS D O 1
ATOM 11197 N N . VAL D 1 117 ? -22.378 -72.780 23.666 1.00 46.14 117 VAL D N 1
ATOM 11198 C CA . VAL D 1 117 ? -21.245 -72.124 24.292 1.00 46.20 117 VAL D CA 1
ATOM 11199 C C . VAL D 1 117 ? -20.349 -71.508 23.202 1.00 43.14 117 VAL D C 1
ATOM 11200 O O . VAL D 1 117 ? -19.973 -70.337 23.291 1.00 38.88 117 VAL D O 1
ATOM 11204 N N . ALA D 1 118 ? -20.058 -72.279 22.155 1.00 43.57 118 ALA D N 1
ATOM 11205 C CA . ALA D 1 118 ? -19.199 -71.798 21.074 1.00 44.94 118 ALA D CA 1
ATOM 11206 C C . ALA D 1 118 ? -19.733 -70.532 20.412 1.00 41.96 118 ALA D C 1
ATOM 11207 O O . ALA D 1 118 ? -18.975 -69.591 20.196 1.00 42.28 118 ALA D O 1
ATOM 11209 N N . ARG D 1 119 ? -21.026 -70.493 20.101 1.00 41.92 119 ARG D N 1
ATOM 11210 C CA . ARG D 1 119 ? -21.556 -69.353 19.364 1.00 44.11 119 ARG D CA 1
ATOM 11211 C C . ARG D 1 119 ? -21.641 -68.096 20.239 1.00 42.40 119 ARG D C 1
ATOM 11212 O O . ARG D 1 119 ? -21.299 -66.997 19.786 1.00 37.44 119 ARG D O 1
ATOM 11220 N N . VAL D 1 120 ? -22.111 -68.259 21.474 1.00 40.42 120 VAL D N 1
ATOM 11221 C CA . VAL D 1 120 ? -22.193 -67.155 22.416 1.00 33.41 120 VAL D CA 1
ATOM 11222 C C . VAL D 1 120 ? -20.844 -66.467 22.615 1.00 42.11 120 VAL D C 1
ATOM 11223 O O . VAL D 1 120 ? -20.738 -65.237 22.475 1.00 39.19 120 VAL D O 1
ATOM 11227 N N . PHE D 1 121 ? -19.804 -67.242 22.908 1.00 38.04 121 PHE D N 1
ATOM 11228 C CA . PHE D 1 121 ? -18.512 -66.619 23.157 1.00 40.76 121 PHE D CA 1
ATOM 11229 C C . PHE D 1 121 ? -17.833 -66.119 21.871 1.00 41.86 121 PHE D C 1
ATOM 11230 O O . PHE D 1 121 ? -17.144 -65.089 21.891 1.00 40.03 121 PHE D O 1
ATOM 11238 N N . ALA D 1 122 ? -18.037 -66.799 20.746 1.00 40.15 122 ALA D N 1
ATOM 11239 C CA . ALA D 1 122 ? -17.515 -66.262 19.495 1.00 36.28 122 ALA D CA 1
ATOM 11240 C C . ALA D 1 122 ? -18.203 -64.938 19.178 1.00 38.43 122 ALA D C 1
ATOM 11241 O O . ALA D 1 122 ? -17.564 -63.977 18.721 1.00 41.07 122 ALA D O 1
ATOM 11243 N N . THR D 1 123 ? -19.505 -64.873 19.446 1.00 36.70 123 THR D N 1
ATOM 11244 C CA . THR D 1 123 ? -20.250 -63.636 19.230 1.00 39.58 123 THR D CA 1
ATOM 11245 C C . THR D 1 123 ? -19.702 -62.532 20.133 1.00 39.34 123 THR D C 1
ATOM 11246 O O . THR D 1 123 ? -19.385 -61.439 19.653 1.00 39.49 123 THR D O 1
ATOM 11250 N N . LEU D 1 124 ? -19.581 -62.824 21.428 1.00 36.40 124 LEU D N 1
ATOM 11251 C CA . LEU D 1 124 ? -19.044 -61.858 22.381 1.00 40.03 124 LEU D CA 1
ATOM 11252 C C . LEU D 1 124 ? -17.608 -61.475 22.056 1.00 38.68 124 LEU D C 1
ATOM 11253 O O . LEU D 1 124 ? -17.214 -60.332 22.261 1.00 39.62 124 LEU D O 1
ATOM 11258 N N . ASP D 1 125 ? -16.822 -62.428 21.568 1.00 38.67 125 ASP D N 1
ATOM 11259 C CA . ASP D 1 125 ? -15.429 -62.137 21.256 1.00 40.52 125 ASP D CA 1
ATOM 11260 C C . ASP D 1 125 ? -15.374 -61.120 20.122 1.00 40.73 125 ASP D C 1
ATOM 11261 O O . ASP D 1 125 ? -14.570 -60.187 20.152 1.00 41.37 125 ASP D O 1
ATOM 11266 N N . ASN D 1 126 ? -16.253 -61.271 19.139 1.00 38.94 126 ASN D N 1
ATOM 11267 C CA . ASN D 1 126 ? -16.320 -60.290 18.055 1.00 38.87 126 ASN D CA 1
ATOM 11268 C C . ASN D 1 126 ? -16.899 -58.940 18.509 1.00 41.37 126 ASN D C 1
ATOM 11269 O O . ASN D 1 126 ? -16.327 -57.899 18.195 1.00 37.98 126 ASN D O 1
ATOM 11274 N N . LEU D 1 127 ? -18.004 -58.944 19.256 1.00 38.89 127 LEU D N 1
ATOM 11275 C CA . LEU D 1 127 ? -18.588 -57.673 19.714 1.00 41.30 127 LEU D CA 1
ATOM 11276 C C . LEU D 1 127 ? -17.578 -56.854 20.504 1.00 37.61 127 LEU D C 1
ATOM 11277 O O . LEU D 1 127 ? -17.566 -55.632 20.425 1.00 42.31 127 LEU D O 1
ATOM 11282 N N . SER D 1 128 ? -16.698 -57.538 21.221 1.00 40.14 128 SER D N 1
ATOM 11283 C CA . SER D 1 128 ? -15.753 -56.866 22.098 1.00 38.41 128 SER D CA 1
ATOM 11284 C C . SER D 1 128 ? -14.396 -56.691 21.437 1.00 40.11 128 SER D C 1
ATOM 11285 O O . SER D 1 128 ? -13.453 -56.207 22.071 1.00 37.75 128 SER D O 1
ATOM 11288 N N . ASP D 1 129 ? -14.304 -57.091 20.167 1.00 40.69 129 ASP D N 1
ATOM 11289 C CA . ASP D 1 129 ? -13.061 -56.995 19.413 1.00 40.02 129 ASP D CA 1
ATOM 11290 C C . ASP D 1 129 ? -11.909 -57.760 20.105 1.00 40.38 129 ASP D C 1
ATOM 11291 O O . ASP D 1 129 ? -10.795 -57.261 20.202 1.00 39.98 129 ASP D O 1
ATOM 11296 N N . GLY D 1 130 ? -12.197 -58.967 20.597 1.00 39.68 130 GLY D N 1
ATOM 11297 C CA . GLY D 1 130 ? -11.172 -59.859 21.124 1.00 42.11 130 GLY D CA 1
ATOM 11298 C C . GLY D 1 130 ? -10.820 -59.716 22.604 1.00 47.86 130 GLY D C 1
ATOM 11299 O O . GLY D 1 130 ? -9.653 -59.865 22.993 1.00 44.21 130 GLY D O 1
ATOM 11300 N N . ARG D 1 131 ? -11.818 -59.471 23.449 1.00 40.53 131 ARG D N 1
ATOM 11301 C CA . ARG D 1 131 ? -11.527 -59.242 24.859 1.00 45.05 131 ARG D CA 1
ATOM 11302 C C . ARG D 1 131 ? -12.192 -60.264 25.784 1.00 44.42 131 ARG D C 1
ATOM 11303 O O . ARG D 1 131 ? -12.158 -60.129 27.020 1.00 39.19 131 ARG D O 1
ATOM 11311 N N . ILE D 1 132 ? -12.774 -61.296 25.185 1.00 36.34 132 ILE D N 1
ATOM 11312 C CA . ILE D 1 132 ? -13.669 -62.150 25.933 1.00 40.15 132 ILE D CA 1
ATOM 11313 C C . ILE D 1 132 ? -13.015 -63.428 26.453 1.00 40.84 132 ILE D C 1
ATOM 11314 O O . ILE D 1 132 ? -12.011 -63.902 25.922 1.00 40.18 132 ILE D O 1
ATOM 11319 N N . SER D 1 133 ? -13.589 -63.957 27.528 1.00 39.90 133 SER D N 1
ATOM 11320 C CA . SER D 1 133 ? -13.108 -65.184 28.135 1.00 41.23 133 SER D CA 1
ATOM 11321 C C . SER D 1 133 ? -14.261 -66.051 28.633 1.00 42.92 133 SER D C 1
ATOM 11322 O O . SER D 1 133 ? -15.243 -65.546 29.173 1.00 40.00 133 SER D O 1
ATOM 11325 N N . TRP D 1 134 ? -14.120 -67.360 28.464 1.00 42.75 134 TRP D N 1
ATOM 11326 C CA . TRP D 1 134 ? -15.048 -68.319 29.045 1.00 42.67 134 TRP D CA 1
ATOM 11327 C C . TRP D 1 134 ? -14.422 -68.969 30.294 1.00 45.44 134 TRP D C 1
ATOM 11328 O O . TRP D 1 134 ? -13.346 -69.568 30.229 1.00 44.91 134 TRP D O 1
ATOM 11339 N N . ASN D 1 135 ? -15.077 -68.825 31.440 1.00 44.77 135 ASN D N 1
ATOM 11340 C CA . ASN D 1 135 ? -14.626 -69.541 32.624 1.00 40.05 135 ASN D CA 1
ATOM 11341 C C . ASN D 1 135 ? -15.275 -70.915 32.683 1.00 44.72 135 ASN D C 1
ATOM 11342 O O . ASN D 1 135 ? -16.468 -71.046 32.986 1.00 40.98 135 ASN D O 1
ATOM 11347 N N . VAL D 1 136 ? -14.478 -71.939 32.394 1.00 44.80 136 VAL D N 1
ATOM 11348 C CA . VAL D 1 136 ? -14.992 -73.293 32.280 1.00 44.88 136 VAL D CA 1
ATOM 11349 C C . VAL D 1 136 ? -15.233 -73.929 33.650 1.00 43.29 136 VAL D C 1
ATOM 11350 O O . VAL D 1 136 ? -14.383 -73.916 34.539 1.00 44.79 136 VAL D O 1
ATOM 11354 N N . VAL D 1 137 ? -16.429 -74.467 33.804 1.00 44.86 137 VAL D N 1
ATOM 11355 C CA . VAL D 1 137 ? -16.857 -75.078 35.043 1.00 44.46 137 VAL D CA 1
ATOM 11356 C C . VAL D 1 137 ? -17.629 -76.354 34.693 1.00 49.48 137 VAL D C 1
ATOM 11357 O O . VAL D 1 137 ? -18.240 -76.429 33.622 1.00 47.79 137 VAL D O 1
ATOM 11361 N N . THR D 1 138 ? -17.567 -77.369 35.556 1.00 50.56 138 THR D N 1
ATOM 11362 C CA . THR D 1 138 ? -18.157 -78.677 35.227 1.00 57.45 138 THR D CA 1
ATOM 11363 C C . THR D 1 138 ? -19.239 -79.086 36.212 1.00 57.62 138 THR D C 1
ATOM 11364 O O . THR D 1 138 ? -19.560 -80.262 36.352 1.00 58.09 138 THR D O 1
ATOM 11368 N N . SER D 1 139 ? -19.809 -78.092 36.871 1.00 57.82 139 SER D N 1
ATOM 11369 C CA . SER D 1 139 ? -20.778 -78.302 37.933 1.00 60.02 139 SER D CA 1
ATOM 11370 C C . SER D 1 139 ? -22.028 -79.073 37.525 1.00 57.72 139 SER D C 1
ATOM 11371 O O . SER D 1 139 ? -22.402 -79.109 36.359 1.00 61.07 139 SER D O 1
ATOM 11374 N N . LEU D 1 140 ? -22.649 -79.710 38.507 1.00 60.59 140 LEU D N 1
ATOM 11375 C CA . LEU D 1 140 ? -23.965 -80.320 38.354 1.00 64.58 140 LEU D CA 1
ATOM 11376 C C . LEU D 1 140 ? -24.593 -80.366 39.744 1.00 66.16 140 LEU D C 1
ATOM 11377 O O . LEU D 1 140 ? -24.101 -81.063 40.629 1.00 62.56 140 LEU D O 1
ATOM 11382 N N . ASN D 1 141 ? -25.653 -79.590 39.943 1.00 66.35 141 ASN D N 1
ATOM 11383 C CA . ASN D 1 141 ? -26.362 -79.564 41.218 1.00 64.13 141 ASN D CA 1
ATOM 11384 C C . ASN D 1 141 ? -27.845 -79.875 41.000 1.00 64.49 141 ASN D C 1
ATOM 11385 O O . ASN D 1 141 ? -28.367 -79.682 39.905 1.00 63.45 141 ASN D O 1
ATOM 11390 N N . ASP D 1 142 ? -28.516 -80.377 42.033 1.00 67.73 142 ASP D N 1
ATOM 11391 C CA . ASP D 1 142 ? -29.899 -80.849 41.901 1.00 67.77 142 ASP D CA 1
ATOM 11392 C C . ASP D 1 142 ? -30.905 -79.731 41.643 1.00 65.75 142 ASP D C 1
ATOM 11393 O O . ASP D 1 142 ? -31.752 -79.851 40.760 1.00 63.55 142 ASP D O 1
ATOM 11398 N N . SER D 1 143 ? -30.828 -78.657 42.418 1.00 67.18 143 SER D N 1
ATOM 11399 C CA . SER D 1 143 ? -31.693 -77.503 42.191 1.00 64.16 143 SER D CA 1
ATOM 11400 C C . SER D 1 143 ? -31.517 -76.988 40.767 1.00 63.34 143 SER D C 1
ATOM 11401 O O . SER D 1 143 ? -32.492 -76.660 40.090 1.00 59.18 143 SER D O 1
ATOM 11404 N N . GLU D 1 144 ? -30.265 -76.915 40.326 1.00 61.59 144 GLU D N 1
ATOM 11405 C CA . GLU D 1 144 ? -29.954 -76.527 38.959 1.00 62.32 144 GLU D CA 1
ATOM 11406 C C . GLU D 1 144 ? -30.412 -77.516 37.896 1.00 64.89 144 GLU D C 1
ATOM 11407 O O . GLU D 1 144 ? -30.918 -77.100 36.854 1.00 66.64 144 GLU D O 1
ATOM 11413 N N . ALA D 1 145 ? -30.285 -78.815 38.156 1.00 65.75 145 ALA D N 1
ATOM 11414 C CA . ALA D 1 145 ? -30.740 -79.798 37.173 1.00 65.56 145 ALA D CA 1
ATOM 11415 C C . ALA D 1 145 ? -32.269 -79.832 37.075 1.00 66.06 145 ALA D C 1
ATOM 11416 O O . ALA D 1 145 ? -32.824 -80.181 36.035 1.00 64.20 145 ALA D O 1
ATOM 11418 N N . ARG D 1 146 ? -32.939 -79.420 38.148 1.00 65.02 146 ARG D N 1
ATOM 11419 C CA . ARG D 1 146 ? -34.403 -79.404 38.198 1.00 67.30 146 ARG D CA 1
ATOM 11420 C C . ARG D 1 146 ? -35.018 -78.122 37.623 1.00 65.45 146 ARG D C 1
ATOM 11421 O O . ARG D 1 146 ? -36.227 -78.067 37.379 1.00 63.90 146 ARG D O 1
ATOM 11429 N N . ASN D 1 147 ? -34.194 -77.097 37.412 1.00 61.85 147 ASN D N 1
ATOM 11430 C CA . ASN D 1 147 ? -34.618 -75.949 36.616 1.00 60.10 147 ASN D CA 1
ATOM 11431 C C . ASN D 1 147 ? -34.502 -76.240 35.129 1.00 59.25 147 ASN D C 1
ATOM 11432 O O . ASN D 1 147 ? -35.325 -75.766 34.346 1.00 53.88 147 ASN D O 1
ATOM 11437 N N . PHE D 1 148 ? -33.458 -76.979 34.749 1.00 61.65 148 PHE D N 1
ATOM 11438 C CA . PHE D 1 148 ? -33.262 -77.426 33.368 1.00 63.07 148 PHE D CA 1
ATOM 11439 C C . PHE D 1 148 ? -34.004 -78.746 33.098 1.00 69.02 148 PHE D C 1
ATOM 11440 O O . PHE D 1 148 ? -33.885 -79.332 32.018 1.00 67.05 148 PHE D O 1
ATOM 11448 N N . GLY D 1 149 ? -34.779 -79.177 34.098 1.00 69.73 149 GLY D N 1
ATOM 11449 C CA . GLY D 1 149 ? -35.561 -80.410 34.087 1.00 71.40 149 GLY D CA 1
ATOM 11450 C C . GLY D 1 149 ? -34.752 -81.646 33.725 1.00 79.24 149 GLY D C 1
ATOM 11451 O O . GLY D 1 149 ? -35.255 -82.591 33.102 1.00 79.77 149 GLY D O 1
ATOM 11452 N N . VAL D 1 150 ? -33.497 -81.652 34.170 1.00 80.59 150 VAL D N 1
ATOM 11453 C CA . VAL D 1 150 ? -32.548 -82.729 33.868 1.00 83.76 150 VAL D CA 1
ATOM 11454 C C . VAL D 1 150 ? -32.541 -83.755 34.996 1.00 88.71 150 VAL D C 1
ATOM 11455 O O . VAL D 1 150 ? -32.377 -83.383 36.167 1.00 87.09 150 VAL D O 1
ATOM 11459 N N . ASP D 1 151 ? -32.744 -85.035 34.692 1.00 92.63 151 ASP D N 1
ATOM 11460 C CA . ASP D 1 151 ? -32.359 -86.028 35.686 1.00 94.57 151 ASP D CA 1
ATOM 11461 C C . ASP D 1 151 ? -31.426 -87.132 35.181 1.00 96.00 151 ASP D C 1
ATOM 11462 O O . ASP D 1 151 ? -31.875 -88.225 34.833 1.00 97.43 151 ASP D O 1
ATOM 11467 N N . GLU D 1 152 ? -30.137 -86.820 35.149 1.00 96.16 152 GLU D N 1
ATOM 11468 C CA . GLU D 1 152 ? -29.066 -87.791 34.970 1.00 97.59 152 GLU D CA 1
ATOM 11469 C C . GLU D 1 152 ? -28.022 -87.280 35.946 1.00 95.68 152 GLU D C 1
ATOM 11470 O O . GLU D 1 152 ? -27.747 -86.083 35.965 1.00 95.49 152 GLU D O 1
ATOM 11476 N N . HIS D 1 153 ? -27.432 -88.144 36.761 1.00 91.32 153 HIS D N 1
ATOM 11477 C CA . HIS D 1 153 ? -26.387 -87.638 37.640 1.00 91.61 153 HIS D CA 1
ATOM 11478 C C . HIS D 1 153 ? -25.083 -88.321 37.303 1.00 90.77 153 HIS D C 1
ATOM 11479 O O . HIS D 1 153 ? -24.896 -89.522 37.533 1.00 91.24 153 HIS D O 1
ATOM 11486 N N . LEU D 1 154 ? -24.154 -87.502 36.830 1.00 84.13 154 LEU D N 1
ATOM 11487 C CA . LEU D 1 154 ? -22.851 -87.960 36.404 1.00 77.26 154 LEU D CA 1
ATOM 11488 C C . LEU D 1 154 ? -21.861 -87.730 37.522 1.00 72.12 154 LEU D C 1
ATOM 11489 O O . LEU D 1 154 ? -21.934 -86.729 38.235 1.00 70.94 154 LEU D O 1
ATOM 11494 N N . GLU D 1 155 ? -20.919 -88.652 37.661 1.00 73.55 155 GLU D N 1
ATOM 11495 C CA . GLU D 1 155 ? -20.000 -88.600 38.778 1.00 73.81 155 GLU D CA 1
ATOM 11496 C C . GLU D 1 155 ? -19.023 -87.460 38.507 1.00 71.63 155 GLU D C 1
ATOM 11497 O O . GLU D 1 155 ? -18.709 -87.163 37.347 1.00 68.89 155 GLU D O 1
ATOM 11503 N N . HIS D 1 156 ? -18.565 -86.837 39.592 1.00 68.79 156 HIS D N 1
ATOM 11504 C CA . HIS D 1 156 ? -17.740 -85.634 39.576 1.00 66.74 156 HIS D CA 1
ATOM 11505 C C . HIS D 1 156 ? -16.638 -85.672 38.516 1.00 69.02 156 HIS D C 1
ATOM 11506 O O . HIS D 1 156 ? -16.546 -84.776 37.665 1.00 65.56 156 HIS D O 1
ATOM 11513 N N . ASP D 1 157 ? -15.810 -86.711 38.581 1.00 67.44 157 ASP D N 1
ATOM 11514 C CA . ASP D 1 157 ? -14.662 -86.863 37.695 1.00 66.25 157 ASP D CA 1
ATOM 11515 C C . ASP D 1 157 ? -15.094 -87.196 36.260 1.00 66.68 157 ASP D C 1
ATOM 11516 O O . ASP D 1 157 ? -14.366 -86.918 35.302 1.00 65.62 157 ASP D O 1
ATOM 11521 N N . ILE D 1 158 ? -16.268 -87.799 36.102 1.00 66.18 158 ILE D N 1
ATOM 11522 C CA . ILE D 1 158 ? -16.728 -88.144 34.759 1.00 66.52 158 ILE D CA 1
ATOM 11523 C C . ILE D 1 158 ? -17.175 -86.878 34.013 1.00 65.45 158 ILE D C 1
ATOM 11524 O O . ILE D 1 158 ? -16.960 -86.744 32.801 1.00 61.37 158 ILE D O 1
ATOM 11529 N N . ARG D 1 159 ? -17.795 -85.949 34.740 1.00 63.57 159 ARG D N 1
ATOM 11530 C CA . ARG D 1 159 ? -18.167 -84.660 34.163 1.00 62.87 159 ARG D CA 1
ATOM 11531 C C . ARG D 1 159 ? -16.952 -83.985 33.539 1.00 58.50 159 ARG D C 1
ATOM 11532 O O . ARG D 1 159 ? -17.031 -83.442 32.438 1.00 55.94 159 ARG D O 1
ATOM 11540 N N . TYR D 1 160 ? -15.815 -84.079 34.220 1.00 59.29 160 TYR D N 1
ATOM 11541 C CA . TYR D 1 160 ? -14.578 -83.545 33.677 1.00 57.49 160 TYR D CA 1
ATOM 11542 C C . TYR D 1 160 ? -14.143 -84.288 32.421 1.00 56.09 160 TYR D C 1
ATOM 11543 O O . TYR D 1 160 ? -13.592 -83.672 31.499 1.00 56.22 160 TYR D O 1
ATOM 11552 N N . ASP D 1 161 ? -14.377 -85.603 32.380 1.00 59.32 161 ASP D N 1
ATOM 11553 C CA . ASP D 1 161 ? -14.042 -86.397 31.195 1.00 57.79 161 ASP D CA 1
ATOM 11554 C C . ASP D 1 161 ? -14.917 -85.934 30.035 1.00 55.58 161 ASP D C 1
ATOM 11555 O O . ASP D 1 161 ? -14.445 -85.716 28.918 1.00 56.40 161 ASP D O 1
ATOM 11560 N N . ARG D 1 162 ? -16.202 -85.770 30.320 1.00 55.60 162 ARG D N 1
ATOM 11561 C CA . ARG D 1 162 ? -17.135 -85.242 29.338 1.00 58.66 162 ARG D CA 1
ATOM 11562 C C . ARG D 1 162 ? -16.681 -83.855 28.903 1.00 56.31 162 ARG D C 1
ATOM 11563 O O . ARG D 1 162 ? -16.737 -83.511 27.719 1.00 56.14 162 ARG D O 1
ATOM 11571 N N . ALA D 1 163 ? -16.208 -83.075 29.869 1.00 51.71 163 ALA D N 1
ATOM 11572 C CA . ALA D 1 163 ? -15.744 -81.717 29.610 1.00 56.96 163 ALA D CA 1
ATOM 11573 C C . ALA D 1 163 ? -14.548 -81.670 28.650 1.00 54.69 163 ALA D C 1
ATOM 11574 O O . ALA D 1 163 ? -14.403 -80.708 27.875 1.00 51.81 163 ALA D O 1
ATOM 11576 N N . ASP D 1 164 ? -13.707 -82.705 28.687 1.00 51.24 164 ASP D N 1
ATOM 11577 C CA . ASP D 1 164 ? -12.583 -82.786 27.755 1.00 52.12 164 ASP D CA 1
ATOM 11578 C C . ASP D 1 164 ? -13.080 -82.786 26.309 1.00 55.17 164 ASP D C 1
ATOM 11579 O O . ASP D 1 164 ? -12.551 -82.053 25.471 1.00 52.65 164 ASP D O 1
ATOM 11584 N N . GLU D 1 165 ? -14.126 -83.562 26.032 1.00 51.92 165 GLU D N 1
ATOM 11585 C CA . GLU D 1 165 ? -14.642 -83.661 24.674 1.00 56.31 165 GLU D CA 1
ATOM 11586 C C . GLU D 1 165 ? -15.382 -82.372 24.312 1.00 52.68 165 GLU D C 1
ATOM 11587 O O . GLU D 1 165 ? -15.340 -81.910 23.168 1.00 51.08 165 GLU D O 1
ATOM 11593 N N . PHE D 1 166 ? -16.042 -81.795 25.311 1.00 54.12 166 PHE D N 1
ATOM 11594 C CA . PHE D 1 166 ? -16.750 -80.529 25.165 1.00 51.57 166 PHE D CA 1
ATOM 11595 C C . PHE D 1 166 ? -15.840 -79.445 24.608 1.00 50.58 166 PHE D C 1
ATOM 11596 O O . PHE D 1 166 ? -16.152 -78.809 23.589 1.00 45.04 166 PHE D O 1
ATOM 11604 N N . LEU D 1 167 ? -14.705 -79.247 25.270 1.00 51.08 167 LEU D N 1
ATOM 11605 C CA . LEU D 1 167 ? -13.741 -78.252 24.816 1.00 49.10 167 LEU D CA 1
ATOM 11606 C C . LEU D 1 167 ? -13.185 -78.559 23.433 1.00 53.28 167 LEU D C 1
ATOM 11607 O O . LEU D 1 167 ? -12.985 -77.634 22.632 1.00 55.18 167 LEU D O 1
ATOM 11612 N N . GLU D 1 168 ? -12.931 -79.827 23.125 1.00 53.49 168 GLU D N 1
ATOM 11613 C CA . GLU D 1 168 ? -12.476 -80.121 21.770 1.00 52.80 168 GLU D CA 1
ATOM 11614 C C . GLU D 1 168 ? -13.547 -79.718 20.784 1.00 49.29 168 GLU D C 1
ATOM 11615 O O . GLU D 1 168 ? -13.251 -79.105 19.760 1.00 53.35 168 GLU D O 1
ATOM 11621 N N . ALA D 1 169 ? -14.799 -80.006 21.122 1.00 45.99 169 ALA D N 1
ATOM 11622 C CA . ALA D 1 169 ? -15.909 -79.669 20.231 1.00 49.07 169 ALA D CA 1
ATOM 11623 C C . ALA D 1 169 ? -16.004 -78.154 20.027 1.00 51.35 169 ALA D C 1
ATOM 11624 O O . ALA D 1 169 ? -16.163 -77.676 18.899 1.00 51.38 169 ALA D O 1
ATOM 11626 N N . VAL D 1 170 ? -15.886 -77.402 21.118 1.00 48.02 170 VAL D N 1
ATOM 11627 C CA . VAL D 1 170 ? -15.953 -75.944 21.056 1.00 47.80 170 VAL D CA 1
ATOM 11628 C C . VAL D 1 170 ? -14.793 -75.359 20.251 1.00 47.56 170 VAL D C 1
ATOM 11629 O O . VAL D 1 170 ? -14.986 -74.450 19.438 1.00 43.70 170 VAL D O 1
ATOM 11633 N N . LYS D 1 171 ? -13.588 -75.881 20.470 1.00 47.54 171 LYS D N 1
ATOM 11634 C CA . LYS D 1 171 ? -12.419 -75.342 19.775 1.00 48.17 171 LYS D CA 1
ATOM 11635 C C . LYS D 1 171 ? -12.458 -75.700 18.288 1.00 48.34 171 LYS D C 1
ATOM 11636 O O . LYS D 1 171 ? -11.997 -74.924 17.445 1.00 49.65 171 LYS D O 1
ATOM 11642 N N . LYS D 1 172 ? -13.047 -76.847 17.956 1.00 49.95 172 LYS D N 1
ATOM 11643 C CA . LYS D 1 172 ? -13.259 -77.199 16.548 1.00 49.61 172 LYS D CA 1
ATOM 11644 C C . LYS D 1 172 ? -14.153 -76.156 15.892 1.00 49.47 172 LYS D C 1
ATOM 11645 O O . LYS D 1 172 ? -13.854 -75.652 14.806 1.00 45.87 172 LYS D O 1
ATOM 11651 N N . LEU D 1 173 ? -15.266 -75.857 16.552 1.00 45.29 173 LEU D N 1
ATOM 11652 C CA . LEU D 1 173 ? -16.196 -74.860 16.055 1.00 45.80 173 LEU D CA 1
ATOM 11653 C C . LEU D 1 173 ? -15.503 -73.510 15.831 1.00 45.85 173 LEU D C 1
ATOM 11654 O O . LEU D 1 173 ? -15.742 -72.853 14.820 1.00 43.48 173 LEU D O 1
ATOM 11659 N N . TRP D 1 174 ? -14.615 -73.118 16.743 1.00 44.43 174 TRP D N 1
ATOM 11660 C CA . TRP D 1 174 ? -13.908 -71.829 16.612 1.00 48.61 174 TRP D CA 1
ATOM 11661 C C . TRP D 1 174 ? -12.907 -71.820 15.473 1.00 47.52 174 TRP D C 1
ATOM 11662 O O . TRP D 1 174 ? -12.354 -70.781 15.146 1.00 46.12 174 TRP D O 1
ATOM 11673 N N . SER D 1 175 ? -12.625 -72.989 14.914 1.00 49.68 175 SER D N 1
ATOM 11674 C CA . SER D 1 175 ? -11.753 -73.066 13.747 1.00 54.67 175 SER D CA 1
ATOM 11675 C C . SER D 1 175 ? -12.524 -73.284 12.447 1.00 53.77 175 SER D C 1
ATOM 11676 O O . SER D 1 175 ? -11.903 -73.516 11.407 1.00 56.10 175 SER D O 1
ATOM 11679 N N . SER D 1 176 ? -13.859 -73.221 12.514 1.00 47.46 176 SER D N 1
ATOM 11680 C CA . SER D 1 176 ? -14.717 -73.284 11.325 1.00 49.84 176 SER D CA 1
ATOM 11681 C C . SER D 1 176 ? -14.274 -72.271 10.274 1.00 50.95 176 SER D C 1
ATOM 11682 O O . SER D 1 176 ? -14.208 -72.581 9.096 1.00 50.40 176 SER D O 1
ATOM 11685 N N . TRP D 1 177 ? -14.017 -71.041 10.709 1.00 47.29 177 TRP D N 1
ATOM 11686 C CA . TRP D 1 177 ? -13.578 -69.989 9.801 1.00 50.45 177 TRP D CA 1
ATOM 11687 C C . TRP D 1 177 ? -12.075 -69.813 9.859 1.00 49.95 177 TRP D C 1
ATOM 11688 O O . TRP D 1 177 ? -11.508 -69.601 10.920 1.00 53.09 177 TRP D O 1
ATOM 11699 N N . SER D 1 178 ? -11.426 -69.924 8.714 1.00 53.72 178 SER D N 1
ATOM 11700 C CA . SER D 1 178 ? -10.050 -69.466 8.609 1.00 60.20 178 SER D CA 1
ATOM 11701 C C . SER D 1 178 ? -10.030 -67.961 8.844 1.00 56.14 178 SER D C 1
ATOM 11702 O O . SER D 1 178 ? -11.003 -67.273 8.534 1.00 54.56 178 SER D O 1
ATOM 11705 N N . GLU D 1 179 ? -8.904 -67.440 9.315 1.00 55.37 179 GLU D N 1
ATOM 11706 C CA . GLU D 1 179 ? -8.801 -66.016 9.610 1.00 55.00 179 GLU D CA 1
ATOM 11707 C C . GLU D 1 179 ? -8.681 -65.176 8.341 1.00 60.44 179 GLU D C 1
ATOM 11708 O O . GLU D 1 179 ? -8.631 -63.949 8.401 1.00 60.98 179 GLU D O 1
ATOM 11714 N N . ASP D 1 180 ? -8.618 -65.842 7.195 1.00 61.14 180 ASP D N 1
ATOM 11715 C CA . ASP D 1 180 ? -8.599 -65.155 5.912 1.00 59.25 180 ASP D CA 1
ATOM 11716 C C . ASP D 1 180 ? -9.770 -65.575 5.009 1.00 56.47 180 ASP D C 1
ATOM 11717 O O . ASP D 1 180 ? -9.762 -65.305 3.808 1.00 63.48 180 ASP D O 1
ATOM 11722 N N . ALA D 1 181 ? -10.779 -66.213 5.589 1.00 53.25 181 ALA D N 1
ATOM 11723 C CA . ALA D 1 181 ? -11.915 -66.718 4.819 1.00 54.91 181 ALA D CA 1
ATOM 11724 C C . ALA D 1 181 ? -12.840 -65.619 4.296 1.00 50.80 181 ALA D C 1
ATOM 11725 O O . ALA D 1 181 ? -13.312 -65.691 3.160 1.00 51.60 181 ALA D O 1
ATOM 11727 N N . LEU D 1 182 ? -13.121 -64.628 5.137 1.00 50.44 182 LEU D N 1
ATOM 11728 C CA . LEU D 1 182 ? -14.044 -63.542 4.799 1.00 49.75 182 LEU D CA 1
ATOM 11729 C C . LEU D 1 182 ? -13.405 -62.577 3.796 1.00 52.93 182 LEU D C 1
ATOM 11730 O O . LEU D 1 182 ? -12.313 -62.064 4.027 1.00 54.06 182 LEU D O 1
ATOM 11735 N N . LEU D 1 183 ? -14.095 -62.321 2.688 1.00 51.46 183 LEU D N 1
ATOM 11736 C CA . LEU D 1 183 ? -13.519 -61.546 1.595 1.00 48.32 183 LEU D CA 1
ATOM 11737 C C . LEU D 1 183 ? -14.176 -60.191 1.411 1.00 47.93 183 LEU D C 1
ATOM 11738 O O . LEU D 1 183 ? -13.491 -59.201 1.173 1.00 43.87 183 LEU D O 1
ATOM 11743 N N . LEU D 1 184 ? -15.507 -60.171 1.436 1.00 46.19 184 LEU D N 1
ATOM 11744 C CA . LEU D 1 184 ? -16.269 -58.941 1.234 1.00 47.59 184 LEU D CA 1
ATOM 11745 C C . LEU D 1 184 ? -15.846 -58.184 -0.018 1.00 47.13 184 LEU D C 1
ATOM 11746 O O . LEU D 1 184 ? -15.681 -56.970 0.008 1.00 48.74 184 LEU D O 1
ATOM 11751 N N . ASP D 1 185 ? -15.640 -58.925 -1.100 1.00 55.32 185 ASP D N 1
ATOM 11752 C CA . ASP D 1 185 ? -15.353 -58.367 -2.418 1.00 49.07 185 ASP D CA 1
ATOM 11753 C C . ASP D 1 185 ? -16.669 -57.943 -3.046 1.00 50.96 185 ASP D C 1
ATOM 11754 O O . ASP D 1 185 ? -17.332 -58.744 -3.711 1.00 51.10 185 ASP D O 1
ATOM 11759 N N . LYS D 1 186 ? -17.041 -56.681 -2.847 1.00 49.30 186 LYS D N 1
ATOM 11760 C CA . LYS D 1 186 ? -18.336 -56.201 -3.318 1.00 48.17 186 LYS D CA 1
ATOM 11761 C C . LYS D 1 186 ? -18.399 -56.260 -4.823 1.00 47.23 186 LYS D C 1
ATOM 11762 O O . LYS D 1 186 ? -19.390 -56.733 -5.387 1.00 45.22 186 LYS D O 1
ATOM 11768 N N . VAL D 1 187 ? -17.352 -55.755 -5.473 1.00 47.88 187 VAL D N 1
ATOM 11769 C CA . VAL D 1 187 ? -17.320 -55.717 -6.933 1.00 49.57 187 VAL D CA 1
ATOM 11770 C C . VAL D 1 187 ? -17.446 -57.124 -7.533 1.00 50.82 187 VAL D C 1
ATOM 11771 O O . VAL D 1 187 ? -18.295 -57.355 -8.389 1.00 49.76 187 VAL D O 1
ATOM 11775 N N . GLY D 1 188 ? -16.654 -58.074 -7.040 1.00 51.20 188 GLY D N 1
ATOM 11776 C CA . GLY D 1 188 ? -16.660 -59.418 -7.591 1.00 46.89 188 GLY D CA 1
ATOM 11777 C C . GLY D 1 188 ? -17.771 -60.320 -7.074 1.00 53.46 188 GLY D C 1
ATOM 11778 O O . GLY D 1 188 ? -17.992 -61.424 -7.599 1.00 49.85 188 GLY D O 1
ATOM 11779 N N . GLY D 1 189 ? -18.451 -59.879 -6.017 1.00 50.29 189 GLY D N 1
ATOM 11780 C CA . GLY D 1 189 ? -19.568 -60.633 -5.483 1.00 43.27 189 GLY D CA 1
ATOM 11781 C C . GLY D 1 189 ? -19.134 -61.840 -4.692 1.00 44.79 189 GLY D C 1
ATOM 11782 O O . GLY D 1 189 ? -19.922 -62.763 -4.478 1.00 46.77 189 GLY D O 1
ATOM 11783 N N . ARG D 1 190 ? -17.867 -61.865 -4.297 1.00 43.79 190 ARG D N 1
ATOM 11784 C CA . ARG D 1 190 ? -17.366 -62.962 -3.477 1.00 51.05 190 ARG D CA 1
ATOM 11785 C C . ARG D 1 190 ? -17.354 -62.573 -1.991 1.00 49.72 190 ARG D C 1
ATOM 11786 O O . ARG D 1 190 ? -16.499 -61.792 -1.536 1.00 46.80 190 ARG D O 1
ATOM 11794 N N . PHE D 1 191 ? -18.316 -63.121 -1.248 1.00 46.05 191 PHE D N 1
ATOM 11795 C CA . PHE D 1 191 ? -18.458 -62.836 0.172 1.00 45.69 191 PHE D CA 1
ATOM 11796 C C . PHE D 1 191 ? -17.324 -63.419 0.981 1.00 50.30 191 PHE D C 1
ATOM 11797 O O . PHE D 1 191 ? -16.662 -62.710 1.752 1.00 50.41 191 PHE D O 1
ATOM 11805 N N . ALA D 1 192 ? -17.124 -64.721 0.809 1.00 50.68 192 ALA D N 1
ATOM 11806 C CA . ALA D 1 192 ? -16.111 -65.465 1.542 1.00 51.83 192 ALA D CA 1
ATOM 11807 C C . ALA D 1 192 ? -15.647 -66.676 0.724 1.00 57.05 192 ALA D C 1
ATOM 11808 O O . ALA D 1 192 ? -16.385 -67.189 -0.126 1.00 57.14 192 ALA D O 1
ATOM 11810 N N . ASP D 1 193 ? -14.421 -67.123 0.984 1.00 59.79 193 ASP D N 1
ATOM 11811 C CA . ASP D 1 193 ? -13.840 -68.280 0.309 1.00 56.74 193 ASP D CA 1
ATOM 11812 C C . ASP D 1 193 ? -14.350 -69.555 0.983 1.00 56.11 193 ASP D C 1
ATOM 11813 O O . ASP D 1 193 ? -13.956 -69.852 2.111 1.00 55.05 193 ASP D O 1
ATOM 11818 N N . PRO D 1 194 ? -15.228 -70.314 0.298 1.00 57.91 194 PRO D N 1
ATOM 11819 C CA . PRO D 1 194 ? -15.871 -71.475 0.935 1.00 59.43 194 PRO D CA 1
ATOM 11820 C C . PRO D 1 194 ? -14.913 -72.640 1.232 1.00 63.48 194 PRO D C 1
ATOM 11821 O O . PRO D 1 194 ? -15.241 -73.514 2.058 1.00 56.27 194 PRO D O 1
ATOM 11825 N N . LYS D 1 195 ? -13.731 -72.623 0.616 1.00 60.73 195 LYS D N 1
ATOM 11826 C CA . LYS D 1 195 ? -12.715 -73.621 0.929 1.00 65.62 195 LYS D CA 1
ATOM 11827 C C . LYS D 1 195 ? -11.930 -73.228 2.166 1.00 62.44 195 LYS D C 1
ATOM 11828 O O . LYS D 1 195 ? -11.074 -73.982 2.629 1.00 67.94 195 LYS D O 1
ATOM 11834 N N . LYS D 1 196 ? -12.230 -72.062 2.722 1.00 62.27 196 LYS D N 1
ATOM 11835 C CA . LYS D 1 196 ? -11.575 -71.663 3.959 1.00 56.55 196 LYS D CA 1
ATOM 11836 C C . LYS D 1 196 ? -12.586 -71.604 5.117 1.00 57.36 196 LYS D C 1
ATOM 11837 O O . LYS D 1 196 ? -12.272 -71.140 6.217 1.00 54.50 196 LYS D O 1
ATOM 11843 N N . VAL D 1 197 ? -13.776 -72.152 4.862 1.00 59.01 197 VAL D N 1
ATOM 11844 C CA . VAL D 1 197 ? -14.818 -72.365 5.874 1.00 58.77 197 VAL D CA 1
ATOM 11845 C C . VAL D 1 197 ? -15.220 -73.838 5.882 1.00 61.00 197 VAL D C 1
ATOM 11846 O O . VAL D 1 197 ? -15.752 -74.354 4.894 1.00 67.23 197 VAL D O 1
ATOM 11850 N N . GLN D 1 198 ? -14.985 -74.505 7.005 1.00 58.19 198 GLN D N 1
ATOM 11851 C CA . GLN D 1 198 ? -14.991 -75.962 7.046 1.00 64.19 198 GLN D CA 1
ATOM 11852 C C . GLN D 1 198 ? -16.083 -76.545 7.919 1.00 61.49 198 GLN D C 1
ATOM 11853 O O . GLN D 1 198 ? -16.355 -76.029 8.994 1.00 61.35 198 GLN D O 1
ATOM 11859 N N . TYR D 1 199 ? -16.709 -77.623 7.457 1.00 64.66 199 TYR D N 1
ATOM 11860 C CA . TYR D 1 199 ? -17.596 -78.401 8.316 1.00 65.35 199 TYR D CA 1
ATOM 11861 C C . TYR D 1 199 ? -16.795 -79.010 9.447 1.00 66.36 199 TYR D C 1
ATOM 11862 O O . TYR D 1 199 ? -15.585 -79.206 9.334 1.00 72.65 199 TYR D O 1
ATOM 11871 N N . VAL D 1 200 ? -17.475 -79.303 10.543 1.00 62.52 200 VAL D N 1
ATOM 11872 C CA . VAL D 1 200 ? -16.831 -79.878 11.711 1.00 67.72 200 VAL D CA 1
ATOM 11873 C C . VAL D 1 200 ? -17.089 -81.391 11.848 1.00 68.40 200 VAL D C 1
ATOM 11874 O O . VAL D 1 200 ? -16.161 -82.186 12.033 1.00 71.89 200 VAL D O 1
ATOM 11878 N N . ASN D 1 201 ? -18.376 -81.734 11.796 1.00 63.40 201 ASN D N 1
ATOM 11879 C CA . ASN D 1 201 ? -18.975 -83.077 11.958 1.00 68.04 201 ASN D CA 1
ATOM 11880 C C . ASN D 1 201 ? -18.255 -83.843 13.065 1.00 70.21 201 ASN D C 1
ATOM 11881 O O . ASN D 1 201 ? -17.644 -84.878 12.813 1.00 69.48 201 ASN D O 1
ATOM 11886 N N . HIS D 1 202 ? -18.274 -83.293 14.272 1.00 66.00 202 HIS D N 1
ATOM 11887 C CA . HIS D 1 202 ? -17.662 -83.926 15.425 1.00 64.68 202 HIS D CA 1
ATOM 11888 C C . HIS D 1 202 ? -18.619 -84.975 15.977 1.00 67.80 202 HIS D C 1
ATOM 11889 O O . HIS D 1 202 ? -19.789 -84.686 16.213 1.00 69.42 202 HIS D O 1
ATOM 11896 N N . ARG D 1 203 ? -18.145 -86.207 16.123 1.00 68.42 203 ARG D N 1
ATOM 11897 C CA . ARG D 1 203 ? -18.922 -87.235 16.820 1.00 70.81 203 ARG D CA 1
ATOM 11898 C C . ARG D 1 203 ? -18.030 -88.072 17.719 1.00 72.53 203 ARG D C 1
ATOM 11899 O O . ARG D 1 203 ? -17.232 -88.895 17.261 1.00 72.90 203 ARG D O 1
ATOM 11907 N N . GLY D 1 204 ? -18.160 -87.799 19.015 1.00 68.95 204 GLY D N 1
ATOM 11908 C CA . GLY D 1 204 ? -17.413 -88.473 20.053 1.00 62.61 204 GLY D CA 1
ATOM 11909 C C . GLY D 1 204 ? -18.369 -89.205 20.973 1.00 68.70 204 GLY D C 1
ATOM 11910 O O . GLY D 1 204 ? -19.566 -89.316 20.690 1.00 69.50 204 GLY D O 1
ATOM 11911 N N . ARG D 1 205 ? -17.835 -89.705 22.079 1.00 67.79 205 ARG D N 1
ATOM 11912 C CA . ARG D 1 205 ? -18.603 -90.498 23.030 1.00 70.87 205 ARG D CA 1
ATOM 11913 C C . ARG D 1 205 ? -19.783 -89.748 23.616 1.00 71.43 205 ARG D C 1
ATOM 11914 O O . ARG D 1 205 ? -20.855 -90.312 23.829 1.00 75.12 205 ARG D O 1
ATOM 11922 N N . TRP D 1 206 ? -19.577 -88.466 23.870 1.00 69.99 206 TRP D N 1
ATOM 11923 C CA . TRP D 1 206 ? -20.540 -87.696 24.627 1.00 64.86 206 TRP D CA 1
ATOM 11924 C C . TRP D 1 206 ? -21.415 -86.785 23.789 1.00 61.61 206 TRP D C 1
ATOM 11925 O O . TRP D 1 206 ? -22.607 -86.640 24.045 1.00 61.07 206 TRP D O 1
ATOM 11936 N N . LEU D 1 207 ? -20.817 -86.189 22.766 1.00 63.15 207 LEU D N 1
ATOM 11937 C CA . LEU D 1 207 ? -21.437 -85.068 22.081 1.00 62.97 207 LEU D CA 1
ATOM 11938 C C . LEU D 1 207 ? -21.385 -85.208 20.578 1.00 61.54 207 LEU D C 1
ATOM 11939 O O . LEU D 1 207 ? -20.499 -85.861 20.028 1.00 62.57 207 LEU D O 1
ATOM 11944 N N . SER D 1 208 ? -22.331 -84.562 19.914 1.00 64.47 208 SER D N 1
ATOM 11945 C CA . SER D 1 208 ? -22.304 -84.493 18.464 1.00 67.59 208 SER D CA 1
ATOM 11946 C C . SER D 1 208 ? -22.613 -83.072 17.987 1.00 64.93 208 SER D C 1
ATOM 11947 O O . SER D 1 208 ? -23.659 -82.509 18.314 1.00 65.56 208 SER D O 1
ATOM 11950 N N . VAL D 1 209 ? -21.692 -82.501 17.214 1.00 61.00 209 VAL D N 1
ATOM 11951 C CA . VAL D 1 209 ? -21.891 -81.180 16.617 1.00 65.02 209 VAL D CA 1
ATOM 11952 C C . VAL D 1 209 ? -21.422 -81.135 15.158 1.00 60.85 209 VAL D C 1
ATOM 11953 O O . VAL D 1 209 ? -20.315 -81.568 14.837 1.00 61.12 209 VAL D O 1
ATOM 11957 N N . ARG D 1 210 ? -22.326 -80.746 14.268 1.00 64.35 210 ARG D N 1
ATOM 11958 C CA . ARG D 1 210 ? -22.059 -80.607 12.827 1.00 66.38 210 ARG D CA 1
ATOM 11959 C C . ARG D 1 210 ? -21.244 -79.447 12.227 1.00 67.79 210 ARG D C 1
ATOM 11960 O O . ARG D 1 210 ? -20.363 -79.674 11.430 1.00 66.94 210 ARG D O 1
ATOM 11968 N N . GLY D 1 211 ? -21.530 -78.214 12.620 1.00 64.08 211 GLY D N 1
ATOM 11969 C CA . GLY D 1 211 ? -20.853 -77.048 12.063 1.00 61.62 211 GLY D CA 1
ATOM 11970 C C . GLY D 1 211 ? -21.276 -76.719 10.633 1.00 63.64 211 GLY D C 1
ATOM 11971 O O . GLY D 1 211 ? -22.171 -77.363 10.085 1.00 68.48 211 GLY D O 1
ATOM 11972 N N . PRO D 1 212 ? -20.662 -75.691 10.027 1.00 59.77 212 PRO D N 1
ATOM 11973 C CA . PRO D 1 212 ? -19.643 -74.853 10.665 1.00 60.15 212 PRO D CA 1
ATOM 11974 C C . PRO D 1 212 ? -20.275 -73.834 11.608 1.00 53.87 212 PRO D C 1
ATOM 11975 O O . PRO D 1 212 ? -21.496 -73.656 11.592 1.00 48.95 212 PRO D O 1
ATOM 11979 N N . LEU D 1 213 ? -19.451 -73.181 12.420 1.00 53.10 213 LEU D N 1
ATOM 11980 C CA . LEU D 1 213 ? -19.925 -72.084 13.256 1.00 51.10 213 LEU D CA 1
ATOM 11981 C C . LEU D 1 213 ? -20.257 -70.892 12.363 1.00 48.83 213 LEU D C 1
ATOM 11982 O O . LEU D 1 213 ? -19.539 -70.617 11.400 1.00 44.03 213 LEU D O 1
ATOM 11987 N N . GLN D 1 214 ? -21.351 -70.197 12.665 1.00 50.14 214 GLN D N 1
ATOM 11988 C CA . GLN D 1 214 ? -21.749 -69.018 11.884 1.00 51.84 214 GLN D CA 1
ATOM 11989 C C . GLN D 1 214 ? -21.037 -67.712 12.286 1.00 48.95 214 GLN D C 1
ATOM 11990 O O . GLN D 1 214 ? -21.516 -66.620 11.976 1.00 46.08 214 GLN D O 1
ATOM 11996 N N . VAL D 1 215 ? -19.918 -67.815 12.994 1.00 47.10 215 VAL D N 1
ATOM 11997 C CA . VAL D 1 215 ? -19.238 -66.635 13.525 1.00 48.09 215 VAL D CA 1
ATOM 11998 C C . VAL D 1 215 ? -17.743 -66.760 13.284 1.00 47.97 215 VAL D C 1
ATOM 11999 O O . VAL D 1 215 ? -17.111 -67.664 13.807 1.00 46.68 215 VAL D O 1
ATOM 12003 N N . PRO D 1 216 ? -17.168 -65.843 12.504 1.00 47.16 216 PRO D N 1
ATOM 12004 C CA . PRO D 1 216 ? -15.731 -65.892 12.224 1.00 49.18 216 PRO D CA 1
ATOM 12005 C C . PRO D 1 216 ? -14.875 -65.627 13.456 1.00 48.36 216 PRO D C 1
ATOM 12006 O O . PRO D 1 216 ? -15.386 -65.373 14.549 1.00 44.09 216 PRO D O 1
ATOM 12010 N N . ARG D 1 217 ? -13.565 -65.715 13.280 1.00 49.75 217 ARG D N 1
ATOM 12011 C CA . ARG D 1 217 ? -12.659 -65.516 14.394 1.00 41.44 217 ARG D CA 1
ATOM 12012 C C . ARG D 1 217 ? -12.384 -64.052 14.638 1.00 44.14 217 ARG D C 1
ATOM 12013 O O . ARG D 1 217 ? -12.245 -63.261 13.696 1.00 43.30 217 ARG D O 1
ATOM 12021 N N . SER D 1 218 ? -12.308 -63.712 15.921 1.00 41.31 218 SER D N 1
ATOM 12022 C CA . SER D 1 218 ? -12.009 -62.361 16.350 1.00 44.77 218 SER D CA 1
ATOM 12023 C C . SER D 1 218 ? -10.536 -62.045 16.182 1.00 45.05 218 SER D C 1
ATOM 12024 O O . SER D 1 218 ? -9.731 -62.878 15.765 1.00 46.94 218 SER D O 1
ATOM 12027 N N . ARG D 1 219 ? -10.201 -60.843 16.607 1.00 43.58 219 ARG D N 1
ATOM 12028 C CA . ARG D 1 219 ? -8.863 -60.308 16.551 1.00 45.80 219 ARG D CA 1
ATOM 12029 C C . ARG D 1 219 ? -7.868 -61.078 17.422 1.00 47.75 219 ARG D C 1
ATOM 12030 O O . ARG D 1 219 ? -6.664 -61.058 17.168 1.00 51.55 219 ARG D O 1
ATOM 12038 N N . GLN D 1 220 ? -8.373 -61.804 18.410 1.00 44.57 220 GLN D N 1
ATOM 12039 C CA . GLN D 1 220 ? -7.495 -62.596 19.274 1.00 50.33 220 GLN D CA 1
ATOM 12040 C C . GLN D 1 220 ? -7.608 -64.086 18.965 1.00 46.10 220 GLN D C 1
ATOM 12041 O O . GLN D 1 220 ? -7.073 -64.920 19.697 1.00 48.82 220 GLN D O 1
ATOM 12047 N N . GLY D 1 221 ? -8.299 -64.416 17.879 1.00 47.23 221 GLY D N 1
ATOM 12048 C CA . GLY D 1 221 ? -8.401 -65.796 17.426 1.00 46.45 221 GLY D CA 1
ATOM 12049 C C . GLY D 1 221 ? -9.513 -66.588 18.088 1.00 46.30 221 GLY D C 1
ATOM 12050 O O . GLY D 1 221 ? -10.471 -66.999 17.438 1.00 44.77 221 GLY D O 1
ATOM 12051 N N . GLU D 1 222 ? -9.372 -66.804 19.391 1.00 48.28 222 GLU D N 1
ATOM 12052 C CA . GLU D 1 222 ? -10.318 -67.568 20.193 1.00 46.71 222 GLU D CA 1
ATOM 12053 C C . GLU D 1 222 ? -10.458 -66.901 21.552 1.00 47.94 222 GLU D C 1
ATOM 12054 O O . GLU D 1 222 ? -9.524 -66.246 22.011 1.00 46.70 222 GLU D O 1
ATOM 12060 N N . PRO D 1 223 ? -11.631 -67.046 22.192 1.00 47.49 223 PRO D N 1
ATOM 12061 C CA . PRO D 1 223 ? -11.772 -66.669 23.601 1.00 45.88 223 PRO D CA 1
ATOM 12062 C C . PRO D 1 223 ? -10.704 -67.321 24.479 1.00 45.61 223 PRO D C 1
ATOM 12063 O O . PRO D 1 223 ? -10.270 -68.443 24.187 1.00 44.61 223 PRO D O 1
ATOM 12067 N N . VAL D 1 224 ? -10.307 -66.626 25.538 1.00 42.23 224 VAL D N 1
ATOM 12068 C CA . VAL D 1 224 ? -9.380 -67.144 26.523 1.00 38.55 224 VAL D CA 1
ATOM 12069 C C . VAL D 1 224 ? -10.098 -68.141 27.413 1.00 44.07 224 VAL D C 1
ATOM 12070 O O . VAL D 1 224 ? -11.207 -67.869 27.882 1.00 44.47 224 VAL D O 1
ATOM 12074 N N . ILE D 1 225 ? -9.484 -69.302 27.630 1.00 44.45 225 ILE D N 1
ATOM 12075 C CA . ILE D 1 225 ? -10.042 -70.294 28.538 1.00 42.01 225 ILE D CA 1
ATOM 12076 C C . ILE D 1 225 ? -9.602 -70.041 29.972 1.00 44.85 225 ILE D C 1
ATOM 12077 O O . ILE D 1 225 ? -8.439 -70.211 30.319 1.00 47.12 225 ILE D O 1
ATOM 12082 N N . LEU D 1 226 ? -10.562 -69.640 30.793 1.00 47.31 226 LEU D N 1
ATOM 12083 C CA . LEU D 1 226 ? -10.422 -69.577 32.237 1.00 45.97 226 LEU D CA 1
ATOM 12084 C C . LEU D 1 226 ? -10.935 -70.889 32.776 1.00 48.99 226 LEU D C 1
ATOM 12085 O O . LEU D 1 226 ? -11.747 -71.562 32.125 1.00 43.99 226 LEU D O 1
ATOM 12090 N N . GLN D 1 227 ? -10.433 -71.285 33.938 1.00 48.00 227 GLN D N 1
ATOM 12091 C CA . GLN D 1 227 ? -10.976 -72.461 34.582 1.00 51.89 227 GLN D CA 1
ATOM 12092 C C . GLN D 1 227 ? -10.970 -72.288 36.092 1.00 50.85 227 GLN D C 1
ATOM 12093 O O . GLN D 1 227 ? -10.098 -71.623 36.663 1.00 49.58 227 GLN D O 1
ATOM 12099 N N . ALA D 1 228 ? -11.979 -72.881 36.721 1.00 52.63 228 ALA D N 1
ATOM 12100 C CA . ALA D 1 228 ? -12.115 -72.896 38.165 1.00 54.28 228 ALA D CA 1
ATOM 12101 C C . ALA D 1 228 ? -12.552 -74.295 38.614 1.00 55.44 228 ALA D C 1
ATOM 12102 O O . ALA D 1 228 ? -13.516 -74.863 38.100 1.00 55.05 228 ALA D O 1
ATOM 12104 N N . GLY D 1 229 ? -11.826 -74.856 39.565 1.00 58.59 229 GLY D N 1
ATOM 12105 C CA . GLY D 1 229 ? -12.074 -76.218 39.991 1.00 57.88 229 GLY D CA 1
ATOM 12106 C C . GLY D 1 229 ? -10.760 -76.795 40.455 1.00 58.10 229 GLY D C 1
ATOM 12107 O O . GLY D 1 229 ? -9.883 -77.078 39.634 1.00 60.56 229 GLY D O 1
ATOM 12108 N N . LEU D 1 230 ? -10.607 -76.941 41.767 1.00 58.84 230 LEU D N 1
ATOM 12109 C CA . LEU D 1 230 ? -9.318 -77.320 42.332 1.00 61.59 230 LEU D CA 1
ATOM 12110 C C . LEU D 1 230 ? -9.264 -78.768 42.839 1.00 63.00 230 LEU D C 1
ATOM 12111 O O . LEU D 1 230 ? -8.294 -79.160 43.494 1.00 59.92 230 LEU D O 1
ATOM 12116 N N . SER D 1 231 ? -10.292 -79.563 42.543 1.00 61.28 231 SER D N 1
ATOM 12117 C CA . SER D 1 231 ? -10.226 -80.994 42.828 1.00 59.10 231 SER D CA 1
ATOM 12118 C C . SER D 1 231 ? -9.095 -81.573 41.980 1.00 63.04 231 SER D C 1
ATOM 12119 O O . SER D 1 231 ? -8.698 -80.957 40.982 1.00 61.86 231 SER D O 1
ATOM 12122 N N . PRO D 1 232 ? -8.558 -82.741 42.379 1.00 61.03 232 PRO D N 1
ATOM 12123 C CA . PRO D 1 232 ? -7.456 -83.355 41.631 1.00 58.05 232 PRO D CA 1
ATOM 12124 C C . PRO D 1 232 ? -7.807 -83.554 40.162 1.00 56.23 232 PRO D C 1
ATOM 12125 O O . PRO D 1 232 ? -6.951 -83.386 39.293 1.00 56.62 232 PRO D O 1
ATOM 12129 N N . ARG D 1 233 ? -9.056 -83.914 39.893 1.00 57.91 233 ARG D N 1
ATOM 12130 C CA . ARG D 1 233 ? -9.515 -84.062 38.519 1.00 59.09 233 ARG D CA 1
ATOM 12131 C C . ARG D 1 233 ? -9.590 -82.698 37.813 1.00 60.48 233 ARG D C 1
ATOM 12132 O O . ARG D 1 233 ? -9.306 -82.584 36.609 1.00 54.63 233 ARG D O 1
ATOM 12140 N N . GLY D 1 234 ? -9.982 -81.670 38.567 1.00 62.53 234 GLY D N 1
ATOM 12141 C CA . GLY D 1 234 ? -10.043 -80.319 38.037 1.00 57.15 234 GLY D CA 1
ATOM 12142 C C . GLY D 1 234 ? -8.674 -79.802 37.631 1.00 58.77 234 GLY D C 1
ATOM 12143 O O . GLY D 1 234 ? -8.518 -79.223 36.535 1.00 55.67 234 GLY D O 1
ATOM 12144 N N . ARG D 1 235 ? -7.673 -80.057 38.478 1.00 56.49 235 ARG D N 1
ATOM 12145 C CA . ARG D 1 235 ? -6.305 -79.616 38.189 1.00 56.78 235 ARG D CA 1
ATOM 12146 C C . ARG D 1 235 ? -5.698 -80.324 36.967 1.00 58.79 235 ARG D C 1
ATOM 12147 O O . ARG D 1 235 ? -4.937 -79.715 36.220 1.00 60.61 235 ARG D O 1
ATOM 12155 N N . ARG D 1 236 ? -6.021 -81.597 36.751 1.00 57.26 236 ARG D N 1
ATOM 12156 C CA . ARG D 1 236 ? -5.574 -82.269 35.525 1.00 59.77 236 ARG D CA 1
ATOM 12157 C C . ARG D 1 236 ? -6.226 -81.595 34.321 1.00 55.06 236 ARG D C 1
ATOM 12158 O O . ARG D 1 236 ? -5.583 -81.363 33.304 1.00 51.11 236 ARG D O 1
ATOM 12166 N N . PHE D 1 237 ? -7.518 -81.305 34.452 1.00 58.44 237 PHE D N 1
ATOM 12167 C CA . PHE D 1 237 ? -8.275 -80.599 33.422 1.00 56.24 237 PHE D CA 1
ATOM 12168 C C . PHE D 1 237 ? -7.666 -79.237 33.130 1.00 54.75 237 PHE D C 1
ATOM 12169 O O . PHE D 1 237 ? -7.521 -78.850 31.972 1.00 49.71 237 PHE D O 1
ATOM 12177 N N . ALA D 1 238 ? -7.298 -78.526 34.192 1.00 52.38 238 ALA D N 1
ATOM 12178 C CA . ALA D 1 238 ? -6.681 -77.218 34.045 1.00 52.55 238 ALA D CA 1
ATOM 12179 C C . ALA D 1 238 ? -5.336 -77.344 33.328 1.00 52.34 238 ALA D C 1
ATOM 12180 O O . ALA D 1 238 ? -4.965 -76.485 32.527 1.00 54.54 238 ALA D O 1
ATOM 12182 N N . GLY D 1 239 ? -4.615 -78.422 33.611 1.00 55.38 239 GLY D N 1
ATOM 12183 C CA . GLY D 1 239 ? -3.332 -78.674 32.980 1.00 53.82 239 GLY D CA 1
ATOM 12184 C C . GLY D 1 239 ? -3.445 -78.715 31.474 1.00 55.07 239 GLY D C 1
ATOM 12185 O O . GLY D 1 239 ? -2.594 -78.189 30.749 1.00 56.24 239 GLY D O 1
ATOM 12186 N N . ARG D 1 240 ? -4.514 -79.342 30.997 1.00 53.29 240 ARG D N 1
ATOM 12187 C CA . ARG D 1 240 ? -4.705 -79.518 29.565 1.00 52.03 240 ARG D CA 1
ATOM 12188 C C . ARG D 1 240 ? -5.275 -78.284 28.859 1.00 53.49 240 ARG D C 1
ATOM 12189 O O . ARG D 1 240 ? -4.872 -77.957 27.741 1.00 55.10 240 ARG D O 1
ATOM 12197 N N . TRP D 1 241 ? -6.222 -77.604 29.494 1.00 53.30 241 TRP D N 1
ATOM 12198 C CA . TRP D 1 241 ? -7.000 -76.590 28.783 1.00 50.00 241 TRP D CA 1
ATOM 12199 C C . TRP D 1 241 ? -6.814 -75.146 29.270 1.00 48.78 241 TRP D C 1
ATOM 12200 O O . TRP D 1 241 ? -6.837 -74.218 28.474 1.00 49.48 241 TRP D O 1
ATOM 12211 N N . ALA D 1 242 ? -6.648 -74.956 30.573 1.00 49.89 242 ALA D N 1
ATOM 12212 C CA . ALA D 1 242 ? -6.663 -73.608 31.149 1.00 49.39 242 ALA D CA 1
ATOM 12213 C C . ALA D 1 242 ? -5.571 -72.690 30.617 1.00 47.09 242 ALA D C 1
ATOM 12214 O O . ALA D 1 242 ? -4.418 -73.088 30.485 1.00 46.03 242 ALA D O 1
ATOM 12216 N N . GLU D 1 243 ? -5.947 -71.444 30.336 1.00 51.14 243 GLU D N 1
ATOM 12217 C CA . GLU D 1 243 ? -4.981 -70.398 30.001 1.00 48.60 243 GLU D CA 1
ATOM 12218 C C . GLU D 1 243 ? -4.880 -69.420 31.178 1.00 46.37 243 GLU D C 1
ATOM 12219 O O . GLU D 1 243 ? -3.889 -68.703 31.334 1.00 48.83 243 GLU D O 1
ATOM 12225 N N . ALA D 1 244 ? -5.900 -69.418 32.025 1.00 44.57 244 ALA D N 1
ATOM 12226 C CA . ALA D 1 244 ? -5.820 -68.704 33.294 1.00 49.65 244 ALA D CA 1
ATOM 12227 C C . ALA D 1 244 ? -6.611 -69.464 34.343 1.00 46.03 244 ALA D C 1
ATOM 12228 O O . ALA D 1 244 ? -7.676 -70.017 34.053 1.00 46.82 244 ALA D O 1
ATOM 12230 N N . VAL D 1 245 ? -6.099 -69.493 35.567 1.00 46.13 245 VAL D N 1
ATOM 12231 C CA . VAL D 1 245 ? -6.753 -70.272 36.601 1.00 48.62 245 VAL D CA 1
ATOM 12232 C C . VAL D 1 245 ? -7.202 -69.415 37.770 1.00 49.72 245 VAL D C 1
ATOM 12233 O O . VAL D 1 245 ? -6.447 -68.600 38.295 1.00 51.47 245 VAL D O 1
ATOM 12237 N N . PHE D 1 246 ? -8.446 -69.626 38.181 1.00 48.81 246 PHE D N 1
ATOM 12238 C CA . PHE D 1 246 ? -9.005 -68.966 39.344 1.00 47.51 246 PHE D CA 1
ATOM 12239 C C . PHE D 1 246 ? -8.719 -69.822 40.568 1.00 52.97 246 PHE D C 1
ATOM 12240 O O . PHE D 1 246 ? -9.292 -70.896 40.726 1.00 54.28 246 PHE D O 1
ATOM 12248 N N . SER D 1 247 ? -7.844 -69.336 41.445 1.00 57.54 247 SER D N 1
ATOM 12249 C CA . SER D 1 247 ? -7.524 -70.076 42.664 1.00 55.08 247 SER D CA 1
ATOM 12250 C C . SER D 1 247 ? -7.776 -69.273 43.937 1.00 54.54 247 SER D C 1
ATOM 12251 O O . SER D 1 247 ? -7.755 -68.048 43.932 1.00 53.96 247 SER D O 1
ATOM 12254 N N . VAL D 1 248 ? -8.026 -69.987 45.028 1.00 51.89 248 VAL D N 1
ATOM 12255 C CA . VAL D 1 248 ? -8.231 -69.373 46.326 1.00 53.59 248 VAL D CA 1
ATOM 12256 C C . VAL D 1 248 ? -7.440 -70.116 47.417 1.00 58.13 248 VAL D C 1
ATOM 12257 O O . VAL D 1 248 ? -7.667 -71.300 47.650 1.00 55.92 248 VAL D O 1
ATOM 12261 N N . SER D 1 249 ? -6.527 -69.416 48.085 1.00 60.48 249 SER D N 1
ATOM 12262 C CA . SER D 1 249 ? -5.746 -69.986 49.184 1.00 53.55 249 SER D CA 1
ATOM 12263 C C . SER D 1 249 ? -5.620 -68.992 50.339 1.00 54.70 249 SER D C 1
ATOM 12264 O O . SER D 1 249 ? -5.354 -67.815 50.109 1.00 49.76 249 SER D O 1
ATOM 12267 N N . PRO D 1 250 ? -5.773 -69.472 51.588 1.00 57.72 250 PRO D N 1
ATOM 12268 C CA . PRO D 1 250 ? -5.809 -68.599 52.771 1.00 52.66 250 PRO D CA 1
ATOM 12269 C C . PRO D 1 250 ? -4.466 -67.963 53.156 1.00 54.80 250 PRO D C 1
ATOM 12270 O O . PRO D 1 250 ? -4.493 -66.995 53.906 1.00 55.24 250 PRO D O 1
ATOM 12274 N N . ASN D 1 251 ? -3.334 -68.464 52.665 1.00 53.27 251 ASN D N 1
ATOM 12275 C CA . ASN D 1 251 ? -2.046 -67.851 52.991 1.00 47.76 251 ASN D CA 1
ATOM 12276 C C . ASN D 1 251 ? -0.976 -68.108 51.940 1.00 52.41 251 ASN D C 1
ATOM 12277 O O . ASN D 1 251 ? -1.163 -68.921 51.028 1.00 56.09 251 ASN D O 1
ATOM 12282 N N . LEU D 1 252 ? 0.146 -67.408 52.075 1.00 51.88 252 LEU D N 1
ATOM 12283 C CA . LEU D 1 252 ? 1.234 -67.497 51.108 1.00 51.69 252 LEU D CA 1
ATOM 12284 C C . LEU D 1 252 ? 1.717 -68.934 50.908 1.00 57.39 252 LEU D C 1
ATOM 12285 O O . LEU D 1 252 ? 1.996 -69.340 49.781 1.00 58.16 252 LEU D O 1
ATOM 12290 N N . ASP D 1 253 ? 1.784 -69.711 51.990 1.00 60.06 253 ASP D N 1
ATOM 12291 C CA . ASP D 1 253 ? 2.279 -71.091 51.903 1.00 61.82 253 ASP D CA 1
ATOM 12292 C C . ASP D 1 253 ? 1.395 -71.964 51.026 1.00 59.54 253 ASP D C 1
ATOM 12293 O O . ASP D 1 253 ? 1.888 -72.654 50.128 1.00 60.93 253 ASP D O 1
ATOM 12298 N N . ILE D 1 254 ? 0.089 -71.914 51.269 1.00 57.56 254 ILE D N 1
ATOM 12299 C CA . ILE D 1 254 ? -0.855 -72.661 50.447 1.00 57.96 254 ILE D CA 1
ATOM 12300 C C . ILE D 1 254 ? -0.931 -72.099 49.018 1.00 59.25 254 ILE D C 1
ATOM 12301 O O . ILE D 1 254 ? -1.067 -72.863 48.065 1.00 61.18 254 ILE D O 1
ATOM 12306 N N . MET D 1 255 ? -0.849 -70.770 48.878 1.00 59.49 255 MET D N 1
ATOM 12307 C CA . MET D 1 255 ? -0.792 -70.125 47.560 1.00 56.55 255 MET D CA 1
ATOM 12308 C C . MET D 1 255 ? 0.337 -70.688 46.714 1.00 59.14 255 MET D C 1
ATOM 12309 O O . MET D 1 255 ? 0.148 -71.011 45.538 1.00 56.87 255 MET D O 1
ATOM 12314 N N . ARG D 1 256 ? 1.518 -70.774 47.317 1.00 59.09 256 ARG D N 1
ATOM 12315 C CA . ARG D 1 256 ? 2.717 -71.178 46.596 1.00 59.40 256 ARG D CA 1
ATOM 12316 C C . ARG D 1 256 ? 2.643 -72.648 46.153 1.00 60.70 256 ARG D C 1
ATOM 12317 O O . ARG D 1 256 ? 3.086 -72.999 45.060 1.00 62.09 256 ARG D O 1
ATOM 12325 N N . ALA D 1 257 ? 2.080 -73.505 46.999 1.00 59.54 257 ALA D N 1
ATOM 12326 C CA . ALA D 1 257 ? 1.943 -74.922 46.660 1.00 58.43 257 ALA D CA 1
ATOM 12327 C C . ALA D 1 257 ? 0.945 -75.098 45.526 1.00 59.69 257 ALA D C 1
ATOM 12328 O O . ALA D 1 257 ? 1.223 -75.787 44.533 1.00 60.92 257 ALA D O 1
ATOM 12330 N N . VAL D 1 258 ? -0.219 -74.470 45.684 1.00 57.82 258 VAL D N 1
ATOM 12331 C CA . VAL D 1 258 ? -1.238 -74.451 44.636 1.00 57.88 258 VAL D CA 1
ATOM 12332 C C . VAL D 1 258 ? -0.638 -73.910 43.339 1.00 57.12 258 VAL D C 1
ATOM 12333 O O . VAL D 1 258 ? -0.844 -74.475 42.261 1.00 59.26 258 VAL D O 1
ATOM 12337 N N . TYR D 1 259 ? 0.120 -72.826 43.448 1.00 56.08 259 TYR D N 1
ATOM 12338 C CA . TYR D 1 259 ? 0.806 -72.264 42.287 1.00 58.61 259 TYR D CA 1
ATOM 12339 C C . TYR D 1 259 ? 1.660 -73.308 41.572 1.00 58.71 259 TYR D C 1
ATOM 12340 O O . TYR D 1 259 ? 1.492 -73.556 40.377 1.00 58.01 259 TYR D O 1
ATOM 12349 N N . GLN D 1 260 ? 2.582 -73.910 42.312 1.00 62.20 260 GLN D N 1
ATOM 12350 C CA . GLN D 1 260 ? 3.526 -74.851 41.724 1.00 63.81 260 GLN D CA 1
ATOM 12351 C C . GLN D 1 260 ? 2.861 -76.137 41.254 1.00 57.73 260 GLN D C 1
ATOM 12352 O O . GLN D 1 260 ? 3.280 -76.711 40.252 1.00 59.27 260 GLN D O 1
ATOM 12358 N N . ASP D 1 261 ? 1.832 -76.594 41.964 1.00 54.88 261 ASP D N 1
ATOM 12359 C CA . ASP D 1 261 ? 1.101 -77.775 41.511 1.00 56.32 261 ASP D CA 1
ATOM 12360 C C . ASP D 1 261 ? 0.448 -77.534 40.135 1.00 64.93 261 ASP D C 1
ATOM 12361 O O . ASP D 1 261 ? 0.566 -78.363 39.218 1.00 61.74 261 ASP D O 1
ATOM 12366 N N . ILE D 1 262 ? -0.201 -76.380 39.979 1.00 60.22 262 ILE D N 1
ATOM 12367 C CA . ILE D 1 262 ? -0.876 -76.063 38.730 1.00 55.36 262 ILE D CA 1
ATOM 12368 C C . ILE D 1 262 ? 0.142 -75.983 37.601 1.00 60.06 262 ILE D C 1
ATOM 12369 O O . ILE D 1 262 ? -0.070 -76.548 36.521 1.00 60.24 262 ILE D O 1
ATOM 12374 N N . LYS D 1 263 ? 1.253 -75.292 37.844 1.00 57.15 263 LYS D N 1
ATOM 12375 C CA . LYS D 1 263 ? 2.286 -75.180 36.818 1.00 59.62 263 LYS D CA 1
ATOM 12376 C C . LYS D 1 263 ? 2.804 -76.568 36.410 1.00 59.98 263 LYS D C 1
ATOM 12377 O O . LYS D 1 263 ? 3.129 -76.806 35.248 1.00 62.04 263 LYS D O 1
ATOM 12383 N N . ALA D 1 264 ? 2.835 -77.495 37.359 1.00 59.97 264 ALA D N 1
ATOM 12384 C CA . ALA D 1 264 ? 3.272 -78.857 37.065 1.00 60.31 264 ALA D CA 1
ATOM 12385 C C . ALA D 1 264 ? 2.249 -79.620 36.225 1.00 62.82 264 ALA D C 1
ATOM 12386 O O . ALA D 1 264 ? 2.607 -80.259 35.237 1.00 62.93 264 ALA D O 1
ATOM 12388 N N . HIS D 1 265 ? 0.977 -79.556 36.616 1.00 61.72 265 HIS D N 1
ATOM 12389 C CA . HIS D 1 265 ? -0.076 -80.210 35.840 1.00 62.31 265 HIS D CA 1
ATOM 12390 C C . HIS D 1 265 ? -0.067 -79.740 34.385 1.00 60.54 265 HIS D C 1
ATOM 12391 O O . HIS D 1 265 ? -0.309 -80.533 33.478 1.00 60.91 265 HIS D O 1
ATOM 12398 N N . VAL D 1 266 ? 0.212 -78.454 34.173 1.00 62.20 266 VAL D N 1
ATOM 12399 C CA . VAL D 1 266 ? 0.293 -77.876 32.824 1.00 61.39 266 VAL D CA 1
ATOM 12400 C C . VAL D 1 266 ? 1.487 -78.424 32.041 1.00 62.17 266 VAL D C 1
ATOM 12401 O O . VAL D 1 266 ? 1.365 -78.782 30.862 1.00 64.63 266 VAL D O 1
ATOM 12405 N N . ALA D 1 267 ? 2.646 -78.460 32.691 1.00 64.35 267 ALA D N 1
ATOM 12406 C CA . ALA D 1 267 ? 3.848 -79.021 32.083 1.00 65.01 267 ALA D CA 1
ATOM 12407 C C . ALA D 1 267 ? 3.602 -80.477 31.723 1.00 63.79 267 ALA D C 1
ATOM 12408 O O . ALA D 1 267 ? 3.983 -80.932 30.640 1.00 59.48 267 ALA D O 1
ATOM 12410 N N . ALA D 1 268 ? 2.904 -81.177 32.619 1.00 61.61 268 ALA D N 1
ATOM 12411 C CA . ALA D 1 268 ? 2.578 -82.591 32.446 1.00 62.91 268 ALA D CA 1
ATOM 12412 C C . ALA D 1 268 ? 1.680 -82.817 31.244 1.00 62.64 268 ALA D C 1
ATOM 12413 O O . ALA D 1 268 ? 1.692 -83.893 30.646 1.00 69.80 268 ALA D O 1
ATOM 12415 N N . ALA D 1 269 ? 0.913 -81.796 30.883 1.00 63.09 269 ALA D N 1
ATOM 12416 C CA . ALA D 1 269 ? 0.008 -81.895 29.750 1.00 62.16 269 ALA D CA 1
ATOM 12417 C C . ALA D 1 269 ? 0.743 -81.514 28.481 1.00 57.73 269 ALA D C 1
ATOM 12418 O O . ALA D 1 269 ? 0.151 -81.448 27.407 1.00 62.87 269 ALA D O 1
ATOM 12420 N N . GLY D 1 270 ? 2.042 -81.265 28.612 1.00 59.40 270 GLY D N 1
ATOM 12421 C CA . GLY D 1 270 ? 2.872 -80.978 27.457 1.00 58.87 270 GLY D CA 1
ATOM 12422 C C . GLY D 1 270 ? 2.814 -79.534 27.023 1.00 60.81 270 GLY D C 1
ATOM 12423 O O . GLY D 1 270 ? 3.214 -79.209 25.905 1.00 59.52 270 GLY D O 1
ATOM 12424 N N . ARG D 1 271 ? 2.300 -78.673 27.901 1.00 64.79 271 ARG D N 1
ATOM 12425 C CA . ARG D 1 271 ? 2.132 -77.259 27.583 1.00 63.62 271 ARG D CA 1
ATOM 12426 C C . ARG D 1 271 ? 3.124 -76.374 28.335 1.00 65.68 271 ARG D C 1
ATOM 12427 O O . ARG D 1 271 ? 3.681 -76.776 29.359 1.00 66.13 271 ARG D O 1
ATOM 12435 N N . ASP D 1 272 ? 3.306 -75.155 27.834 1.00 61.95 272 ASP D N 1
ATOM 12436 C CA . ASP D 1 272 ? 4.217 -74.185 28.436 1.00 61.50 272 ASP D CA 1
ATOM 12437 C C . ASP D 1 272 ? 3.553 -73.520 29.646 1.00 62.36 272 ASP D C 1
ATOM 12438 O O . ASP D 1 272 ? 2.558 -72.817 29.501 1.00 64.80 272 ASP D O 1
ATOM 12443 N N . PRO D 1 273 ? 4.118 -73.731 30.846 1.00 64.49 273 PRO D N 1
ATOM 12444 C CA . PRO D 1 273 ? 3.555 -73.240 32.113 1.00 62.87 273 PRO D CA 1
ATOM 12445 C C . PRO D 1 273 ? 3.453 -71.713 32.224 1.00 62.81 273 PRO D C 1
ATOM 12446 O O . PRO D 1 273 ? 2.664 -71.203 33.024 1.00 55.36 273 PRO D O 1
ATOM 12450 N N . GLU D 1 274 ? 4.225 -71.023 31.415 1.00 64.50 274 GLU D N 1
ATOM 12451 C CA . GLU D 1 274 ? 4.230 -69.594 31.375 1.00 67.41 274 GLU D CA 1
ATOM 12452 C C . GLU D 1 274 ? 3.028 -69.097 30.580 1.00 68.71 274 GLU D C 1
ATOM 12453 O O . GLU D 1 274 ? 2.686 -67.940 30.611 1.00 64.99 274 GLU D O 1
ATOM 12459 N N . GLN D 1 275 ? 2.394 -70.002 29.864 1.00 65.85 275 GLN D N 1
ATOM 12460 C CA . GLN D 1 275 ? 1.246 -69.683 29.015 1.00 62.84 275 GLN D CA 1
ATOM 12461 C C . GLN D 1 275 ? -0.071 -70.048 29.688 1.00 59.71 275 GLN D C 1
ATOM 12462 O O . GLN D 1 275 ? -1.130 -70.052 29.058 1.00 59.69 275 GLN D O 1
ATOM 12468 N N . THR D 1 276 ? 0.014 -70.372 30.972 1.00 60.13 276 THR D N 1
ATOM 12469 C CA . THR D 1 276 ? -1.161 -70.496 31.824 1.00 56.77 276 THR D CA 1
ATOM 12470 C C . THR D 1 276 ? -0.934 -69.623 33.058 1.00 54.54 276 THR D C 1
ATOM 12471 O O . THR D 1 276 ? -0.075 -69.928 33.877 1.00 55.54 276 THR D O 1
ATOM 12475 N N . LYS D 1 277 ? -1.697 -68.542 33.188 1.00 53.55 277 LYS D N 1
ATOM 12476 C CA . LYS D 1 277 ? -1.479 -67.585 34.278 1.00 54.91 277 LYS D CA 1
ATOM 12477 C C . LYS D 1 277 ? -2.401 -67.880 35.463 1.00 52.88 277 LYS D C 1
ATOM 12478 O O . LYS D 1 277 ? -3.608 -68.013 35.296 1.00 52.82 277 LYS D O 1
ATOM 12484 N N . VAL D 1 278 ? -1.822 -68.016 36.654 1.00 48.28 278 VAL D N 1
ATOM 12485 C CA . VAL D 1 278 ? -2.588 -68.350 37.850 1.00 48.03 278 VAL D CA 1
ATOM 12486 C C . VAL D 1 278 ? -2.908 -67.124 38.718 1.00 50.52 278 VAL D C 1
ATOM 12487 O O . VAL D 1 278 ? -2.012 -66.380 39.114 1.00 48.65 278 VAL D O 1
ATOM 12491 N N . PHE D 1 279 ? -4.198 -66.928 38.999 1.00 48.19 279 PHE D N 1
ATOM 12492 C CA . PHE D 1 279 ? -4.689 -65.822 39.819 1.00 47.87 279 PHE D CA 1
ATOM 12493 C C . PHE D 1 279 ? -5.143 -66.348 41.173 1.00 47.81 279 PHE D C 1
ATOM 12494 O O . PHE D 1 279 ? -5.787 -67.395 41.243 1.00 52.65 279 PHE D O 1
ATOM 12502 N N . THR D 1 280 ? -4.843 -65.618 42.241 1.00 45.07 280 THR D N 1
ATOM 12503 C CA . THR D 1 280 ? -5.362 -65.970 43.557 1.00 47.12 280 THR D CA 1
ATOM 12504 C C . THR D 1 280 ? -6.188 -64.812 44.135 1.00 49.81 280 THR D C 1
ATOM 12505 O O . THR D 1 280 ? -5.867 -63.631 43.934 1.00 42.12 280 THR D O 1
ATOM 12509 N N . ALA D 1 281 ? -7.278 -65.156 44.816 1.00 49.43 281 ALA D N 1
ATOM 12510 C CA . ALA D 1 281 ? -8.226 -64.152 45.290 1.00 46.05 281 ALA D CA 1
ATOM 12511 C C . ALA D 1 281 ? -7.903 -63.620 46.678 1.00 51.91 281 ALA D C 1
ATOM 12512 O O . ALA D 1 281 ? -7.609 -64.384 47.601 1.00 52.52 281 ALA D O 1
ATOM 12514 N N . VAL D 1 282 ? -8.019 -62.303 46.829 1.00 50.12 282 VAL D N 1
ATOM 12515 C CA . VAL D 1 282 ? -7.805 -61.633 48.109 1.00 44.04 282 VAL D CA 1
ATOM 12516 C C . VAL D 1 282 ? -8.867 -60.557 48.259 1.00 45.85 282 VAL D C 1
ATOM 12517 O O . VAL D 1 282 ? -9.332 -59.985 47.270 1.00 46.10 282 VAL D O 1
ATOM 12521 N N . MET D 1 283 ? -9.276 -60.312 49.496 1.00 41.09 283 MET D N 1
ATOM 12522 C CA . MET D 1 283 ? -10.291 -59.326 49.775 1.00 40.86 283 MET D CA 1
ATOM 12523 C C . MET D 1 283 ? -9.703 -58.185 50.591 1.00 44.76 283 MET D C 1
ATOM 12524 O O . MET D 1 283 ? -9.633 -58.273 51.819 1.00 43.15 283 MET D O 1
ATOM 12529 N N . PRO D 1 284 ? -9.249 -57.120 49.900 1.00 46.03 284 PRO D N 1
ATOM 12530 C CA . PRO D 1 284 ? -8.664 -55.953 50.570 1.00 41.59 284 PRO D CA 1
ATOM 12531 C C . PRO D 1 284 ? -9.725 -55.026 51.140 1.00 40.81 284 PRO D C 1
ATOM 12532 O O . PRO D 1 284 ? -10.815 -54.878 50.588 1.00 41.61 284 PRO D O 1
ATOM 12536 N N . VAL D 1 285 ? -9.399 -54.427 52.275 1.00 46.17 285 VAL D N 1
ATOM 12537 C CA . VAL D 1 285 ? -10.214 -53.389 52.887 1.00 42.97 285 VAL D CA 1
ATOM 12538 C C . VAL D 1 285 ? -9.294 -52.208 53.176 1.00 44.43 285 VAL D C 1
ATOM 12539 O O . VAL D 1 285 ? -8.302 -52.339 53.890 1.00 47.13 285 VAL D O 1
ATOM 12543 N N . LEU D 1 286 ? -9.593 -51.076 52.557 1.00 43.30 286 LEU D N 1
ATOM 12544 C CA . LEU D 1 286 ? -8.731 -49.911 52.609 1.00 40.82 286 LEU D CA 1
ATOM 12545 C C . LEU D 1 286 ? -9.128 -48.923 53.686 1.00 36.21 286 LEU D C 1
ATOM 12546 O O . LEU D 1 286 ? -10.297 -48.829 54.051 1.00 37.78 286 LEU D O 1
ATOM 12551 N N . GLY D 1 287 ? -8.150 -48.164 54.172 1.00 39.37 287 GLY D N 1
ATOM 12552 C CA . GLY D 1 287 ? -8.409 -47.030 55.048 1.00 36.04 287 GLY D CA 1
ATOM 12553 C C . GLY D 1 287 ? -7.301 -46.000 54.898 1.00 39.15 287 GLY D C 1
ATOM 12554 O O . GLY D 1 287 ? -6.190 -46.346 54.492 1.00 38.80 287 GLY D O 1
ATOM 12555 N N . GLU D 1 288 ? -7.594 -44.742 55.225 1.00 37.50 288 GLU D N 1
ATOM 12556 C CA . GLU D 1 288 ? -6.597 -43.674 55.169 1.00 37.81 288 GLU D CA 1
ATOM 12557 C C . GLU D 1 288 ? -5.471 -43.972 56.150 1.00 43.19 288 GLU D C 1
ATOM 12558 O O . GLU D 1 288 ? -4.317 -43.636 55.895 1.00 44.95 288 GLU D O 1
ATOM 12564 N N . THR D 1 289 ? -5.832 -44.545 57.299 1.00 39.34 289 THR D N 1
ATOM 12565 C CA . THR D 1 289 ? -4.869 -45.103 58.237 1.00 42.54 289 THR D CA 1
ATOM 12566 C C . THR D 1 289 ? -5.172 -46.585 58.429 1.00 43.75 289 THR D C 1
ATOM 12567 O O . THR D 1 289 ? -6.281 -47.047 58.125 1.00 41.17 289 THR D O 1
ATOM 12571 N N . GLU D 1 290 ? -4.198 -47.327 58.947 1.00 49.07 290 GLU D N 1
ATOM 12572 C CA . GLU D 1 290 ? -4.394 -48.745 59.224 1.00 49.98 290 GLU D CA 1
ATOM 12573 C C . GLU D 1 290 ? -5.515 -48.919 60.248 1.00 48.26 290 GLU D C 1
ATOM 12574 O O . GLU D 1 290 ? -6.319 -49.840 60.144 1.00 48.82 290 GLU D O 1
ATOM 12580 N N . GLN D 1 291 ? -5.574 -48.015 61.222 1.00 50.28 291 GLN D N 1
ATOM 12581 C CA . GLN D 1 291 ? -6.623 -48.049 62.250 1.00 55.82 291 GLN D CA 1
ATOM 12582 C C . GLN D 1 291 ? -7.997 -47.978 61.590 1.00 51.43 291 GLN D C 1
ATOM 12583 O O . GLN D 1 291 ? -8.891 -48.784 61.892 1.00 44.74 291 GLN D O 1
ATOM 12589 N N . VAL D 1 292 ? -8.150 -47.022 60.672 1.00 51.49 292 VAL D N 1
ATOM 12590 C CA . VAL D 1 292 ? -9.383 -46.900 59.896 1.00 43.41 292 VAL D CA 1
ATOM 12591 C C . VAL D 1 292 ? -9.714 -48.205 59.149 1.00 44.21 292 VAL D C 1
ATOM 12592 O O . VAL D 1 292 ? -10.848 -48.686 59.190 1.00 41.26 292 VAL D O 1
ATOM 12596 N N . ALA D 1 293 ? -8.723 -48.783 58.478 1.00 43.63 293 ALA D N 1
ATOM 12597 C CA . ALA D 1 293 ? -8.957 -50.016 57.720 1.00 44.97 293 ALA D CA 1
ATOM 12598 C C . ALA D 1 293 ? -9.445 -51.152 58.615 1.00 46.51 293 ALA D C 1
ATOM 12599 O O . ALA D 1 293 ? -10.425 -51.832 58.286 1.00 45.02 293 ALA D O 1
ATOM 12601 N N . ARG D 1 294 ? -8.789 -51.344 59.756 1.00 44.32 294 ARG D N 1
ATOM 12602 C CA . ARG D 1 294 ? -9.167 -52.449 60.631 1.00 45.79 294 ARG D CA 1
ATOM 12603 C C . ARG D 1 294 ? -10.607 -52.230 61.104 1.00 42.59 294 ARG D C 1
ATOM 12604 O O . ARG D 1 294 ? -11.402 -53.174 61.150 1.00 42.25 294 ARG D O 1
ATOM 12612 N N . GLU D 1 295 ? -10.974 -50.976 61.358 1.00 41.27 295 GLU D N 1
ATOM 12613 C CA . GLU D 1 295 ? -12.345 -50.698 61.765 1.00 42.98 295 GLU D CA 1
ATOM 12614 C C . GLU D 1 295 ? -13.362 -50.947 60.669 1.00 46.06 295 GLU D C 1
ATOM 12615 O O . GLU D 1 295 ? -14.446 -51.481 60.948 1.00 45.01 295 GLU D O 1
ATOM 12621 N N . ARG D 1 296 ? -13.011 -50.598 59.428 1.00 41.88 296 ARG D N 1
ATOM 12622 C CA . ARG D 1 296 ? -13.921 -50.820 58.313 1.00 42.84 296 ARG D CA 1
ATOM 12623 C C . ARG D 1 296 ? -14.091 -52.310 58.073 1.00 43.87 296 ARG D C 1
ATOM 12624 O O . ARG D 1 296 ? -15.167 -52.766 57.680 1.00 42.13 296 ARG D O 1
ATOM 12632 N N . LEU D 1 297 ? -13.022 -53.066 58.296 1.00 43.01 297 LEU D N 1
ATOM 12633 C CA . LEU D 1 297 ? -13.094 -54.511 58.169 1.00 43.64 297 LEU D CA 1
ATOM 12634 C C . LEU D 1 297 ? -14.024 -55.090 59.232 1.00 45.31 297 LEU D C 1
ATOM 12635 O O . LEU D 1 297 ? -14.851 -55.957 58.936 1.00 44.69 297 LEU D O 1
ATOM 12640 N N . GLU D 1 298 ? -13.898 -54.598 60.461 1.00 40.41 298 GLU D N 1
ATOM 12641 C CA . GLU D 1 298 ? -14.754 -55.061 61.552 1.00 48.62 298 GLU D CA 1
ATOM 12642 C C . GLU D 1 298 ? -16.228 -54.791 61.264 1.00 47.92 298 GLU D C 1
ATOM 12643 O O . GLU D 1 298 ? -17.088 -55.641 61.533 1.00 49.83 298 GLU D O 1
ATOM 12649 N N . TYR D 1 299 ? -16.516 -53.600 60.745 1.00 48.33 299 TYR D N 1
ATOM 12650 C CA . TYR D 1 299 ? -17.875 -53.228 60.377 1.00 47.46 299 TYR D CA 1
ATOM 12651 C C . TYR D 1 299 ? -18.429 -54.188 59.334 1.00 46.74 299 TYR D C 1
ATOM 12652 O O . TYR D 1 299 ? -19.583 -54.623 59.421 1.00 43.86 299 TYR D O 1
ATOM 12661 N N . LEU D 1 300 ? -17.605 -54.470 58.327 1.00 45.76 300 LEU D N 1
ATOM 12662 C CA . LEU D 1 300 ? -17.987 -55.341 57.229 1.00 47.64 300 LEU D CA 1
ATOM 12663 C C . LEU D 1 300 ? -18.339 -56.736 57.735 1.00 48.29 300 LEU D C 1
ATOM 12664 O O . LEU D 1 300 ? -19.354 -57.322 57.354 1.00 46.20 300 LEU D O 1
ATOM 12669 N N . ASN D 1 301 ? -17.462 -57.274 58.571 1.00 50.23 301 ASN D N 1
ATOM 12670 C CA . ASN D 1 301 ? -17.626 -58.626 59.083 1.00 49.92 301 ASN D CA 1
ATOM 12671 C C . ASN D 1 301 ? -18.788 -58.727 60.078 1.00 47.63 301 ASN D C 1
ATOM 12672 O O . ASN D 1 301 ? -19.428 -59.768 60.191 1.00 46.99 301 ASN D O 1
ATOM 12677 N N . SER D 1 302 ? -19.099 -57.618 60.742 1.00 44.27 302 SER D N 1
ATOM 12678 C CA . SER D 1 302 ? -20.190 -57.587 61.708 1.00 47.23 302 SER D CA 1
ATOM 12679 C C . SER D 1 302 ? -21.571 -57.603 61.040 1.00 53.23 302 SER D C 1
ATOM 12680 O O . SER D 1 302 ? -22.599 -57.575 61.722 1.00 54.06 302 SER D O 1
ATOM 12683 N N . LEU D 1 303 ? -21.597 -57.599 59.711 1.00 48.92 303 LEU D N 1
ATOM 12684 C CA . LEU D 1 303 ? -22.857 -57.592 58.975 1.00 48.23 303 LEU D CA 1
ATOM 12685 C C . LEU D 1 303 ? -23.281 -59.009 58.592 1.00 48.51 303 LEU D C 1
ATOM 12686 O O . LEU D 1 303 ? -24.416 -59.234 58.165 1.00 44.95 303 LEU D O 1
ATOM 12691 N N . VAL D 1 304 ? -22.348 -59.951 58.718 1.00 50.47 304 VAL D N 1
ATOM 12692 C CA . VAL D 1 304 ? -22.595 -61.345 58.368 1.00 53.24 304 VAL D CA 1
ATOM 12693 C C . VAL D 1 304 ? -23.542 -62.033 59.345 1.00 51.04 304 VAL D C 1
ATOM 12694 O O . VAL D 1 304 ? -23.275 -62.076 60.535 1.00 51.99 304 VAL D O 1
ATOM 12698 N N . HIS D 1 305 ? -24.654 -62.546 58.831 1.00 54.75 305 HIS D N 1
ATOM 12699 C CA . HIS D 1 305 ? -25.561 -63.388 59.602 1.00 59.18 305 HIS D CA 1
ATOM 12700 C C . HIS D 1 305 ? -25.022 -64.835 59.572 1.00 63.95 305 HIS D C 1
ATOM 12701 O O . HIS D 1 305 ? -24.636 -65.328 58.509 1.00 56.59 305 HIS D O 1
ATOM 12708 N N . PRO D 1 306 ? -24.945 -65.505 60.738 1.00 66.47 306 PRO D N 1
ATOM 12709 C CA . PRO D 1 306 ? -24.409 -66.880 60.801 1.00 66.02 306 PRO D CA 1
ATOM 12710 C C . PRO D 1 306 ? -25.095 -67.893 59.862 1.00 64.21 306 PRO D C 1
ATOM 12711 O O . PRO D 1 306 ? -24.413 -68.752 59.299 1.00 63.45 306 PRO D O 1
ATOM 12715 N N . GLU D 1 307 ? -26.412 -67.803 59.694 1.00 65.69 307 GLU D N 1
ATOM 12716 C CA . GLU D 1 307 ? -27.127 -68.758 58.840 1.00 63.83 307 GLU D CA 1
ATOM 12717 C C . GLU D 1 307 ? -26.922 -68.603 57.328 1.00 66.50 307 GLU D C 1
ATOM 12718 O O . GLU D 1 307 ? -26.984 -69.611 56.615 1.00 65.46 307 GLU D O 1
ATOM 12724 N N . VAL D 1 308 ? -26.702 -67.384 56.815 1.00 63.37 308 VAL D N 1
ATOM 12725 C CA . VAL D 1 308 ? -26.410 -67.266 55.375 1.00 60.48 308 VAL D CA 1
ATOM 12726 C C . VAL D 1 308 ? -25.095 -67.922 55.027 1.00 62.04 308 VAL D C 1
ATOM 12727 O O . VAL D 1 308 ? -24.993 -68.578 53.994 1.00 64.40 308 VAL D O 1
ATOM 12731 N N . GLY D 1 309 ? -24.094 -67.741 55.881 1.00 63.98 309 GLY D N 1
ATOM 12732 C CA . GLY D 1 309 ? -22.817 -68.402 55.701 1.00 66.99 309 GLY D CA 1
ATOM 12733 C 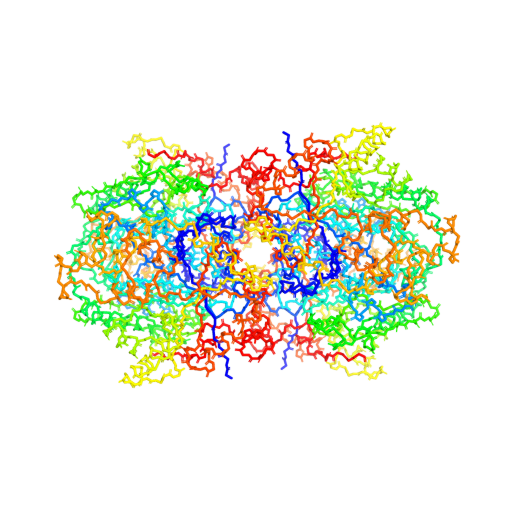C . GLY D 1 309 ? -22.979 -69.908 55.613 1.00 71.24 309 GLY D C 1
ATOM 12734 O O . GLY D 1 309 ? -22.341 -70.561 54.782 1.00 69.88 309 GLY D O 1
ATOM 12735 N N . LEU D 1 310 ? -23.794 -70.454 56.516 1.00 72.72 310 LEU D N 1
ATOM 12736 C CA . LEU D 1 310 ? -24.067 -71.887 56.566 1.00 73.18 310 LEU D CA 1
ATOM 12737 C C . LEU D 1 310 ? -24.860 -72.370 55.351 1.00 75.39 310 LEU D C 1
ATOM 12738 O O . LEU D 1 310 ? -24.586 -73.439 54.819 1.00 79.13 310 LEU D O 1
ATOM 12743 N N . SER D 1 311 ? -25.850 -71.584 54.933 1.00 75.33 311 SER D N 1
ATOM 12744 C CA . SER D 1 311 ? -26.614 -71.846 53.707 1.00 77.24 311 SER D CA 1
ATOM 12745 C C . SER D 1 311 ? -25.674 -72.032 52.556 1.00 79.46 311 SER D C 1
ATOM 12746 O O . SER D 1 311 ? -25.771 -72.993 51.764 1.00 82.35 311 SER D O 1
ATOM 12749 N N . THR D 1 312 ? -24.813 -71.038 52.443 1.00 74.91 312 THR D N 1
ATOM 12750 C CA . THR D 1 312 ? -23.811 -71.079 51.440 1.00 77.03 312 THR D CA 1
ATOM 12751 C C . THR D 1 312 ? -22.811 -72.228 51.728 1.00 78.49 312 THR D C 1
ATOM 12752 O O . THR D 1 312 ? -22.614 -73.059 50.846 1.00 80.81 312 THR D O 1
ATOM 12756 N N . LEU D 1 313 ? -22.336 -72.364 52.976 1.00 75.72 313 LEU D N 1
ATOM 12757 C CA . LEU D 1 313 ? -21.424 -73.469 53.328 1.00 77.96 313 LEU D CA 1
ATOM 12758 C C . LEU D 1 313 ? -22.020 -74.900 53.084 1.00 84.70 313 LEU D C 1
ATOM 12759 O O . LEU D 1 313 ? -21.285 -75.864 52.832 1.00 84.43 313 LEU D O 1
ATOM 12764 N N . SER D 1 314 ? -23.331 -75.015 53.158 1.00 87.12 314 SER D N 1
ATOM 12765 C CA . SER D 1 314 ? -23.893 -76.305 52.924 1.00 90.10 314 SER D CA 1
ATOM 12766 C C . SER D 1 314 ? -23.592 -76.705 51.505 1.00 91.21 314 SER D C 1
ATOM 12767 O O . SER D 1 314 ? -23.084 -77.782 51.250 1.00 95.30 314 SER D O 1
ATOM 12770 N N . SER D 1 315 ? -23.862 -75.824 50.569 1.00 85.08 315 SER D N 1
ATOM 12771 C CA . SER D 1 315 ? -23.612 -76.200 49.212 1.00 88.10 315 SER D CA 1
ATOM 12772 C C . SER D 1 315 ? -22.164 -76.464 48.904 1.00 90.35 315 SER D C 1
ATOM 12773 O O . SER D 1 315 ? -21.843 -77.388 48.191 1.00 91.76 315 SER D O 1
ATOM 12776 N N . HIS D 1 316 ? -21.274 -75.638 49.405 1.00 87.25 316 HIS D N 1
ATOM 12777 C CA . HIS D 1 316 ? -19.901 -75.892 49.062 1.00 89.86 316 HIS D CA 1
ATOM 12778 C C . HIS D 1 316 ? -19.379 -77.226 49.599 1.00 94.07 316 HIS D C 1
ATOM 12779 O O . HIS D 1 316 ? -18.731 -77.975 48.887 1.00 98.57 316 HIS D O 1
ATOM 12786 N N . SER D 1 317 ? -19.697 -77.535 50.848 1.00 94.11 317 SER D N 1
ATOM 12787 C CA . SER D 1 317 ? -19.364 -78.810 51.432 1.00 92.93 317 SER D CA 1
ATOM 12788 C C . SER D 1 317 ? -20.158 -79.817 50.651 1.00 93.95 317 SER D C 1
ATOM 12789 O O . SER D 1 317 ? -19.727 -80.923 50.355 1.00 93.32 317 SER D O 1
ATOM 12792 N N . GLY D 1 318 ? -21.373 -79.382 50.369 1.00 91.36 318 GLY D N 1
ATOM 12793 C CA . GLY D 1 318 ? -22.379 -80.137 49.677 1.00 92.62 318 GLY D CA 1
ATOM 12794 C C . GLY D 1 318 ? -23.046 -80.999 50.716 1.00 93.22 318 GLY D C 1
ATOM 12795 O O . GLY D 1 318 ? -23.992 -81.724 50.439 1.00 90.73 318 GLY D O 1
ATOM 12796 N N . LEU D 1 319 ? -22.695 -80.832 51.973 1.00 91.73 319 LEU D N 1
ATOM 12797 C CA . LEU D 1 319 ? -23.417 -81.544 53.014 1.00 95.83 319 LEU D CA 1
ATOM 12798 C C . LEU D 1 319 ? -24.549 -80.638 53.504 1.00 96.81 319 LEU D C 1
ATOM 12799 O O . LEU D 1 319 ? -24.325 -79.453 53.651 1.00 96.40 319 LEU D O 1
ATOM 12804 N N . ASN D 1 320 ? -25.752 -81.139 53.797 1.00 96.88 320 ASN D N 1
ATOM 12805 C CA . ASN D 1 320 ? -26.759 -80.177 54.238 1.00 94.46 320 ASN D CA 1
ATOM 12806 C C . ASN D 1 320 ? -26.782 -80.136 55.742 1.00 97.47 320 ASN D C 1
ATOM 12807 O O . ASN D 1 320 ? -27.130 -81.079 56.415 1.00 99.72 320 ASN D O 1
ATOM 12812 N N . LEU D 1 321 ? -26.481 -78.949 56.215 1.00 94.17 321 LEU D N 1
ATOM 12813 C CA . LEU D 1 321 ? -26.289 -78.572 57.587 1.00 93.26 321 LEU D CA 1
ATOM 12814 C C . LEU D 1 321 ? -27.555 -78.061 58.162 1.00 95.73 321 LEU D C 1
ATOM 12815 O O . LEU D 1 321 ? -27.607 -77.642 59.287 1.00 94.87 321 LEU D O 1
ATOM 12820 N N . SER D 1 322 ? -28.588 -78.130 57.357 1.00 100.20 322 SER D N 1
ATOM 12821 C CA . SER D 1 322 ? -29.886 -77.574 57.639 1.00 96.97 322 SER D CA 1
ATOM 12822 C C . SER D 1 322 ? -30.474 -78.207 58.877 1.00 97.69 322 SER D C 1
ATOM 12823 O O . SER D 1 322 ? -31.101 -77.513 59.663 1.00 99.49 322 SER D O 1
ATOM 12826 N N . LYS D 1 323 ? -30.288 -79.493 59.107 1.00 99.24 323 LYS D N 1
ATOM 12827 C CA . LYS D 1 323 ? -30.920 -79.995 60.301 1.00 100.61 323 LYS D CA 1
ATOM 12828 C C . LYS D 1 323 ? -29.974 -80.715 61.210 1.00 98.94 323 LYS D C 1
ATOM 12829 O O . LYS D 1 323 ? -29.962 -81.914 61.378 1.00 98.94 323 LYS D O 1
ATOM 12835 N N . TYR D 1 324 ? -29.181 -79.846 61.802 1.00 98.68 324 TYR D N 1
ATOM 12836 C CA . TYR D 1 324 ? -28.284 -80.083 62.872 1.00 98.71 324 TYR D CA 1
ATOM 12837 C C . TYR D 1 324 ? -28.635 -78.838 63.612 1.00 96.70 324 TYR D C 1
ATOM 12838 O O . TYR D 1 324 ? -28.997 -77.847 63.002 1.00 91.88 324 TYR D O 1
ATOM 12847 N N . PRO D 1 325 ? -28.536 -78.858 64.918 1.00 98.26 325 PRO D N 1
ATOM 12848 C CA . PRO D 1 325 ? -28.827 -77.647 65.658 1.00 97.23 325 PRO D CA 1
ATOM 12849 C C . PRO D 1 325 ? -27.707 -76.660 65.382 1.00 91.96 325 PRO D C 1
ATOM 12850 O O . PRO D 1 325 ? -26.586 -77.082 65.176 1.00 88.83 325 PRO D O 1
ATOM 12854 N N . LEU D 1 326 ? -28.028 -75.375 65.367 1.00 88.58 326 LEU D N 1
ATOM 12855 C CA . LEU D 1 326 ? -27.066 -74.318 65.084 1.00 90.21 326 LEU D CA 1
ATOM 12856 C C . LEU D 1 326 ? -25.934 -74.281 66.090 1.00 91.75 326 LEU D C 1
ATOM 12857 O O . LEU D 1 326 ? -24.816 -73.971 65.761 1.00 89.86 326 LEU D O 1
ATOM 12862 N N . ASP D 1 327 ? -26.232 -74.570 67.336 1.00 97.98 327 ASP D N 1
ATOM 12863 C CA . ASP D 1 327 ? -25.191 -74.600 68.362 1.00 97.66 327 ASP D CA 1
ATOM 12864 C C . ASP D 1 327 ? -24.572 -76.001 68.457 1.00 97.76 327 ASP D C 1
ATOM 12865 O O . ASP D 1 327 ? -23.781 -76.278 69.357 1.00 99.99 327 ASP D O 1
ATOM 12870 N N . THR D 1 328 ? -24.872 -76.841 67.489 1.00 98.51 328 THR D N 1
ATOM 12871 C CA . THR D 1 328 ? -24.317 -78.164 67.480 1.00 97.97 328 THR D CA 1
ATOM 12872 C C . THR D 1 328 ? -22.835 -77.970 67.472 1.00 99.68 328 THR D C 1
ATOM 12873 O O . THR D 1 328 ? -22.331 -77.227 66.676 1.00 102.42 328 THR D O 1
ATOM 12877 N N . LYS D 1 329 ? -22.114 -78.630 68.355 1.00 104.56 329 LYS D N 1
ATOM 12878 C CA . LYS D 1 329 ? -20.673 -78.485 68.322 1.00 106.58 329 LYS D CA 1
ATOM 12879 C C . LYS D 1 329 ? -20.251 -79.155 67.043 1.00 108.96 329 LYS D C 1
ATOM 12880 O O . LYS D 1 329 ? -20.817 -80.155 66.664 1.00 109.27 329 LYS D O 1
ATOM 12886 N N . PHE D 1 330 ? -19.277 -78.607 66.350 1.00 110.58 330 PHE D N 1
ATOM 12887 C CA . PHE D 1 330 ? -18.889 -79.205 65.083 1.00 111.84 330 PHE D CA 1
ATOM 12888 C C . PHE D 1 330 ? -18.339 -80.613 65.184 1.00 112.76 330 PHE D C 1
ATOM 12889 O O . PHE D 1 330 ? -18.670 -81.478 64.387 1.00 110.76 330 PHE D O 1
ATOM 12897 N N . SER D 1 331 ? -17.501 -80.842 66.183 1.00 116.25 331 SER D N 1
ATOM 12898 C CA . SER D 1 331 ? -16.890 -82.149 66.351 1.00 115.73 331 SER D CA 1
ATOM 12899 C C . SER D 1 331 ? -17.924 -83.170 66.627 1.00 118.54 331 SER D C 1
ATOM 12900 O O . SER D 1 331 ? -17.877 -84.266 66.094 1.00 121.38 331 SER D O 1
ATOM 12903 N N . ASP D 1 332 ? -18.890 -82.785 67.440 1.00 117.85 332 ASP D N 1
ATOM 12904 C CA . ASP D 1 332 ? -19.912 -83.714 67.811 1.00 118.60 332 ASP D CA 1
ATOM 12905 C C . ASP D 1 332 ? -20.587 -84.078 66.513 1.00 121.12 332 ASP D C 1
ATOM 12906 O O . ASP D 1 332 ? -20.889 -85.235 66.273 1.00 125.38 332 ASP D O 1
ATOM 12911 N N . ILE D 1 333 ? -20.790 -83.105 65.647 1.00 120.94 333 ILE D N 1
ATOM 12912 C CA . ILE D 1 333 ? -21.424 -83.374 64.370 1.00 120.20 333 ILE D CA 1
ATOM 12913 C C . ILE D 1 333 ? -20.530 -84.340 63.634 1.00 122.58 333 ILE D C 1
ATOM 12914 O O . ILE D 1 333 ? -20.967 -85.299 62.999 1.00 122.90 333 ILE D O 1
ATOM 12919 N N . VAL D 1 334 ? -19.249 -84.073 63.727 1.00 121.85 334 VAL D N 1
ATOM 12920 C CA . VAL D 1 334 ? -18.279 -84.921 63.076 1.00 121.64 334 VAL D CA 1
ATOM 12921 C C . VAL D 1 334 ? -18.550 -86.372 63.343 1.00 122.33 334 VAL D C 1
ATOM 12922 O O . VAL D 1 334 ? -18.416 -87.204 62.456 1.00 122.53 334 VAL D O 1
ATOM 12926 N N . ALA D 1 335 ? -18.945 -86.681 64.559 1.00 123.00 335 ALA D N 1
ATOM 12927 C CA . ALA D 1 335 ? -19.105 -88.055 64.956 1.00 124.92 335 ALA D CA 1
ATOM 12928 C C . ALA D 1 335 ? -20.141 -88.904 64.205 1.00 128.86 335 ALA D C 1
ATOM 12929 O O . ALA D 1 335 ? -19.843 -90.043 63.885 1.00 132.02 335 ALA D O 1
ATOM 12931 N N . ASP D 1 336 ? -21.318 -88.414 63.866 1.00 125.55 336 ASP D N 1
ATOM 12932 C CA . ASP D 1 336 ? -22.231 -89.321 63.173 1.00 124.60 336 ASP D CA 1
ATOM 12933 C C . ASP D 1 336 ? -21.617 -89.806 61.879 1.00 122.78 336 ASP D C 1
ATOM 12934 O O . ASP D 1 336 ? -21.770 -90.957 61.502 1.00 120.41 336 ASP D O 1
ATOM 12939 N N . LEU D 1 337 ? -20.917 -88.930 61.191 1.00 122.09 337 LEU D N 1
ATOM 12940 C CA . LEU D 1 337 ? -20.253 -89.321 59.963 1.00 122.83 337 LEU D CA 1
ATOM 12941 C C . LEU D 1 337 ? -19.000 -90.176 60.157 1.00 123.60 337 LEU D C 1
ATOM 12942 O O . LEU D 1 337 ? -18.721 -91.051 59.356 1.00 120.69 337 LEU D O 1
ATOM 12947 N N . GLY D 1 338 ? -18.233 -89.884 61.200 1.00 125.78 338 GLY D N 1
ATOM 12948 C CA . GLY D 1 338 ? -16.970 -90.546 61.424 1.00 128.73 338 GLY D CA 1
ATOM 12949 C C . GLY D 1 338 ? -15.909 -89.627 60.831 1.00 128.27 338 GLY D C 1
ATOM 12950 O O . GLY D 1 338 ? -16.088 -89.159 59.708 1.00 125.12 338 GLY D O 1
ATOM 12951 N N . ASP D 1 339 ? -14.813 -89.370 61.555 1.00 129.59 339 ASP D N 1
ATOM 12952 C CA . ASP D 1 339 ? -13.767 -88.488 60.996 1.00 126.58 339 ASP D CA 1
ATOM 12953 C C . ASP D 1 339 ? -13.580 -88.815 59.509 1.00 123.50 339 ASP D C 1
ATOM 12954 O O . ASP D 1 339 ? -13.335 -87.920 58.697 1.00 123.02 339 ASP D O 1
ATOM 12959 N N . ARG D 1 340 ? -13.784 -90.084 59.152 1.00 125.21 340 ARG D N 1
ATOM 12960 C CA . ARG D 1 340 ? -13.612 -90.551 57.776 1.00 125.27 340 ARG D CA 1
ATOM 12961 C C . ARG D 1 340 ? -14.763 -90.111 56.876 1.00 125.94 340 ARG D C 1
ATOM 12962 O O . ARG D 1 340 ? -14.585 -89.911 55.675 1.00 125.78 340 ARG D O 1
ATOM 12970 N N . HIS D 1 341 ? -15.926 -89.876 57.466 1.00 126.16 341 HIS D N 1
ATOM 12971 C CA . HIS D 1 341 ? -17.081 -89.496 56.662 1.00 125.13 341 HIS D CA 1
ATOM 12972 C C . HIS D 1 341 ? -17.268 -87.987 56.770 1.00 125.76 341 HIS D C 1
ATOM 12973 O O . HIS D 1 341 ? -18.346 -87.498 57.080 1.00 126.08 341 HIS D O 1
ATOM 12980 N N . VAL D 1 342 ? -16.174 -87.252 56.597 1.00 125.12 342 VAL D N 1
ATOM 12981 C CA . VAL D 1 342 ? -16.229 -85.792 56.575 1.00 121.28 342 VAL D CA 1
ATOM 12982 C C . VAL D 1 342 ? -15.572 -85.301 55.312 1.00 121.04 342 VAL D C 1
ATOM 12983 O O . VAL D 1 342 ? -14.430 -85.676 55.060 1.00 121.49 342 VAL D O 1
ATOM 12987 N N . PRO D 1 343 ? -16.228 -84.470 54.519 1.00 117.64 343 PRO D N 1
ATOM 12988 C CA . PRO D 1 343 ? -15.509 -83.955 53.370 1.00 114.97 343 PRO D CA 1
ATOM 12989 C C . PRO D 1 343 ? -14.403 -83.107 53.953 1.00 115.45 343 PRO D C 1
ATOM 12990 O O . PRO D 1 343 ? -14.627 -82.370 54.894 1.00 113.90 343 PRO D O 1
ATOM 12994 N N . THR D 1 344 ? -13.220 -83.244 53.382 1.00 117.72 344 THR D N 1
ATOM 12995 C CA . THR D 1 344 ? -11.996 -82.597 53.814 1.00 116.76 344 THR D CA 1
ATOM 12996 C C . THR D 1 344 ? -11.934 -81.059 53.771 1.00 116.51 344 THR D C 1
ATOM 12997 O O . THR D 1 344 ? -11.434 -80.402 54.697 1.00 111.87 344 THR D O 1
ATOM 13001 N N . MET D 1 345 ? -12.431 -80.492 52.687 1.00 112.27 345 MET D N 1
ATOM 13002 C CA . MET D 1 345 ? -12.300 -79.082 52.515 1.00 109.56 345 MET D CA 1
ATOM 13003 C C . MET D 1 345 ? -12.943 -78.481 53.709 1.00 110.44 345 MET D C 1
ATOM 13004 O O . MET D 1 345 ? -12.408 -77.594 54.350 1.00 107.43 345 MET D O 1
ATOM 13009 N N . LEU D 1 346 ? -14.079 -79.020 54.070 1.00 111.23 346 LEU D N 1
ATOM 13010 C CA . LEU D 1 346 ? -14.739 -78.486 55.210 1.00 107.99 346 LEU D CA 1
ATOM 13011 C C . LEU D 1 346 ? -13.785 -78.709 56.347 1.00 108.71 346 LEU D C 1
ATOM 13012 O O . LEU D 1 346 ? -13.613 -77.874 57.218 1.00 111.48 346 LEU D O 1
ATOM 13017 N N . GLN D 1 347 ? -13.151 -79.859 56.339 1.00 110.86 347 GLN D N 1
ATOM 13018 C CA . GLN D 1 347 ? -12.274 -80.185 57.430 1.00 113.65 347 GLN D CA 1
ATOM 13019 C C . GLN D 1 347 ? -11.083 -79.271 57.619 1.00 112.45 347 GLN D C 1
ATOM 13020 O O . GLN D 1 347 ? -10.788 -78.892 58.737 1.00 114.00 347 GLN D O 1
ATOM 13026 N N . MET D 1 348 ? -10.404 -78.874 56.560 1.00 109.87 348 MET D N 1
ATOM 13027 C CA . MET D 1 348 ? -9.284 -77.981 56.789 1.00 112.26 348 MET D CA 1
ATOM 13028 C C . MET D 1 348 ? -9.855 -76.709 57.367 1.00 112.89 348 MET D C 1
ATOM 13029 O O . MET D 1 348 ? -9.321 -76.118 58.301 1.00 114.94 348 MET D O 1
ATOM 13034 N N . PHE D 1 349 ? -11.004 -76.344 56.826 1.00 109.06 349 PHE D N 1
ATOM 13035 C CA . PHE D 1 349 ? -11.642 -75.100 57.172 1.00 106.76 349 PHE D CA 1
ATOM 13036 C C . PHE D 1 349 ? -11.873 -75.052 58.636 1.00 110.18 349 PHE D C 1
ATOM 13037 O O . PHE D 1 349 ? -11.706 -74.005 59.263 1.00 106.87 349 PHE D O 1
ATOM 13045 N N . SER D 1 350 ? -12.234 -76.194 59.197 1.00 111.85 350 SER D N 1
ATOM 13046 C CA . SER D 1 350 ? -12.451 -76.235 60.619 1.00 111.64 350 SER D CA 1
ATOM 13047 C C . SER D 1 350 ? -11.103 -75.875 61.203 1.00 112.84 350 SER D C 1
ATOM 13048 O O . SER D 1 350 ? -11.007 -75.148 62.172 1.00 113.63 350 SER D O 1
ATOM 13051 N N . ALA D 1 351 ? -10.066 -76.414 60.591 1.00 113.33 351 ALA D N 1
ATOM 13052 C CA . ALA D 1 351 ? -8.693 -76.148 60.973 1.00 115.78 351 ALA D CA 1
ATOM 13053 C C . ALA D 1 351 ? -8.286 -74.687 60.770 1.00 114.53 351 ALA D C 1
ATOM 13054 O O . ALA D 1 351 ? -7.555 -74.105 61.565 1.00 114.61 351 ALA D O 1
ATOM 13056 N N . VAL D 1 352 ? -8.819 -74.122 59.697 1.00 111.18 352 VAL D N 1
ATOM 13057 C CA . VAL D 1 352 ? -8.530 -72.763 59.296 1.00 109.51 352 VAL D CA 1
ATOM 13058 C C . VAL D 1 352 ? -9.331 -71.778 60.095 1.00 113.13 352 VAL D C 1
ATOM 13059 O O . VAL D 1 352 ? -9.207 -70.589 59.906 1.00 113.47 352 VAL D O 1
ATOM 13063 N N . ALA D 1 353 ? -10.129 -72.273 61.024 1.00 114.70 353 ALA D N 1
ATOM 13064 C CA . ALA D 1 353 ? -10.917 -71.396 61.862 1.00 113.50 353 ALA D CA 1
ATOM 13065 C C . ALA D 1 353 ? -9.743 -70.687 62.463 1.00 116.28 353 ALA D C 1
ATOM 13066 O O . ALA D 1 353 ? -9.757 -69.479 62.673 1.00 113.32 353 ALA D O 1
ATOM 13068 N N . GLY D 1 354 ? -8.723 -71.494 62.718 1.00 119.01 354 GLY D N 1
ATOM 13069 C CA . GLY D 1 354 ? -7.413 -71.110 63.217 1.00 119.15 354 GLY D CA 1
ATOM 13070 C C . GLY D 1 354 ? -7.208 -71.055 64.707 1.00 122.99 354 GLY D C 1
ATOM 13071 O O . GLY D 1 354 ? -6.088 -70.853 65.171 1.00 122.28 354 GLY D O 1
ATOM 13072 N N . GLY D 1 355 ? -8.271 -71.248 65.473 1.00 123.96 355 GLY D N 1
ATOM 13073 C CA . GLY D 1 355 ? -8.098 -71.358 66.901 1.00 123.58 355 GLY D CA 1
ATOM 13074 C C . GLY D 1 355 ? -7.957 -72.832 67.216 1.00 123.57 355 GLY D C 1
ATOM 13075 O O . GLY D 1 355 ? -7.636 -73.210 68.332 1.00 122.31 355 GLY D O 1
ATOM 13076 N N . GLY D 1 356 ? -8.248 -73.660 66.216 1.00 122.63 356 GLY D N 1
ATOM 13077 C CA . GLY D 1 356 ? -8.213 -75.101 66.370 1.00 117.16 356 GLY D CA 1
ATOM 13078 C C . GLY D 1 356 ? -9.106 -75.386 67.561 1.00 116.35 356 GLY D C 1
ATOM 13079 O O . GLY D 1 356 ? -8.898 -76.337 68.303 1.00 115.27 356 GLY D O 1
ATOM 13080 N N . ALA D 1 357 ? -10.145 -74.587 67.765 1.00 117.65 357 ALA D N 1
ATOM 13081 C CA . ALA D 1 357 ? -11.036 -74.789 68.912 1.00 117.96 357 ALA D CA 1
ATOM 13082 C C . ALA D 1 357 ? -12.372 -75.391 68.512 1.00 115.68 357 ALA D C 1
ATOM 13083 O O . ALA D 1 357 ? -12.813 -75.160 67.411 1.00 113.97 357 ALA D O 1
ATOM 13085 N N . ASP D 1 358 ? -13.025 -76.160 69.383 1.00 116.47 358 ASP D N 1
ATOM 13086 C CA . ASP D 1 358 ? -14.313 -76.723 68.984 1.00 114.84 358 ASP D CA 1
ATOM 13087 C C . ASP D 1 358 ? -15.187 -75.509 68.768 1.00 112.23 358 ASP D C 1
ATOM 13088 O O . ASP D 1 358 ? -15.297 -74.639 69.627 1.00 110.70 358 ASP D O 1
ATOM 13093 N N . LEU D 1 359 ? -15.844 -75.479 67.624 1.00 110.72 359 LEU D N 1
ATOM 13094 C CA . LEU D 1 359 ? -16.610 -74.324 67.241 1.00 105.16 359 LEU D CA 1
ATOM 13095 C C . LEU D 1 359 ? -18.055 -74.573 66.918 1.00 102.52 359 LEU D C 1
ATOM 13096 O O . LEU D 1 359 ? -18.416 -75.543 66.266 1.00 99.40 359 LEU D O 1
ATOM 13101 N N . THR D 1 360 ? -18.885 -73.661 67.380 1.00 99.43 360 THR D N 1
ATOM 13102 C CA . THR D 1 360 ? -20.315 -73.760 67.064 1.00 95.19 360 THR D CA 1
ATOM 13103 C C . THR D 1 360 ? -20.607 -73.885 65.545 1.00 94.01 360 THR D C 1
ATOM 13104 O O . THR D 1 360 ? -19.849 -73.380 64.729 1.00 93.17 360 THR D O 1
ATOM 13108 N N . LEU D 1 361 ? -21.709 -74.510 65.134 1.00 92.30 361 LEU D N 1
ATOM 13109 C CA . LEU D 1 361 ? -22.012 -74.481 63.698 1.00 87.61 361 LEU D CA 1
ATOM 13110 C C . LEU D 1 361 ? -22.407 -73.097 63.226 1.00 84.27 361 LEU D C 1
ATOM 13111 O O . LEU D 1 361 ? -22.129 -72.723 62.091 1.00 77.40 361 LEU D O 1
ATOM 13116 N N . ALA D 1 362 ? -23.075 -72.361 64.112 1.00 85.67 362 ALA D N 1
ATOM 13117 C CA . ALA D 1 362 ? -23.364 -70.948 63.920 1.00 85.70 362 ALA D CA 1
ATOM 13118 C C . ALA D 1 362 ? -22.070 -70.227 63.596 1.00 83.20 362 ALA D C 1
ATOM 13119 O O . ALA D 1 362 ? -21.985 -69.435 62.666 1.00 76.60 362 ALA D O 1
ATOM 13121 N N . GLU D 1 363 ? -21.064 -70.487 64.410 1.00 82.41 363 GLU D N 1
ATOM 13122 C CA . GLU D 1 363 ? -19.799 -69.801 64.278 1.00 81.63 363 GLU D CA 1
ATOM 13123 C C . GLU D 1 363 ? -18.988 -70.226 63.024 1.00 84.11 363 GLU D C 1
ATOM 13124 O O . GLU D 1 363 ? -18.273 -69.395 62.460 1.00 85.77 363 GLU D O 1
ATOM 13130 N N . LEU D 1 364 ? -19.078 -71.493 62.590 1.00 84.46 364 LEU D N 1
ATOM 13131 C CA . LEU D 1 364 ? -18.375 -71.930 61.371 1.00 84.69 364 LEU D CA 1
ATOM 13132 C C . LEU D 1 364 ? -19.034 -71.264 60.183 1.00 83.76 364 LEU D C 1
ATOM 13133 O O . LEU D 1 364 ? -18.368 -70.826 59.244 1.00 82.16 364 LEU D O 1
ATOM 13138 N N . GLY D 1 365 ? -20.359 -71.183 60.240 1.00 80.16 365 GLY D N 1
ATOM 13139 C CA . GLY D 1 365 ? -21.133 -70.571 59.182 1.00 73.26 365 GLY D CA 1
ATOM 13140 C C . GLY D 1 365 ? -20.900 -69.079 59.183 1.00 72.60 365 GLY D C 1
ATOM 13141 O O . GLY D 1 365 ? -20.821 -68.472 58.120 1.00 73.52 365 GLY D O 1
ATOM 13142 N N . ARG D 1 366 ? -20.758 -68.485 60.363 1.00 74.32 366 ARG D N 1
ATOM 13143 C CA . ARG D 1 366 ? -20.504 -67.055 60.428 1.00 73.57 366 ARG D CA 1
ATOM 13144 C C . ARG D 1 366 ? -19.204 -66.715 59.715 1.00 71.14 366 ARG D C 1
ATOM 13145 O O . ARG D 1 366 ? -19.164 -65.793 58.903 1.00 71.17 366 ARG D O 1
ATOM 13153 N N . ARG D 1 367 ? -18.154 -67.478 60.005 1.00 69.14 367 ARG D N 1
ATOM 13154 C CA . ARG D 1 367 ? -16.834 -67.218 59.437 1.00 69.94 367 ARG D CA 1
ATOM 13155 C C . ARG D 1 367 ? -16.779 -67.557 57.968 1.00 69.71 367 ARG D C 1
ATOM 13156 O O . ARG D 1 367 ? -16.061 -66.923 57.189 1.00 69.22 367 ARG D O 1
ATOM 13164 N N . TYR D 1 368 ? -17.510 -68.586 57.582 1.00 71.29 368 TYR D N 1
ATOM 13165 C CA . TYR D 1 368 ? -17.538 -68.924 56.187 1.00 69.19 368 TYR D CA 1
ATOM 13166 C C . TYR D 1 368 ? -18.246 -67.796 55.410 1.00 67.70 368 TYR D C 1
ATOM 13167 O O . TYR D 1 368 ? -17.886 -67.482 54.278 1.00 61.31 368 TYR D O 1
ATOM 13176 N N . GLY D 1 369 ? -19.279 -67.209 56.015 1.00 66.41 369 GLY D N 1
ATOM 13177 C CA . GLY D 1 369 ? -20.037 -66.140 55.381 1.00 60.31 369 GLY D CA 1
ATOM 13178 C C . GLY D 1 369 ? -19.190 -64.890 55.206 1.00 59.65 369 GLY D C 1
ATOM 13179 O O . GLY D 1 369 ? -19.499 -64.009 54.403 1.00 51.87 369 GLY D O 1
ATOM 13180 N N . THR D 1 370 ? -18.119 -64.821 55.985 1.00 58.93 370 THR D N 1
ATOM 13181 C CA . THR D 1 370 ? -17.193 -63.701 55.974 1.00 53.92 370 THR D CA 1
ATOM 13182 C C . THR D 1 370 ? -16.324 -63.613 54.709 1.00 57.04 370 THR D C 1
ATOM 13183 O O . THR D 1 370 ? -16.110 -62.531 54.152 1.00 49.46 370 THR D O 1
ATOM 13187 N N . ASN D 1 371 ? -15.804 -64.752 54.268 1.00 59.74 371 ASN D N 1
ATOM 13188 C CA . ASN D 1 371 ? -14.832 -64.757 53.183 1.00 51.97 371 ASN D CA 1
ATOM 13189 C C . ASN D 1 371 ? -14.777 -66.090 52.450 1.00 52.18 371 ASN D C 1
ATOM 13190 O O . ASN D 1 371 ? -13.769 -66.406 51.810 1.00 51.77 371 ASN D O 1
ATOM 13195 N N . VAL D 1 372 ? -15.853 -66.864 52.569 1.00 55.42 372 VAL D N 1
ATOM 13196 C CA . VAL D 1 372 ? -15.964 -68.197 51.966 1.00 60.64 372 VAL D CA 1
ATOM 13197 C C . VAL D 1 372 ? -14.798 -69.051 52.548 1.00 61.68 372 VAL D C 1
ATOM 13198 O O . VAL D 1 372 ? -14.218 -69.936 51.911 1.00 58.35 372 VAL D O 1
ATOM 13202 N N . GLY D 1 373 ? -14.466 -68.758 53.805 1.00 61.87 373 GLY D N 1
ATOM 13203 C CA . GLY D 1 373 ? -13.466 -69.518 54.525 1.00 62.80 373 GLY D CA 1
ATOM 13204 C C . GLY D 1 373 ? -12.024 -69.249 54.146 1.00 60.44 373 GLY D C 1
ATOM 13205 O O . GLY D 1 373 ? -11.163 -69.105 55.012 1.00 57.02 373 GLY D O 1
ATOM 13206 N N . PHE D 1 374 ? -11.755 -69.151 52.848 1.00 59.33 374 PHE D N 1
ATOM 13207 C CA . PHE D 1 374 ? -10.374 -69.220 52.391 1.00 61.51 374 PHE D CA 1
ATOM 13208 C C . PHE D 1 374 ? -9.869 -67.984 51.659 1.00 58.22 374 PHE D C 1
ATOM 13209 O O . PHE D 1 374 ? -8.683 -67.919 51.348 1.00 55.93 374 PHE D O 1
ATOM 13217 N N . VAL D 1 375 ? -10.730 -66.997 51.404 1.00 55.11 375 VAL D N 1
ATOM 13218 C CA . VAL D 1 375 ? -10.246 -65.772 50.777 1.00 46.13 375 VAL D CA 1
ATOM 13219 C C . VAL D 1 375 ? -9.728 -64.855 51.881 1.00 45.42 375 VAL D C 1
ATOM 13220 O O . VAL D 1 375 ? -10.484 -64.441 52.754 1.00 47.09 375 VAL D O 1
ATOM 13224 N N . PRO D 1 376 ? -8.417 -64.575 51.876 1.00 46.29 376 PRO D N 1
ATOM 13225 C CA . PRO D 1 376 ? -7.791 -63.741 52.916 1.00 44.77 376 PRO D CA 1
ATOM 13226 C C . PRO D 1 376 ? -8.291 -62.303 52.902 1.00 47.76 376 PRO D C 1
ATOM 13227 O O . PRO D 1 376 ? -8.391 -61.676 51.840 1.00 42.61 376 PRO D O 1
ATOM 13231 N N . GLN D 1 377 ? -8.616 -61.795 54.082 1.00 45.41 377 GLN D N 1
ATOM 13232 C CA . GLN D 1 377 ? -9.002 -60.407 54.237 1.00 43.83 377 GLN D CA 1
ATOM 13233 C C . GLN D 1 377 ? -7.790 -59.573 54.621 1.00 48.38 377 GLN D C 1
ATOM 13234 O O . GLN D 1 377 ? -7.191 -59.787 55.665 1.00 45.54 377 GLN D O 1
ATOM 13240 N N . TRP D 1 378 ? -7.448 -58.607 53.774 1.00 48.85 378 TRP D N 1
ATOM 13241 C CA . TRP D 1 378 ? -6.313 -57.722 54.016 1.00 42.92 378 TRP D CA 1
ATOM 13242 C C . TRP D 1 378 ? -6.754 -56.300 54.353 1.00 44.92 378 TRP D C 1
ATOM 13243 O O . TRP D 1 378 ? -7.248 -55.581 53.484 1.00 52.43 378 TRP D O 1
ATOM 13254 N N . ALA D 1 379 ? -6.600 -55.887 55.600 1.00 43.56 379 ALA D N 1
ATOM 13255 C CA . ALA D 1 379 ? -6.921 -54.517 55.961 1.00 43.15 379 ALA D CA 1
ATOM 13256 C C . ALA D 1 379 ? -5.651 -53.688 56.144 1.00 46.62 379 ALA D C 1
ATOM 13257 O O . ALA D 1 379 ? -4.703 -54.113 56.799 1.00 48.14 379 ALA D O 1
ATOM 13259 N N . GLY D 1 380 ? -5.629 -52.519 55.520 1.00 45.53 380 GLY D N 1
ATOM 13260 C CA . GLY D 1 380 ? -4.527 -51.588 55.657 1.00 46.67 380 GLY D CA 1
ATOM 13261 C C . GLY D 1 380 ? -4.677 -50.387 54.735 1.00 44.95 380 GLY D C 1
ATOM 13262 O O . GLY D 1 380 ? -5.639 -50.291 53.958 1.00 41.96 380 GLY D O 1
ATOM 13263 N N . THR D 1 381 ? -3.700 -49.486 54.809 1.00 45.93 381 THR D N 1
ATOM 13264 C CA . THR D 1 381 ? -3.607 -48.344 53.906 1.00 44.21 381 THR D CA 1
ATOM 13265 C C . THR D 1 381 ? -3.284 -48.832 52.511 1.00 42.97 381 THR D C 1
ATOM 13266 O O . THR D 1 381 ? -2.972 -50.009 52.312 1.00 44.50 381 THR D O 1
ATOM 13270 N N . ALA D 1 382 ? -3.356 -47.926 51.544 1.00 47.09 382 ALA D N 1
ATOM 13271 C CA . ALA D 1 382 ? -3.034 -48.268 50.163 1.00 46.71 382 ALA D CA 1
ATOM 13272 C C . ALA D 1 382 ? -1.598 -48.787 50.036 1.00 45.13 382 ALA D C 1
ATOM 13273 O O . ALA D 1 382 ? -1.342 -49.760 49.309 1.00 44.14 382 ALA D O 1
ATOM 13275 N N . GLU D 1 383 ? -0.670 -48.132 50.732 1.00 42.33 383 GLU D N 1
ATOM 13276 C CA . GLU D 1 383 ? 0.735 -48.520 50.671 1.00 48.44 383 GLU D CA 1
ATOM 13277 C C . GLU D 1 383 ? 0.914 -49.937 51.195 1.00 47.88 383 GLU D C 1
ATOM 13278 O O . GLU D 1 383 ? 1.646 -50.729 50.613 1.00 49.95 383 GLU D O 1
ATOM 13284 N N . GLN D 1 384 ? 0.225 -50.261 52.281 1.00 47.02 384 GLN D N 1
ATOM 13285 C CA . GLN D 1 384 ? 0.340 -51.590 52.877 1.00 49.44 384 GLN D CA 1
ATOM 13286 C C . GLN D 1 384 ? -0.244 -52.647 51.941 1.00 50.33 384 GLN D C 1
ATOM 13287 O O . GLN D 1 384 ? 0.327 -53.727 51.771 1.00 46.00 384 GLN D O 1
ATOM 13293 N N . ILE D 1 385 ? -1.388 -52.337 51.339 1.00 44.74 385 ILE D N 1
ATOM 13294 C CA . ILE D 1 385 ? -2.010 -53.281 50.418 1.00 48.41 385 ILE D CA 1
ATOM 13295 C C . ILE D 1 385 ? -1.125 -53.498 49.177 1.00 48.89 385 ILE D C 1
ATOM 13296 O O . ILE D 1 385 ? -0.940 -54.637 48.734 1.00 43.57 385 ILE D O 1
ATOM 13301 N N . ALA D 1 386 ? -0.566 -52.415 48.639 1.00 41.29 386 ALA D N 1
ATOM 13302 C CA . ALA D 1 386 ? 0.344 -52.527 47.501 1.00 46.91 386 ALA D CA 1
ATOM 13303 C C . ALA D 1 386 ? 1.567 -53.391 47.842 1.00 47.46 386 ALA D C 1
ATOM 13304 O O . ALA D 1 386 ? 1.936 -54.294 47.089 1.00 50.44 386 ALA D O 1
ATOM 13306 N N . ASP D 1 387 ? 2.155 -53.122 49.001 1.00 50.63 387 ASP D N 1
ATOM 13307 C CA . ASP D 1 387 ? 3.309 -53.856 49.513 1.00 52.89 387 ASP D CA 1
ATOM 13308 C C . ASP D 1 387 ? 3.036 -55.352 49.570 1.00 50.90 387 ASP D C 1
ATOM 13309 O O . ASP D 1 387 ? 3.810 -56.166 49.062 1.00 51.41 387 ASP D O 1
ATOM 13314 N N . GLN D 1 388 ? 1.925 -55.704 50.202 1.00 49.70 388 GLN D N 1
ATOM 13315 C CA . GLN D 1 388 ? 1.541 -57.091 50.363 1.00 49.61 388 GLN D CA 1
ATOM 13316 C C . GLN D 1 388 ? 1.345 -57.756 49.007 1.00 53.91 388 GLN D C 1
ATOM 13317 O O . GLN D 1 388 ? 1.761 -58.899 48.817 1.00 54.77 388 GLN D O 1
ATOM 13323 N N . LEU D 1 389 ? 0.706 -57.052 48.069 1.00 52.46 389 LEU D N 1
ATOM 13324 C CA . LEU D 1 389 ? 0.526 -57.586 46.717 1.00 52.42 389 LEU D CA 1
ATOM 13325 C C . LEU D 1 389 ? 1.871 -57.835 46.044 1.00 52.76 389 LEU D C 1
ATOM 13326 O O . LEU D 1 389 ? 2.086 -58.875 45.429 1.00 49.51 389 LEU D O 1
ATOM 13331 N N . ILE D 1 390 ? 2.764 -56.859 46.151 1.00 50.82 390 ILE D N 1
ATOM 13332 C CA . ILE D 1 390 ? 4.084 -56.979 45.564 1.00 50.63 390 ILE D CA 1
ATOM 13333 C C . ILE D 1 390 ? 4.906 -58.096 46.222 1.00 55.18 390 ILE D C 1
ATOM 13334 O O . ILE D 1 390 ? 5.523 -58.900 45.526 1.00 58.33 390 ILE D O 1
ATOM 13339 N N . SER D 1 391 ? 4.887 -58.166 47.552 1.00 53.75 391 SER D N 1
ATOM 13340 C CA . SER D 1 391 ? 5.685 -59.155 48.267 1.00 53.01 391 SER D CA 1
ATOM 13341 C C . SER D 1 391 ? 5.144 -60.563 48.014 1.00 57.31 391 SER D C 1
ATOM 13342 O O . SER D 1 391 ? 5.925 -61.506 47.855 1.00 61.74 391 SER D O 1
ATOM 13345 N N . HIS D 1 392 ? 3.823 -60.716 47.957 1.00 52.87 392 HIS D N 1
ATOM 13346 C CA . HIS D 1 392 ? 3.262 -62.028 47.626 1.00 56.18 392 HIS D CA 1
ATOM 13347 C C . HIS D 1 392 ? 3.598 -62.464 46.218 1.00 54.43 392 HIS D C 1
ATOM 13348 O O . HIS D 1 392 ? 3.960 -63.617 45.995 1.00 54.10 392 HIS D O 1
ATOM 13355 N N . PHE D 1 393 ? 3.509 -61.522 45.285 1.00 56.65 393 PHE D N 1
ATOM 13356 C CA . PHE D 1 393 ? 3.842 -61.756 43.882 1.00 54.09 393 PHE D CA 1
ATOM 13357 C C . PHE D 1 393 ? 5.289 -62.197 43.736 1.00 54.25 393 PHE D C 1
ATOM 13358 O O . PHE D 1 393 ? 5.591 -63.165 43.055 1.00 55.25 393 PHE D O 1
ATOM 13366 N N . GLU D 1 394 ? 6.181 -61.488 44.407 1.00 56.87 394 GLU D N 1
ATOM 13367 C CA . GLU D 1 394 ? 7.599 -61.784 44.313 1.00 59.90 394 GLU D CA 1
ATOM 13368 C C . GLU D 1 394 ? 7.942 -63.123 44.984 1.00 60.73 394 GLU D C 1
ATOM 13369 O O . GLU D 1 394 ? 8.864 -63.815 44.547 1.00 57.31 394 GLU D O 1
ATOM 13375 N N . ALA D 1 395 ? 7.154 -63.521 45.982 1.00 53.49 395 ALA D N 1
ATOM 13376 C CA . ALA D 1 395 ? 7.350 -64.811 46.645 1.00 53.83 395 ALA D CA 1
ATOM 13377 C C . ALA D 1 395 ? 6.688 -65.973 45.878 1.00 63.13 395 ALA D C 1
ATOM 13378 O O . ALA D 1 395 ? 6.638 -67.102 46.368 1.00 63.39 395 ALA D O 1
ATOM 13380 N N . GLY D 1 396 ? 6.178 -65.692 44.680 1.00 60.78 396 GLY D N 1
ATOM 13381 C CA . GLY D 1 396 ? 5.591 -66.719 43.834 1.00 56.56 396 GLY D CA 1
ATOM 13382 C C . GLY D 1 396 ? 4.211 -67.225 44.226 1.00 59.02 396 GLY D C 1
ATOM 13383 O O . GLY D 1 396 ? 3.894 -68.392 43.986 1.00 58.34 396 GLY D O 1
ATOM 13384 N N . ALA D 1 397 ? 3.376 -66.353 44.793 1.00 55.74 397 ALA D N 1
ATOM 13385 C CA . ALA D 1 397 ? 2.006 -66.729 45.159 1.00 53.20 397 ALA D CA 1
ATOM 13386 C C . ALA D 1 397 ? 1.106 -66.929 43.937 1.00 52.69 397 ALA D C 1
ATOM 13387 O O . ALA D 1 397 ? 0.226 -67.786 43.948 1.00 52.56 397 ALA D O 1
ATOM 13389 N N . ALA D 1 398 ? 1.332 -66.136 42.892 1.00 55.88 398 ALA D N 1
ATOM 13390 C CA . ALA D 1 398 ? 0.454 -66.116 41.719 1.00 54.34 398 ALA D CA 1
ATOM 13391 C C . ALA D 1 398 ? 1.027 -65.218 40.629 1.00 48.87 398 ALA D C 1
ATOM 13392 O O . ALA D 1 398 ? 1.909 -64.401 40.891 1.00 53.01 398 ALA D O 1
ATOM 13394 N N . ASP D 1 399 ? 0.514 -65.360 39.411 1.00 50.80 399 ASP D N 1
ATOM 13395 C CA . ASP D 1 399 ? 0.907 -64.478 38.311 1.00 52.06 399 ASP D CA 1
ATOM 13396 C C . ASP D 1 399 ? 0.098 -63.191 38.359 1.00 49.96 399 ASP D C 1
ATOM 13397 O O . ASP D 1 399 ? 0.491 -62.166 37.792 1.00 50.92 399 ASP D O 1
ATOM 13402 N N . GLY D 1 400 ? -1.031 -63.258 39.059 1.00 47.72 400 GLY D N 1
ATOM 13403 C CA . GLY D 1 400 ? -1.912 -62.118 39.222 1.00 48.47 400 GLY D CA 1
ATOM 13404 C C . GLY D 1 400 ? -2.881 -62.286 40.381 1.00 47.97 400 GLY D C 1
ATOM 13405 O O . GLY D 1 400 ? -3.016 -63.367 40.953 1.00 45.27 400 GLY D O 1
ATOM 13406 N N . PHE D 1 401 ? -3.579 -61.216 40.723 1.00 43.38 401 PHE D N 1
ATOM 13407 C CA . PHE D 1 401 ? -4.504 -61.280 41.840 1.00 45.61 401 PHE D CA 1
ATOM 13408 C C . PHE D 1 401 ? -5.932 -60.980 41.422 1.00 42.47 401 PHE D C 1
ATOM 13409 O O . PHE D 1 401 ? -6.183 -60.097 40.610 1.00 37.39 401 PHE D O 1
ATOM 13417 N N . ILE D 1 402 ? -6.859 -61.761 41.963 1.00 43.72 402 ILE D N 1
ATOM 13418 C CA . ILE D 1 402 ? -8.273 -61.468 41.830 1.00 41.83 402 ILE D CA 1
ATOM 13419 C C . ILE D 1 402 ? -8.700 -60.638 43.017 1.00 44.67 402 ILE D C 1
ATOM 13420 O O . ILE D 1 402 ? -8.464 -61.002 44.173 1.00 41.63 402 ILE D O 1
ATOM 13425 N N . ILE D 1 403 ? -9.296 -59.492 42.728 1.00 45.13 403 ILE D N 1
ATOM 13426 C CA . ILE D 1 403 ? -9.683 -58.592 43.792 1.00 41.41 403 ILE D CA 1
ATOM 13427 C C . ILE D 1 403 ? -11.142 -58.807 44.128 1.00 43.54 403 ILE D C 1
ATOM 13428 O O . ILE D 1 403 ? -12.036 -58.370 43.400 1.00 44.02 403 ILE D O 1
ATOM 13433 N N . SER D 1 404 ? -11.367 -59.527 45.217 1.00 46.50 404 SER D N 1
ATOM 13434 C CA . SER D 1 404 ? -12.707 -59.809 45.692 1.00 45.30 404 SER D CA 1
ATOM 13435 C C . SER D 1 404 ? -13.244 -58.602 46.441 1.00 42.57 404 SER D C 1
ATOM 13436 O O . SER D 1 404 ? -12.629 -58.136 47.398 1.00 42.99 404 SER D O 1
ATOM 13439 N N . PRO D 1 405 ? -14.413 -58.108 46.019 1.00 42.89 405 PRO D N 1
ATOM 13440 C CA . PRO D 1 405 ? -14.979 -56.831 46.476 1.00 41.60 405 PRO D CA 1
ATOM 13441 C C . PRO D 1 405 ? -15.731 -56.941 47.790 1.00 38.88 405 PRO D C 1
ATOM 13442 O O . PRO D 1 405 ? -16.648 -57.748 47.902 1.00 42.67 405 PRO D O 1
ATOM 13446 N N . ALA D 1 406 ? -15.347 -56.144 48.777 1.00 38.33 406 ALA D N 1
ATOM 13447 C CA . ALA D 1 406 ? -16.059 -56.170 50.042 1.00 44.16 406 ALA D CA 1
ATOM 13448 C C . ALA D 1 406 ? -17.478 -55.651 49.853 1.00 45.77 406 ALA D C 1
ATOM 13449 O O . ALA D 1 406 ? -18.413 -56.145 50.478 1.00 47.08 406 ALA D O 1
ATOM 13451 N N . TYR D 1 407 ? -17.632 -54.667 48.971 1.00 41.32 407 TYR D N 1
ATOM 13452 C CA . TYR D 1 407 ? -18.933 -54.055 48.719 1.00 41.68 407 TYR D CA 1
ATOM 13453 C C . TYR D 1 407 ? -18.848 -53.289 47.394 1.00 40.08 407 TYR D C 1
ATOM 13454 O O . TYR D 1 407 ? -17.788 -52.762 47.048 1.00 44.06 407 TYR D O 1
ATOM 13463 N N . LEU D 1 408 ? -19.967 -53.184 46.683 1.00 35.72 408 LEU D N 1
ATOM 13464 C CA . LEU D 1 408 ? -19.960 -52.620 45.338 1.00 39.97 408 LEU D CA 1
ATOM 13465 C C . LEU D 1 408 ? -20.934 -51.459 45.229 1.00 38.77 408 LEU D C 1
ATOM 13466 O O . LEU D 1 408 ? -21.939 -51.422 45.951 1.00 40.90 408 LEU D O 1
ATOM 13471 N N . PRO D 1 409 ? -20.628 -50.493 44.347 1.00 38.37 409 PRO D N 1
ATOM 13472 C CA . PRO D 1 409 ? -19.426 -50.497 43.492 1.00 40.81 409 PRO D CA 1
ATOM 13473 C C . PRO D 1 409 ? -18.187 -49.944 44.186 1.00 35.78 409 PRO D C 1
ATOM 13474 O O . PRO D 1 409 ? -17.089 -50.102 43.652 1.00 36.82 409 PRO D O 1
ATOM 13478 N N . GLY D 1 410 ? -18.374 -49.331 45.353 1.00 35.71 410 GLY D N 1
ATOM 13479 C CA . GLY D 1 410 ? -17.357 -48.525 46.013 1.00 34.64 410 GLY D CA 1
ATOM 13480 C C . GLY D 1 410 ? -15.933 -49.021 46.226 1.00 37.27 410 GLY D C 1
ATOM 13481 O O . GLY D 1 410 ? -14.990 -48.251 46.012 1.00 38.07 410 GLY D O 1
ATOM 13482 N N . ILE D 1 411 ? -15.748 -50.278 46.628 1.00 34.70 411 ILE D N 1
ATOM 13483 C CA . ILE D 1 411 ? -14.402 -50.764 46.917 1.00 33.87 411 ILE D CA 1
ATOM 13484 C C . ILE D 1 411 ? -13.505 -50.689 45.671 1.00 37.54 411 ILE D C 1
ATOM 13485 O O . ILE D 1 411 ? -12.300 -50.420 45.786 1.00 37.00 411 ILE D O 1
ATOM 13490 N N . TYR D 1 412 ? -14.074 -50.912 44.485 1.00 30.72 412 TYR D N 1
ATOM 13491 C CA . TYR D 1 412 ? -13.266 -50.822 43.284 1.00 36.44 412 TYR D CA 1
ATOM 13492 C C . TYR D 1 412 ? -12.874 -49.373 42.993 1.00 34.64 412 TYR D C 1
ATOM 13493 O O . TYR D 1 412 ? -11.767 -49.122 42.505 1.00 33.54 412 TYR D O 1
ATOM 13502 N N . GLU D 1 413 ? -13.752 -48.421 43.307 1.00 31.81 413 GLU D N 1
ATOM 13503 C CA . GLU D 1 413 ? -13.368 -47.017 43.167 1.00 36.67 413 GLU D CA 1
ATOM 13504 C C . GLU D 1 413 ? -12.184 -46.730 44.096 1.00 37.34 413 GLU D C 1
ATOM 13505 O O . GLU D 1 413 ? -11.212 -46.096 43.689 1.00 38.61 413 GLU D O 1
ATOM 13511 N N . GLU D 1 414 ? -12.252 -47.214 45.336 1.00 36.61 414 GLU D N 1
ATOM 13512 C CA . GLU D 1 414 ? -11.160 -46.994 46.277 1.00 38.58 414 GLU D CA 1
ATOM 13513 C C . GLU D 1 414 ? -9.888 -47.664 45.754 1.00 35.62 414 GLU D C 1
ATOM 13514 O O . GLU D 1 414 ? -8.824 -47.056 45.714 1.00 38.20 414 GLU D O 1
ATOM 13520 N N . PHE D 1 415 ? -10.016 -48.899 45.294 1.00 34.47 415 PHE D N 1
ATOM 13521 C CA . PHE D 1 415 ? -8.849 -49.680 44.902 1.00 36.23 415 PHE D CA 1
ATOM 13522 C C . PHE D 1 415 ? -8.141 -49.090 43.683 1.00 37.26 415 PHE D C 1
ATOM 13523 O O . PHE D 1 415 ? -6.908 -49.071 43.623 1.00 37.86 415 PHE D O 1
ATOM 13531 N N . VAL D 1 416 ? -8.921 -48.659 42.693 1.00 33.15 416 VAL D N 1
ATOM 13532 C CA . VAL D 1 416 ? -8.357 -48.083 41.481 1.00 32.77 416 VAL D CA 1
ATOM 13533 C C . VAL D 1 416 ? -7.723 -46.711 41.781 1.00 37.40 416 VAL D C 1
ATOM 13534 O O . VAL D 1 416 ? -6.664 -46.380 41.267 1.00 38.15 416 VAL D O 1
ATOM 13538 N N . ASP D 1 417 ? -8.363 -45.932 42.649 1.00 38.36 417 ASP D N 1
ATOM 13539 C CA . ASP D 1 417 ? -7.883 -44.601 42.977 1.00 35.64 417 ASP D CA 1
ATOM 13540 C C . ASP D 1 417 ? -6.698 -44.608 43.956 1.00 42.46 417 ASP D C 1
ATOM 13541 O O . ASP D 1 417 ? -5.830 -43.731 43.884 1.00 40.73 417 ASP D O 1
ATOM 13546 N N . GLN D 1 418 ? -6.645 -45.586 44.864 1.00 41.07 418 GLN D N 1
ATOM 13547 C CA . GLN D 1 418 ? -5.591 -45.588 45.879 1.00 38.87 418 GLN D CA 1
ATOM 13548 C C . GLN D 1 418 ? -4.435 -46.563 45.625 1.00 40.82 418 GLN D C 1
ATOM 13549 O O . GLN D 1 418 ? -3.268 -46.200 45.780 1.00 42.08 418 GLN D O 1
ATOM 13555 N N . VAL D 1 419 ? -4.746 -47.799 45.249 1.00 40.79 419 VAL D N 1
ATOM 13556 C CA . VAL D 1 419 ? -3.712 -48.833 45.181 1.00 42.65 419 VAL D CA 1
ATOM 13557 C C . VAL D 1 419 ? -3.025 -48.950 43.820 1.00 41.99 419 VAL D C 1
ATOM 13558 O O . VAL D 1 419 ? -1.797 -49.068 43.750 1.00 44.26 419 VAL D O 1
ATOM 13562 N N . VAL D 1 420 ? -3.808 -48.951 42.746 1.00 41.77 420 VAL D N 1
ATOM 13563 C CA . VAL D 1 420 ? -3.244 -49.068 41.396 1.00 43.86 420 VAL D CA 1
ATOM 13564 C C . VAL D 1 420 ? -2.120 -48.040 41.092 1.00 42.62 420 VAL D C 1
ATOM 13565 O O . VAL D 1 420 ? -1.069 -48.425 40.570 1.00 40.73 420 VAL D O 1
ATOM 13569 N N . PRO D 1 421 ? -2.325 -46.740 41.405 1.00 38.87 421 PRO D N 1
ATOM 13570 C CA . PRO D 1 421 ? -1.218 -45.804 41.131 1.00 42.30 421 PRO D CA 1
ATOM 13571 C C . PRO D 1 421 ? 0.088 -46.184 41.843 1.00 43.03 421 PRO D C 1
ATOM 13572 O O . PRO D 1 421 ? 1.164 -46.047 41.269 1.00 49.14 421 PRO D O 1
ATOM 13576 N N . LEU D 1 422 ? -0.013 -46.665 43.075 1.00 44.07 422 LEU D N 1
ATOM 13577 C CA . LEU D 1 422 ? 1.165 -47.100 43.816 1.00 44.66 422 LEU D CA 1
ATOM 13578 C C . LEU D 1 422 ? 1.823 -48.308 43.150 1.00 48.19 422 LEU D C 1
ATOM 13579 O O . LEU D 1 422 ? 3.049 -48.367 43.049 1.00 48.03 422 LEU D O 1
ATOM 13584 N N . LEU D 1 423 ? 1.017 -49.270 42.696 1.00 48.06 423 LEU D N 1
ATOM 13585 C CA . LEU D 1 423 ? 1.570 -50.421 41.994 1.00 46.41 423 LEU D CA 1
ATOM 13586 C C . LEU D 1 423 ? 2.286 -49.951 40.742 1.00 48.97 423 LEU D C 1
ATOM 13587 O O . LEU D 1 423 ? 3.332 -50.495 40.363 1.00 52.26 423 LEU D O 1
ATOM 13592 N N . GLN D 1 424 ? 1.720 -48.937 40.100 1.00 46.75 424 GLN D N 1
ATOM 13593 C CA . GLN D 1 424 ? 2.287 -48.427 38.858 1.00 49.57 424 GLN D CA 1
ATOM 13594 C C . GLN D 1 424 ? 3.600 -47.699 39.113 1.00 50.90 424 GLN D C 1
ATOM 13595 O O . GLN D 1 424 ? 4.558 -47.871 38.357 1.00 50.19 424 GLN D O 1
ATOM 13601 N N . GLN D 1 425 ? 3.643 -46.888 40.172 1.00 51.14 425 GLN D N 1
ATOM 13602 C CA . GLN D 1 425 ? 4.859 -46.147 40.505 1.00 53.74 425 GLN D CA 1
ATOM 13603 C C . GLN D 1 425 ? 6.008 -47.097 40.790 1.00 53.18 425 GLN D C 1
ATOM 13604 O O . GLN D 1 425 ? 7.157 -46.797 40.482 1.00 53.35 425 GLN D O 1
ATOM 13610 N N . ARG D 1 426 ? 5.685 -48.269 41.322 1.00 51.41 426 ARG D N 1
ATOM 13611 C CA . ARG D 1 426 ? 6.700 -49.264 41.619 1.00 50.32 426 ARG D CA 1
ATOM 13612 C C . ARG D 1 426 ? 7.076 -50.066 40.392 1.00 53.12 426 ARG D C 1
ATOM 13613 O O . ARG D 1 426 ? 7.945 -50.936 40.460 1.00 50.74 426 ARG D O 1
ATOM 13621 N N . GLY D 1 427 ? 6.381 -49.812 39.285 1.00 51.16 427 GLY D N 1
ATOM 13622 C CA . GLY D 1 427 ? 6.696 -50.461 38.030 1.00 48.64 427 GLY D CA 1
ATOM 13623 C C . GLY D 1 427 ? 6.287 -51.917 37.922 1.00 55.04 427 GLY D C 1
ATOM 13624 O O . GLY D 1 427 ? 6.696 -52.605 36.981 1.00 50.96 427 GLY D O 1
ATOM 13625 N N . VAL D 1 428 ? 5.463 -52.392 38.854 1.00 52.82 428 VAL D N 1
ATOM 13626 C CA . VAL D 1 428 ? 5.045 -53.792 38.818 1.00 52.23 428 VAL D CA 1
ATOM 13627 C C . VAL D 1 428 ? 3.673 -54.004 38.167 1.00 52.67 428 VAL D C 1
ATOM 13628 O O . VAL D 1 428 ? 3.207 -55.131 38.026 1.00 54.39 428 VAL D O 1
ATOM 13632 N N . PHE D 1 429 ? 3.036 -52.918 37.754 1.00 51.19 429 PHE D N 1
ATOM 13633 C CA . PHE D 1 429 ? 1.753 -53.003 37.077 1.00 50.67 429 PHE D CA 1
ATOM 13634 C C . PHE D 1 429 ? 1.681 -51.951 35.966 1.00 50.46 429 PHE D C 1
ATOM 13635 O O . PHE D 1 429 ? 2.114 -50.812 36.158 1.00 48.39 429 PHE D O 1
ATOM 13643 N N . ARG D 1 430 ? 1.126 -52.340 34.820 1.00 46.43 430 ARG D N 1
ATOM 13644 C CA . ARG D 1 430 ? 1.047 -51.484 33.633 1.00 45.80 430 ARG D CA 1
ATOM 13645 C C . ARG D 1 430 ? 0.464 -50.094 33.927 1.00 47.97 430 ARG D C 1
ATOM 13646 O O . ARG D 1 430 ? -0.494 -49.953 34.700 1.00 42.38 430 ARG D O 1
ATOM 13654 N N . THR D 1 431 ? 1.065 -49.061 33.339 1.00 45.66 431 THR D N 1
ATOM 13655 C CA . THR D 1 431 ? 0.516 -47.710 33.449 1.00 47.71 431 THR D CA 1
ATOM 13656 C C . THR D 1 431 ? -0.486 -47.491 32.327 1.00 47.96 431 THR D C 1
ATOM 13657 O O . THR D 1 431 ? -1.317 -46.581 32.385 1.00 50.55 431 THR D O 1
ATOM 13661 N N . GLU D 1 432 ? -0.362 -48.308 31.286 1.00 45.80 432 GLU D N 1
ATOM 13662 C CA . GLU D 1 432 ? -1.239 -48.219 30.128 1.00 50.62 432 GLU D CA 1
ATOM 13663 C C . GLU D 1 432 ? -1.311 -49.568 29.400 1.00 46.37 432 GLU D C 1
ATOM 13664 O O . GLU D 1 432 ? -0.361 -50.347 29.444 1.00 43.68 432 GLU D O 1
ATOM 13670 N N . TYR D 1 433 ? -2.441 -49.851 28.751 1.00 45.69 433 TYR D N 1
ATOM 13671 C CA . TYR D 1 433 ? -2.595 -51.088 27.980 1.00 43.78 433 TYR D CA 1
ATOM 13672 C C . TYR D 1 433 ? -1.654 -51.120 26.791 1.00 46.26 433 TYR D C 1
ATOM 13673 O O . TYR D 1 433 ? -1.615 -50.182 26.004 1.00 49.88 433 TYR D O 1
ATOM 13682 N N . GLU D 1 434 ? -0.911 -52.207 26.632 1.00 50.42 434 GLU D N 1
ATOM 13683 C CA . GLU D 1 434 ? 0.038 -52.267 25.527 1.00 57.93 434 GLU D CA 1
ATOM 13684 C C . GLU D 1 434 ? -0.618 -52.844 24.273 1.00 54.01 434 GLU D C 1
ATOM 13685 O O . GLU D 1 434 ? -0.282 -52.444 23.158 1.00 55.49 434 GLU D O 1
ATOM 13691 N N . GLY D 1 435 ? -1.556 -53.770 24.456 1.00 53.96 435 GLY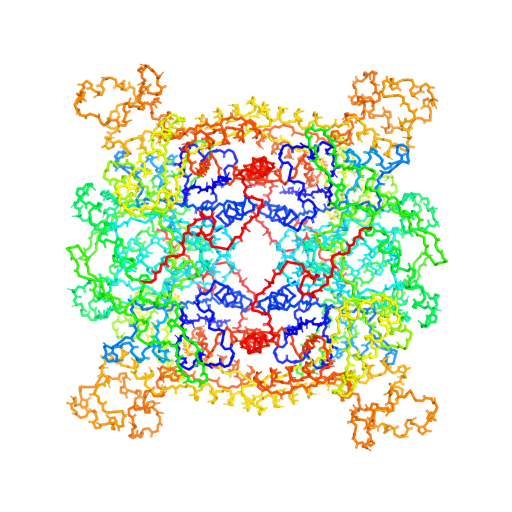 D N 1
ATOM 13692 C CA . GLY D 1 435 ? -2.308 -54.306 23.335 1.00 47.47 435 GLY D CA 1
ATOM 13693 C C . GLY D 1 435 ? -3.791 -54.003 23.490 1.00 47.64 435 GLY D C 1
ATOM 13694 O O . GLY D 1 435 ? -4.202 -53.302 24.423 1.00 48.37 435 GLY D O 1
ATOM 13695 N N . THR D 1 436 ? -4.610 -54.550 22.597 1.00 45.10 436 THR D N 1
ATOM 13696 C CA . THR D 1 436 ? -6.047 -54.282 22.633 1.00 47.60 436 THR D CA 1
ATOM 13697 C C . THR D 1 436 ? -6.887 -55.507 23.047 1.00 47.67 436 THR D C 1
ATOM 13698 O O . THR D 1 436 ? -8.065 -55.373 23.385 1.00 44.99 436 THR D O 1
ATOM 13702 N N . THR D 1 437 ? -6.283 -56.689 23.003 1.00 45.44 437 THR D N 1
ATOM 13703 C CA . THR D 1 437 ? -6.982 -57.935 23.303 1.00 43.04 437 THR D CA 1
ATOM 13704 C C . THR D 1 437 ? -6.629 -58.475 24.676 1.00 40.48 437 THR D C 1
ATOM 13705 O O . THR D 1 437 ? -5.586 -58.147 25.223 1.00 41.20 437 THR D O 1
ATOM 13709 N N . LEU D 1 438 ? -7.486 -59.337 25.211 1.00 43.52 438 LEU D N 1
ATOM 13710 C CA . LEU D 1 438 ? -7.236 -59.987 26.497 1.00 45.43 438 LEU D CA 1
ATOM 13711 C C . LEU D 1 438 ? -5.982 -60.891 26.460 1.00 46.45 438 LEU D C 1
ATOM 13712 O O . LEU D 1 438 ? -5.239 -60.969 27.453 1.00 45.04 438 LEU D O 1
ATOM 13717 N N . ARG D 1 439 ? -5.762 -61.576 25.331 1.00 43.76 439 ARG D N 1
ATOM 13718 C CA . ARG D 1 439 ? -4.560 -62.398 25.151 1.00 44.75 439 ARG D CA 1
ATOM 13719 C C . ARG D 1 439 ? -3.277 -61.591 25.282 1.00 48.77 439 ARG D C 1
ATOM 13720 O O . ARG D 1 439 ? -2.335 -62.031 25.957 1.00 47.36 439 ARG D O 1
ATOM 13728 N N . GLU D 1 440 ? -3.250 -60.415 24.655 1.00 42.33 440 GLU D N 1
ATOM 13729 C CA . GLU D 1 440 ? -2.111 -59.513 24.781 1.00 43.50 440 GLU D CA 1
ATOM 13730 C C . GLU D 1 440 ? -1.913 -59.043 26.222 1.00 44.87 440 GLU D C 1
ATOM 13731 O O . GLU D 1 440 ? -0.772 -58.945 26.676 1.00 45.89 440 GLU D O 1
ATOM 13737 N N . HIS D 1 441 ? -3.006 -58.762 26.948 1.00 45.59 441 HIS D N 1
ATOM 13738 C CA . HIS D 1 441 ? -2.890 -58.327 28.351 1.00 42.01 441 HIS D CA 1
ATOM 13739 C C . HIS D 1 441 ? -2.272 -59.420 29.214 1.00 45.95 441 HIS D C 1
ATOM 13740 O O . HIS D 1 441 ? -1.488 -59.138 30.111 1.00 46.59 441 HIS D O 1
ATOM 13747 N N . LEU D 1 442 ? -2.659 -60.668 28.964 1.00 44.49 442 LEU D N 1
ATOM 13748 C CA . LEU D 1 442 ? -2.181 -61.787 29.771 1.00 48.31 442 LEU D CA 1
ATOM 13749 C C . LEU D 1 442 ? -0.860 -62.372 29.265 1.00 52.36 442 LEU D C 1
ATOM 13750 O O . LEU D 1 442 ? -0.328 -63.299 29.870 1.00 54.65 442 LEU D O 1
ATOM 13755 N N . GLY D 1 443 ? -0.349 -61.856 28.149 1.00 47.37 443 GLY D N 1
ATOM 13756 C CA . GLY D 1 443 ? 0.867 -62.397 27.563 1.00 52.51 443 GLY D CA 1
ATOM 13757 C C . GLY D 1 443 ? 0.703 -63.795 26.980 1.00 55.26 443 GLY D C 1
ATOM 13758 O O . GLY D 1 443 ? 1.625 -64.609 27.033 1.00 60.30 443 GLY D O 1
ATOM 13759 N N . LEU D 1 444 ? -0.479 -64.071 26.432 1.00 55.03 444 LEU D N 1
ATOM 13760 C CA . LEU D 1 444 ? -0.775 -65.337 25.756 1.00 51.04 444 LEU D CA 1
ATOM 13761 C C . LEU D 1 444 ? -0.577 -65.267 24.236 1.00 54.69 444 LEU D C 1
ATOM 13762 O O . LEU D 1 444 ? -0.786 -64.214 23.610 1.00 48.47 444 LEU D O 1
ATOM 13767 N N . ALA D 1 445 ? -0.166 -66.390 23.650 1.00 53.86 445 ALA D N 1
ATOM 13768 C CA . ALA D 1 445 ? 0.033 -66.476 22.200 1.00 56.62 445 ALA D CA 1
ATOM 13769 C C . ALA D 1 445 ? -1.299 -66.503 21.459 1.00 55.81 445 ALA D C 1
ATOM 13770 O O . ALA D 1 445 ? -2.303 -66.969 21.992 1.00 55.36 445 ALA D O 1
ATOM 13772 N N . HIS D 1 446 ? -1.304 -66.005 20.228 1.00 56.19 446 HIS D N 1
ATOM 13773 C CA . HIS D 1 446 ? -2.502 -66.043 19.399 1.00 60.08 446 HIS D CA 1
ATOM 13774 C C . HIS D 1 446 ? -2.644 -67.426 18.778 1.00 63.41 446 HIS D C 1
ATOM 13775 O O . HIS D 1 446 ? -1.830 -67.807 17.936 1.00 67.39 446 HIS D O 1
ATOM 13782 N N . PRO D 1 447 ? -3.672 -68.188 19.195 1.00 62.54 447 PRO D N 1
ATOM 13783 C CA . PRO D 1 447 ? -3.778 -69.553 18.669 1.00 63.93 447 PRO D CA 1
ATOM 13784 C C . PRO D 1 447 ? -4.071 -69.530 17.175 1.00 68.75 447 PRO D C 1
ATOM 13785 O O . PRO D 1 447 ? -4.762 -68.631 16.690 1.00 63.93 447 PRO D O 1
ATOM 13789 N N . GLU D 1 448 ? -3.542 -70.505 16.449 1.00 70.04 448 GLU D N 1
ATOM 13790 C CA . GLU D 1 448 ? -3.774 -70.567 15.015 1.00 71.31 448 GLU D CA 1
ATOM 13791 C C . GLU D 1 448 ? -4.831 -71.610 14.647 1.00 69.09 448 GLU D C 1
ATOM 13792 O O . GLU D 1 448 ? -5.091 -72.551 15.400 1.00 69.49 448 GLU D O 1
ATOM 13798 N N . VAL D 1 449 ? -5.420 -71.433 13.469 1.00 68.89 449 VAL D N 1
ATOM 13799 C CA . VAL D 1 449 ? -6.566 -72.225 13.030 1.00 69.30 449 VAL D CA 1
ATOM 13800 C C . VAL D 1 449 ? -6.274 -73.708 12.766 1.00 72.11 449 VAL D C 1
ATOM 13801 O O . VAL D 1 449 ? -5.357 -74.069 12.027 1.00 71.71 449 VAL D O 1
#

Radius of gyration: 35.54 Å; Cα contacts (8 Å, |Δi|>4): 4206; chains: 4; bounding box: 74×95×93 Å

Organism: Bacillus subtilis (NCBI:txid1423)

Secondary structure (DSSP, 8-state):
---EEEEE--SBS-SS-TTGGGSTT----TTSHHHHHHHHHHHHHTT-SEEEE---SS---BTTB-HHHHHHHT-TTSSB--HHHHHHHHHTT-SS-EEEEEEETTTS-HHHHHHHHHHHHHHTTS-EEEEEE----HHHHHHTT------HHHHHHHHHHHHHHHHHHHTSB-TT-EEEETTTTEEE-GGGB----EE-SS-EE----SS---TTSS-EEEE---SHHHHHHHHHH-SEEEE--SSHHHHHHHHHHHHHHHHHTTS-GGGSEEEEEEEEEE-SSHHHHHHHHHHHHTT--HHHHHHHHHHHHT---TTS-TT-BHHHHHHHH-GGGS-HHHHHHHHHHHTT---BHHHHHHHHHHHTTTSPEEEE-HHHHHHHHHHHHHTTS-SEEEE--SSTTHHHHHHHHHHHHHHHHTTSS-SS-SSSSHHHHHT------/---EEEEE--SBS-SS-TTGGGSTT----TTSHHHHHHHHHHHHHTT-SEEEE---SS---TTTT-HHHHHHHT-TTSSB--HHHHHHHHHTT-SS-EEEEEEETTTS-HHHHHHHHHHHHHHTTS-EEEEEE----HHHHHHS---PPPPHHHHHHHHHHHHHHHHHHHTSB-TT-EEEETTTTEEE-GGGB----EE-SS-EE----SS---TTSS-EEEEE--SHHHHHHHHHH-SEEEE--SSHHHHHHHHHHHHHHHHHTTS-GGGSEEEEEEEEEE-SSHHHHHHHHHHHHTT--HHHHHHHHHHHHS---TTS-TT-BHHHHHHHH-GGGS-HHHHHHHHHHHTT---BHHHHHHHHHHHTTTSPEEEE-HHHHHHHHHHHHHTTS-SEEEE--SSTTHHHHHIIIIIHHHHHHTTSS-SS-SSSSHHHHHT------/---EEEEE--SBS-SS-TTGGGSTT----TTSHHHHHHHHHHHHHTT-SEEEE---SS---TTTSSSHHHHHHT-TTSSB--HHHHHHHHHHT-SS-EEEEEEETTTS-HHHHHHHHHHHHHHTTS-EEEEEE----HHHHHHTT------HHHHHHHHHHHHHHHHHHHTSB-TT-EEEETTTTEEE-GGGB----EE-SS-EE----SS---TTSS-EEEEE--SHHHHHHHHHH-SEEEE--SSHHHHHHHHHHHHHHHHHTTS-GGGSEEEEEEEEEE-SSHHHHHHHHHHHHTT--HHHHHHHHHHHHS--TTSS-TT-BHHHHHHTTTGGGS-HHHHHHHHHHHSS---BHHHHHHHHHHHTTTS-EEEE-HHHHHHHHHHHHHTTS-SEEEE--SSTTHHHHHHHHHHHHHHHHTTSS-SS-SSSSHHHHHT------/---EEEEE--SBS-SS-TTGGGSTT----TTSHHHHHHHHHHHHHTT-SEEEE---SS---TTTTSSTTHHHHT-TTSSB--HHHHHHHHHHT-SS-EEEEEEETTTS-HHHHHHHHHHHHHHTTS-EEEEEE----HHHHHHTT------HHHHHHHHHHHHHHHHHHTTSB-TT-EEEETTTTEEE-GGGB----EE-SS-EE----SS---TTSS-EEEE---SHHHHHHHHHH-SEEEE--SSHHHHHHHHHHHHHHHHHTT--GGGSEEEEEEEEEE-SSHHHHHHHHHHHHTT--HHHHHHHHHHHH-S--TTS-TT-BHHHHHHHH-GGGS-HHHHHHHHTTSS----BHHHHHHHHHHHTTTS-EEEE-HHHHHHHHHHHHHTTS-SEEEE--SSTTHHHHHHHHHHHHHHHHTTSS-SS-SSSSHHHHHT------

B-factor: mean 48.71, std 18.22, range [23.69, 132.02]

Nearest PDB structures (foldseek):
  5xkc-assembly1_C  TM=1.000E+00  e=1.673E-86  Bacillus subtilis
  5tlc-assembly1_B  TM=9.968E-01  e=2.911E-81  Bacillus subtilis
  5tlc-assembly1_A  TM=9.947E-01  e=2.796E-80  Bacillus subtilis
  6ask-assembly1_A  TM=8.454E-01  e=4.214E-41  Bacillus subtilis subsp. subtilis str. 168
  5w4z-assembly1_B  TM=9.194E-01  e=1.565E-38  Herbiconiux

CATH classification: 3.20.20.30

Solvent-accessible surface area: 59625 Å² total; per-residue (Å²): 188,85,2,17,0,1,0,8,0,25,5,9,8,4,17,16,2,2,0,14,3,47,4,31,1,5,52,20,14,4,32,65,6,73,11,0,43,22,0,0,107,2,0,26,60,1,42,0,0,2,0,2,0,38,47,28,10,12,6,30,7,67,14,27,87,59,13,92,16,2,0,9,36,0,0,41,20,0,2,12,3,13,2,16,4,0,0,1,4,0,8,10,18,14,83,66,0,0,0,0,0,7,12,10,2,27,26,18,38,5,0,20,1,0,3,7,1,5,0,1,1,11,15,2,75,0,6,0,0,0,3,3,23,9,52,16,76,79,13,16,7,104,5,24,33,85,155,81,147,31,102,69,61,69,33,11,56,38,0,22,19,0,0,62,0,0,63,79,0,9,16,0,2,26,95,81,0,50,69,54,40,52,143,50,8,125,0,2,23,32,178,74,6,85,66,22,103,7,215,34,216,86,22,52,2,59,5,6,0,0,4,9,26,12,131,2,3,6,3,0,0,3,1,21,24,58,33,94,16,0,58,143,3,1,0,112,28,0,21,0,1,27,2,43,0,45,70,62,107,74,4,98,60,25,36,103,45,0,18,56,44,0,54,92,50,72,65,81,38,94,53,0,30,2,4,2,0,0,0,2,4,3,4,20,53,61,88,1,0,127,30,26,32,123,35,4,28,72,18,7,56,40,51,1,0,0,4,0,0,5,48,84,12,71,30,59,2,45,124,28,90,64,107,23,102,20,55,84,0,28,82,85,44,31,97,230,143,9,42,105,74,0,67,111,4,7,54,98,27,14,70,67,54,66,18,37,0,25,43,0,0,68,77,2,0,13,22,19,12,45,0,14,45,31,29,0,30,0,118,68,3,1,52,82,0,9,52,23,11,114,38,22,1,3,15,0,0,2,1,0,4,2,9,22,2,7,5,0,8,24,2,8,8,14,0,4,44,47,0,36,144,124,44,21,0,28,96,101,21,142,7,30,5,0,7,75,9,0,45,13,71,91,33,160,72,261,92,3,18,0,0,0,6,0,18,4,7,10,4,14,17,2,2,0,12,2,49,6,31,2,6,47,18,12,4,28,65,7,84,12,0,30,37,0,0,107,2,0,27,68,0,43,0,0,3,0,1,0,40,48,29,8,16,8,43,13,56,10,16,123,49,16,124,10,4,0,8,36,0,3,45,19,0,0,9,2,14,2,16,5,0,0,1,3,0,9,7,27,12,86,63,0,0,0,0,0,8,15,10,2,30,21,21,40,6,1,20,1,0,4,9,1,6,0,2,2,11,16,3,74,0,7,0,0,0,4,1,25,9,43,17,79,80,15,15,7,108,5,17,37,83,122,128,109,39,99,72,58,68,31,10,55,46,0,25,20,0,0,64,0,0,53,80,1,7,30,4,2,30,95,79,0,47,70,52,38,56,142,51,4,129,0,2,27,21,156,82,4,137,65,21,107,9,209,32,239,96,18,39,2,42,4,5,0,0,5,9,28,12,132,1,2,13,3,1,1,4,1,18,24,51,30,105,19,0,53,142,2,1,0,119,24,0,19,0,0,28,2,41,0,49,69,62,107,76,4,98,61,14,38,103,51,1,21,54,51,0,51,90,51,72,65,78,40,104,55,0,32,2,3,2,0,0,0,0,5,1,2,20,57,60,89,0,0,127,26,29,30,126,42,4,28,76,20,8,62,41,57,2,0,0,8,1,0,5,38,97,14,71,24,45,0,46,131,33,92,62,104,18,96,16,55,78,0,34,83,96,49,33,93,204,112,5,45,103,60,0,56,112,6,7,54,102,26,13,72,71,50,62,19,34,1,26,42,0,0,71,79,3,0,14,23,18,14,52,0,14,45,33,28,0,28,0,112,64,2,0,52,77,0,11,55,26,34,130,43,26,1,3,15,0,0,2,0,0,4,2,15,24,2,7,2,0,10,25,0,8,11,18,0,4,41,49,0,36,142,116,46,18,1,27,98,101,19,174,10,32,5,0,9,90,10,0,46,14,70,79,34,160,93,207,87,2,20,0,0,0,7,0,18,5,8,8,4,15,17,2,3,1,12,4,52,6,35,1,5,54,19,14,3,32,63,7,78,12,0,40,22,0,0,108,3,0,27,59,1,40,0,0,1,0,1,0,42,46,25,11,6,3,52,9,54,19,23,111,58,10,97,18,4,0,9,37,0,0,38,15,0,0,9,3,14,2,15,5,0,0,1,4,0,9,7,26,12,84,71,0,0,0,0,0,7,17,11,2,35,21,19,36,8,0,17,2,0,4,10,1,5,0,1,2,11,15,4,74,0,5,0,0,0,3,2,25,9,51,29,88,57,28,15,0,104,4,24,41,43,124,98,151,49,98,69,64,70,40,12,66,42,0,20,21,0,0,71,0,0,64,79,1,7,18,0,2,23,96,78,0,49,64,55,34,53,138,50,9,129,0,2,26,34,168,58,4,96,56,23,83,6,153,36,222,96,20,48,0,19,2,3,0,0,3,9,27,12,130,2,2,7,3,0,1,2,1,21,23,54,33,110,22,0,48,149,1,0,0,128,28,0,20,0,0,28,2,39,1,42,70,46,106,77,4,120,62,15,29,115,46,1,19,57,46,0,53,90,48,71,68,79,43,127,53,0,37,2,2,3,0,1,0,2,5,2,3,18,53,78,91,0,0,132,37,26,28,122,41,5,32,78,20,9,70,40,49,2,0,0,10,3,0,2,39,94,10,64,44,34,4,40,168,55,80,72,107,23,89,13,58,82,3,30,76,126,50,24,143,207,111,20,39,107,53,0,92,117,4,6,50,78,30,34,64,69,60,66,24,42,1,23,45,3,0,71,75,2,0,13,23,16,10,37,0,14,43,34,31,0,30,0,118,69,3,3,52,82,0,5,52,20,12,117,33,25,1,3,20,0,0,1,0,0,4,3,11,22,2,7,4,0,7,25,0,9,7,14,0,4,42,50,0,34,147,131,43,20,1,29,97,99,20,184,10,32,6,0,8,96,9,0,46,14,70,91,33,166,77,195,84,2,20,0,0,0,8,0,18,5,7,9,3,11,13,2,3,0,11,2,48,5,33,2,6,51,17,13,3,35,62,5,71,13,0,42,26,0,0,112,7,0,28,75,0,41,0,0,2,0,1,0,37,48,26,8,10,5,32,2,27,18,32,91,67,13,108,16,0,0,8,39,0,0,38,14,0,1,12,2,11,1,18,4,0,0,0,3,0,7,6,22,12,87,69,0,0,0,0,0,6,15,10,1,36,18,17,38,6,1,19,1,0,5,9,0,5,0,1,2,13,15,2,79,0,6,0,0,0,4,1,24,9,51,34,63,88,6,22,4,86,2,22,40,59,122,126,132,38,93,69,60,63,38,11,62,45,0,21,16,0,0,58,0,0,57,91,1,8,28,1,2,18,96,82,0,50,68,55,38,56,142,49,11,130,0,1,40,27,171,77,6,91,77,30,99,9,201,34,206,90,18,28,1,44,4,5,0,0,4,9,28,12,148,2,3,6,3,1,0,2,2,22,24,62,34,89,15,0,63,141,2,1,0,107,29,0,20,0,0,26,2,40,0,35,66,56,108,70,4,99,59,31,40,110,53,2,28,55,40,0,54,90,46,71,66,77,44,90,42,0,30,2,2,3,0,0,0,1,5,0,3,18,54,73,83,0,0,116,36,26,32,125,42,3,41,81,20,13,69,41,49,2,0,1,2,0,2,1,41,72,18,51,38,81,11,44,173,63,91,69,97,23,95,23,61,101,20,18,73,128,52,22,111,204,114,12,60,93,64,15,50,121,4,21,63,51,22,62,61,68,63,88,16,38,7,25,28,4,0,105,87,2,0,22,22,16,6,34,0,17,42,34,31,0,30,1,114,67,3,3,47,81,0,6,56,23,7,114,40,22,2,1,18,0,0,1,0,0,5,3,13,23,3,10,2,0,11,27,1,6,11,16,0,4,46,50,0,33,144,130,44,20,1,30,96,102,19,180,11,34,5,0,6,96,9,0,43,15,70,86,34,159,88

InterPro domains:
  IPR011251 Luciferase-like domain [PF00296] (40-396)
  IPR016215 Nitrilotriacetate monooxygenase component A/pristinamycin IIA synthase subunit A [PIRSF000337] (4-448)
  IPR016215 Nitrilotriacetate monooxygenase component A/pristinamycin IIA synthase subunit A [TIGR03860] (17-441)
  IPR016215 Nitrilotriacetate monooxygenase component A/pristinamycin IIA synthase subunit A [cd01095] (7-429)
  IPR036661 Luciferase-like domain superfamily [G3DSA:3.20.20.30] (1-453)
  IPR036661 Luciferase-like domain superfamily [SSF51679] (5-447)
  IPR051260 Diverse substrate monooxygenases [PTHR30011] (3-448)